Protein 8SKV (pdb70)

Secondary structure (DSSP, 8-state):
---EEEEEPPPHHHHHH-S----EEEEES-SS------EES---SS--EE---EEETTTEEEEEEE-TT-HHHHHHT--EEEEE--SS-S--EEEEE---------EEEEEPPPTTTGGGTS-EEEEEEEEEESSS--EEEEEETTEE--TTSEEE---EE---SSS--EEEEEEEEE-HHHHHHT--EEEEEE-TTSSSS-EEEEE-SS-SS----EEEE---/---EEEEEPPPHHHHHT-S---EEEEEE---S----EEEES--TT---B-------TTS-----EEE---HHHHHHT-EEEEEEE-SS-SS-EEEEEE---S----EEEEEPPPTTHHHH-SEEEEEEEEE--SSS--EEEEEETTEEPPGGGSEEPPPEE---SBS--EEEEEEEEEEHHHHHHT--EEEEEE-TTSTTSEEEEEE-SSTT--SS-EEEE----SSS---/---EEEEEPPPHHHHHSS-B--EEEEEE---SS----EE-S--SS----B----B-TTS-BEEEEEE--BHHHHHHT-EE--EE--TT-SS-EE--EE---S------EEEPPPGGGTTTTSEEEEEEEEE--SSS--EEEEEETTEEPPTTSEEE----PPP-BSB---EEEEEEEEEHHHHTTT--EEEEEE-TTSSSSEEEEEE-STTS--SEEEEEEEEE-S-----/---EEEE----HHHHHH-S-----EEEE---SSS--EEEES--SS----B---EEETTTEEEEEE--TT-----TT-----EEEE-SSSS--EE------------EEEEEPPPHHHHTTTSEEEEEEEEEEESS--EEEEEEETTEE--GGGSEEPPPEEE--SSS-EEEEEEEEEEEHHHHHHT--EEEEEEESSSSSS-EEEEE-TT-------EEEEE-/---B--SEEEEETT--EEEEEE----HHHHHS-BEEEE--TTS--EEEEETTSBB-STTTTT-EEEEETTTTEEEEEE-S--GGG-EEEEEEBS-SSSS-EEEEEEEEEPPP-S-TTS--EEEETT--EEEEEE--TT-SS--EEEEE--SSS-EEEE-SSS-B-GGGTTTEEEE---TT--EEEEEE-S--GGG-EEEEEEE-SSS----EEEEEEEEPPPPEEEEE-TT-EEEEEE---GGGTTS-EEEEE--TTS--EEEEESSS-B-STTTTSEEEPPP-SSS-EEEEEES--TT--SEEEEEE-SSSS--TTS-EEEEEEEE-SS--PPP--SEEEEETTSEEEEEEE--GGGTTS--EEEE-B-SSS-B--EEEETTS-B-STTTTSEEEE--S-SSEEEEEEES--GGG-EEEEEE-SSSS---EEEEEEEE----SSB--SSB--BTT--EEE--B--TTSSSSEEEEEE--TT--EE------SSS---EEESS--GGG-EEEEEEEEETTEEEEEEEEEE--B-/-EEEEEETTTTEEEEEEEE--SS-STT-EEEEEEEEEEESSS-SSSSSSSSS---EE---HHHHT---S-EEEE-SSSEEEEB--S---------SS--TTS--EEEEEE--SSS-EEEEEESSTTT----/-HHHHHHHHHHHHHHHHHHHHHHHHHHH-/--HHHHHHHHHHHHHHHHHHHHHHHHHH-

Solvent-accessible surface area: 79873 Å² total; per-residue (Å²): 56,142,57,50,35,44,40,100,92,2,54,16,47,55,34,34,97,40,101,74,2,78,10,35,0,21,5,46,10,44,61,70,44,70,73,13,84,8,69,14,100,40,89,90,89,51,86,39,89,103,26,122,61,59,103,27,61,84,34,9,31,20,10,37,0,45,7,49,57,7,23,72,53,17,84,91,50,45,69,10,32,2,29,4,48,44,110,92,48,102,87,95,63,86,26,96,31,58,102,79,46,122,70,103,54,15,85,9,8,17,5,72,14,22,71,60,12,80,10,49,40,24,18,0,3,0,2,2,1,2,27,12,0,20,28,58,31,30,35,24,45,0,11,58,24,79,69,62,36,96,83,92,32,29,15,41,6,50,31,94,99,16,60,70,109,79,79,82,14,36,0,7,2,0,3,3,66,10,39,12,81,37,11,52,159,38,30,33,0,6,0,0,0,0,0,51,28,21,119,56,18,1,5,4,24,23,26,15,104,136,54,52,80,71,84,97,35,89,45,62,44,89,26,103,94,153,44,50,32,52,39,106,95,7,59,14,29,57,44,32,4,28,116,61,6,57,3,36,0,33,12,56,14,26,95,106,78,42,46,18,88,35,75,16,108,54,88,119,66,35,76,57,87,80,39,120,78,72,101,34,92,56,64,35,27,33,6,36,2,47,8,41,69,5,38,77,57,20,83,92,60,36,80,12,30,0,46,1,35,44,100,79,42,109,102,81,39,94,17,95,39,63,89,66,57,110,62,30,41,5,65,30,25,23,9,62,11,17,59,22,11,52,6,99,68,134,77,0,1,0,1,2,1,1,34,9,0,18,18,44,44,24,28,7,56,0,3,58,27,73,67,41,31,100,71,89,41,21,11,45,8,48,32,97,108,6,53,79,70,44,54,61,17,44,0,2,0,0,5,4,77,18,44,3,75,37,7,75,156,23,23,10,0,1,0,0,0,0,0,52,17,7,11,52,28,6,12,18,26,39,6,1,107,72,20,48,54,36,52,99,16,116,6,21,1,19,2,20,42,8,40,8,32,7,67,80,143,67,50,29,45,26,89,76,7,66,8,47,45,10,39,38,31,17,44,9,71,4,48,0,24,6,60,10,14,75,107,72,40,50,13,77,28,85,29,91,50,81,92,28,79,91,31,101,89,32,118,80,62,82,48,86,57,79,29,30,24,4,54,6,50,15,60,34,19,8,58,70,11,70,90,48,37,67,21,39,0,26,0,42,27,86,60,47,107,102,78,61,90,20,90,19,52,75,64,57,139,63,100,138,2,62,9,7,4,11,38,13,14,91,84,5,41,75,119,76,87,69,0,1,0,2,3,4,2,21,10,0,19,25,50,42,26,23,13,61,0,5,45,43,104,65,54,35,96,81,86,40,23,14,46,10,50,30,98,116,22,59,95,83,83,75,72,24,31,0,3,1,0,3,4,54,10,53,3,75,32,8,15,143,37,23,45,0,5,0,2,0,1,0,46,26,18,94,81,20,16,6,28,12,47,2,24,38,30,10,3,115,5,57,53,0,53,4,33,2,32,2,14,83,57,39,6,22,11,74,69,142,83,42,35,41,36,98,117,17,51,24,51,68,74,39,115,34,91,70,2,38,6,30,0,12,21,56,6,43,107,78,92,103,25,48,81,28,79,27,86,58,107,109,75,49,66,57,94,67,12,108,91,70,82,57,93,71,76,14,36,21,22,25,2,37,20,71,58,14,46,13,113,39,127,107,31,46,78,16,38,0,51,4,42,58,94,69,81,106,84,99,79,81,11,131,8,59,107,94,53,112,85,80,58,13,75,8,13,10,9,73,12,22,20,44,17,45,20,101,120,125,61,0,2,0,4,3,2,1,27,7,0,18,24,42,79,32,32,17,50,0,15,55,40,109,68,89,38,95,79,86,39,33,19,46,6,47,38,94,111,4,63,58,102,84,75,59,12,38,0,6,0,0,5,4,73,15,48,6,81,68,15,78,85,38,34,44,0,1,0,20,0,0,0,78,30,18,135,155,16,56,42,103,72,70,19,36,28,162,72,30,83,110,41,111,53,76,65,65,68,61,150,106,29,2,11,2,29,124,81,16,106,21,57,73,59,71,85,18,69,1,42,0,48,3,11,70,56,28,7,10,72,67,15,22,1,4,0,0,78,39,42,122,227,71,34,14,63,2,11,2,7,37,60,22,31,36,12,88,155,8,63,86,57,8,79,28,58,39,87,50,163,105,2,12,0,27,0,55,2,28,119,8,43,92,120,14,35,17,161,1,52,0,0,0,7,23,17,96,43,64,28,19,42,78,5,43,2,91,9,56,138,40,123,53,180,118,146,120,54,73,97,40,78,27,86,38,8,55,74,10,67,4,73,4,55,26,100,98,123,7,84,158,92,131,30,4,2,60,20,67,88,60,174,180,65,62,33,2,6,14,47,95,66,133,41,30,100,114,14,83,87,23,15,132,36,27,85,90,49,147,79,59,91,79,2,9,0,32,1,51,101,0,85,118,91,5,33,21,104,4,25,6,27,3,8,139,52,116,69,42,47,84,86,76,6,44,4,80,14,95,147,36,124,30,100,47,24,46,49,42,35,97,2,9,2,50,2,120,1,59,16,19,88,142,22,23,149,54,16,8,0,1,0,76,69,48,129,60,88,97,14,80,21,7,3,4,56,113,62,97,53,18,123,59,19,85,0,16,1,21,14,44,126,73,112,190,84,1,33,12,22,1,10,2,0,26,3,105,131,100,4,42,14,63,1,5,1,0,4,34,84,51,0,82,63,77,121,13,5,12,31,50,2,8,52,4,42,7,9,87,52,26,107,7,65,93,46,88,96,66,25,136,4,40,39,43,3,19,12,38,15,76,2,11,15,29,158,192,26,63,108,23,45,5,52,6,1,42,21,62,21,112,129,40,11,138,28,24,63,1,8,22,26,118,29,118,17,66,83,144,25,103,0,38,1,6,19,25,88,73,26,36,111,8,30,1,2,2,1,5,1,65,8,52,86,198,11,50,21,54,2,3,4,38,13,96,15,141,54,56,48,40,30,28,6,47,2,80,28,61,150,44,139,43,57,2,102,38,54,57,123,25,104,0,82,82,46,97,81,38,127,2,56,0,82,2,36,32,81,14,48,89,69,86,39,19,10,2,48,20,72,80,115,18,28,109,62,61,134,70,95,89,107,102,34,15,66,7,6,0,40,19,104,140,4,70,144,77,36,66,12,76,4,3,0,0,0,44,108,39,112,116,45,22,32,3,17,21,4,58,0,27,22,87,160,174,100,64,41,21,75,36,70,33,32,5,3,100,0,12,1,95,57,67,129,52,133,62,110,69,95,48,16,75,13,8,1,30,3,108,0,23,0,1,25,63,13,25,75,100,40,44,25,59,25,47,40,25,43,56,135,1,42,0,54,3,24,49,6,2,81,82,73,81,82,38,71,15,57,10,87,124,67,125,19,68,0,28,44,28,55,43,47,126,183,135,108,67,82,42,15,3,38,25,35,83,130,42,64,62,19,94,5,43,1,90,84,63,94,62,92,100,130,9,89,0,1,44,28,38,44,9,41,38,97,123,133,32,51,69,92,0,22,83,7,2,20,91,52,8,146,134,65,25,32,81,6,96,100,63,49,130,105,87,183,182,45,122,112,175,69,23,75,41,89,3,62,94,28,39,100,134,16,17,112,36,36,32,98,24,94,99,64,159

Foldseek 3Di:
DDWDKDWDFWAPVCLAVNDKTKTKIKIKDDLDDQVKDKDKPPCDDDHKDWDWFDQDPVRIGMIMIIDMPCSVVQVVWPKIKIWIDDPVDPDIDIDIDTDDDPWDAWDKDKDFFDPVPLVVQFWTKIKIKIWFTADQDKDKFKDWQHHGDDPVFKDKDGWAWDDDDPDTITMIMMMGIDGSCSQVVWTKMKMKMADDPDPSRIDMDMDHPPDDDDDDDDDDDDVD/DDKDKEKDAAAPCCLLPHQKRKIKIKIWDADDDFPKDKDKPDDPQFPKDWDDWDFDPPGTTMIMIMGIDCSVCQVVKHKMKMWMDGPPDDDIDIDIDHDDDDWDDWDKDWDFFPPVVLVVQFKTKIKIKTWFIADQHKDKWKDWQHDTDDPVFWDKDGWAWDDDPDDTGIMIMIMGIGGSCCQVVWIKMKMKMADPPDDSRIDIDMDGNCPPDPPDPDDDDCCDDDPDPDD/DDWDKDKDWAAPCCVPVHWKGKIKIKIWAAPPDDPKDKDKDPCPQVPWDWDDFDADPPGITMTMIMRIDTNVVQVVKDKIKMWMCHPVDRDIDIDMDIDDDPWDAWDKDKAFFDPVVLVVQAKTKIKIKIWFIADQHKDKFKAWQHHTDDPVFKAWDGKDWDPDPPDTMIMIMIMGIGRSVCLVVWTKMKMKMADPPDPSRIDMDMDGPVNHDDPDDDDDDDDDPPDDDPD/DDKDKDWDAFALCLLQPNQQGKTKIKIKFDDDPPFKDKDWPDPPPFDFDKDDWDADPPGGTMTMIIGRRGSPPCPVKDQGKMWMDGPDPPDTDIYGGTDDDPWDDWDKDKDWFDVVVLVPQFKTKIKIKIKFTDPQHKDKWKDWQNHTDDPVQWDWDHKAWDDDDPDTMIMIMIMGIDGSVVLVVWTKMKMKMADDSDPSRIDMDIDGPPPPPPDDDDDDDDD/DLKDWAAEDEDAFFFKDKIKMADPLPPCLLPFKKFKFADDPVGFTHTQDIDPDDHHPVQPPFWDKAGDSVRRMIMIMGGRDDQVPFHKMWIATDDRVDDGIDIHTYGYDYDDDPVPLEAEAEAAFLAKDKDKAADDPVQDDFKKWKWFPDPPDIDTADIPVDDGDPVQPPFKDKDDDDPPGRIIMIMGGQHFQVVWHKMKMFGHPDPRGSIGIYGYGYDYADAAEAEEEAQFKDKDKAQDFCVQLPFKKWKFFQDPVRFTPTAAIQVADHDPVQFQFKAWDDADPRRMTMIMGGRDDPPPFGKMKMWGDHVGGDDGNIGIHIHGYDYSHVDPDDDAAQEAEDEQQWKDKGKDFADQVPLVKKKWKWFWDGPHSIDTDTAAMQPQDGDPVQAQFWDKACQVSRRITMIMGGNDHQVPFGKMWMFIDDPRTGIHIHTYHYDHDDYFKDWDAAAEDEAFAKDKTWIAGDQVQQQWDKFKWFQHSNGTDGDPADDDHRTTPMGIDHGDDQVPFHKMKIFTHRNRGGDMIHIYTYHYDD/DAWLAADQLFGKTKGKDWDDDPDDGVRTDIDMDMDGDADWQAAQARDDDHHRTDDDDDDDPLVRNDDADWDWDDDDHDIDIGGGDDPNPDPDDRGRHDDQQAWDKDWDWDDDPPGIDIDIGTPPVVNDDDD/DVVVVVVVVVVVVVVVVVVVVVVVVVVVD/DDPVVVVVVVVVVVVVVVVVVVVVVVVVD

GO terms:
  GO:0071751 secretory IgA immunoglobulin complex (C, IDA)
  GO:0005576 extracellular region (C, TAS)
  GO:0005576 extracellular region (C, IDA)
  GO:0034987 immunoglobulin receptor binding (F, IDA)
  GO:0071748 monomeric IgA immunoglobulin complex (C, IDA)
  GO:0071752 secretory dimeric IgA immunoglobulin complex (C, IDA)
  GO:0019731 antibacterial humoral response (P, IDA)
  GO:0060267 positive regulation of respiratory burst (P, IDA)
  GO:0003094 glomerular filtration (P, IMP)
  GO:0070062 extracellular exosome (C, HDA)
  GO:0072562 blood microparticle (C, HDA)
  GO:0005576 extracellular region (C, HDA)

InterPro domains:
  IPR003006 Immunoglobulin/major histocompatibility complex, conserved site [PS00290] (311-317)
  IPR003597 Immunoglobulin C1-set [PF07654] (8-91)
  IPR003597 Immunoglobulin C1-set [PF07654] (230-320)
  IPR003597 Immunoglobulin C1-set [SM00407] (21-95)
  IPR003597 Immunoglobulin C1-set [SM00407] (245-323)
  IPR007110 Immunoglobulin-like domain [PS50835] (6-98)
  IPR007110 Immunoglobulin-like domain [PS50835] (125-220)
  IPR007110 Immunoglobulin-like domain [PS50835] (228-330)
  IPR013151 Immunoglobulin-like beta-sandwich domain [PF00047] (136-215)
  IPR013783 Immunoglobulin-like fold [G3DSA:2.60.40.10] (3-101)
  IPR013783 Immunoglobulin-like fold [G3DSA:2.60.40.10] (122-222)
  IPR013783 Immunoglobulin-like fold [G3DSA:2.60.40.10] (223-333)
  IPR036179 Immunoglobulin-like domain superfamily [SSF48726] (5-96)
  IPR036179 Immunoglobulin-like domain superfamily [SSF48726] (124-221)
  IPR036179 Immunoglobulin-like domain superfamily [SSF48726] (227-327)
  IPR050380 Immune Recognition and Response Modulators [PTHR23411] (2-379)

Structure (mmCIF, N/CA/C/O backbone):
data_8SKV
#
_entry.id   8SKV
#
_cell.length_a   1.00
_cell.length_b   1.00
_cell.length_c   1.00
_cell.angle_alpha   90.00
_cell.angle_beta   90.00
_cell.angle_gamma   90.00
#
_symmetry.space_group_name_H-M   'P 1'
#
loop_
_entity.id
_entity.type
_entity.pdbx_description
1 polymer 'Immunoglobulin heavy constant alpha 1'
2 polymer 'Secretory component'
3 polymer 'Immunoglobulin J chain'
4 polymer 'IgA receptor'
5 branched 2-acetamido-2-deoxy-beta-D-glucopyranose-(1-4)-2-acetamido-2-deoxy-beta-D-glucopyranose
6 non-polymer 2-acetamido-2-deoxy-beta-D-glucopyranose
#
loop_
_atom_site.group_PDB
_atom_site.id
_atom_site.type_symbol
_atom_site.label_atom_id
_atom_site.label_alt_id
_atom_site.label_comp_id
_atom_site.label_asym_id
_atom_site.label_entity_id
_atom_site.label_seq_id
_atom_site.pdbx_PDB_ins_code
_atom_site.Cartn_x
_atom_site.Cartn_y
_atom_site.Cartn_z
_atom_site.occupancy
_atom_site.B_iso_or_equiv
_atom_site.auth_seq_id
_atom_site.auth_comp_id
_atom_site.auth_asym_id
_atom_site.auth_atom_id
_atom_site.pdbx_PDB_model_num
ATOM 1 N N . CYS A 1 123 ? 145.438 187.136 235.099 1.00 84.24 242 CYS A N 1
ATOM 2 C CA . CYS A 1 123 ? 144.463 187.045 234.020 1.00 85.61 242 CYS A CA 1
ATOM 3 C C . CYS A 1 123 ? 143.330 186.091 234.395 1.00 85.78 242 CYS A C 1
ATOM 4 O O . CYS A 1 123 ? 142.257 186.526 234.813 1.00 84.73 242 CYS A O 1
ATOM 10 N N . HIS A 1 124 ? 143.573 184.791 234.243 1.00 89.16 243 HIS A N 1
ATOM 11 C CA . HIS A 1 124 ? 142.611 183.761 234.586 1.00 91.23 243 HIS A CA 1
ATOM 12 C C . HIS A 1 124 ? 143.311 182.659 235.370 1.00 90.86 243 HIS A C 1
ATOM 13 O O . HIS A 1 124 ? 144.326 182.126 234.899 1.00 86.98 243 HIS A O 1
ATOM 27 N N . PRO A 1 125 ? 142.816 182.284 236.549 1.00 87.63 244 PRO A N 1
ATOM 28 C CA . PRO A 1 125 ? 143.530 181.288 237.355 1.00 85.30 244 PRO A CA 1
ATOM 29 C C . PRO A 1 125 ? 143.654 179.958 236.630 1.00 86.43 244 PRO A C 1
ATOM 30 O O . PRO A 1 125 ? 142.747 179.523 235.916 1.00 83.12 244 PRO A O 1
ATOM 41 N N . ARG A 1 126 ? 144.802 179.310 236.824 1.00 79.94 245 ARG A N 1
ATOM 42 C CA . ARG A 1 126 ? 145.049 178.010 236.213 1.00 77.64 245 ARG A CA 1
ATOM 43 C C . ARG A 1 126 ? 146.252 177.328 236.852 1.00 76.66 245 ARG A C 1
ATOM 44 O O . ARG A 1 126 ? 147.328 177.924 236.953 1.00 74.50 245 ARG A O 1
ATOM 48 N N . LEU A 1 127 ? 146.081 176.079 237.276 1.00 82.53 246 LEU A N 1
ATOM 49 C CA . LEU A 1 127 ? 147.147 175.291 237.881 1.00 83.15 246 LEU A CA 1
ATOM 50 C C . LEU A 1 127 ? 147.476 174.108 236.983 1.00 83.37 246 LEU A C 1
ATOM 51 O O . LEU A 1 127 ? 146.574 173.387 236.542 1.00 80.05 246 LEU A O 1
ATOM 67 N N . SER A 1 128 ? 148.766 173.913 236.716 1.00 82.74 247 SER A N 1
ATOM 68 C CA . SER A 1 128 ? 149.228 172.845 235.843 1.00 82.61 247 SER A CA 1
ATOM 69 C C . SER A 1 128 ? 150.371 172.085 236.502 1.00 84.13 247 SER A C 1
ATOM 70 O O . SER A 1 128 ? 151.139 172.640 237.294 1.00 82.28 247 SER A O 1
ATOM 78 N N . LEU A 1 129 ? 150.469 170.802 236.162 1.00 83.57 248 LEU A N 1
ATOM 79 C CA . LEU A 1 129 ? 151.521 169.921 236.645 1.00 82.99 248 LEU A CA 1
ATOM 80 C C . LEU A 1 129 ? 152.365 169.458 235.468 1.00 82.70 248 LEU A C 1
ATOM 81 O O . LEU A 1 129 ? 151.833 169.140 234.399 1.00 82.29 248 LEU A O 1
ATOM 97 N N . HIS A 1 130 ? 153.681 169.418 235.663 1.00 85.53 249 HIS A N 1
ATOM 98 C CA . HIS A 1 130 ? 154.613 168.998 234.625 1.00 85.36 249 HIS A CA 1
ATOM 99 C C . HIS A 1 130 ? 155.404 167.791 235.107 1.00 84.38 249 HIS A C 1
ATOM 100 O O . HIS A 1 130 ? 155.951 167.802 236.214 1.00 84.29 249 HIS A O 1
ATOM 114 N N . ARG A 1 131 ? 155.460 166.757 234.271 1.00 68.57 250 ARG A N 1
ATOM 115 C CA . ARG A 1 131 ? 156.207 165.557 234.600 1.00 67.53 250 ARG A CA 1
ATOM 116 C C . ARG A 1 131 ? 157.708 165.836 234.552 1.00 67.57 250 ARG A C 1
ATOM 117 O O . ARG A 1 131 ? 158.150 166.796 233.918 1.00 67.66 250 ARG A O 1
ATOM 138 N N . PRO A 1 132 ? 158.513 165.013 235.223 1.00 67.51 251 PRO A N 1
ATOM 139 C CA . PRO A 1 132 ? 159.966 165.210 235.165 1.00 70.48 251 PRO A CA 1
ATOM 140 C C . PRO A 1 132 ? 160.486 165.097 233.739 1.00 71.54 251 PRO A C 1
ATOM 141 O O . PRO A 1 132 ? 160.011 164.280 232.947 1.00 71.47 251 PRO A O 1
ATOM 152 N N . ALA A 1 133 ? 161.472 165.930 233.418 1.00 63.65 252 ALA A N 1
ATOM 153 C CA . ALA A 1 133 ? 162.050 165.927 232.082 1.00 61.34 252 ALA A CA 1
ATOM 154 C C . ALA A 1 133 ? 162.791 164.621 231.824 1.00 60.88 252 ALA A C 1
ATOM 155 O O . ALA A 1 133 ? 163.425 164.058 232.721 1.00 59.27 252 ALA A O 1
ATOM 162 N N . LEU A 1 134 ? 162.709 164.139 230.582 1.00 54.27 253 LEU A N 1
ATOM 163 C CA . LEU A 1 134 ? 163.305 162.849 230.248 1.00 54.15 253 LEU A CA 1
ATOM 164 C C . LEU A 1 134 ? 164.826 162.888 230.312 1.00 56.89 253 LEU A C 1
ATOM 165 O O . LEU A 1 134 ? 165.448 161.907 230.733 1.00 55.58 253 LEU A O 1
ATOM 181 N N . GLU A 1 135 ? 165.445 163.994 229.889 1.00 63.25 254 GLU A N 1
ATOM 182 C CA . GLU A 1 135 ? 166.903 164.052 229.862 1.00 63.90 254 GLU A CA 1
ATOM 183 C C . GLU A 1 135 ? 167.491 163.835 231.251 1.00 65.17 254 GLU A C 1
ATOM 184 O O . GLU A 1 135 ? 168.390 163.004 231.433 1.00 59.06 254 GLU A O 1
ATOM 188 N N . ASP A 1 136 ? 166.991 164.571 232.247 1.00 71.55 255 ASP A N 1
ATOM 189 C CA . ASP A 1 136 ? 167.464 164.380 233.613 1.00 70.19 255 ASP A CA 1
ATOM 190 C C . ASP A 1 136 ? 167.110 162.994 234.134 1.00 69.52 255 ASP A C 1
ATOM 191 O O . ASP A 1 136 ? 167.922 162.362 234.818 1.00 68.58 255 ASP A O 1
ATOM 200 N N . LEU A 1 137 ? 165.906 162.509 233.822 1.00 64.06 256 LEU A N 1
ATOM 201 C CA . LEU A 1 137 ? 165.494 161.188 234.282 1.00 63.94 256 LEU A CA 1
ATOM 202 C C . LEU A 1 137 ? 166.411 160.094 233.753 1.00 64.92 256 LEU A C 1
ATOM 203 O O . LEU A 1 137 ? 166.599 159.070 234.420 1.00 62.83 256 LEU A O 1
ATOM 219 N N . LEU A 1 138 ? 166.987 160.285 232.566 1.00 57.53 257 LEU A N 1
ATOM 220 C CA . LEU A 1 138 ? 167.794 159.245 231.933 1.00 58.01 257 LEU A CA 1
ATOM 221 C C . LEU A 1 138 ? 169.278 159.395 232.259 1.00 58.29 257 LEU A C 1
ATOM 222 O O . LEU A 1 138 ? 169.878 158.497 232.858 1.00 57.12 257 LEU A O 1
ATOM 238 N N . LEU A 1 139 ? 169.883 160.521 231.876 1.00 59.45 258 LEU A N 1
ATOM 239 C CA . LEU A 1 139 ? 171.313 160.715 232.083 1.00 62.61 258 LEU A CA 1
ATOM 240 C C . LEU A 1 139 ? 171.634 161.602 233.279 1.00 61.38 258 LEU A C 1
ATOM 241 O O . LEU A 1 139 ? 172.815 161.854 233.541 1.00 58.52 258 LEU A O 1
ATOM 257 N N . GLY A 1 140 ? 170.623 162.079 234.005 1.00 68.62 259 GLY A N 1
ATOM 258 C CA . GLY A 1 140 ? 170.830 162.897 235.178 1.00 69.10 259 GLY A CA 1
ATOM 259 C C . GLY A 1 140 ? 170.605 162.128 236.468 1.00 68.57 259 GLY A C 1
ATOM 260 O O . GLY A 1 140 ? 170.375 160.917 236.481 1.00 67.46 259 GLY A O 1
ATOM 264 N N . SER A 1 141 ? 170.678 162.862 237.576 1.00 64.85 260 SER A N 1
ATOM 265 C CA . SER A 1 141 ? 170.435 162.312 238.903 1.00 63.64 260 SER A CA 1
ATOM 266 C C . SER A 1 141 ? 169.207 162.918 239.562 1.00 64.61 260 SER A C 1
ATOM 267 O O . SER A 1 141 ? 168.321 162.181 240.011 1.00 64.32 260 SER A O 1
ATOM 271 N N . GLU A 1 142 ? 169.126 164.243 239.630 1.00 68.50 261 GLU A N 1
ATOM 272 C CA . GLU A 1 142 ? 167.980 164.923 240.212 1.00 67.96 261 GLU A CA 1
ATOM 273 C C . GLU A 1 142 ? 166.826 164.964 239.218 1.00 68.56 261 GLU A C 1
ATOM 274 O O . GLU A 1 142 ? 167.027 164.926 238.001 1.00 67.56 261 GLU A O 1
ATOM 278 N N . ALA A 1 143 ? 165.609 165.037 239.752 1.00 78.04 262 ALA A N 1
ATOM 279 C CA . ALA A 1 143 ? 164.398 165.096 238.944 1.00 79.71 262 ALA A CA 1
ATOM 280 C C . ALA A 1 143 ? 163.536 166.258 239.412 1.00 81.56 262 ALA A C 1
ATOM 281 O O . ALA A 1 143 ? 163.287 166.406 240.613 1.00 80.88 262 ALA A O 1
ATOM 288 N N . ASN A 1 144 ? 163.085 167.076 238.465 1.00 89.44 263 ASN A N 1
ATOM 289 C CA . ASN A 1 144 ? 162.206 168.198 238.762 1.00 89.76 263 ASN A CA 1
ATOM 290 C C . ASN A 1 144 ? 160.750 167.750 238.716 1.00 88.51 263 ASN A C 1
ATOM 291 O O . ASN A 1 144 ? 160.366 166.930 237.879 1.00 90.06 263 ASN A O 1
ATOM 301 N N . LEU A 1 145 ? 159.945 168.294 239.627 1.00 84.68 264 LEU A N 1
ATOM 302 C CA . LEU A 1 145 ? 158.504 168.067 239.651 1.00 87.51 264 LEU A CA 1
ATOM 303 C C . LEU A 1 145 ? 157.825 169.410 239.864 1.00 86.95 264 LEU A C 1
ATOM 304 O O . LEU A 1 145 ? 157.879 169.965 240.966 1.00 85.92 264 LEU A O 1
ATOM 320 N N . THR A 1 146 ? 157.180 169.923 238.819 1.00 87.68 265 THR A N 1
ATOM 321 C CA . THR A 1 146 ? 156.721 171.306 238.775 1.00 89.67 265 THR A CA 1
ATOM 322 C C . THR A 1 146 ? 155.206 171.373 238.899 1.00 89.18 265 THR A C 1
ATOM 323 O O . THR A 1 146 ? 154.486 170.666 238.183 1.00 87.54 265 THR A O 1
ATOM 334 N N . CYS A 1 147 ? 154.730 172.232 239.802 1.00 84.60 266 CYS A N 1
ATOM 335 C CA . CYS A 1 147 ? 153.314 172.577 239.911 1.00 84.18 266 CYS A CA 1
ATOM 336 C C . CYS A 1 147 ? 153.222 174.097 239.884 1.00 85.50 266 CYS A C 1
ATOM 337 O O . CYS A 1 147 ? 153.741 174.766 240.783 1.00 82.31 266 CYS A O 1
ATOM 344 N N . THR A 1 148 ? 152.575 174.647 238.858 1.00 84.73 267 THR A N 1
ATOM 345 C CA . THR A 1 148 ? 152.610 176.081 238.599 1.00 84.26 267 THR A CA 1
ATOM 346 C C . THR A 1 148 ? 151.204 176.662 238.530 1.00 82.19 267 THR A C 1
ATOM 347 O O . THR A 1 148 ? 150.296 176.055 237.954 1.00 75.56 267 THR A O 1
ATOM 358 N N . LEU A 1 149 ? 151.044 177.851 239.111 1.00 84.26 268 LEU A N 1
ATOM 359 C CA . LEU A 1 149 ? 149.798 178.603 239.099 1.00 83.09 268 LEU A CA 1
ATOM 360 C C . LEU A 1 149 ? 150.003 179.886 238.307 1.00 80.50 268 LEU A C 1
ATOM 361 O O . LEU A 1 149 ? 151.016 180.575 238.482 1.00 75.65 268 LEU A O 1
ATOM 377 N N . THR A 1 150 ? 149.038 180.201 237.445 1.00 79.02 269 THR A N 1
ATOM 378 C CA . THR A 1 150 ? 149.107 181.365 236.576 1.00 79.44 269 THR A CA 1
ATOM 379 C C . THR A 1 150 ? 147.770 182.092 236.604 1.00 80.37 269 THR A C 1
ATOM 380 O O . THR A 1 150 ? 146.722 181.500 236.876 1.00 78.36 269 THR A O 1
ATOM 391 N N . GLY A 1 151 ? 147.821 183.390 236.313 1.00 78.98 270 GLY A N 1
ATOM 392 C CA . GLY A 1 151 ? 146.618 184.191 236.203 1.00 77.23 270 GLY A CA 1
ATOM 393 C C . GLY A 1 151 ? 146.122 184.737 237.526 1.00 76.46 270 GLY A C 1
ATOM 394 O O . GLY A 1 151 ? 144.919 184.710 237.802 1.00 74.40 270 GLY A O 1
ATOM 398 N N . LEU A 1 152 ? 147.040 185.236 238.351 1.00 67.26 271 LEU A N 1
ATOM 399 C CA . LEU A 1 152 ? 146.697 185.842 239.632 1.00 66.88 271 LEU A CA 1
ATOM 400 C C . LEU A 1 152 ? 147.018 187.326 239.671 1.00 68.74 271 LEU A C 1
ATOM 401 O O . LEU A 1 152 ? 146.152 188.134 240.026 1.00 67.19 271 LEU A O 1
ATOM 405 N N . ARG A 1 153 ? 148.246 187.709 239.321 1.00 73.70 272 ARG A N 1
ATOM 406 C CA . ARG A 1 153 ? 148.642 189.112 239.290 1.00 71.86 272 ARG A CA 1
ATOM 407 C C . ARG A 1 153 ? 148.672 189.717 240.689 1.00 71.83 272 ARG A C 1
ATOM 408 O O . ARG A 1 153 ? 148.831 190.933 240.841 1.00 71.50 272 ARG A O 1
ATOM 412 N N . ASP A 1 154 ? 148.521 188.885 241.714 1.00 67.81 273 ASP A N 1
ATOM 413 C CA . ASP A 1 154 ? 148.545 189.341 243.100 1.00 69.60 273 ASP A CA 1
ATOM 414 C C . ASP A 1 154 ? 148.546 188.106 243.993 1.00 70.69 273 ASP A C 1
ATOM 415 O O . ASP A 1 154 ? 148.572 186.968 243.513 1.00 68.79 273 ASP A O 1
ATOM 419 N N . ALA A 1 155 ? 148.515 188.341 245.304 1.00 68.54 274 ALA A N 1
ATOM 420 C CA . ALA A 1 155 ? 148.473 187.269 246.296 1.00 65.96 274 ALA A CA 1
ATOM 421 C C . ALA A 1 155 ? 149.661 186.321 246.119 1.00 66.77 274 ALA A C 1
ATOM 422 O O . ALA A 1 155 ? 149.510 185.133 245.824 1.00 65.51 274 ALA A O 1
ATOM 429 N N . SER A 1 156 ? 150.860 186.875 246.305 1.00 71.03 275 SER A N 1
ATOM 430 C CA . SER A 1 156 ? 152.075 186.079 246.179 1.00 71.45 275 SER A CA 1
ATOM 431 C C . SER A 1 156 ? 152.186 185.016 247.265 1.00 71.02 275 SER A C 1
ATOM 432 O O . SER A 1 156 ? 152.995 184.093 247.128 1.00 71.49 275 SER A O 1
ATOM 436 N N . GLY A 1 157 ? 151.398 185.123 248.332 1.00 67.56 276 GLY A N 1
ATOM 437 C CA . GLY A 1 157 ? 151.444 184.151 249.406 1.00 68.13 276 GLY A CA 1
ATOM 438 C C . GLY A 1 157 ? 150.615 182.915 249.123 1.00 70.16 276 GLY A C 1
ATOM 439 O O . GLY A 1 157 ? 149.761 182.535 249.929 1.00 67.71 276 GLY A O 1
ATOM 443 N N . VAL A 1 158 ? 150.858 182.279 247.981 1.00 77.44 277 VAL A N 1
ATOM 444 C CA . VAL A 1 158 ? 150.141 181.067 247.597 1.00 78.53 277 VAL A CA 1
ATOM 445 C C . VAL A 1 158 ? 150.866 179.867 248.189 1.00 78.81 277 VAL A C 1
ATOM 446 O O . VAL A 1 158 ? 152.071 179.686 247.975 1.00 76.77 277 VAL A O 1
ATOM 459 N N . THR A 1 159 ? 150.132 179.045 248.936 1.00 79.92 278 THR A N 1
ATOM 460 C CA . THR A 1 159 ? 150.707 177.901 249.636 1.00 78.69 278 THR A CA 1
ATOM 461 C C . THR A 1 159 ? 150.579 176.666 248.752 1.00 78.66 278 THR A C 1
ATOM 462 O O . THR A 1 159 ? 149.488 176.105 248.609 1.00 76.99 278 THR A O 1
ATOM 473 N N . PHE A 1 160 ? 151.695 176.242 248.163 1.00 80.36 279 PHE A N 1
ATOM 474 C CA . PHE A 1 160 ? 151.738 175.032 247.345 1.00 82.39 279 PHE A CA 1
ATOM 475 C C . PHE A 1 160 ? 151.957 173.848 248.278 1.00 81.28 279 PHE A C 1
ATOM 476 O O . PHE A 1 160 ? 153.064 173.632 248.779 1.00 79.24 279 PHE A O 1
ATOM 493 N N . THR A 1 161 ? 150.899 173.077 248.512 1.00 79.82 280 THR A N 1
ATOM 494 C CA . THR A 1 161 ? 150.931 171.942 249.423 1.00 78.79 280 THR A CA 1
ATOM 495 C C . THR A 1 161 ? 150.778 170.651 248.632 1.00 78.76 280 THR A C 1
ATOM 496 O O . THR A 1 161 ? 149.833 170.506 247.849 1.00 76.13 280 THR A O 1
ATOM 507 N N . TRP A 1 162 ? 151.705 169.721 248.841 1.00 80.05 281 TRP A N 1
ATOM 508 C CA . TRP A 1 162 ? 151.695 168.424 248.179 1.00 78.65 281 TRP A CA 1
ATOM 509 C C . TRP A 1 162 ? 151.295 167.351 249.180 1.00 79.74 281 TRP A C 1
ATOM 510 O O . TRP A 1 162 ? 151.929 167.209 250.230 1.00 78.64 281 TRP A O 1
ATOM 531 N N . THR A 1 163 ? 150.244 166.601 248.853 1.00 78.25 282 THR A N 1
ATOM 532 C CA . THR A 1 163 ? 149.834 165.504 249.724 1.00 77.06 282 THR A CA 1
ATOM 533 C C . THR A 1 163 ? 150.940 164.476 249.937 1.00 76.08 282 THR A C 1
ATOM 534 O O . THR A 1 163 ? 151.103 164.021 251.083 1.00 75.86 282 THR A O 1
ATOM 545 N N . PRO A 1 164 ? 151.723 164.067 248.922 1.00 78.24 283 PRO A N 1
ATOM 546 C CA . PRO A 1 164 ? 152.830 163.129 249.185 1.00 77.00 283 PRO A CA 1
ATOM 547 C C . PRO A 1 164 ? 154.080 163.838 249.700 1.00 74.42 283 PRO A C 1
ATOM 548 O O . PRO A 1 164 ? 155.158 163.778 249.102 1.00 72.20 283 PRO A O 1
ATOM 559 N N . SER A 1 165 ? 153.936 164.526 250.833 1.00 70.55 284 SER A N 1
ATOM 560 C CA . SER A 1 165 ? 155.037 165.280 251.432 1.00 72.24 284 SER A CA 1
ATOM 561 C C . SER A 1 165 ? 155.987 164.294 252.106 1.00 72.11 284 SER A C 1
ATOM 562 O O . SER A 1 165 ? 156.018 164.137 253.330 1.00 68.51 284 SER A O 1
ATOM 570 N N . SER A 1 166 ? 156.778 163.616 251.278 1.00 74.12 285 SER A N 1
ATOM 571 C CA . SER A 1 166 ? 157.752 162.641 251.742 1.00 72.58 285 SER A CA 1
ATOM 572 C C . SER A 1 166 ? 159.082 162.880 251.045 1.00 70.32 285 SER A C 1
ATOM 573 O O . SER A 1 166 ? 159.130 163.361 249.909 1.00 70.00 285 SER A O 1
ATOM 581 N N . GLY A 1 167 ? 160.165 162.542 251.739 1.00 65.51 286 GLY A N 1
ATOM 582 C CA . GLY A 1 167 ? 161.495 162.696 251.185 1.00 65.64 286 GLY A CA 1
ATOM 583 C C . GLY A 1 167 ? 162.059 164.087 251.385 1.00 68.20 286 GLY A C 1
ATOM 584 O O . GLY A 1 167 ? 162.510 164.430 252.482 1.00 67.19 286 GLY A O 1
ATOM 588 N N . LYS A 1 168 ? 162.038 164.895 250.330 1.00 72.81 287 LYS A N 1
ATOM 589 C CA . LYS A 1 168 ? 162.561 166.251 250.379 1.00 72.52 287 LYS A CA 1
ATOM 590 C C . LYS A 1 168 ? 161.445 167.216 250.781 1.00 72.63 287 LYS A C 1
ATOM 591 O O . LYS A 1 168 ? 160.354 166.806 251.186 1.00 69.14 287 LYS A O 1
ATOM 595 N N . SER A 1 169 ? 161.712 168.514 250.669 1.00 82.51 288 SER A N 1
ATOM 596 C CA . SER A 1 169 ? 160.764 169.553 251.042 1.00 82.41 288 SER A CA 1
ATOM 597 C C . SER A 1 169 ? 160.463 170.438 249.841 1.00 83.11 288 SER A C 1
ATOM 598 O O . SER A 1 169 ? 161.334 170.701 249.007 1.00 83.45 288 SER A O 1
ATOM 606 N N . ALA A 1 170 ? 159.216 170.894 249.762 1.00 83.49 289 ALA A N 1
ATOM 607 C CA . ALA A 1 170 ? 158.804 171.763 248.669 1.00 84.50 289 ALA A CA 1
ATOM 608 C C . ALA A 1 170 ? 159.514 173.108 248.758 1.00 84.50 289 ALA A C 1
ATOM 609 O O . ALA A 1 170 ? 159.725 173.648 249.847 1.00 81.63 289 ALA A O 1
ATOM 616 N N . VAL A 1 171 ? 159.885 173.647 247.599 1.00 84.14 290 VAL A N 1
ATOM 617 C CA . VAL A 1 171 ? 160.577 174.927 247.500 1.00 84.78 290 VAL A CA 1
ATOM 618 C C . VAL A 1 171 ? 159.773 175.835 246.581 1.00 86.82 290 VAL A C 1
ATOM 619 O O . VAL A 1 171 ? 159.417 175.439 245.465 1.00 83.59 290 VAL A O 1
ATOM 632 N N . GLN A 1 172 ? 159.490 177.048 247.050 1.00 89.74 291 GLN A N 1
ATOM 633 C CA . GLN A 1 172 ? 158.744 178.024 246.274 1.00 86.98 291 GLN A CA 1
ATOM 634 C C . GLN A 1 172 ? 159.697 178.833 245.396 1.00 86.92 291 GLN A C 1
ATOM 635 O O . GLN A 1 172 ? 160.921 178.716 245.485 1.00 85.79 291 GLN A O 1
ATOM 649 N N . GLY A 1 173 ? 159.125 179.669 244.532 1.00 83.50 292 GLY A N 1
ATOM 650 C CA . GLY A 1 173 ? 159.904 180.519 243.663 1.00 82.89 292 GLY A CA 1
ATOM 651 C C . GLY A 1 173 ? 159.241 181.866 243.449 1.00 82.85 292 GLY A C 1
ATOM 652 O O . GLY A 1 173 ? 158.014 181.994 243.516 1.00 81.31 292 GLY A O 1
ATOM 656 N N . PRO A 1 174 ? 160.038 182.899 243.189 1.00 75.17 293 PRO A N 1
ATOM 657 C CA . PRO A 1 174 ? 159.475 184.243 243.010 1.00 71.74 293 PRO A CA 1
ATOM 658 C C . PRO A 1 174 ? 158.556 184.293 241.803 1.00 74.17 293 PRO A C 1
ATOM 659 O O . PRO A 1 174 ? 158.809 183.615 240.795 1.00 71.56 293 PRO A O 1
ATOM 670 N N . PRO A 1 175 ? 157.482 185.080 241.857 1.00 74.01 294 PRO A N 1
ATOM 671 C CA . PRO A 1 175 ? 156.594 185.180 240.694 1.00 69.71 294 PRO A CA 1
ATOM 672 C C . PRO A 1 175 ? 157.310 185.766 239.488 1.00 71.25 294 PRO A C 1
ATOM 673 O O . PRO A 1 175 ? 158.223 186.586 239.614 1.00 69.37 294 PRO A O 1
ATOM 684 N N . GLU A 1 176 ? 156.880 185.331 238.305 1.00 69.98 295 GLU A N 1
ATOM 685 C CA . GLU A 1 176 ? 157.442 185.799 237.047 1.00 69.12 295 GLU A CA 1
ATOM 686 C C . GLU A 1 176 ? 156.327 186.344 236.166 1.00 69.47 295 GLU A C 1
ATOM 687 O O . GLU A 1 176 ? 155.186 185.880 236.212 1.00 66.49 295 GLU A O 1
ATOM 691 N N . ARG A 1 177 ? 156.673 187.342 235.356 1.00 69.32 296 ARG A N 1
ATOM 692 C CA . ARG A 1 177 ? 155.701 187.976 234.471 1.00 66.95 296 ARG A CA 1
ATOM 693 C C . ARG A 1 177 ? 155.255 186.976 233.412 1.00 67.03 296 ARG A C 1
ATOM 694 O O . ARG A 1 177 ? 156.045 186.579 232.550 1.00 64.95 296 ARG A O 1
ATOM 698 N N . ASP A 1 178 ? 153.989 186.568 233.473 1.00 67.68 297 ASP A N 1
ATOM 699 C CA . ASP A 1 178 ? 153.410 185.627 232.526 1.00 67.30 297 ASP A CA 1
ATOM 700 C C . ASP A 1 178 ? 152.156 186.234 231.913 1.00 69.31 297 ASP A C 1
ATOM 701 O O . ASP A 1 178 ? 151.344 186.847 232.614 1.00 67.21 297 ASP A O 1
ATOM 705 N N . LEU A 1 179 ? 152.008 186.063 230.600 1.00 74.33 298 LEU A N 1
ATOM 706 C CA . LEU A 1 179 ? 150.871 186.589 229.849 1.00 73.60 298 LEU A CA 1
ATOM 707 C C . LEU A 1 179 ? 150.796 188.110 229.905 1.00 76.41 298 LEU A C 1
ATOM 708 O O . LEU A 1 179 ? 149.762 188.695 229.569 1.00 74.39 298 LEU A O 1
ATOM 712 N N . CYS A 1 180 ? 151.874 188.764 230.333 1.00 84.84 299 CYS A N 1
ATOM 713 C CA . CYS A 1 180 ? 151.965 190.216 230.467 1.00 83.68 299 CYS A CA 1
ATOM 714 C C . CYS A 1 180 ? 150.935 190.786 231.436 1.00 83.34 299 CYS A C 1
ATOM 715 O O . CYS A 1 180 ? 150.790 192.011 231.527 1.00 82.25 299 CYS A O 1
ATOM 722 N N . GLY A 1 181 ? 150.216 189.934 232.165 1.00 75.30 300 GLY A N 1
ATOM 723 C CA . GLY A 1 181 ? 149.215 190.402 233.104 1.00 74.05 300 GLY A CA 1
ATOM 724 C C . GLY A 1 181 ? 149.079 189.529 234.335 1.00 76.13 300 GLY A C 1
ATOM 725 O O . GLY A 1 181 ? 148.133 189.698 235.111 1.00 76.65 300 GLY A O 1
ATOM 729 N N . CYS A 1 182 ? 150.007 188.593 234.530 1.00 77.01 301 CYS A N 1
ATOM 730 C CA . CYS A 1 182 ? 149.927 187.656 235.640 1.00 77.48 301 CYS A CA 1
ATOM 731 C C . CYS A 1 182 ? 151.303 187.462 236.257 1.00 78.17 301 CYS A C 1
ATOM 732 O O . CYS A 1 182 ? 152.330 187.626 235.592 1.00 76.88 301 CYS A O 1
ATOM 736 N N . TYR A 1 183 ? 151.311 187.103 237.537 1.00 75.51 302 TYR A N 1
ATOM 737 C CA . TYR A 1 183 ? 152.528 186.769 238.272 1.00 73.74 302 TYR A CA 1
ATOM 738 C C . TYR A 1 183 ? 152.508 185.261 238.511 1.00 76.24 302 TYR A C 1
ATOM 739 O O . TYR A 1 183 ? 152.042 184.786 239.548 1.00 75.35 302 TYR A O 1
ATOM 743 N N . SER A 1 184 ? 153.021 184.511 237.538 1.00 75.38 303 SER A N 1
ATOM 744 C CA . SER A 1 184 ? 153.034 183.059 237.636 1.00 75.29 303 SER A CA 1
ATOM 745 C C . SER A 1 184 ? 153.969 182.615 238.752 1.00 76.54 303 SER A C 1
ATOM 746 O O . SER A 1 184 ? 155.112 183.076 238.836 1.00 74.96 303 SER A O 1
ATOM 754 N N . VAL A 1 185 ? 153.486 181.715 239.606 1.00 76.49 304 VAL A N 1
ATOM 755 C CA . VAL A 1 185 ? 154.255 181.205 240.736 1.00 78.96 304 VAL A CA 1
ATOM 756 C C . VAL A 1 185 ? 154.282 179.686 240.651 1.00 78.39 304 VAL A C 1
ATOM 757 O O . VAL A 1 185 ? 153.231 179.047 240.537 1.00 73.48 304 VAL A O 1
ATOM 770 N N . SER A 1 186 ? 155.479 179.110 240.720 1.00 84.47 305 SER A N 1
ATOM 771 C CA . SER A 1 186 ? 155.660 177.675 240.565 1.00 82.37 305 SER A CA 1
ATOM 772 C C . SER A 1 186 ? 156.361 177.103 241.789 1.00 82.33 305 SER A C 1
ATOM 773 O O . SER A 1 186 ? 157.091 177.800 242.499 1.00 81.10 305 SER A O 1
ATOM 781 N N . SER A 1 187 ? 156.125 175.814 242.024 1.00 81.81 306 SER A N 1
ATOM 782 C CA . SER A 1 187 ? 156.742 175.085 243.118 1.00 83.50 306 SER A CA 1
ATOM 783 C C . SER A 1 187 ? 157.355 173.799 242.582 1.00 83.44 306 SER A C 1
ATOM 784 O O . SER A 1 187 ? 156.807 173.155 241.679 1.00 81.11 306 SER A O 1
ATOM 792 N N . VAL A 1 188 ? 158.498 173.434 243.157 1.00 85.38 307 VAL A N 1
ATOM 793 C CA . VAL A 1 188 ? 159.283 172.286 242.726 1.00 85.15 307 VAL A CA 1
ATOM 794 C C . VAL A 1 188 ? 159.421 171.328 243.900 1.00 84.98 307 VAL A C 1
ATOM 795 O O . VAL A 1 188 ? 159.549 171.758 245.052 1.00 82.30 307 VAL A O 1
ATOM 808 N N . LEU A 1 189 ? 159.394 170.026 243.604 1.00 84.88 308 LEU A N 1
ATOM 809 C CA . LEU A 1 189 ? 159.507 168.966 244.605 1.00 86.84 308 LEU A CA 1
ATOM 810 C C . LEU A 1 189 ? 160.643 168.044 244.175 1.00 84.70 308 LEU A C 1
ATOM 811 O O . LEU A 1 189 ? 160.404 166.934 243.677 1.00 79.74 308 LEU A O 1
ATOM 827 N N . PRO A 1 190 ? 161.891 168.468 244.355 1.00 86.63 309 PRO A N 1
ATOM 828 C CA . PRO A 1 190 ? 163.019 167.673 243.861 1.00 86.44 309 PRO A CA 1
ATOM 829 C C . PRO A 1 190 ? 163.231 166.411 244.682 1.00 85.62 309 PRO A C 1
ATOM 830 O O . PRO A 1 190 ? 162.752 166.273 245.810 1.00 83.21 309 PRO A O 1
ATOM 841 N N . GLY A 1 191 ? 163.970 165.476 244.087 1.00 76.57 310 GLY A N 1
ATOM 842 C CA . GLY A 1 191 ? 164.284 164.219 244.731 1.00 74.34 310 GLY A CA 1
ATOM 843 C C . GLY A 1 191 ? 163.231 163.143 244.594 1.00 75.04 310 GLY A C 1
ATOM 844 O O . GLY A 1 191 ? 163.392 162.067 245.182 1.00 73.65 310 GLY A O 1
ATOM 848 N N . CYS A 1 192 ? 162.159 163.392 243.836 1.00 76.79 311 CYS A N 1
ATOM 849 C CA . CYS A 1 192 ? 161.070 162.435 243.677 1.00 77.05 311 CYS A CA 1
ATOM 850 C C . CYS A 1 192 ? 161.236 161.554 242.445 1.00 76.78 311 CYS A C 1
ATOM 851 O O . CYS A 1 192 ? 160.237 161.069 241.896 1.00 74.67 311 CYS A O 1
ATOM 855 N N . ALA A 1 193 ? 162.471 161.330 241.993 1.00 71.68 312 ALA A N 1
ATOM 856 C CA . ALA A 1 193 ? 162.690 160.450 240.849 1.00 72.72 312 ALA A CA 1
ATOM 857 C C . ALA A 1 193 ? 162.268 159.021 241.170 1.00 72.82 312 ALA A C 1
ATOM 858 O O . ALA A 1 193 ? 161.567 158.375 240.382 1.00 68.57 312 ALA A O 1
ATOM 865 N N . GLU A 1 194 ? 162.693 158.509 242.326 1.00 72.06 313 GLU A N 1
ATOM 866 C CA . GLU A 1 194 ? 162.341 157.141 242.700 1.00 69.01 313 GLU A CA 1
ATOM 867 C C . GLU A 1 194 ? 160.841 156.960 242.865 1.00 67.00 313 GLU A C 1
ATOM 868 O O . GLU A 1 194 ? 160.293 155.993 242.308 1.00 64.81 313 GLU A O 1
ATOM 872 N N . PRO A 1 195 ? 160.126 157.805 243.612 1.00 71.26 314 PRO A N 1
ATOM 873 C CA . PRO A 1 195 ? 158.660 157.677 243.647 1.00 73.34 314 PRO A CA 1
ATOM 874 C C . PRO A 1 195 ? 158.009 157.815 242.283 1.00 73.52 314 PRO A C 1
ATOM 875 O O . PRO A 1 195 ? 157.025 157.119 242.004 1.00 71.36 314 PRO A O 1
ATOM 886 N N . TRP A 1 196 ? 158.526 158.694 241.421 1.00 74.55 315 TRP A N 1
ATOM 887 C CA . TRP A 1 196 ? 157.947 158.848 240.090 1.00 73.92 315 TRP A CA 1
ATOM 888 C C . TRP A 1 196 ? 158.096 157.570 239.275 1.00 74.06 315 TRP A C 1
ATOM 889 O O . TRP A 1 196 ? 157.169 157.171 238.560 1.00 72.92 315 TRP A O 1
ATOM 910 N N . ASN A 1 197 ? 159.255 156.916 239.367 1.00 72.59 316 ASN A N 1
ATOM 911 C CA . ASN A 1 197 ? 159.466 155.674 238.634 1.00 73.45 316 ASN A CA 1
ATOM 912 C C . ASN A 1 197 ? 158.701 154.509 239.250 1.00 75.15 316 ASN A C 1
ATOM 913 O O . ASN A 1 197 ? 158.265 153.608 238.525 1.00 72.17 316 ASN A O 1
ATOM 924 N N . HIS A 1 198 ? 158.529 154.507 240.574 1.00 70.54 317 HIS A N 1
ATOM 925 C CA . HIS A 1 198 ? 157.838 153.403 241.232 1.00 67.42 317 HIS A CA 1
ATOM 926 C C . HIS A 1 198 ? 156.372 153.342 240.822 1.00 67.72 317 HIS A C 1
ATOM 927 O O . HIS A 1 198 ? 155.820 152.251 240.638 1.00 65.74 317 HIS A O 1
ATOM 931 N N . GLY A 1 199 ? 155.728 154.498 240.675 1.00 69.73 318 GLY A N 1
ATOM 932 C CA . GLY A 1 199 ? 154.323 154.545 240.320 1.00 68.93 318 GLY A CA 1
ATOM 933 C C . GLY A 1 199 ? 153.478 155.278 241.341 1.00 68.68 318 GLY A C 1
ATOM 934 O O . GLY A 1 199 ? 152.280 155.009 241.473 1.00 66.67 318 GLY A O 1
ATOM 938 N N . LYS A 1 200 ? 154.091 156.205 242.072 1.00 73.57 319 LYS A N 1
ATOM 939 C CA . LYS A 1 200 ? 153.367 157.003 243.051 1.00 75.13 319 LYS A CA 1
ATOM 940 C C . LYS A 1 200 ? 152.735 158.210 242.369 1.00 78.97 319 LYS A C 1
ATOM 941 O O . LYS A 1 200 ? 153.420 158.978 241.686 1.00 80.46 319 LYS A O 1
ATOM 945 N N . THR A 1 201 ? 151.429 158.376 242.557 1.00 81.53 320 THR A N 1
ATOM 946 C CA . THR A 1 201 ? 150.696 159.490 241.970 1.00 80.98 320 THR A CA 1
ATOM 947 C C . THR A 1 201 ? 150.927 160.744 242.802 1.00 81.62 320 THR A C 1
ATOM 948 O O . THR A 1 201 ? 150.869 160.697 244.035 1.00 81.36 320 THR A O 1
ATOM 959 N N . PHE A 1 202 ? 151.186 161.860 242.127 1.00 82.37 321 PHE A N 1
ATOM 960 C CA . PHE A 1 202 ? 151.486 163.129 242.779 1.00 83.23 321 PHE A CA 1
ATOM 961 C C . PHE A 1 202 ? 150.294 164.064 242.628 1.00 84.83 321 PHE A C 1
ATOM 962 O O . PHE A 1 202 ? 149.832 164.312 241.509 1.00 82.30 321 PHE A O 1
ATOM 979 N N . THR A 1 203 ? 149.811 164.590 243.750 1.00 83.54 322 THR A N 1
ATOM 980 C CA . THR A 1 203 ? 148.689 165.518 243.768 1.00 82.41 322 THR A CA 1
ATOM 981 C C . THR A 1 203 ? 149.143 166.845 244.359 1.00 82.34 322 THR A C 1
ATOM 982 O O . THR A 1 203 ? 149.692 166.883 245.465 1.00 78.69 322 THR A O 1
ATOM 993 N N . CYS A 1 204 ? 148.906 167.924 243.620 1.00 84.88 323 CYS A N 1
ATOM 994 C CA . CYS A 1 204 ? 149.268 169.274 244.031 1.00 84.56 323 CYS A CA 1
ATOM 995 C C . CYS A 1 204 ? 148.004 170.033 244.410 1.00 82.40 323 CYS A C 1
ATOM 996 O O . CYS A 1 204 ? 147.043 170.072 243.634 1.00 80.41 323 CYS A O 1
ATOM 1003 N N . THR A 1 205 ? 148.012 170.634 245.598 1.00 78.80 324 THR A N 1
ATOM 1004 C CA . THR A 1 205 ? 146.871 171.371 246.125 1.00 80.31 324 THR A CA 1
ATOM 1005 C C . THR A 1 205 ? 147.295 172.801 246.429 1.00 79.76 324 THR A C 1
ATOM 1006 O O . THR A 1 205 ? 148.350 173.024 247.033 1.00 76.29 324 THR A O 1
ATOM 1017 N N . ALA A 1 206 ? 146.474 173.763 246.013 1.00 80.89 325 ALA A N 1
ATOM 1018 C CA . ALA A 1 206 ? 146.756 175.173 246.231 1.00 81.32 325 ALA A CA 1
ATOM 1019 C C . ALA A 1 206 ? 145.446 175.909 246.471 1.00 81.45 325 ALA A C 1
ATOM 1020 O O . ALA A 1 206 ? 144.357 175.385 246.222 1.00 77.70 325 ALA A O 1
ATOM 1027 N N . ALA A 1 207 ? 145.560 177.138 246.970 1.00 80.12 326 ALA A N 1
ATOM 1028 C CA . ALA A 1 207 ? 144.401 177.968 247.263 1.00 78.98 326 ALA A CA 1
ATOM 1029 C C . ALA A 1 207 ? 144.645 179.379 246.752 1.00 79.65 326 ALA A C 1
ATOM 1030 O O . ALA A 1 207 ? 145.789 179.832 246.655 1.00 77.69 326 ALA A O 1
ATOM 1037 N N . TYR A 1 208 ? 143.557 180.068 246.425 1.00 79.35 327 TYR A N 1
ATOM 1038 C CA . TYR A 1 208 ? 143.601 181.448 245.970 1.00 77.02 327 TYR A CA 1
ATOM 1039 C C . TYR A 1 208 ? 142.546 182.264 246.700 1.00 75.62 327 TYR A C 1
ATOM 1040 O O . TYR A 1 208 ? 141.520 181.723 247.125 1.00 72.24 327 TYR A O 1
ATOM 1058 N N . PRO A 1 209 ? 142.770 183.573 246.861 1.00 73.39 328 PRO A N 1
ATOM 1059 C CA . PRO A 1 209 ? 141.796 184.404 247.583 1.00 72.04 328 PRO A CA 1
ATOM 1060 C C . PRO A 1 209 ? 140.582 184.799 246.759 1.00 70.96 328 PRO A C 1
ATOM 1061 O O . PRO A 1 209 ? 139.619 185.330 247.330 1.00 67.77 328 PRO A O 1
ATOM 1072 N N . GLU A 1 210 ? 140.592 184.563 245.446 1.00 70.82 329 GLU A N 1
ATOM 1073 C CA . GLU A 1 210 ? 139.450 184.942 244.621 1.00 70.92 329 GLU A CA 1
ATOM 1074 C C . GLU A 1 210 ? 138.190 184.204 245.054 1.00 70.57 329 GLU A C 1
ATOM 1075 O O . GLU A 1 210 ? 137.106 184.795 245.118 1.00 68.24 329 GLU A O 1
ATOM 1079 N N . SER A 1 211 ? 138.313 182.913 245.355 1.00 74.03 330 SER A N 1
ATOM 1080 C CA . SER A 1 211 ? 137.184 182.093 245.766 1.00 74.50 330 SER A CA 1
ATOM 1081 C C . SER A 1 211 ? 137.609 181.216 246.934 1.00 75.11 330 SER A C 1
ATOM 1082 O O . SER A 1 211 ? 138.793 181.111 247.265 1.00 71.34 330 SER A O 1
ATOM 1086 N N . LYS A 1 212 ? 136.621 180.581 247.560 1.00 74.18 331 LYS A N 1
ATOM 1087 C CA . LYS A 1 212 ? 136.851 179.707 248.702 1.00 72.75 331 LYS A CA 1
ATOM 1088 C C . LYS A 1 212 ? 137.074 178.255 248.302 1.00 72.20 331 LYS A C 1
ATOM 1089 O O . LYS A 1 212 ? 137.167 177.394 249.183 1.00 70.57 331 LYS A O 1
ATOM 1093 N N . THR A 1 213 ? 137.159 177.961 247.003 1.00 75.48 332 THR A N 1
ATOM 1094 C CA . THR A 1 213 ? 137.316 176.594 246.532 1.00 76.90 332 THR A CA 1
ATOM 1095 C C . THR A 1 213 ? 138.777 176.341 246.189 1.00 76.89 332 THR A C 1
ATOM 1096 O O . THR A 1 213 ? 139.277 176.912 245.208 1.00 75.38 332 THR A O 1
ATOM 1107 N N . PRO A 1 214 ? 139.498 175.514 246.943 1.00 80.46 333 PRO A N 1
ATOM 1108 C CA . PRO A 1 214 ? 140.887 175.211 246.579 1.00 81.79 333 PRO A CA 1
ATOM 1109 C C . PRO A 1 214 ? 140.965 174.392 245.299 1.00 79.73 333 PRO A C 1
ATOM 1110 O O . PRO A 1 214 ? 140.034 173.678 244.921 1.00 76.05 333 PRO A O 1
ATOM 1121 N N . LEU A 1 215 ? 142.109 174.508 244.631 1.00 81.30 334 LEU A N 1
ATOM 1122 C CA . LEU A 1 215 ? 142.372 173.813 243.378 1.00 82.74 334 LEU A CA 1
ATOM 1123 C C . LEU A 1 215 ? 143.304 172.636 243.633 1.00 82.64 334 LEU A C 1
ATOM 1124 O O . LEU A 1 215 ? 144.332 172.782 244.303 1.00 78.21 334 LEU A O 1
ATOM 1140 N N . THR A 1 216 ? 142.942 171.474 243.093 1.00 79.87 335 THR A N 1
ATOM 1141 C CA . THR A 1 216 ? 143.731 170.259 243.234 1.00 78.31 335 THR A CA 1
ATOM 1142 C C . THR A 1 216 ? 143.932 169.639 241.861 1.00 78.75 335 THR A C 1
ATOM 1143 O O . THR A 1 216 ? 142.986 169.553 241.071 1.00 76.92 335 THR A O 1
ATOM 1154 N N . ALA A 1 217 ? 145.161 169.210 241.581 1.00 80.68 336 ALA A N 1
ATOM 1155 C CA . ALA A 1 217 ? 145.503 168.579 240.316 1.00 79.75 336 ALA A CA 1
ATOM 1156 C C . ALA A 1 217 ? 146.296 167.309 240.587 1.00 79.52 336 ALA A C 1
ATOM 1157 O O . ALA A 1 217 ? 146.971 167.191 241.612 1.00 77.82 336 ALA A O 1
ATOM 1164 N N . THR A 1 218 ? 146.206 166.357 239.660 1.00 80.20 337 THR A N 1
ATOM 1165 C CA . THR A 1 218 ? 146.832 165.054 239.819 1.00 79.65 337 THR A CA 1
ATOM 1166 C C . THR A 1 218 ? 147.684 164.729 238.601 1.00 79.66 337 THR A C 1
ATOM 1167 O O . THR A 1 218 ? 147.377 165.140 237.478 1.00 78.24 337 THR A O 1
ATOM 1178 N N . LEU A 1 219 ? 148.762 163.984 238.838 1.00 83.50 338 LEU A N 1
ATOM 1179 C CA . LEU A 1 219 ? 149.641 163.528 237.772 1.00 82.82 338 LEU A CA 1
ATOM 1180 C C . LEU A 1 219 ? 150.168 162.149 238.139 1.00 83.47 338 LEU A C 1
ATOM 1181 O O . LEU A 1 219 ? 150.582 161.920 239.279 1.00 83.37 338 LEU A O 1
ATOM 1185 N N . SER A 1 220 ? 150.152 161.238 237.168 1.00 79.78 339 SER A N 1
ATOM 1186 C CA . SER A 1 220 ? 150.593 159.871 237.400 1.00 79.72 339 SER A CA 1
ATOM 1187 C C . SER A 1 220 ? 151.119 159.287 236.097 1.00 80.25 339 SER A C 1
ATOM 1188 O O . SER A 1 220 ? 150.804 159.765 235.005 1.00 78.31 339 SER A O 1
ATOM 1192 N N . LYS A 1 221 ? 151.930 158.241 236.231 1.00 80.56 340 LYS A N 1
ATOM 1193 C CA . LYS A 1 221 ? 152.515 157.587 235.071 1.00 79.23 340 LYS A CA 1
ATOM 1194 C C . LYS A 1 221 ? 151.455 156.809 234.297 1.00 77.73 340 LYS A C 1
ATOM 1195 O O . LYS A 1 221 ? 150.498 156.279 234.868 1.00 76.68 340 LYS A O 1
ATOM 1214 N N . SER A 1 222 ? 151.637 156.747 232.981 1.00 71.92 341 SER A N 1
ATOM 1215 C CA . SER A 1 222 ? 150.739 156.032 232.087 1.00 70.74 341 SER A CA 1
ATOM 1216 C C . SER A 1 222 ? 151.403 154.753 231.593 1.00 71.58 341 SER A C 1
ATOM 1217 O O . SER A 1 222 ? 152.629 154.675 231.475 1.00 71.15 341 SER A O 1
ATOM 1221 N N . GLY A 1 223 ? 150.580 153.753 231.304 1.00 62.17 342 GLY A N 1
ATOM 1222 C CA . GLY A 1 223 ? 151.048 152.453 230.866 1.00 59.15 342 GLY A CA 1
ATOM 1223 C C . GLY A 1 223 ? 151.082 152.316 229.360 1.00 60.11 342 GLY A C 1
ATOM 1224 O O . GLY A 1 223 ? 151.260 153.293 228.625 1.00 57.71 342 GLY A O 1
ATOM 1228 N N . ASN A 1 224 ? 150.911 151.081 228.896 1.00 64.78 343 ASN A N 1
ATOM 1229 C CA . ASN A 1 224 ? 150.922 150.734 227.473 1.00 66.68 343 ASN A CA 1
ATOM 1230 C C . ASN A 1 224 ? 152.075 151.436 226.755 1.00 63.64 343 ASN A C 1
ATOM 1231 O O . ASN A 1 224 ? 151.887 152.269 225.868 1.00 64.04 343 ASN A O 1
ATOM 1242 N N . THR A 1 225 ? 153.289 151.081 227.168 1.00 55.87 344 THR A N 1
ATOM 1243 C CA . THR A 1 225 ? 154.502 151.671 226.617 1.00 59.14 344 THR A CA 1
ATOM 1244 C C . THR A 1 225 ? 155.064 150.779 225.516 1.00 57.39 344 THR A C 1
ATOM 1245 O O . THR A 1 225 ? 155.214 149.568 225.705 1.00 53.89 344 THR A O 1
ATOM 1256 N N . PHE A 1 226 ? 155.376 151.386 224.372 1.00 47.60 345 PHE A N 1
ATOM 1257 C CA . PHE A 1 226 ? 155.956 150.691 223.231 1.00 42.37 345 PHE A CA 1
ATOM 1258 C C . PHE A 1 226 ? 157.325 151.275 222.917 1.00 40.44 345 PHE A C 1
ATOM 1259 O O . PHE A 1 226 ? 157.524 152.491 222.996 1.00 42.69 345 PHE A O 1
ATOM 1276 N N . ARG A 1 227 ? 158.262 150.406 222.558 1.00 35.93 346 ARG A N 1
ATOM 1277 C CA . ARG A 1 227 ? 159.605 150.838 222.219 1.00 38.02 346 ARG A CA 1
ATOM 1278 C C . ARG A 1 227 ? 159.638 151.465 220.828 1.00 25.02 346 ARG A C 1
ATOM 1279 O O . ARG A 1 227 ? 158.749 151.229 220.006 1.00 23.84 346 ARG A O 1
ATOM 1283 N N . PRO A 1 228 ? 160.653 152.275 220.539 1.00 25.44 347 PRO A N 1
ATOM 1284 C CA . PRO A 1 228 ? 160.797 152.847 219.200 1.00 28.82 347 PRO A CA 1
ATOM 1285 C C . PRO A 1 228 ? 161.575 151.936 218.261 1.00 29.99 347 PRO A C 1
ATOM 1286 O O . PRO A 1 228 ? 162.354 151.078 218.678 1.00 25.38 347 PRO A O 1
ATOM 1297 N N . GLU A 1 229 ? 161.346 152.145 216.968 1.00 27.22 348 GLU A N 1
ATOM 1298 C CA . GLU A 1 229 ? 162.127 151.512 215.915 1.00 19.66 348 GLU A CA 1
ATOM 1299 C C . GLU A 1 229 ? 163.000 152.570 215.257 1.00 21.83 348 GLU A C 1
ATOM 1300 O O . GLU A 1 229 ? 162.489 153.591 214.785 1.00 25.16 348 GLU A O 1
ATOM 1312 N N . VAL A 1 230 ? 164.309 152.330 215.237 1.00 19.91 349 VAL A N 1
ATOM 1313 C CA . VAL A 1 230 ? 165.292 153.300 214.766 1.00 21.55 349 VAL A CA 1
ATOM 1314 C C . VAL A 1 230 ? 165.891 152.793 213.463 1.00 28.25 349 VAL A C 1
ATOM 1315 O O . VAL A 1 230 ? 166.259 151.617 213.356 1.00 43.69 349 VAL A O 1
ATOM 1328 N N . HIS A 1 231 ? 165.985 153.681 212.476 1.00 13.70 350 HIS A N 1
ATOM 1329 C CA . HIS A 1 231 ? 166.554 153.365 211.173 1.00 15.21 350 HIS A CA 1
ATOM 1330 C C . HIS A 1 231 ? 167.576 154.429 210.810 1.00 16.18 350 HIS A C 1
ATOM 1331 O O . HIS A 1 231 ? 167.286 155.625 210.898 1.00 33.84 350 HIS A O 1
ATOM 1345 N N . LEU A 1 232 ? 168.762 153.996 210.395 1.00 18.63 351 LEU A N 1
ATOM 1346 C CA . LEU A 1 232 ? 169.816 154.886 209.927 1.00 19.94 351 LEU A CA 1
ATOM 1347 C C . LEU A 1 232 ? 170.018 154.656 208.436 1.00 22.58 351 LEU A C 1
ATOM 1348 O O . LEU A 1 232 ? 170.275 153.525 208.010 1.00 28.28 351 LEU A O 1
ATOM 1364 N N . LEU A 1 233 ? 169.906 155.724 207.647 1.00 15.84 352 LEU A N 1
ATOM 1365 C CA . LEU A 1 233 ? 169.863 155.596 206.200 1.00 15.20 352 LEU A CA 1
ATOM 1366 C C . LEU A 1 233 ? 171.136 156.146 205.575 1.00 12.01 352 LEU A C 1
ATOM 1367 O O . LEU A 1 233 ? 171.560 157.252 205.933 1.00 11.07 352 LEU A O 1
ATOM 1383 N N . PRO A 1 234 ? 171.771 155.424 204.654 1.00 10.18 353 PRO A N 1
ATOM 1384 C CA . PRO A 1 234 ? 173.007 155.924 204.038 1.00 10.50 353 PRO A CA 1
ATOM 1385 C C . PRO A 1 234 ? 172.735 157.131 203.160 1.00 7.71 353 PRO A C 1
ATOM 1386 O O . PRO A 1 234 ? 171.576 157.428 202.838 1.00 17.02 353 PRO A O 1
ATOM 1397 N N . PRO A 1 235 ? 173.780 157.855 202.753 1.00 0.00 354 PRO A N 1
ATOM 1398 C CA . PRO A 1 235 ? 173.563 159.067 201.969 1.00 6.57 354 PRO A CA 1
ATOM 1399 C C . PRO A 1 235 ? 173.045 158.735 200.580 1.00 13.97 354 PRO A C 1
ATOM 1400 O O . PRO A 1 235 ? 173.309 157.643 200.050 1.00 19.65 354 PRO A O 1
ATOM 1411 N N . PRO A 1 236 ? 172.310 159.649 199.950 1.00 15.26 355 PRO A N 1
ATOM 1412 C CA . PRO A 1 236 ? 171.854 159.401 198.579 1.00 12.60 355 PRO A CA 1
ATOM 1413 C C . PRO A 1 236 ? 173.026 159.304 197.615 1.00 9.41 355 PRO A C 1
ATOM 1414 O O . PRO A 1 236 ? 174.087 159.894 197.827 1.00 18.73 355 PRO A O 1
ATOM 1425 N N . SER A 1 237 ? 172.822 158.540 196.540 1.00 13.50 356 SER A N 1
ATOM 1426 C CA . SER A 1 237 ? 173.878 158.335 195.556 1.00 13.08 356 SER A CA 1
ATOM 1427 C C . SER A 1 237 ? 174.207 159.600 194.776 1.00 12.32 356 SER A C 1
ATOM 1428 O O . SER A 1 237 ? 175.301 159.695 194.210 1.00 14.26 356 SER A O 1
ATOM 1436 N N . GLU A 1 238 ? 173.296 160.569 194.730 1.00 13.60 357 GLU A N 1
ATOM 1437 C CA . GLU A 1 238 ? 173.529 161.806 193.997 1.00 13.79 357 GLU A CA 1
ATOM 1438 C C . GLU A 1 238 ? 174.317 162.830 194.801 1.00 18.63 357 GLU A C 1
ATOM 1439 O O . GLU A 1 238 ? 174.587 163.921 194.288 1.00 24.98 357 GLU A O 1
ATOM 1443 N N . GLU A 1 239 ? 174.686 162.510 196.041 1.00 13.08 358 GLU A N 1
ATOM 1444 C CA . GLU A 1 239 ? 175.441 163.429 196.883 1.00 10.06 358 GLU A CA 1
ATOM 1445 C C . GLU A 1 239 ? 176.945 163.237 196.759 1.00 17.45 358 GLU A C 1
ATOM 1446 O O . GLU A 1 239 ? 177.697 164.215 196.844 1.00 25.79 358 GLU A O 1
ATOM 1458 N N . LEU A 1 240 ? 177.400 162.000 196.561 1.00 10.34 359 LEU A N 1
ATOM 1459 C CA . LEU A 1 240 ? 178.826 161.716 196.498 1.00 19.67 359 LEU A CA 1
ATOM 1460 C C . LEU A 1 240 ? 179.497 162.320 195.271 1.00 23.16 359 LEU A C 1
ATOM 1461 O O . LEU A 1 240 ? 180.731 162.354 195.219 1.00 18.42 359 LEU A O 1
ATOM 1477 N N . ALA A 1 241 ? 178.727 162.796 194.294 1.00 23.28 360 ALA A N 1
ATOM 1478 C CA . ALA A 1 241 ? 179.294 163.336 193.065 1.00 22.63 360 ALA A CA 1
ATOM 1479 C C . ALA A 1 241 ? 179.780 164.771 193.207 1.00 21.45 360 ALA A C 1
ATOM 1480 O O . ALA A 1 241 ? 180.401 165.287 192.272 1.00 28.54 360 ALA A O 1
ATOM 1487 N N . LEU A 1 242 ? 179.519 165.426 194.338 1.00 20.28 361 LEU A N 1
ATOM 1488 C CA . LEU A 1 242 ? 179.905 166.816 194.533 1.00 21.04 361 LEU A CA 1
ATOM 1489 C C . LEU A 1 242 ? 181.158 166.979 195.384 1.00 20.21 361 LEU A C 1
ATOM 1490 O O . LEU A 1 242 ? 181.704 168.085 195.442 1.00 25.34 361 LEU A O 1
ATOM 1506 N N . ASN A 1 243 ? 181.623 165.916 196.038 1.00 15.48 362 ASN A N 1
ATOM 1507 C CA . ASN A 1 243 ? 182.813 165.978 196.887 1.00 11.79 362 ASN A CA 1
ATOM 1508 C C . ASN A 1 243 ? 182.648 167.021 197.990 1.00 14.94 362 ASN A C 1
ATOM 1509 O O . ASN A 1 243 ? 183.600 167.694 198.386 1.00 31.04 362 ASN A O 1
ATOM 1520 N N . GLU A 1 244 ? 181.427 167.147 198.492 1.00 23.96 363 GLU A N 1
ATOM 1521 C CA . GLU A 1 244 ? 181.092 167.975 199.642 1.00 12.96 363 GLU A CA 1
ATOM 1522 C C . GLU A 1 244 ? 180.560 167.061 200.742 1.00 20.94 363 GLU A C 1
ATOM 1523 O O . GLU A 1 244 ? 180.624 165.834 200.638 1.00 26.59 363 GLU A O 1
ATOM 1535 N N . LEU A 1 245 ? 180.043 167.662 201.810 1.00 13.73 364 LEU A N 1
ATOM 1536 C CA . LEU A 1 245 ? 179.492 166.869 202.900 1.00 5.92 364 LEU A CA 1
ATOM 1537 C C . LEU A 1 245 ? 178.422 165.916 202.381 1.00 11.49 364 LEU A C 1
ATOM 1538 O O . LEU A 1 245 ? 177.842 166.115 201.310 1.00 25.29 364 LEU A O 1
ATOM 1554 N N . VAL A 1 246 ? 178.167 164.865 203.156 1.00 0.00 365 VAL A N 1
ATOM 1555 C CA . VAL A 1 246 ? 177.133 163.887 202.860 1.00 0.85 365 VAL A CA 1
ATOM 1556 C C . VAL A 1 246 ? 176.212 163.793 204.069 1.00 11.23 365 VAL A C 1
ATOM 1557 O O . VAL A 1 246 ? 176.636 163.941 205.217 1.00 25.33 365 VAL A O 1
ATOM 1570 N N . THR A 1 247 ? 174.938 163.525 203.794 1.00 8.51 366 THR A N 1
ATOM 1571 C CA . THR A 1 247 ? 173.880 163.565 204.794 1.00 2.88 366 THR A CA 1
ATOM 1572 C C . THR A 1 247 ? 173.512 162.157 205.239 1.00 0.00 366 THR A C 1
ATOM 1573 O O . THR A 1 247 ? 173.335 161.261 204.410 1.00 21.91 366 THR A O 1
ATOM 1584 N N . LEU A 1 248 ? 173.392 161.969 206.552 1.00 0.00 367 LEU A N 1
ATOM 1585 C CA . LEU A 1 248 ? 172.930 160.720 207.141 1.00 14.75 367 LEU A CA 1
ATOM 1586 C C . LEU A 1 248 ? 171.694 161.009 207.979 1.00 13.49 367 LEU A C 1
ATOM 1587 O O . LEU A 1 248 ? 171.711 161.912 208.822 1.00 13.00 367 LEU A O 1
ATOM 1603 N N . THR A 1 249 ? 170.633 160.240 207.750 1.00 11.30 368 THR A N 1
ATOM 1604 C CA . THR A 1 249 ? 169.339 160.458 208.383 1.00 9.08 368 THR A CA 1
ATOM 1605 C C . THR A 1 249 ? 169.059 159.349 209.387 1.00 4.85 368 THR A C 1
ATOM 1606 O O . THR A 1 249 ? 169.260 158.168 209.088 1.00 14.90 368 THR A O 1
ATOM 1617 N N . CYS A 1 250 ? 168.597 159.734 210.573 1.00 0.00 369 CYS A N 1
ATOM 1618 C CA . CYS A 1 250 ? 168.166 158.803 211.607 1.00 8.60 369 CYS A CA 1
ATOM 1619 C C . CYS A 1 250 ? 166.693 159.050 211.898 1.00 6.30 369 CYS A C 1
ATOM 1620 O O . CYS A 1 250 ? 166.290 160.189 212.155 1.00 18.16 369 CYS A O 1
ATOM 1627 N N . LEU A 1 251 ? 165.897 157.985 211.855 1.00 12.39 370 LEU A N 1
ATOM 1628 C CA . LEU A 1 251 ? 164.450 158.057 212.017 1.00 18.52 370 LEU A CA 1
ATOM 1629 C C . LEU A 1 251 ? 164.036 157.130 213.148 1.00 18.11 370 LEU A C 1
ATOM 1630 O O . LEU A 1 251 ? 164.293 155.925 213.083 1.00 25.81 370 LEU A O 1
ATOM 1646 N N . ALA A 1 252 ? 163.385 157.681 214.168 1.00 10.04 371 ALA A N 1
ATOM 1647 C CA . ALA A 1 252 ? 162.787 156.890 215.235 1.00 8.17 371 ALA A CA 1
ATOM 1648 C C . ALA A 1 252 ? 161.275 156.953 215.084 1.00 15.68 371 ALA A C 1
ATOM 1649 O O . ALA A 1 252 ? 160.709 158.038 214.921 1.00 35.92 371 ALA A O 1
ATOM 1656 N N . ARG A 1 253 ? 160.625 155.794 215.121 1.00 8.97 372 ARG A N 1
ATOM 1657 C CA . ARG A 1 253 ? 159.222 155.701 214.745 1.00 14.47 372 ARG A CA 1
ATOM 1658 C C . ARG A 1 253 ? 158.491 154.725 215.654 1.00 17.59 372 ARG A C 1
ATOM 1659 O O . ARG A 1 253 ? 159.051 153.700 216.052 1.00 24.44 372 ARG A O 1
ATOM 1680 N N . GLY A 1 254 ? 157.240 155.052 215.983 1.00 15.48 373 GLY A N 1
ATOM 1681 C CA . GLY A 1 254 ? 156.337 154.094 216.586 1.00 16.79 373 GLY A CA 1
ATOM 1682 C C . GLY A 1 254 ? 156.277 154.081 218.097 1.00 25.20 373 GLY A C 1
ATOM 1683 O O . GLY A 1 254 ? 155.645 153.179 218.659 1.00 28.04 373 GLY A O 1
ATOM 1687 N N . PHE A 1 255 ? 156.893 155.045 218.776 1.00 20.66 374 PHE A N 1
ATOM 1688 C CA . PHE A 1 255 ? 156.963 155.023 220.232 1.00 20.27 374 PHE A CA 1
ATOM 1689 C C . PHE A 1 255 ? 155.777 155.761 220.839 1.00 23.92 374 PHE A C 1
ATOM 1690 O O . PHE A 1 255 ? 155.420 156.858 220.401 1.00 24.86 374 PHE A O 1
ATOM 1707 N N . SER A 1 256 ? 155.168 155.145 221.865 1.00 32.95 375 SER A N 1
ATOM 1708 C CA . SER A 1 256 ? 153.925 155.692 222.410 1.00 38.82 375 SER A CA 1
ATOM 1709 C C . SER A 1 256 ? 154.161 156.959 223.223 1.00 36.54 375 SER A C 1
ATOM 1710 O O . SER A 1 256 ? 153.612 158.015 222.861 1.00 38.35 375 SER A O 1
ATOM 1718 N N . PRO A 1 257 ? 154.939 156.947 224.309 1.00 41.09 376 PRO A N 1
ATOM 1719 C CA . PRO A 1 257 ? 155.217 158.211 225.002 1.00 38.74 376 PRO A CA 1
ATOM 1720 C C . PRO A 1 257 ? 155.891 159.204 224.066 1.00 37.42 376 PRO A C 1
ATOM 1721 O O . PRO A 1 257 ? 156.749 158.843 223.259 1.00 32.59 376 PRO A O 1
ATOM 1732 N N . LYS A 1 258 ? 155.499 160.471 224.187 1.00 34.31 377 LYS A N 1
ATOM 1733 C CA . LYS A 1 258 ? 155.911 161.505 223.247 1.00 27.06 377 LYS A CA 1
ATOM 1734 C C . LYS A 1 258 ? 157.254 162.133 223.595 1.00 31.59 377 LYS A C 1
ATOM 1735 O O . LYS A 1 258 ? 157.537 163.243 223.127 1.00 37.57 377 LYS A O 1
ATOM 1739 N N . ASP A 1 259 ? 158.086 161.467 224.392 1.00 37.67 378 ASP A N 1
ATOM 1740 C CA . ASP A 1 259 ? 159.388 161.989 224.778 1.00 42.63 378 ASP A CA 1
ATOM 1741 C C . ASP A 1 259 ? 160.488 161.039 224.323 1.00 44.69 378 ASP A C 1
ATOM 1742 O O . ASP A 1 259 ? 160.371 159.818 224.467 1.00 44.12 378 ASP A O 1
ATOM 1751 N N . VAL A 1 260 ? 161.548 161.613 223.757 1.00 34.05 379 VAL A N 1
ATOM 1752 C CA . VAL A 1 260 ? 162.677 160.851 223.234 1.00 31.67 379 VAL A CA 1
ATOM 1753 C C . VAL A 1 260 ? 163.828 161.819 223.000 1.00 35.24 379 VAL A C 1
ATOM 1754 O O . VAL A 1 260 ? 163.603 163.010 222.758 1.00 32.60 379 VAL A O 1
ATOM 1767 N N . LEU A 1 261 ? 165.064 161.328 223.070 1.00 38.94 380 LEU A N 1
ATOM 1768 C CA . LEU A 1 261 ? 166.229 162.163 222.802 1.00 35.71 380 LEU A CA 1
ATOM 1769 C C . LEU A 1 261 ? 167.180 161.438 221.861 1.00 32.68 380 LEU A C 1
ATOM 1770 O O . LEU A 1 261 ? 167.467 160.254 222.046 1.00 33.69 380 LEU A O 1
ATOM 1786 N N . VAL A 1 262 ? 167.674 162.156 220.855 1.00 20.89 381 VAL A N 1
ATOM 1787 C CA . VAL A 1 262 ? 168.507 161.576 219.809 1.00 30.36 381 VAL A CA 1
ATOM 1788 C C . VAL A 1 262 ? 169.860 162.274 219.804 1.00 35.06 381 VAL A C 1
ATOM 1789 O O . VAL A 1 262 ? 169.936 163.507 219.821 1.00 27.58 381 VAL A O 1
ATOM 1802 N N . ARG A 1 263 ? 170.926 161.475 219.788 1.00 34.92 382 ARG A N 1
ATOM 1803 C CA . ARG A 1 263 ? 172.293 161.979 219.744 1.00 29.92 382 ARG A CA 1
ATOM 1804 C C . ARG A 1 263 ? 173.061 161.195 218.688 1.00 27.72 382 ARG A C 1
ATOM 1805 O O . ARG A 1 263 ? 172.551 160.232 218.114 1.00 31.14 382 ARG A O 1
ATOM 1826 N N . TRP A 1 264 ? 174.300 161.611 218.425 1.00 18.82 383 TRP A N 1
ATOM 1827 C CA . TRP A 1 264 ? 175.097 161.031 217.354 1.00 14.93 383 TRP A CA 1
ATOM 1828 C C . TRP A 1 264 ? 176.524 160.780 217.817 1.00 23.05 383 TRP A C 1
ATOM 1829 O O . TRP A 1 264 ? 177.022 161.438 218.733 1.00 34.48 383 TRP A O 1
ATOM 1850 N N . LEU A 1 265 ? 177.178 159.815 217.167 1.00 17.44 384 LEU A N 1
ATOM 1851 C CA . LEU A 1 265 ? 178.592 159.535 217.378 1.00 20.42 384 LEU A CA 1
ATOM 1852 C C . LEU A 1 265 ? 179.282 159.336 216.036 1.00 27.00 384 LEU A C 1
ATOM 1853 O O . LEU A 1 265 ? 178.720 158.720 215.126 1.00 36.55 384 LEU A O 1
ATOM 1869 N N . GLN A 1 266 ? 180.502 159.857 215.920 1.00 27.90 385 GLN A N 1
ATOM 1870 C CA . GLN A 1 266 ? 181.393 159.556 214.803 1.00 27.27 385 GLN A CA 1
ATOM 1871 C C . GLN A 1 266 ? 182.487 158.639 215.329 1.00 32.89 385 GLN A C 1
ATOM 1872 O O . GLN A 1 266 ? 183.362 159.078 216.083 1.00 34.51 385 GLN A O 1
ATOM 1886 N N . GLY A 1 267 ? 182.444 157.372 214.931 1.00 32.78 386 GLY A N 1
ATOM 1887 C CA . GLY A 1 267 ? 183.372 156.403 215.472 1.00 32.10 386 GLY A CA 1
ATOM 1888 C C . GLY A 1 267 ? 183.109 156.168 216.944 1.00 34.57 386 GLY A C 1
ATOM 1889 O O . GLY A 1 267 ? 182.115 155.533 217.308 1.00 36.39 386 GLY A O 1
ATOM 1893 N N . SER A 1 268 ? 183.993 156.682 217.803 1.00 37.46 387 SER A N 1
ATOM 1894 C CA . SER A 1 268 ? 183.829 156.567 219.244 1.00 42.22 387 SER A CA 1
ATOM 1895 C C . SER A 1 268 ? 183.607 157.900 219.942 1.00 43.34 387 SER A C 1
ATOM 1896 O O . SER A 1 268 ? 183.041 157.913 221.039 1.00 44.44 387 SER A O 1
ATOM 1904 N N . GLN A 1 269 ? 184.026 159.009 219.340 1.00 40.07 388 GLN A N 1
ATOM 1905 C CA . GLN A 1 269 ? 183.917 160.319 219.966 1.00 42.01 388 GLN A CA 1
ATOM 1906 C C . GLN A 1 269 ? 182.555 160.930 219.667 1.00 38.48 388 GLN A C 1
ATOM 1907 O O . GLN A 1 269 ? 182.165 161.057 218.503 1.00 37.68 388 GLN A O 1
ATOM 1911 N N . GLU A 1 270 ? 181.840 161.309 220.721 1.00 34.11 389 GLU A N 1
ATOM 1912 C CA . GLU A 1 270 ? 180.545 161.948 220.562 1.00 30.84 389 GLU A CA 1
ATOM 1913 C C . GLU A 1 270 ? 180.693 163.279 219.828 1.00 33.25 389 GLU A C 1
ATOM 1914 O O . GLU A 1 270 ? 181.799 163.781 219.611 1.00 37.83 389 GLU A O 1
ATOM 1926 N N . LEU A 1 271 ? 179.551 163.850 219.440 1.00 27.72 390 LEU A N 1
ATOM 1927 C CA . LEU A 1 271 ? 179.532 165.133 218.760 1.00 27.24 390 LEU A CA 1
ATOM 1928 C C . LEU A 1 271 ? 178.734 166.156 219.563 1.00 22.90 390 LEU A C 1
ATOM 1929 O O . LEU A 1 271 ? 177.797 165.797 220.282 1.00 22.89 390 LEU A O 1
ATOM 1945 N N . PRO A 1 272 ? 179.081 167.438 219.467 1.00 23.68 391 PRO A N 1
ATOM 1946 C CA . PRO A 1 272 ? 178.291 168.467 220.149 1.00 26.75 391 PRO A CA 1
ATOM 1947 C C . PRO A 1 272 ? 176.930 168.654 219.495 1.00 20.63 391 PRO A C 1
ATOM 1948 O O . PRO A 1 272 ? 176.718 168.337 218.323 1.00 19.69 391 PRO A O 1
ATOM 1959 N N . ARG A 1 273 ? 175.997 169.190 220.284 1.00 18.64 392 ARG A N 1
ATOM 1960 C CA . ARG A 1 273 ? 174.625 169.369 219.828 1.00 17.94 392 ARG A CA 1
ATOM 1961 C C . ARG A 1 273 ? 174.488 170.431 218.745 1.00 20.45 392 ARG A C 1
ATOM 1962 O O . ARG A 1 273 ? 173.414 170.537 218.144 1.00 17.67 392 ARG A O 1
ATOM 1966 N N . GLU A 1 274 ? 175.531 171.218 218.486 1.00 24.22 393 GLU A N 1
ATOM 1967 C CA . GLU A 1 274 ? 175.492 172.254 217.464 1.00 22.45 393 GLU A CA 1
ATOM 1968 C C . GLU A 1 274 ? 175.980 171.755 216.111 1.00 22.32 393 GLU A C 1
ATOM 1969 O O . GLU A 1 274 ? 176.386 172.566 215.271 1.00 25.63 393 GLU A O 1
ATOM 1973 N N . LYS A 1 275 ? 175.950 170.440 215.883 1.00 24.68 394 LYS A N 1
ATOM 1974 C CA . LYS A 1 275 ? 176.396 169.850 214.630 1.00 22.15 394 LYS A CA 1
ATOM 1975 C C . LYS A 1 275 ? 175.305 169.109 213.871 1.00 24.61 394 LYS A C 1
ATOM 1976 O O . LYS A 1 275 ? 175.472 168.876 212.669 1.00 21.35 394 LYS A O 1
ATOM 1980 N N . TYR A 1 276 ? 174.205 168.736 214.523 1.00 21.25 395 TYR A N 1
ATOM 1981 C CA . TYR A 1 276 ? 173.123 168.008 213.879 1.00 14.00 395 TYR A CA 1
ATOM 1982 C C . TYR A 1 276 ? 171.787 168.649 214.227 1.00 15.14 395 TYR A C 1
ATOM 1983 O O . TYR A 1 276 ? 171.643 169.323 215.249 1.00 24.55 395 TYR A O 1
ATOM 2001 N N . LEU A 1 277 ? 170.807 168.421 213.357 1.00 14.65 396 LEU A N 1
ATOM 2002 C CA . LEU A 1 277 ? 169.467 168.973 213.493 1.00 13.86 396 LEU A CA 1
ATOM 2003 C C . LEU A 1 277 ? 168.482 167.852 213.786 1.00 11.64 396 LEU A C 1
ATOM 2004 O O . LEU A 1 277 ? 168.562 166.774 213.189 1.00 35.14 396 LEU A O 1
ATOM 2020 N N . THR A 1 278 ? 167.561 168.103 214.714 1.00 7.06 397 THR A N 1
ATOM 2021 C CA . THR A 1 278 ? 166.502 167.161 215.041 1.00 15.85 397 THR A CA 1
ATOM 2022 C C . THR A 1 278 ? 165.173 167.895 215.107 1.00 21.16 397 THR A C 1
ATOM 2023 O O . THR A 1 278 ? 165.107 169.059 215.513 1.00 24.14 397 THR A O 1
ATOM 2034 N N . TRP A 1 279 ? 164.114 167.201 214.709 1.00 23.25 398 TRP A N 1
ATOM 2035 C CA . TRP A 1 279 ? 162.766 167.747 214.708 1.00 23.35 398 TRP A CA 1
ATOM 2036 C C . TRP A 1 279 ? 162.001 167.261 215.934 1.00 25.59 398 TRP A C 1
ATOM 2037 O O . TRP A 1 279 ? 162.406 166.323 216.623 1.00 29.09 398 TRP A O 1
ATOM 2058 N N . ALA A 1 280 ? 160.878 167.919 216.205 1.00 24.42 399 ALA A N 1
ATOM 2059 C CA . ALA A 1 280 ? 160.055 167.544 217.344 1.00 16.88 399 ALA A CA 1
ATOM 2060 C C . ALA A 1 280 ? 159.321 166.238 217.066 1.00 10.80 399 ALA A C 1
ATOM 2061 O O . ALA A 1 280 ? 159.039 165.889 215.917 1.00 20.35 399 ALA A O 1
ATOM 2068 N N . SER A 1 281 ? 159.006 165.514 218.137 1.00 9.80 400 SER A N 1
ATOM 2069 C CA . SER A 1 281 ? 158.359 164.208 218.023 1.00 19.57 400 SER A CA 1
ATOM 2070 C C . SER A 1 281 ? 156.876 164.425 217.744 1.00 12.29 400 SER A C 1
ATOM 2071 O O . SER A 1 281 ? 156.064 164.595 218.654 1.00 17.10 400 SER A O 1
ATOM 2079 N N . ARG A 1 282 ? 156.522 164.418 216.461 1.00 9.56 401 ARG A N 1
ATOM 2080 C CA . ARG A 1 282 ? 155.145 164.604 216.037 1.00 13.42 401 ARG A CA 1
ATOM 2081 C C . ARG A 1 282 ? 154.359 163.304 216.206 1.00 20.35 401 ARG A C 1
ATOM 2082 O O . ARG A 1 282 ? 154.887 162.278 216.643 1.00 20.27 401 ARG A O 1
ATOM 2103 N N . GLN A 1 283 ? 153.077 163.347 215.848 1.00 20.49 402 GLN A N 1
ATOM 2104 C CA . GLN A 1 283 ? 152.187 162.195 215.924 1.00 13.28 402 GLN A CA 1
ATOM 2105 C C . GLN A 1 283 ? 151.877 161.707 214.516 1.00 14.22 402 GLN A C 1
ATOM 2106 O O . GLN A 1 283 ? 151.524 162.504 213.642 1.00 17.40 402 GLN A O 1
ATOM 2120 N N . GLU A 1 284 ? 152.002 160.386 214.304 1.00 19.39 403 GLU A N 1
ATOM 2121 C CA . GLU A 1 284 ? 151.858 159.845 212.960 1.00 22.61 403 GLU A CA 1
ATOM 2122 C C . GLU A 1 284 ? 150.411 159.446 212.679 1.00 20.50 403 GLU A C 1
ATOM 2123 O O . GLU A 1 284 ? 149.656 159.129 213.603 1.00 26.44 403 GLU A O 1
ATOM 2135 N N . PRO A 1 285 ? 150.002 159.455 211.402 1.00 10.14 404 PRO A N 1
ATOM 2136 C CA . PRO A 1 285 ? 148.612 159.119 211.024 1.00 18.80 404 PRO A CA 1
ATOM 2137 C C . PRO A 1 285 ? 148.335 157.620 210.921 1.00 23.93 404 PRO A C 1
ATOM 2138 O O . PRO A 1 285 ? 148.383 157.002 209.859 1.00 24.53 404 PRO A O 1
ATOM 2149 N N . SER A 1 286 ? 148.040 157.012 212.064 1.00 43.23 405 SER A N 1
ATOM 2150 C CA . SER A 1 286 ? 147.644 155.614 212.145 1.00 42.19 405 SER A CA 1
ATOM 2151 C C . SER A 1 286 ? 146.177 155.527 212.553 1.00 40.44 405 SER A C 1
ATOM 2152 O O . SER A 1 286 ? 145.493 156.540 212.728 1.00 41.70 405 SER A O 1
ATOM 2156 N N . GLN A 1 287 ? 145.692 154.295 212.703 1.00 48.20 406 GLN A N 1
ATOM 2157 C CA . GLN A 1 287 ? 144.303 154.064 213.081 1.00 53.03 406 GLN A CA 1
ATOM 2158 C C . GLN A 1 287 ? 144.211 153.142 214.291 1.00 54.52 406 GLN A C 1
ATOM 2159 O O . GLN A 1 287 ? 143.273 153.246 215.088 1.00 46.33 406 GLN A O 1
ATOM 2163 N N . GLY A 1 288 ? 145.177 152.238 214.438 1.00 60.84 407 GLY A N 1
ATOM 2164 C CA . GLY A 1 288 ? 145.166 151.297 215.541 1.00 55.60 407 GLY A CA 1
ATOM 2165 C C . GLY A 1 288 ? 145.377 151.955 216.889 1.00 53.16 407 GLY A C 1
ATOM 2166 O O . GLY A 1 288 ? 144.470 151.972 217.726 1.00 49.79 407 GLY A O 1
ATOM 2170 N N . THR A 1 289 ? 146.570 152.502 217.109 1.00 51.70 408 THR A N 1
ATOM 2171 C CA . THR A 1 289 ? 146.910 153.151 218.366 1.00 50.36 408 THR A CA 1
ATOM 2172 C C . THR A 1 289 ? 147.699 154.419 218.078 1.00 47.04 408 THR A C 1
ATOM 2173 O O . THR A 1 289 ? 148.196 154.628 216.969 1.00 47.45 408 THR A O 1
ATOM 2184 N N . THR A 1 290 ? 147.809 155.268 219.097 1.00 36.78 409 THR A N 1
ATOM 2185 C CA . THR A 1 290 ? 148.522 156.532 218.962 1.00 38.55 409 THR A CA 1
ATOM 2186 C C . THR A 1 290 ? 150.019 156.287 219.105 1.00 30.56 409 THR A C 1
ATOM 2187 O O . THR A 1 290 ? 150.461 155.643 220.062 1.00 33.71 409 THR A O 1
ATOM 2198 N N . THR A 1 291 ? 150.796 156.797 218.151 1.00 23.77 410 THR A N 1
ATOM 2199 C CA . THR A 1 291 ? 152.245 156.664 218.166 1.00 28.79 410 THR A CA 1
ATOM 2200 C C . THR A 1 291 ? 152.863 157.909 217.547 1.00 25.52 410 THR A C 1
ATOM 2201 O O . THR A 1 291 ? 152.184 158.703 216.892 1.00 29.23 410 THR A O 1
ATOM 2212 N N . PHE A 1 292 ? 154.167 158.071 217.763 1.00 16.55 411 PHE A N 1
ATOM 2213 C CA . PHE A 1 292 ? 154.873 159.293 217.416 1.00 11.73 411 PHE A CA 1
ATOM 2214 C C . PHE A 1 292 ? 156.150 158.964 216.653 1.00 19.48 411 PHE A C 1
ATOM 2215 O O . PHE A 1 292 ? 156.636 157.829 216.666 1.00 37.78 411 PHE A O 1
ATOM 2232 N N . ALA A 1 293 ? 156.702 159.982 215.995 1.00 7.56 412 ALA A N 1
ATOM 2233 C CA . ALA A 1 293 ? 157.899 159.818 215.185 1.00 10.00 412 ALA A CA 1
ATOM 2234 C C . ALA A 1 293 ? 158.781 161.052 215.314 1.00 11.93 412 ALA A C 1
ATOM 2235 O O . ALA A 1 293 ? 158.310 162.150 215.614 1.00 30.57 412 ALA A O 1
ATOM 2242 N N . VAL A 1 294 ? 160.077 160.855 215.069 1.00 9.05 413 VAL A N 1
ATOM 2243 C CA . VAL A 1 294 ? 161.066 161.925 215.121 1.00 11.71 413 VAL A CA 1
ATOM 2244 C C . VAL A 1 294 ? 162.193 161.580 214.158 1.00 16.85 413 VAL A C 1
ATOM 2245 O O . VAL A 1 294 ? 162.422 160.411 213.837 1.00 30.84 413 VAL A O 1
ATOM 2258 N N . THR A 1 295 ? 162.900 162.609 213.692 1.00 9.15 414 THR A N 1
ATOM 2259 C CA . THR A 1 295 ? 163.996 162.420 212.754 1.00 9.76 414 THR A CA 1
ATOM 2260 C C . THR A 1 295 ? 165.129 163.383 213.077 1.00 13.97 414 THR A C 1
ATOM 2261 O O . THR A 1 295 ? 164.956 164.359 213.809 1.00 28.37 414 THR A O 1
ATOM 2272 N N . SER A 1 296 ? 166.301 163.081 212.524 1.00 11.60 415 SER A N 1
ATOM 2273 C CA . SER A 1 296 ? 167.470 163.938 212.656 1.00 0.00 415 SER A CA 1
ATOM 2274 C C . SER A 1 296 ? 168.411 163.669 211.492 1.00 3.37 415 SER A C 1
ATOM 2275 O O . SER A 1 296 ? 168.377 162.594 210.891 1.00 26.56 415 SER A O 1
ATOM 2283 N N . ILE A 1 297 ? 169.253 164.652 211.177 1.00 15.68 416 ILE A N 1
ATOM 2284 C CA . ILE A 1 297 ? 170.223 164.533 210.094 1.00 19.73 416 ILE A CA 1
ATOM 2285 C C . ILE A 1 297 ? 171.577 165.034 210.573 1.00 16.63 416 ILE A C 1
ATOM 2286 O O . ILE A 1 297 ? 171.663 166.042 211.282 1.00 24.20 416 ILE A O 1
ATOM 2302 N N . LEU A 1 298 ? 172.634 164.323 210.185 1.00 6.29 417 LEU A N 1
ATOM 2303 C CA . LEU A 1 298 ? 174.008 164.729 210.453 1.00 0.00 417 LEU A CA 1
ATOM 2304 C C . LEU A 1 298 ? 174.769 164.753 209.137 1.00 11.79 417 LEU A C 1
ATOM 2305 O O . LEU A 1 298 ? 174.699 163.794 208.363 1.00 32.39 417 LEU A O 1
ATOM 2321 N N . ARG A 1 299 ? 175.493 165.837 208.882 1.00 7.68 418 ARG A N 1
ATOM 2322 C CA . ARG A 1 299 ? 176.283 165.979 207.666 1.00 0.00 418 ARG A CA 1
ATOM 2323 C C . ARG A 1 299 ? 177.760 165.838 208.003 1.00 9.74 418 ARG A C 1
ATOM 2324 O O . ARG A 1 299 ? 178.261 166.501 208.917 1.00 20.17 418 ARG A O 1
ATOM 2345 N N . VAL A 1 300 ? 178.451 164.977 207.259 1.00 13.06 419 VAL A N 1
ATOM 2346 C CA . VAL A 1 300 ? 179.832 164.615 207.550 1.00 10.77 419 VAL A CA 1
ATOM 2347 C C . VAL A 1 300 ? 180.683 164.835 206.307 1.00 20.77 419 VAL A C 1
ATOM 2348 O O . VAL A 1 300 ? 180.187 164.868 205.181 1.00 28.45 419 VAL A O 1
ATOM 2361 N N . ALA A 1 301 ? 181.987 164.980 206.524 1.00 18.42 420 ALA A N 1
ATOM 2362 C CA . ALA A 1 301 ? 182.901 165.215 205.415 1.00 7.58 420 ALA A CA 1
ATOM 2363 C C . ALA A 1 301 ? 182.948 164.003 204.494 1.00 13.73 420 ALA A C 1
ATOM 2364 O O . ALA A 1 301 ? 182.967 162.856 204.948 1.00 25.91 420 ALA A O 1
ATOM 2371 N N . ALA A 1 302 ? 182.969 164.266 203.185 1.00 15.60 421 ALA A N 1
ATOM 2372 C CA . ALA A 1 302 ? 183.032 163.177 202.216 1.00 19.36 421 ALA A CA 1
ATOM 2373 C C . ALA A 1 302 ? 184.282 162.333 202.420 1.00 26.22 421 ALA A C 1
ATOM 2374 O O . ALA A 1 302 ? 184.254 161.112 202.229 1.00 27.01 421 ALA A O 1
ATOM 2381 N N . GLU A 1 303 ? 185.393 162.969 202.796 1.00 30.56 422 GLU A N 1
ATOM 2382 C CA . GLU A 1 303 ? 186.624 162.222 203.028 1.00 25.83 422 GLU A CA 1
ATOM 2383 C C . GLU A 1 303 ? 186.458 161.236 204.177 1.00 25.12 422 GLU A C 1
ATOM 2384 O O . GLU A 1 303 ? 186.925 160.095 204.097 1.00 28.05 422 GLU A O 1
ATOM 2396 N N . ASP A 1 304 ? 185.793 161.658 205.255 1.00 21.82 423 ASP A N 1
ATOM 2397 C CA . ASP A 1 304 ? 185.547 160.748 206.369 1.00 24.50 423 ASP A CA 1
ATOM 2398 C C . ASP A 1 304 ? 184.664 159.584 205.940 1.00 27.80 423 ASP A C 1
ATOM 2399 O O . ASP A 1 304 ? 184.894 158.438 206.343 1.00 35.09 423 ASP A O 1
ATOM 2408 N N . TRP A 1 305 ? 183.642 159.860 205.128 1.00 24.11 424 TRP A N 1
ATOM 2409 C CA . TRP A 1 305 ? 182.760 158.796 204.660 1.00 23.47 424 TRP A CA 1
ATOM 2410 C C . TRP A 1 305 ? 183.515 157.794 203.795 1.00 25.60 424 TRP A C 1
ATOM 2411 O O . TRP A 1 305 ? 183.362 156.578 203.963 1.00 22.68 424 TRP A O 1
ATOM 2432 N N . LYS A 1 306 ? 184.344 158.284 202.871 1.00 33.18 425 LYS A N 1
ATOM 2433 C CA . LYS A 1 306 ? 185.042 157.390 201.953 1.00 36.42 425 LYS A CA 1
ATOM 2434 C C . LYS A 1 306 ? 186.180 156.645 202.638 1.00 37.33 425 LYS A C 1
ATOM 2435 O O . LYS A 1 306 ? 186.516 155.526 202.234 1.00 37.05 425 LYS A O 1
ATOM 2439 N N . LYS A 1 307 ? 186.784 157.241 203.669 1.00 36.47 426 LYS A N 1
ATOM 2440 C CA . LYS A 1 307 ? 187.926 156.610 204.322 1.00 32.70 426 LYS A CA 1
ATOM 2441 C C . LYS A 1 307 ? 187.542 155.268 204.931 1.00 33.28 426 LYS A C 1
ATOM 2442 O O . LYS A 1 307 ? 188.284 154.287 204.807 1.00 35.82 426 LYS A O 1
ATOM 2461 N N . GLY A 1 308 ? 186.388 155.205 205.590 1.00 35.84 427 GLY A N 1
ATOM 2462 C CA . GLY A 1 308 ? 185.946 153.983 206.231 1.00 37.38 427 GLY A CA 1
ATOM 2463 C C . GLY A 1 308 ? 185.485 154.198 207.657 1.00 36.14 427 GLY A C 1
ATOM 2464 O O . GLY A 1 308 ? 185.159 153.238 208.361 1.00 40.95 427 GLY A O 1
ATOM 2468 N N . ASP A 1 309 ? 185.457 155.452 208.098 1.00 29.87 428 ASP A N 1
ATOM 2469 C CA . ASP A 1 309 ? 184.989 155.756 209.442 1.00 26.54 428 ASP A CA 1
ATOM 2470 C C . ASP A 1 309 ? 183.495 155.484 209.553 1.00 28.77 428 ASP A C 1
ATOM 2471 O O . ASP A 1 309 ? 182.717 155.822 208.656 1.00 40.01 428 ASP A O 1
ATOM 2475 N N . THR A 1 310 ? 183.097 154.869 210.660 1.00 16.02 429 THR A N 1
ATOM 2476 C CA . THR A 1 310 ? 181.701 154.542 210.896 1.00 18.78 429 THR A CA 1
ATOM 2477 C C . THR A 1 310 ? 181.016 155.668 211.660 1.00 27.90 429 THR A C 1
ATOM 2478 O O . THR A 1 310 ? 181.657 156.478 212.333 1.00 25.55 429 THR A O 1
ATOM 2489 N N . PHE A 1 311 ? 179.691 155.708 211.548 1.00 31.24 430 PHE A N 1
ATOM 2490 C CA . PHE A 1 311 ? 178.878 156.699 212.234 1.00 18.99 430 PHE A CA 1
ATOM 2491 C C . PHE A 1 311 ? 177.695 155.999 212.885 1.00 17.59 430 PHE A C 1
ATOM 2492 O O . PHE A 1 311 ? 177.329 154.886 212.506 1.00 26.42 430 PHE A O 1
ATOM 2509 N N . SER A 1 312 ? 177.107 156.649 213.886 1.00 12.09 431 SER A N 1
ATOM 2510 C CA . SER A 1 312 ? 176.005 156.036 214.609 1.00 21.59 431 SER A CA 1
ATOM 2511 C C . SER A 1 312 ? 175.062 157.109 215.126 1.00 24.09 431 SER A C 1
ATOM 2512 O O . SER A 1 312 ? 175.474 158.236 215.415 1.00 27.99 431 SER A O 1
ATOM 2520 N N . CYS A 1 313 ? 173.793 156.732 215.258 1.00 18.16 432 CYS A N 1
ATOM 2521 C CA . CYS A 1 313 ? 172.775 157.571 215.881 1.00 21.21 432 CYS A CA 1
ATOM 2522 C C . CYS A 1 313 ? 172.129 156.790 217.014 1.00 30.38 432 CYS A C 1
ATOM 2523 O O . CYS A 1 313 ? 171.733 155.636 216.826 1.00 42.25 432 CYS A O 1
ATOM 2530 N N . MET A 1 314 ? 172.028 157.419 218.183 1.00 27.20 433 MET A N 1
ATOM 2531 C CA . MET A 1 314 ? 171.491 156.792 219.380 1.00 27.03 433 MET A CA 1
ATOM 2532 C C . MET A 1 314 ? 170.189 157.464 219.789 1.00 33.96 433 MET A C 1
ATOM 2533 O O . MET A 1 314 ? 170.057 158.691 219.720 1.00 33.19 433 MET A O 1
ATOM 2547 N N . VAL A 1 315 ? 169.242 156.642 220.229 1.00 41.47 434 VAL A N 1
ATOM 2548 C CA . VAL A 1 315 ? 167.914 157.072 220.643 1.00 36.65 434 VAL A CA 1
ATOM 2549 C C . VAL A 1 315 ? 167.698 156.632 222.084 1.00 34.93 434 VAL A C 1
ATOM 2550 O O . VAL A 1 315 ? 168.020 155.493 222.447 1.00 35.20 434 VAL A O 1
ATOM 2563 N N . GLY A 1 316 ? 167.166 157.541 222.899 1.00 36.00 435 GLY A N 1
ATOM 2564 C CA . GLY A 1 316 ? 166.821 157.255 224.275 1.00 34.39 435 GLY A CA 1
ATOM 2565 C C . GLY A 1 316 ? 165.356 157.527 224.544 1.00 37.90 435 GLY A C 1
ATOM 2566 O O . GLY A 1 316 ? 164.841 158.605 224.218 1.00 35.18 435 GLY A O 1
ATOM 2570 N N . HIS A 1 317 ? 164.684 156.548 225.149 1.00 42.56 436 HIS A N 1
ATOM 2571 C CA . HIS A 1 317 ? 163.244 156.584 225.349 1.00 37.76 436 HIS A CA 1
ATOM 2572 C C . HIS A 1 317 ? 162.909 155.748 226.576 1.00 40.00 436 HIS A C 1
ATOM 2573 O O . HIS A 1 317 ? 163.678 154.873 226.982 1.00 44.80 436 HIS A O 1
ATOM 2587 N N . GLU A 1 318 ? 161.745 156.029 227.167 1.00 49.33 437 GLU A N 1
ATOM 2588 C CA . GLU A 1 318 ? 161.371 155.375 228.419 1.00 45.49 437 GLU A CA 1
ATOM 2589 C C . GLU A 1 318 ? 161.200 153.869 228.246 1.00 46.36 437 GLU A C 1
ATOM 2590 O O . GLU A 1 318 ? 161.662 153.086 229.084 1.00 42.28 437 GLU A O 1
ATOM 2602 N N . ALA A 1 319 ? 160.538 153.445 227.167 1.00 47.82 438 ALA A N 1
ATOM 2603 C CA . ALA A 1 319 ? 160.099 152.060 227.047 1.00 46.75 438 ALA A CA 1
ATOM 2604 C C . ALA A 1 319 ? 161.250 151.073 226.898 1.00 40.31 438 ALA A C 1
ATOM 2605 O O . ALA A 1 319 ? 161.068 149.889 227.198 1.00 35.91 438 ALA A O 1
ATOM 2612 N N . LEU A 1 320 ? 162.415 151.514 226.440 1.00 46.58 439 LEU A N 1
ATOM 2613 C CA . LEU A 1 320 ? 163.518 150.583 226.255 1.00 50.25 439 LEU A CA 1
ATOM 2614 C C . LEU A 1 320 ? 163.959 150.016 227.604 1.00 49.99 439 LEU A C 1
ATOM 2615 O O . LEU A 1 320 ? 164.001 150.745 228.600 1.00 48.08 439 LEU A O 1
ATOM 2631 N N . PRO A 1 321 ? 164.289 148.723 227.672 1.00 54.49 440 PRO A N 1
ATOM 2632 C CA . PRO A 1 321 ? 164.762 148.171 228.952 1.00 54.64 440 PRO A CA 1
ATOM 2633 C C . PRO A 1 321 ? 166.003 148.870 229.472 1.00 52.59 440 PRO A C 1
ATOM 2634 O O . PRO A 1 321 ? 166.138 149.073 230.686 1.00 52.46 440 PRO A O 1
ATOM 2645 N N . LEU A 1 322 ? 166.915 149.247 228.580 1.00 55.45 441 LEU A N 1
ATOM 2646 C CA . LEU A 1 322 ? 168.141 149.939 228.948 1.00 56.39 441 LEU A CA 1
ATOM 2647 C C . LEU A 1 322 ? 168.078 151.434 228.665 1.00 58.00 441 LEU A C 1
ATOM 2648 O O . LEU A 1 322 ? 169.045 152.147 228.947 1.00 53.38 441 LEU A O 1
ATOM 2664 N N . ALA A 1 323 ? 166.967 151.921 228.112 1.00 56.49 442 ALA A N 1
ATOM 2665 C CA . ALA A 1 323 ? 166.728 153.346 227.891 1.00 56.00 442 ALA A CA 1
ATOM 2666 C C . ALA A 1 323 ? 167.699 153.958 226.889 1.00 54.73 442 ALA A C 1
ATOM 2667 O O . ALA A 1 323 ? 167.859 155.181 226.849 1.00 53.13 442 ALA A O 1
ATOM 2674 N N . PHE A 1 324 ? 168.353 153.140 226.065 1.00 52.83 443 PHE A N 1
ATOM 2675 C CA . PHE A 1 324 ? 169.285 153.666 225.077 1.00 50.72 443 PHE A CA 1
ATOM 2676 C C . PHE A 1 324 ? 169.598 152.589 224.051 1.00 54.33 443 PHE A C 1
ATOM 2677 O O . PHE A 1 324 ? 169.999 151.481 224.418 1.00 56.12 443 PHE A O 1
ATOM 2694 N N . THR A 1 325 ? 169.417 152.919 222.773 1.00 48.76 444 THR A N 1
ATOM 2695 C CA . THR A 1 325 ? 169.822 152.052 221.675 1.00 45.80 444 THR A CA 1
ATOM 2696 C C . THR A 1 325 ? 170.487 152.917 220.617 1.00 46.68 444 THR A C 1
ATOM 2697 O O . THR A 1 325 ? 170.510 154.142 220.724 1.00 49.65 444 THR A O 1
ATOM 2708 N N . GLN A 1 326 ? 171.041 152.283 219.587 1.00 46.12 445 GLN A N 1
ATOM 2709 C CA . GLN A 1 326 ? 171.628 153.049 218.496 1.00 44.30 445 GLN A CA 1
ATOM 2710 C C . GLN A 1 326 ? 171.758 152.172 217.259 1.00 49.44 445 GLN A C 1
ATOM 2711 O O . GLN A 1 326 ? 171.644 150.946 217.320 1.00 55.41 445 GLN A O 1
ATOM 2725 N N . LYS A 1 327 ? 171.989 152.835 216.129 1.00 35.64 446 LYS A N 1
ATOM 2726 C CA . LYS A 1 327 ? 172.238 152.182 214.853 1.00 31.37 446 LYS A CA 1
ATOM 2727 C C . LYS A 1 327 ? 173.520 152.736 214.250 1.00 36.65 446 LYS A C 1
ATOM 2728 O O . LYS A 1 327 ? 173.863 153.906 214.451 1.00 37.01 446 LYS A O 1
ATOM 2747 N N . THR A 1 328 ? 174.219 151.883 213.500 1.00 32.51 447 THR A N 1
ATOM 2748 C CA . THR A 1 328 ? 175.532 152.188 212.946 1.00 24.87 447 THR A CA 1
ATOM 2749 C C . THR A 1 328 ? 175.529 152.005 211.434 1.00 24.87 447 THR A C 1
ATOM 2750 O O . THR A 1 328 ? 174.929 151.061 210.912 1.00 28.41 447 THR A O 1
ATOM 2761 N N . ILE A 1 329 ? 176.210 152.914 210.738 1.00 17.03 448 ILE A N 1
ATOM 2762 C CA . ILE A 1 329 ? 176.333 152.888 209.286 1.00 19.66 448 ILE A CA 1
ATOM 2763 C C . ILE A 1 329 ? 177.791 153.118 208.916 1.00 23.49 448 ILE A C 1
ATOM 2764 O O . ILE A 1 329 ? 178.476 153.944 209.532 1.00 27.52 448 ILE A O 1
ATOM 2780 N N . ASP A 1 330 ? 178.264 152.379 207.916 1.00 30.12 449 ASP A N 1
ATOM 2781 C CA . ASP A 1 330 ? 179.585 152.602 207.347 1.00 28.90 449 ASP A CA 1
ATOM 2782 C C . ASP A 1 330 ? 179.564 152.156 205.893 1.00 28.92 449 ASP A C 1
ATOM 2783 O O . ASP A 1 330 ? 178.708 151.371 205.478 1.00 30.15 449 ASP A O 1
ATOM 2792 N N . ARG A 1 331 ? 180.522 152.669 205.125 1.00 32.88 450 ARG A N 1
ATOM 2793 C CA . ARG A 1 331 ? 180.590 152.371 203.704 1.00 35.22 450 ARG A CA 1
ATOM 2794 C C . ARG A 1 331 ? 180.801 150.875 203.476 1.00 38.85 450 ARG A C 1
ATOM 2795 O O . ARG A 1 331 ? 181.062 150.102 204.400 1.00 42.37 450 ARG A O 1
ATOM 2816 N N . LEU A 1 332 ? 180.687 150.477 202.207 1.00 41.71 451 LEU A N 1
ATOM 2817 C CA . LEU A 1 332 ? 180.875 149.095 201.773 1.00 48.86 451 LEU A CA 1
ATOM 2818 C C . LEU A 1 332 ? 180.190 148.114 202.716 1.00 49.04 451 LEU A C 1
ATOM 2819 O O . LEU A 1 332 ? 180.770 147.089 203.088 1.00 46.38 451 LEU A O 1
ATOM 2835 N N . ALA A 1 333 ? 178.954 148.419 203.102 1.00 49.37 452 ALA A N 1
ATOM 2836 C CA . ALA A 1 333 ? 178.139 147.537 203.926 1.00 53.08 452 ALA A CA 1
ATOM 2837 C C . ALA A 1 333 ? 176.808 147.302 203.229 1.00 51.80 452 ALA A C 1
ATOM 2838 O O . ALA A 1 333 ? 176.163 148.255 202.779 1.00 50.07 452 ALA A O 1
ATOM 2845 N N . GLY A 1 334 ? 176.402 146.034 203.138 1.00 56.22 453 GLY A N 1
ATOM 2846 C CA . GLY A 1 334 ? 175.137 145.665 202.539 1.00 57.19 453 GLY A CA 1
ATOM 2847 C C . GLY A 1 334 ? 175.330 144.799 201.304 1.00 62.21 453 GLY A C 1
ATOM 2848 O O . GLY A 1 334 ? 176.330 144.084 201.175 1.00 61.07 453 GLY A O 1
ATOM 2852 N N . LYS A 1 335 ? 174.356 144.876 200.402 1.00 73.39 454 LYS A N 1
ATOM 2853 C CA . LYS A 1 335 ? 174.370 144.035 199.214 1.00 73.64 454 LYS A CA 1
ATOM 2854 C C . LYS A 1 335 ? 175.429 144.525 198.226 1.00 72.52 454 LYS A C 1
ATOM 2855 O O . LYS A 1 335 ? 175.654 145.734 198.106 1.00 68.62 454 LYS A O 1
ATOM 2874 N N . PRO A 1 336 ? 176.093 143.620 197.503 1.00 78.80 455 PRO A N 1
ATOM 2875 C CA . PRO A 1 336 ? 177.026 144.061 196.458 1.00 80.18 455 PRO A CA 1
ATOM 2876 C C . PRO A 1 336 ? 176.298 144.787 195.337 1.00 80.66 455 PRO A C 1
ATOM 2877 O O . PRO A 1 336 ? 175.116 144.552 195.078 1.00 78.34 455 PRO A O 1
ATOM 2888 N N . THR A 1 337 ? 177.024 145.682 194.668 1.00 83.22 456 THR A N 1
ATOM 2889 C CA . THR A 1 337 ? 176.458 146.565 193.653 1.00 82.39 456 THR A CA 1
ATOM 2890 C C . THR A 1 337 ? 177.333 146.609 192.407 1.00 80.46 456 THR A C 1
ATOM 2891 O O . THR A 1 337 ? 177.641 147.685 191.886 1.00 79.54 456 THR A O 1
ATOM 2902 N N . HIS A 1 338 ? 177.748 145.449 191.905 1.00 76.69 457 HIS A N 1
ATOM 2903 C CA . HIS A 1 338 ? 178.550 145.390 190.691 1.00 78.56 457 HIS A CA 1
ATOM 2904 C C . HIS A 1 338 ? 177.691 144.965 189.505 1.00 77.45 457 HIS A C 1
ATOM 2905 O O . HIS A 1 338 ? 176.789 144.132 189.630 1.00 74.75 457 HIS A O 1
ATOM 2919 N N . VAL A 1 339 ? 177.986 145.549 188.347 1.00 66.31 458 VAL A N 1
ATOM 2920 C CA . VAL A 1 339 ? 177.193 145.350 187.146 1.00 64.91 458 VAL A CA 1
ATOM 2921 C C . VAL A 1 339 ? 177.834 144.262 186.294 1.00 63.51 458 VAL A C 1
ATOM 2922 O O . VAL A 1 339 ? 179.006 143.913 186.454 1.00 60.93 458 VAL A O 1
ATOM 2935 N N . ASN A 1 340 ? 177.044 143.717 185.368 1.00 59.15 459 ASN A N 1
ATOM 2936 C CA . ASN A 1 340 ? 177.508 142.690 184.434 1.00 58.67 459 ASN A CA 1
ATOM 2937 C C . ASN A 1 340 ? 176.990 143.076 183.052 1.00 53.72 459 ASN A C 1
ATOM 2938 O O . ASN A 1 340 ? 175.815 142.858 182.742 1.00 55.12 459 ASN A O 1
ATOM 2949 N N . VAL A 1 341 ? 177.868 143.642 182.227 1.00 36.89 460 VAL A N 1
ATOM 2950 C CA . VAL A 1 341 ? 177.504 144.171 180.918 1.00 39.75 460 VAL A CA 1
ATOM 2951 C C . VAL A 1 341 ? 177.933 143.180 179.846 1.00 38.64 460 VAL A C 1
ATOM 2952 O O . VAL A 1 341 ? 178.960 142.506 179.982 1.00 38.07 460 VAL A O 1
ATOM 2965 N N . SER A 1 342 ? 177.140 143.095 178.780 1.00 26.16 461 SER A N 1
ATOM 2966 C CA . SER A 1 342 ? 177.422 142.230 177.639 1.00 30.52 461 SER A CA 1
ATOM 2967 C C . SER A 1 342 ? 177.359 143.073 176.373 1.00 26.49 461 SER A C 1
ATOM 2968 O O . SER A 1 342 ? 176.278 143.512 175.967 1.00 28.97 461 SER A O 1
ATOM 2976 N N . VAL A 1 343 ? 178.513 143.296 175.750 1.00 30.90 462 VAL A N 1
ATOM 2977 C CA . VAL A 1 343 ? 178.607 144.029 174.494 1.00 28.54 462 VAL A CA 1
ATOM 2978 C C . VAL A 1 343 ? 178.631 143.018 173.357 1.00 29.12 462 VAL A C 1
ATOM 2979 O O . VAL A 1 343 ? 179.463 142.102 173.349 1.00 29.19 462 VAL A O 1
ATOM 2992 N N . VAL A 1 344 ? 177.725 143.181 172.398 1.00 24.67 463 VAL A N 1
ATOM 2993 C CA . VAL A 1 344 ? 177.552 142.191 171.339 1.00 27.01 463 VAL A CA 1
ATOM 2994 C C . VAL A 1 344 ? 178.361 142.556 170.102 1.00 29.76 463 VAL A C 1
ATOM 2995 O O . VAL A 1 344 ? 179.089 141.722 169.557 1.00 38.60 463 VAL A O 1
ATOM 3008 N N . MET A 1 345 ? 178.251 143.797 169.636 1.00 26.45 464 MET A N 1
ATOM 3009 C CA . MET A 1 345 ? 178.905 144.263 168.417 1.00 35.28 464 MET A CA 1
ATOM 3010 C C . MET A 1 345 ? 178.363 143.577 167.169 1.00 30.93 464 MET A C 1
ATOM 3011 O O . MET A 1 345 ? 178.935 143.732 166.084 1.00 27.58 464 MET A O 1
ATOM 3025 N N . ALA A 1 346 ? 177.270 142.830 167.291 1.00 28.38 465 ALA A N 1
ATOM 3026 C CA . ALA A 1 346 ? 176.705 142.091 166.169 1.00 38.25 465 ALA A CA 1
ATOM 3027 C C . ALA A 1 346 ? 177.732 141.122 165.592 1.00 41.19 465 ALA A C 1
ATOM 3028 O O . ALA A 1 346 ? 178.563 141.501 164.766 1.00 37.38 465 ALA A O 1
ATOM 3035 N N . CYS B 1 123 ? 146.918 195.400 227.407 1.00 93.71 242 CYS B N 1
ATOM 3036 C CA . CYS B 1 123 ? 148.362 195.283 227.575 1.00 95.24 242 CYS B CA 1
ATOM 3037 C C . CYS B 1 123 ? 149.092 196.194 226.592 1.00 96.19 242 CYS B C 1
ATOM 3038 O O . CYS B 1 123 ? 148.526 197.171 226.101 1.00 94.68 242 CYS B O 1
ATOM 3044 N N . HIS B 1 124 ? 150.349 195.871 226.308 1.00 91.03 243 HIS B N 1
ATOM 3045 C CA . HIS B 1 124 ? 151.150 196.684 225.401 1.00 87.47 243 HIS B CA 1
ATOM 3046 C C . HIS B 1 124 ? 150.642 196.521 223.973 1.00 87.05 243 HIS B C 1
ATOM 3047 O O . HIS B 1 124 ? 150.617 195.395 223.463 1.00 86.50 243 HIS B O 1
ATOM 3061 N N . PRO B 1 125 ? 150.231 197.594 223.297 1.00 83.74 244 PRO B N 1
ATOM 3062 C CA . PRO B 1 125 ? 149.803 197.454 221.901 1.00 83.59 244 PRO B CA 1
ATOM 3063 C C . PRO B 1 125 ? 150.964 197.077 220.995 1.00 81.91 244 PRO B C 1
ATOM 3064 O O . PRO B 1 125 ? 152.117 197.444 221.234 1.00 80.32 244 PRO B O 1
ATOM 3075 N N . ARG B 1 126 ? 150.642 196.332 219.939 1.00 74.78 245 ARG B N 1
ATOM 3076 C CA . ARG B 1 126 ? 151.644 195.901 218.977 1.00 75.26 245 ARG B CA 1
ATOM 3077 C C . ARG B 1 126 ? 150.983 195.699 217.622 1.00 76.39 245 ARG B C 1
ATOM 3078 O O . ARG B 1 126 ? 149.774 195.468 217.523 1.00 74.60 245 ARG B O 1
ATOM 3082 N N . LEU B 1 127 ? 151.798 195.787 216.574 1.00 75.61 246 LEU B N 1
ATOM 3083 C CA . LEU B 1 127 ? 151.348 195.597 215.205 1.00 77.56 246 LEU B CA 1
ATOM 3084 C C . LEU B 1 127 ? 152.311 194.665 214.485 1.00 77.99 246 LEU B C 1
ATOM 3085 O O . LEU B 1 127 ? 153.519 194.681 214.736 1.00 73.78 246 LEU B O 1
ATOM 3101 N N . SER B 1 128 ? 151.764 193.849 213.586 1.00 78.23 247 SER B N 1
ATOM 3102 C CA . SER B 1 128 ? 152.574 192.897 212.839 1.00 77.33 247 SER B CA 1
ATOM 3103 C C . SER B 1 128 ? 151.900 192.604 211.507 1.00 75.74 247 SER B C 1
ATOM 3104 O O . SER B 1 128 ? 150.733 192.939 211.291 1.00 71.72 247 SER B O 1
ATOM 3112 N N . LEU B 1 129 ? 152.660 191.985 210.608 1.00 77.13 248 LEU B N 1
ATOM 3113 C CA . LEU B 1 129 ? 152.176 191.597 209.292 1.00 77.41 248 LEU B CA 1
ATOM 3114 C C . LEU B 1 129 ? 152.409 190.107 209.089 1.00 76.46 248 LEU B C 1
ATOM 3115 O O . LEU B 1 129 ? 153.472 189.585 209.439 1.00 77.52 248 LEU B O 1
ATOM 3131 N N . HIS B 1 130 ? 151.414 189.425 208.527 1.00 70.03 249 HIS B N 1
ATOM 3132 C CA . HIS B 1 130 ? 151.498 187.996 208.257 1.00 66.45 249 HIS B CA 1
ATOM 3133 C C . HIS B 1 130 ? 151.600 187.774 206.755 1.00 65.83 249 HIS B C 1
ATOM 3134 O O . HIS B 1 130 ? 150.776 188.285 205.990 1.00 65.53 249 HIS B O 1
ATOM 3148 N N . ARG B 1 131 ? 152.609 187.013 206.340 1.00 55.45 250 ARG B N 1
ATOM 3149 C CA . ARG B 1 131 ? 152.794 186.733 204.928 1.00 52.16 250 ARG B CA 1
ATOM 3150 C C . ARG B 1 131 ? 151.675 185.827 204.416 1.00 51.28 250 ARG B C 1
ATOM 3151 O O . ARG B 1 131 ? 151.060 185.089 205.190 1.00 52.50 250 ARG B O 1
ATOM 3172 N N . PRO B 1 132 ? 151.385 185.868 203.116 1.00 51.50 251 PRO B N 1
ATOM 3173 C CA . PRO B 1 132 ? 150.395 184.938 202.565 1.00 50.97 251 PRO B CA 1
ATOM 3174 C C . PRO B 1 132 ? 150.837 183.495 202.750 1.00 48.20 251 PRO B C 1
ATOM 3175 O O . PRO B 1 132 ? 152.021 183.167 202.648 1.00 51.46 251 PRO B O 1
ATOM 3186 N N . ALA B 1 133 ? 149.868 182.628 203.029 1.00 39.38 252 ALA B N 1
ATOM 3187 C CA . ALA B 1 133 ? 150.170 181.213 203.186 1.00 39.44 252 ALA B CA 1
ATOM 3188 C C . ALA B 1 133 ? 150.733 180.652 201.887 1.00 39.06 252 ALA B C 1
ATOM 3189 O O . ALA B 1 133 ? 150.289 181.007 200.793 1.00 41.32 252 ALA B O 1
ATOM 3196 N N . LEU B 1 134 ? 151.725 179.766 202.013 1.00 30.12 253 LEU B N 1
ATOM 3197 C CA . LEU B 1 134 ? 152.393 179.241 200.826 1.00 28.79 253 LEU B CA 1
ATOM 3198 C C . LEU B 1 134 ? 151.429 178.453 199.949 1.00 31.96 253 LEU B C 1
ATOM 3199 O O . LEU B 1 134 ? 151.463 178.568 198.719 1.00 27.44 253 LEU B O 1
ATOM 3215 N N . GLU B 1 135 ? 150.569 177.637 200.562 1.00 27.94 254 GLU B N 1
ATOM 3216 C CA . GLU B 1 135 ? 149.648 176.820 199.780 1.00 26.85 254 GLU B CA 1
ATOM 3217 C C . GLU B 1 135 ? 148.711 177.689 198.953 1.00 41.97 254 GLU B C 1
ATOM 3218 O O . GLU B 1 135 ? 148.438 177.384 197.786 1.00 45.08 254 GLU B O 1
ATOM 3222 N N . ASP B 1 136 ? 148.207 178.776 199.540 1.00 50.35 255 ASP B N 1
ATOM 3223 C CA . ASP B 1 136 ? 147.317 179.666 198.802 1.00 47.09 255 ASP B CA 1
ATOM 3224 C C . ASP B 1 136 ? 148.025 180.285 197.603 1.00 42.45 255 ASP B C 1
ATOM 3225 O O . ASP B 1 136 ? 147.462 180.351 196.505 1.00 34.55 255 ASP B O 1
ATOM 3234 N N . LEU B 1 137 ? 149.262 180.745 197.794 1.00 38.82 256 LEU B N 1
ATOM 3235 C CA . LEU B 1 137 ? 150.000 181.351 196.691 1.00 38.98 256 LEU B CA 1
ATOM 3236 C C . LEU B 1 137 ? 150.292 180.333 195.596 1.00 36.72 256 LEU B C 1
ATOM 3237 O O . LEU B 1 137 ? 150.125 180.627 194.407 1.00 41.16 256 LEU B O 1
ATOM 3253 N N . LEU B 1 138 ? 150.731 179.130 195.975 1.00 27.61 257 LEU B N 1
ATOM 3254 C CA . LEU B 1 138 ? 151.102 178.130 194.978 1.00 33.05 257 LEU B CA 1
ATOM 3255 C C . LEU B 1 138 ? 149.876 177.546 194.288 1.00 33.61 257 LEU B C 1
ATOM 3256 O O . LEU B 1 138 ? 149.855 177.409 193.060 1.00 31.91 257 LEU B O 1
ATOM 3272 N N . LEU B 1 139 ? 148.846 177.196 195.059 1.00 36.82 258 LEU B N 1
ATOM 3273 C CA . LEU B 1 139 ? 147.664 176.543 194.511 1.00 39.74 258 LEU B CA 1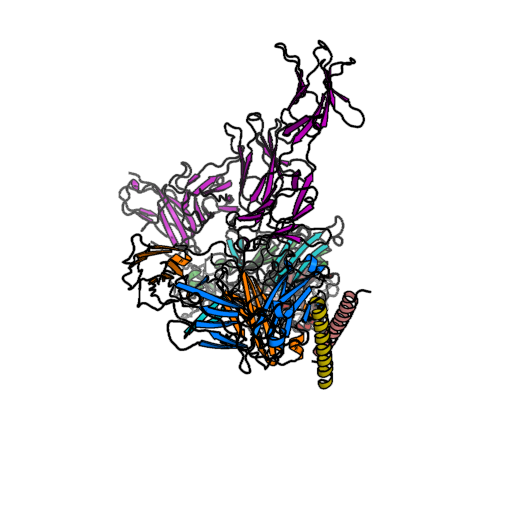
ATOM 3274 C C . LEU B 1 139 ? 146.411 177.368 194.773 1.00 42.59 258 LEU B C 1
ATOM 3275 O O . LEU B 1 139 ? 145.380 176.830 195.188 1.00 36.54 258 LEU B O 1
ATOM 3291 N N . GLY B 1 140 ? 146.492 178.671 194.536 1.00 53.89 259 GLY B N 1
ATOM 3292 C CA . GLY B 1 140 ? 145.344 179.532 194.696 1.00 56.84 259 GLY B CA 1
ATOM 3293 C C . GLY B 1 140 ? 145.465 180.759 193.823 1.00 60.58 259 GLY B C 1
ATOM 3294 O O . GLY B 1 140 ? 146.370 180.869 192.993 1.00 52.80 259 GLY B O 1
ATOM 3298 N N . SER B 1 141 ? 144.528 181.688 194.021 1.00 68.08 260 SER B N 1
ATOM 3299 C CA . SER B 1 141 ? 144.505 182.934 193.269 1.00 67.38 260 SER B CA 1
ATOM 3300 C C . SER B 1 141 ? 144.298 184.168 194.133 1.00 64.63 260 SER B C 1
ATOM 3301 O O . SER B 1 141 ? 144.395 185.283 193.608 1.00 64.92 260 SER B O 1
ATOM 3309 N N . GLU B 1 142 ? 144.020 184.014 195.426 1.00 60.56 261 GLU B N 1
ATOM 3310 C CA . GLU B 1 142 ? 143.802 185.140 196.328 1.00 61.92 261 GLU B CA 1
ATOM 3311 C C . GLU B 1 142 ? 145.078 185.372 197.129 1.00 63.71 261 GLU B C 1
ATOM 3312 O O . GLU B 1 142 ? 145.427 184.570 198.002 1.00 64.16 261 GLU B O 1
ATOM 3316 N N . ALA B 1 143 ? 145.772 186.472 196.832 1.00 60.56 262 ALA B N 1
ATOM 3317 C CA . ALA B 1 143 ? 146.999 186.840 197.536 1.00 59.74 262 ALA B CA 1
ATOM 3318 C C . ALA B 1 143 ? 146.633 187.832 198.636 1.00 60.29 262 ALA B C 1
ATOM 3319 O O . ALA B 1 143 ? 146.821 189.043 198.515 1.00 56.95 262 ALA B O 1
ATOM 3326 N N . ASN B 1 144 ? 146.102 187.294 199.730 1.00 69.06 263 ASN B N 1
ATOM 3327 C CA . ASN B 1 144 ? 145.667 188.097 200.865 1.00 69.45 263 ASN B CA 1
ATOM 3328 C C . ASN B 1 144 ? 146.848 188.330 201.796 1.00 67.39 263 ASN B C 1
ATOM 3329 O O . ASN B 1 144 ? 147.510 187.375 202.214 1.00 68.96 263 ASN B O 1
ATOM 3339 N N . LEU B 1 145 ? 147.115 189.593 202.112 1.00 64.12 264 LEU B N 1
ATOM 3340 C CA . LEU B 1 145 ? 148.113 189.955 203.111 1.00 64.91 264 LEU B CA 1
ATOM 3341 C C . LEU B 1 145 ? 147.406 190.601 204.295 1.00 68.37 264 LEU B C 1
ATOM 3342 O O . LEU B 1 145 ? 146.588 191.509 204.115 1.00 71.21 264 LEU B O 1
ATOM 3358 N N . THR B 1 146 ? 147.705 190.120 205.499 1.00 72.36 265 THR B N 1
ATOM 3359 C CA . THR B 1 146 ? 146.959 190.481 206.697 1.00 73.62 265 THR B CA 1
ATOM 3360 C C . THR B 1 146 ? 147.834 191.296 207.641 1.00 72.86 265 THR B C 1
ATOM 3361 O O . THR B 1 146 ? 148.994 190.945 207.890 1.00 71.78 265 THR B O 1
ATOM 3372 N N . CYS B 1 147 ? 147.268 192.385 208.155 1.00 77.36 266 CYS B N 1
ATOM 3373 C CA . CYS B 1 147 ? 147.905 193.232 209.155 1.00 79.06 266 CYS B CA 1
ATOM 3374 C C . CYS B 1 147 ? 147.163 193.035 210.471 1.00 79.38 266 CYS B C 1
ATOM 3375 O O . CYS B 1 147 ? 145.950 193.271 210.545 1.00 76.14 266 CYS B O 1
ATOM 3382 N N . THR B 1 148 ? 147.886 192.591 211.495 1.00 77.67 267 THR B N 1
ATOM 3383 C CA . THR B 1 148 ? 147.312 192.220 212.779 1.00 76.79 267 THR B CA 1
ATOM 3384 C C . THR B 1 148 ? 147.709 193.236 213.841 1.00 78.00 267 THR B C 1
ATOM 3385 O O . THR B 1 148 ? 148.869 193.656 213.914 1.00 74.90 267 THR B O 1
ATOM 3396 N N . LEU B 1 149 ? 146.735 193.625 214.662 1.00 80.32 268 LEU B N 1
ATOM 3397 C CA . LEU B 1 149 ? 146.930 194.595 215.730 1.00 78.60 268 LEU B CA 1
ATOM 3398 C C . LEU B 1 149 ? 146.457 193.977 217.037 1.00 79.15 268 LEU B C 1
ATOM 3399 O O . LEU B 1 149 ? 145.374 193.386 217.088 1.00 77.18 268 LEU B O 1
ATOM 3415 N N . THR B 1 150 ? 147.262 194.114 218.084 1.00 74.95 269 THR B N 1
ATOM 3416 C CA . THR B 1 150 ? 146.964 193.545 219.392 1.00 74.68 269 THR B CA 1
ATOM 3417 C C . THR B 1 150 ? 146.938 194.651 220.443 1.00 76.07 269 THR B C 1
ATOM 3418 O O . THR B 1 150 ? 147.117 195.835 220.145 1.00 75.34 269 THR B O 1
ATOM 3429 N N . GLY B 1 151 ? 146.711 194.246 221.688 1.00 74.09 270 GLY B N 1
ATOM 3430 C CA . GLY B 1 151 ? 146.681 195.180 222.801 1.00 70.36 270 GLY B CA 1
ATOM 3431 C C . GLY B 1 151 ? 145.526 196.157 222.776 1.00 70.32 270 GLY B C 1
ATOM 3432 O O . GLY B 1 151 ? 145.714 197.339 223.094 1.00 69.43 270 GLY B O 1
ATOM 3436 N N . LEU B 1 152 ? 144.334 195.698 222.407 1.00 63.13 271 LEU B N 1
ATOM 3437 C CA . LEU B 1 152 ? 143.152 196.543 222.499 1.00 62.59 271 LEU B CA 1
ATOM 3438 C C . LEU B 1 152 ? 142.797 196.776 223.962 1.00 63.23 271 LEU B C 1
ATOM 3439 O O . LEU B 1 152 ? 142.874 195.863 224.789 1.00 61.78 271 LEU B O 1
ATOM 3443 N N . ARG B 1 153 ? 142.402 198.007 224.280 1.00 60.60 272 ARG B N 1
ATOM 3444 C CA . ARG B 1 153 ? 142.157 198.385 225.668 1.00 58.70 272 ARG B CA 1
ATOM 3445 C C . ARG B 1 153 ? 140.736 198.039 226.107 1.00 60.17 272 ARG B C 1
ATOM 3446 O O . ARG B 1 153 ? 140.539 197.161 226.953 1.00 58.49 272 ARG B O 1
ATOM 3450 N N . ASP B 1 154 ? 139.739 198.718 225.539 1.00 62.25 273 ASP B N 1
ATOM 3451 C CA . ASP B 1 154 ? 138.355 198.510 225.950 1.00 61.53 273 ASP B CA 1
ATOM 3452 C C . ASP B 1 154 ? 137.426 198.297 224.761 1.00 62.33 273 ASP B C 1
ATOM 3453 O O . ASP B 1 154 ? 136.380 197.656 224.899 1.00 60.86 273 ASP B O 1
ATOM 3457 N N . ALA B 1 155 ? 137.790 198.823 223.595 1.00 62.32 274 ALA B N 1
ATOM 3458 C CA . ALA B 1 155 ? 136.910 198.795 222.433 1.00 60.97 274 ALA B CA 1
ATOM 3459 C C . ALA B 1 155 ? 137.760 198.622 221.179 1.00 61.51 274 ALA B C 1
ATOM 3460 O O . ALA B 1 155 ? 138.955 198.320 221.248 1.00 60.65 274 ALA B O 1
ATOM 3467 N N . SER B 1 156 ? 137.129 198.815 220.018 1.00 65.37 275 SER B N 1
ATOM 3468 C CA . SER B 1 156 ? 137.790 198.674 218.717 1.00 66.43 275 SER B CA 1
ATOM 3469 C C . SER B 1 156 ? 137.249 199.768 217.798 1.00 67.80 275 SER B C 1
ATOM 3470 O O . SER B 1 156 ? 136.217 199.594 217.144 1.00 65.90 275 SER B O 1
ATOM 3474 N N . GLY B 1 157 ? 137.954 200.897 217.759 1.00 73.68 276 GLY B N 1
ATOM 3475 C CA . GLY B 1 157 ? 137.636 201.974 216.842 1.00 73.73 276 GLY B CA 1
ATOM 3476 C C . GLY B 1 157 ? 138.818 202.285 215.948 1.00 73.71 276 GLY B C 1
ATOM 3477 O O . GLY B 1 157 ? 139.092 203.448 215.638 1.00 73.58 276 GLY B O 1
ATOM 3481 N N . VAL B 1 158 ? 139.526 201.238 215.529 1.00 75.29 277 VAL B N 1
ATOM 3482 C CA . VAL B 1 158 ? 140.788 201.412 214.824 1.00 76.77 277 VAL B CA 1
ATOM 3483 C C . VAL B 1 158 ? 140.533 201.692 213.346 1.00 78.63 277 VAL B C 1
ATOM 3484 O O . VAL B 1 158 ? 139.468 201.396 212.796 1.00 74.63 277 VAL B O 1
ATOM 3497 N N . THR B 1 159 ? 141.538 202.276 212.698 1.00 81.05 278 THR B N 1
ATOM 3498 C CA . THR B 1 159 ? 141.509 202.569 211.272 1.00 80.57 278 THR B CA 1
ATOM 3499 C C . THR B 1 159 ? 142.795 202.053 210.647 1.00 77.97 278 THR B C 1
ATOM 3500 O O . THR B 1 159 ? 143.888 202.353 211.137 1.00 75.90 278 THR B O 1
ATOM 3511 N N . PHE B 1 160 ? 142.663 201.286 209.567 1.00 80.69 279 PHE B N 1
ATOM 3512 C CA . PHE B 1 160 ? 143.790 200.669 208.885 1.00 82.48 279 PHE B CA 1
ATOM 3513 C C . PHE B 1 160 ? 143.940 201.255 207.487 1.00 82.62 279 PHE B C 1
ATOM 3514 O O . PHE B 1 160 ? 142.953 201.621 206.842 1.00 81.14 279 PHE B O 1
ATOM 3531 N N . THR B 1 161 ? 145.184 201.341 207.020 1.00 84.75 280 THR B N 1
ATOM 3532 C CA . THR B 1 161 ? 145.441 201.811 205.667 1.00 84.47 280 THR B CA 1
ATOM 3533 C C . THR B 1 161 ? 146.744 201.210 205.162 1.00 83.85 280 THR B C 1
ATOM 3534 O O . THR B 1 161 ? 147.573 200.726 205.937 1.00 84.16 280 THR B O 1
ATOM 3545 N N . TRP B 1 162 ? 146.909 201.244 203.841 1.00 80.29 281 TRP B N 1
ATOM 3546 C CA . TRP B 1 162 ? 148.080 200.702 203.171 1.00 79.90 281 TRP B CA 1
ATOM 3547 C C . TRP B 1 162 ? 148.647 201.745 202.217 1.00 81.37 281 TRP B C 1
ATOM 3548 O O . TRP B 1 162 ? 147.947 202.663 201.782 1.00 79.98 281 TRP B O 1
ATOM 3569 N N . THR B 1 163 ? 149.932 201.595 201.897 1.00 79.37 282 THR B N 1
ATOM 3570 C CA . THR B 1 163 ? 150.572 202.535 200.978 1.00 76.70 282 THR B CA 1
ATOM 3571 C C . THR B 1 163 ? 149.896 202.552 199.614 1.00 76.50 282 THR B C 1
ATOM 3572 O O . THR B 1 163 ? 149.630 203.651 199.097 1.00 76.76 282 THR B O 1
ATOM 3583 N N . PRO B 1 164 ? 149.594 201.420 198.980 1.00 75.70 283 PRO B N 1
ATOM 3584 C CA . PRO B 1 164 ? 148.802 201.448 197.749 1.00 74.28 283 PRO B CA 1
ATOM 3585 C C . PRO B 1 164 ? 147.308 201.379 198.037 1.00 73.64 283 PRO B C 1
ATOM 3586 O O . PRO B 1 164 ? 146.867 200.925 199.095 1.00 73.35 283 PRO B O 1
ATOM 3597 N N . SER B 1 165 ? 146.528 201.847 197.061 1.00 67.06 284 SER B N 1
ATOM 3598 C CA . SER B 1 165 ? 145.077 201.841 197.185 1.00 67.80 284 SER B CA 1
ATOM 3599 C C . SER B 1 165 ? 144.356 201.439 195.906 1.00 67.56 284 SER B C 1
ATOM 3600 O O . SER B 1 165 ? 143.122 201.480 195.882 1.00 65.27 284 SER B O 1
ATOM 3608 N N . SER B 1 166 ? 145.071 201.053 194.852 1.00 68.03 285 SER B N 1
ATOM 3609 C CA . SER B 1 166 ? 144.439 200.653 193.597 1.00 69.79 285 SER B CA 1
ATOM 3610 C C . SER B 1 166 ? 143.777 199.296 193.794 1.00 69.85 285 SER B C 1
ATOM 3611 O O . SER B 1 166 ? 144.442 198.257 193.785 1.00 69.53 285 SER B O 1
ATOM 3619 N N . GLY B 1 167 ? 142.461 199.299 193.974 1.00 66.74 286 GLY B N 1
ATOM 3620 C CA . GLY B 1 167 ? 141.737 198.066 194.227 1.00 63.95 286 GLY B CA 1
ATOM 3621 C C . GLY B 1 167 ? 142.088 197.425 195.551 1.00 64.45 286 GLY B C 1
ATOM 3622 O O . GLY B 1 167 ? 142.148 196.192 195.643 1.00 64.18 286 GLY B O 1
ATOM 3626 N N . LYS B 1 168 ? 142.323 198.235 196.585 1.00 61.40 287 LYS B N 1
ATOM 3627 C CA . LYS B 1 168 ? 142.668 197.729 197.914 1.00 61.59 287 LYS B CA 1
ATOM 3628 C C . LYS B 1 168 ? 141.384 197.588 198.725 1.00 58.17 287 LYS B C 1
ATOM 3629 O O . LYS B 1 168 ? 141.024 198.435 199.544 1.00 55.44 287 LYS B O 1
ATOM 3633 N N . SER B 1 169 ? 140.681 196.480 198.485 1.00 58.33 288 SER B N 1
ATOM 3634 C CA . SER B 1 169 ? 139.415 196.197 199.160 1.00 57.95 288 SER B CA 1
ATOM 3635 C C . SER B 1 169 ? 139.699 195.755 200.597 1.00 58.76 288 SER B C 1
ATOM 3636 O O . SER B 1 169 ? 139.482 194.609 200.995 1.00 59.83 288 SER B O 1
ATOM 3644 N N . ALA B 1 170 ? 140.200 196.704 201.383 1.00 59.14 289 ALA B N 1
ATOM 3645 C CA . ALA B 1 170 ? 140.530 196.429 202.775 1.00 59.85 289 ALA B CA 1
ATOM 3646 C C . ALA B 1 170 ? 139.273 196.056 203.551 1.00 61.52 289 ALA B C 1
ATOM 3647 O O . ALA B 1 170 ? 138.233 196.709 203.422 1.00 63.48 289 ALA B O 1
ATOM 3654 N N . VAL B 1 171 ? 139.373 195.004 204.359 1.00 65.21 290 VAL B N 1
ATOM 3655 C CA . VAL B 1 171 ? 138.268 194.517 205.177 1.00 68.46 290 VAL B CA 1
ATOM 3656 C C . VAL B 1 171 ? 138.767 194.368 206.607 1.00 67.76 290 VAL B C 1
ATOM 3657 O O . VAL B 1 171 ? 139.838 193.795 206.838 1.00 66.73 290 VAL B O 1
ATOM 3670 N N . GLN B 1 172 ? 137.991 194.880 207.562 1.00 70.08 291 GLN B N 1
ATOM 3671 C CA . GLN B 1 172 ? 138.368 194.822 208.971 1.00 69.16 291 GLN B CA 1
ATOM 3672 C C . GLN B 1 172 ? 137.783 193.588 209.656 1.00 72.06 291 GLN B C 1
ATOM 3673 O O . GLN B 1 172 ? 138.524 192.757 210.190 1.00 70.32 291 GLN B O 1
ATOM 3687 N N . GLY B 1 173 ? 136.459 193.458 209.645 1.00 70.21 292 GLY B N 1
ATOM 3688 C CA . GLY B 1 173 ? 135.799 192.321 210.239 1.00 67.89 292 GLY B CA 1
ATOM 3689 C C . GLY B 1 173 ? 135.555 192.499 211.724 1.00 68.44 292 GLY B C 1
ATOM 3690 O O . GLY B 1 173 ? 136.021 193.460 212.345 1.00 66.78 292 GLY B O 1
ATOM 3694 N N . PRO B 1 174 ? 134.817 191.570 212.323 1.00 68.58 293 PRO B N 1
ATOM 3695 C CA . PRO B 1 174 ? 134.491 191.677 213.749 1.00 67.48 293 PRO B CA 1
ATOM 3696 C C . PRO B 1 174 ? 135.702 191.380 214.615 1.00 66.44 293 PRO B C 1
ATOM 3697 O O . PRO B 1 174 ? 136.661 190.741 214.156 1.00 62.20 293 PRO B O 1
ATOM 3708 N N . PRO B 1 175 ? 135.701 191.828 215.879 1.00 71.96 294 PRO B N 1
ATOM 3709 C CA . PRO B 1 175 ? 136.840 191.534 216.762 1.00 72.80 294 PRO B CA 1
ATOM 3710 C C . PRO B 1 175 ? 136.907 190.070 217.169 1.00 71.40 294 PRO B C 1
ATOM 3711 O O . PRO B 1 175 ? 136.065 189.262 216.765 1.00 68.59 294 PRO B O 1
ATOM 3722 N N . GLU B 1 176 ? 137.910 189.725 217.973 1.00 72.18 295 GLU B N 1
ATOM 3723 C CA . GLU B 1 176 ? 138.103 188.362 218.452 1.00 70.36 295 GLU B CA 1
ATOM 3724 C C . GLU B 1 176 ? 138.562 188.431 219.905 1.00 71.66 295 GLU B C 1
ATOM 3725 O O . GLU B 1 176 ? 138.493 189.482 220.550 1.00 69.18 295 GLU B O 1
ATOM 3729 N N . ARG B 1 177 ? 139.034 187.300 220.423 1.00 65.22 296 ARG B N 1
ATOM 3730 C CA . ARG B 1 177 ? 139.505 187.190 221.797 1.00 62.23 296 ARG B CA 1
ATOM 3731 C C . ARG B 1 177 ? 140.992 186.872 221.792 1.00 61.28 296 ARG B C 1
ATOM 3732 O O . ARG B 1 177 ? 141.438 185.983 221.059 1.00 61.83 296 ARG B O 1
ATOM 3736 N N . ASP B 1 178 ? 141.752 187.596 222.607 1.00 63.98 297 ASP B N 1
ATOM 3737 C CA . ASP B 1 178 ? 143.193 187.429 222.719 1.00 65.35 297 ASP B CA 1
ATOM 3738 C C . ASP B 1 178 ? 143.533 186.711 224.023 1.00 65.56 297 ASP B C 1
ATOM 3739 O O . ASP B 1 178 ? 142.669 186.445 224.863 1.00 64.91 297 ASP B O 1
ATOM 3743 N N . LEU B 1 179 ? 144.816 186.397 224.184 1.00 66.51 298 LEU B N 1
ATOM 3744 C CA . LEU B 1 179 ? 145.277 185.715 225.384 1.00 69.34 298 LEU B CA 1
ATOM 3745 C C . LEU B 1 179 ? 145.172 186.633 226.597 1.00 69.89 298 LEU B C 1
ATOM 3746 O O . LEU B 1 179 ? 145.332 187.852 226.498 1.00 66.23 298 LEU B O 1
ATOM 3750 N N . CYS B 1 180 ? 144.866 186.029 227.749 1.00 79.20 299 CYS B N 1
ATOM 3751 C CA . CYS B 1 180 ? 144.777 186.732 229.027 1.00 77.10 299 CYS B CA 1
ATOM 3752 C C . CYS B 1 180 ? 143.536 187.619 229.084 1.00 77.00 299 CYS B C 1
ATOM 3753 O O . CYS B 1 180 ? 143.233 188.203 230.129 1.00 75.74 299 CYS B O 1
ATOM 3760 N N . GLY B 1 181 ? 142.800 187.709 227.979 1.00 74.13 300 GLY B N 1
ATOM 3761 C CA . GLY B 1 181 ? 141.640 188.574 227.909 1.00 74.68 300 GLY B CA 1
ATOM 3762 C C . GLY B 1 181 ? 141.965 189.887 227.228 1.00 73.47 300 GLY B C 1
ATOM 3763 O O . GLY B 1 181 ? 142.532 190.791 227.849 1.00 70.73 300 GLY B O 1
ATOM 3767 N N . CYS B 1 182 ? 141.612 190.004 225.952 1.00 70.68 301 CYS B N 1
ATOM 3768 C CA . CYS B 1 182 ? 141.899 191.212 225.191 1.00 71.26 301 CYS B CA 1
ATOM 3769 C C . CYS B 1 182 ? 141.293 191.066 223.805 1.00 71.51 301 CYS B C 1
ATOM 3770 O O . CYS B 1 182 ? 140.983 189.959 223.357 1.00 68.94 301 CYS B O 1
ATOM 3774 N N . TYR B 1 183 ? 141.130 192.201 223.134 1.00 75.88 302 TYR B N 1
ATOM 3775 C CA . TYR B 1 183 ? 140.589 192.250 221.785 1.00 74.82 302 TYR B CA 1
ATOM 3776 C C . TYR B 1 183 ? 141.703 192.532 220.784 1.00 76.68 302 TYR B C 1
ATOM 3777 O O . TYR B 1 183 ? 142.695 193.193 221.099 1.00 74.06 302 TYR B O 1
ATOM 3781 N N . SER B 1 184 ? 141.529 192.013 219.570 1.00 77.59 303 SER B N 1
ATOM 3782 C CA . SER B 1 184 ? 142.507 192.225 218.505 1.00 76.64 303 SER B CA 1
ATOM 3783 C C . SER B 1 184 ? 141.778 192.100 217.175 1.00 75.46 303 SER B C 1
ATOM 3784 O O . SER B 1 184 ? 141.270 191.023 216.849 1.00 73.62 303 SER B O 1
ATOM 3792 N N . VAL B 1 185 ? 141.730 193.192 216.417 1.00 71.50 304 VAL B N 1
ATOM 3793 C CA . VAL B 1 185 ? 141.046 193.237 215.130 1.00 72.36 304 VAL B CA 1
ATOM 3794 C C . VAL B 1 185 ? 142.098 193.426 214.047 1.00 73.66 304 VAL B C 1
ATOM 3795 O O . VAL B 1 185 ? 142.886 194.379 214.095 1.00 71.99 304 VAL B O 1
ATOM 3808 N N . SER B 1 186 ? 142.108 192.522 213.074 1.00 74.26 305 SER B N 1
ATOM 3809 C CA . SER B 1 186 ? 143.058 192.545 211.973 1.00 73.13 305 SER B CA 1
ATOM 3810 C C . SER B 1 186 ? 142.352 192.935 210.681 1.00 73.65 305 SER B C 1
ATOM 3811 O O . SER B 1 186 ? 141.121 192.966 210.598 1.00 69.30 305 SER B O 1
ATOM 3819 N N . SER B 1 187 ? 143.154 193.235 209.662 1.00 76.75 306 SER B N 1
ATOM 3820 C CA . SER B 1 187 ? 142.645 193.614 208.353 1.00 76.48 306 SER B CA 1
ATOM 3821 C C . SER B 1 187 ? 143.358 192.802 207.281 1.00 73.86 306 SER B C 1
ATOM 3822 O O . SER B 1 187 ? 144.461 192.295 207.492 1.00 71.65 306 SER B O 1
ATOM 3830 N N . VAL B 1 188 ? 142.711 192.682 206.121 1.00 70.51 307 VAL B N 1
ATOM 3831 C CA . VAL B 1 188 ? 143.232 191.891 205.016 1.00 70.61 307 VAL B CA 1
ATOM 3832 C C . VAL B 1 188 ? 143.250 192.743 203.753 1.00 70.56 307 VAL B C 1
ATOM 3833 O O . VAL B 1 188 ? 142.491 193.704 203.605 1.00 73.08 307 VAL B O 1
ATOM 3846 N N . LEU B 1 189 ? 144.138 192.369 202.835 1.00 68.19 308 LEU B N 1
ATOM 3847 C CA . LEU B 1 189 ? 144.275 193.036 201.548 1.00 69.32 308 LEU B CA 1
ATOM 3848 C C . LEU B 1 189 ? 144.465 191.981 200.462 1.00 69.76 308 LEU B C 1
ATOM 3849 O O . LEU B 1 189 ? 145.545 191.380 200.369 1.00 71.19 308 LEU B O 1
ATOM 3865 N N . PRO B 1 190 ? 143.432 191.695 199.649 1.00 68.87 309 PRO B N 1
ATOM 3866 C CA . PRO B 1 190 ? 143.597 190.719 198.561 1.00 68.30 309 PRO B CA 1
ATOM 3867 C C . PRO B 1 190 ? 144.047 191.355 197.254 1.00 65.85 309 PRO B C 1
ATOM 3868 O O . PRO B 1 190 ? 144.229 192.574 197.174 1.00 64.87 309 PRO B O 1
ATOM 3879 N N . GLY B 1 191 ? 144.225 190.531 196.223 1.00 61.21 310 GLY B N 1
ATOM 3880 C CA . GLY B 1 191 ? 144.521 191.020 194.890 1.00 61.67 310 GLY B CA 1
ATOM 3881 C C . GLY B 1 191 ? 145.839 191.757 194.771 1.00 61.83 310 GLY B C 1
ATOM 3882 O O . GLY B 1 191 ? 145.896 192.840 194.179 1.00 58.19 310 GLY B O 1
ATOM 3886 N N . CYS B 1 192 ? 146.908 191.185 195.328 1.00 64.57 311 CYS B N 1
ATOM 3887 C CA . CYS B 1 192 ? 148.228 191.804 195.300 1.00 64.14 311 CYS B CA 1
ATOM 3888 C C . CYS B 1 192 ? 149.291 190.828 194.808 1.00 62.22 311 CYS B C 1
ATOM 3889 O O . CYS B 1 192 ? 150.484 191.023 195.059 1.00 59.94 311 CYS B O 1
ATOM 3893 N N . ALA B 1 193 ? 148.877 189.773 194.103 1.00 59.87 312 ALA B N 1
ATOM 3894 C CA . ALA B 1 193 ? 149.831 188.761 193.660 1.00 59.27 312 ALA B CA 1
ATOM 3895 C C . ALA B 1 193 ? 150.854 189.338 192.689 1.00 61.64 312 ALA B C 1
ATOM 3896 O O . ALA B 1 193 ? 152.052 189.050 192.797 1.00 60.28 312 ALA B O 1
ATOM 3903 N N . GLU B 1 194 ? 150.402 190.141 191.725 1.00 64.85 313 GLU B N 1
ATOM 3904 C CA . GLU B 1 194 ? 151.321 190.665 190.716 1.00 62.96 313 GLU B CA 1
ATOM 3905 C C . GLU B 1 194 ? 152.414 191.531 191.324 1.00 63.69 313 GLU B C 1
ATOM 3906 O O . GLU B 1 194 ? 153.600 191.271 191.054 1.00 60.75 313 GLU B O 1
ATOM 3910 N N . PRO B 1 195 ? 152.112 192.556 192.125 1.00 68.17 314 PRO B N 1
ATOM 3911 C CA . PRO B 1 195 ? 153.196 193.293 192.793 1.00 67.05 314 PRO B CA 1
ATOM 3912 C C . PRO B 1 195 ? 154.030 192.421 193.712 1.00 68.23 314 PRO B C 1
ATOM 3913 O O . PRO B 1 195 ? 155.245 192.630 193.820 1.00 64.44 314 PRO B O 1
ATOM 3924 N N . TRP B 1 196 ? 153.411 191.444 194.379 1.00 66.57 315 TRP B N 1
ATOM 3925 C CA . TRP B 1 196 ? 154.158 190.574 195.281 1.00 65.17 315 TRP B CA 1
ATOM 3926 C C . TRP B 1 196 ? 155.237 189.806 194.531 1.00 62.97 315 TRP B C 1
ATOM 3927 O O . TRP B 1 196 ? 156.371 189.683 195.010 1.00 60.31 315 TRP B O 1
ATOM 3948 N N . ASN B 1 197 ? 154.903 189.279 193.352 1.00 68.72 316 ASN B N 1
ATOM 3949 C CA . ASN B 1 197 ? 155.889 188.562 192.552 1.00 69.42 316 ASN B CA 1
ATOM 3950 C C . ASN B 1 197 ? 156.859 189.511 191.859 1.00 68.22 316 ASN B C 1
ATOM 3951 O O . ASN B 1 197 ? 158.021 189.150 191.640 1.00 67.18 316 ASN B O 1
ATOM 3962 N N . HIS B 1 198 ? 156.406 190.716 191.507 1.00 69.19 317 HIS B N 1
ATOM 3963 C CA . HIS B 1 198 ? 157.271 191.667 190.818 1.00 70.34 317 HIS B CA 1
ATOM 3964 C C . HIS B 1 198 ? 158.317 192.277 191.742 1.00 71.11 317 HIS B C 1
ATOM 3965 O O . HIS B 1 198 ? 159.347 192.756 191.256 1.00 70.72 317 HIS B O 1
ATOM 3969 N N . GLY B 1 199 ? 158.080 192.272 193.053 1.00 61.84 318 GLY B N 1
ATOM 3970 C CA . GLY B 1 199 ? 159.043 192.805 193.997 1.00 61.62 318 GLY B CA 1
ATOM 3971 C C . GLY B 1 199 ? 158.596 194.082 194.679 1.00 62.39 318 GLY B C 1
ATOM 3972 O O . GLY B 1 199 ? 159.418 194.960 194.961 1.00 60.87 318 GLY B O 1
ATOM 3976 N N . LYS B 1 200 ? 157.298 194.202 194.947 1.00 63.26 319 LYS B N 1
ATOM 3977 C CA . LYS B 1 200 ? 156.774 195.360 195.652 1.00 62.46 319 LYS B CA 1
ATOM 3978 C C . LYS B 1 200 ? 156.949 195.191 197.161 1.00 62.52 319 LYS B C 1
ATOM 3979 O O . LYS B 1 200 ? 157.238 194.103 197.667 1.00 64.71 319 LYS B O 1
ATOM 3983 N N . THR B 1 201 ? 156.773 196.294 197.882 1.00 62.82 320 THR B N 1
ATOM 3984 C CA . THR B 1 201 ? 156.839 196.317 199.337 1.00 65.45 320 THR B CA 1
ATOM 3985 C C . THR B 1 201 ? 155.503 196.801 199.880 1.00 64.00 320 THR B C 1
ATOM 3986 O O . THR B 1 201 ? 154.930 197.766 199.365 1.00 63.78 320 THR B O 1
ATOM 3997 N N . PHE B 1 202 ? 155.004 196.129 200.916 1.00 65.67 321 PHE B N 1
ATOM 3998 C CA . PHE B 1 202 ? 153.684 196.416 201.460 1.00 68.72 321 PHE B CA 1
ATOM 3999 C C . PHE B 1 202 ? 153.812 196.961 202.873 1.00 70.09 321 PHE B C 1
ATOM 4000 O O . PHE B 1 202 ? 154.524 196.386 203.704 1.00 66.24 321 PHE B O 1
ATOM 4017 N N . THR B 1 203 ? 153.117 198.067 203.140 1.00 78.28 322 THR B N 1
ATOM 4018 C CA . THR B 1 203 ? 153.118 198.714 204.446 1.00 77.83 322 THR B CA 1
ATOM 4019 C C . THR B 1 203 ? 151.684 198.869 204.926 1.00 76.66 322 THR B C 1
ATOM 4020 O O . THR B 1 203 ? 150.820 199.322 204.170 1.00 75.32 322 THR B O 1
ATOM 4031 N N . CYS B 1 204 ? 151.436 198.492 206.179 1.00 80.69 323 CYS B N 1
ATOM 4032 C CA . CYS B 1 204 ? 150.143 198.683 206.823 1.00 81.20 323 CYS B CA 1
ATOM 4033 C C . CYS B 1 204 ? 150.324 199.597 208.025 1.00 81.34 323 CYS B C 1
ATOM 4034 O O . CYS B 1 204 ? 151.170 199.336 208.887 1.00 78.65 323 CYS B O 1
ATOM 4041 N N . THR B 1 205 ? 149.535 200.668 208.076 1.00 82.44 324 THR B N 1
ATOM 4042 C CA . THR B 1 205 ? 149.565 201.607 209.190 1.00 81.71 324 THR B CA 1
ATOM 4043 C C . THR B 1 205 ? 148.184 201.672 209.821 1.00 80.81 324 THR B C 1
ATOM 4044 O O . THR B 1 205 ? 147.173 201.771 209.115 1.00 77.98 324 THR B O 1
ATOM 4055 N N . ALA B 1 206 ? 148.150 201.627 211.150 1.00 78.31 325 ALA B N 1
ATOM 4056 C CA . ALA B 1 206 ? 146.912 201.570 211.909 1.00 78.99 325 ALA B CA 1
ATOM 4057 C C . ALA B 1 206 ? 146.890 202.678 212.950 1.00 79.15 325 ALA B C 1
ATOM 4058 O O . ALA B 1 206 ? 147.934 203.113 213.444 1.00 77.71 325 ALA B O 1
ATOM 4065 N N . ALA B 1 207 ? 145.681 203.129 213.279 1.00 77.05 326 ALA B N 1
ATOM 4066 C CA . ALA B 1 207 ? 145.478 204.180 214.272 1.00 75.73 326 ALA B CA 1
ATOM 4067 C C . ALA B 1 207 ? 144.290 203.793 215.141 1.00 75.41 326 ALA B C 1
ATOM 4068 O O . ALA B 1 207 ? 143.168 203.670 214.641 1.00 70.13 326 ALA B O 1
ATOM 4075 N N . TYR B 1 208 ? 144.538 203.606 216.450 1.00 76.60 327 TYR B N 1
ATOM 4076 C CA . TYR B 1 208 ? 143.461 203.289 217.377 1.00 76.86 327 TYR B CA 1
ATOM 4077 C C . TYR B 1 208 ? 143.098 204.521 218.201 1.00 77.09 327 TYR B C 1
ATOM 4078 O O . TYR B 1 208 ? 143.940 205.397 218.422 1.00 74.71 327 TYR B O 1
ATOM 4096 N N . PRO B 1 209 ? 141.848 204.620 218.664 1.00 78.61 328 PRO B N 1
ATOM 4097 C CA . PRO B 1 209 ? 141.418 205.863 219.325 1.00 75.21 328 PRO B CA 1
ATOM 4098 C C . PRO B 1 209 ? 142.270 206.246 220.521 1.00 73.70 328 PRO B C 1
ATOM 4099 O O . PRO B 1 209 ? 142.521 207.439 220.732 1.00 75.87 328 PRO B O 1
ATOM 4110 N N . GLU B 1 210 ? 142.726 205.276 221.310 1.00 67.75 329 GLU B N 1
ATOM 4111 C CA . GLU B 1 210 ? 143.557 205.556 222.481 1.00 70.31 329 GLU B CA 1
ATOM 4112 C C . GLU B 1 210 ? 145.038 205.546 222.096 1.00 72.25 329 GLU B C 1
ATOM 4113 O O . GLU B 1 210 ? 145.851 204.792 222.629 1.00 72.13 329 GLU B O 1
ATOM 4117 N N . SER B 1 211 ? 145.380 206.418 221.149 1.00 69.81 330 SER B N 1
ATOM 4118 C CA . SER B 1 211 ? 146.738 206.501 220.631 1.00 69.42 330 SER B CA 1
ATOM 4119 C C . SER B 1 211 ? 147.074 207.946 220.299 1.00 68.95 330 SER B C 1
ATOM 4120 O O . SER B 1 211 ? 146.191 208.775 220.063 1.00 67.91 330 SER B O 1
ATOM 4124 N N . LYS B 1 212 ? 148.376 208.237 220.285 1.00 62.81 331 LYS B N 1
ATOM 4125 C CA . LYS B 1 212 ? 148.887 209.535 219.874 1.00 61.82 331 LYS B CA 1
ATOM 4126 C C . LYS B 1 212 ? 149.769 209.468 218.636 1.00 59.78 331 LYS B C 1
ATOM 4127 O O . LYS B 1 212 ? 150.049 210.516 218.043 1.00 58.36 331 LYS B O 1
ATOM 4131 N N . THR B 1 213 ? 150.213 208.279 218.232 1.00 64.23 332 THR B N 1
ATOM 4132 C CA . THR B 1 213 ? 151.026 208.106 217.036 1.00 66.27 332 THR B CA 1
ATOM 4133 C C . THR B 1 213 ? 150.662 206.780 216.374 1.00 67.61 332 THR B C 1
ATOM 4134 O O . THR B 1 213 ? 150.783 205.724 217.009 1.00 64.98 332 THR B O 1
ATOM 41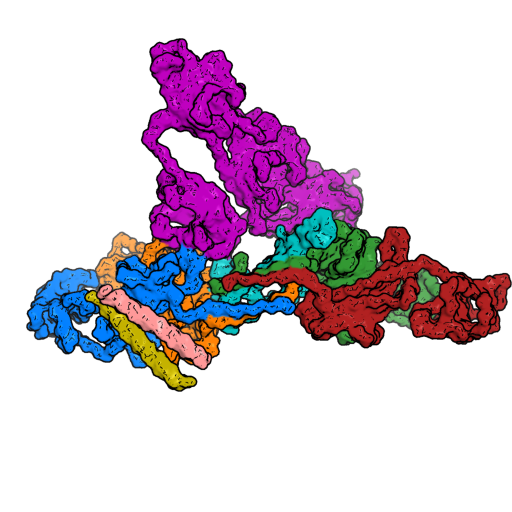45 N N . PRO B 1 214 ? 150.212 206.780 215.118 1.00 75.07 333 PRO B N 1
ATOM 4146 C CA . PRO B 1 214 ? 149.800 205.517 214.492 1.00 75.86 333 PRO B CA 1
ATOM 4147 C C . PRO B 1 214 ? 150.943 204.515 214.422 1.00 75.72 333 PRO B C 1
ATOM 4148 O O . PRO B 1 214 ? 152.106 204.875 214.230 1.00 71.14 333 PRO B O 1
ATOM 4159 N N . LEU B 1 215 ? 150.593 203.241 214.583 1.00 78.47 334 LEU B N 1
ATOM 4160 C CA . LEU B 1 215 ? 151.552 202.159 214.431 1.00 77.57 334 LEU B CA 1
ATOM 4161 C C . LEU B 1 215 ? 151.728 201.818 212.953 1.00 76.37 334 LEU B C 1
ATOM 4162 O O . LEU B 1 215 ? 150.840 202.038 212.127 1.00 75.80 334 LEU B O 1
ATOM 4178 N N . THR B 1 216 ? 152.892 201.261 212.626 1.00 72.96 335 THR B N 1
ATOM 4179 C CA . THR B 1 216 ? 153.213 200.928 211.246 1.00 75.24 335 THR B CA 1
ATOM 4180 C C . THR B 1 216 ? 153.916 199.579 211.197 1.00 76.26 335 THR B C 1
ATOM 4181 O O . THR B 1 216 ? 154.542 199.145 212.168 1.00 73.35 335 THR B O 1
ATOM 4192 N N . ALA B 1 217 ? 153.799 198.921 210.047 1.00 78.57 336 ALA B N 1
ATOM 4193 C CA . ALA B 1 217 ? 154.520 197.684 209.787 1.00 77.50 336 ALA B CA 1
ATOM 4194 C C . ALA B 1 217 ? 154.787 197.598 208.292 1.00 75.01 336 ALA B C 1
ATOM 4195 O O . ALA B 1 217 ? 153.978 198.067 207.489 1.00 73.88 336 ALA B O 1
ATOM 4202 N N . THR B 1 218 ? 155.924 197.008 207.929 1.00 74.43 337 THR B N 1
ATOM 4203 C CA . THR B 1 218 ? 156.343 196.908 206.538 1.00 75.84 337 THR B CA 1
ATOM 4204 C C . THR B 1 218 ? 156.897 195.518 206.264 1.00 75.29 337 THR B C 1
ATOM 4205 O O . THR B 1 218 ? 157.426 194.855 207.161 1.00 75.08 337 THR B O 1
ATOM 4216 N N . LEU B 1 219 ? 156.772 195.082 205.012 1.00 67.03 338 LEU B N 1
ATOM 4217 C CA . LEU B 1 219 ? 157.277 193.773 204.621 1.00 64.59 338 LEU B CA 1
ATOM 4218 C C . LEU B 1 219 ? 157.525 193.753 203.120 1.00 66.83 338 LEU B C 1
ATOM 4219 O O . LEU B 1 219 ? 157.026 194.601 202.373 1.00 68.86 338 LEU B O 1
ATOM 4223 N N . SER B 1 220 ? 158.311 192.767 202.694 1.00 62.10 339 SER B N 1
ATOM 4224 C CA . SER B 1 220 ? 158.628 192.568 201.286 1.00 59.73 339 SER B CA 1
ATOM 4225 C C . SER B 1 220 ? 159.065 191.122 201.098 1.00 58.18 339 SER B C 1
ATOM 4226 O O . SER B 1 220 ? 159.397 190.423 202.058 1.00 57.89 339 SER B O 1
ATOM 4230 N N . LYS B 1 221 ? 159.061 190.681 199.842 1.00 60.49 340 LYS B N 1
ATOM 4231 C CA . LYS B 1 221 ? 159.440 189.308 199.536 1.00 61.65 340 LYS B CA 1
ATOM 4232 C C . LYS B 1 221 ? 160.882 189.048 199.954 1.00 58.71 340 LYS B C 1
ATOM 4233 O O . LYS B 1 221 ? 161.757 189.904 199.800 1.00 57.35 340 LYS B O 1
ATOM 4252 N N . SER B 1 222 ? 161.126 187.853 200.486 1.00 49.55 341 SER B N 1
ATOM 4253 C CA . SER B 1 222 ? 162.446 187.512 200.997 1.00 48.20 341 SER B CA 1
ATOM 4254 C C . SER B 1 222 ? 163.455 187.396 199.861 1.00 47.47 341 SER B C 1
ATOM 4255 O O . SER B 1 222 ? 163.125 186.958 198.755 1.00 43.11 341 SER B O 1
ATOM 4259 N N . GLY B 1 223 ? 164.696 187.795 200.143 1.00 50.06 342 GLY B N 1
ATOM 4260 C CA . GLY B 1 223 ? 165.781 187.709 199.194 1.00 47.80 342 GLY B CA 1
ATOM 4261 C C . GLY B 1 223 ? 166.771 186.612 199.563 1.00 49.07 342 GLY B C 1
ATOM 4262 O O . GLY B 1 223 ? 166.697 185.990 200.621 1.00 48.54 342 GLY B O 1
ATOM 4266 N N . ASN B 1 224 ? 167.715 186.386 198.652 1.00 39.01 343 ASN B N 1
ATOM 4267 C CA . ASN B 1 224 ? 168.762 185.383 198.831 1.00 35.02 343 ASN B CA 1
ATOM 4268 C C . ASN B 1 224 ? 168.150 184.014 199.129 1.00 27.61 343 ASN B C 1
ATOM 4269 O O . ASN B 1 224 ? 168.346 183.427 200.194 1.00 25.09 343 ASN B O 1
ATOM 4280 N N . THR B 1 225 ? 167.396 183.513 198.156 1.00 19.32 344 THR B N 1
ATOM 4281 C CA . THR B 1 225 ? 166.686 182.250 198.282 1.00 16.92 344 THR B CA 1
ATOM 4282 C C . THR B 1 225 ? 167.476 181.134 197.612 1.00 14.34 344 THR B C 1
ATOM 4283 O O . THR B 1 225 ? 168.070 181.332 196.548 1.00 17.71 344 THR B O 1
ATOM 4294 N N . PHE B 1 226 ? 167.479 179.961 198.242 1.00 11.89 345 PHE B N 1
ATOM 4295 C CA . PHE B 1 226 ? 168.195 178.795 197.747 1.00 7.84 345 PHE B CA 1
ATOM 4296 C C . PHE B 1 226 ? 167.219 177.676 197.417 1.00 14.21 345 PHE B C 1
ATOM 4297 O O . PHE B 1 226 ? 166.366 177.318 198.235 1.00 21.73 345 PHE B O 1
ATOM 4314 N N . ARG B 1 227 ? 167.359 17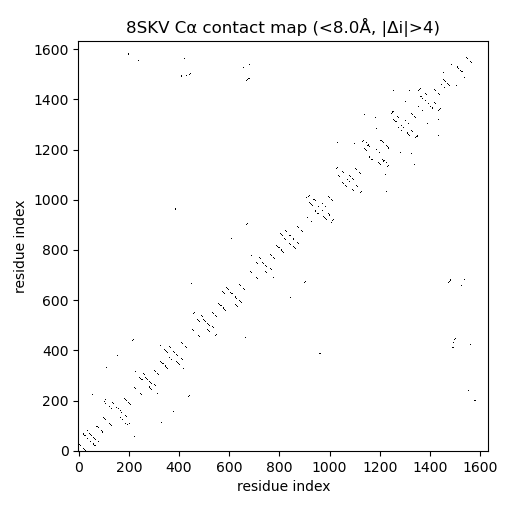7.129 196.217 1.00 20.02 346 ARG B N 1
ATOM 4315 C CA . ARG B 1 227 ? 166.507 176.033 195.785 1.00 5.44 346 ARG B CA 1
ATOM 4316 C C . ARG B 1 227 ? 166.770 174.792 196.638 1.00 11.13 346 ARG B C 1
ATOM 4317 O O . ARG B 1 227 ? 167.926 174.465 196.921 1.00 14.51 346 ARG B O 1
ATOM 4338 N N . PRO B 1 228 ? 165.725 174.083 197.065 1.00 4.64 347 PRO B N 1
ATOM 4339 C CA . PRO B 1 228 ? 165.936 172.902 197.907 1.00 4.67 347 PRO B CA 1
ATOM 4340 C C . PRO B 1 228 ? 166.537 171.742 197.132 1.00 11.32 347 PRO B C 1
ATOM 4341 O O . PRO B 1 228 ? 166.372 171.619 195.917 1.00 23.17 347 PRO B O 1
ATOM 4352 N N . GLU B 1 229 ? 167.240 170.883 197.862 1.00 3.12 348 GLU B N 1
ATOM 4353 C CA . GLU B 1 229 ? 167.734 169.617 197.338 1.00 0.18 348 GLU B CA 1
ATOM 4354 C C . GLU B 1 229 ? 166.855 168.508 197.899 1.00 17.32 348 GLU B C 1
ATOM 4355 O O . GLU B 1 229 ? 166.736 168.367 199.120 1.00 22.72 348 GLU B O 1
ATOM 4367 N N . VAL B 1 230 ? 166.230 167.739 197.012 1.00 19.01 349 VAL B N 1
ATOM 4368 C CA . VAL B 1 230 ? 165.252 166.724 197.384 1.00 3.02 349 VAL B CA 1
ATOM 4369 C C . VAL B 1 230 ? 165.893 165.355 197.228 1.00 8.33 349 VAL B C 1
ATOM 4370 O O . VAL B 1 230 ? 166.500 165.062 196.192 1.00 23.95 349 VAL B O 1
ATOM 4383 N N . HIS B 1 231 ? 165.762 164.521 198.255 1.00 10.17 350 HIS B N 1
ATOM 4384 C CA . HIS B 1 231 ? 166.271 163.159 198.220 1.00 0.00 350 HIS B CA 1
ATOM 4385 C C . HIS B 1 231 ? 165.184 162.214 198.703 1.00 2.22 350 HIS B C 1
ATOM 4386 O O . HIS B 1 231 ? 164.611 162.417 199.778 1.00 21.77 350 HIS B O 1
ATOM 4400 N N . LEU B 1 232 ? 164.900 161.186 197.909 1.00 8.04 351 LEU B N 1
ATOM 4401 C CA . LEU B 1 232 ? 163.945 160.144 198.268 1.00 12.19 351 LEU B CA 1
ATOM 4402 C C . LEU B 1 232 ? 164.740 158.887 198.594 1.00 10.03 351 LEU B C 1
ATOM 4403 O O . LEU B 1 232 ? 165.358 158.289 197.708 1.00 9.77 351 LEU B O 1
ATOM 4419 N N . LEU B 1 233 ? 164.721 158.492 199.857 1.00 15.28 352 LEU B N 1
ATOM 4420 C CA . LEU B 1 233 ? 165.543 157.386 200.327 1.00 10.42 352 LEU B CA 1
ATOM 4421 C C . LEU B 1 233 ? 164.741 156.094 200.317 1.00 8.82 352 LEU B C 1
ATOM 4422 O O . LEU B 1 233 ? 163.663 156.045 200.924 1.00 12.93 352 LEU B O 1
ATOM 4438 N N . PRO B 1 234 ? 165.207 155.036 199.657 1.00 6.65 353 PRO B N 1
ATOM 4439 C CA . PRO B 1 234 ? 164.434 153.789 199.617 1.00 5.37 353 PRO B CA 1
ATOM 4440 C C . PRO B 1 234 ? 164.282 153.195 201.005 1.00 14.69 353 PRO B C 1
ATOM 4441 O O . PRO B 1 234 ? 165.019 153.564 201.930 1.00 22.26 353 PRO B O 1
ATOM 4452 N N . PRO B 1 235 ? 163.340 152.272 201.191 1.00 10.51 354 PRO B N 1
ATOM 4453 C CA . PRO B 1 235 ? 163.085 151.756 202.531 1.00 16.01 354 PRO B CA 1
ATOM 4454 C C . PRO B 1 235 ? 164.322 151.083 203.095 1.00 27.75 354 PRO B C 1
ATOM 4455 O O . PRO B 1 235 ? 165.129 150.505 202.345 1.00 28.54 354 PRO B O 1
ATOM 4466 N N . PRO B 1 236 ? 164.509 151.132 204.413 1.00 22.95 355 PRO B N 1
ATOM 4467 C CA . PRO B 1 236 ? 165.644 150.418 205.010 1.00 20.89 355 PRO B CA 1
ATOM 4468 C C . PRO B 1 236 ? 165.551 148.926 204.732 1.00 28.31 355 PRO B C 1
ATOM 4469 O O . PRO B 1 236 ? 164.463 148.349 204.692 1.00 37.97 355 PRO B O 1
ATOM 4480 N N . SER B 1 237 ? 166.712 148.301 204.539 1.00 28.77 356 SER B N 1
ATOM 4481 C CA . SER B 1 237 ? 166.741 146.907 204.120 1.00 37.42 356 SER B CA 1
ATOM 4482 C C . SER B 1 237 ? 166.108 145.973 205.143 1.00 43.72 356 SER B C 1
ATOM 4483 O O . SER B 1 237 ? 165.642 144.892 204.768 1.00 46.94 356 SER B O 1
ATOM 4491 N N . GLU B 1 238 ? 166.082 146.357 206.421 1.00 43.83 357 GLU B N 1
ATOM 4492 C CA . GLU B 1 238 ? 165.459 145.514 207.436 1.00 43.26 357 GLU B CA 1
ATOM 4493 C C . GLU B 1 238 ? 163.939 145.554 207.368 1.00 40.45 357 GLU B C 1
ATOM 4494 O O . GLU B 1 238 ? 163.287 144.593 207.789 1.00 42.80 357 GLU B O 1
ATOM 4506 N N . GLU B 1 239 ? 163.360 146.639 206.850 1.00 32.84 358 GLU B N 1
ATOM 4507 C CA . GLU B 1 239 ? 161.910 146.752 206.757 1.00 33.77 358 GLU B CA 1
ATOM 4508 C C . GLU B 1 239 ? 161.323 145.895 205.645 1.00 33.26 358 GLU B C 1
ATOM 4509 O O . GLU B 1 239 ? 160.136 145.556 205.706 1.00 31.44 358 GLU B O 1
ATOM 4521 N N . LEU B 1 240 ? 162.117 145.540 204.640 1.00 31.39 359 LEU B N 1
ATOM 4522 C CA . LEU B 1 240 ? 161.634 144.768 203.505 1.00 36.23 359 LEU B CA 1
ATOM 4523 C C . LEU B 1 240 ? 161.666 143.266 203.753 1.00 41.46 359 LEU B C 1
ATOM 4524 O O . LEU B 1 240 ? 161.288 142.499 202.862 1.00 38.55 359 LEU B O 1
ATOM 4540 N N . ALA B 1 241 ? 162.106 142.830 204.931 1.00 53.58 360 ALA B N 1
ATOM 4541 C CA . ALA B 1 241 ? 162.120 141.414 205.273 1.00 57.36 360 ALA B CA 1
ATOM 4542 C C . ALA B 1 241 ? 160.971 141.007 206.182 1.00 58.04 360 ALA B C 1
ATOM 4543 O O . ALA B 1 241 ? 160.496 139.871 206.088 1.00 57.32 360 ALA B O 1
ATOM 4550 N N . LEU B 1 242 ? 160.514 141.901 207.063 1.00 55.56 361 LEU B N 1
ATOM 4551 C CA . LEU B 1 242 ? 159.321 141.617 207.850 1.00 54.84 361 LEU B CA 1
ATOM 4552 C C . LEU B 1 242 ? 158.063 141.660 206.994 1.00 57.08 361 LEU B C 1
ATOM 4553 O O . LEU B 1 242 ? 157.046 141.071 207.376 1.00 59.09 361 LEU B O 1
ATOM 4569 N N . ASN B 1 243 ? 158.113 142.345 205.851 1.00 51.94 362 ASN B N 1
ATOM 4570 C CA . ASN B 1 243 ? 157.073 142.260 204.827 1.00 50.61 362 ASN B CA 1
ATOM 4571 C C . ASN B 1 243 ? 155.689 142.578 205.387 1.00 49.86 362 ASN B C 1
ATOM 4572 O O . ASN B 1 243 ? 154.715 141.871 205.121 1.00 51.85 362 ASN B O 1
ATOM 4583 N N . GLU B 1 244 ? 155.597 143.648 206.175 1.00 47.83 363 GLU B N 1
ATOM 4584 C CA . GLU B 1 244 ? 154.308 144.154 206.637 1.00 51.86 363 GLU B CA 1
ATOM 4585 C C . GLU B 1 244 ? 154.029 145.546 206.091 1.00 47.26 363 GLU B C 1
ATOM 4586 O O . GLU B 1 244 ? 153.012 145.749 205.419 1.00 40.67 363 GLU B O 1
ATOM 4598 N N . LEU B 1 245 ? 154.911 146.508 206.346 1.00 36.00 364 LEU B N 1
ATOM 4599 C CA . LEU B 1 245 ? 154.794 147.852 205.801 1.00 29.03 364 LEU B CA 1
ATOM 4600 C C . LEU B 1 245 ? 156.200 148.397 205.606 1.00 31.91 364 LEU B C 1
ATOM 4601 O O . LEU B 1 245 ? 157.136 147.982 206.294 1.00 44.09 364 LEU B O 1
ATOM 4617 N N . VAL B 1 246 ? 156.345 149.328 204.667 1.00 10.50 365 VAL B N 1
ATOM 4618 C CA . VAL B 1 246 ? 157.644 149.913 204.361 1.00 14.49 365 VAL B CA 1
ATOM 4619 C C . VAL B 1 246 ? 157.513 151.428 204.368 1.00 20.44 365 VAL B C 1
ATOM 4620 O O . VAL B 1 246 ? 156.447 151.981 204.079 1.00 26.80 365 VAL B O 1
ATOM 4633 N N . THR B 1 247 ? 158.616 152.100 204.694 1.00 21.74 366 THR B N 1
ATOM 4634 C CA . THR B 1 247 ? 158.643 153.545 204.876 1.00 7.71 366 THR B CA 1
ATOM 4635 C C . THR B 1 247 ? 159.498 154.186 203.794 1.00 13.65 366 THR B C 1
ATOM 4636 O O . THR B 1 247 ? 160.655 153.802 203.602 1.00 21.97 366 THR B O 1
ATOM 4647 N N . LEU B 1 248 ? 158.925 155.161 203.097 1.00 11.62 367 LEU B N 1
ATOM 4648 C CA . LEU B 1 248 ? 159.649 155.993 202.146 1.00 4.11 367 LEU B CA 1
ATOM 4649 C C . LEU B 1 248 ? 159.864 157.364 202.765 1.00 1.85 367 LEU B C 1
ATOM 4650 O O . LEU B 1 248 ? 158.918 157.971 203.279 1.00 19.91 367 LEU B O 1
ATOM 4666 N N . THR B 1 249 ? 161.104 157.844 202.710 1.00 10.95 368 THR B N 1
ATOM 4667 C CA . THR B 1 249 ? 161.516 159.089 203.345 1.00 16.02 368 THR B CA 1
ATOM 4668 C C . THR B 1 249 ? 161.846 160.115 202.270 1.00 0.00 368 THR B C 1
ATOM 4669 O O . THR B 1 249 ? 162.620 159.828 201.351 1.00 0.00 368 THR B O 1
ATOM 4680 N N . CYS B 1 250 ? 161.261 161.301 202.385 1.00 0.00 369 CYS B N 1
ATOM 4681 C CA . CYS B 1 250 ? 161.533 162.412 201.485 1.00 0.00 369 CYS B CA 1
ATOM 4682 C C . CYS B 1 250 ? 162.154 163.538 202.299 1.00 8.05 369 CYS B C 1
ATOM 4683 O O . CYS B 1 250 ? 161.505 164.088 203.194 1.00 20.29 369 CYS B O 1
ATOM 4690 N N . LEU B 1 251 ? 163.403 163.875 201.987 1.00 5.97 370 LEU B N 1
ATOM 4691 C CA . LEU B 1 251 ? 164.167 164.866 202.733 1.00 7.63 370 LEU B CA 1
ATOM 4692 C C . LEU B 1 251 ? 164.490 166.026 201.806 1.00 5.27 370 LEU B C 1
ATOM 4693 O O . LEU B 1 251 ? 165.172 165.841 200.793 1.00 16.78 370 LEU B O 1
ATOM 4709 N N . ALA B 1 252 ? 163.997 167.214 202.146 1.00 2.58 371 ALA B N 1
ATOM 4710 C CA . ALA B 1 252 ? 164.307 168.434 201.416 1.00 0.00 371 ALA B CA 1
ATOM 4711 C C . ALA B 1 252 ? 165.253 169.265 202.268 1.00 15.32 371 ALA B C 1
ATOM 4712 O O . ALA B 1 252 ? 164.999 169.475 203.460 1.00 31.56 371 ALA B O 1
ATOM 4719 N N . ARG B 1 253 ? 166.341 169.729 201.660 1.00 21.10 372 ARG B N 1
ATOM 4720 C CA . ARG B 1 253 ? 167.477 170.244 202.406 1.00 5.19 372 ARG B CA 1
ATOM 4721 C C . ARG B 1 253 ? 168.064 171.465 201.717 1.00 1.10 372 ARG B C 1
ATOM 4722 O O . ARG B 1 253 ? 168.242 171.474 200.497 1.00 4.66 372 ARG B O 1
ATOM 4743 N N . GLY B 1 254 ? 168.364 172.494 202.505 1.00 3.15 373 GLY B N 1
ATOM 4744 C CA . GLY B 1 254 ? 169.190 173.590 202.038 1.00 0.00 373 GLY B CA 1
ATOM 4745 C C . GLY B 1 254 ? 168.484 174.693 201.279 1.00 5.00 373 GLY B C 1
ATOM 4746 O O . GLY B 1 254 ? 168.917 175.054 200.181 1.00 26.08 373 GLY B O 1
ATOM 4750 N N . PHE B 1 255 ? 167.408 175.246 201.837 1.00 3.41 374 PHE B N 1
ATOM 4751 C CA . PHE B 1 255 ? 166.703 176.370 201.236 1.00 0.00 374 PHE B CA 1
ATOM 4752 C C . PHE B 1 255 ? 166.558 177.487 202.261 1.00 0.00 374 PHE B C 1
ATOM 4753 O O . PHE B 1 255 ? 166.410 177.234 203.459 1.00 13.00 374 PHE B O 1
ATOM 4770 N N . SER B 1 256 ? 166.615 178.729 201.784 1.00 3.06 375 SER B N 1
ATOM 4771 C CA . SER B 1 256 ? 166.706 179.863 202.696 1.00 15.57 375 SER B CA 1
ATOM 4772 C C . SER B 1 256 ? 165.370 180.189 203.364 1.00 19.31 375 SER B C 1
ATOM 4773 O O . SER B 1 256 ? 165.293 180.159 204.599 1.00 35.41 375 SER B O 1
ATOM 4781 N N . PRO B 1 257 ? 164.304 180.507 202.629 1.00 5.19 376 PRO B N 1
ATOM 4782 C CA . PRO B 1 257 ? 163.027 180.779 203.297 1.00 3.02 376 PRO B CA 1
ATOM 4783 C C . PRO B 1 257 ? 162.441 179.515 203.908 1.00 9.48 376 PRO B C 1
ATOM 4784 O O . PRO B 1 257 ? 162.695 178.395 203.463 1.00 21.86 376 PRO B O 1
ATOM 4795 N N . LYS B 1 258 ? 161.642 179.716 204.957 1.00 13.41 377 LYS B N 1
ATOM 4796 C CA . LYS B 1 258 ? 161.156 178.596 205.757 1.00 14.27 377 LYS B CA 1
ATOM 4797 C C . LYS B 1 258 ? 160.019 177.833 205.087 1.00 17.69 377 LYS B C 1
ATOM 4798 O O . LYS B 1 258 ? 159.913 176.615 205.266 1.00 23.68 377 LYS B O 1
ATOM 4802 N N . ASP B 1 259 ? 159.168 178.512 204.323 1.00 11.28 378 ASP B N 1
ATOM 4803 C CA . ASP B 1 259 ? 157.938 177.893 203.843 1.00 12.92 378 ASP B CA 1
ATOM 4804 C C . ASP B 1 259 ? 158.229 176.844 202.775 1.00 17.73 378 ASP B C 1
ATOM 4805 O O . ASP B 1 259 ? 159.084 177.037 201.908 1.00 27.78 378 ASP B O 1
ATOM 4814 N N . VAL B 1 260 ? 157.500 175.729 202.841 1.00 12.41 379 VAL B N 1
ATOM 4815 C CA . VAL B 1 260 ? 157.703 174.605 201.932 1.00 8.05 379 VAL B CA 1
ATOM 4816 C C . VAL B 1 260 ? 156.474 173.709 202.009 1.00 14.17 379 VAL B C 1
ATOM 4817 O O . VAL B 1 260 ? 155.735 173.731 202.994 1.00 14.47 379 VAL B O 1
ATOM 4830 N N . LEU B 1 261 ? 156.254 172.911 200.961 1.00 18.66 380 LEU B N 1
ATOM 4831 C CA . LEU B 1 261 ? 155.169 171.935 200.933 1.00 12.16 380 LEU B CA 1
ATOM 4832 C C . LEU B 1 261 ? 155.699 170.577 200.496 1.00 5.57 380 LEU B C 1
ATOM 4833 O O . LEU B 1 261 ? 156.632 170.491 199.697 1.00 23.24 380 LEU B O 1
ATOM 4849 N N . VAL B 1 262 ? 155.077 169.515 201.007 1.00 0.00 381 VAL B N 1
ATOM 4850 C CA . VAL B 1 262 ? 155.428 168.143 200.653 1.00 9.45 381 VAL B CA 1
ATOM 4851 C C . VAL B 1 262 ? 154.146 167.366 200.378 1.00 19.60 381 VAL B C 1
ATOM 4852 O O . VAL B 1 262 ? 153.223 167.372 201.199 1.00 19.66 381 VAL B O 1
ATOM 4865 N N . ARG B 1 263 ? 154.091 166.703 199.222 1.00 8.92 382 ARG B N 1
ATOM 4866 C CA . ARG B 1 263 ? 152.972 165.848 198.850 1.00 10.51 382 ARG B CA 1
ATOM 4867 C C . ARG B 1 263 ? 153.520 164.557 198.258 1.00 13.79 382 ARG B C 1
ATOM 4868 O O . ARG B 1 263 ? 154.712 164.439 197.967 1.00 19.00 382 ARG B O 1
ATOM 4889 N N . TRP B 1 264 ? 152.631 163.586 198.057 1.00 15.73 383 TRP B N 1
ATOM 4890 C CA . TRP B 1 264 ? 153.016 162.264 197.590 1.00 8.40 383 TRP B CA 1
ATOM 4891 C C . TRP B 1 264 ? 152.110 161.814 196.455 1.00 13.39 383 TRP B C 1
ATOM 4892 O O . TRP B 1 264 ? 150.966 162.260 196.335 1.00 23.28 383 TRP B O 1
ATOM 4913 N N . LEU B 1 265 ? 152.641 160.923 195.618 1.00 12.64 384 LEU B N 1
ATOM 4914 C CA . LEU B 1 265 ? 151.874 160.264 194.572 1.00 5.28 384 LEU B CA 1
ATOM 4915 C C . LEU B 1 265 ? 152.216 158.782 194.543 1.00 13.98 384 LEU B C 1
ATOM 4916 O O . LEU B 1 265 ? 153.389 158.406 194.633 1.00 24.60 384 LEU B O 1
ATOM 4932 N N . GLN B 1 266 ? 151.186 157.950 194.413 1.00 12.56 385 GLN B N 1
ATOM 4933 C CA . GLN B 1 266 ? 151.332 156.544 194.061 1.00 12.64 385 GLN B CA 1
ATOM 4934 C C . GLN B 1 266 ? 150.854 156.380 192.628 1.00 4.82 385 GLN B C 1
ATOM 4935 O O . GLN B 1 266 ? 149.678 156.620 192.333 1.00 11.57 385 GLN B O 1
ATOM 4949 N N . GLY B 1 267 ? 151.756 155.971 191.744 1.00 3.57 386 GLY B N 1
ATOM 4950 C CA . GLY B 1 267 ? 151.452 156.011 190.331 1.00 10.73 386 GLY B CA 1
ATOM 4951 C C . GLY B 1 267 ? 151.351 157.447 189.862 1.00 13.60 386 GLY B C 1
ATOM 4952 O O . GLY B 1 267 ? 152.369 158.131 189.725 1.00 19.14 386 GLY B O 1
ATOM 4956 N N . SER B 1 268 ? 150.127 157.917 189.615 1.00 18.49 387 SER B N 1
ATOM 4957 C CA . SER B 1 268 ? 149.900 159.290 189.190 1.00 20.25 387 SER B CA 1
ATOM 4958 C C . SER B 1 268 ? 148.863 160.029 190.027 1.00 19.43 387 SER B C 1
ATOM 4959 O O . SER B 1 268 ? 148.664 161.229 189.807 1.00 24.51 387 SER B O 1
ATOM 4967 N N . GLN B 1 269 ? 148.209 159.365 190.976 1.00 10.64 388 GLN B N 1
ATOM 4968 C CA . GLN B 1 269 ? 147.152 159.967 191.778 1.00 11.99 388 GLN B CA 1
ATOM 4969 C C . GLN B 1 269 ? 147.674 160.262 193.177 1.00 10.33 388 GLN B C 1
ATOM 4970 O O . GLN B 1 269 ? 148.252 159.385 193.826 1.00 22.75 388 GLN B O 1
ATOM 4974 N N . GLU B 1 270 ? 147.463 161.492 193.637 1.00 10.99 389 GLU B N 1
ATOM 4975 C CA . GLU B 1 270 ? 147.957 161.899 194.944 1.00 12.13 389 GLU B CA 1
ATOM 4976 C C . GLU B 1 270 ? 147.197 161.185 196.054 1.00 14.91 389 GLU B C 1
ATOM 4977 O O . GLU B 1 270 ? 145.995 160.930 195.943 1.00 20.30 389 GLU B O 1
ATOM 4989 N N . LEU B 1 271 ? 147.910 160.860 197.131 1.00 20.71 390 LEU B N 1
ATOM 4990 C CA . LEU B 1 271 ? 147.289 160.289 198.314 1.00 23.86 390 LEU B CA 1
ATOM 4991 C C . LEU B 1 271 ? 146.659 161.390 199.168 1.00 17.32 390 LEU B C 1
ATOM 4992 O O . LEU B 1 271 ? 147.081 162.548 199.107 1.00 19.45 390 LEU B O 1
ATOM 5008 N N . PRO B 1 272 ? 145.646 161.061 199.970 1.00 4.53 391 PRO B N 1
ATOM 5009 C CA . PRO B 1 272 ? 145.081 162.068 200.875 1.00 11.80 391 PRO B CA 1
ATOM 5010 C C . PRO B 1 272 ? 146.110 162.534 201.894 1.00 19.70 391 PRO B C 1
ATOM 5011 O O . PRO B 1 272 ? 146.960 161.765 202.349 1.00 25.20 391 PRO B O 1
ATOM 5022 N N . ARG B 1 273 ? 146.017 163.813 202.262 1.00 14.39 392 ARG B N 1
ATOM 5023 C CA . ARG B 1 273 ? 146.991 164.408 203.167 1.00 17.11 392 ARG B CA 1
ATOM 5024 C C . ARG B 1 273 ? 146.961 163.793 204.559 1.00 5.42 392 ARG B C 1
ATOM 5025 O O . ARG B 1 273 ? 147.902 164.009 205.330 1.00 5.58 392 ARG B O 1
ATOM 5029 N N . GLU B 1 274 ? 145.915 163.044 204.902 1.00 14.15 393 GLU B N 1
ATOM 5030 C CA . GLU B 1 274 ? 145.815 162.378 206.193 1.00 22.95 393 GLU B CA 1
ATOM 5031 C C . GLU B 1 274 ? 146.478 161.007 206.192 1.00 22.15 393 GLU B C 1
ATOM 5032 O O . GLU B 1 274 ? 146.164 160.175 207.052 1.00 22.20 393 GLU B O 1
ATOM 5036 N N . LYS B 1 275 ? 147.387 160.753 205.248 1.00 14.51 394 LYS B N 1
ATOM 5037 C CA . LYS B 1 275 ? 148.033 159.457 205.118 1.00 16.12 394 LYS B CA 1
ATOM 5038 C C . LYS B 1 275 ? 149.489 159.447 205.555 1.00 18.53 394 LYS B C 1
ATOM 5039 O O . LYS B 1 275 ? 150.018 158.369 205.843 1.00 22.98 394 LYS B O 1
ATOM 5043 N N . TYR B 1 276 ? 150.148 160.603 205.613 1.00 19.89 395 TYR B N 1
ATOM 5044 C CA . TYR B 1 276 ? 151.566 160.682 205.933 1.00 14.96 395 TYR B CA 1
ATOM 5045 C C . TYR B 1 276 ? 151.802 161.787 206.956 1.00 13.73 395 TYR B C 1
ATOM 5046 O O . TYR B 1 276 ? 150.882 162.503 207.362 1.00 12.21 395 TYR B O 1
ATOM 5064 N N . LEU B 1 277 ? 153.061 161.920 207.370 1.00 19.01 396 LEU B N 1
ATOM 5065 C CA . LEU B 1 277 ? 153.459 162.801 208.459 1.00 15.03 396 LEU B CA 1
ATOM 5066 C C . LEU B 1 277 ? 154.575 163.710 207.970 1.00 11.14 396 LEU B C 1
ATOM 5067 O O . LEU B 1 277 ? 155.644 163.229 207.583 1.00 10.50 396 LEU B O 1
ATOM 5083 N N . THR B 1 278 ? 154.329 165.017 207.986 1.00 13.39 397 THR B N 1
ATOM 5084 C CA . THR B 1 278 ? 155.310 166.011 207.578 1.00 14.37 397 THR B CA 1
ATOM 5085 C C . THR B 1 278 ? 155.691 166.863 208.779 1.00 22.70 397 THR B C 1
ATOM 5086 O O . THR B 1 278 ? 154.842 167.203 209.607 1.00 18.71 397 THR B O 1
ATOM 5097 N N . TRP B 1 279 ? 156.973 167.198 208.868 1.00 22.70 398 TRP B N 1
ATOM 5098 C CA . TRP B 1 279 ? 157.499 167.978 209.975 1.00 11.89 398 TRP B CA 1
ATOM 5099 C C . TRP B 1 279 ? 157.600 169.452 209.592 1.00 13.47 398 TRP B C 1
ATOM 5100 O O . TRP B 1 279 ? 157.527 169.826 208.420 1.00 16.79 398 TRP B O 1
ATOM 5121 N N . ALA B 1 280 ? 157.774 170.295 210.605 1.00 13.50 399 ALA B N 1
ATOM 5122 C CA . ALA B 1 280 ? 157.934 171.722 210.382 1.00 6.73 399 ALA B CA 1
ATOM 5123 C C . ALA B 1 280 ? 159.309 172.021 209.799 1.00 20.07 399 ALA B C 1
ATOM 5124 O O . ALA B 1 280 ? 160.269 171.270 209.994 1.00 31.98 399 ALA B O 1
ATOM 5131 N N . SER B 1 281 ? 159.396 173.132 209.073 1.00 17.37 400 SER B N 1
ATOM 5132 C CA . SER B 1 281 ? 160.668 173.582 208.526 1.00 12.06 400 SER B CA 1
ATOM 5133 C C . SER B 1 281 ? 161.521 174.169 209.643 1.00 14.22 400 SER B C 1
ATOM 5134 O O . SER B 1 281 ? 161.046 174.992 210.430 1.00 29.63 400 SER B O 1
ATOM 5142 N N . ARG B 1 282 ? 162.780 173.741 209.714 1.00 3.53 401 ARG B N 1
ATOM 5143 C CA . ARG B 1 282 ? 163.683 174.170 210.771 1.00 12.71 401 ARG B CA 1
ATOM 5144 C C . ARG B 1 282 ? 165.025 174.552 210.167 1.00 19.97 401 ARG B C 1
ATOM 5145 O O . ARG B 1 282 ? 165.344 174.191 209.033 1.00 26.19 401 ARG B O 1
ATOM 5166 N N . GLN B 1 283 ? 165.811 175.294 210.944 1.00 15.85 402 GLN B N 1
ATOM 5167 C CA . GLN B 1 283 ? 167.131 175.741 210.521 1.00 8.00 402 GLN B CA 1
ATOM 5168 C C . GLN B 1 283 ? 168.177 174.731 210.976 1.00 14.50 402 GLN B C 1
ATOM 5169 O O . GLN B 1 283 ? 168.120 174.236 212.107 1.00 25.29 402 GLN B O 1
ATOM 5183 N N . GLU B 1 284 ? 169.125 174.435 210.103 1.00 12.49 403 GLU B N 1
ATOM 5184 C CA . GLU B 1 284 ? 170.141 173.419 210.333 1.00 15.77 403 GLU B CA 1
ATOM 5185 C C . GLU B 1 284 ? 171.480 174.062 210.654 1.00 23.24 403 GLU B C 1
ATOM 5186 O O . GLU B 1 284 ? 171.663 175.272 210.498 1.00 36.88 403 GLU B O 1
ATOM 5198 N N . PRO B 1 285 ? 172.453 173.273 211.114 1.00 18.85 404 PRO B N 1
ATOM 5199 C CA . PRO B 1 285 ? 173.768 173.839 211.434 1.00 16.45 404 PRO B CA 1
ATOM 5200 C C . PRO B 1 285 ? 174.385 174.542 210.235 1.00 20.90 404 PRO B C 1
ATOM 5201 O O . PRO B 1 285 ? 174.097 174.222 209.081 1.00 28.11 404 PRO B O 1
ATOM 5212 N N . SER B 1 286 ? 175.244 175.515 210.525 1.00 26.74 405 SER B N 1
ATOM 5213 C CA . SER B 1 286 ? 175.802 176.399 209.510 1.00 30.21 405 SER B CA 1
ATOM 5214 C C . SER B 1 286 ? 177.165 175.885 209.062 1.00 20.69 405 SER B C 1
ATOM 5215 O O . SER B 1 286 ? 178.086 175.763 209.876 1.00 15.76 405 SER B O 1
ATOM 5223 N N . GLN B 1 287 ? 177.282 175.586 207.769 1.00 23.60 406 GLN B N 1
ATOM 5224 C CA . GLN B 1 287 ? 178.566 175.322 207.134 1.00 25.72 406 GLN B CA 1
ATOM 5225 C C . GLN B 1 287 ? 178.768 176.345 206.025 1.00 23.11 406 GLN B C 1
ATOM 5226 O O . GLN B 1 287 ? 179.179 176.001 204.913 1.00 8.16 406 GLN B O 1
ATOM 5240 N N . GLY B 1 288 ? 178.478 177.607 206.330 1.00 29.57 407 GLY B N 1
ATOM 5241 C CA . GLY B 1 288 ? 178.407 178.649 205.327 1.00 19.79 407 GLY B CA 1
ATOM 5242 C C . GLY B 1 288 ? 177.277 179.610 205.630 1.00 25.98 407 GLY B C 1
ATOM 5243 O O . GLY B 1 288 ? 177.259 180.235 206.694 1.00 25.33 407 GLY B O 1
ATOM 5247 N N . THR B 1 289 ? 176.327 179.739 204.708 1.00 20.32 408 THR B N 1
ATOM 5248 C CA . THR B 1 289 ? 175.178 180.606 204.908 1.00 24.27 408 THR B CA 1
ATOM 5249 C C . THR B 1 289 ? 174.062 179.838 205.615 1.00 29.49 408 THR B C 1
ATOM 5250 O O . THR B 1 289 ? 174.171 178.640 205.889 1.00 26.74 408 THR B O 1
ATOM 5261 N N . THR B 1 290 ? 172.969 180.536 205.918 1.00 24.26 409 THR B N 1
ATOM 5262 C CA . THR B 1 290 ? 171.855 179.950 206.652 1.00 18.92 409 THR B CA 1
ATOM 5263 C C . THR B 1 290 ? 170.913 179.224 205.700 1.00 18.84 409 THR B C 1
ATOM 5264 O O . THR B 1 290 ? 170.681 179.669 204.573 1.00 24.44 409 THR B O 1
ATOM 5275 N N . THR B 1 291 ? 170.368 178.103 206.168 1.00 14.29 410 THR B N 1
ATOM 5276 C CA . THR B 1 291 ? 169.488 177.271 205.362 1.00 15.03 410 THR B CA 1
ATOM 5277 C C . THR B 1 291 ? 168.506 176.566 206.288 1.00 18.37 410 THR B C 1
ATOM 5278 O O . THR B 1 291 ? 168.574 176.700 207.513 1.00 24.35 410 THR B O 1
ATOM 5289 N N . PHE B 1 292 ? 167.585 175.806 205.695 1.00 5.91 411 PHE B N 1
ATOM 5290 C CA . PHE B 1 292 ? 166.545 175.106 206.437 1.00 2.99 411 PHE B CA 1
ATOM 5291 C C . PHE B 1 292 ? 166.461 173.662 205.950 1.00 2.53 411 PHE B C 1
ATOM 5292 O O . PHE B 1 292 ? 167.268 173.212 205.133 1.00 13.92 411 PHE B O 1
ATOM 5309 N N . ALA B 1 293 ? 165.478 172.926 206.462 1.00 3.71 412 ALA B N 1
ATOM 5310 C CA . ALA B 1 293 ? 165.332 171.518 206.125 1.00 4.18 412 ALA B CA 1
ATOM 5311 C C . ALA B 1 293 ? 163.960 171.032 206.569 1.00 12.42 412 ALA B C 1
ATOM 5312 O O . ALA B 1 293 ? 163.363 171.581 207.497 1.00 19.43 412 ALA B O 1
ATOM 5319 N N . VAL B 1 294 ? 163.471 169.988 205.897 1.00 15.41 413 VAL B N 1
ATOM 5320 C CA . VAL B 1 294 ? 162.198 169.369 206.249 1.00 14.21 413 VAL B CA 1
ATOM 5321 C C . VAL B 1 294 ? 162.226 167.914 205.804 1.00 5.91 413 VAL B C 1
ATOM 5322 O O . VAL B 1 294 ? 162.921 167.548 204.852 1.00 15.68 413 VAL B O 1
ATOM 5335 N N . THR B 1 295 ? 161.473 167.077 206.515 1.00 8.31 414 THR B N 1
ATOM 5336 C CA . THR B 1 295 ? 161.390 165.655 206.219 1.00 20.67 414 THR B CA 1
ATOM 5337 C C . THR B 1 295 ? 159.935 165.203 206.224 1.00 22.17 414 THR B C 1
ATOM 5338 O O . THR B 1 295 ? 159.089 165.781 206.909 1.00 27.58 414 THR B O 1
ATOM 5349 N N . SER B 1 296 ? 159.657 164.159 205.446 1.00 11.32 415 SER B N 1
ATOM 5350 C CA . SER B 1 296 ? 158.341 163.540 205.404 1.00 4.06 415 SER B CA 1
ATOM 5351 C C . SER B 1 296 ? 158.506 162.039 205.223 1.00 0.00 415 SER B C 1
ATOM 5352 O O . SER B 1 296 ? 159.513 161.575 204.687 1.00 13.55 415 SER B O 1
ATOM 5360 N N . ILE B 1 297 ? 157.507 161.282 205.673 1.00 0.00 416 ILE B N 1
ATOM 5361 C CA . ILE B 1 297 ? 157.544 159.826 205.621 1.00 7.65 416 ILE B CA 1
ATOM 5362 C C . ILE B 1 297 ? 156.187 159.293 205.183 1.00 15.82 416 ILE B C 1
ATOM 5363 O O . ILE B 1 297 ? 155.143 159.844 205.549 1.00 17.20 416 ILE B O 1
ATOM 5379 N N . LEU B 1 298 ? 156.206 158.216 204.399 1.00 19.93 417 LEU B N 1
ATOM 5380 C CA . LEU B 1 298 ? 154.997 157.513 203.992 1.00 7.48 417 LEU B CA 1
ATOM 5381 C C . LEU B 1 298 ? 155.157 156.031 204.284 1.00 5.24 417 LEU B C 1
ATOM 5382 O O . LEU B 1 298 ? 156.202 155.446 203.996 1.00 6.57 417 LEU B O 1
ATOM 5398 N N . ARG B 1 299 ? 154.113 155.422 204.840 1.00 15.63 418 ARG B N 1
ATOM 5399 C CA . ARG B 1 299 ? 154.094 153.994 205.134 1.00 17.81 418 ARG B CA 1
ATOM 5400 C C . ARG B 1 299 ? 153.126 153.313 204.177 1.00 22.95 418 ARG B C 1
ATOM 5401 O O . ARG B 1 299 ? 151.943 153.666 204.130 1.00 23.17 418 ARG B O 1
ATOM 5422 N N . VAL B 1 300 ? 153.628 152.335 203.422 1.00 19.21 419 VAL B N 1
ATOM 5423 C CA . VAL B 1 300 ? 152.858 151.690 202.369 1.00 16.54 419 VAL B CA 1
ATOM 5424 C C . VAL B 1 300 ? 153.007 150.178 202.474 1.00 24.09 419 VAL B C 1
ATOM 5425 O O . VAL B 1 300 ? 153.968 149.658 203.044 1.00 30.99 419 VAL B O 1
ATOM 5438 N N . ALA B 1 301 ? 152.034 149.472 201.901 1.00 23.57 420 ALA B N 1
ATOM 5439 C CA . ALA B 1 301 ? 152.013 148.018 201.971 1.00 26.35 420 ALA B CA 1
ATOM 5440 C C . ALA B 1 301 ? 153.206 147.422 201.234 1.00 20.37 420 ALA B C 1
ATOM 5441 O O . ALA B 1 301 ? 153.596 147.893 200.162 1.00 25.22 420 ALA B O 1
ATOM 5448 N N . ALA B 1 302 ? 153.785 146.369 201.816 1.00 22.84 421 ALA B N 1
ATOM 5449 C CA . ALA B 1 302 ? 154.944 145.730 201.205 1.00 26.58 421 ALA B CA 1
ATOM 5450 C C . ALA B 1 302 ? 154.601 145.104 199.860 1.00 33.18 421 ALA B C 1
ATOM 5451 O O . ALA B 1 302 ? 155.431 145.116 198.942 1.00 32.95 421 ALA B O 1
ATOM 5458 N N . GLU B 1 303 ? 153.397 144.544 199.726 1.00 36.54 422 GLU B N 1
ATOM 5459 C CA . GLU B 1 303 ? 153.011 143.917 198.466 1.00 35.61 422 GLU B CA 1
ATOM 5460 C C . GLU B 1 303 ? 153.040 144.922 197.324 1.00 30.46 422 GLU B C 1
ATOM 5461 O O . GLU B 1 303 ? 153.480 144.600 196.215 1.00 35.18 422 GLU B O 1
ATOM 5465 N N . ASP B 1 304 ? 152.575 146.148 197.574 1.00 25.06 423 ASP B N 1
ATOM 5466 C CA . ASP B 1 304 ? 152.612 147.174 196.538 1.00 25.41 423 ASP B CA 1
ATOM 5467 C C . ASP B 1 304 ? 154.043 147.463 196.105 1.00 29.98 423 ASP B C 1
ATOM 5468 O O . ASP B 1 304 ? 154.317 147.631 194.911 1.00 35.98 423 ASP B O 1
ATOM 5477 N N . TRP B 1 305 ? 154.968 147.532 197.063 1.00 21.82 424 TRP B N 1
ATOM 5478 C CA . TRP B 1 305 ? 156.365 147.783 196.726 1.00 21.02 424 TRP B CA 1
ATOM 5479 C C . TRP B 1 305 ? 156.943 146.642 195.899 1.00 29.39 424 TRP B C 1
ATOM 5480 O O . TRP B 1 305 ? 157.557 146.870 194.851 1.00 29.75 424 TRP B O 1
ATOM 5501 N N . LYS B 1 306 ? 156.747 145.403 196.350 1.00 30.83 425 LYS B N 1
ATOM 5502 C CA . LYS B 1 306 ? 157.335 144.255 195.671 1.00 34.04 425 LYS B CA 1
ATOM 5503 C C . LYS B 1 306 ? 156.626 143.902 194.370 1.00 32.37 425 LYS B C 1
ATOM 5504 O O . LYS B 1 306 ? 157.148 143.085 193.605 1.00 30.64 425 LYS B O 1
ATOM 5523 N N . LYS B 1 307 ? 155.457 144.486 194.103 1.00 33.22 426 LYS B N 1
ATOM 5524 C CA . LYS B 1 307 ? 154.779 144.240 192.835 1.00 30.50 426 LYS B CA 1
ATOM 5525 C C . LYS B 1 307 ? 155.412 145.038 191.701 1.00 30.77 426 LYS B C 1
ATOM 5526 O O . LYS B 1 307 ? 155.463 144.564 190.562 1.00 30.98 426 LYS B O 1
ATOM 5545 N N . GLY B 1 308 ? 155.898 146.243 191.993 1.00 32.52 427 GLY B N 1
ATOM 5546 C CA . GLY B 1 308 ? 156.536 147.067 190.984 1.00 28.84 427 GLY B CA 1
ATOM 5547 C C . GLY B 1 308 ? 155.913 148.439 190.823 1.00 28.64 427 GLY B C 1
ATOM 5548 O O . GLY B 1 308 ? 156.025 149.052 189.757 1.00 26.02 427 GLY B O 1
ATOM 5552 N N . ASP B 1 309 ? 155.252 148.933 191.865 1.00 26.14 428 ASP B N 1
ATOM 5553 C CA . ASP B 1 309 ? 154.684 150.272 191.831 1.00 19.40 428 ASP B CA 1
ATOM 5554 C C . ASP B 1 309 ? 155.764 151.314 192.100 1.00 20.08 428 ASP B C 1
ATOM 5555 O O . ASP B 1 309 ? 156.776 151.038 192.751 1.00 23.33 428 ASP B O 1
ATOM 5559 N N . THR B 1 310 ? 155.540 152.522 191.588 1.00 11.27 429 THR B N 1
ATOM 5560 C CA . THR B 1 310 ? 156.471 153.630 191.740 1.00 10.17 429 THR B CA 1
ATOM 5561 C C . THR B 1 310 ? 155.816 154.741 192.546 1.00 16.46 429 THR B C 1
ATOM 5562 O O . THR B 1 310 ? 154.665 155.106 192.292 1.00 12.56 429 THR B O 1
ATOM 5573 N N . PHE B 1 311 ? 156.558 155.279 193.512 1.00 24.69 430 PHE B N 1
ATOM 5574 C CA . PHE B 1 311 ? 156.081 156.360 194.362 1.00 8.20 430 PHE B CA 1
ATOM 5575 C C . PHE B 1 311 ? 156.913 157.609 194.120 1.00 3.90 430 PHE B C 1
ATOM 5576 O O . PHE B 1 311 ? 158.134 157.533 193.957 1.00 12.15 430 PHE B O 1
ATOM 5593 N N . SER B 1 312 ? 156.248 158.759 194.118 1.00 0.00 431 SER B N 1
ATOM 5594 C CA . SER B 1 312 ? 156.894 160.038 193.872 1.00 0.00 431 SER B CA 1
ATOM 5595 C C . SER B 1 312 ? 156.635 160.981 195.036 1.00 0.00 431 SER B C 1
ATOM 5596 O O . SER B 1 312 ? 155.543 160.991 195.609 1.00 17.64 431 SER B O 1
ATOM 5604 N N . CYS B 1 313 ? 157.648 161.769 195.379 1.00 9.95 432 CYS B N 1
ATOM 5605 C CA . CYS B 1 313 ? 157.533 162.822 196.378 1.00 0.00 432 CYS B CA 1
ATOM 5606 C C . CYS B 1 313 ? 157.658 164.168 195.684 1.00 5.35 432 CYS B C 1
ATOM 5607 O O . CYS B 1 313 ? 158.603 164.388 194.919 1.00 26.94 432 CYS B O 1
ATOM 5614 N N . MET B 1 314 ? 156.708 165.060 195.954 1.00 6.07 433 MET B N 1
ATOM 5615 C CA . MET B 1 314 ? 156.657 166.389 195.359 1.00 8.97 433 MET B CA 1
ATOM 5616 C C . MET B 1 314 ? 156.941 167.424 196.436 1.00 6.38 433 MET B C 1
ATOM 5617 O O . MET B 1 314 ? 156.267 167.446 197.470 1.00 16.57 433 MET B O 1
ATOM 5631 N N . VAL B 1 315 ? 157.924 168.283 196.187 1.00 7.94 434 VAL B N 1
ATOM 5632 C CA . VAL B 1 315 ? 158.273 169.375 197.086 1.00 1.80 434 VAL B CA 1
ATOM 5633 C C . VAL B 1 315 ? 157.956 170.687 196.386 1.00 5.51 434 VAL B C 1
ATOM 5634 O O . VAL B 1 315 ? 158.341 170.894 195.227 1.00 14.38 434 VAL B O 1
ATOM 5647 N N . GLY B 1 316 ? 157.253 171.569 197.093 1.00 12.76 435 GLY B N 1
ATOM 5648 C CA . GLY B 1 316 ? 156.851 172.857 196.564 1.00 5.86 435 GLY B CA 1
ATOM 5649 C C . GLY B 1 316 ? 157.490 174.008 197.310 1.00 4.67 435 GLY B C 1
ATOM 5650 O O . GLY B 1 316 ? 157.261 174.186 198.512 1.00 17.01 435 GLY B O 1
ATOM 5654 N N . HIS B 1 317 ? 158.294 174.796 196.599 1.00 15.56 436 HIS B N 1
ATOM 5655 C CA . HIS B 1 317 ? 159.059 175.879 197.194 1.00 11.89 436 HIS B CA 1
ATOM 5656 C C . HIS B 1 317 ? 159.172 177.009 196.182 1.00 17.78 436 HIS B C 1
ATOM 5657 O O . HIS B 1 317 ? 159.181 176.775 194.971 1.00 17.44 436 HIS B O 1
ATOM 5671 N N . GLU B 1 318 ? 159.263 178.241 196.689 1.00 19.33 437 GLU B N 1
ATOM 5672 C CA . GLU B 1 318 ? 159.270 179.407 195.807 1.00 20.11 437 GLU B CA 1
ATOM 5673 C C . GLU B 1 318 ? 160.560 179.503 195.003 1.00 22.57 437 GLU B C 1
ATOM 5674 O O . GLU B 1 318 ? 160.576 180.126 193.935 1.00 23.28 437 GLU B O 1
ATOM 5686 N N . ALA B 1 319 ? 161.644 178.907 195.497 1.00 18.98 438 ALA B N 1
ATOM 5687 C CA . ALA B 1 319 ? 162.928 178.993 194.813 1.00 12.48 438 ALA B CA 1
ATOM 5688 C C . ALA B 1 319 ? 162.987 178.104 193.579 1.00 16.76 438 ALA B C 1
ATOM 5689 O O . ALA B 1 319 ? 163.707 178.424 192.628 1.00 21.51 438 ALA B O 1
ATOM 5696 N N . LEU B 1 320 ? 162.243 176.997 193.568 1.00 12.58 439 LEU B N 1
ATOM 5697 C CA . LEU B 1 320 ? 162.299 176.074 192.448 1.00 10.64 439 LEU B CA 1
ATOM 5698 C C . LEU B 1 320 ? 161.790 176.761 191.182 1.00 13.52 439 LEU B C 1
ATOM 5699 O O . LEU B 1 320 ? 161.030 177.729 191.253 1.00 20.14 439 LEU B O 1
ATOM 5715 N N . PRO B 1 321 ? 162.215 176.286 190.001 1.00 15.60 440 PRO B N 1
ATOM 5716 C CA . PRO B 1 321 ? 161.872 176.995 188.758 1.00 14.92 440 PRO B CA 1
ATOM 5717 C C . PRO B 1 321 ? 160.376 177.155 188.545 1.00 13.92 440 PRO B C 1
ATOM 5718 O O . PRO B 1 321 ? 159.881 178.278 188.406 1.00 19.70 440 PRO B O 1
ATOM 5729 N N . LEU B 1 322 ? 159.646 176.040 188.521 1.00 14.97 441 LEU B N 1
ATOM 5730 C CA . LEU B 1 322 ? 158.202 176.046 188.324 1.00 14.27 441 LEU B CA 1
ATOM 5731 C C . LEU B 1 322 ? 157.442 175.873 189.634 1.00 19.93 441 LEU B C 1
ATOM 5732 O O . LEU B 1 322 ? 156.298 175.406 189.633 1.00 23.37 441 LEU B O 1
ATOM 5748 N N . ALA B 1 323 ? 158.065 176.232 190.755 1.00 20.13 442 ALA B N 1
ATOM 5749 C CA . ALA B 1 323 ? 157.491 176.192 192.095 1.00 15.20 442 ALA B CA 1
ATOM 5750 C C . ALA B 1 323 ? 157.289 174.775 192.613 1.00 15.76 442 ALA B C 1
ATOM 5751 O O . ALA B 1 323 ? 156.851 174.611 193.756 1.00 21.17 442 ALA B O 1
ATOM 5758 N N . PHE B 1 324 ? 157.595 173.748 191.825 1.00 16.50 443 PHE B N 1
ATOM 5759 C CA . PHE B 1 324 ? 157.409 172.372 192.259 1.00 17.34 443 PHE B CA 1
ATOM 5760 C C . PHE B 1 324 ? 158.504 171.507 191.656 1.00 18.65 443 PHE B C 1
ATOM 5761 O O . PHE B 1 324 ? 159.023 171.800 190.576 1.00 23.84 443 PHE B O 1
ATOM 5778 N N . THR B 1 325 ? 158.850 170.438 192.368 1.00 4.32 444 THR B N 1
ATOM 5779 C CA . THR B 1 325 ? 159.757 169.433 191.837 1.00 1.60 444 THR B CA 1
ATOM 5780 C C . THR B 1 325 ? 159.346 168.085 192.402 1.00 0.29 444 THR B C 1
ATOM 5781 O O . THR B 1 325 ? 158.666 168.010 193.425 1.00 9.30 444 THR B O 1
ATOM 5792 N N . GLN B 1 326 ? 159.747 167.016 191.719 1.00 9.01 445 GLN B N 1
ATOM 5793 C CA . GLN B 1 326 ? 159.369 165.676 192.139 1.00 13.61 445 GLN B CA 1
ATOM 5794 C C . GLN B 1 326 ? 160.538 164.719 191.972 1.00 18.05 445 GLN B C 1
ATOM 5795 O O . GLN B 1 326 ? 161.358 164.862 191.062 1.00 30.81 445 GLN B O 1
ATOM 5809 N N . LYS B 1 327 ? 160.596 163.737 192.866 1.00 3.96 446 LYS B N 1
ATOM 5810 C CA . LYS B 1 327 ? 161.569 162.657 192.795 1.00 0.00 446 LYS B CA 1
ATOM 5811 C C . LYS B 1 327 ? 160.826 161.335 192.890 1.00 5.36 446 LYS B C 1
ATOM 5812 O O . LYS B 1 327 ? 159.997 161.152 193.786 1.00 20.93 446 LYS B O 1
ATOM 5816 N N . THR B 1 328 ? 161.129 160.417 191.977 1.00 13.69 447 THR B N 1
ATOM 5817 C CA . THR B 1 328 ? 160.437 159.141 191.877 1.00 10.30 447 THR B CA 1
ATOM 5818 C C . THR B 1 328 ? 161.352 158.007 192.316 1.00 4.44 447 THR B C 1
ATOM 5819 O O . THR B 1 328 ? 162.578 158.100 192.209 1.00 10.68 447 THR B O 1
ATOM 5830 N N . ILE B 1 329 ? 160.745 156.933 192.816 1.00 3.11 448 ILE B N 1
ATOM 5831 C CA . ILE B 1 329 ? 161.496 155.764 193.252 1.00 15.51 448 ILE B CA 1
ATOM 5832 C C . ILE B 1 329 ? 160.622 154.529 193.093 1.00 19.76 448 ILE B C 1
ATOM 5833 O O . ILE B 1 329 ? 159.398 154.583 193.250 1.00 24.17 448 ILE B O 1
ATOM 5849 N N . ASP B 1 330 ? 161.268 153.409 192.781 1.00 18.69 449 ASP B N 1
ATOM 5850 C CA . ASP B 1 330 ? 160.606 152.120 192.642 1.00 13.41 449 ASP B CA 1
ATOM 5851 C C . ASP B 1 330 ? 161.531 151.052 193.213 1.00 16.56 449 ASP B C 1
ATOM 5852 O O . ASP B 1 330 ? 162.529 151.359 193.871 1.00 18.83 449 ASP B O 1
ATOM 5861 N N . ARG B 1 331 ? 161.202 149.785 192.957 1.00 14.61 450 ARG B N 1
ATOM 5862 C CA . ARG B 1 331 ? 161.942 148.693 193.582 1.00 19.69 450 ARG B CA 1
ATOM 5863 C C . ARG B 1 331 ? 163.365 148.586 193.048 1.00 23.18 450 ARG B C 1
ATOM 5864 O O . ARG B 1 331 ? 164.258 148.127 193.768 1.00 26.69 450 ARG B O 1
ATOM 5885 N N . LEU B 1 332 ? 163.597 148.992 191.801 1.00 24.21 451 LEU B N 1
ATOM 5886 C CA . LEU B 1 332 ? 164.897 148.814 191.165 1.00 23.03 451 LEU B CA 1
ATOM 5887 C C . LEU B 1 332 ? 165.748 150.075 191.153 1.00 29.52 451 LEU B C 1
ATOM 5888 O O . LEU B 1 332 ? 166.978 149.975 191.179 1.00 30.07 451 LEU B O 1
ATOM 5904 N N . ALA B 1 333 ? 165.134 151.254 191.118 1.00 32.74 452 ALA B N 1
ATOM 5905 C CA . ALA B 1 333 ? 165.902 152.488 191.103 1.00 27.81 452 ALA B CA 1
ATOM 5906 C C . ALA B 1 333 ? 166.592 152.708 192.447 1.00 30.62 452 ALA B C 1
ATOM 5907 O O . ALA B 1 333 ? 166.183 152.179 193.485 1.00 29.51 452 ALA B O 1
ATOM 5914 N N . GLY B 1 334 ? 167.660 153.504 192.413 1.00 39.71 453 GLY B N 1
ATOM 5915 C CA . GLY B 1 334 ? 168.408 153.869 193.594 1.00 38.71 453 GLY B CA 1
ATOM 5916 C C . GLY B 1 334 ? 169.648 153.035 193.847 1.00 42.96 453 GLY B C 1
ATOM 5917 O O . GLY B 1 334 ? 170.482 153.429 194.671 1.00 42.77 453 GLY B O 1
ATOM 5921 N N . LYS B 1 335 ? 169.795 151.899 193.167 1.00 52.68 454 LYS B N 1
ATOM 5922 C CA . LYS B 1 335 ? 170.978 151.065 193.338 1.00 52.59 454 LYS B CA 1
ATOM 5923 C C . LYS B 1 335 ? 171.023 149.991 192.256 1.00 56.62 454 LYS B C 1
ATOM 5924 O O . LYS B 1 335 ? 169.984 149.403 191.930 1.00 53.12 454 LYS B O 1
ATOM 5928 N N . PRO B 1 336 ? 172.196 149.703 191.668 1.00 69.88 455 PRO B N 1
ATOM 5929 C CA . PRO B 1 336 ? 172.255 148.648 190.646 1.00 68.41 455 PRO B CA 1
ATOM 5930 C C . PRO B 1 336 ? 171.882 147.277 191.192 1.00 69.06 455 PRO B C 1
ATOM 5931 O O . PRO B 1 336 ? 170.926 146.655 190.720 1.00 67.84 455 PRO B O 1
ATOM 5942 N N . THR B 1 337 ? 172.611 146.814 192.206 1.00 71.51 456 THR B N 1
ATOM 5943 C CA . THR B 1 337 ? 172.368 145.518 192.838 1.00 71.82 456 THR B CA 1
ATOM 5944 C C . THR B 1 337 ? 172.160 144.421 191.786 1.00 73.12 456 THR B C 1
ATOM 5945 O O . THR B 1 337 ? 171.078 143.855 191.633 1.00 74.03 456 THR B O 1
ATOM 5956 N N . HIS B 1 338 ? 173.241 144.145 191.053 1.00 73.69 457 HIS B N 1
ATOM 5957 C CA . HIS B 1 338 ? 173.269 143.068 190.057 1.00 69.21 457 HIS B CA 1
ATOM 5958 C C . HIS B 1 338 ? 172.336 143.361 188.879 1.00 67.97 457 HIS B C 1
ATOM 5959 O O . HIS B 1 338 ? 171.465 142.560 188.540 1.00 69.69 457 HIS B O 1
ATOM 5973 N N . VAL B 1 339 ? 172.523 144.525 188.253 1.00 59.49 458 VAL B N 1
ATOM 5974 C CA . VAL B 1 339 ? 171.790 144.805 187.020 1.00 60.03 458 VAL B CA 1
ATOM 5975 C C . VAL B 1 339 ? 172.364 143.970 185.879 1.00 59.47 458 VAL B C 1
ATOM 5976 O O . VAL B 1 339 ? 173.473 143.427 185.955 1.00 60.12 458 VAL B O 1
ATOM 5989 N N . ASN B 1 340 ? 171.586 143.867 184.803 1.00 50.73 459 ASN B N 1
ATOM 5990 C CA . ASN B 1 340 ? 171.995 143.174 183.582 1.00 49.72 459 ASN B CA 1
ATOM 5991 C C . ASN B 1 340 ? 171.762 144.137 182.422 1.00 42.56 459 ASN B C 1
ATOM 5992 O O . ASN B 1 340 ? 170.615 144.404 182.053 1.00 39.54 459 ASN B O 1
ATOM 6002 N N . VAL B 1 341 ? 172.846 144.654 181.850 1.00 25.96 460 VAL B N 1
ATOM 6003 C CA . VAL B 1 341 ? 172.784 145.647 180.784 1.00 28.93 460 VAL B CA 1
ATOM 6004 C C . VAL B 1 341 ? 173.333 145.028 179.507 1.00 33.46 460 VAL B C 1
ATOM 6005 O O . VAL B 1 341 ? 174.337 144.306 179.537 1.00 35.00 460 VAL B O 1
ATOM 6018 N N . SER B 1 342 ? 172.669 145.307 178.387 1.00 25.25 461 SER B N 1
ATOM 6019 C CA . SER B 1 342 ? 173.066 144.798 177.082 1.00 19.47 461 SER B CA 1
ATOM 6020 C C . SER B 1 342 ? 173.240 145.958 176.115 1.00 17.81 461 SER B C 1
ATOM 6021 O O . SER B 1 342 ? 172.345 146.798 175.978 1.00 30.57 461 SER B O 1
ATOM 6029 N N . VAL B 1 343 ? 174.389 145.998 175.446 1.00 20.85 462 VAL B N 1
ATOM 6030 C CA . VAL B 1 343 ? 174.689 146.988 174.417 1.00 19.72 462 VAL B CA 1
ATOM 6031 C C . VAL B 1 343 ? 175.070 146.237 173.150 1.00 19.68 462 VAL B C 1
ATOM 6032 O O . VAL B 1 343 ? 175.917 145.337 173.192 1.00 27.69 462 VAL B O 1
ATOM 6045 N N . VAL B 1 344 ? 174.451 146.598 172.031 1.00 6.37 463 VAL B N 1
ATOM 6046 C CA . VAL B 1 344 ? 174.636 145.872 170.777 1.00 11.72 463 VAL B CA 1
ATOM 6047 C C . VAL B 1 344 ? 175.677 146.539 169.884 1.00 21.81 463 VAL B C 1
ATOM 6048 O O . VAL B 1 344 ? 176.650 145.903 169.480 1.00 26.90 463 VAL B O 1
ATOM 6061 N N . MET B 1 345 ? 175.502 147.820 169.564 1.00 20.52 464 MET B N 1
ATOM 6062 C CA . MET B 1 345 ? 176.429 148.522 168.680 1.00 24.18 464 MET B CA 1
ATOM 6063 C C . MET B 1 345 ? 176.542 147.787 167.340 1.00 20.46 464 MET B C 1
ATOM 6064 O O . MET B 1 345 ? 177.579 147.235 166.975 1.00 20.60 464 MET B O 1
ATOM 6078 N N . ALA B 1 346 ? 175.421 147.792 166.618 1.00 17.95 465 ALA B N 1
ATOM 6079 C CA . ALA B 1 346 ? 175.210 146.884 165.495 1.00 20.54 465 ALA B CA 1
ATOM 6080 C C . ALA B 1 346 ? 176.297 146.982 164.432 1.00 22.26 465 ALA B C 1
ATOM 6081 O O . ALA B 1 346 ? 177.049 146.025 164.222 1.00 29.43 465 ALA B O 1
ATOM 6088 N N . GLU B 1 347 ? 176.394 148.126 163.759 1.00 20.79 466 GLU B N 1
ATOM 6089 C CA . GLU B 1 347 ? 177.378 148.347 162.707 1.00 18.07 466 GLU B CA 1
ATOM 6090 C C . GLU B 1 347 ? 178.341 149.428 163.170 1.00 32.29 466 GLU B C 1
ATOM 6091 O O . GLU B 1 347 ? 177.923 150.395 163.813 1.00 53.00 466 GLU B O 1
ATOM 6103 N N . VAL B 1 348 ? 179.625 149.257 162.863 1.00 24.42 467 VAL B N 1
ATOM 6104 C CA . VAL B 1 348 ? 180.643 150.182 163.349 1.00 19.02 467 VAL B CA 1
ATOM 6105 C C . VAL B 1 348 ? 181.561 150.627 162.216 1.00 27.87 467 VAL B C 1
ATOM 6106 O O . VAL B 1 348 ? 182.335 151.578 162.373 1.00 36.15 467 VAL B O 1
ATOM 6119 N N . ASP B 1 349 ? 181.486 149.948 161.068 1.00 20.43 468 ASP B N 1
ATOM 6120 C CA . ASP B 1 349 ? 182.203 150.348 159.854 1.00 14.63 468 ASP B CA 1
ATOM 6121 C C . ASP B 1 349 ? 181.169 150.384 158.733 1.00 12.86 468 ASP B C 1
ATOM 6122 O O . ASP B 1 349 ? 180.987 149.406 158.006 1.00 26.97 468 ASP B O 1
ATOM 6131 N N . GLY B 1 350 ? 180.496 151.524 158.595 1.00 10.01 469 GLY B N 1
ATOM 6132 C CA . GLY B 1 350 ? 179.338 151.604 157.728 1.00 15.42 469 GLY B CA 1
ATOM 6133 C C . GLY B 1 350 ? 179.132 152.924 157.016 1.00 13.56 469 GLY B C 1
ATOM 6134 O O . GLY B 1 350 ? 177.991 153.290 156.721 1.00 20.70 469 GLY B O 1
ATOM 6138 N N . THR B 1 351 ? 180.207 153.658 156.736 1.00 18.43 470 THR B N 1
ATOM 6139 C CA . THR B 1 351 ? 180.110 154.929 156.020 1.00 24.84 470 THR B CA 1
ATOM 6140 C C . THR B 1 351 ? 179.189 155.897 156.769 1.00 7.43 470 THR B C 1
ATOM 6141 O O . THR B 1 351 ? 178.103 156.260 156.316 1.00 0.00 470 THR B O 1
ATOM 6152 N N . CYS B 1 352 ? 179.656 156.292 157.951 1.00 19.94 471 CYS B N 1
ATOM 6153 C CA . CYS B 1 352 ? 178.892 157.185 158.812 1.00 22.58 471 CYS B CA 1
ATOM 6154 C C . CYS B 1 352 ? 178.783 158.571 158.191 1.00 12.63 471 CYS B C 1
ATOM 6155 O O . CYS B 1 352 ? 179.664 159.416 158.375 1.00 14.01 471 CYS B O 1
ATOM 6162 N N . TYR B 1 353 ? 177.701 158.809 157.455 1.00 16.66 472 TYR B N 1
ATOM 6163 C CA . TYR B 1 353 ? 177.433 160.117 156.869 1.00 14.22 472 TYR B CA 1
ATOM 6164 C C . TYR B 1 353 ? 175.931 160.366 156.797 1.00 17.35 472 TYR B C 1
ATOM 6165 O O . TYR B 1 353 ? 175.484 161.511 156.750 1.00 17.36 472 TYR B O 1
ATOM 6183 N N . CYS C 1 123 ? 150.657 157.840 108.224 1.00 72.53 242 CYS C N 1
ATOM 6184 C CA . CYS C 1 123 ? 150.350 156.429 108.426 1.00 73.56 242 CYS C CA 1
ATOM 6185 C C . CYS C 1 123 ? 149.006 156.276 109.131 1.00 71.25 242 CYS C C 1
ATOM 6186 O O . CYS C 1 123 ? 148.109 155.598 108.631 1.00 68.11 242 CYS C O 1
ATOM 6192 N N . HIS C 1 124 ? 148.866 156.918 110.292 1.00 73.49 243 HIS C N 1
ATOM 6193 C CA . HIS C 1 124 ? 147.628 156.864 111.058 1.00 73.25 243 HIS C CA 1
ATOM 6194 C C . HIS C 1 124 ? 147.540 158.059 112.003 1.00 71.40 243 HIS C C 1
ATOM 6195 O O . HIS C 1 124 ? 148.552 158.451 112.596 1.00 70.66 243 HIS C O 1
ATOM 6209 N N . PRO C 1 125 ? 146.363 158.662 112.172 1.00 65.51 244 PRO C N 1
ATOM 6210 C CA . PRO C 1 125 ? 146.236 159.757 113.140 1.00 64.63 244 PRO C CA 1
ATOM 6211 C C . PRO C 1 125 ? 146.497 159.292 114.563 1.00 64.63 244 PRO C C 1
ATOM 6212 O O . PRO C 1 125 ? 146.229 158.145 114.929 1.00 67.67 244 PRO C O 1
ATOM 6223 N N . ARG C 1 126 ? 147.026 160.209 115.370 1.00 61.53 245 ARG C N 1
ATOM 6224 C CA . ARG C 1 126 ? 147.246 159.968 116.789 1.00 61.11 245 ARG C CA 1
ATOM 6225 C C . ARG C 1 126 ? 147.650 161.281 117.441 1.00 61.52 245 ARG C C 1
ATOM 6226 O O . ARG C 1 126 ? 148.319 162.100 116.813 1.00 59.73 245 ARG C O 1
ATOM 6230 N N . LEU C 1 127 ? 147.246 161.471 118.699 1.00 59.45 246 LEU C N 1
ATOM 6231 C CA . LEU C 1 127 ? 147.518 162.695 119.442 1.00 56.87 246 LEU C CA 1
ATOM 6232 C C . LEU C 1 127 ? 148.128 162.351 120.793 1.00 60.01 246 LEU C C 1
ATOM 6233 O O . LEU C 1 127 ? 147.831 161.300 121.367 1.00 60.32 246 LEU C O 1
ATOM 6249 N N . SER C 1 128 ? 148.980 163.243 121.298 1.00 59.28 247 SER C N 1
ATOM 6250 C CA . SER C 1 128 ? 149.635 163.018 122.577 1.00 56.41 247 SER C CA 1
ATOM 6251 C C . SER C 1 128 ? 150.012 164.351 123.210 1.00 55.60 247 SER C C 1
ATOM 6252 O O . SER C 1 128 ? 150.298 165.332 122.516 1.00 54.94 247 SER C O 1
ATOM 6260 N N . LEU C 1 129 ? 150.008 164.367 124.543 1.00 53.81 248 LEU C N 1
ATOM 6261 C CA . LEU C 1 129 ? 150.404 165.517 125.344 1.00 52.55 248 LEU C CA 1
ATOM 6262 C C . LEU C 1 129 ? 151.603 165.123 126.195 1.00 55.01 248 LEU C C 1
ATOM 6263 O O . LEU C 1 129 ? 151.569 164.090 126.873 1.00 53.79 248 LEU C O 1
ATOM 6279 N N . HIS C 1 130 ? 152.653 165.940 126.168 1.00 50.61 249 HIS C N 1
ATOM 6280 C CA . HIS C 1 130 ? 153.890 165.644 126.880 1.00 47.08 249 HIS C CA 1
ATOM 6281 C C . HIS C 1 130 ? 154.073 166.622 128.033 1.00 42.95 249 HIS C C 1
ATOM 6282 O O . HIS C 1 130 ? 154.033 167.840 127.833 1.00 47.42 249 HIS C O 1
ATOM 6296 N N . ARG C 1 131 ? 154.281 166.083 129.232 1.00 26.89 250 ARG C N 1
ATOM 6297 C CA . ARG C 1 131 ? 154.495 166.918 130.400 1.00 28.16 250 ARG C CA 1
ATOM 6298 C C . ARG C 1 131 ? 155.836 167.645 130.292 1.00 28.50 250 ARG C C 1
ATOM 6299 O O . ARG C 1 131 ? 156.748 167.182 129.603 1.00 31.63 250 ARG C O 1
ATOM 6320 N N . PRO C 1 132 ? 155.980 168.789 130.959 1.00 25.30 251 PRO C N 1
ATOM 6321 C CA . PRO C 1 132 ? 157.242 169.529 130.873 1.00 25.37 251 PRO C CA 1
ATOM 6322 C C . PRO C 1 132 ? 158.394 168.759 131.499 1.00 30.94 251 PRO C C 1
ATOM 6323 O O . PRO C 1 132 ? 158.221 167.991 132.448 1.00 27.39 251 PRO C O 1
ATOM 6334 N N . ALA C 1 133 ? 159.585 168.980 130.952 1.00 21.91 252 ALA C N 1
ATOM 6335 C CA . ALA C 1 133 ? 160.778 168.322 131.460 1.00 19.51 252 ALA C CA 1
ATOM 6336 C C . ALA C 1 133 ? 161.086 168.788 132.878 1.00 20.41 252 ALA C C 1
ATOM 6337 O O . ALA C 1 133 ? 160.766 169.912 133.272 1.00 23.95 252 ALA C O 1
ATOM 6344 N N . LEU C 1 134 ? 161.720 167.902 133.650 1.00 22.09 253 LEU C N 1
ATOM 6345 C CA . LEU C 1 134 ? 162.008 168.209 135.046 1.00 8.37 253 LEU C CA 1
ATOM 6346 C C . LEU C 1 134 ? 163.142 169.216 135.186 1.00 17.34 253 LEU C C 1
ATOM 6347 O O . LEU C 1 134 ? 163.168 169.984 136.155 1.00 20.87 253 LEU C O 1
ATOM 6363 N N . GLU C 1 135 ? 164.083 169.232 134.240 1.00 18.33 254 GLU C N 1
ATOM 6364 C CA . GLU C 1 135 ? 165.199 170.167 134.333 1.00 15.78 254 GLU C CA 1
ATOM 6365 C C . GLU C 1 135 ? 164.711 171.608 134.297 1.00 18.89 254 GLU C C 1
ATOM 6366 O O . GLU C 1 135 ? 165.184 172.452 135.066 1.00 19.35 254 GLU C O 1
ATOM 6370 N N . ASP C 1 136 ? 163.766 171.910 133.407 1.00 20.22 255 ASP C N 1
ATOM 6371 C CA . ASP C 1 136 ? 163.214 173.257 133.336 1.00 17.79 255 ASP C CA 1
ATOM 6372 C C . ASP C 1 136 ? 162.232 173.531 134.467 1.00 16.86 255 ASP C C 1
ATOM 6373 O O . ASP C 1 136 ? 162.109 174.678 134.909 1.00 24.11 255 ASP C O 1
ATOM 6377 N N . LEU C 1 137 ? 161.527 172.503 134.943 1.00 16.64 256 LEU C N 1
ATOM 6378 C CA . LEU C 1 137 ? 160.523 172.713 135.979 1.00 10.43 256 LEU C CA 1
ATOM 6379 C C . LEU C 1 137 ? 161.165 173.006 137.330 1.00 12.68 256 LEU C C 1
ATOM 6380 O O . LEU C 1 137 ? 160.735 173.922 138.040 1.00 19.60 256 LEU C O 1
ATOM 6396 N N . LEU C 1 138 ? 162.194 172.244 137.705 1.00 19.34 257 LEU C N 1
ATOM 6397 C CA . LEU C 1 138 ? 162.799 172.409 139.024 1.00 16.30 257 LEU C CA 1
ATOM 6398 C C . LEU C 1 138 ? 163.829 173.533 139.025 1.00 24.46 257 LEU C C 1
ATOM 6399 O O . LEU C 1 138 ? 163.701 174.507 139.775 1.00 20.79 257 LEU C O 1
ATOM 6415 N N . LEU C 1 139 ? 164.862 173.415 138.190 1.00 24.60 258 LEU C N 1
ATOM 6416 C CA . LEU C 1 139 ? 165.887 174.451 138.073 1.00 16.71 258 LEU C CA 1
ATOM 6417 C C . LEU C 1 139 ? 165.378 175.581 137.176 1.00 20.31 258 LEU C C 1
ATOM 6418 O O . LEU C 1 139 ? 165.928 175.887 136.119 1.00 25.45 258 LEU C O 1
ATOM 6434 N N . GLY C 1 140 ? 164.303 176.200 137.628 1.00 25.41 259 GLY C N 1
ATOM 6435 C CA . GLY C 1 140 ? 163.619 177.216 136.860 1.00 23.52 259 GLY C CA 1
ATOM 6436 C C . GLY C 1 140 ? 162.132 177.150 137.143 1.00 28.93 259 GLY C C 1
ATOM 6437 O O . GLY C 1 140 ? 161.690 176.501 138.086 1.00 32.58 259 GLY C O 1
ATOM 6441 N N . SER C 1 141 ? 161.365 177.844 136.301 1.00 22.88 260 SER C N 1
ATOM 6442 C CA . SER C 1 141 ? 159.916 177.847 136.448 1.00 25.00 260 SER C CA 1
ATOM 6443 C C . SER C 1 141 ? 159.184 177.775 135.113 1.00 25.44 260 SER C C 1
ATOM 6444 O O . SER C 1 141 ? 157.987 178.080 135.070 1.00 33.91 260 SER C O 1
ATOM 6448 N N . GLU C 1 142 ? 159.850 177.381 134.030 1.00 20.42 261 GLU C N 1
ATOM 6449 C CA . GLU C 1 142 ? 159.235 177.359 132.703 1.00 19.70 261 GLU C CA 1
ATOM 6450 C C . GLU C 1 142 ? 158.600 175.992 132.482 1.00 26.63 261 GLU C C 1
ATOM 6451 O O . GLU C 1 142 ? 159.281 175.027 132.132 1.00 35.06 261 GLU C O 1
ATOM 6455 N N . ALA C 1 143 ? 157.287 175.909 132.688 1.00 26.47 262 ALA C N 1
ATOM 6456 C CA . ALA C 1 143 ? 156.538 174.675 132.452 1.00 30.27 262 ALA C CA 1
ATOM 6457 C C . ALA C 1 143 ? 155.860 174.732 131.082 1.00 31.38 262 ALA C C 1
ATOM 6458 O O . ALA C 1 143 ? 154.636 174.773 130.955 1.00 30.62 262 ALA C O 1
ATOM 6465 N N . ASN C 1 144 ? 156.690 174.738 130.043 1.00 24.92 263 ASN C N 1
ATOM 6466 C CA . ASN C 1 144 ? 156.174 174.671 128.683 1.00 23.98 263 ASN C CA 1
ATOM 6467 C C . ASN C 1 144 ? 155.530 173.315 128.430 1.00 36.56 263 ASN C C 1
ATOM 6468 O O . ASN C 1 144 ? 156.013 172.284 128.905 1.00 46.60 263 ASN C O 1
ATOM 6478 N N . LEU C 1 145 ? 154.438 173.315 127.671 1.00 39.97 264 LEU C N 1
ATOM 6479 C CA . LEU C 1 145 ? 153.731 172.091 127.328 1.00 35.01 264 LEU C CA 1
ATOM 6480 C C . LEU C 1 145 ? 153.806 171.857 125.828 1.00 37.24 264 LEU C C 1
ATOM 6481 O O . LEU C 1 145 ? 153.873 172.803 125.041 1.00 35.56 264 LEU C O 1
ATOM 6497 N N . THR C 1 146 ? 153.791 170.583 125.438 1.00 47.46 265 THR C N 1
ATOM 6498 C CA . THR C 1 146 ? 153.882 170.188 124.039 1.00 49.96 265 THR C CA 1
ATOM 6499 C C . THR C 1 146 ? 152.744 169.236 123.705 1.00 45.00 265 THR C C 1
ATOM 6500 O O . THR C 1 146 ? 152.456 168.309 124.469 1.00 42.01 265 THR C O 1
ATOM 6511 N N . CYS C 1 147 ? 152.098 169.477 122.567 1.00 50.88 266 CYS C N 1
ATOM 6512 C CA . CYS C 1 147 ? 151.042 168.616 122.051 1.00 54.45 266 CYS C CA 1
ATOM 6513 C C . CYS C 1 147 ? 151.389 168.234 120.621 1.00 53.43 266 CYS C C 1
ATOM 6514 O O . CYS C 1 147 ? 151.617 169.111 119.782 1.00 53.48 266 CYS C O 1
ATOM 6521 N N . THR C 1 148 ? 151.428 166.932 120.345 1.00 55.48 267 THR C N 1
ATOM 6522 C CA . THR C 1 148 ? 151.893 166.431 119.061 1.00 56.08 267 THR C CA 1
ATOM 6523 C C . THR C 1 148 ? 150.857 165.504 118.443 1.00 54.94 267 THR C C 1
ATOM 6524 O O . THR C 1 148 ? 150.218 164.708 119.134 1.00 52.59 267 THR C O 1
ATOM 6535 N N . LEU C 1 149 ? 150.703 165.613 117.124 1.00 58.38 268 LEU C N 1
ATOM 6536 C CA . LEU C 1 149 ? 149.851 164.714 116.364 1.00 59.27 268 LEU C CA 1
ATOM 6537 C C . LEU C 1 149 ? 150.644 164.126 115.207 1.00 58.58 268 LEU C C 1
ATOM 6538 O O . LEU C 1 149 ? 151.421 164.817 114.540 1.00 57.71 268 LEU C O 1
ATOM 6554 N N . THR C 1 150 ? 150.432 162.834 114.978 1.00 56.95 269 THR C N 1
ATOM 6555 C CA . THR C 1 150 ? 151.119 162.085 113.937 1.00 59.47 269 THR C CA 1
ATOM 6556 C C . THR C 1 150 ? 150.095 161.476 112.992 1.00 62.13 269 THR C C 1
ATOM 6557 O O . THR C 1 150 ? 149.052 160.982 113.431 1.00 60.58 269 THR C O 1
ATOM 6568 N N . GLY C 1 151 ? 150.402 161.511 111.697 1.00 61.41 270 GLY C N 1
ATOM 6569 C CA . GLY C 1 151 ? 149.528 160.935 110.693 1.00 60.40 270 GLY C CA 1
ATOM 6570 C C . GLY C 1 151 ? 148.907 161.957 109.765 1.00 60.04 270 GLY C C 1
ATOM 6571 O O . GLY C 1 151 ? 147.778 161.773 109.300 1.00 56.86 270 GLY C O 1
ATOM 6575 N N . LEU C 1 152 ? 149.628 163.040 109.488 1.00 61.33 271 LEU C N 1
ATOM 6576 C CA . LEU C 1 152 ? 149.142 164.034 108.542 1.00 61.85 271 LEU C CA 1
ATOM 6577 C C . LEU C 1 152 ? 148.938 163.396 107.174 1.00 59.31 271 LEU C C 1
ATOM 6578 O O . LEU C 1 152 ? 149.792 162.655 106.682 1.00 58.21 271 LEU C O 1
ATOM 6582 N N . ARG C 1 153 ? 147.794 163.692 106.555 1.00 53.47 272 ARG C N 1
ATOM 6583 C CA . ARG C 1 153 ? 147.439 163.033 105.303 1.00 56.23 272 ARG C CA 1
ATOM 6584 C C . ARG C 1 153 ? 148.254 163.583 104.139 1.00 57.18 272 ARG C C 1
ATOM 6585 O O . ARG C 1 153 ? 149.101 162.884 103.572 1.00 53.40 272 ARG C O 1
ATOM 6589 N N . ASP C 1 154 ? 148.017 164.837 103.774 1.00 59.08 273 ASP C N 1
ATOM 6590 C CA . ASP C 1 154 ? 148.667 165.436 102.613 1.00 57.55 273 ASP C CA 1
ATOM 6591 C C . ASP C 1 154 ? 149.383 166.739 102.927 1.00 56.39 273 ASP C C 1
ATOM 6592 O O . ASP C 1 154 ? 150.439 167.004 102.349 1.00 56.60 273 ASP C O 1
ATOM 6596 N N . ALA C 1 155 ? 148.842 167.556 103.827 1.00 55.84 274 ALA C N 1
ATOM 6597 C CA . ALA C 1 155 ? 149.401 168.872 104.111 1.00 57.39 274 ALA C CA 1
ATOM 6598 C C . ALA C 1 155 ? 149.368 169.101 105.618 1.00 55.34 274 ALA C C 1
ATOM 6599 O O . ALA C 1 155 ? 149.103 168.185 106.403 1.00 53.72 274 ALA C O 1
ATOM 6606 N N . SER C 1 156 ? 149.643 170.340 106.021 1.00 58.30 275 SER C N 1
ATOM 6607 C CA . SER C 1 156 ? 149.695 170.738 107.423 1.00 61.21 275 SER C CA 1
ATOM 6608 C C . SER C 1 156 ? 148.498 171.606 107.800 1.00 61.07 275 SER C C 1
ATOM 6609 O O . SER C 1 156 ? 148.600 172.503 108.639 1.00 60.47 275 SER C O 1
ATOM 6613 N N . GLY C 1 157 ? 147.349 171.349 107.181 1.00 54.19 276 GLY C N 1
ATOM 6614 C CA . GLY C 1 157 ? 146.141 172.084 107.502 1.00 53.72 276 GLY C CA 1
ATOM 6615 C C . GLY C 1 157 ? 145.508 171.604 108.791 1.00 56.99 276 GLY C C 1
ATOM 6616 O O . GLY C 1 157 ? 144.432 171.000 108.775 1.00 55.56 276 GLY C O 1
ATOM 6620 N N . VAL C 1 158 ? 146.168 171.875 109.918 1.00 59.02 277 VAL C N 1
ATOM 6621 C CA . VAL C 1 158 ? 145.739 171.390 111.221 1.00 59.78 277 VAL C CA 1
ATOM 6622 C C . VAL C 1 158 ? 145.654 172.565 112.186 1.00 59.33 277 VAL C C 1
ATOM 6623 O O . VAL C 1 158 ? 146.281 173.608 111.992 1.00 58.26 277 VAL C O 1
ATOM 6636 N N . THR C 1 159 ? 144.861 172.380 113.240 1.00 57.36 278 THR C N 1
ATOM 6637 C CA . THR C 1 159 ? 144.671 173.392 114.268 1.00 58.34 278 THR C CA 1
ATOM 6638 C C . THR C 1 159 ? 144.738 172.748 115.644 1.00 58.36 278 THR C C 1
ATOM 6639 O O . THR C 1 159 ? 144.449 171.560 115.808 1.00 58.24 278 THR C O 1
ATOM 6650 N N . PHE C 1 160 ? 145.119 173.551 116.635 1.00 57.50 279 PHE C N 1
ATOM 6651 C CA . PHE C 1 160 ? 145.222 173.117 118.020 1.00 59.40 279 PHE C CA 1
ATOM 6652 C C . PHE C 1 160 ? 144.425 174.058 118.911 1.00 58.97 279 PHE C C 1
ATOM 6653 O O . PHE C 1 160 ? 144.186 175.217 118.558 1.00 57.24 279 PHE C O 1
ATOM 6670 N N . THR C 1 161 ? 144.017 173.554 120.074 1.00 54.26 280 THR C N 1
ATOM 6671 C CA . THR C 1 161 ? 143.263 174.359 121.027 1.00 55.90 280 THR C CA 1
ATOM 6672 C C . THR C 1 161 ? 143.481 173.828 122.436 1.00 56.51 280 THR C C 1
ATOM 6673 O O . THR C 1 161 ? 143.202 172.657 122.708 1.00 55.06 280 THR C O 1
ATOM 6684 N N . TRP C 1 162 ? 143.973 174.691 123.320 1.00 50.45 281 TRP C N 1
ATOM 6685 C CA . TRP C 1 162 ? 144.057 174.415 124.746 1.00 51.70 281 TRP C CA 1
ATOM 6686 C C . TRP C 1 162 ? 142.951 175.176 125.466 1.00 53.68 281 TRP C C 1
ATOM 6687 O O . TRP C 1 162 ? 142.473 176.209 124.991 1.00 53.46 281 TRP C O 1
ATOM 6708 N N . THR C 1 163 ? 142.542 174.655 126.622 1.00 53.77 282 THR C N 1
ATOM 6709 C CA . THR C 1 163 ? 141.462 175.302 127.359 1.00 55.76 282 THR C CA 1
ATOM 6710 C C . THR C 1 163 ? 141.971 176.504 128.160 1.00 54.43 282 THR C C 1
ATOM 6711 O O . THR C 1 163 ? 141.359 177.577 128.083 1.00 52.86 282 THR C O 1
ATOM 6722 N N . PRO C 1 164 ? 143.069 176.397 128.935 1.00 55.34 283 PRO C N 1
ATOM 6723 C CA . PRO C 1 164 ? 143.623 177.658 129.484 1.00 59.47 283 PRO C CA 1
ATOM 6724 C C . PRO C 1 164 ? 144.291 178.516 128.411 1.00 59.15 283 PRO C C 1
ATOM 6725 O O . PRO C 1 164 ? 145.506 178.516 128.211 1.00 52.28 283 PRO C O 1
ATOM 6736 N N . SER C 1 165 ? 143.476 179.277 127.681 1.00 67.20 284 SER C N 1
ATOM 6737 C CA . SER C 1 165 ? 143.997 180.121 126.613 1.00 66.38 284 SER C CA 1
ATOM 6738 C C . SER C 1 165 ? 144.549 181.427 127.173 1.00 66.30 284 SER C C 1
ATOM 6739 O O . SER C 1 165 ? 144.168 182.513 126.723 1.00 67.57 284 SER C O 1
ATOM 6747 N N . SER C 1 166 ? 145.448 181.332 128.154 1.00 61.32 285 SER C N 1
ATOM 6748 C CA . SER C 1 166 ? 146.080 182.525 128.707 1.00 60.18 285 SER C CA 1
ATOM 6749 C C . SER C 1 166 ? 147.251 182.971 127.840 1.00 61.13 285 SER C C 1
ATOM 6750 O O . SER C 1 166 ? 147.248 184.077 127.290 1.00 61.68 285 SER C O 1
ATOM 6758 N N . GLY C 1 167 ? 148.262 182.116 127.706 1.00 57.58 286 GLY C N 1
ATOM 6759 C CA . GLY C 1 167 ? 149.363 182.379 126.802 1.00 55.88 286 GLY C CA 1
ATOM 6760 C C . GLY C 1 167 ? 149.002 181.999 125.383 1.00 58.93 286 GLY C C 1
ATOM 6761 O O . GLY C 1 167 ? 149.504 181.005 124.850 1.00 56.69 286 GLY C O 1
ATOM 6765 N N . LYS C 1 168 ? 148.129 182.792 124.757 1.00 58.02 287 LYS C N 1
ATOM 6766 C CA . LYS C 1 168 ? 147.620 182.447 123.436 1.00 55.63 287 LYS C CA 1
ATOM 6767 C C . LYS C 1 168 ? 148.730 182.320 122.403 1.00 55.01 287 LYS C C 1
ATOM 6768 O O . LYS C 1 168 ? 148.530 181.668 121.373 1.00 49.65 287 LYS C O 1
ATOM 6772 N N . SER C 1 169 ? 149.893 182.923 122.652 1.00 54.49 288 SER C N 1
ATOM 6773 C CA . SER C 1 169 ? 151.011 182.866 121.712 1.00 57.33 288 SER C CA 1
ATOM 6774 C C . SER C 1 169 ? 151.671 181.486 121.755 1.00 56.13 288 SER C C 1
ATOM 6775 O O . SER C 1 169 ? 152.817 181.314 122.168 1.00 54.50 288 SER C O 1
ATOM 6783 N N . ALA C 1 170 ? 150.909 180.486 121.317 1.00 53.29 289 ALA C N 1
ATOM 6784 C CA . ALA C 1 170 ? 151.409 179.119 121.200 1.00 51.96 289 ALA C CA 1
ATOM 6785 C C . ALA C 1 170 ? 152.032 178.967 119.820 1.00 53.25 289 ALA C C 1
ATOM 6786 O O . ALA C 1 170 ? 151.328 178.848 118.815 1.00 50.21 289 ALA C O 1
ATOM 6793 N N . VAL C 1 171 ? 153.364 178.972 119.767 1.00 57.74 290 VAL C N 1
ATOM 6794 C CA . VAL C 1 171 ? 154.060 178.911 118.490 1.00 58.65 290 VAL C CA 1
ATOM 6795 C C . VAL C 1 171 ? 153.891 177.528 117.879 1.00 58.06 290 VAL C C 1
ATOM 6796 O O . VAL C 1 171 ? 153.972 176.504 118.572 1.00 55.17 290 VAL C O 1
ATOM 6809 N N . GLN C 1 172 ? 153.649 177.492 116.572 1.00 60.88 291 GLN C N 1
ATOM 6810 C CA . GLN C 1 172 ? 153.519 176.252 115.818 1.00 59.75 291 GLN C CA 1
ATOM 6811 C C . GLN C 1 172 ? 154.731 176.116 114.906 1.00 61.65 291 GLN C C 1
ATOM 6812 O O . GLN C 1 172 ? 155.015 177.015 114.108 1.00 63.12 291 GLN C O 1
ATOM 6826 N N . GLY C 1 173 ? 155.440 174.995 115.028 1.00 62.04 292 GLY C N 1
ATOM 6827 C CA . GLY C 1 173 ? 156.653 174.789 114.275 1.00 60.53 292 GLY C CA 1
ATOM 6828 C C . GLY C 1 173 ? 156.384 174.256 112.886 1.00 64.27 292 GLY C C 1
ATOM 6829 O O . GLY C 1 173 ? 155.243 173.973 112.493 1.00 64.83 292 GLY C O 1
ATOM 6833 N N . PRO C 1 174 ? 157.460 174.111 112.110 1.00 67.33 293 PRO C N 1
ATOM 6834 C CA . PRO C 1 174 ? 157.310 173.595 110.752 1.00 65.59 293 PRO C CA 1
ATOM 6835 C C . PRO C 1 174 ? 156.834 172.156 110.770 1.00 64.47 293 PRO C C 1
ATOM 6836 O O . PRO C 1 174 ? 157.096 171.412 111.732 1.00 64.44 293 PRO C O 1
ATOM 6847 N N . PRO C 1 175 ? 156.127 171.711 109.727 1.00 66.24 294 PRO C N 1
ATOM 6848 C CA . PRO C 1 175 ? 155.640 170.325 109.707 1.00 67.34 294 PRO C CA 1
ATOM 6849 C C . PRO C 1 175 ? 156.750 169.328 109.418 1.00 65.67 294 PRO C C 1
ATOM 6850 O O . PRO C 1 175 ? 156.936 168.906 108.272 1.00 62.92 294 PRO C O 1
ATOM 6861 N N . GLU C 1 176 ? 157.497 168.948 110.452 1.00 63.67 295 GLU C N 1
ATOM 6862 C CA . GLU C 1 176 ? 158.591 168.004 110.274 1.00 61.27 295 GLU C CA 1
ATOM 6863 C C . GLU C 1 176 ? 158.064 166.670 109.761 1.00 62.78 295 GLU C C 1
ATOM 6864 O O . GLU C 1 176 ? 156.972 166.229 110.130 1.00 60.69 295 GLU C O 1
ATOM 6868 N N . ARG C 1 177 ? 158.852 166.026 108.904 1.00 65.96 296 ARG C N 1
ATOM 6869 C CA . ARG C 1 177 ? 158.467 164.749 108.324 1.00 66.51 296 ARG C CA 1
ATOM 6870 C C . ARG C 1 177 ? 158.670 163.628 109.341 1.00 68.39 296 ARG C C 1
ATOM 6871 O O . ARG C 1 177 ? 158.976 163.860 110.514 1.00 68.63 296 ARG C O 1
ATOM 6875 N N . ASP C 1 178 ? 158.496 162.391 108.884 1.00 67.99 297 ASP C N 1
ATOM 6876 C CA . ASP C 1 178 ? 158.653 161.216 109.731 1.00 66.67 297 ASP C CA 1
ATOM 6877 C C . ASP C 1 178 ? 159.425 160.162 108.945 1.00 66.21 297 ASP C C 1
ATOM 6878 O O . ASP C 1 178 ? 159.966 160.432 107.868 1.00 63.19 297 ASP C O 1
ATOM 6882 N N . LEU C 1 179 ? 159.473 158.949 109.489 1.00 69.15 298 LEU C N 1
ATOM 6883 C CA . LEU C 1 179 ? 160.257 157.884 108.879 1.00 69.77 298 LEU C CA 1
ATOM 6884 C C . LEU C 1 179 ? 159.610 157.416 107.582 1.00 69.11 298 LEU C C 1
ATOM 6885 O O . LEU C 1 179 ? 158.444 157.010 107.567 1.00 68.38 298 LEU C O 1
ATOM 6889 N N . CYS C 1 180 ? 160.376 157.476 106.495 1.00 67.10 299 CYS C N 1
ATOM 6890 C CA . CYS C 1 180 ? 159.962 156.991 105.179 1.00 69.29 299 CYS C CA 1
ATOM 6891 C C . CYS C 1 180 ? 158.532 157.421 104.846 1.00 71.25 299 CYS C C 1
ATOM 6892 O O . CYS C 1 180 ? 157.613 156.608 104.723 1.00 71.74 299 CYS C O 1
ATOM 6899 N N . GLY C 1 181 ? 158.359 158.732 104.699 1.00 62.83 300 GLY C N 1
ATOM 6900 C CA . GLY C 1 181 ? 157.110 159.277 104.203 1.00 60.50 300 GLY C CA 1
ATOM 6901 C C . GLY C 1 181 ? 155.993 159.340 105.224 1.00 63.15 300 GLY C C 1
ATOM 6902 O O . GLY C 1 181 ? 154.958 158.687 105.061 1.00 60.46 300 GLY C O 1
ATOM 6906 N N . CYS C 1 182 ? 156.190 160.122 106.283 1.00 65.24 301 CYS C N 1
ATOM 6907 C CA . CYS C 1 182 ? 155.137 160.377 107.254 1.00 65.91 301 CYS C CA 1
ATOM 6908 C C . CYS C 1 182 ? 155.317 161.784 107.802 1.00 65.77 301 CYS C C 1
ATOM 6909 O O . CYS C 1 182 ? 156.428 162.319 107.840 1.00 61.46 301 CYS C O 1
ATOM 6913 N N . TYR C 1 183 ? 154.207 162.380 108.229 1.00 68.32 302 TYR C N 1
ATOM 6914 C CA . TYR C 1 183 ? 154.180 163.763 108.683 1.00 65.27 302 TYR C CA 1
ATOM 6915 C C . TYR C 1 183 ? 153.715 163.832 110.130 1.00 65.43 302 TYR C C 1
ATOM 6916 O O . TYR C 1 183 ? 152.860 163.050 110.558 1.00 64.90 302 TYR C O 1
ATOM 6920 N N . SER C 1 184 ? 154.287 164.773 110.878 1.00 61.26 303 SER C N 1
ATOM 6921 C CA . SER C 1 184 ? 153.913 165.016 112.263 1.00 59.94 303 SER C CA 1
ATOM 6922 C C . SER C 1 184 ? 153.924 166.515 112.519 1.00 61.01 303 SER C C 1
ATOM 6923 O O . SER C 1 184 ? 154.702 167.256 111.913 1.00 59.24 303 SER C O 1
ATOM 6931 N N . VAL C 1 185 ? 153.051 166.958 113.422 1.00 57.95 304 VAL C N 1
ATOM 6932 C CA . VAL C 1 185 ? 152.934 168.368 113.774 1.00 58.13 304 VAL C CA 1
ATOM 6933 C C . VAL C 1 185 ? 152.901 168.488 115.290 1.00 57.71 304 VAL C C 1
ATOM 6934 O O . VAL C 1 185 ? 152.062 167.865 115.948 1.00 56.54 304 VAL C O 1
ATOM 6947 N N . SER C 1 186 ? 153.799 169.302 115.840 1.00 53.20 305 SER C N 1
ATOM 6948 C CA . SER C 1 186 ? 153.878 169.537 117.273 1.00 50.86 305 SER C CA 1
ATOM 6949 C C . SER C 1 186 ? 153.748 171.026 117.560 1.00 51.46 305 SER C C 1
ATOM 6950 O O . SER C 1 186 ? 154.222 171.869 116.793 1.00 50.78 305 SER C O 1
ATOM 6958 N N . SER C 1 187 ? 153.097 171.341 118.678 1.00 49.53 306 SER C N 1
ATOM 6959 C CA . SER C 1 187 ? 152.841 172.717 119.074 1.00 51.77 306 SER C CA 1
ATOM 6960 C C . SER C 1 187 ? 153.171 172.888 120.550 1.00 50.99 306 SER C C 1
ATOM 6961 O O . SER C 1 187 ? 153.086 171.938 121.335 1.00 49.09 306 SER C O 1
ATOM 6969 N N . VAL C 1 188 ? 153.539 174.115 120.920 1.00 47.06 307 VAL C N 1
ATOM 6970 C CA . VAL C 1 188 ? 154.064 174.425 122.244 1.00 43.78 307 VAL C CA 1
ATOM 6971 C C . VAL C 1 188 ? 153.221 175.529 122.870 1.00 46.83 307 VAL C C 1
ATOM 6972 O O . VAL C 1 188 ? 152.929 176.539 122.220 1.00 46.61 307 VAL C O 1
ATOM 6985 N N . LEU C 1 189 ? 152.839 175.333 124.126 1.00 43.79 308 LEU C N 1
ATOM 6986 C CA . LEU C 1 189 ? 152.108 176.331 124.908 1.00 37.97 308 LEU C CA 1
ATOM 6987 C C . LEU C 1 189 ? 152.947 176.707 126.123 1.00 40.13 308 LEU C C 1
ATOM 6988 O O . LEU C 1 189 ? 153.155 175.856 127.010 1.00 42.81 308 LEU C O 1
ATOM 7004 N N . PRO C 1 190 ? 153.455 177.932 126.222 1.00 34.75 309 PRO C N 1
ATOM 7005 C CA . PRO C 1 190 ? 154.306 178.295 127.358 1.00 35.51 309 PRO C CA 1
ATOM 7006 C C . PRO C 1 190 ? 153.490 178.583 128.612 1.00 35.73 309 PRO C C 1
ATOM 7007 O O . PRO C 1 190 ? 152.269 178.733 128.580 1.00 39.84 309 PRO C O 1
ATOM 7018 N N . GLY C 1 191 ? 154.202 178.658 129.736 1.00 27.93 310 GLY C N 1
ATOM 7019 C CA . GLY C 1 191 ? 153.580 178.945 131.014 1.00 28.61 310 GLY C CA 1
ATOM 7020 C C . GLY C 1 191 ? 154.499 178.686 132.191 1.00 27.78 310 GLY C C 1
ATOM 7021 O O . GLY C 1 191 ? 155.417 177.866 132.098 1.00 26.06 310 GLY C O 1
ATOM 7025 N N . CYS C 1 192 ? 154.265 179.378 133.304 1.00 27.00 311 CYS C N 1
ATOM 7026 C CA . CYS C 1 192 ? 155.076 179.186 134.494 1.00 25.15 311 CYS C CA 1
ATOM 7027 C C . CYS C 1 192 ? 154.601 177.959 135.272 1.00 28.07 311 CYS C C 1
ATOM 7028 O O . CYS C 1 192 ? 153.524 177.408 135.030 1.00 32.54 311 CYS C O 1
ATOM 7035 N N . ALA C 1 193 ? 155.430 177.533 136.225 1.00 24.41 312 ALA C N 1
ATOM 7036 C CA . ALA C 1 193 ? 155.202 176.288 136.944 1.00 23.38 312 ALA C CA 1
ATOM 7037 C C . ALA C 1 193 ? 154.190 176.415 138.074 1.00 30.88 312 ALA C C 1
ATOM 7038 O O . ALA C 1 193 ? 153.787 175.390 138.634 1.00 34.25 312 ALA C O 1
ATOM 7045 N N . GLU C 1 194 ? 153.774 177.628 138.432 1.00 35.04 313 GLU C N 1
ATOM 7046 C CA . GLU C 1 194 ? 152.821 177.778 139.530 1.00 35.28 313 GLU C CA 1
ATOM 7047 C C . GLU C 1 194 ? 151.479 177.130 139.224 1.00 34.27 313 GLU C C 1
ATOM 7048 O O . GLU C 1 194 ? 151.030 176.286 140.019 1.00 32.81 313 GLU C O 1
ATOM 7052 N N . PRO C 1 195 ? 150.790 177.463 138.128 1.00 37.05 314 PRO C N 1
ATOM 7053 C CA . PRO C 1 195 ? 149.514 176.782 137.849 1.00 30.82 314 PRO C CA 1
ATOM 7054 C C . PRO C 1 195 ? 149.657 175.280 137.685 1.00 31.08 314 PRO C C 1
ATOM 7055 O O . PRO C 1 195 ? 148.772 174.530 138.112 1.00 32.48 314 PRO C O 1
ATOM 7066 N N . TRP C 1 196 ? 150.751 174.816 137.076 1.00 30.29 315 TRP C N 1
ATOM 7067 C CA . TRP C 1 196 ? 150.943 173.378 136.915 1.00 27.79 315 TRP C CA 1
ATOM 7068 C C . TRP C 1 196 ? 151.091 172.690 138.265 1.00 30.27 315 TRP C C 1
ATOM 7069 O O . TRP C 1 196 ? 150.491 171.635 138.499 1.00 35.62 315 TRP C O 1
ATOM 7090 N N . ASN C 1 197 ? 151.884 173.272 139.168 1.00 25.80 316 ASN C N 1
ATOM 7091 C CA . ASN C 1 197 ? 152.028 172.692 140.498 1.00 31.79 316 ASN C CA 1
ATOM 7092 C C . ASN C 1 197 ? 150.727 172.772 141.283 1.00 38.58 316 ASN C C 1
ATOM 7093 O O . ASN C 1 197 ? 150.469 171.921 142.141 1.00 35.97 316 ASN C O 1
ATOM 7104 N N . HIS C 1 198 ? 149.898 173.783 141.008 1.00 46.89 317 HIS C N 1
ATOM 7105 C CA . HIS C 1 198 ? 148.618 173.900 141.697 1.00 45.19 317 HIS C CA 1
ATOM 7106 C C . HIS C 1 198 ? 147.651 172.787 141.314 1.00 42.65 317 HIS C C 1
ATOM 7107 O O . HIS C 1 198 ? 146.661 172.576 142.022 1.00 44.66 317 HIS C O 1
ATOM 7111 N N . GLY C 1 199 ? 147.912 172.075 140.220 1.00 35.97 318 GLY C N 1
ATOM 7112 C CA . GLY C 1 199 ? 147.072 170.963 139.822 1.00 34.40 318 GLY C CA 1
ATOM 7113 C C . GLY C 1 199 ? 145.963 171.349 138.866 1.00 37.57 318 GLY C C 1
ATOM 7114 O O . GLY C 1 199 ? 144.795 171.024 139.099 1.00 40.48 318 GLY C O 1
ATOM 7118 N N . LYS C 1 200 ? 146.312 172.041 137.786 1.00 38.04 319 LYS C N 1
ATOM 7119 C CA . LYS C 1 200 ? 145.346 172.425 136.769 1.00 37.49 319 LYS C CA 1
ATOM 7120 C C . LYS C 1 200 ? 145.158 171.268 135.787 1.00 39.17 319 LYS C C 1
ATOM 7121 O O . LYS C 1 200 ? 145.622 170.149 136.015 1.00 37.88 319 LYS C O 1
ATOM 7125 N N . THR C 1 201 ? 144.467 171.529 134.678 1.00 40.85 320 THR C N 1
ATOM 7126 C CA . THR C 1 201 ? 144.216 170.518 133.661 1.00 37.49 320 THR C CA 1
ATOM 7127 C C . THR C 1 201 ? 144.255 171.170 132.286 1.00 41.47 320 THR C C 1
ATOM 7128 O O . THR C 1 201 ? 143.793 172.301 132.115 1.00 48.30 320 THR C O 1
ATOM 7139 N N . PHE C 1 202 ? 144.809 170.449 131.313 1.00 37.32 321 PHE C N 1
ATOM 7140 C CA . PHE C 1 202 ? 144.977 170.942 129.953 1.00 42.31 321 PHE C CA 1
ATOM 7141 C C . PHE C 1 202 ? 144.407 169.922 128.977 1.00 48.53 321 PHE C C 1
ATOM 7142 O O . PHE C 1 202 ? 144.567 168.713 129.168 1.00 44.96 321 PHE C O 1
ATOM 7159 N N . THR C 1 203 ? 143.746 170.412 127.929 1.00 50.68 322 THR C N 1
ATOM 7160 C CA . THR C 1 203 ? 142.867 169.602 127.085 1.00 48.96 322 THR C CA 1
ATOM 7161 C C . THR C 1 203 ? 143.133 169.851 125.603 1.00 50.20 322 THR C C 1
ATOM 7162 O O . THR C 1 203 ? 142.217 170.124 124.824 1.00 52.91 322 THR C O 1
ATOM 7173 N N . CYS C 1 204 ? 144.399 169.781 125.193 1.00 49.72 323 CYS C N 1
ATOM 7174 C CA . CYS C 1 204 ? 144.742 169.945 123.784 1.00 46.76 323 CYS C CA 1
ATOM 7175 C C . CYS C 1 204 ? 143.836 169.095 122.899 1.00 54.98 323 CYS C C 1
ATOM 7176 O O . CYS C 1 204 ? 143.558 167.932 123.201 1.00 56.45 323 CYS C O 1
ATOM 7183 N N . THR C 1 205 ? 143.374 169.692 121.800 1.00 65.14 324 THR C N 1
ATOM 7184 C CA . THR C 1 205 ? 142.506 169.019 120.840 1.00 60.80 324 THR C CA 1
ATOM 7185 C C . THR C 1 205 ? 142.947 169.382 119.430 1.00 61.52 324 THR C C 1
ATOM 7186 O O . THR C 1 205 ? 143.154 170.560 119.128 1.00 61.10 324 THR C O 1
ATOM 7197 N N . ALA C 1 206 ? 143.081 168.374 118.572 1.00 59.95 325 ALA C N 1
ATOM 7198 C CA . ALA C 1 206 ? 143.528 168.558 117.200 1.00 59.59 325 ALA C CA 1
ATOM 7199 C C . ALA C 1 206 ? 142.355 168.458 116.232 1.00 62.16 325 ALA C C 1
ATOM 7200 O O . ALA C 1 206 ? 141.323 167.850 116.527 1.00 61.06 325 ALA C O 1
ATOM 7207 N N . ALA C 1 207 ? 142.531 169.064 115.059 1.00 61.92 326 ALA C N 1
ATOM 7208 C CA . ALA C 1 207 ? 141.493 169.158 114.034 1.00 62.20 326 ALA C CA 1
ATOM 7209 C C . ALA C 1 207 ? 142.060 168.799 112.665 1.00 61.17 326 ALA C C 1
ATOM 7210 O O . ALA C 1 207 ? 141.882 169.521 111.681 1.00 61.17 326 ALA C O 1
ATOM 7217 N N . TYR C 1 208 ? 142.761 167.673 112.589 1.00 60.55 327 TYR C N 1
ATOM 7218 C CA . TYR C 1 208 ? 143.372 167.269 111.331 1.00 61.22 327 TYR C CA 1
ATOM 7219 C C . TYR C 1 208 ? 1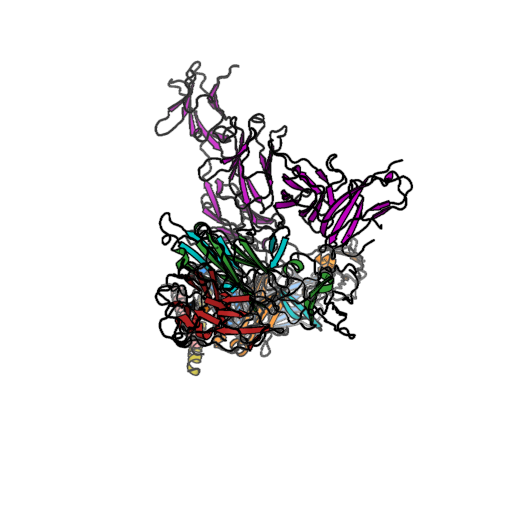42.297 167.117 110.256 1.00 61.76 327 TYR C C 1
ATOM 7220 O O . TYR C 1 208 ? 141.167 166.718 110.560 1.00 57.49 327 TYR C O 1
ATOM 7238 N N . PRO C 1 209 ? 142.609 167.425 108.992 1.00 62.79 328 PRO C N 1
ATOM 7239 C CA . PRO C 1 209 ? 141.571 167.421 107.952 1.00 60.89 328 PRO C CA 1
ATOM 7240 C C . PRO C 1 209 ? 141.194 166.039 107.444 1.00 59.99 328 PRO C C 1
ATOM 7241 O O . PRO C 1 209 ? 140.231 165.929 106.672 1.00 57.72 328 PRO C O 1
ATOM 7252 N N . GLU C 1 210 ? 141.911 164.987 107.842 1.00 61.68 329 GLU C N 1
ATOM 7253 C CA . GLU C 1 210 ? 141.573 163.641 107.398 1.00 60.85 329 GLU C CA 1
ATOM 7254 C C . GLU C 1 210 ? 140.249 163.150 107.966 1.00 63.64 329 GLU C C 1
ATOM 7255 O O . GLU C 1 210 ? 139.729 162.136 107.488 1.00 63.06 329 GLU C O 1
ATOM 7259 N N . SER C 1 211 ? 139.697 163.835 108.965 1.00 58.60 330 SER C N 1
ATOM 7260 C CA . SER C 1 211 ? 138.424 163.449 109.553 1.00 56.10 330 SER C CA 1
ATOM 7261 C C . SER C 1 211 ? 137.688 164.704 109.995 1.00 58.46 330 SER C C 1
ATOM 7262 O O . SER C 1 211 ? 138.285 165.768 110.176 1.00 56.11 330 SER C O 1
ATOM 7266 N N . LYS C 1 212 ? 136.374 164.567 110.161 1.00 56.64 331 LYS C N 1
ATOM 7267 C CA . LYS C 1 212 ? 135.518 165.670 110.573 1.00 55.43 331 LYS C CA 1
ATOM 7268 C C . LYS C 1 212 ? 135.245 165.683 112.071 1.00 55.88 331 LYS C C 1
ATOM 7269 O O . LYS C 1 212 ? 134.463 166.519 112.535 1.00 53.46 331 LYS C O 1
ATOM 7273 N N . THR C 1 213 ? 135.864 164.785 112.835 1.00 60.44 332 THR C N 1
ATOM 7274 C CA . THR C 1 213 ? 135.635 164.683 114.271 1.00 60.53 332 THR C CA 1
ATOM 7275 C C . THR C 1 213 ? 136.946 164.911 115.013 1.00 60.66 332 THR C C 1
ATOM 7276 O O . THR C 1 213 ? 137.860 164.075 114.908 1.00 61.61 332 THR C O 1
ATOM 7287 N N . PRO C 1 214 ? 137.099 166.003 115.761 1.00 66.40 333 PRO C N 1
ATOM 7288 C CA . PRO C 1 214 ? 138.335 166.197 116.527 1.00 65.28 333 PRO C CA 1
ATOM 7289 C C . PRO C 1 214 ? 138.480 165.172 117.640 1.00 65.33 333 PRO C C 1
ATOM 7290 O O . PRO C 1 214 ? 137.497 164.637 118.161 1.00 63.46 333 PRO C O 1
ATOM 7301 N N . LEU C 1 215 ? 139.732 164.901 118.002 1.00 62.55 334 LEU C N 1
ATOM 7302 C CA . LEU C 1 215 ? 140.067 164.034 119.123 1.00 61.75 334 LEU C CA 1
ATOM 7303 C C . LEU C 1 215 ? 140.836 164.842 120.158 1.00 61.38 334 LEU C C 1
ATOM 7304 O O . LEU C 1 215 ? 141.634 165.717 119.807 1.00 62.87 334 LEU C O 1
ATOM 7320 N N . THR C 1 216 ? 140.597 164.544 121.433 1.00 61.03 335 THR C N 1
ATOM 7321 C CA . THR C 1 216 ? 141.118 165.340 122.533 1.00 63.24 335 THR C CA 1
ATOM 7322 C C . THR C 1 216 ? 142.073 164.518 123.386 1.00 61.25 335 THR C C 1
ATOM 7323 O O . THR C 1 216 ? 141.986 163.288 123.444 1.00 58.73 335 THR C O 1
ATOM 7334 N N . ALA C 1 217 ? 142.992 165.221 124.047 1.00 56.91 336 ALA C N 1
ATOM 7335 C CA . ALA C 1 217 ? 143.928 164.621 124.986 1.00 55.68 336 ALA C CA 1
ATOM 7336 C C . ALA C 1 217 ? 144.001 165.501 126.223 1.00 54.43 336 ALA C C 1
ATOM 7337 O O . ALA C 1 217 ? 143.993 166.730 126.118 1.00 53.99 336 ALA C O 1
ATOM 7344 N N . THR C 1 218 ? 144.071 164.870 127.394 1.00 49.73 337 THR C N 1
ATOM 7345 C CA . THR C 1 218 ? 144.067 165.581 128.665 1.00 46.83 337 THR C CA 1
ATOM 7346 C C . THR C 1 218 ? 145.274 165.161 129.488 1.00 49.65 337 THR C C 1
ATOM 7347 O O . THR C 1 218 ? 145.543 163.965 129.637 1.00 47.51 337 THR C O 1
ATOM 7358 N N . LEU C 1 219 ? 145.996 166.147 130.020 1.00 46.73 338 LEU C N 1
ATOM 7359 C CA . LEU C 1 219 ? 147.145 165.914 130.883 1.00 43.94 338 LEU C CA 1
ATOM 7360 C C . LEU C 1 219 ? 147.023 166.777 132.129 1.00 41.82 338 LEU C C 1
ATOM 7361 O O . LEU C 1 219 ? 146.627 167.944 132.049 1.00 42.77 338 LEU C O 1
ATOM 7365 N N . SER C 1 220 ? 147.365 166.199 133.278 1.00 36.76 339 SER C N 1
ATOM 7366 C CA . SER C 1 220 ? 147.312 166.894 134.555 1.00 37.30 339 SER C CA 1
ATOM 7367 C C . SER C 1 220 ? 148.434 166.368 135.440 1.00 41.36 339 SER C C 1
ATOM 7368 O O . SER C 1 220 ? 149.053 165.341 135.147 1.00 41.15 339 SER C O 1
ATOM 7372 N N . LYS C 1 221 ? 148.699 167.082 136.532 1.00 38.66 340 LYS C N 1
ATOM 7373 C CA . LYS C 1 221 ? 149.783 166.696 137.424 1.00 33.52 340 LYS C CA 1
ATOM 7374 C C . LYS C 1 221 ? 149.579 165.274 137.930 1.00 38.90 340 LYS C C 1
ATOM 7375 O O . LYS C 1 221 ? 148.478 164.891 138.334 1.00 40.37 340 LYS C O 1
ATOM 7394 N N . SER C 1 222 ? 150.653 164.491 137.906 1.00 44.34 341 SER C N 1
ATOM 7395 C CA . SER C 1 222 ? 150.578 163.100 138.325 1.00 46.90 341 SER C CA 1
ATOM 7396 C C . SER C 1 222 ? 150.344 162.999 139.827 1.00 52.67 341 SER C C 1
ATOM 7397 O O . SER C 1 222 ? 150.866 163.797 140.610 1.00 53.32 341 SER C O 1
ATOM 7401 N N . GLY C 1 223 ? 149.549 162.006 140.226 1.00 42.40 342 GLY C N 1
ATOM 7402 C CA . GLY C 1 223 ? 149.278 161.726 141.615 1.00 33.20 342 GLY C CA 1
ATOM 7403 C C . GLY C 1 223 ? 149.915 160.420 142.066 1.00 36.15 342 GLY C C 1
ATOM 7404 O O . GLY C 1 223 ? 150.555 159.702 141.303 1.00 29.87 342 GLY C O 1
ATOM 7408 N N . ASN C 1 224 ? 149.716 160.124 143.350 1.00 38.60 343 ASN C N 1
ATOM 7409 C CA . ASN C 1 224 ? 150.264 158.920 143.973 1.00 39.19 343 ASN C CA 1
ATOM 7410 C C . ASN C 1 224 ? 151.779 158.853 143.769 1.00 29.42 343 ASN C C 1
ATOM 7411 O O . ASN C 1 224 ? 152.312 157.946 143.127 1.00 28.75 343 ASN C O 1
ATOM 7422 N N . THR C 1 225 ? 152.466 159.842 144.331 1.00 17.81 344 THR C N 1
ATOM 7423 C CA . THR C 1 225 ? 153.902 159.981 144.159 1.00 17.52 344 THR C CA 1
ATOM 7424 C C . THR C 1 225 ? 154.658 159.328 145.314 1.00 19.29 344 THR C C 1
ATOM 7425 O O . THR C 1 225 ? 154.085 158.928 146.328 1.00 25.16 344 THR C O 1
ATOM 7436 N N . PHE C 1 226 ? 155.974 159.224 145.140 1.00 10.06 345 PHE C N 1
ATOM 7437 C CA . PHE C 1 226 ? 156.866 158.724 146.175 1.00 14.10 345 PHE C CA 1
ATOM 7438 C C . PHE C 1 226 ? 158.196 159.450 146.048 1.00 22.07 345 PHE C C 1
ATOM 7439 O O . PHE C 1 226 ? 158.503 160.038 145.008 1.00 23.23 345 PHE C O 1
ATOM 7456 N N . ARG C 1 227 ? 158.990 159.401 147.119 1.00 8.42 346 ARG C N 1
ATOM 7457 C CA . ARG C 1 227 ? 160.270 160.089 147.120 1.00 7.23 346 ARG C CA 1
ATOM 7458 C C . ARG C 1 227 ? 161.418 159.096 146.955 1.00 12.64 346 ARG C C 1
ATOM 7459 O O . ARG C 1 227 ? 161.353 157.974 147.465 1.00 13.32 346 ARG C O 1
ATOM 7480 N N . PRO C 1 228 ? 162.482 159.476 146.250 1.00 3.10 347 PRO C N 1
ATOM 7481 C CA . PRO C 1 228 ? 163.604 158.553 146.058 1.00 4.02 347 PRO C CA 1
ATOM 7482 C C . PRO C 1 228 ? 164.409 158.358 147.333 1.00 12.94 347 PRO C C 1
ATOM 7483 O O . PRO C 1 228 ? 164.350 159.152 148.274 1.00 27.99 347 PRO C O 1
ATOM 7494 N N . GLU C 1 229 ? 165.177 157.271 147.347 1.00 12.73 348 GLU C N 1
ATOM 7495 C CA . GLU C 1 229 ? 166.080 156.937 148.447 1.00 14.49 348 GLU C CA 1
ATOM 7496 C C . GLU C 1 229 ? 167.498 156.912 147.887 1.00 20.25 348 GLU C C 1
ATOM 7497 O O . GLU C 1 229 ? 167.927 155.910 147.306 1.00 27.33 348 GLU C O 1
ATOM 7509 N N . VAL C 1 230 ? 168.225 158.011 148.070 1.00 14.38 349 VAL C N 1
ATOM 7510 C CA . VAL C 1 230 ? 169.533 158.188 147.449 1.00 8.85 349 VAL C CA 1
ATOM 7511 C C . VAL C 1 230 ? 170.595 157.468 148.267 1.00 13.77 349 VAL C C 1
ATOM 7512 O O . VAL C 1 230 ? 170.597 157.522 149.502 1.00 23.08 349 VAL C O 1
ATOM 7525 N N . HIS C 1 231 ? 171.507 156.791 147.572 1.00 13.63 350 HIS C N 1
ATOM 7526 C CA . HIS C 1 231 ? 172.644 156.122 148.187 1.00 3.98 350 HIS C CA 1
ATOM 7527 C C . HIS C 1 231 ? 173.910 156.484 147.424 1.00 10.56 350 HIS C C 1
ATOM 7528 O O . HIS C 1 231 ? 173.918 156.500 146.191 1.00 24.06 350 HIS C O 1
ATOM 7542 N N . LEU C 1 232 ? 174.976 156.773 148.166 1.00 12.73 351 LEU C N 1
ATOM 7543 C CA . LEU C 1 232 ? 176.277 157.105 147.601 1.00 5.95 351 LEU C CA 1
ATOM 7544 C C . LEU C 1 232 ? 177.287 156.094 148.121 1.00 17.47 351 LEU C C 1
ATOM 7545 O O . LEU C 1 232 ? 177.491 155.986 149.334 1.00 21.63 351 LEU C O 1
ATOM 7561 N N . LEU C 1 233 ? 177.922 155.353 147.203 1.00 13.10 352 LEU C N 1
ATOM 7562 C CA . LEU C 1 233 ? 178.746 154.220 147.594 1.00 10.24 352 LEU C CA 1
ATOM 7563 C C . LEU C 1 233 ? 180.231 154.557 147.492 1.00 17.88 352 LEU C C 1
ATOM 7564 O O . LEU C 1 233 ? 180.632 155.314 146.603 1.00 14.09 352 LEU C O 1
ATOM 7580 N N . PRO C 1 234 ? 181.065 154.015 148.378 1.00 22.30 353 PRO C N 1
ATOM 7581 C CA . PRO C 1 234 ? 182.500 154.309 148.326 1.00 15.53 353 PRO C CA 1
ATOM 7582 C C . PRO C 1 234 ? 183.197 153.465 147.275 1.00 19.29 353 PRO C C 1
ATOM 7583 O O . PRO C 1 234 ? 182.663 152.432 146.843 1.00 20.18 353 PRO C O 1
ATOM 7594 N N . PRO C 1 235 ? 184.393 153.863 146.842 1.00 13.77 354 PRO C N 1
ATOM 7595 C CA . PRO C 1 235 ? 185.087 153.090 145.819 1.00 16.02 354 PRO C CA 1
ATOM 7596 C C . PRO C 1 235 ? 185.363 151.680 146.300 1.00 23.29 354 PRO C C 1
ATOM 7597 O O . PRO C 1 235 ? 185.574 151.446 147.505 1.00 23.46 354 PRO C O 1
ATOM 7608 N N . PRO C 1 236 ? 185.368 150.704 145.394 1.00 16.87 355 PRO C N 1
ATOM 7609 C CA . PRO C 1 236 ? 185.707 149.334 145.793 1.00 18.54 355 PRO C CA 1
ATOM 7610 C C . PRO C 1 236 ? 187.178 149.202 146.159 1.00 24.56 355 PRO C C 1
ATOM 7611 O O . PRO C 1 236 ? 188.033 149.977 145.726 1.00 28.42 355 PRO C O 1
ATOM 7622 N N . SER C 1 237 ? 187.464 148.188 146.978 1.00 29.98 356 SER C N 1
ATOM 7623 C CA . SER C 1 237 ? 188.824 147.992 147.470 1.00 24.34 356 SER C CA 1
ATOM 7624 C C . SER C 1 237 ? 189.790 147.671 146.336 1.00 28.03 356 SER C C 1
ATOM 7625 O O . SER C 1 237 ? 190.880 148.249 146.261 1.00 33.05 356 SER C O 1
ATOM 7633 N N . GLU C 1 238 ? 189.410 146.755 145.442 1.00 21.10 357 GLU C N 1
ATOM 7634 C CA . GLU C 1 238 ? 190.319 146.327 144.384 1.00 22.18 357 GLU C CA 1
ATOM 7635 C C . GLU C 1 238 ? 190.748 147.481 143.489 1.00 26.51 357 GLU C C 1
ATOM 7636 O O . GLU C 1 238 ? 191.806 147.400 142.856 1.00 34.32 357 GLU C O 1
ATOM 7648 N N . GLU C 1 239 ? 189.955 148.549 143.418 1.00 25.95 358 GLU C N 1
ATOM 7649 C CA . GLU C 1 239 ? 190.298 149.703 142.598 1.00 24.90 358 GLU C CA 1
ATOM 7650 C C . GLU C 1 239 ? 191.228 150.679 143.305 1.00 29.66 358 GLU C C 1
ATOM 7651 O O . GLU C 1 239 ? 191.746 151.594 142.655 1.00 31.54 358 GLU C O 1
ATOM 7663 N N . LEU C 1 240 ? 191.451 150.512 144.609 1.00 30.63 359 LEU C N 1
ATOM 7664 C CA . LEU C 1 240 ? 192.283 151.436 145.368 1.00 28.96 359 LEU C CA 1
ATOM 7665 C C . LEU C 1 240 ? 193.747 151.025 145.409 1.00 31.46 359 LEU C C 1
ATOM 7666 O O . LEU C 1 240 ? 194.612 151.890 145.586 1.00 32.86 359 LEU C O 1
ATOM 7682 N N . ALA C 1 241 ? 194.047 149.735 145.251 1.00 37.82 360 ALA C N 1
ATOM 7683 C CA . ALA C 1 241 ? 195.434 149.288 145.267 1.00 40.17 360 ALA C CA 1
ATOM 7684 C C . ALA C 1 241 ? 196.185 149.685 144.004 1.00 45.24 360 ALA C C 1
ATOM 7685 O O . ALA C 1 241 ? 197.413 149.809 144.044 1.00 43.15 360 ALA C O 1
ATOM 7692 N N . LEU C 1 242 ? 195.482 149.884 142.888 1.00 45.24 361 LEU C N 1
ATOM 7693 C CA . LEU C 1 242 ? 196.139 150.259 141.642 1.00 42.63 361 LEU C CA 1
ATOM 7694 C C . LEU C 1 242 ? 196.467 151.745 141.575 1.00 40.98 361 LEU C C 1
ATOM 7695 O O . LEU C 1 242 ? 197.265 152.150 140.724 1.00 37.26 361 LEU C O 1
ATOM 7711 N N . ASN C 1 243 ? 195.873 152.559 142.447 1.00 42.82 362 ASN C N 1
ATOM 7712 C CA . ASN C 1 243 ? 196.233 153.972 142.573 1.00 38.41 362 ASN C CA 1
ATOM 7713 C C . ASN C 1 243 ? 196.153 154.696 141.231 1.00 37.22 362 ASN C C 1
ATOM 7714 O O . ASN C 1 243 ? 197.039 155.472 140.867 1.00 42.29 362 ASN C O 1
ATOM 7725 N N . GLU C 1 244 ? 195.077 154.445 140.485 1.00 36.79 363 GLU C N 1
ATOM 7726 C CA . GLU C 1 244 ? 194.869 155.078 139.187 1.00 40.41 363 GLU C CA 1
ATOM 7727 C C . GLU C 1 244 ? 193.659 156.005 139.184 1.00 40.83 363 GLU C C 1
ATOM 7728 O O . GLU C 1 244 ? 193.798 157.201 138.917 1.00 35.09 363 GLU C O 1
ATOM 7740 N N . LEU C 1 245 ? 192.478 155.487 139.509 1.00 29.86 364 LEU C N 1
ATOM 7741 C CA . LEU C 1 245 ? 191.239 156.250 139.494 1.00 23.74 364 LEU C CA 1
ATOM 7742 C C . LEU C 1 245 ? 190.226 155.493 140.337 1.00 26.27 364 LEU C C 1
ATOM 7743 O O . LEU C 1 245 ? 190.245 154.261 140.384 1.00 38.70 364 LEU C O 1
ATOM 7759 N N . VAL C 1 246 ? 189.342 156.236 140.997 1.00 12.74 365 VAL C N 1
ATOM 7760 C CA . VAL C 1 246 ? 188.334 155.650 141.870 1.00 18.70 365 VAL C CA 1
ATOM 7761 C C . VAL C 1 246 ? 186.956 155.959 141.306 1.00 20.45 365 VAL C C 1
ATOM 7762 O O . VAL C 1 246 ? 186.737 156.998 140.673 1.00 12.94 365 VAL C O 1
ATOM 7775 N N . THR C 1 247 ? 186.021 155.042 141.550 1.00 19.03 366 THR C N 1
ATOM 7776 C CA . THR C 1 247 ? 184.668 155.110 141.013 1.00 11.49 366 THR C CA 1
ATOM 7777 C C . THR C 1 247 ? 183.688 155.341 142.156 1.00 15.21 366 THR C C 1
ATOM 7778 O O . THR C 1 247 ? 183.605 154.524 143.079 1.00 17.68 366 THR C O 1
ATOM 7789 N N . LEU C 1 248 ? 182.946 156.443 142.088 1.00 7.05 367 LEU C N 1
ATOM 7790 C CA . LEU C 1 248 ? 181.888 156.748 143.041 1.00 16.54 367 LEU C CA 1
ATOM 7791 C C . LEU C 1 248 ? 180.540 156.539 142.365 1.00 15.91 367 LEU C C 1
ATOM 7792 O O . LEU C 1 248 ? 180.302 157.067 141.273 1.00 21.31 367 LEU C O 1
ATOM 7808 N N . THR C 1 249 ? 179.664 155.778 143.017 1.00 15.09 368 THR C N 1
ATOM 7809 C CA . THR C 1 249 ? 178.380 155.376 142.456 1.00 11.72 368 THR C CA 1
ATOM 7810 C C . THR C 1 249 ? 177.241 156.029 143.228 1.00 15.11 368 THR C C 1
ATOM 7811 O O . THR C 1 249 ? 177.215 155.984 144.461 1.00 20.56 368 THR C O 1
ATOM 7822 N N . CYS C 1 250 ? 176.304 156.631 142.501 1.00 11.43 369 CYS C N 1
ATOM 7823 C CA . CYS C 1 250 ? 175.104 157.223 143.073 1.00 9.33 369 CYS C CA 1
ATOM 7824 C C . CYS C 1 250 ? 173.888 156.477 142.545 1.00 20.76 369 CYS C C 1
ATOM 7825 O O . CYS C 1 250 ? 173.715 156.350 141.329 1.00 30.79 369 CYS C O 1
ATOM 7832 N N . LEU C 1 251 ? 173.049 155.989 143.458 1.00 19.44 370 LEU C N 1
ATOM 7833 C CA . LEU C 1 251 ? 171.881 155.184 143.116 1.00 15.45 370 LEU C CA 1
ATOM 7834 C C . LEU C 1 251 ? 170.646 155.792 143.761 1.00 17.48 370 LEU C C 1
ATOM 7835 O O . LEU C 1 251 ? 170.566 155.874 144.990 1.00 19.42 370 LEU C O 1
ATOM 7851 N N . ALA C 1 252 ? 169.683 156.203 142.939 1.00 10.66 371 ALA C N 1
ATOM 7852 C CA . ALA C 1 252 ? 168.396 156.688 143.414 1.00 2.81 371 ALA C CA 1
ATOM 7853 C C . ALA C 1 252 ? 167.333 155.642 143.111 1.00 15.62 371 ALA C C 1
ATOM 7854 O O . ALA C 1 252 ? 167.336 155.036 142.035 1.00 21.24 371 ALA C O 1
ATOM 7861 N N . ARG C 1 253 ? 166.423 155.435 144.061 1.00 19.53 372 ARG C N 1
ATOM 7862 C CA . ARG C 1 253 ? 165.590 154.244 144.062 1.00 19.04 372 ARG C CA 1
ATOM 7863 C C . ARG C 1 253 ? 164.209 154.552 144.623 1.00 24.29 372 ARG C C 1
ATOM 7864 O O . ARG C 1 253 ? 164.049 155.431 145.473 1.00 35.97 372 ARG C O 1
ATOM 7885 N N . GLY C 1 254 ? 163.215 153.807 144.141 1.00 15.01 373 GLY C N 1
ATOM 7886 C CA . GLY C 1 254 ? 161.921 153.754 144.795 1.00 15.31 373 GLY C CA 1
ATOM 7887 C C . GLY C 1 254 ? 161.007 154.942 144.600 1.00 19.67 373 GLY C C 1
ATOM 7888 O O . GLY C 1 254 ? 160.225 155.259 145.502 1.00 26.59 373 GLY C O 1
ATOM 7892 N N . PHE C 1 255 ? 161.070 155.609 143.452 1.00 15.16 374 PHE C N 1
ATOM 7893 C CA . PHE C 1 255 ? 160.214 156.751 143.160 1.00 14.17 374 PHE C CA 1
ATOM 7894 C C . PHE C 1 255 ? 159.258 156.393 142.030 1.00 11.96 374 PHE C C 1
ATOM 7895 O O . PHE C 1 255 ? 159.653 155.749 141.054 1.00 30.31 374 PHE C O 1
ATOM 7912 N N . SER C 1 256 ? 157.996 156.808 142.161 1.00 6.43 375 SER C N 1
ATOM 7913 C CA . SER C 1 256 ? 156.974 156.358 141.221 1.00 17.29 375 SER C CA 1
ATOM 7914 C C . SER C 1 256 ? 157.054 157.083 139.879 1.00 24.38 375 SER C C 1
ATOM 7915 O O . SER C 1 256 ? 157.142 156.415 138.842 1.00 36.76 375 SER C O 1
ATOM 7923 N N . PRO C 1 257 ? 157.024 158.414 139.825 1.00 9.71 376 PRO C N 1
ATOM 7924 C CA . PRO C 1 257 ? 157.198 159.084 138.531 1.00 2.26 376 PRO C CA 1
ATOM 7925 C C . PRO C 1 257 ? 158.597 158.852 137.981 1.00 6.72 376 PRO C C 1
ATOM 7926 O O . PRO C 1 257 ? 159.561 158.650 138.720 1.00 23.21 376 PRO C O 1
ATOM 7937 N N . LYS C 1 258 ? 158.699 158.882 136.656 1.00 7.32 377 LYS C N 1
ATOM 7938 C CA . LYS C 1 258 ? 159.922 158.492 135.968 1.00 10.35 377 LYS C CA 1
ATOM 7939 C C . LYS C 1 258 ? 160.899 159.642 135.752 1.00 14.98 377 LYS C C 1
ATOM 7940 O O . LYS C 1 258 ? 161.934 159.436 135.111 1.00 21.39 377 LYS C O 1
ATOM 7944 N N . ASP C 1 259 ? 160.609 160.836 136.263 1.00 16.50 378 ASP C N 1
ATOM 7945 C CA . ASP C 1 259 ? 161.462 162.002 136.063 1.00 9.54 378 ASP C CA 1
ATOM 7946 C C . ASP C 1 259 ? 162.348 162.213 137.283 1.00 12.85 378 ASP C C 1
ATOM 7947 O O . ASP C 1 259 ? 161.866 162.168 138.419 1.00 13.97 378 ASP C O 1
ATOM 7956 N N . VAL C 1 260 ? 163.638 162.451 137.046 1.00 5.05 379 VAL C N 1
ATOM 7957 C CA . VAL C 1 260 ? 164.599 162.642 138.127 1.00 7.44 379 VAL C CA 1
ATOM 7958 C C . VAL C 1 260 ? 165.815 163.361 137.565 1.00 17.48 379 VAL C C 1
ATOM 7959 O O . VAL C 1 260 ? 166.103 163.280 136.368 1.00 20.97 379 VAL C O 1
ATOM 7972 N N . LEU C 1 261 ? 166.530 164.072 138.437 1.00 19.00 380 LEU C N 1
ATOM 7973 C CA . LEU C 1 261 ? 167.760 164.771 138.086 1.00 1.13 380 LEU C CA 1
ATOM 7974 C C . LEU C 1 261 ? 168.893 164.283 138.975 1.00 4.80 380 LEU C C 1
ATOM 7975 O O . LEU C 1 261 ? 168.699 164.088 140.176 1.00 27.84 380 LEU C O 1
ATOM 7991 N N . VAL C 1 262 ? 170.078 164.115 138.389 1.00 5.94 381 VAL C N 1
ATOM 7992 C CA . VAL C 1 262 ? 171.275 163.709 139.118 1.00 6.93 381 VAL C CA 1
ATOM 7993 C C . VAL C 1 262 ? 172.399 164.680 138.783 1.00 6.98 381 VAL C C 1
ATOM 7994 O O . VAL C 1 262 ? 172.668 164.939 137.605 1.00 21.40 381 VAL C O 1
ATOM 8007 N N . ARG C 1 263 ? 173.051 165.214 139.816 1.00 2.27 382 ARG C N 1
ATOM 8008 C CA . ARG C 1 263 ? 174.185 166.112 139.649 1.00 8.03 382 ARG C CA 1
ATOM 8009 C C . ARG C 1 263 ? 175.281 165.714 140.628 1.00 18.29 382 ARG C C 1
ATOM 8010 O O . ARG C 1 263 ? 175.018 165.114 141.673 1.00 28.33 382 ARG C O 1
ATOM 8031 N N . TRP C 1 264 ? 176.519 166.059 140.281 1.00 5.16 383 TRP C N 1
ATOM 8032 C CA . TRP C 1 264 ? 177.679 165.766 141.109 1.00 4.24 383 TRP C CA 1
ATOM 8033 C C . TRP C 1 264 ? 178.383 167.058 141.497 1.00 16.92 383 TRP C C 1
ATOM 8034 O O . TRP C 1 264 ? 178.328 168.056 140.772 1.00 28.87 383 TRP C O 1
ATOM 8055 N N . LEU C 1 265 ? 179.047 167.031 142.653 1.00 19.95 384 LEU C N 1
ATOM 8056 C CA . LEU C 1 265 ? 179.809 168.171 143.141 1.00 19.07 384 LEU C CA 1
ATOM 8057 C C . LEU C 1 265 ? 181.117 167.689 143.747 1.00 18.72 384 LEU C C 1
ATOM 8058 O O . LEU C 1 265 ? 181.144 166.691 144.474 1.00 21.85 384 LEU C O 1
ATOM 8074 N N . GLN C 1 266 ? 182.193 168.414 143.454 1.00 20.85 385 GLN C N 1
ATOM 8075 C CA . GLN C 1 266 ? 183.494 168.200 144.074 1.00 24.43 385 GLN C CA 1
ATOM 8076 C C . GLN C 1 266 ? 183.718 169.327 145.074 1.00 23.75 385 GLN C C 1
ATOM 8077 O O . GLN C 1 266 ? 183.595 170.505 144.722 1.00 17.39 385 GLN C O 1
ATOM 8091 N N . GLY C 1 267 ? 184.046 168.969 146.311 1.00 29.90 386 GLY C N 1
ATOM 8092 C CA . GLY C 1 267 ? 184.142 169.968 147.354 1.00 23.59 386 GLY C CA 1
ATOM 8093 C C . GLY C 1 267 ? 182.811 170.666 147.534 1.00 29.71 386 GLY C C 1
ATOM 8094 O O . GLY C 1 267 ? 181.866 170.085 148.076 1.00 28.89 386 GLY C O 1
ATOM 8098 N N . SER C 1 268 ? 182.727 171.918 147.084 1.00 29.11 387 SER C N 1
ATOM 8099 C CA . SER C 1 268 ? 181.468 172.651 147.055 1.00 25.67 387 SER C CA 1
ATOM 8100 C C . SER C 1 268 ? 181.169 173.222 145.675 1.00 20.62 387 SER C C 1
ATOM 8101 O O . SER C 1 268 ? 180.277 174.069 145.549 1.00 24.43 387 SER C O 1
ATOM 8109 N N . GLN C 1 269 ? 181.883 172.783 144.642 1.00 11.27 388 GLN C N 1
ATOM 8110 C CA . GLN C 1 269 ? 181.715 173.285 143.286 1.00 18.83 388 GLN C CA 1
ATOM 8111 C C . GLN C 1 269 ? 181.140 172.190 142.398 1.00 22.18 388 GLN C C 1
ATOM 8112 O O . GLN C 1 269 ? 181.505 171.018 142.526 1.00 28.19 388 GLN C O 1
ATOM 8116 N N . GLU C 1 270 ? 180.240 172.580 141.498 1.00 18.24 389 GLU C N 1
ATOM 8117 C CA . GLU C 1 270 ? 179.566 171.625 140.631 1.00 22.47 389 GLU C CA 1
ATOM 8118 C C . GLU C 1 270 ? 180.475 171.229 139.473 1.00 21.92 389 GLU C C 1
ATOM 8119 O O . GLU C 1 270 ? 181.020 172.091 138.776 1.00 28.94 389 GLU C O 1
ATOM 8131 N N . LEU C 1 271 ? 180.632 169.924 139.268 1.00 15.92 390 LEU C N 1
ATOM 8132 C CA . LEU C 1 271 ? 181.421 169.439 138.150 1.00 16.64 390 LEU C CA 1
ATOM 8133 C C . LEU C 1 271 ? 180.646 169.606 136.842 1.00 17.18 390 LEU C C 1
ATOM 8134 O O . LEU C 1 271 ? 179.418 169.494 136.822 1.00 15.31 390 LEU C O 1
ATOM 8150 N N . PRO C 1 272 ? 181.339 169.873 135.734 1.00 17.98 391 PRO C N 1
ATOM 8151 C CA . PRO C 1 272 ? 180.639 169.996 134.450 1.00 20.52 391 PRO C CA 1
ATOM 8152 C C . PRO C 1 272 ? 180.010 168.676 134.028 1.00 17.77 391 PRO C C 1
ATOM 8153 O O . PRO C 1 272 ? 180.453 167.595 134.420 1.00 25.58 391 PRO C O 1
ATOM 8164 N N . ARG C 1 273 ? 178.964 168.779 133.205 1.00 15.64 392 ARG C N 1
ATOM 8165 C CA . ARG C 1 273 ? 178.128 167.631 132.878 1.00 20.98 392 ARG C CA 1
ATOM 8166 C C . ARG C 1 273 ? 178.861 166.551 132.093 1.00 13.07 392 ARG C C 1
ATOM 8167 O O . ARG C 1 273 ? 178.334 165.440 131.973 1.00 17.19 392 ARG C O 1
ATOM 8171 N N . GLU C 1 274 ? 180.043 166.838 131.559 1.00 11.35 393 GLU C N 1
ATOM 8172 C CA . GLU C 1 274 ? 180.762 165.899 130.710 1.00 16.45 393 GLU C CA 1
ATOM 8173 C C . GLU C 1 274 ? 181.731 165.014 131.485 1.00 24.20 393 GLU C C 1
ATOM 8174 O O . GLU C 1 274 ? 182.477 164.249 130.866 1.00 26.67 393 GLU C O 1
ATOM 8178 N N . LYS C 1 275 ? 181.740 165.096 132.816 1.00 15.01 394 LYS C N 1
ATOM 8179 C CA . LYS C 1 275 ? 182.709 164.375 133.629 1.00 14.31 394 LYS C CA 1
ATOM 8180 C C . LYS C 1 275 ? 182.152 163.110 134.271 1.00 19.72 394 LYS C C 1
ATOM 8181 O O . LYS C 1 275 ? 182.939 162.293 134.760 1.00 27.80 394 LYS C O 1
ATOM 8185 N N . TYR C 1 276 ? 180.833 162.922 134.285 1.00 16.47 395 TYR C N 1
ATOM 8186 C CA . TYR C 1 276 ? 180.218 161.758 134.904 1.00 11.19 395 TYR C CA 1
ATOM 8187 C C . TYR C 1 276 ? 179.250 161.108 133.926 1.00 13.52 395 TYR C C 1
ATOM 8188 O O . TYR C 1 276 ? 178.849 161.708 132.927 1.00 12.00 395 TYR C O 1
ATOM 8206 N N . LEU C 1 277 ? 178.876 159.864 134.226 1.00 14.62 396 LEU C N 1
ATOM 8207 C CA . LEU C 1 277 ? 178.011 159.075 133.355 1.00 14.56 396 LEU C CA 1
ATOM 8208 C C . LEU C 1 277 ? 176.707 158.786 134.082 1.00 14.84 396 LEU C C 1
ATOM 8209 O O . LEU C 1 277 ? 176.720 158.226 135.180 1.00 13.18 396 LEU C O 1
ATOM 8225 N N . THR C 1 278 ? 175.585 159.151 133.463 1.00 15.52 397 THR C N 1
ATOM 8226 C CA . THR C 1 278 ? 174.261 158.955 134.042 1.00 12.32 397 THR C CA 1
ATOM 8227 C C . THR C 1 278 ? 173.411 158.110 133.104 1.00 15.22 397 THR C C 1
ATOM 8228 O O . THR C 1 278 ? 173.358 158.374 131.899 1.00 27.54 397 THR C O 1
ATOM 8239 N N . TRP C 1 279 ? 172.747 157.099 133.661 1.00 3.17 398 TRP C N 1
ATOM 8240 C CA . TRP C 1 279 ? 171.866 156.227 132.901 1.00 3.41 398 TRP C CA 1
ATOM 8241 C C . TRP C 1 279 ? 170.440 156.784 132.936 1.00 11.44 398 TRP C C 1
ATOM 8242 O O . TRP C 1 279 ? 170.200 157.907 133.385 1.00 17.33 398 TRP C O 1
ATOM 8263 N N . ALA C 1 280 ? 169.476 156.002 132.458 1.00 13.55 399 ALA C N 1
ATOM 8264 C CA . ALA C 1 280 ? 168.074 156.390 132.428 1.00 4.75 399 ALA C CA 1
ATOM 8265 C C . ALA C 1 280 ? 167.283 155.593 133.459 1.00 17.27 399 ALA C C 1
ATOM 8266 O O . ALA C 1 280 ? 167.797 154.679 134.108 1.00 18.82 399 ALA C O 1
ATOM 8273 N N . SER C 1 281 ? 166.008 155.953 133.600 1.00 15.43 400 SER C N 1
ATOM 8274 C CA . SER C 1 281 ? 165.144 155.378 134.624 1.00 6.59 400 SER C CA 1
ATOM 8275 C C . SER C 1 281 ? 164.421 154.157 134.068 1.00 4.30 400 SER C C 1
ATOM 8276 O O . SER C 1 281 ? 163.670 154.262 133.094 1.00 10.37 400 SER C O 1
ATOM 8284 N N . ARG C 1 282 ? 164.645 153.005 134.695 1.00 11.46 401 ARG C N 1
ATOM 8285 C CA . ARG C 1 282 ? 163.984 151.758 134.341 1.00 11.29 401 ARG C CA 1
ATOM 8286 C C . ARG C 1 282 ? 163.194 151.264 135.544 1.00 14.51 401 ARG C C 1
ATOM 8287 O O . ARG C 1 282 ? 163.758 151.090 136.629 1.00 17.37 401 ARG C O 1
ATOM 8308 N N . GLN C 1 283 ? 161.899 151.031 135.352 1.00 10.41 402 GLN C N 1
ATOM 8309 C CA . GLN C 1 283 ? 161.066 150.572 136.454 1.00 7.18 402 GLN C CA 1
ATOM 8310 C C . GLN C 1 283 ? 161.485 149.171 136.880 1.00 15.19 402 GLN C C 1
ATOM 8311 O O . GLN C 1 283 ? 161.733 148.297 136.047 1.00 21.16 402 GLN C O 1
ATOM 8325 N N . GLU C 1 284 ? 161.560 148.964 138.189 1.00 7.39 403 GLU C N 1
ATOM 8326 C CA . GLU C 1 284 ? 162.138 147.751 138.745 1.00 11.15 403 GLU C CA 1
ATOM 8327 C C . GLU C 1 284 ? 161.081 146.668 138.907 1.00 19.25 403 GLU C C 1
ATOM 8328 O O . GLU C 1 284 ? 159.879 146.943 138.849 1.00 21.50 403 GLU C O 1
ATOM 8340 N N . PRO C 1 285 ? 161.501 145.420 139.117 1.00 21.08 404 PRO C N 1
ATOM 8341 C CA . PRO C 1 285 ? 160.528 144.326 139.229 1.00 25.86 404 PRO C CA 1
ATOM 8342 C C . PRO C 1 285 ? 159.508 144.593 140.324 1.00 26.13 404 PRO C C 1
ATOM 8343 O O . PRO C 1 285 ? 159.818 145.178 141.364 1.00 28.58 404 PRO C O 1
ATOM 8354 N N . SER C 1 286 ? 158.279 144.147 140.078 1.00 36.80 405 SER C N 1
ATOM 8355 C CA . SER C 1 286 ? 157.122 144.562 140.867 1.00 43.88 405 SER C CA 1
ATOM 8356 C C . SER C 1 286 ? 157.209 143.982 142.271 1.00 39.34 405 SER C C 1
ATOM 8357 O O . SER C 1 286 ? 156.941 142.798 142.490 1.00 37.85 405 SER C O 1
ATOM 8361 N N . GLN C 1 287 ? 157.591 144.821 143.230 1.00 40.19 406 GLN C N 1
ATOM 8362 C CA . GLN C 1 287 ? 157.432 144.509 144.648 1.00 44.40 406 GLN C CA 1
ATOM 8363 C C . GLN C 1 287 ? 156.174 145.203 145.170 1.00 47.94 406 GLN C C 1
ATOM 8364 O O . GLN C 1 287 ? 156.215 146.114 145.998 1.00 43.20 406 GLN C O 1
ATOM 8368 N N . GLY C 1 288 ? 155.035 144.743 144.656 1.00 47.35 407 GLY C N 1
ATOM 8369 C CA . GLY C 1 288 ? 153.749 145.307 145.017 1.00 47.00 407 GLY C CA 1
ATOM 8370 C C . GLY C 1 288 ? 153.271 146.413 144.097 1.00 46.14 407 GLY C C 1
ATOM 8371 O O . GLY C 1 288 ? 152.319 146.216 143.336 1.00 44.59 407 GLY C O 1
ATOM 8375 N N . THR C 1 289 ? 153.915 147.575 144.147 1.00 37.57 408 THR C N 1
ATOM 8376 C CA . THR C 1 289 ? 153.504 148.741 143.377 1.00 32.48 408 THR C CA 1
ATOM 8377 C C . THR C 1 289 ? 154.559 149.074 142.325 1.00 29.25 408 THR C C 1
ATOM 8378 O O . THR C 1 289 ? 155.561 148.371 142.164 1.00 27.28 408 THR C O 1
ATOM 8389 N N . THR C 1 290 ? 154.321 150.166 141.602 1.00 20.01 409 THR C N 1
ATOM 8390 C CA . THR C 1 290 ? 155.210 150.598 140.530 1.00 17.78 409 THR C CA 1
ATOM 8391 C C . THR C 1 290 ? 156.223 151.592 141.086 1.00 18.71 409 THR C C 1
ATOM 8392 O O . THR C 1 290 ? 155.847 152.587 141.714 1.00 24.13 409 THR C O 1
ATOM 8403 N N . THR C 1 291 ? 157.505 151.314 140.862 1.00 8.27 410 THR C N 1
ATOM 8404 C CA . THR C 1 291 ? 158.586 152.181 141.305 1.00 2.62 410 THR C CA 1
ATOM 8405 C C . THR C 1 291 ? 159.686 152.154 140.254 1.00 5.41 410 THR C C 1
ATOM 8406 O O . THR C 1 291 ? 159.655 151.354 139.317 1.00 18.52 410 THR C O 1
ATOM 8417 N N . PHE C 1 292 ? 160.665 153.045 140.413 1.00 9.01 411 PHE C N 1
ATOM 8418 C CA . PHE C 1 292 ? 161.700 153.214 139.400 1.00 10.62 411 PHE C CA 1
ATOM 8419 C C . PHE C 1 292 ? 163.092 153.202 140.023 1.00 13.96 411 PHE C C 1
ATOM 8420 O O . PHE C 1 292 ? 163.237 152.949 141.223 1.00 15.47 411 PHE C O 1
ATOM 8437 N N . ALA C 1 293 ? 164.120 153.457 139.216 1.00 4.66 412 ALA C N 1
ATOM 8438 C CA . ALA C 1 293 ? 165.489 153.519 139.708 1.00 6.62 412 ALA C CA 1
ATOM 8439 C C . ALA C 1 293 ? 166.359 154.209 138.666 1.00 6.53 412 ALA C C 1
ATOM 8440 O O . ALA C 1 293 ? 166.043 154.214 137.476 1.00 10.46 412 ALA C O 1
ATOM 8447 N N . VAL C 1 294 ? 167.464 154.791 139.133 1.00 7.80 413 VAL C N 1
ATOM 8448 C CA . VAL C 1 294 ? 168.452 155.402 138.249 1.00 8.08 413 VAL C CA 1
ATOM 8449 C C . VAL C 1 294 ? 169.814 155.339 138.925 1.00 12.11 413 VAL C C 1
ATOM 8450 O O . VAL C 1 294 ? 169.919 155.314 140.155 1.00 17.32 413 VAL C O 1
ATOM 8463 N N . THR C 1 295 ? 170.864 155.312 138.105 1.00 0.00 414 THR C N 1
ATOM 8464 C CA . THR C 1 295 ? 172.237 155.251 138.582 1.00 6.39 414 THR C CA 1
ATOM 8465 C C . THR C 1 295 ? 173.095 156.264 137.839 1.00 12.99 414 THR C C 1
ATOM 8466 O O . THR C 1 295 ? 172.761 156.711 136.740 1.00 21.44 414 THR C O 1
ATOM 8477 N N . SER C 1 296 ? 174.209 156.627 138.468 1.00 10.85 415 SER C N 1
ATOM 8478 C CA . SER C 1 296 ? 175.245 157.404 137.806 1.00 10.62 415 SER C CA 1
ATOM 8479 C C . SER C 1 296 ? 176.577 157.103 138.476 1.00 4.97 415 SER C C 1
ATOM 8480 O O . SER C 1 296 ? 176.623 156.660 139.626 1.00 9.87 415 SER C O 1
ATOM 8488 N N . ILE C 1 297 ? 177.661 157.327 137.739 1.00 5.12 416 ILE C N 1
ATOM 8489 C CA . ILE C 1 297 ? 179.005 157.082 138.242 1.00 7.62 416 ILE C CA 1
ATOM 8490 C C . ILE C 1 297 ? 179.896 158.273 137.928 1.00 18.78 416 ILE C C 1
ATOM 8491 O O . ILE C 1 297 ? 179.693 158.995 136.944 1.00 30.75 416 ILE C O 1
ATOM 8507 N N . LEU C 1 298 ? 180.900 158.461 138.782 1.00 7.66 417 LEU C N 1
ATOM 8508 C CA . LEU C 1 298 ? 181.902 159.504 138.629 1.00 0.44 417 LEU C CA 1
ATOM 8509 C C . LEU C 1 298 ? 183.276 158.894 138.853 1.00 16.97 417 LEU C C 1
ATOM 8510 O O . LEU C 1 298 ? 183.440 158.014 139.702 1.00 15.85 417 LEU C O 1
ATOM 8526 N N . ARG C 1 299 ? 184.258 159.360 138.088 1.00 28.30 418 ARG C N 1
ATOM 8527 C CA . ARG C 1 299 ? 185.632 158.890 138.191 1.00 21.97 418 ARG C CA 1
ATOM 8528 C C . ARG C 1 299 ? 186.506 160.017 138.720 1.00 28.56 418 ARG C C 1
ATOM 8529 O O . ARG C 1 299 ? 186.497 161.125 138.173 1.00 28.54 418 ARG C O 1
ATOM 8550 N N . VAL C 1 300 ? 187.260 159.729 139.777 1.00 23.03 419 VAL C N 1
ATOM 8551 C CA . VAL C 1 300 ? 188.034 160.734 140.494 1.00 17.71 419 VAL C CA 1
ATOM 8552 C C . VAL C 1 300 ? 189.478 160.263 140.590 1.00 24.97 419 VAL C C 1
ATOM 8553 O O . VAL C 1 300 ? 189.746 159.058 140.622 1.00 30.66 419 VAL C O 1
ATOM 8566 N N . ALA C 1 301 ? 190.410 161.213 140.626 1.00 20.24 420 ALA C N 1
ATOM 8567 C CA . ALA C 1 301 ? 191.816 160.868 140.779 1.00 23.22 420 ALA C CA 1
ATOM 8568 C C . ALA C 1 301 ? 192.052 160.206 142.131 1.00 25.09 420 ALA C C 1
ATOM 8569 O O . ALA C 1 301 ? 191.582 160.692 143.164 1.00 25.18 420 ALA C O 1
ATOM 8576 N N . ALA C 1 302 ? 192.790 159.093 142.124 1.00 26.00 421 ALA C N 1
ATOM 8577 C CA . ALA C 1 302 ? 193.038 158.369 143.366 1.00 21.17 421 ALA C CA 1
ATOM 8578 C C . ALA C 1 302 ? 193.803 159.222 144.367 1.00 26.70 421 ALA C C 1
ATOM 8579 O O . ALA C 1 302 ? 193.553 159.134 145.574 1.00 27.54 421 ALA C O 1
ATOM 8586 N N . GLU C 1 303 ? 194.737 160.047 143.891 1.00 30.78 422 GLU C N 1
ATOM 8587 C CA . GLU C 1 303 ? 195.464 160.948 144.776 1.00 30.21 422 GLU C CA 1
ATOM 8588 C C . GLU C 1 303 ? 194.573 162.031 145.366 1.00 31.20 422 GLU C C 1
ATOM 8589 O O . GLU C 1 303 ? 194.991 162.703 146.315 1.00 32.70 422 GLU C O 1
ATOM 8593 N N . ASP C 1 304 ? 193.367 162.218 144.829 1.00 26.97 423 ASP C N 1
ATOM 8594 C CA . ASP C 1 304 ? 192.409 163.166 145.381 1.00 30.21 423 ASP C CA 1
ATOM 8595 C C . ASP C 1 304 ? 191.504 162.519 146.422 1.00 32.54 423 ASP C C 1
ATOM 8596 O O . ASP C 1 304 ? 191.192 163.139 147.443 1.00 33.73 423 ASP C O 1
ATOM 8605 N N . TRP C 1 305 ? 191.072 161.280 146.180 1.00 27.34 424 TRP C N 1
ATOM 8606 C CA . TRP C 1 305 ? 190.303 160.559 147.187 1.00 19.99 424 TRP C CA 1
ATOM 8607 C C . TRP C 1 305 ? 191.137 160.316 148.436 1.00 25.08 424 TRP C C 1
ATOM 8608 O O . TRP C 1 305 ? 190.658 160.515 149.558 1.00 36.78 424 TRP C O 1
ATOM 8629 N N . LYS C 1 306 ? 192.394 159.900 148.262 1.00 23.13 425 LYS C N 1
ATOM 8630 C CA . LYS C 1 306 ? 193.246 159.608 149.409 1.00 27.89 425 LYS C CA 1
ATOM 8631 C C . LYS C 1 306 ? 193.591 160.868 150.191 1.00 28.69 425 LYS C C 1
ATOM 8632 O O . LYS C 1 306 ? 193.802 160.802 151.407 1.00 25.42 425 LYS C O 1
ATOM 8651 N N . LYS C 1 307 ? 193.657 162.016 149.515 1.00 37.52 426 LYS C N 1
ATOM 8652 C CA . LYS C 1 307 ? 194.020 163.256 150.194 1.00 31.36 426 LYS C CA 1
ATOM 8653 C C . LYS C 1 307 ? 193.006 163.606 151.276 1.00 33.05 426 LYS C C 1
ATOM 8654 O O . LYS C 1 307 ? 193.383 164.025 152.377 1.00 37.83 426 LYS C O 1
ATOM 8673 N N . GLY C 1 308 ? 191.718 163.441 150.984 1.00 37.12 427 GLY C N 1
ATOM 8674 C CA . GLY C 1 308 ? 190.677 163.727 151.953 1.00 33.27 427 GLY C CA 1
ATOM 8675 C C . GLY C 1 308 ? 189.645 164.725 151.469 1.00 36.24 427 GLY C C 1
ATOM 8676 O O . GLY C 1 308 ? 189.002 165.398 152.280 1.00 34.58 427 GLY C O 1
ATOM 8680 N N . ASP C 1 309 ? 189.479 164.836 150.155 1.00 30.71 428 ASP C N 1
ATOM 8681 C CA . ASP C 1 309 ? 188.450 165.699 149.597 1.00 28.62 428 ASP C CA 1
ATOM 8682 C C . ASP C 1 309 ? 187.089 165.010 149.668 1.00 26.87 428 ASP C C 1
ATOM 8683 O O . ASP C 1 309 ? 186.989 163.789 149.812 1.00 21.16 428 ASP C O 1
ATOM 8687 N N . THR C 1 310 ? 186.033 165.813 149.563 1.00 14.89 429 THR C N 1
ATOM 8688 C CA . THR C 1 310 ? 184.663 165.338 149.690 1.00 17.07 429 THR C CA 1
ATOM 8689 C C . THR C 1 310 ? 183.925 165.488 148.366 1.00 23.15 429 THR C C 1
ATOM 8690 O O . THR C 1 310 ? 184.112 166.474 147.647 1.00 23.69 429 THR C O 1
ATOM 8701 N N . PHE C 1 311 ? 183.080 164.505 148.056 1.00 23.52 430 PHE C N 1
ATOM 8702 C CA . PHE C 1 311 ? 182.291 164.486 146.833 1.00 16.09 430 PHE C CA 1
ATOM 8703 C C . PHE C 1 311 ? 180.830 164.251 147.182 1.00 16.57 430 PHE C C 1
ATOM 8704 O O . PHE C 1 311 ? 180.518 163.420 148.038 1.00 21.87 430 PHE C O 1
ATOM 8721 N N . SER C 1 312 ? 179.936 164.974 146.511 1.00 9.24 431 SER C N 1
ATOM 8722 C CA . SER C 1 312 ? 178.517 164.935 146.832 1.00 9.50 431 SER C CA 1
ATOM 8723 C C . SER C 1 312 ? 177.697 164.599 145.597 1.00 16.66 431 SER C C 1
ATOM 8724 O O . SER C 1 312 ? 177.999 165.061 144.493 1.00 19.00 431 SER C O 1
ATOM 8732 N N . CYS C 1 313 ? 176.661 163.789 145.792 1.00 12.04 432 CYS C N 1
ATOM 8733 C CA . CYS C 1 313 ? 175.674 163.497 144.761 1.00 0.00 432 CYS C CA 1
ATOM 8734 C C . CYS C 1 313 ? 174.343 164.112 145.165 1.00 16.17 432 CYS C C 1
ATOM 8735 O O . CYS C 1 313 ? 173.853 163.862 146.271 1.00 32.55 432 CYS C O 1
ATOM 8742 N N . MET C 1 314 ? 173.762 164.908 144.271 1.00 4.66 433 MET C N 1
ATOM 8743 C CA . MET C 1 314 ? 172.502 165.592 144.515 1.00 5.81 433 MET C CA 1
ATOM 8744 C C . MET C 1 314 ? 171.449 165.041 143.566 1.00 9.14 433 MET C C 1
ATOM 8745 O O . MET C 1 314 ? 171.711 164.882 142.370 1.00 21.36 433 MET C O 1
ATOM 8759 N N . VAL C 1 315 ? 170.265 164.746 144.098 1.00 9.67 434 VAL C N 1
ATOM 8760 C CA . VAL C 1 315 ? 169.171 164.169 143.329 1.00 0.00 434 VAL C CA 1
ATOM 8761 C C . VAL C 1 315 ? 167.947 165.057 143.493 1.00 11.10 434 VAL C C 1
ATOM 8762 O O . VAL C 1 315 ? 167.619 165.475 144.610 1.00 19.29 434 VAL C O 1
ATOM 8775 N N . GLY C 1 316 ? 167.273 165.332 142.380 1.00 12.42 435 GLY C N 1
ATOM 8776 C CA . GLY C 1 316 ? 166.102 166.187 142.374 1.00 0.00 435 GLY C CA 1
ATOM 8777 C C . GLY C 1 316 ? 164.874 165.503 141.807 1.00 6.20 435 GLY C C 1
ATOM 8778 O O . GLY C 1 316 ? 164.905 164.981 140.688 1.00 16.85 435 GLY C O 1
ATOM 8782 N N . HIS C 1 317 ? 163.786 165.506 142.576 1.00 15.21 436 HIS C N 1
ATOM 8783 C CA . HIS C 1 317 ? 162.551 164.838 142.196 1.00 5.95 436 HIS C CA 1
ATOM 8784 C C . HIS C 1 317 ? 161.374 165.762 142.475 1.00 16.79 436 HIS C C 1
ATOM 8785 O O . HIS C 1 317 ? 161.453 166.671 143.303 1.00 28.81 436 HIS C O 1
ATOM 8799 N N . GLU C 1 318 ? 160.271 165.519 141.763 1.00 19.85 437 GLU C N 1
ATOM 8800 C CA . GLU C 1 318 ? 159.059 166.302 141.973 1.00 10.74 437 GLU C CA 1
ATOM 8801 C C . GLU C 1 318 ? 158.385 165.991 143.304 1.00 15.26 437 GLU C C 1
ATOM 8802 O O . GLU C 1 318 ? 157.644 166.835 143.817 1.00 26.48 437 GLU C O 1
ATOM 8814 N N . ALA C 1 319 ? 158.623 164.810 143.871 1.00 18.45 438 ALA C N 1
ATOM 8815 C CA . ALA C 1 319 ? 157.915 164.351 145.057 1.00 9.96 438 ALA C CA 1
ATOM 8816 C C . ALA C 1 319 ? 158.682 164.596 146.349 1.00 11.08 438 ALA C C 1
ATOM 8817 O O . ALA C 1 319 ? 158.216 164.184 147.416 1.00 15.17 438 ALA C O 1
ATOM 8824 N N . LEU C 1 320 ? 159.843 165.249 146.286 1.00 12.84 439 LEU C N 1
ATOM 8825 C CA . LEU C 1 320 ? 160.567 165.465 147.529 1.00 8.22 439 LEU C CA 1
ATOM 8826 C C . LEU C 1 320 ? 160.060 166.721 148.234 1.00 7.78 439 LEU C C 1
ATOM 8827 O O . LEU C 1 320 ? 159.623 167.672 147.579 1.00 7.72 439 LEU C O 1
ATOM 8843 N N . PRO C 1 321 ? 160.096 166.756 149.572 1.00 20.94 440 PRO C N 1
ATOM 8844 C CA . PRO C 1 321 ? 159.552 167.932 150.275 1.00 16.83 440 PRO C CA 1
ATOM 8845 C C . PRO C 1 321 ? 160.200 169.239 149.859 1.00 17.70 440 PRO C C 1
ATOM 8846 O O . PRO C 1 321 ? 159.508 170.257 149.734 1.00 23.95 440 PRO C O 1
ATOM 8857 N N . LEU C 1 322 ? 161.513 169.240 149.641 1.00 2.30 441 LEU C N 1
ATOM 8858 C CA . LEU C 1 322 ? 162.235 170.421 149.187 1.00 3.71 441 LEU C CA 1
ATOM 8859 C C . LEU C 1 322 ? 162.672 170.304 147.733 1.00 22.15 441 LEU C C 1
ATOM 8860 O O . LEU C 1 322 ? 163.326 171.216 147.216 1.00 23.58 441 LEU C O 1
ATOM 8876 N N . ALA C 1 323 ? 162.326 169.205 147.065 1.00 22.96 442 ALA C N 1
ATOM 8877 C CA . ALA C 1 323 ? 162.618 168.927 145.663 1.00 4.40 442 ALA C CA 1
ATOM 8878 C C . ALA C 1 323 ? 164.067 168.525 145.428 1.00 11.70 442 ALA C C 1
ATOM 8879 O O . ALA C 1 323 ? 164.419 168.193 144.291 1.00 25.75 442 ALA C O 1
ATOM 8886 N N . PHE C 1 324 ? 164.917 168.534 146.453 1.00 7.64 443 PHE C N 1
ATOM 8887 C CA . PHE C 1 324 ? 166.316 168.167 146.297 1.00 10.31 443 PHE C CA 1
ATOM 8888 C C . PHE C 1 324 ? 166.787 167.425 147.537 1.00 3.99 443 PHE C C 1
ATOM 8889 O O . PHE C 1 324 ? 166.287 167.652 148.641 1.00 8.95 443 PHE C O 1
ATOM 8906 N N . THR C 1 325 ? 167.757 166.534 147.344 1.00 0.00 444 THR C N 1
ATOM 8907 C CA . THR C 1 325 ? 168.391 165.843 148.460 1.00 5.55 444 THR C CA 1
ATOM 8908 C C . THR C 1 325 ? 169.800 165.446 148.050 1.00 7.52 444 THR C C 1
ATOM 8909 O O . THR C 1 325 ? 169.995 164.881 146.971 1.00 20.63 444 THR C O 1
ATOM 8920 N N . GLN C 1 326 ? 170.775 165.737 148.907 1.00 3.86 445 GLN C N 1
ATOM 8921 C CA . GLN C 1 326 ? 172.176 165.491 148.605 1.00 6.43 445 GLN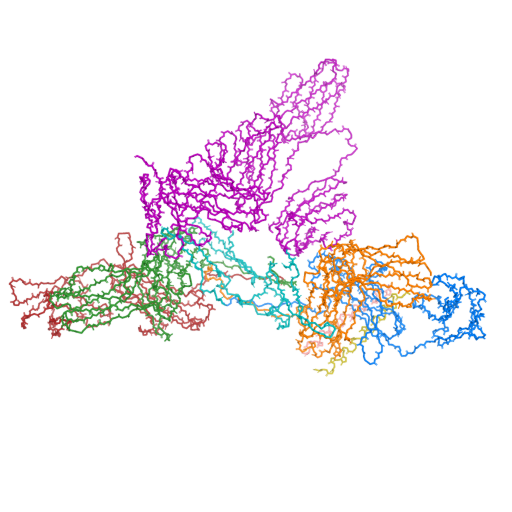 C CA 1
ATOM 8922 C C . GLN C 1 326 ? 172.775 164.511 149.605 1.00 19.18 445 GLN C C 1
ATOM 8923 O O . GLN C 1 326 ? 172.288 164.367 150.730 1.00 30.46 445 GLN C O 1
ATOM 8937 N N . LYS C 1 327 ? 173.838 163.836 149.174 1.00 11.15 446 LYS C N 1
ATOM 8938 C CA . LYS C 1 327 ? 174.592 162.923 150.022 1.00 13.89 446 LYS C CA 1
ATOM 8939 C C . LYS C 1 327 ? 176.073 163.113 149.738 1.00 10.68 446 LYS C C 1
ATOM 8940 O O . LYS C 1 327 ? 176.501 163.006 148.585 1.00 12.22 446 LYS C O 1
ATOM 8944 N N . THR C 1 328 ? 176.847 163.392 150.784 1.00 14.75 447 THR C N 1
ATOM 8945 C CA . THR C 1 328 ? 178.261 163.722 150.664 1.00 16.36 447 THR C CA 1
ATOM 8946 C C . THR C 1 328 ? 179.105 162.643 151.328 1.00 18.96 447 THR C C 1
ATOM 8947 O O . THR C 1 328 ? 178.772 162.164 152.416 1.00 19.17 447 THR C O 1
ATOM 8958 N N . ILE C 1 329 ? 180.202 162.268 150.670 1.00 14.69 448 ILE C N 1
ATOM 8959 C CA . ILE C 1 329 ? 181.073 161.200 151.143 1.00 13.99 448 ILE C CA 1
ATOM 8960 C C . ILE C 1 329 ? 182.526 161.605 150.935 1.00 20.83 448 ILE C C 1
ATOM 8961 O O . ILE C 1 329 ? 182.858 162.355 150.012 1.00 15.66 448 ILE C O 1
ATOM 8977 N N . ASP C 1 330 ? 183.391 161.101 151.809 1.00 25.37 449 ASP C N 1
ATOM 8978 C CA . ASP C 1 330 ? 184.833 161.256 151.670 1.00 14.72 449 ASP C CA 1
ATOM 8979 C C . ASP C 1 330 ? 185.501 160.065 152.351 1.00 17.26 449 ASP C C 1
ATOM 8980 O O . ASP C 1 330 ? 184.832 159.121 152.781 1.00 24.89 449 ASP C O 1
ATOM 8989 N N . ARG C 1 331 ? 186.830 160.108 152.455 1.00 16.27 450 ARG C N 1
ATOM 8990 C CA . ARG C 1 331 ? 187.549 158.951 152.976 1.00 14.10 450 ARG C CA 1
ATOM 8991 C C . ARG C 1 331 ? 187.300 158.754 154.465 1.00 21.88 450 ARG C C 1
ATOM 8992 O O . ARG C 1 331 ? 187.324 157.616 154.948 1.00 26.77 450 ARG C O 1
ATOM 9013 N N . LEU C 1 332 ? 187.067 159.837 155.209 1.00 22.79 451 LEU C N 1
ATOM 9014 C CA . LEU C 1 332 ? 186.777 159.698 156.632 1.00 24.46 451 LEU C CA 1
ATOM 9015 C C . LEU C 1 332 ? 185.425 159.034 156.853 1.00 25.04 451 LEU C C 1
ATOM 9016 O O . LEU C 1 332 ? 185.262 158.236 157.783 1.00 18.47 451 LEU C O 1
ATOM 9032 N N . ALA C 1 333 ? 184.444 159.349 156.007 1.00 29.45 452 ALA C N 1
ATOM 9033 C CA . ALA C 1 333 ? 183.116 158.760 156.079 1.00 18.12 452 ALA C CA 1
ATOM 9034 C C . ALA C 1 333 ? 183.005 157.469 155.278 1.00 11.71 452 ALA C C 1
ATOM 9035 O O . ALA C 1 333 ? 181.905 157.115 154.843 1.00 10.32 452 ALA C O 1
ATOM 9042 N N . GLY C 1 334 ? 184.113 156.777 155.057 1.00 17.96 453 GLY C N 1
ATOM 9043 C CA . GLY C 1 334 ? 184.136 155.505 154.370 1.00 11.87 453 GLY C CA 1
ATOM 9044 C C . GLY C 1 334 ? 184.294 154.348 155.332 1.00 16.49 453 GLY C C 1
ATOM 9045 O O . GLY C 1 334 ? 183.915 154.429 156.506 1.00 23.02 453 GLY C O 1
ATOM 9049 N N . LYS C 1 335 ? 184.867 153.255 154.835 1.00 24.32 454 LYS C N 1
ATOM 9050 C CA . LYS C 1 335 ? 185.106 152.083 155.665 1.00 23.70 454 LYS C CA 1
ATOM 9051 C C . LYS C 1 335 ? 186.445 152.228 156.375 1.00 25.77 454 LYS C C 1
ATOM 9052 O O . LYS C 1 335 ? 187.483 152.283 155.703 1.00 29.74 454 LYS C O 1
ATOM 9071 N N . PRO C 1 336 ? 186.480 152.293 157.704 1.00 17.67 455 PRO C N 1
ATOM 9072 C CA . PRO C 1 336 ? 187.762 152.415 158.400 1.00 17.00 455 PRO C CA 1
ATOM 9073 C C . PRO C 1 336 ? 188.443 151.069 158.582 1.00 29.02 455 PRO C C 1
ATOM 9074 O O . PRO C 1 336 ? 187.800 150.019 158.647 1.00 40.08 455 PRO C O 1
ATOM 9085 N N . THR C 1 337 ? 189.770 151.117 158.672 1.00 28.53 456 THR C N 1
ATOM 9086 C CA . THR C 1 337 ? 190.575 149.923 158.883 1.00 29.70 456 THR C CA 1
ATOM 9087 C C . THR C 1 337 ? 190.869 149.659 160.355 1.00 35.75 456 THR C C 1
ATOM 9088 O O . THR C 1 337 ? 191.593 148.708 160.664 1.00 40.23 456 THR C O 1
ATOM 9099 N N . HIS C 1 338 ? 190.335 150.473 161.263 1.00 36.06 457 HIS C N 1
ATOM 9100 C CA . HIS C 1 338 ? 190.511 150.247 162.693 1.00 35.66 457 HIS C CA 1
ATOM 9101 C C . HIS C 1 338 ? 189.494 151.089 163.446 1.00 34.86 457 HIS C C 1
ATOM 9102 O O . HIS C 1 338 ? 189.401 152.298 163.216 1.00 30.75 457 HIS C O 1
ATOM 9116 N N . VAL C 1 339 ? 188.740 150.452 164.339 1.00 29.76 458 VAL C N 1
ATOM 9117 C CA . VAL C 1 339 ? 187.708 151.115 165.126 1.00 27.90 458 VAL C CA 1
ATOM 9118 C C . VAL C 1 339 ? 187.953 150.820 166.599 1.00 35.68 458 VAL C C 1
ATOM 9119 O O . VAL C 1 339 ? 188.151 149.661 166.980 1.00 35.56 458 VAL C O 1
ATOM 9132 N N . ASN C 1 340 ? 187.942 151.866 167.420 1.00 33.37 459 ASN C N 1
ATOM 9133 C CA . ASN C 1 340 ? 188.031 151.744 168.868 1.00 28.29 459 ASN C CA 1
ATOM 9134 C C . ASN C 1 340 ? 186.677 152.079 169.476 1.00 26.63 459 ASN C C 1
ATOM 9135 O O . ASN C 1 340 ? 186.130 153.158 169.223 1.00 31.24 459 ASN C O 1
ATOM 9146 N N . VAL C 1 341 ? 186.143 151.160 170.275 1.00 22.27 460 VAL C N 1
ATOM 9147 C CA . VAL C 1 341 ? 184.847 151.326 170.921 1.00 24.46 460 VAL C CA 1
ATOM 9148 C C . VAL C 1 341 ? 185.077 151.379 172.424 1.00 29.77 460 VAL C C 1
ATOM 9149 O O . VAL C 1 341 ? 185.652 150.448 173.001 1.00 32.11 460 VAL C O 1
ATOM 9162 N N . SER C 1 342 ? 184.631 152.463 173.053 1.00 27.93 461 SER C N 1
ATOM 9163 C CA . SER C 1 342 ? 184.754 152.653 174.492 1.00 24.44 461 SER C CA 1
ATOM 9164 C C . SER C 1 342 ? 183.377 152.923 175.078 1.00 20.95 461 SER C C 1
ATOM 9165 O O . SER C 1 342 ? 182.687 153.854 174.649 1.00 25.23 461 SER C O 1
ATOM 9173 N N . VAL C 1 343 ? 182.985 152.116 176.060 1.00 15.99 462 VAL C N 1
ATOM 9174 C CA . VAL C 1 343 ? 181.680 152.214 176.704 1.00 21.43 462 VAL C CA 1
ATOM 9175 C C . VAL C 1 343 ? 181.885 152.746 178.115 1.00 23.73 462 VAL C C 1
ATOM 9176 O O . VAL C 1 343 ? 182.667 152.183 178.890 1.00 24.62 462 VAL C O 1
ATOM 9189 N N . VAL C 1 344 ? 181.181 153.826 178.446 1.00 22.64 463 VAL C N 1
ATOM 9190 C CA . VAL C 1 344 ? 181.282 154.480 179.745 1.00 19.52 463 VAL C CA 1
ATOM 9191 C C . VAL C 1 344 ? 179.942 154.343 180.452 1.00 30.41 463 VAL C C 1
ATOM 9192 O O . VAL C 1 344 ? 178.893 154.619 179.859 1.00 29.13 463 VAL C O 1
ATOM 9205 N N . MET C 1 345 ? 179.978 153.914 181.710 1.00 32.63 464 MET C N 1
ATOM 9206 C CA . MET C 1 345 ? 178.778 153.716 182.516 1.00 21.34 464 MET C CA 1
ATOM 9207 C C . MET C 1 345 ? 178.658 154.860 183.513 1.00 25.56 464 MET C C 1
ATOM 9208 O O . MET C 1 345 ? 179.517 155.018 184.387 1.00 27.53 464 MET C O 1
ATOM 9222 N N . ALA C 1 346 ? 177.593 155.647 183.381 1.00 23.52 465 ALA C N 1
ATOM 9223 C CA . ALA C 1 346 ? 177.346 156.815 184.224 1.00 25.83 465 ALA C CA 1
ATOM 9224 C C . ALA C 1 346 ? 176.184 156.488 185.157 1.00 31.20 465 ALA C C 1
ATOM 9225 O O . ALA C 1 346 ? 175.016 156.630 184.782 1.00 39.35 465 ALA C O 1
ATOM 9232 N N . GLU C 1 347 ? 176.508 156.052 186.374 1.00 39.15 466 GLU C N 1
ATOM 9233 C CA . GLU C 1 347 ? 175.492 155.645 187.336 1.00 34.23 466 GLU C CA 1
ATOM 9234 C C . GLU C 1 347 ? 174.893 156.811 188.111 1.00 33.30 466 GLU C C 1
ATOM 9235 O O . GLU C 1 347 ? 173.845 156.636 188.741 1.00 33.35 466 GLU C O 1
ATOM 9247 N N . VAL C 1 348 ? 175.519 157.988 188.085 1.00 33.02 467 VAL C N 1
ATOM 9248 C CA . VAL C 1 348 ? 175.004 159.117 188.855 1.00 39.75 467 VAL C CA 1
ATOM 9249 C C . VAL C 1 348 ? 173.735 159.658 188.210 1.00 38.91 467 VAL C C 1
ATOM 9250 O O . VAL C 1 348 ? 172.659 159.661 188.819 1.00 35.21 467 VAL C O 1
ATOM 9263 N N . ASP C 1 349 ? 173.843 160.125 186.970 1.00 30.02 468 ASP C N 1
ATOM 9264 C CA . ASP C 1 349 ? 172.681 160.603 186.237 1.00 29.35 468 ASP C CA 1
ATOM 9265 C C . ASP C 1 349 ? 172.998 160.575 184.751 1.00 26.72 468 ASP C C 1
ATOM 9266 O O . ASP C 1 349 ? 174.162 160.528 184.346 1.00 27.82 468 ASP C O 1
ATOM 9275 N N . GLY C 1 350 ? 171.941 160.598 183.945 1.00 21.32 469 GLY C N 1
ATOM 9276 C CA . GLY C 1 350 ? 172.091 160.714 182.510 1.00 21.38 469 GLY C CA 1
ATOM 9277 C C . GLY C 1 350 ? 171.713 162.096 182.025 1.00 17.48 469 GLY C C 1
ATOM 9278 O O . GLY C 1 350 ? 170.529 162.434 181.965 1.00 16.98 469 GLY C O 1
ATOM 9282 N N . THR C 1 351 ? 172.712 162.908 181.680 1.00 16.31 470 THR C N 1
ATOM 9283 C CA . THR C 1 351 ? 172.470 164.250 181.176 1.00 16.90 470 THR C CA 1
ATOM 9284 C C . THR C 1 351 ? 173.358 164.634 180.003 1.00 16.32 470 THR C C 1
ATOM 9285 O O . THR C 1 351 ? 173.069 165.637 179.343 1.00 22.47 470 THR C O 1
ATOM 9296 N N . CYS C 1 352 ? 174.419 163.882 179.722 1.00 20.47 471 CYS C N 1
ATOM 9297 C CA . CYS C 1 352 ? 175.268 164.120 178.559 1.00 25.34 471 CYS C CA 1
ATOM 9298 C C . CYS C 1 352 ? 175.753 165.572 178.516 1.00 21.08 471 CYS C C 1
ATOM 9299 O O . CYS C 1 352 ? 175.399 166.360 177.641 1.00 23.29 471 CYS C O 1
ATOM 9306 N N . TYR C 1 353 ? 176.568 165.904 179.511 1.00 17.73 472 TYR C N 1
ATOM 9307 C CA . TYR C 1 353 ? 177.181 167.225 179.593 1.00 16.81 472 TYR C CA 1
ATOM 9308 C C . TYR C 1 353 ? 177.811 167.630 178.264 1.00 25.30 472 TYR C C 1
ATOM 9309 O O . TYR C 1 353 ? 178.127 166.783 177.430 1.00 19.69 472 TYR C O 1
ATOM 9327 N N . CYS D 1 123 ? 157.654 152.982 101.565 1.00 76.29 242 CYS D N 1
ATOM 9328 C CA . CYS D 1 123 ? 158.777 153.590 102.268 1.00 77.77 242 CYS D CA 1
ATOM 9329 C C . CYS D 1 123 ? 160.025 153.600 101.390 1.00 77.36 242 CYS D C 1
ATOM 9330 O O . CYS D 1 123 ? 160.038 153.014 100.308 1.00 74.52 242 CYS D O 1
ATOM 9336 N N . HIS D 1 124 ? 161.069 154.271 101.861 1.00 77.81 243 HIS D N 1
ATOM 9337 C CA . HIS D 1 124 ? 162.294 154.404 101.084 1.00 78.12 243 HIS D CA 1
ATOM 9338 C C . HIS D 1 124 ? 163.055 153.083 101.089 1.00 78.46 243 HIS D C 1
ATOM 9339 O O . HIS D 1 124 ? 163.381 152.575 102.168 1.00 78.81 243 HIS D O 1
ATOM 9353 N N . PRO D 1 125 ? 163.353 152.493 99.930 1.00 72.34 244 PRO D N 1
ATOM 9354 C CA . PRO D 1 125 ? 164.124 151.243 99.927 1.00 69.38 244 PRO D CA 1
ATOM 9355 C C . PRO D 1 125 ? 165.501 151.438 100.545 1.00 70.64 244 PRO D C 1
ATOM 9356 O O . PRO D 1 125 ? 166.127 152.490 100.399 1.00 67.52 244 PRO D O 1
ATOM 9367 N N . ARG D 1 126 ? 165.970 150.406 101.242 1.00 74.83 245 ARG D N 1
ATOM 9368 C CA . ARG D 1 126 ? 167.281 150.446 101.874 1.00 76.79 245 ARG D CA 1
ATOM 9369 C C . ARG D 1 126 ? 167.715 149.023 102.189 1.00 76.10 245 ARG D C 1
ATOM 9370 O O . ARG D 1 126 ? 166.908 148.092 102.175 1.00 73.20 245 ARG D O 1
ATOM 9374 N N . LEU D 1 127 ? 169.005 148.869 102.476 1.00 79.00 246 LEU D N 1
ATOM 9375 C CA . LEU D 1 127 ? 169.584 147.580 102.829 1.00 78.90 246 LEU D CA 1
ATOM 9376 C C . LEU D 1 127 ? 170.307 147.701 104.161 1.00 79.81 246 LEU D C 1
ATOM 9377 O O . LEU D 1 127 ? 170.963 148.712 104.429 1.00 77.40 246 LEU D O 1
ATOM 9393 N N . SER D 1 128 ? 170.185 146.670 104.995 1.00 82.49 247 SER D N 1
ATOM 9394 C CA . SER D 1 128 ? 170.828 146.644 106.299 1.00 83.45 247 SER D CA 1
ATOM 9395 C C . SER D 1 128 ? 171.493 145.294 106.520 1.00 81.48 247 SER D C 1
ATOM 9396 O O . SER D 1 128 ? 171.071 144.273 105.966 1.00 81.71 247 SER D O 1
ATOM 9404 N N . LEU D 1 129 ? 172.546 145.304 107.333 1.00 79.78 248 LEU D N 1
ATOM 9405 C CA . LEU D 1 129 ? 173.288 144.102 107.684 1.00 80.99 248 LEU D CA 1
ATOM 9406 C C . LEU D 1 129 ? 173.452 144.057 109.195 1.00 81.62 248 LEU D C 1
ATOM 9407 O O . LEU D 1 129 ? 173.915 145.028 109.801 1.00 79.77 248 LEU D O 1
ATOM 9423 N N . HIS D 1 130 ? 173.074 142.935 109.796 1.00 82.12 249 HIS D N 1
ATOM 9424 C CA . HIS D 1 130 ? 173.105 142.753 111.238 1.00 80.39 249 HIS D CA 1
ATOM 9425 C C . HIS D 1 130 ? 174.259 141.833 111.623 1.00 80.19 249 HIS D C 1
ATOM 9426 O O . HIS D 1 130 ? 175.013 141.344 110.777 1.00 78.78 249 HIS D O 1
ATOM 9440 N N . ARG D 1 131 ? 174.389 141.601 112.925 1.00 78.47 250 ARG D N 1
ATOM 9441 C CA . ARG D 1 131 ? 175.414 140.743 113.491 1.00 77.00 250 ARG D CA 1
ATOM 9442 C C . ARG D 1 131 ? 174.762 139.734 114.422 1.00 77.84 250 ARG D C 1
ATOM 9443 O O . ARG D 1 131 ? 173.689 140.000 114.974 1.00 75.26 250 ARG D O 1
ATOM 9464 N N . PRO D 1 132 ? 175.380 138.571 114.617 1.00 77.45 251 PRO D N 1
ATOM 9465 C CA . PRO D 1 132 ? 174.772 137.566 115.494 1.00 76.27 251 PRO D CA 1
ATOM 9466 C C . PRO D 1 132 ? 174.635 138.089 116.915 1.00 72.27 251 PRO D C 1
ATOM 9467 O O . PRO D 1 132 ? 175.468 138.855 117.403 1.00 69.51 251 PRO D O 1
ATOM 9478 N N . ALA D 1 133 ? 173.561 137.669 117.578 1.00 63.92 252 ALA D N 1
ATOM 9479 C CA . ALA D 1 133 ? 173.343 138.073 118.958 1.00 63.33 252 ALA D CA 1
ATOM 9480 C C . ALA D 1 133 ? 174.469 137.553 119.840 1.00 62.54 252 ALA D C 1
ATOM 9481 O O . ALA D 1 133 ? 174.945 136.427 119.670 1.00 66.09 252 ALA D O 1
ATOM 9488 N N . LEU D 1 134 ? 174.898 138.385 120.791 1.00 48.18 253 LEU D N 1
ATOM 9489 C CA . LEU D 1 134 ? 175.954 137.965 121.706 1.00 49.20 253 LEU D CA 1
ATOM 9490 C C . LEU D 1 134 ? 175.534 136.726 122.484 1.00 51.78 253 LEU D C 1
ATOM 9491 O O . LEU D 1 134 ? 176.336 135.805 122.684 1.00 51.17 253 LEU D O 1
ATOM 9507 N N . GLU D 1 135 ? 174.277 136.685 122.929 1.00 58.34 254 GLU D N 1
ATOM 9508 C CA . GLU D 1 135 ? 173.774 135.496 123.606 1.00 59.82 254 GLU D CA 1
ATOM 9509 C C . GLU D 1 135 ? 173.834 134.284 122.687 1.00 61.32 254 GLU D C 1
ATOM 9510 O O . GLU D 1 135 ? 174.239 133.196 123.110 1.00 61.34 254 GLU D O 1
ATOM 9514 N N . ASP D 1 136 ? 173.441 134.451 121.423 1.00 65.55 255 ASP D N 1
ATOM 9515 C CA . ASP D 1 136 ? 173.566 133.356 120.467 1.00 67.92 255 ASP D CA 1
ATOM 9516 C C . ASP D 1 136 ? 175.026 132.978 120.255 1.00 67.14 255 ASP D C 1
ATOM 9517 O O . ASP D 1 136 ? 175.361 131.791 120.169 1.00 64.35 255 ASP D O 1
ATOM 9526 N N . LEU D 1 137 ? 175.908 133.975 120.169 1.00 64.15 256 LEU D N 1
ATOM 9527 C CA . LEU D 1 137 ? 177.316 133.703 119.898 1.00 61.96 256 LEU D CA 1
ATOM 9528 C C . LEU D 1 137 ? 177.948 132.879 121.013 1.00 60.83 256 LEU D C 1
ATOM 9529 O O . LEU D 1 137 ? 178.675 131.914 120.749 1.00 59.95 256 LEU D O 1
ATOM 9545 N N . LEU D 1 138 ? 177.683 133.242 122.269 1.00 56.46 257 LEU D N 1
ATOM 9546 C CA . LEU D 1 138 ? 178.356 132.623 123.404 1.00 56.02 257 LEU D CA 1
ATOM 9547 C C . LEU D 1 138 ? 177.563 131.497 124.055 1.00 55.72 257 LEU D C 1
ATOM 9548 O O . LEU D 1 138 ? 178.100 130.820 124.938 1.00 53.17 257 LEU D O 1
ATOM 9564 N N . LEU D 1 139 ? 176.310 131.276 123.653 1.00 60.31 258 LEU D N 1
ATOM 9565 C CA . LEU D 1 139 ? 175.483 130.258 124.284 1.00 62.45 258 LEU D CA 1
ATOM 9566 C C . LEU D 1 139 ? 174.645 129.450 123.303 1.00 63.95 258 LEU D C 1
ATOM 9567 O O . LEU D 1 139 ? 173.926 128.547 123.742 1.00 62.52 258 LEU D O 1
ATOM 9583 N N . GLY D 1 140 ? 174.707 129.735 122.008 1.00 66.92 259 GLY D N 1
ATOM 9584 C CA . GLY D 1 140 ? 173.863 129.062 121.042 1.00 68.17 259 GLY D CA 1
ATOM 9585 C C . GLY D 1 140 ? 174.664 128.521 119.878 1.00 70.72 259 GLY D C 1
ATOM 9586 O O . GLY D 1 140 ? 175.669 129.097 119.462 1.00 68.74 259 GLY D O 1
ATOM 9590 N N . SER D 1 141 ? 174.195 127.390 119.352 1.00 67.52 260 SER D N 1
ATOM 9591 C CA . SER D 1 141 ? 174.810 126.735 118.207 1.00 65.03 260 SER D CA 1
ATOM 9592 C C . SER D 1 141 ? 174.072 127.023 116.906 1.00 66.24 260 SER D C 1
ATOM 9593 O O . SER D 1 141 ? 174.343 126.369 115.894 1.00 65.84 260 SER D O 1
ATOM 9597 N N . GLU D 1 142 ? 173.141 127.974 116.912 1.00 68.71 261 GLU D N 1
ATOM 9598 C CA . GLU D 1 142 ? 172.386 128.368 115.730 1.00 71.88 261 GLU D CA 1
ATOM 9599 C C . GLU D 1 142 ? 172.587 129.849 115.431 1.00 70.16 261 GLU D C 1
ATOM 9600 O O . GLU D 1 142 ? 171.665 130.549 115.009 1.00 70.56 261 GLU D O 1
ATOM 9604 N N . ALA D 1 143 ? 173.804 130.342 115.651 1.00 68.01 262 ALA D N 1
ATOM 9605 C CA . ALA D 1 143 ? 174.125 131.743 115.403 1.00 71.48 262 ALA D CA 1
ATOM 9606 C C . ALA D 1 143 ? 174.219 131.964 113.899 1.00 72.44 262 ALA D C 1
ATOM 9607 O O . ALA D 1 143 ? 175.142 131.466 113.247 1.00 70.85 262 ALA D O 1
ATOM 9614 N N . ASN D 1 144 ? 173.265 132.712 113.347 1.00 79.46 263 ASN D N 1
ATOM 9615 C CA . ASN D 1 144 ? 173.181 132.945 111.913 1.00 78.95 263 ASN D CA 1
ATOM 9616 C C . ASN D 1 144 ? 173.100 134.441 111.651 1.00 80.37 263 ASN D C 1
ATOM 9617 O O . ASN D 1 144 ? 172.299 135.141 112.278 1.00 79.05 263 ASN D O 1
ATOM 9628 N N . LEU D 1 145 ? 173.927 134.925 110.727 1.00 83.54 264 LEU D N 1
ATOM 9629 C CA . LEU D 1 145 ? 173.919 136.335 110.379 1.00 84.06 264 LEU D CA 1
ATOM 9630 C C . LEU D 1 145 ? 172.661 136.675 109.581 1.00 85.77 264 LEU D C 1
ATOM 9631 O O . LEU D 1 145 ? 171.877 135.802 109.199 1.00 83.56 264 LEU D O 1
ATOM 9647 N N . THR D 1 146 ? 172.470 137.970 109.332 1.00 85.46 265 THR D N 1
ATOM 9648 C CA . THR D 1 146 ? 171.285 138.450 108.632 1.00 82.99 265 THR D CA 1
ATOM 9649 C C . THR D 1 146 ? 171.658 139.593 107.701 1.00 81.62 265 THR D C 1
ATOM 9650 O O . THR D 1 146 ? 172.425 140.484 108.078 1.00 79.74 265 THR D O 1
ATOM 9661 N N . CYS D 1 147 ? 171.111 139.557 106.487 1.00 84.65 266 CYS D N 1
ATOM 9662 C CA . CYS D 1 147 ? 171.252 140.629 105.506 1.00 85.40 266 CYS D CA 1
ATOM 9663 C C . CYS D 1 147 ? 169.858 140.930 104.974 1.00 84.83 266 CYS D C 1
ATOM 9664 O O . CYS D 1 147 ? 169.316 140.156 104.179 1.00 81.45 266 CYS D O 1
ATOM 9671 N N . THR D 1 148 ? 169.279 142.047 105.406 1.00 80.06 267 THR D N 1
ATOM 9672 C CA . THR D 1 148 ? 167.878 142.344 105.153 1.00 78.49 267 THR D CA 1
ATOM 9673 C C . THR D 1 148 ? 167.735 143.518 104.194 1.00 78.64 267 THR D C 1
ATOM 9674 O O . THR D 1 148 ? 168.602 144.393 104.113 1.00 73.04 267 THR D O 1
ATOM 9685 N N . LEU D 1 149 ? 166.622 143.520 103.463 1.00 78.66 268 LEU D N 1
ATOM 9686 C CA . LEU D 1 149 ? 166.263 144.596 102.543 1.00 76.36 268 LEU D CA 1
ATOM 9687 C C . LEU D 1 149 ? 164.995 145.249 103.082 1.00 74.34 268 LEU D C 1
ATOM 9688 O O . LEU D 1 149 ? 163.897 144.702 102.940 1.00 69.92 268 LEU D O 1
ATOM 9704 N N . THR D 1 150 ? 165.147 146.416 103.703 1.00 73.04 269 THR D N 1
ATOM 9705 C CA . THR D 1 150 ? 164.020 147.118 104.302 1.00 71.47 269 THR D CA 1
ATOM 9706 C C . THR D 1 150 ? 163.326 147.960 103.239 1.00 71.69 269 THR D C 1
ATOM 9707 O O . THR D 1 150 ? 163.956 148.817 102.609 1.00 70.59 269 THR D O 1
ATOM 9718 N N . GLY D 1 151 ? 162.035 147.713 103.038 1.00 63.53 270 GLY D N 1
ATOM 9719 C CA . GLY D 1 151 ? 161.270 148.447 102.051 1.00 62.47 270 GLY D CA 1
ATOM 9720 C C . GLY D 1 151 ? 161.255 147.748 100.708 1.00 62.44 270 GLY D C 1
ATOM 9721 O O . GLY D 1 151 ? 162.295 147.629 100.053 1.00 61.02 270 GLY D O 1
ATOM 9725 N N . LEU D 1 152 ? 160.083 147.278 100.289 1.00 58.11 271 LEU D N 1
ATOM 9726 C CA . LEU D 1 152 ? 159.935 146.588 99.014 1.00 56.98 271 LEU D CA 1
ATOM 9727 C C . LEU D 1 152 ? 158.687 147.100 98.315 1.00 59.01 271 LEU D C 1
ATOM 9728 O O . LEU D 1 152 ? 157.620 147.192 98.930 1.00 56.82 271 LEU D O 1
ATOM 9732 N N . ARG D 1 153 ? 158.825 147.430 97.034 1.00 63.41 272 ARG D N 1
ATOM 9733 C CA . ARG D 1 153 ? 157.722 147.896 96.203 1.00 63.64 272 ARG D CA 1
ATOM 9734 C C . ARG D 1 153 ? 157.758 147.210 94.846 1.00 63.78 272 ARG D C 1
ATOM 9735 O O . ARG D 1 153 ? 157.471 147.818 93.811 1.00 62.05 272 ARG D O 1
ATOM 9739 N N . ASP D 1 154 ? 158.112 145.928 94.834 1.00 65.29 273 ASP D N 1
ATOM 9740 C CA . ASP D 1 154 ? 158.213 145.160 93.601 1.00 63.07 273 ASP D CA 1
ATOM 9741 C C . ASP D 1 154 ? 157.864 143.708 93.910 1.00 64.16 273 ASP D C 1
ATOM 9742 O O . ASP D 1 154 ? 157.398 143.383 95.006 1.00 62.95 273 ASP D O 1
ATOM 9746 N N . ALA D 1 155 ? 158.095 142.832 92.937 1.00 65.75 274 ALA D N 1
ATOM 9747 C CA . ALA D 1 155 ? 157.790 141.418 93.076 1.00 65.60 274 ALA D CA 1
ATOM 9748 C C . ALA D 1 155 ? 158.987 140.695 93.693 1.00 67.70 274 ALA D C 1
ATOM 9749 O O . ALA D 1 155 ? 159.932 141.316 94.186 1.00 64.47 274 ALA D O 1
ATOM 9756 N N . SER D 1 156 ? 158.957 139.361 93.669 1.00 69.05 275 SER D N 1
ATOM 9757 C CA . SER D 1 156 ? 160.027 138.547 94.247 1.00 66.94 275 SER D CA 1
ATOM 9758 C C . SER D 1 156 ? 161.241 138.578 93.318 1.00 69.32 275 SER D C 1
ATOM 9759 O O . SER D 1 156 ? 161.602 137.598 92.662 1.00 68.58 275 SER D O 1
ATOM 9763 N N . GLY D 1 157 ? 161.877 139.745 93.275 1.00 71.69 276 GLY D N 1
ATOM 9764 C CA . GLY D 1 157 ? 163.081 139.934 92.491 1.00 69.91 276 GLY D CA 1
ATOM 9765 C C . GLY D 1 157 ? 164.305 140.074 93.372 1.00 72.18 276 GLY D C 1
ATOM 9766 O O . GLY D 1 157 ? 165.180 140.905 93.111 1.00 71.39 276 GLY D O 1
ATOM 9770 N N . VAL D 1 158 ? 164.373 139.259 94.421 1.00 76.10 277 VAL D N 1
ATOM 9771 C CA . VAL D 1 158 ? 165.437 139.334 95.416 1.00 75.13 277 VAL D CA 1
ATOM 9772 C C . VAL D 1 158 ? 166.512 138.316 95.069 1.00 74.01 277 VAL D C 1
ATOM 9773 O O . VAL D 1 158 ? 166.217 137.142 94.811 1.00 71.54 277 VAL D O 1
ATOM 9786 N N . THR D 1 159 ? 167.764 138.770 95.056 1.00 71.79 278 THR D N 1
ATOM 9787 C CA . THR D 1 159 ? 168.915 137.900 94.813 1.00 74.29 278 THR D CA 1
ATOM 9788 C C . THR D 1 159 ? 169.992 138.288 95.821 1.00 73.52 278 THR D C 1
ATOM 9789 O O . THR D 1 159 ? 170.594 139.361 95.711 1.00 72.93 278 THR D O 1
ATOM 9800 N N . PHE D 1 160 ? 170.225 137.415 96.799 1.00 78.66 279 PHE D N 1
ATOM 9801 C CA . PHE D 1 160 ? 171.223 137.624 97.840 1.00 79.73 279 PHE D CA 1
ATOM 9802 C C . PHE D 1 160 ? 172.335 136.600 97.663 1.00 80.44 279 PHE D C 1
ATOM 9803 O O . PHE D 1 160 ? 172.062 135.419 97.420 1.00 78.88 279 PHE D O 1
ATOM 9820 N N . THR D 1 161 ? 173.581 137.051 97.782 1.00 81.06 280 THR D N 1
ATOM 9821 C CA . THR D 1 161 ? 174.742 136.179 97.690 1.00 81.48 280 THR D CA 1
ATOM 9822 C C . THR D 1 161 ? 175.727 136.542 98.791 1.00 80.53 280 THR D C 1
ATOM 9823 O O . THR D 1 161 ? 175.911 137.724 99.111 1.00 78.24 280 THR D O 1
ATOM 9834 N N . TRP D 1 162 ? 176.344 135.518 99.373 1.00 85.24 281 TRP D N 1
ATOM 9835 C CA . TRP D 1 162 ? 177.330 135.668 100.430 1.00 85.19 281 TRP D CA 1
ATOM 9836 C C . TRP D 1 162 ? 178.635 135.022 99.984 1.00 85.80 281 TRP D C 1
ATOM 9837 O O . TRP D 1 162 ? 178.642 133.882 99.508 1.00 84.60 281 TRP D O 1
ATOM 9858 N N . THR D 1 163 ? 179.736 135.756 100.136 1.00 85.78 282 THR D N 1
ATOM 9859 C CA . THR D 1 163 ? 181.009 135.288 99.591 1.00 85.53 282 THR D CA 1
ATOM 9860 C C . THR D 1 163 ? 181.434 133.931 100.139 1.00 84.09 282 THR D C 1
ATOM 9861 O O . THR D 1 163 ? 181.911 133.102 99.344 1.00 82.21 282 THR D O 1
ATOM 9872 N N . PRO D 1 164 ? 181.309 133.634 101.434 1.00 80.76 283 PRO D N 1
ATOM 9873 C CA . PRO D 1 164 ? 181.771 132.330 101.926 1.00 80.85 283 PRO D CA 1
ATOM 9874 C C . PRO D 1 164 ? 181.059 131.186 101.218 1.00 81.69 283 PRO D C 1
ATOM 9875 O O . PRO D 1 164 ? 179.860 131.251 100.940 1.00 80.68 283 PRO D O 1
ATOM 9886 N N . SER D 1 165 ? 181.816 130.130 100.930 1.00 75.02 284 SER D N 1
ATOM 9887 C CA . SER D 1 165 ? 181.324 128.961 100.205 1.00 73.77 284 SER D CA 1
ATOM 9888 C C . SER D 1 165 ? 181.718 127.683 100.935 1.00 74.92 284 SER D C 1
ATOM 9889 O O . SER D 1 165 ? 182.223 126.726 100.346 1.00 72.13 284 SER D O 1
ATOM 9897 N N . SER D 1 166 ? 181.488 127.660 102.250 1.00 73.01 285 SER D N 1
ATOM 9898 C CA . SER D 1 166 ? 181.822 126.477 103.036 1.00 69.90 285 SER D CA 1
ATOM 9899 C C . SER D 1 166 ? 181.011 125.269 102.584 1.00 70.38 285 SER D C 1
ATOM 9900 O O . SER D 1 166 ? 181.535 124.152 102.512 1.00 70.23 285 SER D O 1
ATOM 9908 N N . GLY D 1 167 ? 179.733 125.475 102.276 1.00 65.00 286 GLY D N 1
ATOM 9909 C CA . GLY D 1 167 ? 178.860 124.392 101.868 1.00 63.69 286 GLY D CA 1
ATOM 9910 C C . GLY D 1 167 ? 177.630 124.276 102.744 1.00 66.63 286 GLY D C 1
ATOM 9911 O O . GLY D 1 167 ? 177.011 123.210 102.821 1.00 64.87 286 GLY D O 1
ATOM 9915 N N . LYS D 1 168 ? 177.266 125.368 103.410 1.00 71.53 287 LYS D N 1
ATOM 9916 C CA . LYS D 1 168 ? 176.080 125.406 104.249 1.00 69.66 287 LYS D CA 1
ATOM 9917 C C . LYS D 1 168 ? 174.880 125.843 103.410 1.00 68.26 287 LYS D C 1
ATOM 9918 O O . LYS D 1 168 ? 174.953 125.936 102.181 1.00 66.25 287 LYS D O 1
ATOM 9922 N N . SER D 1 169 ? 173.759 126.118 104.069 1.00 76.96 288 SER D N 1
ATOM 9923 C CA . SER D 1 169 ? 172.535 126.550 103.409 1.00 77.45 288 SER D CA 1
ATOM 9924 C C . SER D 1 169 ? 172.330 128.038 103.650 1.00 78.18 288 SER D C 1
ATOM 9925 O O . SER D 1 169 ? 172.382 128.499 104.796 1.00 77.61 288 SER D O 1
ATOM 9933 N N . ALA D 1 170 ? 172.095 128.783 102.572 1.00 76.58 289 ALA D N 1
ATOM 9934 C CA . ALA D 1 170 ? 171.858 130.221 102.626 1.00 78.30 289 ALA D CA 1
ATOM 9935 C C . ALA D 1 170 ? 170.439 130.556 102.179 1.00 76.27 289 ALA D C 1
ATOM 9936 O O . ALA D 1 170 ? 170.209 131.518 101.444 1.00 74.43 289 ALA D O 1
ATOM 9943 N N . VAL D 1 171 ? 169.469 129.756 102.625 1.00 76.10 290 VAL D N 1
ATOM 9944 C CA . VAL D 1 171 ? 168.088 129.948 102.206 1.00 78.86 290 VAL D CA 1
ATOM 9945 C C . VAL D 1 171 ? 167.558 131.269 102.752 1.00 80.41 290 VAL D C 1
ATOM 9946 O O . VAL D 1 171 ? 167.983 131.752 103.810 1.00 76.21 290 VAL D O 1
ATOM 9959 N N . GLN D 1 172 ? 166.617 131.859 102.020 1.00 81.44 291 GLN D N 1
ATOM 9960 C CA . GLN D 1 172 ? 166.018 133.117 102.437 1.00 79.20 291 GLN D CA 1
ATOM 9961 C C . GLN D 1 172 ? 165.201 132.929 103.711 1.00 76.92 291 GLN D C 1
ATOM 9962 O O . GLN D 1 172 ? 164.574 131.889 103.928 1.00 74.83 291 GLN D O 1
ATOM 9976 N N . GLY D 1 173 ? 165.216 133.955 104.557 1.00 74.26 292 GLY D N 1
ATOM 9977 C CA . GLY D 1 173 ? 164.447 133.946 105.777 1.00 73.59 292 GLY D CA 1
ATOM 9978 C C . GLY D 1 173 ? 162.967 134.108 105.499 1.00 74.55 292 GLY D C 1
ATOM 9979 O O . GLY D 1 173 ? 162.490 133.820 104.397 1.00 73.66 292 GLY D O 1
ATOM 9983 N N . PRO D 1 174 ? 162.209 134.566 106.491 1.00 72.91 293 PRO D N 1
ATOM 9984 C CA . PRO D 1 174 ? 160.770 134.769 106.295 1.00 72.11 293 PRO D CA 1
ATOM 9985 C C . PRO D 1 174 ? 160.492 136.084 105.588 1.00 73.59 293 PRO D C 1
ATOM 9986 O O . PRO D 1 174 ? 160.700 137.160 106.170 1.00 71.62 293 PRO D O 1
ATOM 9997 N N . PRO D 1 175 ? 160.024 136.052 104.337 1.00 75.85 294 PRO D N 1
ATOM 9998 C CA . PRO D 1 175 ? 159.683 137.307 103.651 1.00 72.65 294 PRO D CA 1
ATOM 9999 C C . PRO D 1 175 ? 158.280 137.758 104.032 1.00 70.65 294 PRO D C 1
ATOM 10000 O O . PRO D 1 175 ? 157.296 137.081 103.729 1.00 66.86 294 PRO D O 1
ATOM 10011 N N . GLU D 1 176 ? 158.190 138.903 104.696 1.00 67.28 295 GLU D N 1
ATOM 10012 C CA . GLU D 1 176 ? 156.909 139.428 105.152 1.00 66.98 295 GLU D CA 1
ATOM 10013 C C . GLU D 1 176 ? 156.977 140.951 105.104 1.00 67.77 295 GLU D C 1
ATOM 10014 O O . GLU D 1 176 ? 157.897 141.525 104.510 1.00 65.43 295 GLU D O 1
ATOM 10018 N N . ARG D 1 177 ? 156.006 141.606 105.729 1.00 66.97 296 ARG D N 1
ATOM 10019 C CA . ARG D 1 177 ? 155.898 143.056 105.729 1.00 67.57 296 ARG D CA 1
ATOM 10020 C C . ARG D 1 177 ? 156.442 143.628 107.032 1.00 69.46 296 ARG D C 1
ATOM 10021 O O . ARG D 1 177 ? 156.786 142.901 107.968 1.00 69.67 296 ARG D O 1
ATOM 10025 N N . ASP D 1 178 ? 156.517 144.958 107.076 1.00 64.94 297 ASP D N 1
ATOM 10026 C CA . ASP D 1 178 ? 157.010 145.664 108.251 1.00 61.83 297 ASP D CA 1
ATOM 10027 C C . ASP D 1 178 ? 156.017 146.735 108.681 1.00 61.92 297 ASP D C 1
ATOM 10028 O O . ASP D 1 178 ? 154.901 146.802 108.156 1.00 57.09 297 ASP D O 1
ATOM 10032 N N . LEU D 1 179 ? 156.412 147.573 109.635 1.00 70.89 298 LEU D N 1
ATOM 10033 C CA . LEU D 1 179 ? 155.520 148.607 110.138 1.00 72.10 298 LEU D CA 1
ATOM 10034 C C . LEU D 1 179 ? 155.261 149.665 109.072 1.00 72.75 298 LEU D C 1
ATOM 10035 O O . LEU D 1 179 ? 156.161 150.051 108.320 1.00 70.30 298 LEU D O 1
ATOM 10039 N N . CYS D 1 180 ? 154.015 150.135 109.015 1.00 70.37 299 CYS D N 1
ATOM 10040 C CA . CYS D 1 180 ? 153.606 151.218 108.121 1.00 70.38 299 CYS D CA 1
ATOM 10041 C C . CYS D 1 180 ? 153.877 150.864 106.655 1.00 70.80 299 CYS D C 1
ATOM 10042 O O . CYS D 1 180 ? 154.659 151.514 105.959 1.00 69.15 299 CYS D O 1
ATOM 10049 N N . GLY D 1 181 ? 153.211 149.805 106.199 1.00 64.26 300 GLY D N 1
ATOM 10050 C CA . GLY D 1 181 ? 153.137 149.504 104.782 1.00 63.34 300 GLY D CA 1
ATOM 10051 C C . GLY D 1 181 ? 154.467 149.283 104.091 1.00 63.66 300 GLY D C 1
ATOM 10052 O O . GLY D 1 181 ? 154.721 149.871 103.036 1.00 63.46 300 GLY D O 1
ATOM 10056 N N . CYS D 1 182 ? 155.326 148.446 104.667 1.00 67.84 301 CYS D N 1
ATOM 10057 C CA . CYS D 1 182 ? 156.625 148.145 104.086 1.00 68.40 301 CYS D CA 1
ATOM 10058 C C . CYS D 1 182 ? 156.786 146.639 103.932 1.00 68.76 301 CYS D C 1
ATOM 10059 O O . CYS D 1 182 ? 156.262 145.851 104.723 1.00 72.18 301 CYS D O 1
ATOM 10063 N N . TYR D 1 183 ? 157.521 146.250 102.892 1.00 64.37 302 TYR D N 1
ATOM 10064 C CA . TYR D 1 183 ? 157.840 144.857 102.619 1.00 66.43 302 TYR D CA 1
ATOM 10065 C C . TYR D 1 183 ? 159.341 144.644 102.749 1.00 68.25 302 TYR D C 1
ATOM 10066 O O . TYR D 1 183 ? 160.142 145.499 102.357 1.00 68.82 302 TYR D O 1
ATOM 10070 N N . SER D 1 184 ? 159.719 143.496 103.307 1.00 74.71 303 SER D N 1
ATOM 10071 C CA . SER D 1 184 ? 161.121 143.194 103.553 1.00 74.90 303 SER D CA 1
ATOM 10072 C C . SER D 1 184 ? 161.359 141.701 103.387 1.00 72.60 303 SER D C 1
ATOM 10073 O O . SER D 1 184 ? 160.504 140.884 103.741 1.00 71.26 303 SER D O 1
ATOM 10081 N N . VAL D 1 185 ? 162.526 141.357 102.847 1.00 75.93 304 VAL D N 1
ATOM 10082 C CA . VAL D 1 185 ? 162.956 139.974 102.676 1.00 77.67 304 VAL D CA 1
ATOM 10083 C C . VAL D 1 185 ? 164.285 139.804 103.397 1.00 78.71 304 VAL D C 1
ATOM 10084 O O . VAL D 1 185 ? 165.216 140.591 103.185 1.00 76.54 304 VAL D O 1
ATOM 10097 N N . SER D 1 186 ? 164.373 138.780 104.241 1.00 83.09 305 SER D N 1
ATOM 10098 C CA . SER D 1 186 ? 165.551 138.529 105.055 1.00 81.24 305 SER D CA 1
ATOM 10099 C C . SER D 1 186 ? 166.203 137.215 104.645 1.00 79.94 305 SER D C 1
ATOM 10100 O O . SER D 1 186 ? 165.546 136.297 104.148 1.00 78.15 305 SER D O 1
ATOM 10108 N N . SER D 1 187 ? 167.516 137.142 104.859 1.00 85.34 306 SER D N 1
ATOM 10109 C CA . SER D 1 187 ? 168.302 135.949 104.580 1.00 84.06 306 SER D CA 1
ATOM 10110 C C . SER D 1 187 ? 169.126 135.600 105.810 1.00 85.21 306 SER D C 1
ATOM 10111 O O . SER D 1 187 ? 169.599 136.491 106.521 1.00 84.78 306 SER D O 1
ATOM 10119 N N . VAL D 1 188 ? 169.296 134.303 106.057 1.00 83.29 307 VAL D N 1
ATOM 10120 C CA . VAL D 1 188 ? 170.015 133.801 107.218 1.00 82.38 307 VAL D CA 1
ATOM 10121 C C . VAL D 1 188 ? 170.917 132.653 106.776 1.00 83.53 307 VAL D C 1
ATOM 10122 O O . VAL D 1 188 ? 170.984 132.302 105.595 1.00 81.18 307 VAL D O 1
ATOM 10135 N N . LEU D 1 189 ? 171.618 132.068 107.745 1.00 83.33 308 LEU D N 1
ATOM 10136 C CA . LEU D 1 189 ? 172.489 130.912 107.533 1.00 81.14 308 LEU D CA 1
ATOM 10137 C C . LEU D 1 189 ? 172.169 129.865 108.594 1.00 77.85 308 LEU D C 1
ATOM 10138 O O . LEU D 1 189 ? 172.977 129.596 109.491 1.00 76.82 308 LEU D O 1
ATOM 10154 N N . PRO D 1 190 ? 170.984 129.250 108.521 1.00 79.84 309 PRO D N 1
ATOM 10155 C CA . PRO D 1 190 ? 170.596 128.293 109.571 1.00 79.65 309 PRO D CA 1
ATOM 10156 C C . PRO D 1 190 ? 171.534 127.107 109.690 1.00 81.00 309 PRO D C 1
ATOM 10157 O O . PRO D 1 190 ? 171.703 126.571 110.793 1.00 79.32 309 PRO D O 1
ATOM 10168 N N . GLY D 1 191 ? 172.151 126.677 108.590 1.00 77.99 310 GLY D N 1
ATOM 10169 C CA . GLY D 1 191 ? 173.018 125.514 108.621 1.00 77.27 310 GLY D CA 1
ATOM 10170 C C . GLY D 1 191 ? 174.387 125.751 109.218 1.00 77.57 310 GLY D C 1
ATOM 10171 O O . GLY D 1 191 ? 175.152 124.793 109.371 1.00 76.48 310 GLY D O 1
ATOM 10175 N N . CYS D 1 192 ? 174.714 126.995 109.557 1.00 71.27 311 CYS D N 1
ATOM 10176 C CA . CYS D 1 192 ? 175.997 127.343 110.149 1.00 69.56 311 CYS D CA 1
ATOM 10177 C C . CYS D 1 192 ? 175.773 128.039 111.484 1.00 69.74 311 CYS D C 1
ATOM 10178 O O . CYS D 1 192 ? 174.863 128.862 111.622 1.00 68.48 311 CYS D O 1
ATOM 10182 N N . ALA D 1 193 ? 176.611 127.701 112.467 1.00 69.04 312 ALA D N 1
ATOM 10183 C CA . ALA D 1 193 ? 176.551 128.295 113.797 1.00 67.84 312 ALA D CA 1
ATOM 10184 C C . ALA D 1 193 ? 177.404 129.552 113.912 1.00 67.33 312 ALA D C 1
ATOM 10185 O O . ALA D 1 193 ? 177.830 129.912 115.018 1.00 65.86 312 ALA D O 1
ATOM 10192 N N . GLU D 1 194 ? 177.664 130.229 112.797 1.00 68.49 313 GLU D N 1
ATOM 10193 C CA . GLU D 1 194 ? 178.512 131.412 112.779 1.00 71.41 313 GLU D CA 1
ATOM 10194 C C . GLU D 1 194 ? 179.908 131.080 113.296 1.00 70.16 313 GLU D C 1
ATOM 10195 O O . GLU D 1 194 ? 180.339 131.638 114.313 1.00 65.73 313 GLU D O 1
ATOM 10199 N N . PRO D 1 195 ? 180.647 130.180 112.632 1.00 77.56 314 PRO D N 1
ATOM 10200 C CA . PRO D 1 195 ? 182.043 129.918 113.038 1.00 77.27 314 PRO D CA 1
ATOM 10201 C C . PRO D 1 195 ? 183.023 130.842 112.321 1.00 78.72 314 PRO D C 1
ATOM 10202 O O . PRO D 1 195 ? 183.819 130.434 111.464 1.00 76.46 314 PRO D O 1
ATOM 10213 N N . TRP D 1 196 ? 182.970 132.125 112.672 1.00 83.01 315 TRP D N 1
ATOM 10214 C CA . TRP D 1 196 ? 183.781 133.160 112.043 1.00 83.59 315 TRP D CA 1
ATOM 10215 C C . TRP D 1 196 ? 184.731 133.794 113.052 1.00 81.75 315 TRP D C 1
ATOM 10216 O O . TRP D 1 196 ? 184.916 135.013 113.082 1.00 80.74 315 TRP D O 1
ATOM 10237 N N . ASN D 1 197 ? 185.346 132.964 113.897 1.00 81.82 316 ASN D N 1
ATOM 10238 C CA . ASN D 1 197 ? 186.333 133.475 114.844 1.00 82.71 316 ASN D CA 1
ATOM 10239 C C . ASN D 1 197 ? 187.546 134.043 114.119 1.00 82.31 316 ASN D C 1
ATOM 10240 O O . ASN D 1 197 ? 188.101 135.068 114.533 1.00 79.59 316 ASN D O 1
ATOM 10251 N N . HIS D 1 198 ? 187.972 133.393 113.033 1.00 72.67 317 HIS D N 1
ATOM 10252 C CA . HIS D 1 198 ? 189.145 133.851 112.298 1.00 74.84 317 HIS D CA 1
ATOM 10253 C C . HIS D 1 198 ? 188.952 135.240 111.705 1.00 74.14 317 HIS D C 1
ATOM 10254 O O . HIS D 1 198 ? 189.941 135.890 111.349 1.00 68.22 317 HIS D O 1
ATOM 10258 N N . GLY D 1 199 ? 187.711 135.707 111.589 1.00 75.23 318 GLY D N 1
ATOM 10259 C CA . GLY D 1 199 ? 187.449 137.048 111.105 1.00 73.28 318 GLY D CA 1
ATOM 10260 C C . GLY D 1 199 ? 187.059 137.103 109.643 1.00 72.01 318 GLY D C 1
ATOM 10261 O O . GLY D 1 199 ? 187.567 137.940 108.891 1.00 69.15 318 GLY D O 1
ATOM 10265 N N . LYS D 1 200 ? 186.159 136.217 109.226 1.00 74.77 319 LYS D N 1
ATOM 10266 C CA . LYS D 1 200 ? 185.659 136.255 107.860 1.00 74.96 319 LYS D CA 1
ATOM 10267 C C . LYS D 1 200 ? 184.894 137.550 107.618 1.00 78.07 319 LYS D C 1
ATOM 10268 O O . LYS D 1 200 ? 184.074 137.969 108.439 1.00 76.80 319 LYS D O 1
ATOM 10272 N N . THR D 1 201 ? 185.169 138.188 106.478 1.00 85.26 320 THR D N 1
ATOM 10273 C CA . THR D 1 201 ? 184.524 139.462 106.176 1.00 83.24 320 THR D CA 1
ATOM 10274 C C . THR D 1 201 ? 183.014 139.299 106.057 1.00 83.00 320 THR D C 1
ATOM 10275 O O . THR D 1 201 ? 182.250 140.121 106.577 1.00 80.37 320 THR D O 1
ATOM 10286 N N . PHE D 1 202 ? 182.567 138.244 105.381 1.00 88.70 321 PHE D N 1
ATOM 10287 C CA . PHE D 1 202 ? 181.147 137.938 105.233 1.00 90.24 321 PHE D CA 1
ATOM 10288 C C . PHE D 1 202 ? 180.384 139.135 104.661 1.00 90.96 321 PHE D C 1
ATOM 10289 O O . PHE D 1 202 ? 179.451 139.669 105.264 1.00 87.53 321 PHE D O 1
ATOM 10306 N N . THR D 1 203 ? 180.806 139.554 103.470 1.00 90.89 322 THR D N 1
ATOM 10307 C CA . THR D 1 203 ? 180.152 140.654 102.777 1.00 90.45 322 THR D CA 1
ATOM 10308 C C . THR D 1 203 ? 178.914 140.155 102.039 1.00 89.63 322 THR D C 1
ATOM 10309 O O . THR D 1 203 ? 178.912 139.064 101.464 1.00 88.28 322 THR D O 1
ATOM 10320 N N . CYS D 1 204 ? 177.860 140.966 102.061 1.00 83.75 323 CYS D N 1
ATOM 10321 C CA . CYS D 1 204 ? 176.576 140.619 101.466 1.00 81.45 323 CYS D CA 1
ATOM 10322 C C . CYS D 1 204 ? 176.392 141.386 100.164 1.00 82.02 323 CYS D C 1
ATOM 10323 O O . CYS D 1 204 ? 176.610 142.601 100.123 1.00 79.59 323 CYS D O 1
ATOM 10330 N N . THR D 1 205 ? 175.994 140.682 99.103 1.00 81.28 324 THR D N 1
ATOM 10331 C CA . THR D 1 205 ? 175.731 141.302 97.810 1.00 82.26 324 THR D CA 1
ATOM 10332 C C . THR D 1 205 ? 174.282 141.043 97.423 1.00 79.98 324 THR D C 1
ATOM 10333 O O . THR D 1 205 ? 173.845 139.889 97.377 1.00 76.15 324 THR D O 1
ATOM 10344 N N . ALA D 1 206 ? 173.544 142.113 97.135 1.00 77.76 325 ALA D N 1
ATOM 10345 C CA . ALA D 1 206 ? 172.122 142.007 96.848 1.00 76.74 325 ALA D CA 1
ATOM 10346 C C . ALA D 1 206 ? 171.812 142.697 95.528 1.00 77.42 325 ALA D C 1
ATOM 10347 O O . ALA D 1 206 ? 172.409 143.719 95.179 1.00 76.84 325 ALA D O 1
ATOM 10354 N N . ALA D 1 207 ? 170.862 142.118 94.796 1.00 72.52 326 ALA D N 1
ATOM 10355 C CA . ALA D 1 207 ? 170.422 142.659 93.518 1.00 69.09 326 ALA D CA 1
ATOM 10356 C C . ALA D 1 207 ? 168.902 142.729 93.496 1.00 70.48 326 ALA D C 1
ATOM 10357 O O . ALA D 1 207 ? 168.217 141.880 94.072 1.00 68.98 326 ALA D O 1
ATOM 10364 N N . TYR D 1 208 ? 168.383 143.748 92.824 1.00 76.60 327 TYR D N 1
ATOM 10365 C CA . TYR D 1 208 ? 166.956 144.006 92.721 1.00 75.83 327 TYR D CA 1
ATOM 10366 C C . TYR D 1 208 ? 166.601 144.334 91.280 1.00 74.44 327 TYR D C 1
ATOM 10367 O O . TYR D 1 208 ? 167.485 144.617 90.464 1.00 73.27 327 TYR D O 1
ATOM 10385 N N . PRO D 1 209 ? 165.306 144.306 90.930 1.00 79.89 328 PRO D N 1
ATOM 10386 C CA . PRO D 1 209 ? 164.912 144.618 89.548 1.00 78.84 328 PRO D CA 1
ATOM 10387 C C . PRO D 1 209 ? 164.946 146.105 89.226 1.00 78.02 328 PRO D C 1
ATOM 10388 O O . PRO D 1 209 ? 164.488 146.517 88.155 1.00 78.54 328 PRO D O 1
ATOM 10399 N N . GLU D 1 210 ? 165.482 146.919 90.130 1.00 69.37 329 GLU D N 1
ATOM 10400 C CA . GLU D 1 210 ? 165.545 148.359 89.920 1.00 68.98 329 GLU D CA 1
ATOM 10401 C C . GLU D 1 210 ? 166.700 148.680 88.972 1.00 70.45 329 GLU D C 1
ATOM 10402 O O . GLU D 1 210 ? 167.275 147.795 88.332 1.00 70.74 329 GLU D O 1
ATOM 10406 N N . SER D 1 211 ? 167.045 149.964 88.865 1.00 67.75 330 SER D N 1
ATOM 10407 C CA . SER D 1 211 ? 168.105 150.409 87.968 1.00 67.90 330 SER D CA 1
ATOM 10408 C C . SER D 1 211 ? 169.374 149.591 88.173 1.00 67.81 330 SER D C 1
ATOM 10409 O O . SER D 1 211 ? 169.555 148.966 89.223 1.00 65.76 330 SER D O 1
ATOM 10413 N N . LYS D 1 212 ? 170.261 149.592 87.178 1.00 65.69 331 LYS D N 1
ATOM 10414 C CA . LYS D 1 212 ? 171.449 148.749 87.218 1.00 64.91 331 LYS D CA 1
ATOM 10415 C C . LYS D 1 212 ? 172.491 149.314 88.176 1.00 66.63 331 LYS D C 1
ATOM 10416 O O . LYS D 1 212 ? 173.578 149.721 87.753 1.00 63.04 331 LYS D O 1
ATOM 10420 N N . THR D 1 213 ? 172.166 149.340 89.466 1.00 76.52 332 THR D N 1
ATOM 10421 C CA . THR D 1 213 ? 173.090 149.791 90.508 1.00 79.46 332 THR D CA 1
ATOM 10422 C C . THR D 1 213 ? 173.003 148.825 91.680 1.00 79.41 332 THR D C 1
ATOM 10423 O O . THR D 1 213 ? 172.354 149.106 92.695 1.00 78.69 332 THR D O 1
ATOM 10434 N N . PRO D 1 214 ? 173.644 147.662 91.572 1.00 76.60 333 PRO D N 1
ATOM 10435 C CA . PRO D 1 214 ? 173.580 146.686 92.666 1.00 75.90 333 PRO D CA 1
ATOM 10436 C C . PRO D 1 214 ? 174.116 147.270 93.966 1.00 75.04 333 PRO D C 1
ATOM 10437 O O . PRO D 1 214 ? 175.075 148.044 93.973 1.00 70.24 333 PRO D O 1
ATOM 10448 N N . LEU D 1 215 ? 173.481 146.889 95.071 1.00 79.62 334 LEU D N 1
ATOM 10449 C CA . LEU D 1 215 ? 173.855 147.350 96.401 1.00 80.49 334 LEU D CA 1
ATOM 10450 C C . LEU D 1 215 ? 174.389 146.184 97.219 1.00 79.19 334 LEU D C 1
ATOM 10451 O O . LEU D 1 215 ? 173.853 145.073 97.151 1.00 78.83 334 LEU D O 1
ATOM 10467 N N . THR D 1 216 ? 175.442 146.443 97.984 1.00 79.91 335 THR D N 1
ATOM 10468 C CA . THR D 1 216 ? 176.024 145.491 98.917 1.00 80.49 335 THR D CA 1
ATOM 10469 C C . THR D 1 216 ? 175.884 146.038 100.335 1.00 81.52 335 THR D C 1
ATOM 10470 O O . THR D 1 216 ? 175.266 147.081 100.564 1.00 78.59 335 THR D O 1
ATOM 10481 N N . ALA D 1 217 ? 176.466 145.321 101.293 1.00 83.97 336 ALA D N 1
ATOM 10482 C CA . ALA D 1 217 ? 176.452 145.730 102.689 1.00 82.04 336 ALA D CA 1
ATOM 10483 C C . ALA D 1 217 ? 177.870 145.708 103.239 1.00 81.46 336 ALA D C 1
ATOM 10484 O O . ALA D 1 217 ? 178.729 144.962 102.762 1.00 80.49 336 ALA D O 1
ATOM 10491 N N . THR D 1 218 ? 178.105 146.538 104.252 1.00 83.33 337 THR D N 1
ATOM 10492 C CA . THR D 1 218 ? 179.415 146.649 104.879 1.00 84.52 337 THR D CA 1
ATOM 10493 C C . THR D 1 218 ? 179.487 145.689 106.060 1.00 86.21 337 THR D C 1
ATOM 10494 O O . THR D 1 218 ? 178.771 145.862 107.052 1.00 82.72 337 THR D O 1
ATOM 10505 N N . LEU D 1 219 ? 180.351 144.681 105.952 1.00 85.07 338 LEU D N 1
ATOM 10506 C CA . LEU D 1 219 ? 180.520 143.685 107.001 1.00 84.63 338 LEU D CA 1
ATOM 10507 C C . LEU D 1 219 ? 182.003 143.461 107.243 1.00 84.07 338 LEU D C 1
ATOM 10508 O O . LEU D 1 219 ? 182.753 143.178 106.304 1.00 81.67 338 LEU D O 1
ATOM 10512 N N . SER D 1 220 ? 182.419 143.589 108.501 1.00 77.17 339 SER D N 1
ATOM 10513 C CA . SER D 1 220 ? 183.803 143.351 108.884 1.00 77.05 339 SER D CA 1
ATOM 10514 C C . SER D 1 220 ? 183.849 143.083 110.380 1.00 77.98 339 SER D C 1
ATOM 10515 O O . SER D 1 220 ? 182.910 143.400 111.115 1.00 74.94 339 SER D O 1
ATOM 10519 N N . LYS D 1 221 ? 184.958 142.494 110.822 1.00 82.36 340 LYS D N 1
ATOM 10520 C CA . LYS D 1 221 ? 185.174 142.179 112.234 1.00 81.36 340 LYS D CA 1
ATOM 10521 C C . LYS D 1 221 ? 186.185 143.181 112.783 1.00 77.79 340 LYS D C 1
ATOM 10522 O O . LYS D 1 221 ? 187.397 142.994 112.676 1.00 77.53 340 LYS D O 1
ATOM 10541 N N . SER D 1 222 ? 185.673 144.256 113.376 1.00 60.21 341 SER D N 1
ATOM 10542 C CA . SER D 1 222 ? 186.539 145.275 113.953 1.00 60.07 341 SER D CA 1
ATOM 10543 C C . SER D 1 222 ? 187.232 144.742 115.200 1.00 61.45 341 SER D C 1
ATOM 10544 O O . SER D 1 222 ? 186.630 144.035 116.013 1.00 64.13 341 SER D O 1
ATOM 10548 N N . GLY D 1 223 ? 188.508 145.091 115.350 1.00 53.99 342 GLY D N 1
ATOM 10549 C CA . GLY D 1 223 ? 189.283 144.652 116.493 1.00 54.06 342 GLY D CA 1
ATOM 10550 C C . GLY D 1 223 ? 189.089 145.541 117.704 1.00 56.74 342 GLY D C 1
ATOM 10551 O O . GLY D 1 223 ? 187.954 145.871 118.060 1.00 52.81 342 GLY D O 1
ATOM 10555 N N . ASN D 1 224 ? 190.188 145.936 118.345 1.00 60.85 343 ASN D N 1
ATOM 10556 C CA . ASN D 1 224 ? 190.144 146.814 119.512 1.00 59.68 343 ASN D CA 1
ATOM 10557 C C . ASN D 1 224 ? 189.261 146.212 120.608 1.00 55.78 343 ASN D C 1
ATOM 10558 O O . ASN D 1 224 ? 188.219 146.753 120.981 1.00 53.99 343 ASN D O 1
ATOM 10569 N N . THR D 1 225 ? 189.699 145.064 121.116 1.00 48.94 344 THR D N 1
ATOM 10570 C CA . THR D 1 225 ? 188.963 144.318 122.128 1.00 47.39 344 THR D CA 1
ATOM 10571 C C . THR D 1 225 ? 189.567 144.596 123.500 1.00 42.06 344 THR D C 1
ATOM 10572 O O . THR D 1 225 ? 190.722 144.240 123.758 1.00 41.87 344 THR D O 1
ATOM 10583 N N . PHE D 1 226 ? 188.785 145.226 124.372 1.00 34.00 345 PHE D N 1
ATOM 10584 C CA . PHE D 1 226 ? 189.173 145.486 125.751 1.00 34.44 345 PHE D CA 1
ATOM 10585 C C . PHE D 1 226 ? 188.301 144.659 126.684 1.00 34.98 345 PHE D C 1
ATOM 10586 O O . PHE D 1 226 ? 187.089 144.545 126.476 1.00 37.57 345 PHE D O 1
ATOM 10603 N N . ARG D 1 227 ? 188.919 144.085 127.709 1.00 29.62 346 ARG D N 1
ATOM 10604 C CA . ARG D 1 227 ? 188.175 143.222 128.615 1.00 25.58 346 ARG D CA 1
ATOM 10605 C C . ARG D 1 227 ? 187.439 144.057 129.665 1.00 26.84 346 ARG D C 1
ATOM 10606 O O . ARG D 1 227 ? 187.977 145.053 130.155 1.00 31.04 346 ARG D O 1
ATOM 10610 N N . PRO D 1 228 ? 186.212 143.679 130.023 1.00 25.60 347 PRO D N 1
ATOM 10611 C CA . PRO D 1 228 ? 185.517 144.372 131.111 1.00 23.74 347 PRO D CA 1
ATOM 10612 C C . PRO D 1 228 ? 186.190 144.161 132.457 1.00 24.85 347 PRO D C 1
ATOM 10613 O O . PRO D 1 228 ? 186.817 143.131 132.716 1.00 34.09 347 PRO D O 1
ATOM 10624 N N . GLU D 1 229 ? 186.044 145.161 133.320 1.00 18.02 348 GLU D N 1
ATOM 10625 C CA . GLU D 1 229 ? 186.378 145.055 134.733 1.00 12.66 348 GLU D CA 1
ATOM 10626 C C . GLU D 1 229 ? 185.080 145.100 135.525 1.00 18.07 348 GLU D C 1
ATOM 10627 O O . GLU D 1 229 ? 184.278 146.024 135.353 1.00 35.26 348 GLU D O 1
ATOM 10639 N N . VAL D 1 230 ? 184.870 144.103 136.380 1.00 3.50 349 VAL D N 1
ATOM 10640 C CA . VAL D 1 230 ? 183.600 143.902 137.066 1.00 15.29 349 VAL D CA 1
ATOM 10641 C C . VAL D 1 230 ? 183.794 144.160 138.552 1.00 21.78 349 VAL D C 1
ATOM 10642 O O . VAL D 1 230 ? 184.732 143.637 139.165 1.00 32.65 349 VAL D O 1
ATOM 10655 N N . HIS D 1 231 ? 182.910 144.972 139.125 1.00 13.29 350 HIS D N 1
ATOM 10656 C CA . HIS D 1 231 ? 182.911 145.273 140.549 1.00 4.71 350 HIS D CA 1
ATOM 10657 C C . HIS D 1 231 ? 181.552 144.918 141.126 1.00 4.34 350 HIS D C 1
ATOM 10658 O O . HIS D 1 231 ? 180.519 145.339 140.595 1.00 25.55 350 HIS D O 1
ATOM 10672 N N . LEU D 1 232 ? 181.555 144.150 142.209 1.00 6.95 351 LEU D N 1
ATOM 10673 C CA . LEU D 1 232 ? 180.347 143.798 142.943 1.00 8.70 351 LEU D CA 1
ATOM 10674 C C . LEU D 1 232 ? 180.388 144.519 144.283 1.00 20.48 351 LEU D C 1
ATOM 10675 O O . LEU D 1 232 ? 181.329 144.332 145.060 1.00 24.02 351 LEU D O 1
ATOM 10691 N N . LEU D 1 233 ? 179.366 145.341 144.552 1.00 16.36 352 LEU D N 1
ATOM 10692 C CA . LEU D 1 233 ? 179.376 146.204 145.721 1.00 14.88 352 LEU D CA 1
ATOM 10693 C C . LEU D 1 233 ? 178.405 145.696 146.781 1.00 4.81 352 LEU D C 1
ATOM 10694 O O . LEU D 1 233 ? 177.333 145.186 146.441 1.00 10.18 352 LEU D O 1
ATOM 10710 N N . PRO D 1 234 ? 178.741 145.820 148.063 1.00 11.97 353 PRO D N 1
ATOM 10711 C CA . PRO D 1 234 ? 177.837 145.353 149.115 1.00 13.44 353 PRO D CA 1
ATOM 10712 C C . PRO D 1 234 ? 176.733 146.361 149.375 1.00 20.65 353 PRO D C 1
ATOM 10713 O O . PRO D 1 234 ? 176.791 147.499 148.885 1.00 22.06 353 PRO D O 1
ATOM 10724 N N . PRO D 1 235 ? 175.706 145.985 150.141 1.00 11.25 354 PRO D N 1
ATOM 10725 C CA . PRO D 1 235 ? 174.591 146.902 150.361 1.00 6.86 354 PRO D CA 1
ATOM 10726 C C . PRO D 1 235 ? 175.016 148.086 151.208 1.00 6.60 354 PRO D C 1
ATOM 10727 O O . PRO D 1 235 ? 175.953 147.984 152.017 1.00 16.86 354 PRO D O 1
ATOM 10738 N N . PRO D 1 236 ? 174.355 149.235 151.061 1.00 2.29 355 PRO D N 1
ATOM 10739 C CA . PRO D 1 236 ? 174.590 150.333 152.004 1.00 6.53 355 PRO D CA 1
ATOM 10740 C C . PRO D 1 236 ? 174.167 149.939 153.411 1.00 17.26 355 PRO D C 1
ATOM 10741 O O . PRO D 1 236 ? 173.255 149.135 153.607 1.00 29.93 355 PRO D O 1
ATOM 10752 N N . SER D 1 237 ? 174.849 150.519 154.401 1.00 22.16 356 SER D N 1
ATOM 10753 C CA . SER D 1 237 ? 174.594 150.139 155.787 1.00 8.74 356 SER D CA 1
ATOM 10754 C C . SER D 1 237 ? 173.222 150.598 156.260 1.00 13.34 356 SER D C 1
ATOM 10755 O O . SER D 1 237 ? 172.627 149.959 157.135 1.00 18.96 356 SER D O 1
ATOM 10763 N N . GLU D 1 238 ? 172.703 151.695 155.705 1.00 14.30 357 GLU D N 1
ATOM 10764 C CA . GLU D 1 238 ? 171.376 152.156 156.096 1.00 9.73 357 GLU D CA 1
ATOM 10765 C C . GLU D 1 238 ? 170.319 151.110 155.769 1.00 14.34 357 GLU D C 1
ATOM 10766 O O . GLU D 1 238 ? 169.400 150.875 156.561 1.00 20.73 357 GLU D O 1
ATOM 10778 N N . GLU D 1 239 ? 170.429 150.474 154.601 1.00 22.53 358 GLU D N 1
ATOM 10779 C CA . GLU D 1 239 ? 169.491 149.417 154.244 1.00 12.58 358 GLU D CA 1
ATOM 10780 C C . GLU D 1 239 ? 169.609 148.224 155.182 1.00 10.23 358 GLU D C 1
ATOM 10781 O O . GLU D 1 239 ? 168.628 147.503 155.391 1.00 10.87 358 GLU D O 1
ATOM 10793 N N . LEU D 1 240 ? 170.795 147.998 155.751 1.00 9.17 359 LEU D N 1
ATOM 10794 C CA . LEU D 1 240 ? 170.986 146.876 156.660 1.00 21.50 359 LEU D CA 1
ATOM 10795 C C . LEU D 1 240 ? 170.412 147.144 158.044 1.00 24.16 359 LEU D C 1
ATOM 10796 O O . LEU D 1 240 ? 170.250 146.202 158.826 1.00 23.81 359 LEU D O 1
ATOM 10812 N N . ALA D 1 241 ? 170.102 148.401 158.364 1.00 13.73 360 ALA D N 1
ATOM 10813 C CA . ALA D 1 241 ? 169.584 148.747 159.680 1.00 10.00 360 ALA D CA 1
ATOM 10814 C C . ALA D 1 241 ? 168.076 148.569 159.796 1.00 17.87 360 ALA D C 1
ATOM 10815 O O . ALA D 1 241 ? 167.541 148.698 160.902 1.00 21.72 360 ALA D O 1
ATOM 10822 N N . LEU D 1 242 ? 167.381 148.279 158.693 1.00 22.88 361 LEU D N 1
ATOM 10823 C CA . LEU D 1 242 ? 165.933 148.124 158.707 1.00 22.30 361 LEU D CA 1
ATOM 10824 C C . LEU D 1 242 ? 165.470 146.688 158.510 1.00 20.53 361 LEU D C 1
ATOM 10825 O O . LEU D 1 242 ? 164.303 146.393 158.785 1.00 15.20 361 LEU D O 1
ATOM 10841 N N . ASN D 1 243 ? 166.345 145.797 158.046 1.00 22.58 362 ASN D N 1
ATOM 10842 C CA . ASN D 1 243 ? 166.049 144.366 157.956 1.00 22.73 362 ASN D CA 1
ATOM 10843 C C . ASN D 1 243 ? 164.813 144.097 157.096 1.00 32.32 362 ASN D C 1
ATOM 10844 O O . ASN D 1 243 ? 163.925 143.326 157.467 1.00 38.52 362 ASN D O 1
ATOM 10855 N N . GLU D 1 244 ? 164.755 144.742 155.930 1.00 30.51 363 GLU D N 1
ATOM 10856 C CA . GLU D 1 244 ? 163.702 144.484 154.956 1.00 21.70 363 GLU D CA 1
ATOM 10857 C C . GLU D 1 244 ? 164.246 143.882 153.666 1.00 17.29 363 GLU D C 1
ATOM 10858 O O . GLU D 1 244 ? 163.857 142.776 153.284 1.00 25.99 363 GLU D O 1
ATOM 10870 N N . LEU D 1 245 ? 165.164 144.576 152.998 1.00 20.06 364 LEU D N 1
ATOM 10871 C CA . LEU D 1 245 ? 165.703 144.139 151.718 1.00 22.75 364 LEU D CA 1
ATOM 10872 C C . LEU D 1 245 ? 167.012 144.877 151.482 1.00 26.70 364 LEU D C 1
ATOM 10873 O O . LEU D 1 245 ? 167.166 146.030 151.891 1.00 28.29 364 LEU D O 1
ATOM 10889 N N . VAL D 1 246 ? 167.949 144.206 150.815 1.00 6.31 365 VAL D N 1
ATOM 10890 C CA . VAL D 1 246 ? 169.275 144.760 150.573 1.00 10.02 365 VAL D CA 1
ATOM 10891 C C . VAL D 1 246 ? 169.563 144.736 149.079 1.00 15.75 365 VAL D C 1
ATOM 10892 O O . VAL D 1 246 ? 169.207 143.788 148.372 1.00 25.02 365 VAL D O 1
ATOM 10905 N N . THR D 1 247 ? 170.225 145.791 148.604 1.00 12.50 366 THR D N 1
ATOM 10906 C CA . THR D 1 247 ? 170.525 145.983 147.190 1.00 9.32 366 THR D CA 1
ATOM 10907 C C . THR D 1 247 ? 171.993 145.668 146.933 1.00 2.70 366 THR D C 1
ATOM 10908 O O . THR D 1 247 ? 172.876 146.262 147.559 1.00 27.18 366 THR D O 1
ATOM 10919 N N . LEU D 1 248 ? 172.249 144.748 146.007 1.00 0.00 367 LEU D N 1
ATOM 10920 C CA . LEU D 1 248 ? 173.592 144.438 145.536 1.00 0.83 367 LEU D CA 1
ATOM 10921 C C . LEU D 1 248 ? 173.755 144.988 144.128 1.00 10.62 367 LEU D C 1
ATOM 10922 O O . LEU D 1 248 ? 172.895 144.763 143.270 1.00 24.06 367 LEU D O 1
ATOM 10938 N N . THR D 1 249 ? 174.854 145.699 143.892 1.00 12.75 368 THR D N 1
ATOM 10939 C CA . THR D 1 249 ? 175.105 146.380 142.629 1.00 10.39 368 THR D CA 1
ATOM 10940 C C . THR D 1 249 ? 176.275 145.727 141.906 1.00 7.44 368 THR D C 1
ATOM 10941 O O . THR D 1 249 ? 177.300 145.419 142.521 1.00 17.50 368 THR D O 1
ATOM 10952 N N . CYS D 1 250 ? 176.112 145.513 140.605 1.00 7.94 369 CYS D N 1
ATOM 10953 C CA . CYS D 1 250 ? 177.173 145.037 139.730 1.00 2.36 369 CYS D CA 1
ATOM 10954 C C . CYS D 1 250 ? 177.479 146.122 138.711 1.00 12.22 369 CYS D C 1
ATOM 10955 O O . CYS D 1 250 ? 176.560 146.682 138.106 1.00 32.70 369 CYS D O 1
ATOM 10962 N N . LEU D 1 251 ? 178.763 146.424 138.530 1.00 11.37 370 LEU D N 1
ATOM 10963 C CA . LEU D 1 251 ? 179.203 147.447 137.590 1.00 9.09 370 LEU D CA 1
ATOM 10964 C C . LEU D 1 251 ? 180.286 146.856 136.703 1.00 6.42 370 LEU D C 1
ATOM 10965 O O . LEU D 1 251 ? 181.335 146.440 137.202 1.00 25.02 370 LEU D O 1
ATOM 10981 N N . ALA D 1 252 ? 180.040 146.824 135.397 1.00 1.95 371 ALA D N 1
ATOM 10982 C CA . ALA D 1 252 ? 181.037 146.402 134.424 1.00 9.57 371 ALA D CA 1
ATOM 10983 C C . ALA D 1 252 ? 181.507 147.631 133.661 1.00 16.10 371 ALA D C 1
ATOM 10984 O O . ALA D 1 252 ? 180.686 148.410 133.165 1.00 33.10 371 ALA D O 1
ATOM 10991 N N . ARG D 1 253 ? 182.823 147.808 133.576 1.00 6.92 372 ARG D N 1
ATOM 10992 C CA . ARG D 1 253 ? 183.396 149.055 133.097 1.00 13.92 372 ARG D CA 1
ATOM 10993 C C . ARG D 1 253 ? 184.617 148.778 132.233 1.00 19.44 372 ARG D C 1
ATOM 10994 O O . ARG D 1 253 ? 185.400 147.870 132.527 1.00 26.90 372 ARG D O 1
ATOM 11015 N N . GLY D 1 254 ? 184.773 149.560 131.169 1.00 17.11 373 GLY D N 1
ATOM 11016 C CA . GLY D 1 254 ? 186.022 149.570 130.431 1.00 19.10 373 GLY D CA 1
ATOM 11017 C C . GLY D 1 254 ? 186.153 148.526 129.343 1.00 22.96 373 GLY D C 1
ATOM 11018 O O . GLY D 1 254 ? 187.194 147.865 129.251 1.00 34.76 373 GLY D O 1
ATOM 11022 N N . PHE D 1 255 ? 185.128 148.358 128.511 1.00 19.54 374 PHE D N 1
ATOM 11023 C CA . PHE D 1 255 ? 185.186 147.460 127.367 1.00 20.26 374 PHE D CA 1
ATOM 11024 C C . PHE D 1 255 ? 184.802 148.223 126.108 1.00 22.46 374 PHE D C 1
ATOM 11025 O O . PHE D 1 255 ? 183.850 149.008 126.113 1.00 31.87 374 PHE D O 1
ATOM 11042 N N . SER D 1 256 ? 185.551 147.992 125.030 1.00 26.43 375 SER D N 1
ATOM 11043 C CA . SER D 1 256 ? 185.348 148.729 123.789 1.00 34.18 375 SER D CA 1
ATOM 11044 C C . SER D 1 256 ? 184.150 148.191 123.012 1.00 34.82 375 SER D C 1
ATOM 11045 O O . SER D 1 256 ? 183.351 148.981 122.494 1.00 37.82 375 SER D O 1
ATOM 11053 N N . PRO D 1 257 ? 183.983 146.872 122.895 1.00 33.94 376 PRO D N 1
ATOM 11054 C CA . PRO D 1 257 ? 182.800 146.346 122.195 1.00 36.27 376 PRO D CA 1
ATOM 11055 C C . PRO D 1 257 ? 181.551 146.527 123.047 1.00 34.93 376 PRO D C 1
ATOM 11056 O O . PRO D 1 257 ? 181.380 145.860 124.070 1.00 28.61 376 PRO D O 1
ATOM 11067 N N . LYS D 1 258 ? 180.673 147.432 122.614 1.00 30.55 377 LYS D N 1
ATOM 11068 C CA . LYS D 1 258 ? 179.483 147.795 123.382 1.00 29.49 377 LYS D CA 1
ATOM 11069 C C . LYS D 1 258 ? 178.408 146.714 123.255 1.00 31.64 377 LYS D C 1
ATOM 11070 O O . LYS D 1 258 ? 177.300 146.939 122.769 1.00 29.07 377 LYS D O 1
ATOM 11074 N N . ASP D 1 259 ? 178.759 145.516 123.715 1.00 30.44 378 ASP D N 1
ATOM 11075 C CA . ASP D 1 259 ? 177.845 144.379 123.679 1.00 31.67 378 ASP D CA 1
ATOM 11076 C C . ASP D 1 259 ? 178.225 143.429 124.802 1.00 32.45 378 ASP D C 1
ATOM 11077 O O . ASP D 1 259 ? 179.245 142.741 124.711 1.00 42.83 378 ASP D O 1
ATOM 11086 N N . VAL D 1 260 ? 177.405 143.386 125.851 1.00 15.32 379 VAL D N 1
ATOM 11087 C CA . VAL D 1 260 ? 177.708 142.603 127.042 1.00 21.66 379 VAL D CA 1
ATOM 11088 C C . VAL D 1 260 ? 176.393 142.123 127.628 1.00 21.63 379 VAL D C 1
ATOM 11089 O O . VAL D 1 260 ? 175.351 142.757 127.443 1.00 30.87 379 VAL D O 1
ATOM 11102 N N . LEU D 1 261 ? 176.437 140.995 128.334 1.00 15.79 380 LEU D N 1
ATOM 11103 C CA . LEU D 1 261 ? 175.269 140.491 129.045 1.00 23.34 380 LEU D CA 1
ATOM 11104 C C . LEU D 1 261 ? 175.624 140.234 130.502 1.00 25.70 380 LEU D C 1
ATOM 11105 O O . LEU D 1 261 ? 176.727 139.777 130.812 1.00 32.23 380 LEU D O 1
ATOM 11121 N N . VAL D 1 262 ? 174.686 140.539 131.396 1.00 18.76 381 VAL D N 1
ATOM 11122 C CA . VAL D 1 262 ? 174.881 140.403 132.834 1.00 19.74 381 VAL D CA 1
ATOM 11123 C C . VAL D 1 262 ? 173.887 139.378 133.357 1.00 22.52 381 VAL D C 1
ATOM 11124 O O . VAL D 1 262 ? 172.702 139.422 133.008 1.00 27.22 381 VAL D O 1
ATOM 11137 N N . ARG D 1 263 ? 174.372 138.456 134.185 1.00 20.00 382 ARG D N 1
ATOM 11138 C CA . ARG D 1 263 ? 173.533 137.462 134.833 1.00 17.60 382 ARG D CA 1
ATOM 11139 C C . ARG D 1 263 ? 173.874 137.419 136.315 1.00 19.81 382 ARG D C 1
ATOM 11140 O O . ARG D 1 263 ? 174.971 137.798 136.731 1.00 36.23 382 ARG D O 1
ATOM 11161 N N . TRP D 1 264 ? 172.918 136.955 137.113 1.00 8.99 383 TRP D N 1
ATOM 11162 C CA . TRP D 1 264 ? 173.071 136.885 138.556 1.00 8.17 383 TRP D CA 1
ATOM 11163 C C . TRP D 1 264 ? 172.899 135.448 139.023 1.00 18.57 383 TRP D C 1
ATOM 11164 O O . TRP D 1 264 ? 172.109 134.687 138.458 1.00 33.99 383 TRP D O 1
ATOM 11185 N N . LEU D 1 265 ? 173.648 135.081 140.060 1.00 16.08 384 LEU D N 1
ATOM 11186 C CA . LEU D 1 265 ? 173.548 133.765 140.672 1.00 21.28 384 LEU D CA 1
ATOM 11187 C C . LEU D 1 265 ? 173.471 133.914 142.183 1.00 25.59 384 LEU D C 1
ATOM 11188 O O . LEU D 1 265 ? 174.109 134.799 142.760 1.00 40.26 384 LEU D O 1
ATOM 11204 N N . GLN D 1 266 ? 172.694 133.043 142.818 1.00 18.98 385 GLN D N 1
ATOM 11205 C CA . GLN D 1 266 ? 172.645 132.929 144.273 1.00 20.50 385 GLN D CA 1
ATOM 11206 C C . GLN D 1 266 ? 173.287 131.595 144.631 1.00 28.91 385 GLN D C 1
ATOM 11207 O O . GLN D 1 266 ? 172.679 130.536 144.453 1.00 38.62 385 GLN D O 1
ATOM 11221 N N . GLY D 1 267 ? 174.517 131.645 145.134 1.00 26.24 386 GLY D N 1
ATOM 11222 C CA . GLY D 1 267 ? 175.267 130.426 145.351 1.00 26.82 386 GLY D CA 1
ATOM 11223 C C . GLY D 1 267 ? 175.634 129.796 144.025 1.00 31.95 386 GLY D C 1
ATOM 11224 O O . GLY D 1 267 ? 176.508 130.298 143.312 1.00 29.65 386 GLY D O 1
ATOM 11228 N N . SER D 1 268 ? 174.971 128.689 143.685 1.00 36.50 387 SER D N 1
ATOM 11229 C CA . SER D 1 268 ? 175.130 128.058 142.383 1.00 32.96 387 SER D CA 1
ATOM 11230 C C . SER D 1 268 ? 173.896 128.170 141.502 1.00 33.86 387 SER D C 1
ATOM 11231 O O . SER D 1 268 ? 174.023 128.071 140.278 1.00 34.61 387 SER D O 1
ATOM 11239 N N . GLN D 1 269 ? 172.718 128.372 142.086 1.00 33.54 388 GLN D N 1
ATOM 11240 C CA . GLN D 1 269 ? 171.491 128.471 141.310 1.00 34.93 388 GLN D CA 1
ATOM 11241 C C . GLN D 1 269 ? 171.407 129.821 140.608 1.00 31.08 388 GLN D C 1
ATOM 11242 O O . GLN D 1 269 ? 171.706 130.864 141.196 1.00 32.63 388 GLN D O 1
ATOM 11246 N N . GLU D 1 270 ? 170.998 129.792 139.344 1.00 25.64 389 GLU D N 1
ATOM 11247 C CA . GLU D 1 270 ? 170.804 131.012 138.580 1.00 22.51 389 GLU D CA 1
ATOM 11248 C C . GLU D 1 270 ? 169.486 131.678 138.967 1.00 28.28 389 GLU D C 1
ATOM 11249 O O . GLU D 1 270 ? 168.611 131.070 139.589 1.00 29.42 389 GLU D O 1
ATOM 11261 N N . LEU D 1 271 ? 169.353 132.949 138.589 1.00 24.48 390 LEU D N 1
ATOM 11262 C CA . LEU D 1 271 ? 168.164 133.729 138.893 1.00 24.20 390 LEU D CA 1
ATOM 11263 C C . LEU D 1 271 ? 167.451 134.114 137.607 1.00 20.73 390 LEU D C 1
ATOM 11264 O O . LEU D 1 271 ? 168.110 134.560 136.658 1.00 20.59 390 LEU D O 1
ATOM 11280 N N . PRO D 1 272 ? 166.128 133.966 137.525 1.00 14.84 391 PRO D N 1
ATOM 11281 C CA . PRO D 1 272 ? 165.424 134.371 136.304 1.00 17.26 391 PRO D CA 1
ATOM 11282 C C . PRO D 1 272 ? 165.565 135.864 136.053 1.00 18.20 391 PRO D C 1
ATOM 11283 O O . PRO D 1 272 ? 165.721 136.662 136.979 1.00 13.53 391 PRO D O 1
ATOM 11294 N N . ARG D 1 273 ? 165.494 136.238 134.774 1.00 17.77 392 ARG D N 1
ATOM 11295 C CA . ARG D 1 273 ? 165.744 137.614 134.366 1.00 16.06 392 ARG D CA 1
ATOM 11296 C C . ARG D 1 273 ? 164.705 138.591 134.897 1.00 20.15 392 ARG D C 1
ATOM 11297 O O . ARG D 1 273 ? 164.912 139.804 134.789 1.00 28.20 392 ARG D O 1
ATOM 11301 N N . GLU D 1 274 ? 163.600 138.105 135.453 1.00 13.40 393 GLU D N 1
ATOM 11302 C CA . GLU D 1 274 ? 162.571 138.967 136.016 1.00 12.40 393 GLU D CA 1
ATOM 11303 C C . GLU D 1 274 ? 162.842 139.341 137.468 1.00 17.31 393 GLU D C 1
ATOM 11304 O O . GLU D 1 274 ? 162.055 140.092 138.053 1.00 24.41 393 GLU D O 1
ATOM 11308 N N . LYS D 1 275 ? 163.925 138.841 138.060 1.00 19.60 394 LYS D N 1
ATOM 11309 C CA . LYS D 1 275 ? 164.253 139.107 139.453 1.00 18.95 394 LYS D CA 1
ATOM 11310 C C . LYS D 1 275 ? 165.288 140.213 139.630 1.00 24.39 394 LYS D C 1
ATOM 11311 O O . LYS D 1 275 ? 165.692 140.483 140.765 1.00 20.84 394 LYS D O 1
ATOM 11315 N N . TYR D 1 276 ? 165.725 140.858 138.550 1.00 23.03 395 TYR D N 1
ATOM 11316 C CA . TYR D 1 276 ? 166.730 141.906 138.652 1.00 17.62 395 TYR D CA 1
ATOM 11317 C C . TYR D 1 276 ? 166.570 142.880 137.494 1.00 18.46 395 TYR D C 1
ATOM 11318 O O . TYR D 1 276 ? 165.918 142.584 136.491 1.00 19.94 395 TYR D O 1
ATOM 11336 N N . LEU D 1 277 ? 167.182 144.052 137.650 1.00 20.24 396 LEU D N 1
ATOM 11337 C CA . LEU D 1 277 ? 167.135 145.117 136.660 1.00 26.28 396 LEU D CA 1
ATOM 11338 C C . LEU D 1 277 ? 168.525 145.340 136.080 1.00 20.55 396 LEU D C 1
ATOM 11339 O O . LEU D 1 277 ? 169.526 145.247 136.796 1.00 25.39 396 LEU D O 1
ATOM 11355 N N . THR D 1 278 ? 168.583 145.628 134.781 1.00 19.22 397 THR D N 1
ATOM 11356 C CA . THR D 1 278 ? 169.839 145.919 134.103 1.00 15.96 397 THR D CA 1
ATOM 11357 C C . THR D 1 278 ? 169.634 147.094 133.161 1.00 13.47 397 THR D C 1
ATOM 11358 O O . THR D 1 278 ? 168.653 147.129 132.413 1.00 17.17 397 THR D O 1
ATOM 11369 N N . TRP D 1 279 ? 170.559 148.046 133.199 1.00 9.03 398 TRP D N 1
ATOM 11370 C CA . TRP D 1 279 ? 170.498 149.224 132.350 1.00 10.77 398 TRP D CA 1
ATOM 11371 C C . TRP D 1 279 ? 171.232 148.971 131.036 1.00 18.56 398 TRP D C 1
ATOM 11372 O O . TRP D 1 279 ? 171.983 148.006 130.886 1.00 26.69 398 TRP D O 1
ATOM 11393 N N . ALA D 1 280 ? 171.008 149.861 130.074 1.00 12.67 399 ALA D N 1
ATOM 11394 C CA . ALA D 1 280 ? 171.667 149.746 128.785 1.00 0.58 399 ALA D CA 1
ATOM 11395 C C . ALA D 1 280 ? 173.149 150.093 128.915 1.00 4.02 399 ALA D C 1
ATOM 11396 O O . ALA D 1 280 ? 173.596 150.688 129.899 1.00 19.19 399 ALA D O 1
ATOM 11403 N N . SER D 1 281 ? 173.916 149.712 127.898 1.00 7.64 400 SER D N 1
ATOM 11404 C CA . SER D 1 281 ? 175.358 149.922 127.886 1.00 12.49 400 SER D CA 1
ATOM 11405 C C . SER D 1 281 ? 175.661 151.287 127.283 1.00 7.24 400 SER D C 1
ATOM 11406 O O . SER D 1 281 ? 175.303 151.554 126.131 1.00 14.93 400 SER D O 1
ATOM 11414 N N . ARG D 1 282 ? 176.320 152.145 128.055 1.00 10.40 401 ARG D N 1
ATOM 11415 C CA . ARG D 1 282 ? 176.619 153.506 127.633 1.00 7.44 401 ARG D CA 1
ATOM 11416 C C . ARG D 1 282 ? 178.118 153.673 127.432 1.00 9.42 401 ARG D C 1
ATOM 11417 O O . ARG D 1 282 ? 178.917 152.815 127.805 1.00 22.59 401 ARG D O 1
ATOM 11438 N N . GLN D 1 283 ? 178.496 154.796 126.827 1.00 8.78 402 GLN D N 1
ATOM 11439 C CA . GLN D 1 283 ? 179.894 155.113 126.554 1.00 8.66 402 GLN D CA 1
ATOM 11440 C C . GLN D 1 283 ? 180.378 156.087 127.621 1.00 13.66 402 GLN D C 1
ATOM 11441 O O . GLN D 1 283 ? 179.919 157.231 127.679 1.00 15.60 402 GLN D O 1
ATOM 11455 N N . GLU D 1 284 ? 181.309 155.635 128.459 1.00 20.42 403 GLU D N 1
ATOM 11456 C CA . GLU D 1 284 ? 181.768 156.486 129.543 1.00 18.46 403 GLU D CA 1
ATOM 11457 C C . GLU D 1 284 ? 182.864 157.433 129.057 1.00 21.39 403 GLU D C 1
ATOM 11458 O O . GLU D 1 284 ? 183.648 157.082 128.172 1.00 27.38 403 GLU D O 1
ATOM 11470 N N . PRO D 1 285 ? 182.941 158.639 129.619 1.00 21.65 404 PRO D N 1
ATOM 11471 C CA . PRO D 1 285 ? 183.995 159.569 129.202 1.00 28.45 404 PRO D CA 1
ATOM 11472 C C . PRO D 1 285 ? 185.374 159.014 129.522 1.00 33.46 404 PRO D C 1
ATOM 11473 O O . PRO D 1 285 ? 185.579 158.339 130.533 1.00 27.47 404 PRO D O 1
ATOM 11484 N N . SER D 1 286 ? 186.328 159.310 128.644 1.00 49.40 405 SER D N 1
ATOM 11485 C CA . SER D 1 286 ? 187.684 158.800 128.786 1.00 50.15 405 SER D CA 1
ATOM 11486 C C . SER D 1 286 ? 188.637 159.761 128.089 1.00 50.54 405 SER D C 1
ATOM 11487 O O . SER D 1 286 ? 188.218 160.702 127.409 1.00 50.48 405 SER D O 1
ATOM 11491 N N . GLN D 1 287 ? 189.933 159.514 128.266 1.00 67.56 406 GLN D N 1
ATOM 11492 C CA . GLN D 1 287 ? 190.988 160.321 127.658 1.00 69.65 406 GLN D CA 1
ATOM 11493 C C . GLN D 1 287 ? 191.506 159.574 126.433 1.00 67.55 406 GLN D C 1
ATOM 11494 O O . GLN D 1 287 ? 192.412 158.743 126.535 1.00 67.67 406 GLN D O 1
ATOM 11498 N N . GLY D 1 288 ? 190.925 159.872 125.274 1.00 61.05 407 GLY D N 1
ATOM 11499 C CA . GLY D 1 288 ? 191.351 159.261 124.031 1.00 64.18 407 GLY D CA 1
ATOM 11500 C C . GLY D 1 288 ? 190.659 157.947 123.733 1.00 68.31 407 GLY D C 1
ATOM 11501 O O . GLY D 1 288 ? 189.793 157.881 122.856 1.00 68.59 407 GLY D O 1
ATOM 11505 N N . THR D 1 289 ? 191.031 156.893 124.454 1.00 61.84 408 THR D N 1
ATOM 11506 C CA . THR D 1 289 ? 190.448 155.581 124.210 1.00 57.49 408 THR D CA 1
ATOM 11507 C C . THR D 1 289 ? 188.978 155.567 124.610 1.00 54.70 408 THR D C 1
ATOM 11508 O O . THR D 1 289 ? 188.585 156.163 125.617 1.00 52.18 408 THR D O 1
ATOM 11519 N N . THR D 1 290 ? 188.165 154.882 123.812 1.00 34.97 409 THR D N 1
ATOM 11520 C CA . THR D 1 290 ? 186.739 154.763 124.080 1.00 34.50 409 THR D CA 1
ATOM 11521 C C . THR D 1 290 ? 186.471 153.534 124.938 1.00 39.07 409 THR D C 1
ATOM 11522 O O . THR D 1 290 ? 187.104 152.489 124.762 1.00 40.61 409 THR D O 1
ATOM 11533 N N . THR D 1 291 ? 185.529 153.668 125.868 1.00 30.06 410 THR D N 1
ATOM 11534 C CA . THR D 1 291 ? 185.188 152.578 126.769 1.00 23.19 410 THR D CA 1
ATOM 11535 C C . THR D 1 291 ? 183.714 152.669 127.133 1.00 19.17 410 THR D C 1
ATOM 11536 O O . THR D 1 291 ? 183.132 153.756 127.170 1.00 31.38 410 THR D O 1
ATOM 11547 N N . PHE D 1 292 ? 183.123 151.512 127.421 1.00 17.31 411 PHE D N 1
ATOM 11548 C CA . PHE D 1 292 ? 181.703 151.406 127.712 1.00 17.90 411 PHE D CA 1
ATOM 11549 C C . PHE D 1 292 ? 181.491 150.856 129.116 1.00 17.98 411 PHE D C 1
ATOM 11550 O O . PHE D 1 292 ? 182.343 150.150 129.665 1.00 29.75 411 PHE D O 1
ATOM 11567 N N . ALA D 1 293 ? 180.340 151.195 129.691 1.00 13.69 412 ALA D N 1
ATOM 11568 C CA . ALA D 1 293 ? 180.001 150.819 131.053 1.00 6.61 412 ALA D CA 1
ATOM 11569 C C . ALA D 1 293 ? 178.538 150.404 131.118 1.00 7.68 412 ALA D C 1
ATOM 11570 O O . ALA D 1 293 ? 177.714 150.812 130.293 1.00 28.56 412 ALA D O 1
ATOM 11577 N N . VAL D 1 294 ? 178.231 149.582 132.122 1.00 0.00 413 VAL D N 1
ATOM 11578 C CA . VAL D 1 294 ? 176.873 149.101 132.349 1.00 0.00 413 VAL D CA 1
ATOM 11579 C C . VAL D 1 294 ? 176.748 148.722 133.817 1.00 11.60 413 VAL D C 1
ATOM 11580 O O . VAL D 1 294 ? 177.738 148.378 134.471 1.00 25.23 413 VAL D O 1
ATOM 11593 N N . THR D 1 295 ? 175.523 148.788 134.338 1.00 9.88 414 THR D N 1
ATOM 11594 C CA . THR D 1 295 ? 175.244 148.506 135.739 1.00 4.15 414 THR D CA 1
ATOM 11595 C C . THR D 1 295 ? 174.044 147.575 135.856 1.00 4.68 414 THR D C 1
ATOM 11596 O O . THR D 1 295 ? 173.308 147.340 134.895 1.00 15.17 414 THR D O 1
ATOM 11607 N N . SER D 1 296 ? 173.863 147.040 137.059 1.00 5.01 415 SER D N 1
ATOM 11608 C CA . SER D 1 296 ? 172.712 146.208 137.374 1.00 3.45 415 SER D CA 1
ATOM 11609 C C . SER D 1 296 ? 172.560 146.150 138.886 1.00 8.48 415 SER D C 1
ATOM 11610 O O . SER D 1 296 ? 173.532 146.330 139.620 1.00 26.37 415 SER D O 1
ATOM 11618 N N . ILE D 1 297 ? 171.335 145.898 139.347 1.00 12.24 416 ILE D N 1
ATOM 11619 C CA . ILE D 1 297 ? 171.056 145.798 140.773 1.00 8.67 416 ILE D CA 1
ATOM 11620 C C . ILE D 1 297 ? 170.137 144.614 141.031 1.00 0.00 416 ILE D C 1
ATOM 11621 O O . ILE D 1 297 ? 169.333 144.226 140.180 1.00 9.85 416 ILE D O 1
ATOM 11637 N N . LEU D 1 298 ? 170.262 144.047 142.229 1.00 1.16 417 LEU D N 1
ATOM 11638 C CA . LEU D 1 298 ? 169.436 142.928 142.662 1.00 4.96 417 LEU D CA 1
ATOM 11639 C C . LEU D 1 298 ? 169.076 143.130 144.125 1.00 16.85 417 LEU D C 1
ATOM 11640 O O . LEU D 1 298 ? 169.963 143.342 144.956 1.00 29.52 417 LEU D O 1
ATOM 11656 N N . ARG D 1 299 ? 167.787 143.062 144.441 1.00 15.17 418 ARG D N 1
ATOM 11657 C CA . ARG D 1 299 ? 167.315 143.195 145.813 1.00 1.95 418 ARG D CA 1
ATOM 11658 C C . ARG D 1 299 ? 167.014 141.815 146.379 1.00 16.41 418 ARG D C 1
ATOM 11659 O O . ARG D 1 299 ? 166.271 141.039 145.769 1.00 28.33 418 ARG D O 1
ATOM 11680 N N . VAL D 1 300 ? 167.588 141.516 147.544 1.00 13.64 419 VAL D N 1
ATOM 11681 C CA . VAL D 1 300 ? 167.434 140.214 148.178 1.00 10.39 419 VAL D CA 1
ATOM 11682 C C . VAL D 1 300 ? 167.000 140.407 149.625 1.00 14.25 419 VAL D C 1
ATOM 11683 O O . VAL D 1 300 ? 167.207 141.461 150.229 1.00 22.29 419 VAL D O 1
ATOM 11696 N N . ALA D 1 301 ? 166.392 139.360 150.178 1.00 21.59 420 ALA D N 1
ATOM 11697 C CA . ALA D 1 301 ? 165.877 139.421 151.539 1.00 23.39 420 ALA D CA 1
ATOM 11698 C C . ALA D 1 301 ? 167.013 139.604 152.537 1.00 22.20 420 ALA D C 1
ATOM 11699 O O . ALA D 1 301 ? 168.041 138.925 152.469 1.00 21.80 420 ALA D O 1
ATOM 11706 N N . ALA D 1 302 ? 166.815 140.530 153.479 1.00 22.47 421 ALA D N 1
ATOM 11707 C CA . ALA D 1 302 ? 167.849 140.805 154.470 1.00 22.75 421 ALA D CA 1
ATOM 11708 C C . ALA D 1 302 ? 168.185 139.566 155.287 1.00 32.81 421 ALA D C 1
ATOM 11709 O O . ALA D 1 302 ? 169.345 139.372 155.669 1.00 37.73 421 ALA D O 1
ATOM 11716 N N . GLU D 1 303 ? 167.192 138.720 155.570 1.00 37.04 422 GLU D N 1
ATOM 11717 C CA . GLU D 1 303 ? 167.454 137.515 156.349 1.00 38.86 422 GLU D CA 1
ATOM 11718 C C . GLU D 1 303 ? 168.423 136.589 155.625 1.00 35.45 422 GLU D C 1
ATOM 11719 O O . GLU D 1 303 ? 169.342 136.037 156.239 1.00 36.57 422 GLU D O 1
ATOM 11723 N N . ASP D 1 304 ? 168.235 136.407 154.315 1.00 28.84 423 ASP D N 1
ATOM 11724 C CA . ASP D 1 304 ? 169.133 135.541 153.558 1.00 32.18 423 ASP D CA 1
ATOM 11725 C C . ASP D 1 304 ? 170.540 136.124 153.492 1.00 33.97 423 ASP D C 1
ATOM 11726 O O . ASP D 1 304 ? 171.527 135.392 153.627 1.00 41.39 423 ASP D O 1
ATOM 11735 N N . TRP D 1 305 ? 170.653 137.437 153.282 1.00 26.63 424 TRP D N 1
ATOM 11736 C CA . TRP D 1 305 ? 171.969 138.066 153.257 1.00 23.94 424 TRP D CA 1
ATOM 11737 C C . TRP D 1 305 ? 172.679 137.903 154.595 1.00 25.44 424 TRP D C 1
ATOM 11738 O O . TRP D 1 305 ? 173.871 137.579 154.639 1.00 27.17 424 TRP D O 1
ATOM 11759 N N . LYS D 1 306 ? 171.961 138.118 155.699 1.00 28.99 425 LYS D N 1
ATOM 11760 C CA . LYS D 1 306 ? 172.563 137.941 157.015 1.00 36.78 425 LYS D CA 1
ATOM 11761 C C . LYS D 1 306 ? 172.904 136.481 157.282 1.00 41.77 425 LYS D C 1
ATOM 11762 O O . LYS D 1 306 ? 173.836 136.193 158.042 1.00 39.88 425 LYS D O 1
ATOM 11766 N N . LYS D 1 307 ? 172.167 135.549 156.674 1.00 50.28 426 LYS D N 1
ATOM 11767 C CA . LYS D 1 307 ? 172.471 134.134 156.858 1.00 47.48 426 LYS D CA 1
ATOM 11768 C C . LYS D 1 307 ? 173.858 133.799 156.326 1.00 49.93 426 LYS D C 1
ATOM 11769 O O . LYS D 1 307 ? 174.606 133.041 156.956 1.00 52.89 426 LYS D O 1
ATOM 11773 N N . GLY D 1 308 ? 174.217 134.349 155.169 1.00 41.75 427 GLY D N 1
ATOM 11774 C CA . GLY D 1 308 ? 175.546 134.164 154.620 1.00 39.57 427 GLY D CA 1
ATOM 11775 C C . GLY D 1 308 ? 175.557 133.524 153.248 1.00 43.74 427 GLY D C 1
ATOM 11776 O O . GLY D 1 308 ? 176.576 132.970 152.826 1.00 44.24 427 GLY D O 1
ATOM 11780 N N . ASP D 1 309 ? 174.433 133.590 152.539 1.00 33.59 428 ASP D N 1
ATOM 11781 C CA . ASP D 1 309 ? 174.379 133.061 151.185 1.00 29.18 428 ASP D CA 1
ATOM 11782 C C . ASP D 1 309 ? 175.200 133.937 150.245 1.00 28.65 428 ASP D C 1
ATOM 11783 O O . ASP D 1 309 ? 175.164 135.167 150.324 1.00 33.02 428 ASP D O 1
ATOM 11787 N N . THR D 1 310 ? 175.941 133.293 149.349 1.00 20.08 429 THR D N 1
ATOM 11788 C CA . THR D 1 310 ? 176.849 133.987 148.446 1.00 20.95 429 THR D CA 1
ATOM 11789 C C . THR D 1 310 ? 176.106 134.408 147.184 1.00 26.58 429 THR D C 1
ATOM 11790 O O . THR D 1 310 ? 175.298 133.642 146.650 1.00 29.60 429 THR D O 1
ATOM 11801 N N . PHE D 1 311 ? 176.384 135.621 146.709 1.00 24.97 430 PHE D N 1
ATOM 11802 C CA . PHE D 1 311 ? 175.749 136.161 145.514 1.00 16.88 430 PHE D CA 1
ATOM 11803 C C . PHE D 1 311 ? 176.821 136.549 144.506 1.00 17.24 430 PHE D C 1
ATOM 11804 O O . PHE D 1 311 ? 177.800 137.214 144.861 1.00 30.28 430 PHE D O 1
ATOM 11821 N N . SER D 1 312 ? 176.627 136.145 143.252 1.00 10.58 431 SER D N 1
ATOM 11822 C CA . SER D 1 312 ? 177.635 136.314 142.217 1.00 17.41 431 SER D CA 1
ATOM 11823 C C . SER D 1 312 ? 177.051 137.029 141.009 1.00 11.87 431 SER D C 1
ATOM 11824 O O . SER D 1 312 ? 175.885 136.834 140.656 1.00 17.85 431 SER D O 1
ATOM 11832 N N . CYS D 1 313 ? 177.884 137.848 140.377 1.00 18.51 432 CYS D N 1
ATOM 11833 C CA . CYS D 1 313 ? 177.547 138.550 139.147 1.00 16.38 432 CYS D CA 1
ATOM 11834 C C . CYS D 1 313 ? 178.455 138.049 138.034 1.00 19.18 432 CYS D C 1
ATOM 11835 O O . CYS D 1 313 ? 179.678 137.991 138.206 1.00 32.86 432 CYS D O 1
ATOM 11842 N N . MET D 1 314 ? 177.861 137.692 136.898 1.00 15.92 433 MET D N 1
ATOM 11843 C CA . MET D 1 314 ? 178.584 137.116 135.773 1.00 22.32 433 MET D CA 1
ATOM 11844 C C . MET D 1 314 ? 178.407 138.011 134.556 1.00 26.31 433 MET D C 1
ATOM 11845 O O . MET D 1 314 ? 177.277 138.350 134.189 1.00 32.75 433 MET D O 1
ATOM 11859 N N . VAL D 1 315 ? 179.521 138.385 133.935 1.00 22.55 434 VAL D N 1
ATOM 11860 C CA . VAL D 1 315 ? 179.529 139.268 132.774 1.00 17.71 434 VAL D CA 1
ATOM 11861 C C . VAL D 1 315 ? 180.046 138.474 131.585 1.00 26.54 434 VAL D C 1
ATOM 11862 O O . VAL D 1 315 ? 181.147 137.911 131.638 1.00 31.47 434 VAL D O 1
ATOM 11875 N N . GLY D 1 316 ? 179.252 138.428 130.518 1.00 36.93 435 GLY D N 1
ATOM 11876 C CA . GLY D 1 316 ? 179.636 137.782 129.277 1.00 33.28 435 GLY D CA 1
ATOM 11877 C C . GLY D 1 316 ? 179.905 138.826 128.205 1.00 30.03 435 GLY D C 1
ATOM 11878 O O . GLY D 1 316 ? 179.094 139.732 127.987 1.00 38.75 435 GLY D O 1
ATOM 11882 N N . HIS D 1 317 ? 181.047 138.671 127.538 1.00 30.60 436 HIS D N 1
ATOM 11883 C CA . HIS D 1 317 ? 181.539 139.654 126.585 1.00 31.69 436 HIS D CA 1
ATOM 11884 C C . HIS D 1 317 ? 182.385 138.941 125.539 1.00 38.29 436 HIS D C 1
ATOM 11885 O O . HIS D 1 317 ? 182.886 137.837 125.766 1.00 44.72 436 HIS D O 1
ATOM 11899 N N . GLU D 1 318 ? 182.537 139.586 124.380 1.00 42.83 437 GLU D N 1
ATOM 11900 C CA . GLU D 1 318 ? 183.265 138.962 123.277 1.00 45.11 437 GLU D CA 1
ATOM 11901 C C . GLU D 1 318 ? 184.758 138.875 123.568 1.00 42.86 437 GLU D C 1
ATOM 11902 O O . GLU D 1 318 ? 185.382 137.833 123.333 1.00 42.03 437 GLU D O 1
ATOM 11914 N N . ALA D 1 319 ? 185.348 139.956 124.079 1.00 41.81 438 ALA D N 1
ATOM 11915 C CA . ALA D 1 319 ? 186.796 140.041 124.227 1.00 43.88 438 ALA D CA 1
ATOM 11916 C C . ALA D 1 319 ? 187.361 139.043 125.228 1.00 44.27 438 ALA D C 1
ATOM 11917 O O . ALA D 1 319 ? 188.577 138.830 125.239 1.00 42.18 438 ALA D O 1
ATOM 11924 N N . LEU D 1 320 ? 186.526 138.433 126.063 1.00 42.11 439 LEU D N 1
ATOM 11925 C CA . LEU D 1 320 ? 187.032 137.514 127.068 1.00 44.33 439 LEU D CA 1
ATOM 11926 C C . LEU D 1 320 ? 187.530 136.222 126.418 1.00 48.80 439 LEU D C 1
ATOM 11927 O O . LEU D 1 320 ? 187.009 135.796 125.384 1.00 45.19 439 LEU D O 1
ATOM 11943 N N . PRO D 1 321 ? 188.548 135.577 127.007 1.00 59.22 440 PRO D N 1
ATOM 11944 C CA . PRO D 1 321 ? 188.987 134.272 126.492 1.00 57.56 440 PRO D CA 1
ATOM 11945 C C . PRO D 1 321 ? 187.944 133.187 126.708 1.00 56.31 440 PRO D C 1
ATOM 11946 O O . P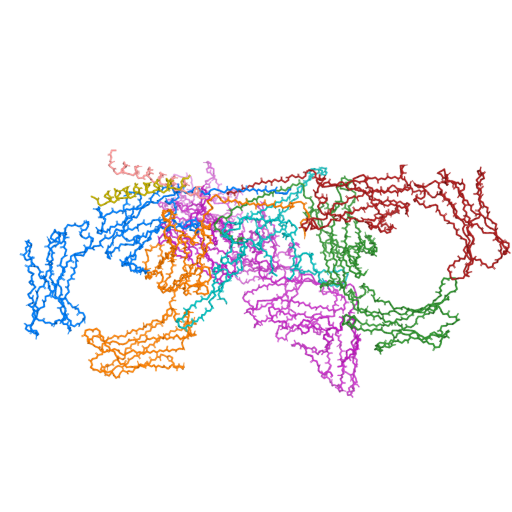RO D 1 321 ? 187.581 132.467 125.773 1.00 56.71 440 PRO D O 1
ATOM 11957 N N . LEU D 1 322 ? 187.458 133.063 127.942 1.00 54.21 441 LEU D N 1
ATOM 11958 C CA . LEU D 1 322 ? 186.393 132.125 128.273 1.00 56.61 441 LEU D CA 1
ATOM 11959 C C . LEU D 1 322 ? 185.007 132.718 128.064 1.00 55.49 441 LEU D C 1
ATOM 11960 O O . LEU D 1 322 ? 184.011 132.012 128.253 1.00 54.27 441 LEU D O 1
ATOM 11976 N N . ALA D 1 323 ? 184.922 133.991 127.684 1.00 49.34 442 ALA D N 1
ATOM 11977 C CA . ALA D 1 323 ? 183.679 134.697 127.398 1.00 50.18 442 ALA D CA 1
ATOM 11978 C C . ALA D 1 323 ? 182.822 134.937 128.635 1.00 49.01 442 ALA D C 1
ATOM 11979 O O . ALA D 1 323 ? 181.659 135.334 128.498 1.00 53.08 442 ALA D O 1
ATOM 11986 N N . PHE D 1 324 ? 183.352 134.717 129.837 1.00 37.56 443 PHE D N 1
ATOM 11987 C CA . PHE D 1 324 ? 182.574 134.930 131.052 1.00 40.26 443 PHE D CA 1
ATOM 11988 C C . PHE D 1 324 ? 183.502 135.233 132.218 1.00 39.70 443 PHE D C 1
ATOM 11989 O O . PHE D 1 324 ? 184.474 134.507 132.447 1.00 45.16 443 PHE D O 1
ATOM 12006 N N . THR D 1 325 ? 183.195 136.304 132.947 1.00 26.11 444 THR D N 1
ATOM 12007 C CA . THR D 1 325 ? 183.916 136.681 134.156 1.00 25.71 444 THR D CA 1
ATOM 12008 C C . THR D 1 325 ? 182.939 136.703 135.322 1.00 30.83 444 THR D C 1
ATOM 12009 O O . THR D 1 325 ? 181.888 137.347 135.242 1.00 39.38 444 THR D O 1
ATOM 12020 N N . GLN D 1 326 ? 183.289 136.010 136.401 1.00 24.29 445 GLN D N 1
ATOM 12021 C CA . GLN D 1 326 ? 182.425 135.865 137.563 1.00 27.87 445 GLN D CA 1
ATOM 12022 C C . GLN D 1 326 ? 183.029 136.581 138.763 1.00 28.35 445 GLN D C 1
ATOM 12023 O O . GLN D 1 326 ? 184.237 136.504 139.001 1.00 33.45 445 GLN D O 1
ATOM 12037 N N . LYS D 1 327 ? 182.178 137.275 139.516 1.00 23.17 446 LYS D N 1
ATOM 12038 C CA . LYS D 1 327 ? 182.564 137.924 140.760 1.00 18.14 446 LYS D CA 1
ATOM 12039 C C . LYS D 1 327 ? 181.601 137.490 141.853 1.00 19.35 446 LYS D C 1
ATOM 12040 O O . LYS D 1 327 ? 180.437 137.191 141.585 1.00 24.75 446 LYS D O 1
ATOM 12059 N N . THR D 1 328 ? 182.094 137.470 143.089 1.00 17.65 447 THR D N 1
ATOM 12060 C CA . THR D 1 328 ? 181.349 136.946 144.226 1.00 25.73 447 THR D CA 1
ATOM 12061 C C . THR D 1 328 ? 181.371 137.948 145.371 1.00 26.10 447 THR D C 1
ATOM 12062 O O . THR D 1 328 ? 182.341 138.695 145.533 1.00 21.06 447 THR D O 1
ATOM 12073 N N . ILE D 1 329 ? 180.297 137.964 146.161 1.00 20.54 448 ILE D N 1
ATOM 12074 C CA . ILE D 1 329 ? 180.253 138.756 147.384 1.00 16.87 448 ILE D CA 1
ATOM 12075 C C . ILE D 1 329 ? 179.300 138.091 148.365 1.00 22.81 448 ILE D C 1
ATOM 12076 O O . ILE D 1 329 ? 178.352 137.401 147.975 1.00 28.12 448 ILE D O 1
ATOM 12092 N N . ASP D 1 330 ? 179.564 138.308 149.648 1.00 29.05 449 ASP D N 1
ATOM 12093 C CA . ASP D 1 330 ? 178.746 137.797 150.741 1.00 26.57 449 ASP D CA 1
ATOM 12094 C C . ASP D 1 330 ? 179.118 138.591 151.988 1.00 30.85 449 ASP D C 1
ATOM 12095 O O . ASP D 1 330 ? 180.015 139.438 151.960 1.00 29.88 449 ASP D O 1
ATOM 12104 N N . ARG D 1 331 ? 178.421 138.312 153.085 1.00 39.41 450 ARG D N 1
ATOM 12105 C CA . ARG D 1 331 ? 178.733 138.975 154.339 1.00 33.46 450 ARG D CA 1
ATOM 12106 C C . ARG D 1 331 ? 180.155 138.623 154.776 1.00 39.60 450 ARG D C 1
ATOM 12107 O O . ARG D 1 331 ? 180.800 137.723 154.234 1.00 38.61 450 ARG D O 1
ATOM 12111 N N . LEU D 1 332 ? 180.641 139.357 155.777 1.00 43.45 451 LEU D N 1
ATOM 12112 C CA . LEU D 1 332 ? 181.995 139.179 156.310 1.00 46.78 451 LEU D CA 1
ATOM 12113 C C . LEU D 1 332 ? 183.027 139.007 155.196 1.00 48.11 451 LEU D C 1
ATOM 12114 O O . LEU D 1 332 ? 183.978 138.233 155.322 1.00 46.29 451 LEU D O 1
ATOM 12130 N N . ALA D 1 333 ? 182.850 139.739 154.093 1.00 52.72 452 ALA D N 1
ATOM 12131 C CA . ALA D 1 333 ? 183.875 139.774 153.057 1.00 50.54 452 ALA D CA 1
ATOM 12132 C C . ALA D 1 333 ? 185.067 140.625 153.468 1.00 51.50 452 ALA D C 1
ATOM 12133 O O . ALA D 1 333 ? 186.176 140.398 152.972 1.00 48.42 452 ALA D O 1
ATOM 12140 N N . GLY D 1 334 ? 184.863 141.599 154.354 1.00 59.35 453 GLY D N 1
ATOM 12141 C CA . GLY D 1 334 ? 185.946 142.427 154.845 1.00 58.90 453 GLY D CA 1
ATOM 12142 C C . GLY D 1 334 ? 186.507 141.928 156.161 1.00 57.88 453 GLY D C 1
ATOM 12143 O O . GLY D 1 334 ? 185.969 142.229 157.230 1.00 55.05 453 GLY D O 1
ATOM 12147 N N . LYS D 1 335 ? 187.587 141.159 156.090 1.00 54.24 454 LYS D N 1
ATOM 12148 C CA . LYS D 1 335 ? 188.211 140.568 157.267 1.00 53.74 454 LYS D CA 1
ATOM 12149 C C . LYS D 1 335 ? 189.083 141.561 158.032 1.00 52.97 454 LYS D C 1
ATOM 12150 O O . LYS D 1 335 ? 188.978 141.649 159.262 1.00 52.75 454 LYS D O 1
ATOM 12154 N N . PRO D 1 336 ? 189.954 142.320 157.356 1.00 53.86 455 PRO D N 1
ATOM 12155 C CA . PRO D 1 336 ? 190.996 143.070 158.078 1.00 52.32 455 PRO D CA 1
ATOM 12156 C C . PRO D 1 336 ? 190.483 144.104 159.073 1.00 52.63 455 PRO D C 1
ATOM 12157 O O . PRO D 1 336 ? 191.301 144.672 159.806 1.00 53.79 455 PRO D O 1
ATOM 12168 N N . THR D 1 337 ? 189.184 144.382 159.138 1.00 47.37 456 THR D N 1
ATOM 12169 C CA . THR D 1 337 ? 188.691 145.331 160.128 1.00 48.03 456 THR D CA 1
ATOM 12170 C C . THR D 1 337 ? 189.005 144.830 161.536 1.00 52.03 456 THR D C 1
ATOM 12171 O O . THR D 1 337 ? 188.932 143.632 161.825 1.00 51.09 456 THR D O 1
ATOM 12182 N N . HIS D 1 338 ? 189.356 145.764 162.417 1.00 46.78 457 HIS D N 1
ATOM 12183 C CA . HIS D 1 338 ? 189.972 145.453 163.706 1.00 43.59 457 HIS D CA 1
ATOM 12184 C C . HIS D 1 338 ? 189.271 146.186 164.845 1.00 45.85 457 HIS D C 1
ATOM 12185 O O . HIS D 1 338 ? 189.903 146.848 165.670 1.00 54.26 457 HIS D O 1
ATOM 12199 N N . VAL D 1 339 ? 187.940 146.088 164.897 1.00 38.36 458 VAL D N 1
ATOM 12200 C CA . VAL D 1 339 ? 187.194 146.708 165.985 1.00 39.35 458 VAL D CA 1
ATOM 12201 C C . VAL D 1 339 ? 187.765 146.269 167.327 1.00 39.18 458 VAL D C 1
ATOM 12202 O O . VAL D 1 339 ? 188.113 145.097 167.526 1.00 42.60 458 VAL D O 1
ATOM 12215 N N . ASN D 1 340 ? 187.864 147.217 168.259 1.00 37.80 459 ASN D N 1
ATOM 12216 C CA . ASN D 1 340 ? 188.374 146.966 169.601 1.00 37.24 459 ASN D CA 1
ATOM 12217 C C . ASN D 1 340 ? 187.388 147.512 170.624 1.00 41.59 459 ASN D C 1
ATOM 12218 O O . ASN D 1 340 ? 186.817 148.589 170.432 1.00 44.77 459 ASN D O 1
ATOM 12229 N N . VAL D 1 341 ? 187.195 146.769 171.712 1.00 36.26 460 VAL D N 1
ATOM 12230 C CA . VAL D 1 341 ? 186.175 147.070 172.711 1.00 35.98 460 VAL D CA 1
ATOM 12231 C C . VAL D 1 341 ? 186.833 147.160 174.080 1.00 40.94 460 VAL D C 1
ATOM 12232 O O . VAL D 1 341 ? 187.708 146.351 174.409 1.00 39.25 460 VAL D O 1
ATOM 12245 N N . SER D 1 342 ? 186.410 148.143 174.874 1.00 39.58 461 SER D N 1
ATOM 12246 C CA . SER D 1 342 ? 186.869 148.289 176.247 1.00 32.82 461 SER D CA 1
ATOM 12247 C C . SER D 1 342 ? 185.841 149.103 177.021 1.00 30.23 461 SER D C 1
ATOM 12248 O O . SER D 1 342 ? 185.309 150.088 176.505 1.00 34.21 461 SER D O 1
ATOM 12256 N N . VAL D 1 343 ? 185.570 148.687 178.255 1.00 29.41 462 VAL D N 1
ATOM 12257 C CA . VAL D 1 343 ? 184.587 149.347 179.104 1.00 28.15 462 VAL D CA 1
ATOM 12258 C C . VAL D 1 343 ? 185.292 149.910 180.332 1.00 29.58 462 VAL D C 1
ATOM 12259 O O . VAL D 1 343 ? 186.335 149.415 180.769 1.00 33.74 462 VAL D O 1
ATOM 12272 N N . VAL D 1 344 ? 184.701 150.962 180.895 1.00 27.53 463 VAL D N 1
ATOM 12273 C CA . VAL D 1 344 ? 185.246 151.642 182.063 1.00 35.77 463 VAL D CA 1
ATOM 12274 C C . VAL D 1 344 ? 184.169 151.719 183.135 1.00 36.48 463 VAL D C 1
ATOM 12275 O O . VAL D 1 344 ? 182.985 151.909 182.839 1.00 38.14 463 VAL D O 1
ATOM 12288 N N . MET D 1 345 ? 184.595 151.579 184.388 1.00 38.75 464 MET D N 1
ATOM 12289 C CA . MET D 1 345 ? 183.700 151.571 185.547 1.00 43.31 464 MET D CA 1
ATOM 12290 C C . MET D 1 345 ? 182.393 150.842 185.250 1.00 42.85 464 MET D C 1
ATOM 12291 O O . MET D 1 345 ? 182.378 149.625 185.066 1.00 38.00 464 MET D O 1
ATOM 12305 N N . SER E 2 2 ? 185.310 172.595 178.506 1.00 20.55 2 SER E N 1
ATOM 12306 C CA . SER E 2 2 ? 186.042 173.062 177.334 1.00 21.76 2 SER E CA 1
ATOM 12307 C C . SER E 2 2 ? 185.764 174.535 177.019 1.00 29.48 2 SER E C 1
ATOM 12308 O O . SER E 2 2 ? 186.686 175.265 176.662 1.00 48.75 2 SER E O 1
ATOM 12315 N N . PRO E 2 3 ? 184.509 174.979 177.137 1.00 17.61 3 PRO E N 1
ATOM 12316 C CA . PRO E 2 3 ? 184.213 176.402 176.929 1.00 27.12 3 PRO E CA 1
ATOM 12317 C C . PRO E 2 3 ? 184.636 177.303 178.078 1.00 33.70 3 PRO E C 1
ATOM 12318 O O . PRO E 2 3 ? 184.447 178.520 177.986 1.00 36.24 3 PRO E O 1
ATOM 12329 N N . ILE E 2 4 ? 185.199 176.750 179.150 1.00 29.34 4 ILE E N 1
ATOM 12330 C CA . ILE E 2 4 ? 185.577 177.557 180.302 1.00 23.55 4 ILE E CA 1
ATOM 12331 C C . ILE E 2 4 ? 186.967 178.148 180.080 1.00 22.03 4 ILE E C 1
ATOM 12332 O O . ILE E 2 4 ? 187.779 177.631 179.311 1.00 31.05 4 ILE E O 1
ATOM 12348 N N . PHE E 2 5 ? 187.239 179.253 180.770 1.00 17.21 5 PHE E N 1
ATOM 12349 C CA . PHE E 2 5 ? 188.493 179.977 180.632 1.00 15.26 5 PHE E CA 1
ATOM 12350 C C . PHE E 2 5 ? 188.951 180.409 182.021 1.00 25.28 5 PHE E C 1
ATOM 12351 O O . PHE E 2 5 ? 188.244 180.222 183.015 1.00 39.15 5 PHE E O 1
ATOM 12368 N N . GLY E 2 6 ? 190.150 180.984 182.092 1.00 21.61 6 GLY E N 1
ATOM 12369 C CA . GLY E 2 6 ? 190.705 181.451 183.340 1.00 17.52 6 GLY E CA 1
ATOM 12370 C C . GLY E 2 6 ? 192.185 181.751 183.218 1.00 20.94 6 GLY E C 1
ATOM 12371 O O . GLY E 2 6 ? 192.770 181.664 182.134 1.00 30.73 6 GLY E O 1
ATOM 12375 N N . PRO E 2 7 ? 192.823 182.119 184.330 1.00 22.79 7 PRO E N 1
ATOM 12376 C CA . PRO E 2 7 ? 194.277 182.323 184.312 1.00 15.65 7 PRO E CA 1
ATOM 12377 C C . PRO E 2 7 ? 195.004 180.999 184.500 1.00 23.04 7 PRO E C 1
ATOM 12378 O O . PRO E 2 7 ? 194.778 180.287 185.479 1.00 37.30 7 PRO E O 1
ATOM 12389 N N . GLU E 2 8 ? 195.881 180.671 183.550 1.00 20.12 8 GLU E N 1
ATOM 12390 C CA . GLU E 2 8 ? 196.557 179.379 183.590 1.00 16.23 8 GLU E CA 1
ATOM 12391 C C . GLU E 2 8 ? 197.434 179.249 184.828 1.00 17.93 8 GLU E C 1
ATOM 12392 O O . GLU E 2 8 ? 197.472 178.186 185.458 1.00 20.25 8 GLU E O 1
ATOM 12404 N N . GLU E 2 9 ? 198.150 180.311 185.189 1.00 25.77 9 GLU E N 1
ATOM 12405 C CA . GLU E 2 9 ? 199.061 180.296 186.324 1.00 27.65 9 GLU E CA 1
ATOM 12406 C C . GLU E 2 9 ? 198.825 181.525 187.188 1.00 27.60 9 GLU E C 1
ATOM 12407 O O . GLU E 2 9 ? 198.548 182.613 186.675 1.00 22.13 9 GLU E O 1
ATOM 12419 N N . VAL E 2 10 ? 198.937 181.342 188.502 1.00 30.71 10 VAL E N 1
ATOM 12420 C CA . VAL E 2 10 ? 198.725 182.406 189.476 1.00 25.93 10 VAL E CA 1
ATOM 12421 C C . VAL E 2 10 ? 199.923 182.445 190.414 1.00 32.05 10 VAL E C 1
ATOM 12422 O O . VAL E 2 10 ? 200.355 181.403 190.918 1.00 30.80 10 VAL E O 1
ATOM 12435 N N . ASN E 2 11 ? 200.454 183.643 190.647 1.00 38.21 11 ASN E N 1
ATOM 12436 C CA . ASN E 2 11 ? 201.605 183.849 191.514 1.00 33.41 11 ASN E CA 1
ATOM 12437 C C . ASN E 2 11 ? 201.251 184.833 192.619 1.00 31.93 11 ASN E C 1
ATOM 12438 O O . ASN E 2 11 ? 200.585 185.845 192.375 1.00 32.20 11 ASN E O 1
ATOM 12449 N N . SER E 2 12 ? 201.698 184.529 193.833 1.00 35.14 12 SER E N 1
ATOM 12450 C CA . SER E 2 12 ? 201.465 185.395 194.980 1.00 39.41 12 SER E CA 1
ATOM 12451 C C . SER E 2 12 ? 202.456 185.018 196.071 1.00 41.29 12 SER E C 1
ATOM 12452 O O . SER E 2 12 ? 203.121 183.982 196.001 1.00 42.63 12 SER E O 1
ATOM 12460 N N . VAL E 2 13 ? 202.547 185.876 197.085 1.00 40.81 13 VAL E N 1
ATOM 12461 C CA . VAL E 2 13 ? 203.384 185.626 198.249 1.00 40.31 13 VAL E CA 1
ATOM 12462 C C . VAL E 2 13 ? 202.495 185.628 199.489 1.00 43.18 13 VAL E C 1
ATOM 12463 O O . VAL E 2 13 ? 201.337 186.043 199.455 1.00 42.71 13 VAL E O 1
ATOM 12476 N N . GLU E 2 14 ? 203.063 185.156 200.595 1.00 37.41 14 GLU E N 1
ATOM 12477 C CA . GLU E 2 14 ? 202.265 184.872 201.780 1.00 31.18 14 GLU E CA 1
ATOM 12478 C C . GLU E 2 14 ? 201.660 186.146 202.354 1.00 28.64 14 GLU E C 1
ATOM 12479 O O . GLU E 2 14 ? 202.287 187.208 202.360 1.00 36.92 14 GLU E O 1
ATOM 12491 N N . GLY E 2 15 ? 200.426 186.029 202.845 1.00 28.21 15 GLY E N 1
ATOM 12492 C CA . GLY E 2 15 ? 199.759 187.107 203.538 1.00 27.89 15 GLY E CA 1
ATOM 12493 C C . GLY E 2 15 ? 198.876 187.986 202.680 1.00 28.58 15 GLY E C 1
ATOM 12494 O O . GLY E 2 15 ? 198.130 188.805 203.232 1.00 29.34 15 GLY E O 1
ATOM 12498 N N . ASN E 2 16 ? 198.926 187.849 201.359 1.00 29.03 16 ASN E N 1
ATOM 12499 C CA . ASN E 2 16 ? 198.136 188.676 200.459 1.00 30.77 16 ASN E CA 1
ATOM 12500 C C . ASN E 2 16 ? 196.937 187.897 199.937 1.00 30.08 16 ASN E C 1
ATOM 12501 O O . ASN E 2 16 ? 196.936 186.663 199.909 1.00 25.91 16 ASN E O 1
ATOM 12512 N N . SER E 2 17 ? 195.912 188.637 199.526 1.00 24.52 17 SER E N 1
ATOM 12513 C CA . SER E 2 17 ? 194.726 188.035 198.942 1.00 20.07 17 SER E CA 1
ATOM 12514 C C . SER E 2 17 ? 194.921 187.820 197.445 1.00 19.95 17 SER E C 1
ATOM 12515 O O . SER E 2 17 ? 195.738 188.477 196.795 1.00 19.43 17 SER E O 1
ATOM 12523 N N . VAL E 2 18 ? 194.152 186.880 196.900 1.00 20.81 18 VAL E N 1
ATOM 12524 C CA . VAL E 2 18 ? 194.165 186.581 195.476 1.00 19.18 18 VAL E CA 1
ATOM 12525 C C . VAL E 2 18 ? 192.729 186.550 194.975 1.00 13.58 18 VAL E C 1
ATOM 12526 O O . VAL E 2 18 ? 191.794 186.257 195.727 1.00 33.50 18 VAL E O 1
ATOM 12539 N N . SER E 2 19 ? 192.559 186.864 193.693 1.00 5.93 19 SER E N 1
ATOM 12540 C CA . SER E 2 19 ? 191.253 186.869 193.047 1.00 14.16 19 SER E CA 1
ATOM 12541 C C . SER E 2 19 ? 191.369 186.151 191.712 1.00 22.47 19 SER E C 1
ATOM 12542 O O . SER E 2 19 ? 192.290 186.425 190.936 1.00 24.43 19 SER E O 1
ATOM 12550 N N . ILE E 2 20 ? 190.441 185.234 191.446 1.00 19.14 20 ILE E N 1
ATOM 12551 C CA . ILE E 2 20 ? 190.472 184.403 190.247 1.00 16.33 20 ILE E CA 1
ATOM 12552 C C . ILE E 2 20 ? 189.113 184.490 189.569 1.00 19.36 20 ILE E C 1
ATOM 12553 O O . ILE E 2 20 ? 188.096 184.132 190.170 1.00 38.13 20 ILE E O 1
ATOM 12569 N N . THR E 2 21 ? 189.095 184.948 188.321 1.00 18.03 21 THR E N 1
ATOM 12570 C CA . THR E 2 21 ? 187.869 185.098 187.545 1.00 21.83 21 THR E CA 1
ATOM 12571 C C . THR E 2 21 ? 187.805 184.008 186.486 1.00 24.74 21 THR E C 1
ATOM 12572 O O . THR E 2 21 ? 188.772 183.805 185.745 1.00 43.47 21 THR E O 1
ATOM 12583 N N . CYS E 2 22 ? 186.668 183.313 186.408 1.00 14.55 22 CYS E N 1
ATOM 12584 C CA . CYS E 2 22 ? 186.473 182.243 185.440 1.00 14.83 22 CYS E CA 1
ATOM 12585 C C . CYS E 2 22 ? 185.216 182.504 184.622 1.00 18.42 22 CYS E C 1
ATOM 12586 O O . CYS E 2 22 ? 184.208 182.978 185.153 1.00 38.39 22 CYS E O 1
ATOM 12593 N N . TYR E 2 23 ? 185.282 182.174 183.331 1.00 26.96 23 TYR E N 1
ATOM 12594 C CA . TYR E 2 23 ? 184.271 182.535 182.347 1.00 23.35 23 TYR E CA 1
ATOM 12595 C C . TYR E 2 23 ? 183.526 181.303 181.848 1.00 24.30 23 TYR E C 1
ATOM 12596 O O . TYR E 2 23 ? 184.101 180.220 181.721 1.00 37.85 23 TYR E O 1
ATOM 12614 N N . TYR E 2 24 ? 182.245 181.481 181.557 1.00 25.38 24 TYR E N 1
ATOM 12615 C CA . TYR E 2 24 ? 181.408 180.450 180.963 1.00 28.51 24 TYR E CA 1
ATOM 12616 C C . TYR E 2 24 ? 180.458 181.107 179.975 1.00 32.83 24 TYR E C 1
ATOM 12617 O O . TYR E 2 24 ? 180.206 182.314 180.059 1.00 36.65 24 TYR E O 1
ATOM 12635 N N . PRO E 2 25 ? 179.923 180.347 179.022 1.00 23.57 25 PRO E N 1
ATOM 12636 C CA . PRO E 2 25 ? 178.905 180.903 178.115 1.00 15.05 25 PRO E CA 1
ATOM 12637 C C . PRO E 2 25 ? 177.669 181.332 178.886 1.00 24.26 25 PRO E C 1
ATOM 12638 O O . PRO E 2 25 ? 177.239 180.628 179.812 1.00 34.88 25 PRO E O 1
ATOM 12649 N N . PRO E 2 26 ? 177.028 182.455 178.512 1.00 10.63 26 PRO E N 1
ATOM 12650 C CA . PRO E 2 26 ? 175.943 182.987 179.353 1.00 10.75 26 PRO E CA 1
ATOM 12651 C C . PRO E 2 26 ? 174.607 182.277 179.179 1.00 25.32 26 PRO E C 1
ATOM 12652 O O . PRO E 2 26 ? 173.567 182.823 179.558 1.00 32.31 26 PRO E O 1
ATOM 12663 N N . THR E 2 27 ? 174.614 181.081 178.595 1.00 27.70 27 THR E N 1
ATOM 12664 C CA . THR E 2 27 ? 173.384 180.310 178.448 1.00 12.65 27 THR E CA 1
ATOM 12665 C C . THR E 2 27 ? 172.658 180.199 179.786 1.00 18.89 27 THR E C 1
ATOM 12666 O O . THR E 2 27 ? 173.279 180.207 180.852 1.00 29.71 27 THR E O 1
ATOM 12677 N N . SER E 2 28 ? 171.327 180.093 179.724 1.00 20.64 28 SER E N 1
ATOM 12678 C CA . SER E 2 28 ? 170.521 180.117 180.942 1.00 18.18 28 SER E CA 1
ATOM 12679 C C . SER E 2 28 ? 170.876 178.965 181.872 1.00 17.18 28 SER E C 1
ATOM 12680 O O . SER E 2 28 ? 170.941 179.143 183.094 1.00 31.94 28 SER E O 1
ATOM 12688 N N . VAL E 2 29 ? 171.092 177.771 181.319 1.00 19.42 29 VAL E N 1
ATOM 12689 C CA . VAL E 2 29 ? 171.511 176.644 182.148 1.00 3.66 29 VAL E CA 1
ATOM 12690 C C . VAL E 2 29 ? 172.807 176.980 182.869 1.00 21.36 29 VAL E C 1
ATOM 12691 O O . VAL E 2 29 ? 172.973 176.678 184.056 1.00 31.98 29 VAL E O 1
ATOM 12704 N N . ASN E 2 30 ? 173.748 177.607 182.160 1.00 29.11 30 ASN E N 1
ATOM 12705 C CA . ASN E 2 30 ? 175.008 178.002 182.779 1.00 21.25 30 ASN E CA 1
ATOM 12706 C C . ASN E 2 30 ? 174.786 179.061 183.850 1.00 21.70 30 ASN E C 1
ATOM 12707 O O . ASN E 2 30 ? 175.428 179.029 184.906 1.00 22.43 30 ASN E O 1
ATOM 12718 N N . ARG E 2 31 ? 173.887 180.011 183.595 1.00 12.57 31 ARG E N 1
ATOM 12719 C CA . ARG E 2 31 ? 173.622 181.053 184.578 1.00 5.73 31 ARG E CA 1
ATOM 12720 C C . ARG E 2 31 ? 173.031 180.470 185.855 1.00 21.70 31 ARG E C 1
ATOM 12721 O O . ARG E 2 31 ? 173.362 180.915 186.960 1.00 24.93 31 ARG E O 1
ATOM 12742 N N . HIS E 2 32 ? 172.158 179.471 185.727 1.00 40.33 32 HIS E N 1
ATOM 12743 C CA . HIS E 2 32 ? 171.397 178.949 186.854 1.00 17.48 32 HIS E CA 1
ATOM 12744 C C . HIS E 2 32 ? 171.951 177.651 187.427 1.00 17.68 32 HIS E C 1
ATOM 12745 O O . HIS E 2 32 ? 171.383 177.133 188.392 1.00 27.82 32 HIS E O 1
ATOM 12759 N N . THR E 2 33 ? 173.033 177.115 186.876 1.00 25.26 33 THR E N 1
ATOM 12760 C CA . THR E 2 33 ? 173.605 175.879 187.388 1.00 23.23 33 THR E CA 1
ATOM 12761 C C . THR E 2 33 ? 174.574 176.201 188.525 1.00 31.32 33 THR E C 1
ATOM 12762 O O . THR E 2 33 ? 174.624 177.326 189.026 1.00 40.26 33 THR E O 1
ATOM 12773 N N . ARG E 2 34 ? 175.357 175.211 188.943 1.00 34.22 34 ARG E N 1
ATOM 12774 C CA . ARG E 2 34 ? 176.214 175.322 190.116 1.00 23.69 34 ARG E CA 1
ATOM 12775 C C . ARG E 2 34 ? 177.654 175.572 189.692 1.00 33.48 34 ARG E C 1
ATOM 12776 O O . ARG E 2 34 ? 178.182 174.868 188.826 1.00 50.04 34 ARG E O 1
ATOM 12797 N N . LYS E 2 35 ? 178.285 176.564 190.314 1.00 31.60 35 LYS E N 1
ATOM 12798 C CA . LYS E 2 35 ? 179.687 176.890 190.092 1.00 16.52 35 LYS E CA 1
ATOM 12799 C C . LYS E 2 35 ? 180.488 176.474 191.317 1.00 16.83 35 LYS E C 1
ATOM 12800 O O . LYS E 2 35 ? 180.071 176.737 192.449 1.00 33.81 35 LYS E O 1
ATOM 12819 N N . TYR E 2 36 ? 181.630 175.828 191.093 1.00 8.84 36 TYR E N 1
ATOM 12820 C CA . TYR E 2 36 ? 182.452 175.314 192.176 1.00 8.64 36 TYR E CA 1
ATOM 12821 C C . TYR E 2 36 ? 183.916 175.655 191.938 1.00 28.04 36 TYR E C 1
ATOM 12822 O O . TYR E 2 36 ? 184.345 175.899 190.809 1.00 43.52 36 TYR E O 1
ATOM 12840 N N . TRP E 2 37 ? 184.679 175.674 193.030 1.00 37.24 37 TRP E N 1
ATOM 12841 C CA . TRP E 2 37 ? 186.129 175.811 192.989 1.00 23.52 37 TRP E CA 1
ATOM 12842 C C . TRP E 2 37 ? 186.713 174.709 193.857 1.00 14.89 37 TRP E C 1
ATOM 12843 O O . TRP E 2 37 ? 186.458 174.666 195.068 1.00 35.51 37 TRP E O 1
ATOM 12864 N N . CYS E 2 38 ? 187.479 173.817 193.231 1.00 0.00 38 CYS E N 1
ATOM 12865 C CA . CYS E 2 38 ? 187.980 172.603 193.855 1.00 12.93 38 CYS E CA 1
ATOM 12866 C C . CYS E 2 38 ? 189.470 172.459 193.578 1.00 4.50 38 CYS E C 1
ATOM 12867 O O . CYS E 2 38 ? 190.037 173.140 192.721 1.00 19.12 38 CYS E O 1
ATOM 12874 N N . ARG E 2 39 ? 190.102 171.553 194.319 1.00 5.72 39 ARG E N 1
ATOM 12875 C CA . ARG E 2 39 ? 191.535 171.310 194.231 1.00 15.24 39 ARG E CA 1
ATOM 12876 C C . ARG E 2 39 ? 191.773 169.831 193.978 1.00 17.44 39 ARG E C 1
ATOM 12877 O O . ARG E 2 39 ? 191.281 168.985 194.731 1.00 27.26 39 ARG E O 1
ATOM 12898 N N . GLN E 2 40 ? 192.530 169.521 192.931 1.00 22.16 40 GLN E N 1
ATOM 12899 C CA . GLN E 2 40 ? 192.808 168.137 192.582 1.00 24.50 40 GLN E CA 1
ATOM 12900 C C . GLN E 2 40 ? 194.085 167.661 193.269 1.00 26.47 40 GLN E C 1
ATOM 12901 O O . GLN E 2 40 ? 194.829 168.436 193.871 1.00 26.39 40 GLN E O 1
ATOM 12915 N N . GLY E 2 41 ? 194.329 166.357 193.173 1.00 33.17 41 GLY E N 1
ATOM 12916 C CA . GLY E 2 41 ? 195.493 165.755 193.793 1.00 37.05 41 GLY E CA 1
ATOM 12917 C C . GLY E 2 41 ? 195.921 164.478 193.102 1.00 46.70 41 GLY E C 1
ATOM 12918 O O . GLY E 2 41 ? 195.442 164.167 192.008 1.00 47.18 41 GLY E O 1
ATOM 12922 N N . ALA E 2 42 ? 196.825 163.726 193.731 1.00 54.35 42 ALA E N 1
ATOM 12923 C CA . ALA E 2 42 ? 197.323 162.489 193.145 1.00 52.10 42 ALA E CA 1
ATOM 1292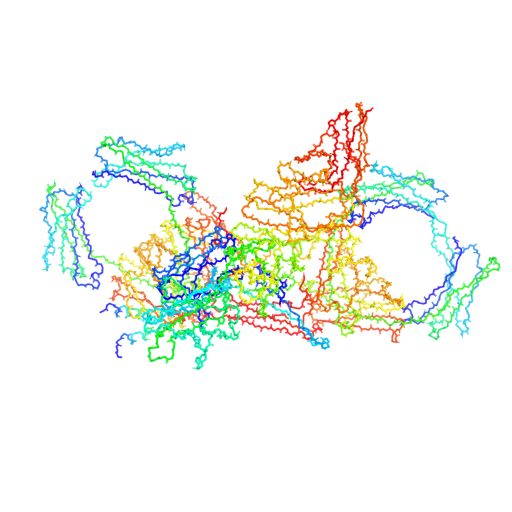4 C C . ALA E 2 42 ? 196.276 161.384 193.106 1.00 53.69 42 ALA E C 1
ATOM 12925 O O . ALA E 2 42 ? 196.482 160.386 192.407 1.00 50.92 42 ALA E O 1
ATOM 12932 N N . ARG E 2 43 ? 195.167 161.531 193.833 1.00 51.79 43 ARG E N 1
ATOM 12933 C CA . ARG E 2 43 ? 194.123 160.515 193.839 1.00 53.00 43 ARG E CA 1
ATOM 12934 C C . ARG E 2 43 ? 193.218 160.587 192.617 1.00 53.23 43 ARG E C 1
ATOM 12935 O O . ARG E 2 43 ? 192.481 159.630 192.357 1.00 52.74 43 ARG E O 1
ATOM 12956 N N . GLY E 2 44 ? 193.252 161.687 191.865 1.00 49.03 44 GLY E N 1
ATOM 12957 C CA . GLY E 2 44 ? 192.448 161.833 190.673 1.00 49.93 44 GLY E CA 1
ATOM 12958 C C . GLY E 2 44 ? 191.094 162.476 190.882 1.00 47.15 44 GLY E C 1
ATOM 12959 O O . GLY E 2 44 ? 190.394 162.736 189.895 1.00 46.07 44 GLY E O 1
ATOM 12963 N N . GLY E 2 45 ? 190.701 162.743 192.124 1.00 31.66 45 GLY E N 1
ATOM 12964 C CA . GLY E 2 45 ? 189.406 163.327 192.429 1.00 27.96 45 GLY E CA 1
ATOM 12965 C C . GLY E 2 45 ? 189.561 164.737 192.977 1.00 26.28 45 GLY E C 1
ATOM 12966 O O . GLY E 2 45 ? 190.313 164.965 193.925 1.00 32.37 45 GLY E O 1
ATOM 12970 N N . CYS E 2 46 ? 188.838 165.671 192.365 1.00 16.80 46 CYS E N 1
ATOM 12971 C CA . CYS E 2 46 ? 188.849 167.058 192.811 1.00 16.96 46 CYS E CA 1
ATOM 12972 C C . CYS E 2 46 ? 188.003 167.190 194.072 1.00 21.94 46 CYS E C 1
ATOM 12973 O O . CYS E 2 46 ? 186.801 166.904 194.052 1.00 22.05 46 CYS E O 1
ATOM 12980 N N . ILE E 2 47 ? 188.628 167.622 195.162 1.00 15.17 47 ILE E N 1
ATOM 12981 C CA . ILE E 2 47 ? 187.947 167.797 196.439 1.00 12.12 47 ILE E CA 1
ATOM 12982 C C . ILE E 2 47 ? 187.426 169.228 196.492 1.00 9.27 47 ILE E C 1
ATOM 12983 O O . ILE E 2 47 ? 188.203 170.176 196.622 1.00 24.19 47 ILE E O 1
ATOM 12999 N N . THR E 2 48 ? 186.109 169.386 196.398 1.00 7.95 48 THR E N 1
ATOM 13000 C CA . THR E 2 48 ? 185.519 170.717 196.359 1.00 14.90 48 THR E CA 1
ATOM 13001 C C . THR E 2 48 ? 185.904 171.502 197.603 1.00 24.14 48 THR E C 1
ATOM 13002 O O . THR E 2 48 ? 185.738 171.022 198.727 1.00 29.18 48 THR E O 1
ATOM 13013 N N . LEU E 2 49 ? 186.417 172.715 197.395 1.00 26.60 49 LEU E N 1
ATOM 13014 C CA . LEU E 2 49 ? 186.776 173.605 198.491 1.00 13.87 49 LEU E CA 1
ATOM 13015 C C . LEU E 2 49 ? 185.781 174.734 198.693 1.00 14.27 49 LEU E C 1
ATOM 13016 O O . LEU E 2 49 ? 185.698 175.273 199.800 1.00 27.25 49 LEU E O 1
ATOM 13032 N N . ILE E 2 50 ? 185.024 175.116 197.664 1.00 15.02 50 ILE E N 1
ATOM 13033 C CA . ILE E 2 50 ? 183.928 176.062 197.849 1.00 23.20 50 ILE E CA 1
ATOM 13034 C C . ILE E 2 50 ? 182.963 175.917 196.682 1.00 29.41 50 ILE E C 1
ATOM 13035 O O . ILE E 2 50 ? 183.335 175.459 195.601 1.00 45.53 50 ILE E O 1
ATOM 13051 N N . SER E 2 51 ? 181.709 176.307 196.905 1.00 26.23 51 SER E N 1
ATOM 13052 C CA . SER E 2 51 ? 180.661 176.169 195.905 1.00 24.53 51 SER E CA 1
ATOM 13053 C C . SER E 2 51 ? 179.731 177.371 195.992 1.00 22.06 51 SER E C 1
ATOM 13054 O O . SER E 2 51 ? 179.763 178.142 196.953 1.00 23.73 51 SER E O 1
ATOM 13062 N N . SER E 2 52 ? 178.895 177.520 194.967 1.00 13.55 52 SER E N 1
ATOM 13063 C CA . SER E 2 52 ? 177.993 178.657 194.857 1.00 12.52 52 SER E CA 1
ATOM 13064 C C . SER E 2 52 ? 176.653 178.433 195.544 1.00 27.38 52 SER E C 1
ATOM 13065 O O . SER E 2 52 ? 175.846 179.366 195.610 1.00 31.89 52 SER E O 1
ATOM 13073 N N . GLU E 2 53 ? 176.395 177.232 196.055 1.00 28.35 53 GLU E N 1
ATOM 13074 C CA . GLU E 2 53 ? 175.114 176.904 196.663 1.00 10.57 53 GLU E CA 1
ATOM 13075 C C . GLU E 2 53 ? 175.099 177.101 198.174 1.00 20.38 53 GLU E C 1
ATOM 13076 O O . GLU E 2 53 ? 174.096 176.773 198.814 1.00 27.77 53 GLU E O 1
ATOM 13088 N N . GLY E 2 54 ? 176.177 177.620 198.757 1.00 20.94 54 GLY E N 1
ATOM 13089 C CA . GLY E 2 54 ? 176.237 177.877 200.179 1.00 10.15 54 GLY E CA 1
ATOM 13090 C C . GLY E 2 54 ? 177.244 177.051 200.950 1.00 16.46 54 GLY E C 1
ATOM 13091 O O . GLY E 2 54 ? 177.255 177.122 202.184 1.00 35.72 54 GLY E O 1
ATOM 13095 N N . TYR E 2 55 ? 178.086 176.276 200.276 1.00 1.76 55 TYR E N 1
ATOM 13096 C CA . TYR E 2 55 ? 179.083 175.445 200.934 1.00 9.51 55 TYR E CA 1
ATOM 13097 C C . TYR E 2 55 ? 180.415 176.181 200.986 1.00 19.61 55 TYR E C 1
ATOM 13098 O O . TYR E 2 55 ? 180.842 176.774 199.991 1.00 29.23 55 TYR E O 1
ATOM 13116 N N . VAL E 2 56 ? 181.061 176.148 202.150 1.00 25.07 56 VAL E N 1
ATOM 13117 C CA . VAL E 2 56 ? 182.388 176.718 202.347 1.00 10.82 56 VAL E CA 1
ATOM 13118 C C . VAL E 2 56 ? 183.177 175.750 203.215 1.00 6.10 56 VAL E C 1
ATOM 13119 O O . VAL E 2 56 ? 182.815 175.518 204.374 1.00 29.72 56 VAL E O 1
ATOM 13132 N N . SER E 2 57 ? 184.250 175.194 202.664 1.00 0.00 57 SER E N 1
ATOM 13133 C CA . SER E 2 57 ? 185.019 174.190 203.381 1.00 1.03 57 SER E CA 1
ATOM 13134 C C . SER E 2 57 ? 185.539 174.751 204.702 1.00 18.57 57 SER E C 1
ATOM 13135 O O . SER E 2 57 ? 185.583 175.964 204.922 1.00 29.06 57 SER E O 1
ATOM 13143 N N . SER E 2 58 ? 185.931 173.840 205.595 1.00 21.99 58 SER E N 1
ATOM 13144 C CA . SER E 2 58 ? 186.487 174.259 206.878 1.00 16.44 58 SER E CA 1
ATOM 13145 C C . SER E 2 58 ? 187.796 175.013 206.688 1.00 16.07 58 SER E C 1
ATOM 13146 O O . SER E 2 58 ? 188.050 176.015 207.367 1.00 16.47 58 SER E O 1
ATOM 13154 N N . LYS E 2 59 ? 188.641 174.544 205.768 1.00 21.42 59 LYS E N 1
ATOM 13155 C CA . LYS E 2 59 ? 189.920 175.203 205.531 1.00 20.16 59 LYS E CA 1
ATOM 13156 C C . LYS E 2 59 ? 189.735 176.612 204.985 1.00 16.13 59 LYS E C 1
ATOM 13157 O O . LYS E 2 59 ? 190.580 177.482 205.221 1.00 18.85 59 LYS E O 1
ATOM 13176 N N . TYR E 2 60 ? 188.644 176.857 204.259 1.00 9.06 60 TYR E N 1
ATOM 13177 C CA . TYR E 2 60 ? 188.416 178.122 203.577 1.00 16.67 60 TYR E CA 1
ATOM 13178 C C . TYR E 2 60 ? 187.399 179.003 204.296 1.00 13.27 60 TYR E C 1
ATOM 13179 O O . TYR E 2 60 ? 186.910 179.976 203.712 1.00 21.60 60 TYR E O 1
ATOM 13197 N N . ALA E 2 61 ? 187.075 178.691 205.547 1.00 8.95 61 ALA E N 1
ATOM 13198 C CA . ALA E 2 61 ? 186.091 179.468 206.288 1.00 16.17 61 ALA E CA 1
ATOM 13199 C C . ALA E 2 61 ? 186.691 180.799 206.722 1.00 17.61 61 ALA E C 1
ATOM 13200 O O . ALA E 2 61 ? 187.806 180.846 207.251 1.00 19.42 61 ALA E O 1
ATOM 13207 N N . GLY E 2 62 ? 185.947 181.881 206.497 1.00 13.76 62 GLY E N 1
ATOM 13208 C CA . GLY E 2 62 ? 186.377 183.216 206.842 1.00 18.06 62 GLY E CA 1
ATOM 13209 C C . GLY E 2 62 ? 187.239 183.892 205.793 1.00 21.12 62 GLY E C 1
ATOM 13210 O O . GLY E 2 62 ? 187.199 185.120 205.670 1.00 17.55 62 GLY E O 1
ATOM 13214 N N . ARG E 2 63 ? 188.014 183.119 205.033 1.00 23.54 63 ARG E N 1
ATOM 13215 C CA . ARG E 2 63 ? 188.926 183.675 204.039 1.00 11.61 63 ARG E CA 1
ATOM 13216 C C . ARG E 2 63 ? 188.275 183.781 202.663 1.00 22.32 63 ARG E C 1
ATOM 13217 O O . ARG E 2 63 ? 188.166 184.875 202.102 1.00 26.10 63 ARG E O 1
ATOM 13238 N N . ALA E 2 64 ? 187.836 182.653 202.115 1.00 14.80 64 ALA E N 1
ATOM 13239 C CA . ALA E 2 64 ? 187.444 182.580 200.717 1.00 1.69 64 ALA E CA 1
ATOM 13240 C C . ALA E 2 64 ? 185.953 182.830 200.535 1.00 9.09 64 ALA E C 1
ATOM 13241 O O . ALA E 2 64 ? 185.149 182.606 201.443 1.00 19.77 64 ALA E O 1
ATOM 13248 N N . ASN E 2 65 ? 185.590 183.302 199.343 1.00 15.69 65 ASN E N 1
ATOM 13249 C CA . ASN E 2 65 ? 184.183 183.376 198.968 1.00 19.34 65 ASN E CA 1
ATOM 13250 C C . ASN E 2 65 ? 184.068 183.428 197.450 1.00 17.72 65 ASN E C 1
ATOM 13251 O O . ASN E 2 65 ? 185.006 183.810 196.745 1.00 27.71 65 ASN E O 1
ATOM 13261 N N . LEU E 2 66 ? 182.893 183.035 196.962 1.00 23.57 66 LEU E N 1
ATOM 13262 C CA . LEU E 2 66 ? 182.622 182.872 195.539 1.00 18.94 66 LEU E CA 1
ATOM 13263 C C . LEU E 2 66 ? 181.411 183.709 195.158 1.00 17.72 66 LEU E C 1
ATOM 13264 O O . LEU E 2 66 ? 180.365 183.621 195.809 1.00 29.10 66 LEU E O 1
ATOM 13280 N N . THR E 2 67 ? 181.548 184.515 194.105 1.00 18.22 67 THR E N 1
ATOM 13281 C CA . THR E 2 67 ? 180.470 185.384 193.645 1.00 22.03 67 THR E CA 1
ATOM 13282 C C . THR E 2 67 ? 180.238 185.166 192.158 1.00 25.83 67 THR E C 1
ATOM 13283 O O . THR E 2 67 ? 181.181 185.225 191.367 1.00 45.23 67 THR E O 1
ATOM 13294 N N . ASN E 2 68 ? 178.983 184.948 191.778 1.00 17.32 68 ASN E N 1
ATOM 13295 C CA . ASN E 2 68 ? 178.607 184.667 190.399 1.00 21.08 68 ASN E CA 1
ATOM 13296 C C . ASN E 2 68 ? 177.915 185.885 189.805 1.00 24.44 68 ASN E C 1
ATOM 13297 O O . ASN E 2 68 ? 177.042 186.477 190.448 1.00 22.55 68 ASN E O 1
ATOM 13308 N N . PHE E 2 69 ? 178.302 186.261 188.582 1.00 28.28 69 PHE E N 1
ATOM 13309 C CA . PHE E 2 69 ? 177.741 187.416 187.882 1.00 21.11 69 PHE E CA 1
ATOM 13310 C C . PHE E 2 69 ? 177.079 186.910 186.607 1.00 26.33 69 PHE E C 1
ATOM 13311 O O . PHE E 2 69 ? 177.697 186.922 185.532 1.00 31.91 69 PHE E O 1
ATOM 13328 N N . PRO E 2 70 ? 175.823 186.461 186.676 1.00 26.44 70 PRO E N 1
ATOM 13329 C CA . PRO E 2 70 ? 175.207 185.839 185.493 1.00 19.49 70 PRO E CA 1
ATOM 13330 C C . PRO E 2 70 ? 175.211 186.721 184.258 1.00 26.03 70 PRO E C 1
ATOM 13331 O O . PRO E 2 70 ? 175.363 186.204 183.145 1.00 34.10 70 PRO E O 1
ATOM 13342 N N . GLU E 2 71 ? 175.045 188.035 184.411 1.00 24.10 71 GLU E N 1
ATOM 13343 C CA . GLU E 2 71 ? 175.060 188.908 183.242 1.00 25.76 71 GLU E CA 1
ATOM 13344 C C . GLU E 2 71 ? 176.423 188.885 182.563 1.00 26.58 71 GLU E C 1
ATOM 13345 O O . GLU E 2 71 ? 176.513 188.822 181.332 1.00 32.49 71 GLU E O 1
ATOM 13357 N N . ASN E 2 72 ? 177.497 188.934 183.353 1.00 26.99 72 ASN E N 1
ATOM 13358 C CA . ASN E 2 72 ? 178.839 188.877 182.786 1.00 23.89 72 ASN E CA 1
ATOM 13359 C C . ASN E 2 72 ? 179.089 187.551 182.085 1.00 29.09 72 ASN E C 1
ATOM 13360 O O . ASN E 2 72 ? 179.659 187.514 180.989 1.00 36.44 72 ASN E O 1
ATOM 13370 N N . GLY E 2 73 ? 178.669 186.453 182.702 1.00 25.76 73 GLY E N 1
ATOM 13371 C CA . GLY E 2 73 ? 179.145 185.143 182.327 1.00 25.82 73 GLY E CA 1
ATOM 13372 C C . GLY E 2 73 ? 180.348 184.679 183.112 1.00 20.89 73 GLY E C 1
ATOM 13373 O O . GLY E 2 73 ? 181.005 183.718 182.697 1.00 31.64 73 GLY E O 1
ATOM 13377 N N . THR E 2 74 ? 180.657 185.330 184.231 1.00 24.56 74 THR E N 1
ATOM 13378 C CA . THR E 2 74 ? 181.844 185.039 185.015 1.00 28.81 74 THR E CA 1
ATOM 13379 C C . THR E 2 74 ? 181.474 184.733 186.459 1.00 28.67 74 THR E C 1
ATOM 13380 O O . THR E 2 74 ? 180.365 185.013 186.923 1.00 34.73 74 THR E O 1
ATOM 13391 N N . PHE E 2 75 ? 182.423 184.126 187.160 1.00 19.22 75 PHE E N 1
ATOM 13392 C CA . PHE E 2 75 ? 182.348 184.029 188.606 1.00 15.34 75 PHE E CA 1
ATOM 13393 C C . PHE E 2 75 ? 183.748 184.163 189.184 1.00 24.22 75 PHE E C 1
ATOM 13394 O O . PHE E 2 75 ? 184.730 183.714 188.586 1.00 38.91 75 PHE E O 1
ATOM 13411 N N . VAL E 2 76 ? 183.820 184.804 190.347 1.00 24.19 76 VAL E N 1
ATOM 13412 C CA . VAL E 2 76 ? 185.068 185.230 190.962 1.00 19.40 76 VAL E CA 1
ATOM 13413 C C . VAL E 2 76 ? 185.235 184.502 192.286 1.00 16.36 76 VAL E C 1
ATOM 13414 O O . VAL E 2 76 ? 184.298 184.439 193.091 1.00 27.85 76 VAL E O 1
ATOM 13427 N N . VAL E 2 77 ? 186.426 183.955 192.502 1.00 7.58 77 VAL E N 1
ATOM 13428 C CA . VAL E 2 77 ? 186.821 183.342 193.762 1.00 10.18 77 VAL E CA 1
ATOM 13429 C C . VAL E 2 77 ? 187.842 184.262 194.411 1.00 23.37 77 VAL E C 1
ATOM 13430 O O . VAL E 2 77 ? 188.888 184.552 193.818 1.00 34.12 77 VAL E O 1
ATOM 13443 N N . ASN E 2 78 ? 187.541 184.731 195.620 1.00 20.25 78 ASN E N 1
ATOM 13444 C CA . ASN E 2 78 ? 188.460 185.548 196.399 1.00 9.79 78 ASN E CA 1
ATOM 13445 C C . ASN E 2 78 ? 188.999 184.696 197.536 1.00 8.31 78 ASN E C 1
ATOM 13446 O O . ASN E 2 78 ? 188.224 184.037 198.236 1.00 30.48 78 ASN E O 1
ATOM 13457 N N . ILE E 2 79 ? 190.319 184.704 197.709 1.00 0.00 79 ILE E N 1
ATOM 13458 C CA . ILE E 2 79 ? 190.980 183.999 198.798 1.00 5.92 79 ILE E CA 1
ATOM 13459 C C . ILE E 2 79 ? 191.867 184.994 199.529 1.00 20.92 79 ILE E C 1
ATOM 13460 O O . ILE E 2 79 ? 192.311 185.994 198.955 1.00 29.66 79 ILE E O 1
ATOM 13476 N N . ALA E 2 80 ? 192.122 184.723 200.807 1.00 19.22 80 ALA E N 1
ATOM 13477 C CA . ALA E 2 80 ? 192.924 185.611 201.632 1.00 12.47 80 ALA E CA 1
ATOM 13478 C C . ALA E 2 80 ? 193.804 184.790 202.561 1.00 18.45 80 ALA E C 1
ATOM 13479 O O . ALA E 2 80 ? 193.517 183.629 202.861 1.00 29.42 80 ALA E O 1
ATOM 13486 N N . GLN E 2 81 ? 194.892 185.414 203.012 1.00 12.57 81 GLN E N 1
ATOM 13487 C CA . GLN E 2 81 ? 195.834 184.794 203.941 1.00 15.81 81 GLN E CA 1
ATOM 13488 C C . GLN E 2 81 ? 196.395 183.494 203.362 1.00 17.00 81 GLN E C 1
ATOM 13489 O O . GLN E 2 81 ? 196.237 182.409 203.923 1.00 18.11 81 GLN E O 1
ATOM 13503 N N . LEU E 2 82 ? 197.067 183.624 202.223 1.00 21.71 82 LEU E N 1
ATOM 13504 C CA . LEU E 2 82 ? 197.680 182.466 201.597 1.00 20.17 82 LEU E CA 1
ATOM 13505 C C . LEU E 2 82 ? 198.874 181.993 202.423 1.00 22.71 82 LEU E C 1
ATOM 13506 O O . LEU E 2 82 ? 199.228 182.574 203.451 1.00 30.99 82 LEU E O 1
ATOM 13522 N N . SER E 2 83 ? 199.497 180.915 201.960 1.00 28.55 83 SER E N 1
ATOM 13523 C CA . SER E 2 83 ? 200.639 180.332 202.650 1.00 31.86 83 SER E CA 1
ATOM 13524 C C . SER E 2 83 ? 201.290 179.318 201.721 1.00 31.70 83 SER E C 1
ATOM 13525 O O . SER E 2 83 ? 200.800 179.049 200.621 1.00 40.50 83 SER E O 1
ATOM 13533 N N . GLN E 2 84 ? 202.407 178.749 202.175 1.00 35.79 84 GLN E N 1
ATOM 13534 C CA . GLN E 2 84 ? 203.120 177.774 201.360 1.00 38.37 84 GLN E CA 1
ATOM 13535 C C . GLN E 2 84 ? 202.282 176.533 201.091 1.00 36.22 84 GLN E C 1
ATOM 13536 O O . GLN E 2 84 ? 202.580 175.789 200.151 1.00 36.71 84 GLN E O 1
ATOM 13550 N N . ASP E 2 85 ? 201.244 176.293 201.892 1.00 39.11 85 ASP E N 1
ATOM 13551 C CA . ASP E 2 85 ? 200.376 175.140 201.695 1.00 44.23 85 ASP E CA 1
ATOM 13552 C C . ASP E 2 85 ? 199.308 175.378 200.637 1.00 42.72 85 ASP E C 1
ATOM 13553 O O . ASP E 2 85 ? 198.618 174.427 200.255 1.00 43.74 85 ASP E O 1
ATOM 13562 N N . ASP E 2 86 ? 199.157 176.612 200.153 1.00 36.99 86 ASP E N 1
ATOM 13563 C CA . ASP E 2 86 ? 198.171 176.939 199.132 1.00 24.39 86 ASP E CA 1
ATOM 13564 C C . ASP E 2 86 ? 198.748 176.864 197.725 1.00 30.94 86 ASP E C 1
ATOM 13565 O O . ASP E 2 86 ? 198.288 177.582 196.827 1.00 33.86 86 ASP E O 1
ATOM 13574 N N . SER E 2 87 ? 199.748 176.014 197.511 1.00 29.38 87 SER E N 1
ATOM 13575 C CA . SER E 2 87 ? 200.389 175.846 196.215 1.00 31.28 87 SER E CA 1
ATOM 13576 C C . SER E 2 87 ? 199.998 174.494 195.640 1.00 35.60 87 SER E C 1
ATOM 13577 O O . SER E 2 87 ? 200.180 173.461 196.294 1.00 38.47 87 SER E O 1
ATOM 13585 N N . GLY E 2 88 ? 199.463 174.502 194.424 1.00 28.19 88 GLY E N 1
ATOM 13586 C CA . GLY E 2 88 ? 199.045 173.257 193.799 1.00 23.88 88 GLY E CA 1
ATOM 13587 C C . GLY E 2 88 ? 198.235 173.504 192.546 1.00 28.34 88 GLY E C 1
ATOM 13588 O O . GLY E 2 88 ? 198.393 174.531 191.873 1.00 36.71 88 GLY E O 1
ATOM 13592 N N . ARG E 2 89 ? 197.368 172.543 192.240 1.00 18.98 89 ARG E N 1
ATOM 13593 C CA . ARG E 2 89 ? 196.551 172.553 191.035 1.00 21.08 89 ARG E CA 1
ATOM 13594 C C . ARG E 2 89 ? 195.089 172.672 191.443 1.00 20.79 89 ARG E C 1
ATOM 13595 O O . ARG E 2 89 ? 194.602 171.874 192.250 1.00 30.43 89 ARG E O 1
ATOM 13616 N N . TYR E 2 90 ? 194.397 173.662 190.889 1.00 18.92 90 TYR E N 1
ATOM 13617 C CA . TYR E 2 90 ? 192.999 173.928 191.185 1.00 20.86 90 TYR E CA 1
ATOM 13618 C C . TYR E 2 90 ? 192.184 173.861 189.900 1.00 20.52 90 TYR E C 1
ATOM 13619 O O . TYR E 2 90 ? 192.727 173.785 188.797 1.00 28.24 90 TYR E O 1
ATOM 13637 N N . LYS E 2 91 ? 190.862 173.911 190.048 1.00 16.62 91 LYS E N 1
ATOM 13638 C CA . LYS E 2 91 ? 189.963 173.851 188.906 1.00 8.90 91 LYS E CA 1
ATOM 13639 C C . LYS E 2 91 ? 188.757 174.748 189.129 1.00 10.95 91 LYS E C 1
ATOM 13640 O O . LYS E 2 91 ? 188.195 174.786 190.226 1.00 33.38 91 LYS E O 1
ATOM 13659 N N . CYS E 2 92 ? 188.366 175.467 188.082 1.00 9.88 92 CYS E N 1
ATOM 13660 C CA . CYS E 2 92 ? 187.045 176.075 188.013 1.00 10.82 92 CYS E CA 1
ATOM 13661 C C . CYS E 2 92 ? 186.064 174.991 187.573 1.00 20.01 92 CYS E C 1
ATOM 13662 O O . CYS E 2 92 ? 186.400 173.804 187.547 1.00 31.92 92 CYS E O 1
ATOM 13669 N N . GLY E 2 93 ? 184.844 175.362 187.230 1.00 16.51 93 GLY E N 1
ATOM 13670 C CA . GLY E 2 93 ? 183.945 174.409 186.609 1.00 22.57 93 GLY E CA 1
ATOM 13671 C C . GLY E 2 93 ? 182.491 174.740 186.864 1.00 14.41 93 GLY E C 1
ATOM 13672 O O . GLY E 2 93 ? 182.149 175.726 187.510 1.00 30.49 93 GLY E O 1
ATOM 13676 N N . LEU E 2 94 ? 181.637 173.873 186.323 1.00 18.25 94 LEU E N 1
ATOM 13677 C CA . LEU E 2 94 ? 180.192 173.996 186.413 1.00 25.27 94 LEU E CA 1
ATOM 13678 C C . LEU E 2 94 ? 179.592 172.608 186.573 1.00 31.44 94 LEU E C 1
ATOM 13679 O O . LEU E 2 94 ? 180.195 171.608 186.178 1.00 38.54 94 LEU E O 1
ATOM 13695 N N . GLY E 2 95 ? 178.398 172.555 187.150 1.00 17.13 95 GLY E N 1
ATOM 13696 C CA . GLY E 2 95 ? 177.701 171.282 187.270 1.00 15.09 95 GLY E CA 1
ATOM 13697 C C . GLY E 2 95 ? 178.439 170.313 188.173 1.00 15.86 95 GLY E C 1
ATOM 13698 O O . GLY E 2 95 ? 178.855 170.657 189.284 1.00 30.82 95 GLY E O 1
ATOM 13702 N N . ILE E 2 96 ? 178.603 169.081 187.697 1.00 12.40 96 ILE E N 1
ATOM 13703 C CA . ILE E 2 96 ? 179.172 167.997 188.490 1.00 13.74 96 ILE E CA 1
ATOM 13704 C C . ILE E 2 96 ? 180.685 167.992 188.330 1.00 20.09 96 ILE E C 1
ATOM 13705 O O . ILE E 2 96 ? 181.231 168.396 187.298 1.00 24.78 96 ILE E O 1
ATOM 13721 N N . ASN E 2 97 ? 181.372 167.526 189.377 1.00 15.94 97 ASN E N 1
ATOM 13722 C CA . ASN E 2 97 ? 182.831 167.496 189.366 1.00 17.03 97 ASN E CA 1
ATOM 13723 C C . ASN E 2 97 ? 183.365 166.445 188.401 1.00 27.52 97 ASN E C 1
ATOM 13724 O O . ASN E 2 97 ? 184.288 166.718 187.625 1.00 22.19 97 ASN E O 1
ATOM 13735 N N . SER E 2 98 ? 182.801 165.235 188.435 1.00 27.72 98 SER E N 1
ATOM 13736 C CA . SER E 2 98 ? 183.344 164.133 187.648 1.00 21.07 98 SER E CA 1
ATOM 13737 C C . SER E 2 98 ? 183.337 164.420 186.153 1.00 20.98 98 SER E C 1
ATOM 13738 O O . SER E 2 98 ? 184.150 163.843 185.424 1.00 22.70 98 SER E O 1
ATOM 13746 N N . ARG E 2 99 ? 182.445 165.285 185.679 1.00 17.02 99 ARG E N 1
ATOM 13747 C CA . ARG E 2 99 ? 182.411 165.629 184.267 1.00 12.03 99 ARG E CA 1
ATOM 13748 C C . ARG E 2 99 ? 183.571 166.569 183.941 1.00 23.28 99 ARG E C 1
ATOM 13749 O O . ARG E 2 99 ? 184.329 166.992 184.817 1.00 36.71 99 ARG E O 1
ATOM 13770 N N . GLY E 2 100 ? 183.716 166.902 182.662 1.00 15.26 100 GLY E N 1
ATOM 13771 C CA . GLY E 2 100 ? 184.857 167.651 182.180 1.00 15.17 100 GLY E CA 1
ATOM 13772 C C . GLY E 2 100 ? 184.626 169.121 181.907 1.00 13.46 100 GLY E C 1
ATOM 13773 O O . GLY E 2 100 ? 185.460 169.744 181.239 1.00 28.90 100 GLY E O 1
ATOM 13777 N N . LEU E 2 101 ? 183.530 169.703 182.393 1.00 7.28 101 LEU E N 1
ATOM 13778 C CA . LEU E 2 101 ? 183.232 171.115 182.151 1.00 14.45 101 LEU E CA 1
ATOM 13779 C C . LEU E 2 101 ? 183.945 171.945 183.215 1.00 22.86 101 LEU E C 1
ATOM 13780 O O . LEU E 2 101 ? 183.367 172.359 184.221 1.00 38.02 101 LEU E O 1
ATOM 13796 N N . SER E 2 102 ? 185.231 172.191 182.983 1.00 14.54 102 SER E N 1
ATOM 13797 C CA . SER E 2 102 ? 186.069 172.866 183.968 1.00 5.79 102 SER E CA 1
ATOM 13798 C C . SER E 2 102 ? 187.250 173.524 183.260 1.00 20.91 102 SER E C 1
ATOM 13799 O O . SER E 2 102 ? 187.280 173.635 182.030 1.00 28.75 102 SER E O 1
ATOM 13807 N N . PHE E 2 103 ? 188.223 173.971 184.053 1.00 20.64 103 PHE E N 1
ATOM 13808 C CA . PHE E 2 103 ? 189.436 174.608 183.560 1.00 5.94 103 PHE E CA 1
ATOM 13809 C C . PHE E 2 103 ? 190.486 174.526 184.659 1.00 15.54 103 PHE E C 1
ATOM 13810 O O . PHE E 2 103 ? 190.182 174.773 185.827 1.00 26.51 103 PHE E O 1
ATOM 13827 N N . ASP E 2 104 ? 191.715 174.184 184.281 1.00 19.57 104 ASP E N 1
ATOM 13828 C CA . ASP E 2 104 ? 192.790 173.940 185.234 1.00 12.46 104 ASP E CA 1
ATOM 13829 C C . ASP E 2 104 ? 193.575 175.220 185.488 1.00 23.80 104 ASP E C 1
ATOM 13830 O O . ASP E 2 104 ? 193.914 175.944 184.546 1.00 35.76 104 ASP E O 1
ATOM 13839 N N . VAL E 2 105 ? 193.864 175.489 186.761 1.00 17.59 105 VAL E N 1
ATOM 13840 C CA . VAL E 2 105 ? 194.658 176.635 187.183 1.00 16.26 105 VAL E CA 1
ATOM 13841 C C . VAL E 2 105 ? 195.770 176.122 188.086 1.00 18.69 105 VAL E C 1
ATOM 13842 O O . VAL E 2 105 ? 195.649 175.061 188.704 1.00 19.78 105 VAL E O 1
ATOM 13855 N N . SER E 2 106 ? 196.862 176.878 188.159 1.00 24.06 106 SER E N 1
ATOM 13856 C CA . SER E 2 106 ? 198.014 176.516 188.974 1.00 21.29 106 SER E CA 1
ATOM 13857 C C . SER E 2 106 ? 198.354 177.669 189.905 1.00 28.16 106 SER E C 1
ATOM 13858 O O . SER E 2 106 ? 198.527 178.805 189.453 1.00 35.59 106 SER E O 1
ATOM 13866 N N . LEU E 2 107 ? 198.453 177.375 191.199 1.00 23.59 107 LEU E N 1
ATOM 13867 C CA . LEU E 2 107 ? 198.749 178.374 192.217 1.00 21.33 107 LEU E CA 1
ATOM 13868 C C . LEU E 2 107 ? 200.118 178.089 192.816 1.00 30.87 107 LEU E C 1
ATOM 13869 O O . LEU E 2 107 ? 200.396 176.958 193.224 1.00 30.31 107 LEU E O 1
ATOM 13885 N N . GLU E 2 108 ? 200.973 179.109 192.854 1.00 37.93 108 GLU E N 1
ATOM 13886 C CA . GLU E 2 108 ? 202.297 179.001 193.452 1.00 32.52 108 GLU E CA 1
ATOM 13887 C C . GLU E 2 108 ? 202.481 180.126 194.456 1.00 37.36 108 GLU E C 1
ATOM 13888 O O . GLU E 2 108 ? 202.314 181.301 194.115 1.00 37.03 108 GLU E O 1
ATOM 13900 N N . VAL E 2 109 ? 202.827 179.764 195.689 1.00 39.65 109 VAL E N 1
ATOM 13901 C CA . VAL E 2 109 ? 203.033 180.713 196.775 1.00 32.93 109 VAL E CA 1
ATOM 13902 C C . VAL E 2 109 ? 204.498 180.653 197.182 1.00 38.49 109 VAL E C 1
ATOM 13903 O O . VAL E 2 109 ? 205.022 179.572 197.474 1.00 40.96 109 VAL E O 1
ATOM 13916 N N . SER E 2 110 ? 205.152 181.810 197.204 1.00 40.61 110 SER E N 1
ATOM 13917 C CA . SER E 2 110 ? 206.570 181.911 197.511 1.00 43.79 110 SER E CA 1
ATOM 13918 C C . SER E 2 110 ? 206.775 182.678 198.811 1.00 48.09 110 SER E C 1
ATOM 13919 O O . SER E 2 110 ? 205.989 183.561 199.163 1.00 47.96 110 SER E O 1
ATOM 13927 N N . GLN E 2 111 ? 207.843 182.325 199.523 1.00 49.19 111 GLN E N 1
ATOM 13928 C CA . GLN E 2 111 ? 208.144 182.973 200.791 1.00 46.71 111 GLN E CA 1
ATOM 13929 C C . GLN E 2 111 ? 208.373 184.465 200.587 1.00 44.29 111 GLN E C 1
ATOM 13930 O O . GLN E 2 111 ? 209.023 184.887 199.626 1.00 44.42 111 GLN E O 1
ATOM 13944 N N . GLY E 2 112 ? 207.833 185.266 201.501 1.00 47.97 112 GLY E N 1
ATOM 13945 C CA . GLY E 2 112 ? 207.942 186.702 201.412 1.00 52.96 112 GLY E CA 1
ATOM 13946 C C . GLY E 2 112 ? 209.256 187.215 201.965 1.00 54.41 112 GLY E C 1
ATOM 13947 O O . GLY E 2 112 ? 209.947 186.528 202.724 1.00 55.00 112 GLY E O 1
ATOM 13951 N N . PRO E 2 113 ? 209.627 188.436 201.595 1.00 62.84 113 PRO E N 1
ATOM 13952 C CA . PRO E 2 113 ? 210.861 189.029 202.116 1.00 63.56 113 PRO E CA 1
ATOM 13953 C C . PRO E 2 113 ? 210.665 189.575 203.525 1.00 63.56 113 PRO E C 1
ATOM 13954 O O . PRO E 2 113 ? 209.553 189.663 204.046 1.00 59.49 113 PRO E O 1
ATOM 13965 N N . GLY E 2 114 ? 211.786 189.946 204.139 1.00 66.57 114 GLY E N 1
ATOM 13966 C CA . GLY E 2 114 ? 211.776 190.466 205.491 1.00 66.98 114 GLY E CA 1
ATOM 13967 C C . GLY E 2 114 ? 213.069 190.174 206.222 1.00 69.97 114 GLY E C 1
ATOM 13968 O O . GLY E 2 114 ? 213.622 189.077 206.099 1.00 69.09 114 GLY E O 1
ATOM 13972 N N . LEU E 2 115 ? 213.565 191.153 206.979 1.00 72.84 115 LEU E N 1
ATOM 13973 C CA . LEU E 2 115 ? 214.815 191.094 207.731 1.00 70.81 115 LEU E CA 1
ATOM 13974 C C . LEU E 2 115 ? 216.037 191.195 206.826 1.00 70.97 115 LEU E C 1
ATOM 13975 O O . LEU E 2 115 ? 217.160 191.296 207.334 1.00 70.69 115 LEU E O 1
ATOM 13991 N N . LEU E 2 116 ? 215.860 191.197 205.507 1.00 71.35 116 LEU E N 1
ATOM 13992 C CA . LEU E 2 116 ? 216.979 191.290 204.570 1.00 73.29 116 LEU E CA 1
ATOM 13993 C C . LEU E 2 116 ? 217.258 192.740 204.187 1.00 73.76 116 LEU E C 1
ATOM 13994 O O . LEU E 2 116 ? 217.325 193.095 203.011 1.00 72.24 116 LEU E O 1
ATOM 14010 N N . ASN E 2 117 ? 217.423 193.595 205.198 1.00 72.62 117 ASN E N 1
ATOM 14011 C CA . ASN E 2 117 ? 217.716 195.000 204.946 1.00 73.63 117 ASN E CA 1
ATOM 14012 C C . ASN E 2 117 ? 219.119 195.206 204.394 1.00 73.52 117 ASN E C 1
ATOM 14013 O O . ASN E 2 117 ? 219.382 196.245 203.777 1.00 72.42 117 ASN E O 1
ATOM 14024 N N . ASP E 2 118 ? 220.023 194.246 204.599 1.00 76.71 118 ASP E N 1
ATOM 14025 C CA . ASP E 2 118 ? 221.379 194.379 204.080 1.00 77.62 118 ASP E CA 1
ATOM 14026 C C . ASP E 2 118 ? 221.413 194.426 202.559 1.00 78.35 118 ASP E C 1
ATOM 14027 O O . ASP E 2 118 ? 222.374 194.954 201.990 1.00 77.76 118 ASP E O 1
ATOM 14036 N N . THR E 2 119 ? 220.394 193.889 201.892 1.00 78.43 119 THR E N 1
ATOM 14037 C CA . THR E 2 119 ? 220.311 193.880 200.437 1.00 80.00 119 THR E CA 1
ATOM 14038 C C . THR E 2 119 ? 219.050 194.613 200.005 1.00 79.15 119 THR E C 1
ATOM 14039 O O . THR E 2 119 ? 217.962 194.347 200.527 1.00 75.49 119 THR E O 1
ATOM 14050 N N . LYS E 2 120 ? 219.200 195.530 199.053 1.00 82.27 120 LYS E N 1
ATOM 14051 C CA . LYS E 2 120 ? 218.076 196.296 198.539 1.00 84.49 120 LYS E CA 1
ATOM 14052 C C . LYS E 2 120 ? 217.382 195.520 197.420 1.00 83.04 120 LYS E C 1
ATOM 14053 O O . LYS E 2 120 ? 217.784 194.413 197.051 1.00 80.78 120 LYS E O 1
ATOM 14072 N N . VAL E 2 121 ? 216.320 196.108 196.873 1.00 81.87 121 VAL E N 1
ATOM 14073 C CA . VAL E 2 121 ? 215.551 195.495 195.798 1.00 83.02 121 VAL E CA 1
ATOM 14074 C C . VAL E 2 121 ? 215.194 196.559 194.771 1.00 82.52 121 VAL E C 1
ATOM 14075 O O . VAL E 2 121 ? 214.881 197.704 195.114 1.00 79.77 121 VAL E O 1
ATOM 14088 N N . TYR E 2 122 ? 215.244 196.170 193.499 1.00 79.84 122 TYR E N 1
ATOM 14089 C CA . TYR E 2 122 ? 214.880 197.049 192.393 1.00 76.99 122 TYR E CA 1
ATOM 14090 C C . TYR E 2 122 ? 214.026 196.261 191.413 1.00 76.09 122 TYR E C 1
ATOM 14091 O O . TYR E 2 122 ? 214.474 195.241 190.882 1.00 74.54 122 TYR E O 1
ATOM 14109 N N . THR E 2 123 ? 212.804 196.732 191.177 1.00 68.83 123 THR E N 1
ATOM 14110 C CA . THR E 2 123 ? 211.879 196.104 190.242 1.00 69.74 123 THR E CA 1
ATOM 14111 C C . THR E 2 123 ? 211.541 197.102 189.146 1.00 70.17 123 THR E C 1
ATOM 14112 O O . THR E 2 123 ? 211.085 198.214 189.435 1.00 70.28 123 THR E O 1
ATOM 14123 N N . VAL E 2 124 ? 211.764 196.706 187.892 1.00 63.77 124 VAL E N 1
ATOM 14124 C CA . VAL E 2 124 ? 211.452 197.538 186.738 1.00 63.21 124 VAL E CA 1
ATOM 14125 C C . VAL E 2 124 ? 210.806 196.669 185.668 1.00 62.68 124 VAL E C 1
ATOM 14126 O O . VAL E 2 124 ? 210.950 195.445 185.656 1.00 60.74 124 VAL E O 1
ATOM 14139 N N . ASP E 2 125 ? 210.085 197.324 184.763 1.00 59.70 125 ASP E N 1
ATOM 14140 C CA . ASP E 2 125 ? 209.439 196.615 183.670 1.00 58.58 125 ASP E CA 1
ATOM 14141 C C . ASP E 2 125 ? 210.460 196.242 182.602 1.00 56.01 125 ASP E C 1
ATOM 14142 O O . ASP E 2 125 ? 211.494 196.896 182.441 1.00 56.73 125 ASP E O 1
ATOM 14151 N N . LEU E 2 126 ? 210.159 195.176 181.866 1.00 53.48 126 LEU E N 1
ATOM 14152 C CA . LEU E 2 126 ? 211.039 194.739 180.791 1.00 49.43 126 LEU E CA 1
ATOM 14153 C C . LEU E 2 126 ? 211.226 195.861 179.778 1.00 50.33 126 LEU E C 1
ATOM 14154 O O . LEU E 2 126 ? 210.259 196.498 179.351 1.00 50.66 126 LEU E O 1
ATOM 14170 N N . GLY E 2 127 ? 212.478 196.101 179.395 1.00 50.52 127 GLY E N 1
ATOM 14171 C CA . GLY E 2 127 ? 212.773 197.122 178.410 1.00 45.83 127 GLY E CA 1
ATOM 14172 C C . GLY E 2 127 ? 212.516 198.540 178.861 1.00 49.34 127 GLY E C 1
ATOM 14173 O O . GLY E 2 127 ? 212.176 199.387 178.031 1.00 50.28 127 GLY E O 1
ATOM 14177 N N . ARG E 2 128 ? 212.668 198.830 180.150 1.00 52.32 128 ARG E N 1
ATOM 14178 C CA . ARG E 2 128 ? 212.507 200.177 180.677 1.00 54.14 128 ARG E CA 1
ATOM 14179 C C . ARG E 2 128 ? 213.727 200.559 181.507 1.00 53.63 128 ARG E C 1
ATOM 14180 O O . ARG E 2 128 ? 214.409 199.707 182.081 1.00 51.45 128 ARG E O 1
ATOM 14201 N N . THR E 2 129 ? 213.988 201.862 181.563 1.00 61.09 129 THR E N 1
ATOM 14202 C CA . THR E 2 129 ? 215.195 202.377 182.193 1.00 63.66 129 THR E CA 1
ATOM 14203 C C . THR E 2 129 ? 215.150 202.198 183.706 1.00 64.27 129 THR E C 1
ATOM 14204 O O . THR E 2 129 ? 214.088 202.294 184.328 1.00 65.63 129 THR E O 1
ATOM 14215 N N . VAL E 2 130 ? 216.317 201.936 184.293 1.00 62.92 130 VAL E N 1
ATOM 14216 C CA . VAL E 2 130 ? 216.480 201.839 185.737 1.00 62.93 130 VAL E CA 1
ATOM 14217 C C . VAL E 2 130 ? 217.722 202.621 186.137 1.00 65.31 130 VAL E C 1
ATOM 14218 O O . VAL E 2 130 ? 218.646 202.812 185.338 1.00 64.17 130 VAL E O 1
ATOM 14231 N N . THR E 2 131 ? 217.739 203.079 187.388 1.00 67.98 131 THR E N 1
ATOM 14232 C CA . THR E 2 131 ? 218.852 203.841 187.935 1.00 69.96 131 THR E CA 1
ATOM 14233 C C . THR E 2 131 ? 219.192 203.318 189.322 1.00 68.95 131 THR E C 1
ATOM 14234 O O . THR E 2 131 ? 218.299 203.016 190.118 1.00 69.15 131 THR E O 1
ATOM 14245 N N . ILE E 2 132 ? 220.489 203.211 189.604 1.00 68.67 132 ILE E N 1
ATOM 14246 C CA . ILE E 2 132 ? 220.985 202.695 190.875 1.00 71.58 132 ILE E CA 1
ATOM 14247 C C . ILE E 2 132 ? 221.973 203.705 191.438 1.00 72.96 132 ILE E C 1
ATOM 14248 O O . ILE E 2 132 ? 222.974 204.024 190.787 1.00 72.72 132 ILE E O 1
ATOM 14264 N N . ASN E 2 133 ? 221.706 204.195 192.646 1.00 72.41 133 ASN E N 1
ATOM 14265 C CA . ASN E 2 133 ? 222.582 205.146 193.321 1.00 72.15 133 ASN E CA 1
ATOM 14266 C C . ASN E 2 133 ? 223.412 204.400 194.357 1.00 71.66 133 ASN E C 1
ATOM 14267 O O . ASN E 2 133 ? 222.856 203.736 195.239 1.00 72.17 133 ASN E O 1
ATOM 14278 N N . CYS E 2 134 ? 224.733 204.506 194.252 1.00 72.32 134 CYS E N 1
ATOM 14279 C CA . CYS E 2 134 ? 225.641 203.823 195.176 1.00 72.40 134 CYS E CA 1
ATOM 14280 C C . CYS E 2 134 ? 226.489 204.847 195.918 1.00 73.86 134 CYS E C 1
ATOM 14281 O O . CYS E 2 134 ? 227.423 205.417 195.324 1.00 72.10 134 CYS E O 1
ATOM 14288 N N . PRO E 2 135 ? 226.218 205.131 197.191 1.00 78.24 135 PRO E N 1
ATOM 14289 C CA . PRO E 2 135 ? 227.042 206.103 197.917 1.00 78.71 135 PRO E CA 1
ATOM 14290 C C . PRO E 2 135 ? 228.463 205.608 198.131 1.00 78.93 135 PRO E C 1
ATOM 14291 O O . PRO E 2 135 ? 228.726 204.407 198.232 1.00 79.02 135 PRO E O 1
ATOM 14302 N N . PHE E 2 136 ? 229.388 206.564 198.200 1.00 80.84 136 PHE E N 1
ATOM 14303 C CA . PHE E 2 136 ? 230.783 206.289 198.508 1.00 80.72 136 PHE E CA 1
ATOM 14304 C C . PHE E 2 136 ? 231.254 207.240 199.599 1.00 81.24 136 PHE E C 1
ATOM 14305 O O . PHE E 2 136 ? 230.804 208.386 199.684 1.00 81.38 136 PHE E O 1
ATOM 14322 N N . LYS E 2 137 ? 232.167 206.751 200.433 1.00 88.15 137 LYS E N 1
ATOM 14323 C CA . LYS E 2 137 ? 232.648 207.533 201.563 1.00 88.15 137 LYS E CA 1
ATOM 14324 C C . LYS E 2 137 ? 233.441 208.747 201.092 1.00 88.12 137 LYS E C 1
ATOM 14325 O O . LYS E 2 137 ? 234.083 208.732 200.038 1.00 84.54 137 LYS E O 1
ATOM 14344 N N . THR E 2 138 ? 233.390 209.812 201.896 1.00 86.59 138 THR E N 1
ATOM 14345 C CA . THR E 2 138 ? 234.091 211.045 201.557 1.00 87.44 138 THR E CA 1
ATOM 14346 C C . THR E 2 138 ? 235.605 210.880 201.575 1.00 86.02 138 THR E C 1
ATOM 14347 O O . THR E 2 138 ? 236.308 211.681 200.949 1.00 84.09 138 THR E O 1
ATOM 14358 N N . GLU E 2 139 ? 236.124 209.867 202.274 1.00 84.21 139 GLU E N 1
ATOM 14359 C CA . GLU E 2 139 ? 237.568 209.657 202.297 1.00 82.56 139 GLU E CA 1
ATOM 14360 C C . GLU E 2 139 ? 238.117 209.404 200.900 1.00 82.96 139 GLU E C 1
ATOM 14361 O O . GLU E 2 139 ? 239.279 209.722 200.623 1.00 82.43 139 GLU E O 1
ATOM 14373 N N . ASN E 2 140 ? 237.305 208.836 200.011 1.00 83.45 140 ASN E N 1
ATOM 14374 C CA . ASN E 2 140 ? 237.699 208.575 198.631 1.00 85.28 140 ASN E CA 1
ATOM 14375 C C . ASN E 2 140 ? 237.192 209.723 197.765 1.00 84.77 140 ASN E C 1
ATOM 14376 O O . ASN E 2 140 ? 235.986 209.844 197.528 1.00 82.58 140 ASN E O 1
ATOM 14387 N N . ALA E 2 141 ? 238.114 210.562 197.295 1.00 80.30 141 ALA E N 1
ATOM 14388 C CA . ALA E 2 141 ? 237.758 211.705 196.459 1.00 78.52 141 ALA E CA 1
ATOM 14389 C C . ALA E 2 141 ? 237.836 211.353 194.976 1.00 76.03 141 ALA E C 1
ATOM 14390 O O . ALA E 2 141 ? 236.840 211.456 194.253 1.00 73.16 141 ALA E O 1
ATOM 14397 N N . GLN E 2 142 ? 239.012 210.935 194.514 1.00 80.80 142 GLN E N 1
ATOM 14398 C CA . GLN E 2 142 ? 239.231 210.525 193.129 1.00 82.73 142 GLN E CA 1
ATOM 14399 C C . GLN E 2 142 ? 239.641 209.056 193.151 1.00 82.55 142 GLN E C 1
ATOM 14400 O O . GLN E 2 142 ? 240.831 208.731 193.171 1.00 79.62 142 GLN E O 1
ATOM 14414 N N . LYS E 2 143 ? 238.649 208.170 193.149 1.00 85.53 143 LYS E N 1
ATOM 14415 C CA . LYS E 2 143 ? 238.880 206.735 193.157 1.00 85.17 143 LYS E CA 1
ATOM 14416 C C . LYS E 2 143 ? 237.963 206.071 192.143 1.00 84.59 143 LYS E C 1
ATOM 14417 O O . LYS E 2 143 ? 236.840 206.525 191.904 1.00 83.18 143 LYS E O 1
ATOM 14436 N N . ARG E 2 144 ? 238.454 204.989 191.545 1.00 79.43 144 ARG E N 1
ATOM 14437 C CA . ARG E 2 144 ? 237.690 204.284 190.527 1.00 78.95 144 ARG E CA 1
ATOM 14438 C C . ARG E 2 144 ? 236.367 203.798 191.106 1.00 78.34 144 ARG E C 1
ATOM 14439 O O . ARG E 2 144 ? 236.329 203.213 192.193 1.00 76.27 144 ARG E O 1
ATOM 14460 N N . LYS E 2 145 ? 235.284 204.042 190.375 1.00 77.81 145 LYS E N 1
ATOM 14461 C CA . LYS E 2 145 ? 233.965 203.530 190.721 1.00 78.82 145 LYS E CA 1
ATOM 14462 C C . LYS E 2 145 ? 233.643 202.380 189.776 1.00 78.00 145 LYS E C 1
ATOM 14463 O O . LYS E 2 145 ? 233.650 202.557 188.553 1.00 76.26 145 LYS E O 1
ATOM 14482 N N . SER E 2 146 ? 233.364 201.208 190.340 1.00 77.25 146 SER E N 1
ATOM 14483 C CA . SER E 2 146 ? 233.172 199.998 189.558 1.00 77.91 146 SER E CA 1
ATOM 14484 C C . SER E 2 146 ? 231.892 199.300 189.989 1.00 78.08 146 SER E C 1
ATOM 14485 O O . SER E 2 146 ? 231.487 199.372 191.152 1.00 76.18 146 SER E O 1
ATOM 14493 N N . LEU E 2 147 ? 231.256 198.626 189.035 1.00 77.77 147 LEU E N 1
ATOM 14494 C CA . LEU E 2 147 ? 230.074 197.818 189.298 1.00 76.12 147 LEU E CA 1
ATOM 14495 C C . LEU E 2 147 ? 230.371 196.387 188.877 1.00 78.22 147 LEU E C 1
ATOM 14496 O O . LEU E 2 147 ? 230.859 196.155 187.766 1.00 75.28 147 LEU E O 1
ATOM 14512 N N . TYR E 2 148 ? 230.087 195.433 189.762 1.00 80.73 148 TYR E N 1
ATOM 14513 C CA . TYR E 2 148 ? 230.337 194.021 189.510 1.00 80.55 148 TYR E CA 1
ATOM 14514 C C . TYR E 2 148 ? 229.016 193.270 189.522 1.00 79.90 148 TYR E C 1
ATOM 14515 O O . TYR E 2 148 ? 228.181 193.485 190.410 1.00 77.17 148 TYR E O 1
ATOM 14533 N N . LYS E 2 149 ? 228.833 192.395 188.538 1.00 80.23 149 LYS E N 1
ATOM 14534 C CA . LYS E 2 149 ? 227.654 191.546 188.436 1.00 80.29 149 LYS E CA 1
ATOM 14535 C C . LYS E 2 149 ? 228.032 190.146 188.902 1.00 80.17 149 LYS E C 1
ATOM 14536 O O . LYS E 2 149 ? 228.920 189.513 188.322 1.00 77.38 149 LYS E O 1
ATOM 14555 N N . GLN E 2 150 ? 227.362 189.668 189.948 1.00 86.10 150 GLN E N 1
ATOM 14556 C CA . GLN E 2 150 ? 227.641 188.346 190.507 1.00 87.67 150 GLN E CA 1
ATOM 14557 C C . GLN E 2 150 ? 227.036 187.302 189.578 1.00 86.18 150 GLN E C 1
ATOM 14558 O O . GLN E 2 150 ? 225.880 186.901 189.722 1.00 84.81 150 GLN E O 1
ATOM 14572 N N . ILE E 2 151 ? 227.833 186.855 188.611 1.00 79.66 151 ILE E N 1
ATOM 14573 C CA . ILE E 2 151 ? 227.411 185.875 187.619 1.00 81.19 151 ILE E CA 1
ATOM 14574 C C . ILE E 2 151 ? 228.273 184.633 187.788 1.00 82.19 151 ILE E C 1
ATOM 14575 O O . ILE E 2 151 ? 229.506 184.723 187.797 1.00 81.23 151 ILE E O 1
ATOM 14591 N N . GLY E 2 152 ? 227.624 183.479 187.926 1.00 76.54 152 GLY E N 1
ATOM 14592 C CA . GLY E 2 152 ? 228.360 182.239 188.054 1.00 75.00 152 GLY E CA 1
ATOM 14593 C C . GLY E 2 152 ? 229.131 182.163 189.361 1.00 75.67 152 GLY E C 1
ATOM 14594 O O . GLY E 2 152 ? 228.797 182.810 190.359 1.00 73.20 152 GLY E O 1
ATOM 14598 N N . LEU E 2 153 ? 230.189 181.351 189.348 1.00 82.34 153 LEU E N 1
ATOM 14599 C CA . LEU E 2 153 ? 230.975 181.138 190.560 1.00 83.42 153 LEU E CA 1
ATOM 14600 C C . LEU E 2 153 ? 231.743 182.394 190.955 1.00 83.35 153 LEU E C 1
ATOM 14601 O O . LEU E 2 153 ? 231.817 182.733 192.142 1.00 81.30 153 LEU E O 1
ATOM 14617 N N . TYR E 2 154 ? 232.318 183.096 189.980 1.00 89.79 154 TYR E N 1
ATOM 14618 C CA . TYR E 2 154 ? 233.171 184.242 190.241 1.00 90.52 154 TYR E CA 1
ATOM 14619 C C . TYR E 2 154 ? 232.525 185.510 189.697 1.00 91.78 154 TYR E C 1
ATOM 14620 O O . TYR E 2 154 ? 232.007 185.500 188.571 1.00 90.58 154 TYR E O 1
ATOM 14638 N N . PRO E 2 155 ? 232.530 186.612 190.447 1.00 88.48 155 PRO E N 1
ATOM 14639 C CA . PRO E 2 155 ? 231.972 187.859 189.915 1.00 85.96 155 PRO E CA 1
ATOM 14640 C C . PRO E 2 155 ? 232.851 188.442 188.821 1.00 85.81 155 PRO E C 1
ATOM 14641 O O . PRO E 2 155 ? 234.057 188.192 188.756 1.00 83.33 155 PRO E O 1
ATOM 14652 N N . VAL E 2 156 ? 232.224 189.233 187.951 1.00 84.24 156 VAL E N 1
ATOM 14653 C CA . VAL E 2 156 ? 232.927 189.890 186.855 1.00 82.52 156 VAL E CA 1
ATOM 14654 C C . VAL E 2 156 ? 232.664 191.388 186.922 1.00 81.18 156 VAL E C 1
ATOM 14655 O O . VAL E 2 156 ? 231.943 191.865 187.806 1.00 79.45 156 VAL E O 1
ATOM 14668 N N . LEU E 2 157 ? 233.246 192.136 185.990 1.00 79.84 157 LEU E N 1
ATOM 14669 C CA . LEU E 2 157 ? 233.106 193.584 185.929 1.00 79.47 157 LEU E CA 1
ATOM 14670 C C . LEU E 2 157 ? 232.219 193.963 184.752 1.00 79.07 157 LEU E C 1
ATOM 14671 O O . LEU E 2 157 ? 232.338 193.390 183.664 1.00 77.07 157 LEU E O 1
ATOM 14687 N N . VAL E 2 158 ? 231.328 194.931 184.971 1.00 78.00 158 VAL E N 1
ATOM 14688 C CA . VAL E 2 158 ? 230.392 195.347 183.932 1.00 79.59 158 VAL E CA 1
ATOM 14689 C C . VAL E 2 158 ? 230.646 196.793 183.522 1.00 77.71 158 VAL E C 1
ATOM 14690 O O . VAL E 2 158 ? 230.405 197.168 182.369 1.00 74.83 158 VAL E O 1
ATOM 14703 N N . ILE E 2 159 ? 231.134 197.616 184.449 1.00 75.27 159 ILE E N 1
ATOM 14704 C CA . ILE E 2 159 ? 231.424 199.009 184.128 1.00 75.22 159 ILE E CA 1
ATOM 14705 C C . ILE E 2 159 ? 232.364 199.611 185.165 1.00 77.40 159 ILE E C 1
ATOM 14706 O O . ILE E 2 159 ? 232.236 199.357 186.370 1.00 77.38 159 ILE E O 1
ATOM 14722 N N . ASP E 2 160 ? 233.320 200.407 184.694 1.00 81.25 160 ASP E N 1
ATOM 14723 C CA . ASP E 2 160 ? 234.223 201.173 185.534 1.00 79.36 160 ASP E CA 1
ATOM 14724 C C . ASP E 2 160 ? 233.936 202.662 185.348 1.00 79.04 160 ASP E C 1
ATOM 14725 O O . ASP E 2 160 ? 233.021 203.056 184.618 1.00 79.14 160 ASP E O 1
ATOM 14734 N N . SER E 2 161 ? 234.726 203.504 186.009 1.00 78.02 161 SER E N 1
ATOM 14735 C CA . SER E 2 161 ? 234.614 204.949 185.865 1.00 78.40 161 SER E CA 1
ATOM 14736 C C . SER E 2 161 ? 235.543 205.508 184.794 1.00 76.22 161 SER E C 1
ATOM 14737 O O . SER E 2 161 ? 235.562 206.726 184.587 1.00 75.34 161 SER E O 1
ATOM 14745 N N . SER E 2 162 ? 236.308 204.654 184.112 1.00 70.60 162 SER E N 1
ATOM 14746 C CA . SER E 2 162 ? 237.252 205.095 183.094 1.00 70.18 162 SER E CA 1
ATOM 14747 C C . SER E 2 162 ? 236.765 204.845 181.672 1.00 71.44 162 SER E C 1
ATOM 14748 O O . SER E 2 162 ? 237.417 205.299 180.726 1.00 71.15 162 SER E O 1
ATOM 14756 N N . GLY E 2 163 ? 235.649 204.142 181.497 1.00 72.58 163 GLY E N 1
ATOM 14757 C CA . GLY E 2 163 ? 235.093 203.888 180.184 1.00 72.08 163 GLY E CA 1
ATOM 14758 C C . GLY E 2 163 ? 235.169 202.454 179.703 1.00 73.63 163 GLY E C 1
ATOM 14759 O O . GLY E 2 163 ? 234.980 202.215 178.505 1.00 72.04 163 GLY E O 1
ATOM 14763 N N . TYR E 2 164 ? 235.441 201.495 180.586 1.00 82.77 164 TYR E N 1
ATOM 14764 C CA . TYR E 2 164 ? 235.499 200.084 180.213 1.00 81.53 164 TYR E CA 1
ATOM 14765 C C . TYR E 2 164 ? 234.135 199.457 180.480 1.00 79.68 164 TYR E C 1
ATOM 14766 O O . TYR E 2 164 ? 233.721 199.325 181.636 1.00 79.31 164 TYR E O 1
ATOM 14784 N N . VAL E 2 165 ? 233.442 199.066 179.413 1.00 72.86 165 VAL E N 1
ATOM 14785 C CA . VAL E 2 165 ? 232.085 198.539 179.492 1.00 75.28 165 VAL E CA 1
ATOM 14786 C C . VAL E 2 165 ? 232.090 197.108 178.974 1.00 74.43 165 VAL E C 1
ATOM 14787 O O . VAL E 2 165 ? 232.651 196.830 177.907 1.00 71.72 165 VAL E O 1
ATOM 14800 N N . ASN E 2 166 ? 231.466 196.208 179.726 1.00 73.63 166 ASN E N 1
ATOM 14801 C CA . ASN E 2 166 ? 231.421 194.809 179.330 1.00 73.55 166 ASN E CA 1
ATOM 14802 C C . ASN E 2 166 ? 230.678 194.665 178.003 1.00 73.87 166 ASN E C 1
ATOM 14803 O O . ASN E 2 166 ? 229.742 195.426 177.732 1.00 73.00 166 ASN E O 1
ATOM 14814 N N . PRO E 2 167 ? 231.066 193.708 177.152 1.00 73.59 167 PRO E N 1
ATOM 14815 C CA . PRO E 2 167 ? 230.361 193.563 175.865 1.00 74.09 167 PRO E CA 1
ATOM 14816 C C . PRO E 2 167 ? 228.864 193.348 176.013 1.00 72.70 167 PRO E C 1
ATOM 14817 O O . PRO E 2 167 ? 228.086 193.871 175.205 1.00 70.27 167 PRO E O 1
ATOM 14828 N N . ASN E 2 168 ? 228.435 192.594 177.027 1.00 74.95 168 ASN E N 1
ATOM 14829 C CA . ASN E 2 168 ? 227.017 192.304 177.202 1.00 74.95 168 ASN E CA 1
ATOM 14830 C C . ASN E 2 168 ? 226.193 193.541 177.531 1.00 73.84 168 ASN E C 1
ATOM 14831 O O . ASN E 2 168 ? 224.961 193.479 177.448 1.00 74.63 168 ASN E O 1
ATOM 14841 N N . TYR E 2 169 ? 226.830 194.653 177.900 1.00 68.89 169 TYR E N 1
ATOM 14842 C CA . TYR E 2 169 ? 226.124 195.863 178.305 1.00 70.21 169 TYR E CA 1
ATOM 14843 C C . TYR E 2 169 ? 226.495 197.069 177.452 1.00 68.97 169 TYR E C 1
ATOM 14844 O O . TYR E 2 169 ? 226.107 198.194 177.787 1.00 64.81 169 TYR E O 1
ATOM 14862 N N . THR E 2 170 ? 227.229 196.869 176.360 1.00 66.83 170 THR E N 1
ATOM 14863 C CA . THR E 2 170 ? 227.730 197.989 175.576 1.00 66.59 170 THR E CA 1
ATOM 14864 C C . THR E 2 170 ? 226.588 198.781 174.950 1.00 66.48 170 THR E C 1
ATOM 14865 O O . THR E 2 170 ? 225.637 198.212 174.406 1.00 64.78 170 THR E O 1
ATOM 14876 N N . GLY E 2 171 ? 226.690 200.108 175.030 1.00 62.09 171 GLY E N 1
ATOM 14877 C CA . GLY E 2 171 ? 225.804 201.000 174.316 1.00 59.77 171 GLY E CA 1
ATOM 14878 C C . GLY E 2 171 ? 224.549 201.417 175.054 1.00 62.56 171 GLY E C 1
ATOM 14879 O O . GLY E 2 171 ? 223.806 202.262 174.539 1.00 61.18 171 GLY E O 1
ATOM 14883 N N . ARG E 2 172 ? 224.282 200.861 176.238 1.00 66.22 172 ARG E N 1
ATOM 14884 C CA . ARG E 2 172 ? 223.066 201.202 176.964 1.00 64.04 172 ARG E CA 1
ATOM 14885 C C . ARG E 2 172 ? 223.260 201.362 178.465 1.00 62.21 172 ARG E C 1
ATOM 14886 O O . ARG E 2 172 ? 222.270 201.586 179.170 1.00 62.37 172 ARG E O 1
ATOM 14907 N N . ILE E 2 173 ? 224.483 201.263 178.978 1.00 66.14 173 ILE E N 1
ATOM 14908 C CA . ILE E 2 173 ? 224.765 201.431 180.399 1.00 69.38 173 ILE E CA 1
ATOM 14909 C C . ILE E 2 173 ? 225.706 202.615 180.561 1.00 70.91 173 ILE E C 1
ATOM 14910 O O . ILE E 2 173 ? 226.725 202.706 179.867 1.00 71.89 173 ILE E O 1
ATOM 14926 N N . ARG E 2 174 ? 225.363 203.525 181.471 1.00 71.09 174 ARG E N 1
ATOM 14927 C CA . ARG E 2 174 ? 226.169 204.715 181.698 1.00 71.79 174 ARG E CA 1
ATOM 14928 C C . ARG E 2 174 ? 226.365 204.923 183.191 1.00 70.86 174 ARG E C 1
ATOM 14929 O O . ARG E 2 174 ? 225.563 204.478 184.015 1.00 69.79 174 ARG E O 1
ATOM 14950 N N . LEU E 2 175 ? 227.454 205.610 183.528 1.00 73.89 175 LEU E N 1
ATOM 14951 C CA . LEU E 2 175 ? 227.773 205.983 184.899 1.00 74.14 175 LEU E CA 1
ATOM 14952 C C . LEU E 2 175 ? 227.824 207.500 184.992 1.00 72.81 175 LEU E C 1
ATOM 14953 O O . LEU E 2 175 ? 228.408 208.158 184.124 1.00 71.48 175 LEU E O 1
ATOM 14969 N N . ASP E 2 176 ? 227.211 208.052 186.037 1.00 71.49 176 ASP E N 1
ATOM 14970 C CA . ASP E 2 176 ? 227.131 209.493 186.227 1.00 72.63 176 ASP E CA 1
ATOM 14971 C C . ASP E 2 176 ? 227.616 209.856 187.621 1.00 73.67 176 ASP E C 1
ATOM 14972 O O . ASP E 2 176 ? 227.274 209.184 188.602 1.00 72.73 176 ASP E O 1
ATOM 14981 N N . ILE E 2 177 ? 228.418 210.910 187.700 1.00 76.84 177 ILE E N 1
ATOM 14982 C CA . ILE E 2 177 ? 228.825 211.513 188.967 1.00 78.06 177 ILE E CA 1
ATOM 14983 C C . ILE E 2 177 ? 228.519 213.001 188.833 1.00 76.34 177 ILE E C 1
ATOM 14984 O O . ILE E 2 177 ? 229.336 213.790 188.349 1.00 73.81 177 ILE E O 1
ATOM 15000 N N . GLN E 2 178 ? 227.324 213.395 189.262 1.00 76.22 178 GLN E N 1
ATOM 15001 C CA . GLN E 2 178 ? 226.867 214.761 189.054 1.00 75.52 178 GLN E CA 1
ATOM 15002 C C . GLN E 2 178 ? 227.636 215.734 189.939 1.00 77.43 178 GLN E C 1
ATOM 15003 O O . GLN E 2 178 ? 228.173 215.369 190.989 1.00 74.83 178 GLN E O 1
ATOM 15017 N N . GLY E 2 179 ? 227.687 216.988 189.498 1.00 75.15 179 GLY E N 1
ATOM 15018 C CA . GLY E 2 179 ? 228.368 218.029 190.242 1.00 73.88 179 GLY E CA 1
ATOM 15019 C C . GLY E 2 179 ? 227.506 218.619 191.338 1.00 73.06 179 GLY E C 1
ATOM 15020 O O . GLY E 2 179 ? 226.779 217.895 192.024 1.00 70.17 179 GLY E O 1
ATOM 15024 N N . THR E 2 180 ? 227.577 219.939 191.510 1.00 73.64 180 THR E N 1
ATOM 15025 C CA . THR E 2 180 ? 226.822 220.634 192.553 1.00 73.91 180 THR E CA 1
ATOM 15026 C C . THR E 2 180 ? 227.147 220.063 193.931 1.00 73.72 180 THR E C 1
ATOM 15027 O O . THR E 2 180 ? 226.281 219.958 194.802 1.00 73.36 180 THR E O 1
ATOM 15038 N N . GLY E 2 181 ? 228.407 219.691 194.130 1.00 70.53 181 GLY E N 1
ATOM 15039 C CA . GLY E 2 181 ? 228.827 219.137 195.407 1.00 71.42 181 GLY E CA 1
ATOM 15040 C C . GLY E 2 181 ? 228.131 217.841 195.762 1.00 73.66 181 GLY E C 1
ATOM 15041 O O . GLY E 2 181 ? 227.788 217.623 196.931 1.00 70.41 181 GLY E O 1
ATOM 15045 N N . GLN E 2 182 ? 227.917 216.972 194.778 1.00 78.72 182 GLN E N 1
ATOM 15046 C CA . GLN E 2 182 ? 227.278 215.683 195.007 1.00 80.29 182 GLN E CA 1
ATOM 15047 C C . GLN E 2 182 ? 228.346 214.616 195.204 1.00 79.13 182 GLN E C 1
ATOM 15048 O O . GLN E 2 182 ? 229.226 214.444 194.354 1.00 75.33 182 GLN E O 1
ATOM 15062 N N . LEU E 2 183 ? 228.264 213.901 196.326 1.00 81.09 183 LEU E N 1
ATOM 15063 C CA . LEU E 2 183 ? 229.231 212.870 196.679 1.00 80.39 183 LEU E CA 1
ATOM 15064 C C . LEU E 2 183 ? 228.649 211.467 196.523 1.00 80.27 183 LEU E C 1
ATOM 15065 O O . LEU E 2 183 ? 229.035 210.544 197.244 1.00 78.83 183 LEU E O 1
ATOM 15081 N N . LEU E 2 184 ? 227.716 211.299 195.588 1.00 78.75 184 LEU E N 1
ATOM 15082 C CA . LEU E 2 184 ? 227.132 210.004 195.271 1.00 77.59 184 LEU E CA 1
ATOM 15083 C C . LEU E 2 184 ? 227.162 209.801 193.765 1.00 77.36 184 LEU E C 1
ATOM 15084 O O . LEU E 2 184 ? 226.892 210.733 193.002 1.00 78.79 184 LEU E O 1
ATOM 15100 N N . PHE E 2 185 ? 227.490 208.585 193.340 1.00 74.29 185 PHE E N 1
ATOM 15101 C CA . PHE E 2 185 ? 227.491 208.231 191.930 1.00 75.78 185 PHE E CA 1
ATOM 15102 C C . PHE E 2 185 ? 226.328 207.295 191.629 1.00 75.57 185 PHE E C 1
ATOM 15103 O O . PHE E 2 185 ? 225.786 206.628 192.518 1.00 73.53 185 PHE E O 1
ATOM 15120 N N . SER E 2 186 ? 225.928 207.280 190.359 1.00 73.05 186 SER E N 1
ATOM 15121 C CA . SER E 2 186 ? 224.775 206.511 189.921 1.00 71.54 186 SER E CA 1
ATOM 15122 C C . SER E 2 186 ? 225.109 205.790 188.625 1.00 70.95 186 SER E C 1
ATOM 15123 O O . SER E 2 186 ? 226.005 206.187 187.877 1.00 69.59 186 SER E O 1
ATOM 15131 N N . VAL E 2 187 ? 224.375 204.710 188.376 1.00 71.75 187 VAL E N 1
ATOM 15132 C CA . VAL E 2 187 ? 224.472 203.940 187.144 1.00 72.46 187 VAL E CA 1
ATOM 15133 C C . VAL E 2 187 ? 223.079 203.856 186.539 1.00 71.50 187 VAL E C 1
ATOM 15134 O O . VAL E 2 187 ? 222.124 203.465 187.220 1.00 70.30 187 VAL E O 1
ATOM 15147 N N . VAL E 2 188 ? 222.966 204.221 185.265 1.00 69.54 188 VAL E N 1
ATOM 15148 C CA . VAL E 2 188 ? 221.695 204.237 184.552 1.00 69.32 188 VAL E CA 1
ATOM 15149 C C . VAL E 2 188 ? 221.760 203.207 183.435 1.00 68.75 188 VAL E C 1
ATOM 15150 O O . VAL E 2 188 ? 222.677 203.239 182.604 1.00 67.92 188 VAL E O 1
ATOM 15163 N N . ILE E 2 189 ? 220.788 202.297 183.417 1.00 64.78 189 ILE E N 1
ATOM 15164 C CA . ILE E 2 189 ? 220.691 201.255 182.403 1.00 66.15 189 ILE E CA 1
ATOM 15165 C C . ILE E 2 189 ? 219.393 201.463 181.637 1.00 62.99 189 ILE E C 1
ATOM 15166 O O . ILE E 2 189 ? 218.323 201.583 182.243 1.00 66.42 189 ILE E O 1
ATOM 15182 N N . ASN E 2 190 ? 219.489 201.505 180.313 1.00 60.70 190 ASN E N 1
ATOM 15183 C CA . ASN E 2 190 ? 218.336 201.689 179.446 1.00 63.77 190 ASN E CA 1
ATOM 15184 C C . ASN E 2 190 ? 218.057 200.408 178.672 1.00 66.89 190 ASN E C 1
ATOM 15185 O O . ASN E 2 190 ? 218.956 199.595 178.438 1.00 68.92 190 ASN E O 1
ATOM 15196 N N . GLN E 2 191 ? 216.799 200.236 178.278 1.00 58.93 191 GLN E N 1
ATOM 15197 C CA . GLN E 2 191 ? 216.367 199.074 177.509 1.00 57.78 191 GLN E CA 1
ATOM 15198 C C . GLN E 2 191 ? 216.763 197.782 178.225 1.00 57.73 191 GLN E C 1
ATOM 15199 O O . GLN E 2 191 ? 217.549 196.972 177.731 1.00 54.70 191 GLN E O 1
ATOM 15213 N N . LEU E 2 192 ? 216.191 197.605 179.413 1.00 58.29 192 LEU E N 1
ATOM 15214 C CA . LEU E 2 192 ? 216.509 196.447 180.235 1.00 55.82 192 LEU E CA 1
ATOM 15215 C C . LEU E 2 192 ? 216.130 195.160 179.513 1.00 58.31 192 LEU E C 1
ATOM 15216 O O . LEU E 2 192 ? 215.190 195.121 178.715 1.00 59.00 192 LEU E O 1
ATOM 15232 N N . ARG E 2 193 ? 216.877 194.099 179.802 1.00 57.46 193 ARG E N 1
ATOM 15233 C CA . ARG E 2 193 ? 216.667 192.791 179.203 1.00 56.59 193 ARG E CA 1
ATOM 15234 C C . ARG E 2 193 ? 216.424 191.759 180.296 1.00 54.06 193 ARG E C 1
ATOM 15235 O O . ARG E 2 193 ? 216.580 192.030 181.489 1.00 55.90 193 ARG E O 1
ATOM 15256 N N . LEU E 2 194 ? 216.033 190.556 179.870 1.00 57.33 194 LEU E N 1
ATOM 15257 C CA . LEU E 2 194 ? 215.726 189.499 180.827 1.00 59.62 194 LEU E CA 1
ATOM 15258 C C . LEU E 2 194 ? 216.974 189.020 181.558 1.00 61.67 194 LEU E C 1
ATOM 15259 O O . LEU E 2 194 ? 216.888 188.607 182.720 1.00 60.44 194 LEU E O 1
ATOM 15275 N N . SER E 2 195 ? 218.134 189.062 180.901 1.00 61.10 195 SER E N 1
ATOM 15276 C CA . SER E 2 195 ? 219.373 188.600 181.513 1.00 59.10 195 SER E CA 1
ATOM 15277 C C . SER E 2 195 ? 220.025 189.645 182.409 1.00 58.88 195 SER E C 1
ATOM 15278 O O . SER E 2 195 ? 220.921 189.295 183.185 1.00 57.01 195 SER E O 1
ATOM 15286 N N . ASP E 2 196 ? 219.604 190.908 182.329 1.00 63.14 196 ASP E N 1
ATOM 15287 C CA . ASP E 2 196 ? 220.218 191.958 183.133 1.00 62.61 196 ASP E CA 1
ATOM 15288 C C . ASP E 2 196 ? 219.836 191.879 184.605 1.00 62.06 196 ASP E C 1
ATOM 15289 O O . ASP E 2 196 ? 220.423 192.603 185.415 1.00 64.16 196 ASP E O 1
ATOM 15298 N N . ALA E 2 197 ? 218.879 191.031 184.970 1.00 60.84 197 ALA E N 1
ATOM 15299 C CA . ALA E 2 197 ? 218.469 190.905 186.360 1.00 61.80 197 ALA E CA 1
ATOM 15300 C C . ALA E 2 197 ? 219.453 190.037 187.131 1.00 61.86 197 ALA E C 1
ATOM 15301 O O . ALA E 2 197 ? 219.974 189.048 186.608 1.00 60.84 197 ALA E O 1
ATOM 15308 N N . GLY E 2 198 ? 219.704 190.411 188.377 1.00 65.64 198 GLY E N 1
ATOM 15309 C CA . GLY E 2 198 ? 220.610 189.643 189.217 1.00 65.35 198 GLY E CA 1
ATOM 15310 C C . GLY E 2 198 ? 221.127 190.486 190.373 1.00 66.43 198 GLY E C 1
ATOM 15311 O O . GLY E 2 198 ? 220.501 191.470 190.771 1.00 63.17 198 GLY E O 1
ATOM 15315 N N . GLN E 2 199 ? 222.279 190.072 190.891 1.00 80.90 199 GLN E N 1
ATOM 15316 C CA . GLN E 2 199 ? 222.896 190.703 192.049 1.00 81.86 199 GLN E CA 1
ATOM 15317 C C . GLN E 2 199 ? 224.056 191.581 191.597 1.00 82.17 199 GLN E C 1
ATOM 15318 O O . GLN E 2 199 ? 224.985 191.101 190.940 1.00 80.45 199 GLN E O 1
ATOM 15332 N N . TYR E 2 200 ? 223.998 192.862 191.954 1.00 78.92 200 TYR E N 1
ATOM 15333 C CA . TYR E 2 200 ? 225.048 193.820 191.651 1.00 78.81 200 TYR E CA 1
ATOM 15334 C C . TYR E 2 200 ? 225.753 194.222 192.939 1.00 77.61 200 TYR E C 1
ATOM 15335 O O . TYR E 2 200 ? 225.196 194.116 194.035 1.00 75.53 200 TYR E O 1
ATOM 15353 N N . LEU E 2 201 ? 226.992 194.686 192.799 1.00 79.03 201 LEU E N 1
ATOM 15354 C CA . LEU E 2 201 ? 227.707 195.255 193.935 1.00 78.98 201 LEU E CA 1
ATOM 15355 C C . LEU E 2 201 ? 228.618 196.369 193.444 1.00 79.30 201 LEU E C 1
ATOM 15356 O O . LEU E 2 201 ? 229.333 196.202 192.452 1.00 78.46 201 LEU E O 1
ATOM 15372 N N . CYS E 2 202 ? 228.582 197.502 194.137 1.00 76.35 202 CYS E N 1
ATOM 15373 C CA . CYS E 2 202 ? 229.416 198.642 193.795 1.00 77.29 202 CYS E CA 1
ATOM 15374 C C . CYS E 2 202 ? 230.712 198.611 194.592 1.00 77.74 202 CYS E C 1
ATOM 15375 O O . CYS E 2 202 ? 230.785 198.031 195.679 1.00 76.78 202 CYS E O 1
ATOM 15382 N N . GLN E 2 203 ? 231.744 199.240 194.034 1.00 79.22 203 GLN E N 1
ATOM 15383 C CA . GLN E 2 203 ? 233.028 199.370 194.704 1.00 78.19 203 GLN E CA 1
ATOM 15384 C C . GLN E 2 203 ? 233.617 200.736 194.387 1.00 76.92 203 GLN E C 1
ATOM 15385 O O . GLN E 2 203 ? 233.539 201.206 193.247 1.00 75.92 203 GLN E O 1
ATOM 15399 N N . ALA E 2 204 ? 234.202 201.366 195.400 1.00 77.25 204 ALA E N 1
ATOM 15400 C CA . ALA E 2 204 ? 234.837 202.675 195.272 1.00 76.66 204 ALA E CA 1
ATOM 15401 C C . ALA E 2 204 ? 236.337 202.480 195.483 1.00 76.27 204 ALA E C 1
ATOM 15402 O O . ALA E 2 204 ? 236.845 202.606 196.598 1.00 73.85 204 ALA E O 1
ATOM 15409 N N . GLY E 2 205 ? 237.041 202.165 194.399 1.00 77.08 205 GLY E N 1
ATOM 15410 C CA . GLY E 2 205 ? 238.474 201.971 194.457 1.00 77.52 205 GLY E CA 1
ATOM 15411 C C . GLY E 2 205 ? 238.854 200.632 195.061 1.00 78.45 205 GLY E C 1
ATOM 15412 O O . GLY E 2 205 ? 238.024 199.862 195.546 1.00 77.57 205 GLY E O 1
ATOM 15416 N N . ASP E 2 206 ? 240.157 200.359 195.026 1.00 80.08 206 ASP E N 1
ATOM 15417 C CA . ASP E 2 206 ? 240.722 199.138 195.581 1.00 79.26 206 ASP E CA 1
ATOM 15418 C C . ASP E 2 206 ? 241.306 199.346 196.972 1.00 79.04 206 ASP E C 1
ATOM 15419 O O . ASP E 2 206 ? 241.973 198.448 197.495 1.00 78.92 206 ASP E O 1
ATOM 15428 N N . ASP E 2 207 ? 241.073 200.507 197.580 1.00 80.80 207 ASP E N 1
ATOM 15429 C CA . ASP E 2 207 ? 241.620 200.790 198.896 1.00 81.31 207 ASP E CA 1
ATOM 15430 C C . ASP E 2 207 ? 240.914 199.948 199.958 1.00 80.60 207 ASP E C 1
ATOM 15431 O O . ASP E 2 207 ? 239.872 199.331 199.718 1.00 79.18 207 ASP E O 1
ATOM 15440 N N . SER E 2 208 ? 241.503 199.930 201.155 1.00 76.81 208 SER E N 1
ATOM 15441 C CA . SER E 2 208 ? 240.939 199.168 202.261 1.00 76.22 208 SER E CA 1
ATOM 15442 C C . SER E 2 208 ? 239.563 199.668 202.679 1.00 76.84 208 SER E C 1
ATOM 15443 O O . SER E 2 208 ? 238.838 198.931 203.357 1.00 76.00 208 SER E O 1
ATOM 15451 N N . ASN E 2 209 ? 239.188 200.892 202.301 1.00 79.87 209 ASN E N 1
ATOM 15452 C CA . ASN E 2 209 ? 237.854 201.390 202.616 1.00 80.21 209 ASN E CA 1
ATOM 15453 C C . ASN E 2 209 ? 236.785 200.460 202.054 1.00 80.12 209 ASN E C 1
ATOM 15454 O O . ASN E 2 209 ? 236.002 199.864 202.801 1.00 79.15 209 ASN E O 1
ATOM 15465 N N . SER E 2 210 ? 236.746 200.319 200.731 1.00 80.90 210 SER E N 1
ATOM 15466 C CA . SER E 2 210 ? 235.850 199.382 200.058 1.00 82.45 210 SER E CA 1
ATOM 15467 C C . SER E 2 210 ? 234.401 199.605 200.491 1.00 82.51 210 SER E C 1
ATOM 15468 O O . SER E 2 210 ? 233.751 198.735 201.074 1.00 80.71 210 SER E O 1
ATOM 15476 N N . ASN E 2 211 ? 233.898 200.802 200.191 1.00 81.46 211 ASN E N 1
ATOM 15477 C CA . ASN E 2 211 ? 232.531 201.156 200.550 1.00 81.29 211 ASN E CA 1
ATOM 15478 C C . ASN E 2 211 ? 231.542 200.495 199.599 1.00 82.06 211 ASN E C 1
ATOM 15479 O O . ASN E 2 211 ? 230.918 201.169 198.773 1.00 81.67 211 ASN E O 1
ATOM 15490 N N . LYS E 2 212 ? 231.394 199.180 199.710 1.00 78.99 212 LYS E N 1
ATOM 15491 C CA . LYS E 2 212 ? 230.513 198.420 198.838 1.00 79.37 212 LYS E CA 1
ATOM 15492 C C . LYS E 2 212 ? 229.083 198.430 199.370 1.00 79.14 212 LYS E C 1
ATOM 15493 O O . LYS E 2 212 ? 228.826 198.745 200.534 1.00 77.53 212 LYS E O 1
ATOM 15512 N N . LYS E 2 213 ? 228.146 198.079 198.489 1.00 78.85 213 LYS E N 1
ATOM 15513 C CA . LYS E 2 213 ? 226.742 197.954 198.875 1.00 79.24 213 LYS E CA 1
ATOM 15514 C C . LYS E 2 213 ? 226.066 197.020 197.880 1.00 78.43 213 LYS E C 1
ATOM 15515 O O . LYS E 2 213 ? 225.842 197.404 196.728 1.00 78.31 213 LYS E O 1
ATOM 15534 N N . ASN E 2 214 ? 225.743 195.808 198.323 1.00 76.46 214 ASN E N 1
ATOM 15535 C CA . ASN E 2 214 ? 225.090 194.843 197.449 1.00 78.77 214 ASN E CA 1
ATOM 15536 C C . ASN E 2 214 ? 223.654 195.264 197.164 1.00 79.74 214 ASN E C 1
ATOM 15537 O O . ASN E 2 214 ? 222.949 195.769 198.043 1.00 76.84 214 ASN E O 1
ATOM 15548 N N . ALA E 2 215 ? 223.222 195.052 195.922 1.00 80.11 215 ALA E N 1
ATOM 15549 C CA . ALA E 2 215 ? 221.877 195.396 195.490 1.00 79.74 215 ALA E CA 1
ATOM 15550 C C . ALA E 2 215 ? 221.332 194.274 194.617 1.00 79.07 215 ALA E C 1
ATOM 15551 O O . ALA E 2 215 ? 222.085 193.489 194.036 1.00 74.10 215 ALA E O 1
ATOM 15558 N N . ASP E 2 216 ? 220.006 194.209 194.534 1.00 78.45 216 ASP E N 1
ATOM 15559 C CA . ASP E 2 216 ? 219.313 193.208 193.739 1.00 77.71 216 ASP E CA 1
ATOM 15560 C C . ASP E 2 216 ? 218.442 193.894 192.697 1.00 75.42 216 ASP E C 1
ATOM 15561 O O . ASP E 2 216 ? 217.875 194.962 192.945 1.00 72.50 216 ASP E O 1
ATOM 15570 N N . LEU E 2 217 ? 218.343 193.274 191.522 1.00 70.08 217 LEU E N 1
ATOM 15571 C CA . LEU E 2 217 ? 217.537 193.806 190.431 1.00 69.83 217 LEU E CA 1
ATOM 15572 C C . LEU E 2 217 ? 216.758 192.670 189.791 1.00 70.52 217 LEU E C 1
ATOM 15573 O O . LEU E 2 217 ? 217.319 191.603 189.523 1.00 71.84 217 LEU E O 1
ATOM 15589 N N . GLN E 2 218 ? 215.469 192.901 189.551 1.00 68.85 218 GLN E N 1
ATOM 15590 C CA . GLN E 2 218 ? 214.612 191.946 188.863 1.00 69.36 218 GLN E CA 1
ATOM 15591 C C . GLN E 2 218 ? 213.781 192.692 187.830 1.00 70.54 218 GLN E C 1
ATOM 15592 O O . GLN E 2 218 ? 213.202 193.739 188.135 1.00 68.05 218 GLN E O 1
ATOM 15606 N N . VAL E 2 219 ? 213.724 192.153 186.615 1.00 63.78 219 VAL E N 1
ATOM 15607 C CA . VAL E 2 219 ? 212.926 192.723 185.536 1.00 63.94 219 VAL E CA 1
ATOM 15608 C C . VAL E 2 219 ? 211.619 191.949 185.455 1.00 61.60 219 VAL E C 1
ATOM 15609 O O . VAL E 2 219 ? 211.618 190.712 185.455 1.00 60.75 219 VAL E O 1
ATOM 15622 N N . LEU E 2 220 ? 210.506 192.675 185.386 1.00 59.06 220 LEU E N 1
ATOM 15623 C CA . LEU E 2 220 ? 209.183 192.075 185.474 1.00 60.38 220 LEU E CA 1
ATOM 15624 C C . LEU E 2 220 ? 208.645 191.762 184.085 1.00 61.49 220 LEU E C 1
ATOM 15625 O O . LEU E 2 220 ? 208.773 192.576 183.164 1.00 64.55 220 LEU E O 1
ATOM 15641 N N . LYS E 2 221 ? 208.050 190.579 183.937 1.00 51.02 221 LYS E N 1
ATOM 15642 C CA . LYS E 2 221 ? 207.331 190.249 182.720 1.00 50.99 221 LYS E CA 1
ATOM 15643 C C . LYS E 2 221 ? 205.901 190.786 182.797 1.00 50.27 221 LYS E C 1
ATOM 15644 O O . LYS E 2 221 ? 205.361 190.971 183.891 1.00 50.15 221 LYS E O 1
ATOM 15663 N N . PRO E 2 222 ? 205.262 191.044 181.654 1.00 40.22 222 PRO E N 1
ATOM 15664 C CA . PRO E 2 222 ? 203.887 191.565 181.685 1.00 40.34 222 PRO E CA 1
ATOM 15665 C C . PRO E 2 222 ? 202.875 190.437 181.828 1.00 38.57 222 PRO E C 1
ATOM 15666 O O . PRO E 2 222 ? 202.911 189.454 181.084 1.00 36.67 222 PRO E O 1
ATOM 15677 N N . GLU E 2 223 ? 201.970 190.586 182.787 1.00 37.76 223 GLU E N 1
ATOM 15678 C CA . GLU E 2 223 ? 200.935 189.582 182.996 1.00 38.23 223 GLU E CA 1
ATOM 15679 C C . GLU E 2 223 ? 199.887 189.687 181.892 1.00 36.96 223 GLU E C 1
ATOM 15680 O O . GLU E 2 223 ? 199.361 190.780 181.649 1.00 38.64 223 GLU E O 1
ATOM 15692 N N . PRO E 2 224 ? 199.557 188.595 181.202 1.00 27.45 224 PRO E N 1
ATOM 15693 C CA . PRO E 2 224 ? 198.576 188.689 180.116 1.00 25.67 224 PRO E CA 1
ATOM 15694 C C . PRO E 2 224 ? 197.209 189.120 180.622 1.00 22.27 224 PRO E C 1
ATOM 15695 O O . PRO E 2 224 ? 196.793 188.777 181.731 1.00 39.90 224 PRO E O 1
ATOM 15706 N N . GLU E 2 225 ? 196.505 189.881 179.789 1.00 23.36 225 GLU E N 1
ATOM 15707 C CA . GLU E 2 225 ? 195.121 190.238 180.064 1.00 19.83 225 GLU E CA 1
ATOM 15708 C C . GLU E 2 225 ? 194.203 189.252 179.353 1.00 30.36 225 GLU E C 1
ATOM 15709 O O . GLU E 2 225 ? 194.389 188.973 178.167 1.00 49.86 225 GLU E O 1
ATOM 15721 N N . LEU E 2 226 ? 193.228 188.716 180.082 1.00 29.50 226 LEU E N 1
ATOM 15722 C CA . LEU E 2 226 ? 192.351 187.689 179.535 1.00 23.80 226 LEU E CA 1
ATOM 15723 C C . LEU E 2 226 ? 191.262 188.310 178.671 1.00 29.10 226 LEU E C 1
ATOM 15724 O O . LEU E 2 226 ? 190.681 189.341 179.021 1.00 26.73 226 LEU E O 1
ATOM 15740 N N . VAL E 2 227 ? 190.987 187.671 177.535 1.00 35.37 227 VAL E N 1
ATOM 15741 C CA . VAL E 2 227 ? 189.935 188.090 176.619 1.00 25.79 227 VAL E CA 1
ATOM 15742 C C . VAL E 2 227 ? 189.146 186.856 176.208 1.00 29.94 227 VAL E C 1
ATOM 15743 O O . VAL E 2 227 ? 189.728 185.849 175.789 1.00 45.31 227 VAL E O 1
ATOM 15756 N N . TYR E 2 228 ? 187.825 186.937 176.334 1.00 31.21 228 TYR E N 1
ATOM 15757 C CA . TYR E 2 228 ? 186.911 185.832 176.068 1.00 28.56 228 TYR E CA 1
ATOM 15758 C C . TYR E 2 228 ? 185.940 186.291 174.988 1.00 31.42 228 TYR E C 1
ATOM 15759 O O . TYR E 2 228 ? 185.082 187.142 175.247 1.00 29.17 228 TYR E O 1
ATOM 15777 N N . GLU E 2 229 ? 186.070 185.740 173.781 1.00 16.54 229 GLU E N 1
ATOM 15778 C CA . GLU E 2 229 ? 185.286 186.185 172.641 1.00 15.95 229 GLU E CA 1
ATOM 15779 C C . GLU E 2 229 ? 184.616 184.989 171.980 1.00 17.16 229 GLU E C 1
ATOM 15780 O O . GLU E 2 229 ? 185.004 183.837 172.187 1.00 17.71 229 GLU E O 1
ATOM 15792 N N . ASP E 2 230 ? 183.598 185.284 171.179 1.00 11.96 230 ASP E N 1
ATOM 15793 C CA . ASP E 2 230 ? 182.797 184.266 170.518 1.00 2.85 230 ASP E CA 1
ATOM 15794 C C . ASP E 2 230 ? 183.308 184.006 169.105 1.00 9.15 230 ASP E C 1
ATOM 15795 O O . ASP E 2 230 ? 184.047 184.805 168.525 1.00 18.63 230 ASP E O 1
ATOM 15804 N N . LEU E 2 231 ? 182.898 182.869 168.552 1.00 19.43 231 LEU E N 1
ATOM 15805 C CA . LEU E 2 231 ? 183.219 182.554 167.168 1.00 12.71 231 LEU E CA 1
ATOM 15806 C C . LEU E 2 231 ? 182.547 183.553 166.236 1.00 9.49 231 LEU E C 1
ATOM 15807 O O . LEU E 2 231 ? 181.512 184.139 166.561 1.00 15.68 231 LEU E O 1
ATOM 15823 N N . ARG E 2 232 ? 183.157 183.748 165.067 1.00 10.88 232 ARG E N 1
ATOM 15824 C CA . ARG E 2 232 ? 182.699 184.716 164.075 1.00 15.89 232 ARG E CA 1
ATOM 15825 C C . ARG E 2 232 ? 182.220 186.005 164.733 1.00 14.39 232 ARG E C 1
ATOM 15826 O O . ARG E 2 232 ? 181.199 186.573 164.335 1.00 20.49 232 ARG E O 1
ATOM 15847 N N . GLY E 2 233 ? 182.961 186.471 165.736 1.00 13.91 233 GLY E N 1
ATOM 15848 C CA . GLY E 2 233 ? 182.692 187.744 166.374 1.00 7.45 233 GLY E CA 1
ATOM 15849 C C . GLY E 2 233 ? 183.787 188.745 166.073 1.00 8.55 233 GLY E C 1
ATOM 15850 O O . GLY E 2 233 ? 184.235 188.848 164.929 1.00 16.77 233 GLY E O 1
ATOM 15854 N N . SER E 2 234 ? 184.230 189.490 167.083 1.00 0.55 234 SER E N 1
ATOM 15855 C CA . SER E 2 234 ? 185.325 190.427 166.899 1.00 0.00 234 SER E CA 1
ATOM 15856 C C . SER E 2 234 ? 185.982 190.702 168.243 1.00 16.64 234 SER E C 1
ATOM 15857 O O . SER E 2 234 ? 185.383 190.507 169.303 1.00 23.81 234 SER E O 1
ATOM 15865 N N . VAL E 2 235 ? 187.231 191.159 168.181 1.00 20.49 235 VAL E N 1
ATOM 15866 C CA . VAL E 2 235 ? 188.022 191.469 169.364 1.00 13.52 235 VAL E CA 1
ATOM 15867 C C . VAL E 2 235 ? 188.754 192.783 169.141 1.00 5.24 235 VAL E C 1
ATOM 15868 O O . VAL E 2 235 ? 189.068 193.161 168.007 1.00 16.60 235 VAL E O 1
ATOM 15881 N N . THR E 2 236 ? 189.034 193.473 170.246 1.00 11.00 236 THR E N 1
ATOM 15882 C CA . THR E 2 236 ? 189.736 194.749 170.237 1.00 14.80 236 THR E CA 1
ATOM 15883 C C . THR E 2 236 ? 190.869 194.700 171.250 1.00 18.85 236 THR E C 1
ATOM 15884 O O . THR E 2 236 ? 190.653 194.333 172.409 1.00 26.64 236 THR E O 1
ATOM 15895 N N . PHE E 2 237 ? 192.068 195.067 170.810 1.00 14.32 237 PHE E N 1
ATOM 15896 C CA . PHE E 2 237 ? 193.247 195.137 171.660 1.00 17.98 237 PHE E CA 1
ATOM 15897 C C . PHE E 2 237 ? 193.630 196.598 171.839 1.00 21.39 237 PHE E C 1
ATOM 15898 O O . PHE E 2 237 ? 193.804 197.316 170.852 1.00 25.83 237 PHE E O 1
ATOM 15915 N N . HIS E 2 238 ? 193.755 197.036 173.091 1.00 22.40 238 HIS E N 1
ATOM 15916 C CA . HIS E 2 238 ? 194.153 198.406 173.413 1.00 26.63 238 HIS E CA 1
ATOM 15917 C C . HIS E 2 238 ? 195.616 198.387 173.845 1.00 32.02 238 HIS E C 1
ATOM 15918 O O . HIS E 2 238 ? 195.934 197.999 174.972 1.00 30.59 238 HIS E O 1
ATOM 15932 N N . CYS E 2 239 ? 196.509 198.815 172.953 1.00 33.79 239 CYS E N 1
ATOM 15933 C CA . CYS E 2 239 ? 197.935 198.889 173.254 1.00 25.92 239 CYS E CA 1
ATOM 15934 C C . CYS E 2 239 ? 198.228 200.305 173.736 1.00 24.67 239 CYS E C 1
ATOM 15935 O O . CYS E 2 239 ? 198.170 201.259 172.954 1.00 31.06 239 CYS E O 1
ATOM 15942 N N . ALA E 2 240 ? 198.542 200.442 175.023 1.00 29.52 240 ALA E N 1
ATOM 15943 C CA . ALA E 2 240 ? 198.589 201.733 175.703 1.00 29.45 240 ALA E CA 1
ATOM 15944 C C . ALA E 2 240 ? 199.939 201.943 176.375 1.00 33.11 240 ALA E C 1
ATOM 15945 O O . ALA E 2 240 ? 200.030 202.310 177.548 1.00 28.46 240 ALA E O 1
ATOM 15952 N N . LEU E 2 241 ? 201.015 201.704 175.631 1.00 41.71 241 LEU E N 1
ATOM 15953 C CA . LEU E 2 241 ? 202.348 201.957 176.150 1.00 34.92 241 LEU E CA 1
ATOM 15954 C C . LEU E 2 241 ? 202.549 203.454 176.376 1.00 33.22 241 LEU E C 1
ATOM 15955 O O . LEU E 2 241 ? 201.902 204.299 175.752 1.00 34.57 241 LEU E O 1
ATOM 15971 N N . GLY E 2 242 ? 203.461 203.777 177.289 1.00 43.50 242 GLY E N 1
ATOM 15972 C CA . GLY E 2 242 ? 203.627 205.133 177.754 1.00 46.83 242 GLY E CA 1
ATOM 15973 C C . GLY E 2 242 ? 204.120 206.082 176.680 1.00 46.39 242 GLY E C 1
ATOM 15974 O O . GLY E 2 242 ? 204.505 205.670 175.582 1.00 44.25 242 GLY E O 1
ATOM 15978 N N . PRO E 2 243 ? 204.111 207.385 176.981 1.00 53.39 243 PRO E N 1
ATOM 15979 C CA . PRO E 2 243 ? 204.570 208.377 175.994 1.00 55.30 243 PRO E CA 1
ATOM 15980 C C . PRO E 2 243 ? 206.043 208.261 175.637 1.00 51.05 243 PRO E C 1
ATOM 15981 O O . PRO E 2 243 ? 206.447 208.793 174.594 1.00 49.12 243 PRO E O 1
ATOM 15992 N N . GLU E 2 244 ? 206.856 207.593 176.458 1.00 47.70 244 GLU E N 1
ATOM 15993 C CA . GLU E 2 244 ? 208.288 207.521 176.191 1.00 48.51 244 GLU E CA 1
ATOM 15994 C C . GLU E 2 244 ? 208.597 206.877 174.846 1.00 51.18 244 GLU E C 1
ATOM 15995 O O . GLU E 2 244 ? 209.679 207.111 174.296 1.00 51.27 244 GLU E O 1
ATOM 16007 N N . VAL E 2 245 ? 207.680 206.077 174.305 1.00 45.79 245 VAL E N 1
ATOM 16008 C CA . VAL E 2 245 ? 207.890 205.403 173.028 1.00 45.65 245 VAL E CA 1
ATOM 16009 C C . VAL E 2 245 ? 206.798 205.830 172.056 1.00 42.08 245 VAL E C 1
ATOM 16010 O O . VAL E 2 245 ? 206.378 205.050 171.194 1.00 41.43 245 VAL E O 1
ATOM 16023 N N . ALA E 2 246 ? 206.330 207.072 172.189 1.00 37.89 246 ALA E N 1
ATOM 16024 C CA . ALA E 2 246 ? 205.252 207.573 171.345 1.00 42.37 246 ALA E CA 1
ATOM 16025 C C . ALA E 2 246 ? 205.679 207.800 169.901 1.00 44.54 246 ALA E C 1
ATOM 16026 O O . ALA E 2 246 ? 204.814 208.051 169.055 1.00 42.47 246 ALA E O 1
ATOM 16033 N N . ASN E 2 247 ? 206.972 207.724 169.597 1.00 44.16 247 ASN E N 1
ATOM 16034 C CA . ASN E 2 247 ? 207.484 207.952 168.250 1.00 44.25 247 ASN E CA 1
ATOM 16035 C C . ASN E 2 247 ? 208.360 206.791 167.806 1.00 42.17 247 ASN E C 1
ATOM 16036 O O . ASN E 2 247 ? 209.444 206.982 167.247 1.00 46.47 247 ASN E O 1
ATOM 16047 N N . VAL E 2 248 ? 207.901 205.567 168.049 1.00 29.51 248 VAL E N 1
ATOM 16048 C CA . VAL E 2 248 ? 208.600 204.364 167.624 1.00 28.62 248 VAL E CA 1
ATOM 16049 C C . VAL E 2 248 ? 207.606 203.470 166.899 1.00 30.93 248 VAL E C 1
ATOM 16050 O O . VAL E 2 248 ? 206.394 203.552 167.119 1.00 35.80 248 VAL E O 1
ATOM 16063 N N . ALA E 2 249 ? 208.125 202.614 166.023 1.00 29.93 249 ALA E N 1
ATOM 16064 C CA . ALA E 2 249 ? 207.262 201.724 165.261 1.00 28.55 249 ALA E CA 1
ATOM 16065 C C . ALA E 2 249 ? 206.635 200.691 166.186 1.00 30.87 249 ALA E C 1
ATOM 16066 O O . ALA E 2 249 ? 207.336 200.002 166.933 1.00 32.04 249 ALA E O 1
ATOM 16073 N N . LYS E 2 250 ? 205.313 200.581 166.129 1.00 32.18 250 LYS E N 1
ATOM 16074 C CA . LYS E 2 250 ? 204.562 199.654 166.959 1.00 24.54 250 LYS E CA 1
ATOM 16075 C C . LYS E 2 250 ? 204.258 198.388 166.171 1.00 24.37 250 LYS E C 1
ATOM 16076 O O . LYS E 2 250 ? 204.111 198.418 164.947 1.00 34.04 250 LYS E O 1
ATOM 16095 N N . PHE E 2 251 ? 204.174 197.270 166.885 1.00 18.69 251 PHE E N 1
ATOM 16096 C CA . PHE E 2 251 ? 203.912 195.984 166.259 1.00 15.14 251 PHE E CA 1
ATOM 16097 C C . PHE E 2 251 ? 203.032 195.140 167.167 1.00 23.25 251 PHE E C 1
ATOM 16098 O O . PHE E 2 251 ? 203.075 195.266 168.394 1.00 36.24 251 PHE E O 1
ATOM 16115 N N . LEU E 2 252 ? 202.235 194.274 166.541 1.00 18.85 252 LEU E N 1
ATOM 16116 C CA . LEU E 2 252 ? 201.423 193.282 167.235 1.00 7.61 252 LEU E CA 1
ATOM 16117 C C . LEU E 2 252 ? 201.740 191.920 166.637 1.00 7.05 252 LEU E C 1
ATOM 16118 O O . LEU E 2 252 ? 201.602 191.728 165.422 1.00 21.60 252 LEU E O 1
ATOM 16134 N N . CYS E 2 253 ? 202.160 190.984 167.492 1.00 9.62 253 CYS E N 1
ATOM 16135 C CA . CYS E 2 253 ? 202.553 189.644 167.084 1.00 11.42 253 CYS E CA 1
ATOM 16136 C C . CYS E 2 253 ? 201.855 188.605 167.945 1.00 16.99 253 CYS E C 1
ATOM 16137 O O . CYS E 2 253 ? 201.290 188.915 168.995 1.00 35.47 253 CYS E O 1
ATOM 16144 N N . ARG E 2 254 ? 201.913 187.356 167.489 1.00 21.59 254 ARG E N 1
ATOM 16145 C CA . ARG E 2 254 ? 201.372 186.216 168.217 1.00 16.61 254 ARG E CA 1
ATOM 16146 C C . ARG E 2 254 ? 202.500 185.237 168.502 1.00 28.96 254 ARG E C 1
ATOM 16147 O O . ARG E 2 254 ? 203.094 184.682 167.571 1.00 38.46 254 ARG E O 1
ATOM 16168 N N . GLN E 2 255 ? 202.783 185.013 169.782 1.00 31.18 255 GLN E N 1
ATOM 16169 C CA . GLN E 2 255 ? 203.791 184.031 170.157 1.00 29.05 255 GLN E CA 1
ATOM 16170 C C . GLN E 2 255 ? 203.357 182.638 169.723 1.00 29.43 255 GLN E C 1
ATOM 16171 O O . GLN E 2 255 ? 202.177 182.286 169.800 1.00 34.59 255 GLN E O 1
ATOM 16185 N N . SER E 2 256 ? 204.322 181.842 169.264 1.00 39.65 256 SER E N 1
ATOM 16186 C CA . SER E 2 256 ? 204.038 180.494 168.786 1.00 43.76 256 SER E CA 1
ATOM 16187 C C . SER E 2 256 ? 204.916 179.473 169.497 1.00 45.96 256 SER E C 1
ATOM 16188 O O . SER E 2 256 ? 205.639 179.814 170.439 1.00 41.70 256 SER E O 1
ATOM 16196 N N . SER E 2 257 ? 204.860 178.217 169.051 1.00 59.58 257 SER E N 1
ATOM 16197 C CA . SER E 2 257 ? 205.618 177.153 169.700 1.00 62.21 257 SER E CA 1
ATOM 16198 C C . SER E 2 257 ? 207.121 177.392 169.650 1.00 58.74 257 SER E C 1
ATOM 16199 O O . SER E 2 257 ? 207.844 176.895 170.520 1.00 56.24 257 SER E O 1
ATOM 16207 N N . GLY E 2 258 ? 207.606 178.140 168.665 1.00 56.23 258 GLY E N 1
ATOM 16208 C CA . GLY E 2 258 ? 209.024 178.362 168.483 1.00 58.83 258 GLY E CA 1
ATOM 16209 C C . GLY E 2 258 ? 209.607 179.498 169.292 1.00 59.90 258 GLY E C 1
ATOM 16210 O O . GLY E 2 258 ? 210.739 179.912 169.020 1.00 57.16 258 GLY E O 1
ATOM 16214 N N . GLU E 2 259 ? 208.878 180.017 170.279 1.00 60.10 259 GLU E N 1
ATOM 16215 C CA . GLU E 2 259 ? 209.360 181.133 171.090 1.00 62.49 259 GLU E CA 1
ATOM 16216 C C . GLU E 2 259 ? 209.759 182.305 170.198 1.00 65.10 259 GLU E C 1
ATOM 16217 O O . GLU E 2 259 ? 210.764 182.983 170.429 1.00 57.54 259 GLU E O 1
ATOM 16221 N N . ASN E 2 260 ? 208.961 182.539 169.159 1.00 69.91 260 ASN E N 1
ATOM 16222 C CA . ASN E 2 260 ? 209.272 183.555 168.161 1.00 63.60 260 ASN E CA 1
ATOM 16223 C C . ASN E 2 260 ? 207.972 184.153 167.647 1.00 56.75 260 ASN E C 1
ATOM 16224 O O . ASN E 2 260 ? 207.155 183.436 167.063 1.00 54.12 260 ASN E O 1
ATOM 16235 N N . CYS E 2 261 ? 207.784 185.456 167.855 1.00 37.08 261 CYS E N 1
ATOM 16236 C CA . CYS E 2 261 ? 206.633 186.140 167.280 1.00 37.74 261 CYS E CA 1
ATOM 16237 C C . CYS E 2 261 ? 206.547 185.932 165.781 1.00 39.49 261 CYS E C 1
ATOM 16238 O O . CYS E 2 261 ? 207.535 186.078 165.057 1.00 44.30 261 CYS E O 1
ATOM 16245 N N . ASP E 2 262 ? 205.340 185.615 165.322 1.00 24.81 262 ASP E N 1
ATOM 16246 C CA . ASP E 2 262 ? 204.973 185.733 163.918 1.00 29.96 262 ASP E CA 1
ATOM 16247 C C . ASP E 2 262 ? 204.159 187.014 163.793 1.00 22.27 262 ASP E C 1
ATOM 16248 O O . ASP E 2 262 ? 202.974 187.037 164.137 1.00 23.22 262 ASP E O 1
ATOM 16257 N N . VAL E 2 263 ? 204.799 188.074 163.303 1.00 25.09 263 VAL E N 1
ATOM 16258 C CA . VAL E 2 263 ? 204.171 189.390 163.291 1.00 16.48 263 VAL E CA 1
ATOM 16259 C C . VAL E 2 263 ? 202.794 189.285 162.657 1.00 14.09 263 VAL E C 1
ATOM 16260 O O . VAL E 2 263 ? 202.631 188.699 161.580 1.00 22.22 263 VAL E O 1
ATOM 16273 N N . VAL E 2 264 ? 201.793 189.844 163.333 1.00 24.32 264 VAL E N 1
ATOM 16274 C CA . VAL E 2 264 ? 200.464 189.952 162.746 1.00 20.16 264 VAL E CA 1
ATOM 16275 C C . VAL E 2 264 ? 200.311 191.286 162.031 1.00 9.93 264 VAL E C 1
ATOM 16276 O O . VAL E 2 264 ? 199.750 191.356 160.932 1.00 15.26 264 VAL E O 1
ATOM 16289 N N . VAL E 2 265 ? 200.818 192.360 162.630 1.00 10.29 265 VAL E N 1
ATOM 16290 C CA . VAL E 2 265 ? 200.680 193.688 162.037 1.00 12.75 265 VAL E CA 1
ATOM 16291 C C . VAL E 2 265 ? 201.822 194.572 162.520 1.00 19.21 265 VAL E C 1
ATOM 16292 O O . VAL E 2 265 ? 202.305 194.429 163.646 1.00 32.33 265 VAL E O 1
ATOM 16305 N N . ASN E 2 266 ? 202.251 195.486 161.655 1.00 20.30 266 ASN E N 1
ATOM 16306 C CA . ASN E 2 266 ? 203.253 196.499 161.962 1.00 17.62 266 ASN E CA 1
ATOM 16307 C C . ASN E 2 266 ? 202.705 197.876 161.605 1.00 19.64 266 ASN E C 1
ATOM 16308 O O . ASN E 2 266 ? 201.623 198.010 161.029 1.00 26.96 266 ASN E O 1
ATOM 16319 N N . THR E 2 267 ? 203.468 198.909 161.956 1.00 18.83 267 THR E N 1
ATOM 16320 C CA . THR E 2 267 ? 203.148 200.275 161.571 1.00 19.06 267 THR E CA 1
ATOM 16321 C C . THR E 2 267 ? 203.960 200.753 160.374 1.00 29.37 267 THR E C 1
ATOM 16322 O O . THR E 2 267 ? 203.709 201.855 159.874 1.00 30.68 267 THR E O 1
ATOM 16333 N N . LEU E 2 268 ? 204.918 199.954 159.902 1.00 34.54 268 LEU E N 1
ATOM 16334 C CA . LEU E 2 268 ? 205.705 200.275 158.719 1.00 28.60 268 LEU E CA 1
ATOM 16335 C C . LEU E 2 268 ? 205.054 199.788 157.433 1.00 26.40 268 LEU E C 1
ATOM 16336 O O . LEU E 2 268 ? 205.731 199.702 156.401 1.00 28.69 268 LEU E O 1
ATOM 16352 N N . GLY E 2 269 ? 203.763 199.466 157.469 1.00 27.03 269 GLY E N 1
ATOM 16353 C CA . GLY E 2 269 ? 203.070 198.975 156.296 1.00 34.62 269 GLY E CA 1
ATOM 16354 C C . GLY E 2 269 ? 203.282 197.496 156.048 1.00 32.59 269 GLY E C 1
ATOM 16355 O O . GLY E 2 269 ? 203.791 197.106 154.993 1.00 30.45 269 GLY E O 1
ATOM 16359 N N . LYS E 2 270 ? 202.899 196.664 157.013 1.00 21.32 270 LYS E N 1
ATOM 16360 C CA . LYS E 2 270 ? 202.955 195.218 156.866 1.00 17.95 270 LYS E CA 1
ATOM 16361 C C . LYS E 2 270 ? 201.641 194.615 157.341 1.00 16.47 270 LYS E C 1
ATOM 16362 O O . LYS E 2 270 ? 200.866 195.247 158.062 1.00 18.25 270 LYS E O 1
ATOM 16381 N N . ARG E 2 271 ? 201.397 193.377 156.917 1.00 17.69 271 ARG E N 1
ATOM 16382 C CA . ARG E 2 271 ? 200.198 192.655 157.310 1.00 18.90 271 ARG E CA 1
ATOM 16383 C C . ARG E 2 271 ? 200.338 191.206 156.874 1.00 19.56 271 ARG E C 1
ATOM 16384 O O . ARG E 2 271 ? 200.928 190.924 155.828 1.00 25.36 271 ARG E O 1
ATOM 16405 N N . ALA E 2 272 ? 199.799 190.296 157.679 1.00 9.31 272 ALA E N 1
ATOM 16406 C CA . ALA E 2 272 ? 199.793 188.896 157.301 1.00 15.97 272 ALA E CA 1
ATOM 16407 C C . ALA E 2 272 ? 198.764 188.656 156.195 1.00 22.28 272 ALA E C 1
ATOM 16408 O O . ALA E 2 272 ? 197.806 189.420 156.054 1.00 24.84 272 ALA E O 1
ATOM 16415 N N . PRO E 2 273 ? 198.939 187.601 155.389 1.00 19.12 273 PRO E N 1
ATOM 16416 C CA . PRO E 2 273 ? 197.936 187.306 154.354 1.00 9.84 273 PRO E CA 1
ATOM 16417 C C . PRO E 2 273 ? 196.674 186.652 154.888 1.00 14.52 273 PRO E C 1
ATOM 16418 O O . PRO E 2 273 ? 195.655 186.657 154.186 1.00 21.84 273 PRO E O 1
ATOM 16429 N N . ALA E 2 274 ? 196.708 186.084 156.095 1.00 22.13 274 ALA E N 1
ATOM 16430 C CA . ALA E 2 274 ? 195.521 185.451 156.657 1.00 14.92 274 ALA E CA 1
ATOM 16431 C C . ALA E 2 274 ? 194.506 186.473 157.150 1.00 17.90 274 ALA E C 1
ATOM 16432 O O . ALA E 2 274 ? 193.304 186.188 157.161 1.00 28.58 274 ALA E O 1
ATOM 16439 N N . PHE E 2 275 ? 194.963 187.660 157.552 1.00 10.85 275 PHE E N 1
ATOM 16440 C CA . PHE E 2 275 ? 194.098 188.705 158.082 1.00 5.93 275 PHE E CA 1
ATOM 16441 C C . PHE E 2 275 ? 193.715 189.730 157.022 1.00 9.81 275 PHE E C 1
ATOM 16442 O O . PHE E 2 275 ? 193.548 190.913 157.332 1.00 24.44 275 PHE E O 1
ATOM 16459 N N . GLU E 2 276 ? 193.579 189.299 155.772 1.00 9.85 276 GLU E N 1
ATOM 16460 C CA . GLU E 2 276 ? 193.163 190.192 154.700 1.00 12.90 276 GLU E CA 1
ATOM 16461 C C . GLU E 2 276 ? 191.665 190.445 154.810 1.00 14.97 276 GLU E C 1
ATOM 16462 O O . GLU E 2 276 ? 190.866 189.503 154.788 1.00 20.55 276 GLU E O 1
ATOM 16474 N N . GLY E 2 277 ? 191.284 191.714 154.933 1.00 13.46 277 GLY E N 1
ATOM 16475 C CA . GLY E 2 277 ? 189.891 192.092 154.983 1.00 7.94 277 GLY E CA 1
ATOM 16476 C C . GLY E 2 277 ? 189.261 192.084 156.358 1.00 13.32 277 GLY E C 1
ATOM 16477 O O . GLY E 2 277 ? 188.108 192.514 156.490 1.00 19.27 277 GLY E O 1
ATOM 16481 N N . ARG E 2 278 ? 189.968 191.619 157.386 1.00 15.01 278 ARG E N 1
ATOM 16482 C CA . ARG E 2 278 ? 189.394 191.499 158.723 1.00 4.94 278 ARG E CA 1
ATOM 16483 C C . ARG E 2 278 ? 190.389 191.946 159.787 1.00 0.00 278 ARG E C 1
ATOM 16484 O O . ARG E 2 278 ? 190.564 191.281 160.812 1.00 6.86 278 ARG E O 1
ATOM 16505 N N . ILE E 2 279 ? 191.056 193.078 159.564 1.00 14.10 279 ILE E N 1
ATOM 16506 C CA . ILE E 2 279 ? 191.974 193.632 160.552 1.00 10.22 279 ILE E CA 1
ATOM 16507 C C . ILE E 2 279 ? 192.009 195.144 160.397 1.00 9.32 279 ILE E C 1
ATOM 16508 O O . ILE E 2 279 ? 191.878 195.679 159.294 1.00 21.51 279 ILE E O 1
ATOM 16524 N N . LEU E 2 280 ? 192.195 195.831 161.521 1.00 0.43 280 LEU E N 1
ATOM 16525 C CA . LEU E 2 280 ? 192.225 197.287 161.549 1.00 11.26 280 LEU E CA 1
ATOM 16526 C C . LEU E 2 280 ? 193.236 197.741 162.590 1.00 19.80 280 LEU E C 1
ATOM 16527 O O . LEU E 2 280 ? 193.267 197.193 163.694 1.00 20.26 280 LEU E O 1
ATOM 16543 N N . LEU E 2 281 ? 194.045 198.742 162.240 1.00 22.80 281 LEU E N 1
ATOM 16544 C CA . LEU E 2 281 ? 195.000 199.354 163.161 1.00 16.65 281 LEU E CA 1
ATOM 16545 C C . LEU E 2 281 ? 194.776 200.860 163.143 1.00 19.95 281 LEU E C 1
ATOM 16546 O O . LEU E 2 281 ? 195.080 201.524 162.148 1.00 30.90 281 LEU E O 1
ATOM 16562 N N . ASN E 2 282 ? 194.252 201.395 164.241 1.00 16.15 282 ASN E N 1
ATOM 16563 C CA . ASN E 2 282 ? 193.874 202.795 164.312 1.00 14.10 282 ASN E CA 1
ATOM 16564 C C . ASN E 2 282 ? 195.075 203.675 164.647 1.00 16.63 282 ASN E C 1
ATOM 16565 O O . ASN E 2 282 ? 196.085 203.195 165.166 1.00 19.65 282 ASN E O 1
ATOM 16576 N N . PRO E 2 283 ? 194.993 204.971 164.353 1.00 26.23 283 PRO E N 1
ATOM 16577 C CA . PRO E 2 283 ? 196.046 205.893 164.790 1.00 29.49 283 PRO E CA 1
ATOM 16578 C C . PRO E 2 283 ? 196.019 206.085 166.298 1.00 37.50 283 PRO E C 1
ATOM 16579 O O . PRO E 2 283 ? 194.997 205.894 166.961 1.00 40.17 283 PRO E O 1
ATOM 16590 N N . GLN E 2 284 ? 197.169 206.472 166.841 1.00 42.74 284 GLN E N 1
ATOM 16591 C CA . GLN E 2 284 ? 197.314 206.618 168.280 1.00 43.41 284 GLN E CA 1
ATOM 16592 C C . GLN E 2 284 ? 196.999 208.045 168.717 1.00 42.76 284 GLN E C 1
ATOM 16593 O O . GLN E 2 284 ? 197.084 208.997 167.938 1.00 42.52 284 GLN E O 1
ATOM 16607 N N . ASP E 2 285 ? 196.630 208.178 169.988 1.00 53.49 285 ASP E N 1
ATOM 16608 C CA . ASP E 2 285 ? 196.225 209.454 170.557 1.00 54.69 285 ASP E CA 1
ATOM 16609 C C . ASP E 2 285 ? 197.443 210.174 171.134 1.00 57.46 285 ASP E C 1
ATOM 16610 O O . ASP E 2 285 ? 198.590 209.773 170.923 1.00 58.62 285 ASP E O 1
ATOM 16619 N N . LYS E 2 286 ? 197.199 211.259 171.872 1.00 66.74 286 LYS E N 1
ATOM 16620 C CA . LYS E 2 286 ? 198.298 212.016 172.464 1.00 68.10 286 LYS E CA 1
ATOM 16621 C C . LYS E 2 286 ? 199.060 211.181 173.485 1.00 66.01 286 LYS E C 1
ATOM 16622 O O . LYS E 2 286 ? 200.294 211.237 173.543 1.00 66.87 286 LYS E O 1
ATOM 16641 N N . ASP E 2 287 ? 198.344 210.402 174.299 1.00 57.96 287 ASP E N 1
ATOM 16642 C CA . ASP E 2 287 ? 199.009 209.595 175.316 1.00 57.19 287 ASP E CA 1
ATOM 16643 C C . ASP E 2 287 ? 199.977 208.611 174.673 1.00 54.37 287 ASP E C 1
ATOM 16644 O O . ASP E 2 287 ? 201.066 208.363 175.203 1.00 52.79 287 ASP E O 1
ATOM 16653 N N . GLY E 2 288 ? 199.602 208.047 173.527 1.00 48.40 288 GLY E N 1
ATOM 16654 C CA . GLY E 2 288 ? 200.447 207.097 172.832 1.00 48.15 288 GLY E CA 1
ATOM 16655 C C . GLY E 2 288 ? 199.847 205.708 172.798 1.00 47.68 288 GLY E C 1
ATOM 16656 O O . GLY E 2 288 ? 200.574 204.710 172.771 1.00 45.21 288 GLY E O 1
ATOM 16660 N N . SER E 2 289 ? 198.520 205.632 172.800 1.00 37.32 289 SER E N 1
ATOM 16661 C CA . SER E 2 289 ? 197.799 204.369 172.781 1.00 34.76 289 SER E CA 1
ATOM 16662 C C . SER E 2 289 ? 197.045 204.222 171.468 1.00 39.19 289 SER E C 1
ATOM 16663 O O . SER E 2 289 ? 196.448 205.183 170.973 1.00 43.12 289 SER E O 1
ATOM 16671 N N . PHE E 2 290 ? 197.078 203.016 170.908 1.00 35.46 290 PHE E N 1
ATOM 16672 C CA . PHE E 2 290 ? 196.331 202.685 169.705 1.00 24.35 290 PHE E CA 1
ATOM 16673 C C . PHE E 2 290 ? 195.498 201.436 169.962 1.00 27.38 290 PHE E C 1
ATOM 16674 O O . PHE E 2 290 ? 195.602 200.792 171.012 1.00 14.78 290 PHE E O 1
ATOM 16691 N N . SER E 2 291 ? 194.646 201.108 168.994 1.00 21.84 291 SER E N 1
ATOM 16692 C CA . SER E 2 291 ? 193.751 199.966 169.094 1.00 14.15 291 SER E CA 1
ATOM 16693 C C . SER E 2 291 ? 193.869 199.110 167.843 1.00 18.63 291 SER E C 1
ATOM 16694 O O . SER E 2 291 ? 194.205 199.600 166.763 1.00 24.00 291 SER E O 1
ATOM 16702 N N . VAL E 2 292 ? 193.590 197.820 168.006 1.00 25.15 292 VAL E N 1
ATOM 16703 C CA . VAL E 2 292 ? 193.658 196.850 166.920 1.00 17.62 292 VAL E CA 1
ATOM 16704 C C . VAL E 2 292 ? 192.372 196.036 166.936 1.00 12.78 292 VAL E C 1
ATOM 16705 O O . VAL E 2 292 ? 192.035 195.425 167.954 1.00 24.79 292 VAL E O 1
ATOM 16718 N N . VAL E 2 293 ? 191.666 196.017 165.810 1.00 14.66 293 VAL E N 1
ATOM 16719 C CA . VAL E 2 293 ? 190.372 195.353 165.688 1.00 8.46 293 VAL E CA 1
ATOM 16720 C C . VAL E 2 293 ? 190.538 194.141 164.784 1.00 6.01 293 VAL E C 1
ATOM 16721 O O . VAL E 2 293 ? 191.115 194.250 163.696 1.00 28.54 293 VAL E O 1
ATOM 16734 N N . ILE E 2 294 ? 190.043 192.989 165.231 1.00 0.00 294 ILE E N 1
ATOM 16735 C CA . ILE E 2 294 ? 190.083 191.761 164.441 1.00 4.66 294 ILE E CA 1
ATOM 16736 C C . ILE E 2 294 ? 188.683 191.165 164.430 1.00 15.98 294 ILE E C 1
ATOM 16737 O O . ILE E 2 294 ? 188.153 190.811 165.487 1.00 27.89 294 ILE E O 1
ATOM 16753 N N . THR E 2 295 ? 188.096 191.032 163.244 1.00 11.18 295 THR E N 1
ATOM 16754 C CA . THR E 2 295 ? 186.742 190.519 163.092 1.00 0.81 295 THR E CA 1
ATOM 16755 C C . THR E 2 295 ? 186.768 189.133 162.459 1.00 3.87 295 THR E C 1
ATOM 16756 O O . THR E 2 295 ? 187.791 188.670 161.951 1.00 11.94 295 THR E O 1
ATOM 16767 N N . GLY E 2 296 ? 185.616 188.468 162.501 1.00 10.22 296 GLY E N 1
ATOM 16768 C CA . GLY E 2 296 ? 185.488 187.139 161.939 1.00 9.46 296 GLY E CA 1
ATOM 16769 C C . GLY E 2 296 ? 186.387 186.127 162.616 1.00 5.82 296 GLY E C 1
ATOM 16770 O O . GLY E 2 296 ? 187.070 185.348 161.945 1.00 14.97 296 GLY E O 1
ATOM 16774 N N . LEU E 2 297 ? 186.396 186.128 163.947 1.00 2.76 297 LEU E N 1
ATOM 16775 C CA . LEU E 2 297 ? 187.311 185.270 164.686 1.00 7.68 297 LEU E CA 1
ATOM 16776 C C . LEU E 2 297 ? 187.088 183.808 164.325 1.00 7.79 297 LEU E C 1
ATOM 16777 O O . LEU E 2 297 ? 185.953 183.360 164.148 1.00 13.48 297 LEU E O 1
ATOM 16793 N N . ARG E 2 298 ? 188.184 183.065 164.219 1.00 15.02 298 ARG E N 1
ATOM 16794 C CA . ARG E 2 298 ? 188.172 181.660 163.838 1.00 13.15 298 ARG E CA 1
ATOM 16795 C C . ARG E 2 298 ? 188.698 180.806 164.987 1.00 16.76 298 ARG E C 1
ATOM 16796 O O . ARG E 2 298 ? 189.070 181.307 166.049 1.00 18.31 298 ARG E O 1
ATOM 16817 N N . LYS E 2 299 ? 188.725 179.493 164.754 1.00 20.49 299 LYS E N 1
ATOM 16818 C CA . LYS E 2 299 ? 189.223 178.558 165.753 1.00 15.64 299 LYS E CA 1
ATOM 16819 C C . LYS E 2 299 ? 190.715 178.719 166.010 1.00 15.83 299 LYS E C 1
ATOM 16820 O O . LYS E 2 299 ? 191.197 178.291 167.064 1.00 20.85 299 LYS E O 1
ATOM 16839 N N . GLU E 2 300 ? 191.454 179.324 165.081 1.00 10.80 300 GLU E N 1
ATOM 16840 C CA . GLU E 2 300 ? 192.905 179.422 165.168 1.00 13.89 300 GLU E CA 1
ATOM 16841 C C . GLU E 2 300 ? 193.382 180.782 165.662 1.00 14.55 300 GLU E C 1
ATOM 16842 O O . GLU E 2 300 ? 194.586 181.052 165.629 1.00 8.61 300 GLU E O 1
ATOM 16854 N N . ASP E 2 301 ? 192.472 181.644 166.118 1.00 16.20 301 ASP E N 1
ATOM 16855 C CA . ASP E 2 301 ? 192.831 182.952 166.650 1.00 16.34 301 ASP E CA 1
ATOM 16856 C C . ASP E 2 301 ? 193.004 182.936 168.164 1.00 24.28 301 ASP E C 1
ATOM 16857 O O . ASP E 2 301 ? 192.779 183.960 168.821 1.00 31.03 301 ASP E O 1
ATOM 16866 N N . ALA E 2 302 ? 193.397 181.801 168.734 1.00 19.29 302 ALA E N 1
ATOM 16867 C CA . ALA E 2 302 ? 193.508 181.633 170.177 1.00 15.10 302 ALA E CA 1
ATOM 16868 C C . ALA E 2 302 ? 194.972 181.449 170.550 1.00 17.91 302 ALA E C 1
ATOM 16869 O O . ALA E 2 302 ? 195.611 180.487 170.112 1.00 20.63 302 ALA E O 1
ATOM 16876 N N . GLY E 2 303 ? 195.493 182.360 171.357 1.00 20.40 303 GLY E N 1
ATOM 16877 C CA . GLY E 2 303 ? 196.861 182.260 171.821 1.00 22.15 303 GLY E CA 1
ATOM 16878 C C . GLY E 2 303 ? 197.355 183.592 172.341 1.00 25.05 303 GLY E C 1
ATOM 16879 O O . GLY E 2 303 ? 196.643 184.596 172.337 1.00 24.81 303 GLY E O 1
ATOM 16883 N N . ARG E 2 304 ? 198.608 183.576 172.788 1.00 24.92 304 ARG E N 1
ATOM 16884 C CA . ARG E 2 304 ? 199.218 184.770 173.358 1.00 25.41 304 ARG E CA 1
ATOM 16885 C C . ARG E 2 304 ? 199.494 185.801 172.272 1.00 22.71 304 ARG E C 1
ATOM 16886 O O . ARG E 2 304 ? 199.996 185.467 171.195 1.00 31.68 304 ARG E O 1
ATOM 16907 N N . TYR E 2 305 ? 199.167 187.056 172.562 1.00 26.47 305 TYR E N 1
ATOM 16908 C CA . TYR E 2 305 ? 199.462 188.183 171.692 1.00 23.86 305 TYR E CA 1
ATOM 16909 C C . TYR E 2 305 ? 200.324 189.178 172.452 1.00 25.56 305 TYR E C 1
ATOM 16910 O O . TYR E 2 305 ? 200.143 189.371 173.657 1.00 42.03 305 TYR E O 1
ATOM 16928 N N . LEU E 2 306 ? 201.258 189.812 171.747 1.00 25.48 306 LEU E N 1
ATOM 16929 C CA . LEU E 2 306 ? 202.133 190.815 172.337 1.00 16.15 306 LEU E CA 1
ATOM 16930 C C . LEU E 2 306 ? 202.171 192.040 171.441 1.00 13.85 306 LEU E C 1
ATOM 16931 O O . LEU E 2 306 ? 202.395 191.922 170.234 1.00 29.10 306 LEU E O 1
ATOM 16947 N N . CYS E 2 307 ? 201.957 193.211 172.034 1.00 15.77 307 CYS E N 1
ATOM 16948 C CA . CYS E 2 307 ? 202.124 194.482 171.344 1.00 17.79 307 CYS E CA 1
ATOM 16949 C C . CYS E 2 307 ? 203.314 195.219 171.939 1.00 21.36 307 CYS E C 1
ATOM 16950 O O . CYS E 2 307 ? 203.438 195.333 173.162 1.00 27.85 307 CYS E O 1
ATOM 16957 N N . GLY E 2 308 ? 204.194 195.707 171.068 1.00 27.78 308 GLY E N 1
ATOM 16958 C CA . GLY E 2 308 ? 205.414 196.347 171.512 1.00 22.30 308 GLY E CA 1
ATOM 16959 C C . GLY E 2 308 ? 205.809 197.485 170.596 1.00 23.93 308 GLY E C 1
ATOM 16960 O O . GLY E 2 308 ? 205.175 197.735 169.570 1.00 29.10 308 GLY E O 1
ATOM 16964 N N . ALA E 2 309 ? 206.878 198.178 170.985 1.00 28.50 309 ALA E N 1
ATOM 16965 C CA . ALA E 2 309 ? 207.398 199.322 170.242 1.00 32.09 309 ALA E CA 1
ATOM 16966 C C . ALA E 2 309 ? 208.892 199.122 170.031 1.00 28.62 309 ALA E C 1
ATOM 16967 O O . ALA E 2 309 ? 209.669 199.179 170.989 1.00 38.29 309 ALA E O 1
ATOM 16974 N N . HIS E 2 310 ? 209.291 198.890 168.782 1.00 30.33 310 HIS E N 1
ATOM 16975 C CA . HIS E 2 310 ? 210.694 198.731 168.431 1.00 32.99 310 HIS E CA 1
ATOM 16976 C C . HIS E 2 310 ? 210.953 199.419 167.099 1.00 31.89 310 HIS E C 1
ATOM 16977 O O . HIS E 2 310 ? 210.032 199.686 166.325 1.00 37.73 310 HIS E O 1
ATOM 16991 N N . SER E 2 311 ? 212.231 199.706 166.839 1.00 32.13 311 SER E N 1
ATOM 16992 C CA . SER E 2 311 ? 212.594 200.450 165.636 1.00 35.95 311 SER E CA 1
ATOM 16993 C C . SER E 2 311 ? 212.337 199.638 164.372 1.00 31.39 311 SER E C 1
ATOM 16994 O O . SER E 2 311 ? 211.788 200.160 163.395 1.00 30.54 311 SER E O 1
ATOM 17002 N N . ASP E 2 312 ? 212.729 198.366 164.366 1.00 29.58 312 ASP E N 1
ATOM 17003 C CA . ASP E 2 312 ? 212.614 197.522 163.185 1.00 36.14 312 ASP E CA 1
ATOM 17004 C C . ASP E 2 312 ? 211.226 196.919 163.011 1.00 37.90 312 ASP E C 1
ATOM 17005 O O . ASP E 2 312 ? 210.977 196.263 161.994 1.00 32.83 312 ASP E O 1
ATOM 17014 N N . GLY E 2 313 ? 210.323 197.118 163.967 1.00 35.18 313 GLY E N 1
ATOM 17015 C CA . GLY E 2 313 ? 208.971 196.614 163.835 1.00 27.40 313 GLY E CA 1
ATOM 17016 C C . GLY E 2 313 ? 208.802 195.144 164.133 1.00 27.98 313 GLY E C 1
ATOM 17017 O O . GLY E 2 313 ? 207.840 194.537 163.654 1.00 28.25 313 GLY E O 1
ATOM 17021 N N . GLN E 2 314 ? 209.709 194.547 164.906 1.00 34.82 314 GLN E N 1
ATOM 17022 C CA . GLN E 2 314 ? 209.596 193.143 165.285 1.00 35.14 314 GLN E CA 1
ATOM 17023 C C . GLN E 2 314 ? 209.882 192.979 166.772 1.00 36.26 314 GLN E C 1
ATOM 17024 O O . GLN E 2 314 ? 210.085 193.971 167.479 1.00 37.82 314 GLN E O 1
ATOM 17038 N N . LEU E 2 315 ? 209.900 191.740 167.261 1.00 33.83 315 LEU E N 1
ATOM 17039 C CA . LEU E 2 315 ? 210.119 191.458 168.676 1.00 33.74 315 LEU E CA 1
ATOM 17040 C C . LEU E 2 315 ? 211.613 191.270 168.908 1.00 38.13 315 LEU E C 1
ATOM 17041 O O . LEU E 2 315 ? 212.191 190.260 168.494 1.00 41.83 315 LEU E O 1
ATOM 17057 N N . GLN E 2 316 ? 212.235 192.242 169.570 1.00 37.37 316 GLN E N 1
ATOM 17058 C CA . GLN E 2 316 ? 213.638 192.157 169.942 1.00 33.96 316 GLN E CA 1
ATOM 17059 C C . GLN E 2 316 ? 213.800 192.675 171.362 1.00 33.98 316 GLN E C 1
ATOM 17060 O O . GLN E 2 316 ? 213.014 193.503 171.829 1.00 35.58 316 GLN E O 1
ATOM 17074 N N . GLU E 2 317 ? 214.829 192.179 172.045 1.00 44.99 317 GLU E N 1
ATOM 17075 C CA . GLU E 2 317 ? 215.046 192.563 173.433 1.00 45.13 317 GLU E CA 1
ATOM 17076 C C . GLU E 2 317 ? 215.295 194.063 173.534 1.00 44.77 317 GLU E C 1
ATOM 17077 O O . GLU E 2 317 ? 215.939 194.664 172.670 1.00 46.85 317 GLU E O 1
ATOM 17089 N N . GLY E 2 318 ? 214.777 194.666 174.599 1.00 43.07 318 GLY E N 1
ATOM 17090 C CA . GLY E 2 318 ? 214.911 196.090 174.817 1.00 47.78 318 GLY E CA 1
ATOM 17091 C C . GLY E 2 318 ? 213.727 196.929 174.395 1.00 43.56 318 GLY E C 1
ATOM 17092 O O . GLY E 2 318 ? 213.867 198.153 174.293 1.00 42.80 318 GLY E O 1
ATOM 17096 N N . SER E 2 319 ? 212.572 196.318 174.141 1.00 35.19 319 SER E N 1
ATOM 17097 C CA . SER E 2 319 ? 211.366 197.037 173.777 1.00 34.19 319 SER E CA 1
ATOM 17098 C C . SER E 2 319 ? 210.244 196.674 174.741 1.00 37.24 319 SER E C 1
ATOM 17099 O O . SER E 2 319 ? 209.988 195.480 174.958 1.00 40.95 319 SER E O 1
ATOM 17107 N N . PRO E 2 320 ? 209.559 197.648 175.341 1.00 29.07 320 PRO E N 1
ATOM 17108 C CA . PRO E 2 320 ? 208.453 197.310 176.244 1.00 28.42 320 PRO E CA 1
ATOM 17109 C C . PRO E 2 320 ? 207.345 196.580 175.502 1.00 30.91 320 PRO E C 1
ATOM 17110 O O . PRO E 2 320 ? 207.050 196.879 174.344 1.00 38.29 320 PRO E O 1
ATOM 17121 N N . ILE E 2 321 ? 206.727 195.616 176.183 1.00 28.38 321 ILE E N 1
ATOM 17122 C CA . ILE E 2 321 ? 205.704 194.774 175.578 1.00 22.60 321 ILE E CA 1
ATOM 17123 C C . ILE E 2 321 ? 204.501 194.675 176.505 1.00 26.12 321 ILE E C 1
ATOM 17124 O O . ILE E 2 321 ? 204.612 194.828 177.725 1.00 29.19 321 ILE E O 1
ATOM 17140 N N . GLN E 2 322 ? 203.343 194.412 175.904 1.00 30.07 322 GLN E N 1
ATOM 17141 C CA . GLN E 2 322 ? 202.091 194.191 176.614 1.00 22.29 322 GLN E CA 1
ATOM 17142 C C . GLN E 2 322 ? 201.454 192.919 176.075 1.00 21.11 322 GLN E C 1
ATOM 17143 O O . GLN E 2 322 ? 201.470 192.682 174.864 1.00 33.03 322 GLN E O 1
ATOM 17157 N N . ALA E 2 323 ? 200.884 192.111 176.967 1.00 15.00 323 ALA E N 1
ATOM 17158 C CA . ALA E 2 323 ? 200.479 190.750 176.637 1.00 21.17 323 ALA E CA 1
ATOM 17159 C C . ALA E 2 323 ? 198.985 190.541 176.843 1.00 29.12 323 ALA E C 1
ATOM 17160 O O . ALA E 2 323 ? 198.407 190.999 177.836 1.00 39.02 323 ALA E O 1
ATOM 17167 N N . TRP E 2 324 ? 198.373 189.826 175.899 1.00 30.18 324 TRP E N 1
ATOM 17168 C CA . TRP E 2 324 ? 196.983 189.401 175.985 1.00 17.26 324 TRP E CA 1
ATOM 17169 C C . TRP E 2 324 ? 196.899 187.900 175.761 1.00 16.51 324 TRP E C 1
ATOM 17170 O O . TRP E 2 324 ? 197.728 187.314 175.062 1.00 26.78 324 TRP E O 1
ATOM 17191 N N . GLN E 2 325 ? 195.884 187.288 176.358 1.00 21.46 325 GLN E N 1
ATOM 17192 C CA . GLN E 2 325 ? 195.514 185.908 176.083 1.00 20.44 325 GLN E CA 1
ATOM 17193 C C . GLN E 2 325 ? 194.089 185.902 175.553 1.00 27.76 325 GLN E C 1
ATOM 17194 O O . GLN E 2 325 ? 193.232 186.630 176.059 1.00 40.11 325 GLN E O 1
ATOM 17208 N N . LEU E 2 326 ? 193.844 185.099 174.522 1.00 32.91 326 LEU E N 1
ATOM 17209 C CA . LEU E 2 326 ? 192.577 185.101 173.806 1.00 30.33 326 LEU E CA 1
ATOM 17210 C C . LEU E 2 326 ? 191.950 183.715 173.846 1.00 29.15 326 LEU E C 1
ATOM 17211 O O . LEU E 2 326 ? 192.644 182.704 173.706 1.00 34.78 326 LEU E O 1
ATOM 17227 N N . PHE E 2 327 ? 190.634 183.675 174.048 1.00 17.66 327 PHE E N 1
ATOM 17228 C CA . PHE E 2 327 ? 189.871 182.436 174.017 1.00 18.27 327 PHE E CA 1
ATOM 17229 C C . PHE E 2 327 ? 188.690 182.616 173.077 1.00 25.15 327 PHE E C 1
ATOM 17230 O O . PHE E 2 327 ? 187.984 183.627 173.152 1.00 21.71 327 PHE E O 1
ATOM 17247 N N . VAL E 2 328 ? 188.494 181.649 172.182 1.00 25.33 328 VAL E N 1
ATOM 17248 C CA . VAL E 2 328 ? 187.377 181.641 171.244 1.00 16.73 328 VAL E CA 1
ATOM 17249 C C . VAL E 2 328 ? 186.403 180.565 171.707 1.00 23.81 328 VAL E C 1
ATOM 17250 O O . VAL E 2 328 ? 186.769 179.388 171.813 1.00 29.48 328 VAL E O 1
ATOM 17263 N N . ASN E 2 329 ? 185.161 180.973 171.975 1.00 17.99 329 ASN E N 1
ATOM 17264 C CA . ASN E 2 329 ? 184.231 180.123 172.713 1.00 17.80 329 ASN E CA 1
ATOM 17265 C C . ASN E 2 329 ? 183.849 178.876 171.920 1.00 21.05 329 ASN E C 1
ATOM 17266 O O . ASN E 2 329 ? 183.919 177.756 172.439 1.00 26.78 329 ASN E O 1
ATOM 17277 N N . GLU E 2 330 ? 183.419 179.058 170.671 1.00 15.13 330 GLU E N 1
ATOM 17278 C CA . GLU E 2 330 ? 182.968 177.988 169.780 1.00 16.26 330 GLU E CA 1
ATOM 17279 C C . GLU E 2 330 ? 181.593 177.446 170.159 1.00 13.48 330 GLU E C 1
ATOM 17280 O O . GLU E 2 330 ? 181.001 176.676 169.396 1.00 17.60 330 GLU E O 1
ATOM 17292 N N . GLU E 2 331 ? 181.073 177.833 171.320 1.00 14.64 331 GLU E N 1
ATOM 17293 C CA . GLU E 2 331 ? 179.667 177.610 171.658 1.00 12.62 331 GLU E CA 1
ATOM 17294 C C . GLU E 2 331 ? 178.883 178.907 171.473 1.00 19.09 331 GLU E C 1
ATOM 17295 O O . GLU E 2 331 ? 178.199 179.396 172.370 1.00 16.57 331 GLU E O 1
ATOM 17299 N N . SER E 2 332 ? 178.991 179.458 170.271 1.00 18.17 332 SER E N 1
ATOM 17300 C CA . SER E 2 332 ? 178.560 180.821 170.011 1.00 11.01 332 SER E CA 1
ATOM 17301 C C . SER E 2 332 ? 177.103 180.867 169.571 1.00 9.37 332 SER E C 1
ATOM 17302 O O . SER E 2 332 ? 176.589 179.938 168.945 1.00 19.45 332 SER E O 1
ATOM 17310 N N . THR E 2 333 ? 176.441 181.972 169.912 1.00 3.26 333 THR E N 1
ATOM 17311 C CA . THR E 2 333 ? 175.066 182.228 169.512 1.00 9.48 333 THR E CA 1
ATOM 17312 C C . THR E 2 333 ? 174.973 183.226 168.367 1.00 12.70 333 THR E C 1
ATOM 17313 O O . THR E 2 333 ? 173.881 183.728 168.082 1.00 12.94 333 THR E O 1
ATOM 17324 N N . ILE E 2 334 ? 176.085 183.529 167.714 1.00 19.02 334 ILE E N 1
ATOM 17325 C CA . ILE E 2 334 ? 176.082 184.487 166.606 1.00 16.77 334 ILE E CA 1
ATOM 17326 C C . ILE E 2 334 ? 175.534 183.792 165.362 1.00 14.42 334 ILE E C 1
ATOM 17327 O O . ILE E 2 334 ? 176.054 182.733 164.977 1.00 11.60 334 ILE E O 1
ATOM 17343 N N . PRO E 2 335 ? 174.497 184.334 164.720 1.00 12.56 335 PRO E N 1
ATOM 17344 C CA . PRO E 2 335 ? 173.916 183.647 163.560 1.00 18.07 335 PRO E CA 1
ATOM 17345 C C . PRO E 2 335 ? 174.924 183.491 162.431 1.00 21.00 335 PRO E C 1
ATOM 17346 O O . PRO E 2 335 ? 175.741 184.376 162.173 1.00 23.64 335 PRO E O 1
ATOM 17357 N N . ARG E 2 336 ? 174.853 182.349 161.753 1.00 14.39 336 ARG E N 1
ATOM 17358 C CA . ARG E 2 336 ? 175.702 182.100 160.599 1.00 17.86 336 ARG E CA 1
ATOM 17359 C C . ARG E 2 336 ? 175.137 182.810 159.376 1.00 21.12 336 ARG E C 1
ATOM 17360 O O . ARG E 2 336 ? 173.928 182.791 159.131 1.00 21.41 336 ARG E O 1
ATOM 17364 N N . SER E 2 337 ? 176.019 183.437 158.611 1.00 31.02 337 SER E N 1
ATOM 17365 C CA . SER E 2 337 ? 175.655 184.231 157.450 1.00 34.56 337 SER E CA 1
ATOM 17366 C C . SER E 2 337 ? 176.585 183.897 156.295 1.00 32.55 337 SER E C 1
ATOM 17367 O O . SER E 2 337 ? 177.664 183.330 156.500 1.00 34.47 337 SER E O 1
ATOM 17375 N N . PRO E 2 338 ? 176.195 184.229 155.063 1.00 29.23 338 PRO E N 1
ATOM 17376 C CA . PRO E 2 338 ? 177.060 183.931 153.910 1.00 30.38 338 PRO E CA 1
ATOM 17377 C C . PRO E 2 338 ? 178.277 184.844 153.898 1.00 31.60 338 PRO E C 1
ATOM 17378 O O . PRO E 2 338 ? 178.151 186.067 153.807 1.00 35.61 338 PRO E O 1
ATOM 17389 N N . THR E 2 339 ? 179.462 184.238 153.993 1.00 24.80 339 THR E N 1
ATOM 17390 C CA . THR E 2 339 ? 180.693 185.020 153.998 1.00 22.97 339 THR E CA 1
ATOM 17391 C C . THR E 2 339 ? 181.051 185.520 152.605 1.00 20.14 339 THR E C 1
ATOM 17392 O O . THR E 2 339 ? 181.657 186.588 152.471 1.00 27.55 339 THR E O 1
ATOM 17403 N N . VAL E 2 340 ? 180.688 184.771 151.567 1.00 17.22 340 VAL E N 1
ATOM 17404 C CA . VAL E 2 340 ? 180.982 185.128 150.184 1.00 15.06 340 VAL E CA 1
ATOM 17405 C C . VAL E 2 340 ? 179.662 185.321 149.454 1.00 17.14 340 VAL E C 1
ATOM 17406 O O . VAL E 2 340 ? 178.790 184.445 149.495 1.00 30.13 340 VAL E O 1
ATOM 17419 N N . VAL E 2 341 ? 179.518 186.463 148.789 1.00 10.79 341 VAL E N 1
ATOM 17420 C CA . VAL E 2 341 ? 178.309 186.807 148.051 1.00 8.50 341 VAL E CA 1
ATOM 17421 C C . VAL E 2 341 ? 178.720 187.160 146.629 1.00 14.81 341 VAL E C 1
ATOM 17422 O O . VAL E 2 341 ? 179.531 188.069 146.423 1.00 25.84 341 VAL E O 1
ATOM 17435 N N . LYS E 2 342 ? 178.162 186.448 145.654 1.00 10.79 342 LYS E N 1
ATOM 17436 C CA . LYS E 2 342 ? 178.507 186.625 144.250 1.00 8.63 342 LYS E CA 1
ATOM 17437 C C . LYS E 2 342 ? 177.387 187.365 143.534 1.00 7.93 342 LYS E C 1
ATOM 17438 O O . LYS E 2 342 ? 176.223 186.959 143.606 1.00 16.48 342 LYS E O 1
ATOM 17457 N N . GLY E 2 343 ? 177.745 188.445 142.847 1.00 5.26 343 GLY E N 1
ATOM 17458 C CA . GLY E 2 343 ? 176.801 189.177 142.028 1.00 7.98 343 GLY E CA 1
ATOM 17459 C C . GLY E 2 343 ? 177.273 189.257 140.593 1.00 12.65 343 GLY E C 1
ATOM 17460 O O . GLY E 2 343 ? 178.473 189.144 140.327 1.00 28.46 343 GLY E O 1
ATOM 17464 N N . VAL E 2 344 ? 176.351 189.448 139.661 1.00 14.35 344 VAL E N 1
ATOM 17465 C CA . VAL E 2 344 ? 176.680 189.508 138.243 1.00 14.28 344 VAL E CA 1
ATOM 17466 C C . VAL E 2 344 ? 176.773 190.966 137.825 1.00 10.97 344 VAL E C 1
ATOM 17467 O O . VAL E 2 344 ? 175.956 191.804 138.223 1.00 10.46 344 VAL E O 1
ATOM 17480 N N . ALA E 2 345 ? 177.784 191.272 137.018 1.00 4.92 345 ALA E N 1
ATOM 17481 C CA . ALA E 2 345 ? 177.991 192.639 136.560 1.00 9.28 345 ALA E CA 1
ATOM 17482 C C . ALA E 2 345 ? 176.708 193.192 135.957 1.00 9.82 345 ALA E C 1
ATOM 17483 O O . ALA E 2 345 ? 176.182 192.644 134.984 1.00 16.07 345 ALA E O 1
ATOM 17490 N N . GLY E 2 346 ? 176.206 194.279 136.540 1.00 9.07 346 GLY E N 1
ATOM 17491 C CA . GLY E 2 346 ? 174.970 194.894 136.112 1.00 5.53 346 GLY E CA 1
ATOM 17492 C C . GLY E 2 346 ? 173.758 194.515 136.936 1.00 7.85 346 GLY E C 1
ATOM 17493 O O . GLY E 2 346 ? 172.716 195.169 136.808 1.00 16.11 346 GLY E O 1
ATOM 17497 N N . GLY E 2 347 ? 173.860 193.487 137.775 1.00 10.45 347 GLY E N 1
ATOM 17498 C CA . GLY E 2 347 ? 172.732 193.035 138.565 1.00 11.46 347 GLY E CA 1
ATOM 17499 C C . GLY E 2 347 ? 172.550 193.811 139.852 1.00 11.89 347 GLY E C 1
ATOM 17500 O O . GLY E 2 347 ? 172.595 195.044 139.852 1.00 10.69 347 GLY E O 1
ATOM 17504 N N . SER E 2 348 ? 172.339 193.098 140.956 1.00 16.65 348 SER E N 1
ATOM 17505 C CA . SER E 2 348 ? 172.126 193.726 142.253 1.00 11.87 348 SER E CA 1
ATOM 17506 C C . SER E 2 348 ? 172.459 192.714 143.338 1.00 16.21 348 SER E C 1
ATOM 17507 O O . SER E 2 348 ? 172.655 191.527 143.069 1.00 15.19 348 SER E O 1
ATOM 17515 N N . VAL E 2 349 ? 172.525 193.201 144.574 1.00 12.58 349 VAL E N 1
ATOM 17516 C CA . VAL E 2 349 ? 172.838 192.353 145.717 1.00 11.99 349 VAL E CA 1
ATOM 17517 C C . VAL E 2 349 ? 172.099 192.882 146.937 1.00 18.34 349 VAL E C 1
ATOM 17518 O O . VAL E 2 349 ? 171.991 194.097 147.141 1.00 31.78 349 VAL E O 1
ATOM 17531 N N . ALA E 2 350 ? 171.582 191.957 147.745 1.00 15.64 350 ALA E N 1
ATOM 17532 C CA . ALA E 2 350 ? 170.953 192.270 149.019 1.00 4.86 350 ALA E CA 1
ATOM 17533 C C . ALA E 2 350 ? 171.676 191.497 150.109 1.00 8.43 350 ALA E C 1
ATOM 17534 O O . ALA E 2 350 ? 171.823 190.275 150.013 1.00 9.29 350 ALA E O 1
ATOM 17541 N N . VAL E 2 351 ? 172.119 192.207 151.143 1.00 16.11 351 VAL E N 1
ATOM 17542 C CA . VAL E 2 351 ? 172.953 191.645 152.198 1.00 7.97 351 VAL E CA 1
ATOM 17543 C C . VAL E 2 351 ? 172.197 191.751 153.513 1.00 16.68 351 VAL E C 1
ATOM 17544 O O . VAL E 2 351 ? 171.703 192.829 153.861 1.00 33.39 351 VAL E O 1
ATOM 17557 N N . LEU E 2 352 ? 172.114 190.641 154.243 1.00 16.35 352 LEU E N 1
ATOM 17558 C CA . LEU E 2 352 ? 171.480 190.607 155.556 1.00 12.48 352 LEU E CA 1
ATOM 17559 C C . LEU E 2 352 ? 172.558 190.712 156.627 1.00 19.26 352 LEU E C 1
ATOM 17560 O O . LEU E 2 352 ? 173.420 189.833 156.732 1.00 30.16 352 LEU E O 1
ATOM 17576 N N . CYS E 2 353 ? 172.503 191.781 157.420 1.00 15.93 353 CYS E N 1
ATOM 17577 C CA . CYS E 2 353 ? 173.484 192.061 158.455 1.00 18.74 353 CYS E CA 1
ATOM 17578 C C . CYS E 2 353 ? 172.843 191.857 159.818 1.00 6.87 353 CYS E C 1
ATOM 17579 O O . CYS E 2 353 ? 171.865 192.553 160.134 1.00 15.59 353 CYS E O 1
ATOM 17587 N N . PRO E 2 354 ? 173.315 190.920 160.637 1.00 3.32 354 PRO E N 1
ATOM 17588 C CA . PRO E 2 354 ? 172.719 190.724 161.961 1.00 14.14 354 PRO E CA 1
ATOM 17589 C C . PRO E 2 354 ? 173.260 191.700 162.997 1.00 22.14 354 PRO E C 1
ATOM 17590 O O . PRO E 2 354 ? 174.334 192.284 162.851 1.00 26.84 354 PRO E O 1
ATOM 17601 N N . TYR E 2 355 ? 172.477 191.865 164.061 1.00 19.98 355 TYR E N 1
ATOM 17602 C CA . TYR E 2 355 ? 172.900 192.611 165.237 1.00 21.59 355 TYR E CA 1
ATOM 17603 C C . TYR E 2 355 ? 172.152 192.050 166.439 1.00 20.85 355 TYR E C 1
ATOM 17604 O O . TYR E 2 355 ? 171.350 191.121 166.316 1.00 31.09 355 TYR E O 1
ATOM 17622 N N . ASN E 2 356 ? 172.419 192.618 167.611 1.00 23.60 356 ASN E N 1
ATOM 17623 C CA . ASN E 2 356 ? 171.809 192.126 168.839 1.00 39.97 356 ASN E CA 1
ATOM 17624 C C . ASN E 2 356 ? 170.344 192.538 168.902 1.00 44.93 356 ASN E C 1
ATOM 17625 O O . ASN E 2 356 ? 170.007 193.708 168.701 1.00 39.43 356 ASN E O 1
ATOM 17636 N N . ARG E 2 357 ? 169.472 191.570 169.191 1.00 51.49 357 ARG E N 1
ATOM 17637 C CA . ARG E 2 357 ? 168.043 191.847 169.245 1.00 47.92 357 ARG E CA 1
ATOM 17638 C C . ARG E 2 357 ? 167.683 192.818 170.361 1.00 55.80 357 ARG E C 1
ATOM 17639 O O . ARG E 2 357 ? 166.625 193.454 170.297 1.00 58.10 357 ARG E O 1
ATOM 17660 N N . LYS E 2 358 ? 168.535 192.951 171.376 1.00 55.68 358 LYS E N 1
ATOM 17661 C CA . LYS E 2 358 ? 168.235 193.781 172.535 1.00 51.18 358 LYS E CA 1
ATOM 17662 C C . LYS E 2 358 ? 168.588 195.248 172.325 1.00 50.52 358 LYS E C 1
ATOM 17663 O O . LYS E 2 358 ? 168.384 196.051 173.241 1.00 49.24 358 LYS E O 1
ATOM 17682 N N . GLU E 2 359 ? 169.111 195.615 171.158 1.00 44.71 359 GLU E N 1
ATOM 17683 C CA . GLU E 2 359 ? 169.469 196.993 170.835 1.00 47.16 359 GLU E CA 1
ATOM 17684 C C . GLU E 2 359 ? 168.837 197.401 169.511 1.00 44.86 359 GLU E C 1
ATOM 17685 O O . GLU E 2 359 ? 169.484 197.964 168.626 1.00 46.40 359 GLU E O 1
ATOM 17697 N N . SER E 2 360 ? 167.543 197.116 169.362 1.00 52.16 360 SER E N 1
ATOM 17698 C CA . SER E 2 360 ? 166.850 197.387 168.110 1.00 52.47 360 SER E CA 1
ATOM 17699 C C . SER E 2 360 ? 166.707 198.875 167.817 1.00 53.56 360 SER E C 1
ATOM 17700 O O . SER E 2 360 ? 166.339 199.230 166.692 1.00 50.29 360 SER E O 1
ATOM 17708 N N . LYS E 2 361 ? 166.983 199.747 168.788 1.00 50.10 361 LYS E N 1
ATOM 17709 C CA . LYS E 2 361 ? 166.869 201.190 168.609 1.00 48.62 361 LYS E CA 1
ATOM 17710 C C . LYS E 2 361 ? 168.223 201.852 168.372 1.00 46.07 361 LYS E C 1
ATOM 17711 O O . LYS E 2 361 ? 168.401 203.033 168.689 1.00 43.92 361 LYS E O 1
ATOM 17715 N N . SER E 2 362 ? 169.180 201.114 167.818 1.00 36.59 362 SER E N 1
ATOM 17716 C CA . SER E 2 362 ? 170.519 201.628 167.579 1.00 32.75 362 SER E CA 1
ATOM 17717 C C . SER E 2 362 ? 170.571 202.345 166.231 1.00 30.99 362 SER E C 1
ATOM 17718 O O . SER E 2 362 ? 169.547 202.603 165.594 1.00 37.15 362 SER E O 1
ATOM 17726 N N . ILE E 2 363 ? 171.781 202.679 165.788 1.00 18.71 363 ILE E N 1
ATOM 17727 C CA . ILE E 2 363 ? 172.033 203.203 164.452 1.00 18.47 363 ILE E CA 1
ATOM 17728 C C . ILE E 2 363 ? 172.950 202.217 163.743 1.00 30.64 363 ILE E C 1
ATOM 17729 O O . ILE E 2 363 ? 173.925 201.739 164.332 1.00 30.68 363 ILE E O 1
ATOM 17745 N N . LYS E 2 364 ? 172.634 201.913 162.488 1.00 14.50 364 LYS E N 1
ATOM 17746 C CA . LYS E 2 364 ? 173.326 200.894 161.714 1.00 2.40 364 LYS E CA 1
ATOM 17747 C C . LYS E 2 364 ? 174.185 201.547 160.640 1.00 13.59 364 LYS E C 1
ATOM 17748 O O . LYS E 2 364 ? 173.811 202.580 160.077 1.00 20.53 364 LYS E O 1
ATOM 17767 N N . TYR E 2 365 ? 175.339 200.940 160.358 1.00 7.56 365 TYR E N 1
ATOM 17768 C CA . TYR E 2 365 ? 176.319 201.495 159.435 1.00 15.19 365 TYR E CA 1
ATOM 17769 C C . TYR E 2 365 ? 176.826 200.417 158.487 1.00 18.88 365 TYR E C 1
ATOM 17770 O O . TYR E 2 365 ? 176.978 199.255 158.880 1.00 16.99 365 TYR E O 1
ATOM 17788 N N . TRP E 2 366 ? 177.125 200.822 157.251 1.00 14.64 366 TRP E N 1
ATOM 17789 C CA . TRP E 2 366 ? 177.752 199.961 156.254 1.00 6.26 366 TRP E CA 1
ATOM 17790 C C . TRP E 2 366 ? 179.058 200.609 155.811 1.00 13.53 366 TRP E C 1
ATOM 17791 O O . TRP E 2 366 ? 179.078 201.798 155.477 1.00 11.98 366 TRP E O 1
ATOM 17812 N N . CYS E 2 367 ? 180.143 199.833 155.807 1.00 16.15 367 CYS E N 1
ATOM 17813 C CA . CYS E 2 367 ? 181.477 200.350 155.532 1.00 10.48 367 CYS E CA 1
ATOM 17814 C C . CYS E 2 367 ? 182.187 199.455 154.525 1.00 16.27 367 CYS E C 1
ATOM 17815 O O . CYS E 2 367 ? 181.849 198.283 154.362 1.00 20.17 367 CYS E O 1
ATOM 17823 N N . LEU E 2 368 ? 183.202 200.017 153.868 1.00 12.97 368 LEU E N 1
ATOM 17824 C CA . LEU E 2 368 ? 184.006 199.302 152.881 1.00 15.19 368 LEU E CA 1
ATOM 17825 C C . LEU E 2 368 ? 185.457 199.284 153.341 1.00 11.84 368 LEU E C 1
ATOM 17826 O O . LEU E 2 368 ? 186.084 200.341 153.465 1.00 12.12 368 LEU E O 1
ATOM 17842 N N . TRP E 2 369 ? 185.991 198.087 153.587 1.00 9.54 369 TRP E N 1
ATOM 17843 C CA . TRP E 2 369 ? 187.361 197.955 154.066 1.00 5.72 369 TRP E CA 1
ATOM 17844 C C . TRP E 2 369 ? 188.349 198.350 152.976 1.00 9.93 369 TRP E C 1
ATOM 17845 O O . TRP E 2 369 ? 188.224 197.921 151.825 1.00 22.54 369 TRP E O 1
ATOM 17866 N N . GLU E 2 370 ? 189.337 199.163 153.342 1.00 17.28 370 GLU E N 1
ATOM 17867 C CA . GLU E 2 370 ? 190.374 199.620 152.424 1.00 12.84 370 GLU E CA 1
ATOM 17868 C C . GLU E 2 370 ? 191.731 199.202 152.966 1.00 18.37 370 GLU E C 1
ATOM 17869 O O . GLU E 2 370 ? 192.108 199.595 154.074 1.00 29.06 370 GLU E O 1
ATOM 17881 N N . GLY E 2 371 ? 192.462 198.411 152.187 1.00 23.21 371 GLY E N 1
ATOM 17882 C CA . GLY E 2 371 ? 193.825 198.077 152.541 1.00 27.60 371 GLY E CA 1
ATOM 17883 C C . GLY E 2 371 ? 194.772 199.165 152.082 1.00 32.82 371 GLY E C 1
ATOM 17884 O O . GLY E 2 371 ? 194.493 200.352 152.274 1.00 29.56 371 GLY E O 1
ATOM 17888 N N . ALA E 2 372 ? 195.896 198.781 151.479 1.00 41.22 372 ALA E N 1
ATOM 17889 C CA . ALA E 2 372 ? 196.875 199.724 150.944 1.00 44.33 372 ALA E CA 1
ATOM 17890 C C . ALA E 2 372 ? 197.308 200.758 151.980 1.00 44.72 372 ALA E C 1
ATOM 17891 O O . ALA E 2 372 ? 197.877 201.795 151.629 1.00 50.56 372 ALA E O 1
ATOM 17898 N N . GLN E 2 373 ? 197.052 200.480 153.252 1.00 38.26 373 GLN E N 1
ATOM 17899 C CA . GLN E 2 373 ? 197.381 201.364 154.360 1.00 46.01 373 GLN E CA 1
ATOM 17900 C C . GLN E 2 373 ? 197.611 200.474 155.577 1.00 42.44 373 GLN E C 1
ATOM 17901 O O . GLN E 2 373 ? 197.787 199.259 155.442 1.00 43.17 373 GLN E O 1
ATOM 17915 N N . ASN E 2 374 ? 197.618 201.070 156.768 1.00 24.26 374 ASN E N 1
ATOM 17916 C CA . ASN E 2 374 ? 197.555 200.263 157.979 1.00 24.28 374 ASN E CA 1
ATOM 17917 C C . ASN E 2 374 ? 196.206 199.573 158.125 1.00 29.48 374 ASN E C 1
ATOM 17918 O O . ASN E 2 374 ? 196.103 198.586 158.861 1.00 27.70 374 ASN E O 1
ATOM 17929 N N . GLY E 2 375 ? 195.182 200.063 157.431 1.00 23.55 375 GLY E N 1
ATOM 17930 C CA . GLY E 2 375 ? 193.835 199.545 157.555 1.00 14.24 375 GLY E CA 1
ATOM 17931 C C . GLY E 2 375 ? 192.851 200.672 157.783 1.00 18.69 375 GLY E C 1
ATOM 17932 O O . GLY E 2 375 ? 193.135 201.594 158.554 1.00 26.11 375 GLY E O 1
ATOM 17936 N N . ARG E 2 376 ? 191.695 200.623 157.127 1.00 4.13 376 ARG E N 1
ATOM 17937 C CA . ARG E 2 376 ? 190.705 201.680 157.272 1.00 13.28 376 ARG E CA 1
ATOM 17938 C C . ARG E 2 376 ? 189.331 201.114 156.946 1.00 16.86 376 ARG E C 1
ATOM 17939 O O . ARG E 2 376 ? 189.199 199.981 156.477 1.00 23.08 376 ARG E O 1
ATOM 17960 N N . CYS E 2 377 ? 188.302 201.921 157.209 1.00 9.87 377 CYS E N 1
ATOM 17961 C CA . CYS E 2 377 ? 186.925 201.489 157.006 1.00 9.72 377 CYS E CA 1
ATOM 17962 C C . CYS E 2 377 ? 185.988 202.690 156.927 1.00 13.43 377 CYS E C 1
ATOM 17963 O O . CYS E 2 377 ? 185.232 202.949 157.872 1.00 14.41 377 CYS E O 1
ATOM 17971 N N . PRO E 2 378 ? 186.002 203.446 155.832 1.00 14.22 378 PRO E N 1
ATOM 17972 C CA . PRO E 2 378 ? 185.103 204.600 155.721 1.00 9.94 378 PRO E CA 1
ATOM 17973 C C . PRO E 2 378 ? 183.648 204.181 155.566 1.00 20.06 378 PRO E C 1
ATOM 17974 O O . PRO E 2 378 ? 183.327 203.045 155.212 1.00 25.12 378 PRO E O 1
ATOM 17985 N N . LEU E 2 379 ? 182.760 205.135 155.835 1.00 17.41 379 LEU E N 1
ATOM 17986 C CA . LEU E 2 379 ? 181.324 204.894 155.822 1.00 11.54 379 LEU E CA 1
ATOM 17987 C C . LEU E 2 379 ? 180.743 205.103 154.429 1.00 27.79 379 LEU E C 1
ATOM 17988 O O . LEU E 2 379 ? 181.232 205.920 153.645 1.00 29.83 379 LEU E O 1
ATOM 18004 N N . LEU E 2 380 ? 179.683 204.350 154.133 1.00 34.32 380 LEU E N 1
ATOM 18005 C CA . LEU E 2 380 ? 178.921 204.499 152.898 1.00 13.62 380 LEU E CA 1
ATOM 18006 C C . LEU E 2 380 ? 177.478 204.896 153.157 1.00 10.97 380 LEU E C 1
ATOM 18007 O O . LEU E 2 380 ? 176.980 205.843 152.536 1.00 7.88 380 LEU E O 1
ATOM 18023 N N . VAL E 2 381 ? 176.787 204.197 154.058 1.00 6.67 381 VAL E N 1
ATOM 18024 C CA . VAL E 2 381 ? 175.395 204.487 154.374 1.00 14.48 381 VAL E CA 1
ATOM 18025 C C . VAL E 2 381 ? 175.149 204.220 155.853 1.00 18.31 381 VAL E C 1
ATOM 18026 O O . VAL E 2 381 ? 175.752 203.326 156.459 1.00 27.03 381 VAL E O 1
ATOM 18039 N N . ASP E 2 382 ? 174.253 205.018 156.430 1.00 7.57 382 ASP E N 1
ATOM 18040 C CA . ASP E 2 382 ? 173.851 204.911 157.823 1.00 11.92 382 ASP E CA 1
ATOM 18041 C C . ASP E 2 382 ? 172.330 204.909 157.901 1.00 19.20 382 ASP E C 1
ATOM 18042 O O . ASP E 2 382 ? 171.635 205.235 156.935 1.00 25.12 382 ASP E O 1
ATOM 18051 N N . SER E 2 383 ? 171.812 204.547 159.073 1.00 15.51 383 SER E N 1
ATOM 18052 C CA . SER E 2 383 ? 170.383 204.354 159.274 1.00 19.14 383 SER E CA 1
ATOM 18053 C C . SER E 2 383 ? 169.657 205.637 159.658 1.00 25.90 383 SER E C 1
ATOM 18054 O O . SER E 2 383 ? 168.580 205.567 160.261 1.00 20.00 383 SER E O 1
ATOM 18062 N N . GLU E 2 384 ? 170.218 206.802 159.330 1.00 29.69 384 GLU E N 1
ATOM 18063 C CA . GLU E 2 384 ? 169.612 208.073 159.704 1.00 27.50 384 GLU E CA 1
ATOM 18064 C C . GLU E 2 384 ? 169.347 209.007 158.533 1.00 27.54 384 GLU E C 1
ATOM 18065 O O . GLU E 2 384 ? 168.629 209.995 158.717 1.00 27.97 384 GLU E O 1
ATOM 18077 N N . GLY E 2 385 ? 169.892 208.737 157.348 1.00 26.72 385 GLY E N 1
ATOM 18078 C CA . GLY E 2 385 ? 169.587 209.549 156.186 1.00 33.23 385 GLY E CA 1
ATOM 18079 C C . GLY E 2 385 ? 170.790 210.176 155.513 1.00 31.22 385 GLY E C 1
ATOM 18080 O O . GLY E 2 385 ? 170.660 211.213 154.854 1.00 30.68 385 GLY E O 1
ATOM 18084 N N . TRP E 2 386 ? 171.963 209.569 155.665 1.00 25.78 386 TRP E N 1
ATOM 18085 C CA . TRP E 2 386 ? 173.180 210.040 155.017 1.00 23.22 386 TRP E CA 1
ATOM 18086 C C . TRP E 2 386 ? 173.743 208.937 154.134 1.00 25.34 386 TRP E C 1
ATOM 18087 O O . TRP E 2 386 ? 173.875 207.790 154.573 1.00 29.69 386 TRP E O 1
ATOM 18108 N N . VAL E 2 387 ? 174.066 209.287 152.892 1.00 21.54 387 VAL E N 1
ATOM 18109 C CA . VAL E 2 387 ? 174.698 208.373 151.951 1.00 15.95 387 VAL E CA 1
ATOM 18110 C C . VAL E 2 387 ? 175.802 209.124 151.221 1.00 21.42 387 VAL E C 1
ATOM 18111 O O . VAL E 2 387 ? 175.736 210.344 151.042 1.00 26.99 387 VAL E O 1
ATOM 18124 N N . LYS E 2 388 ? 176.821 208.384 150.794 1.00 15.32 388 LYS E N 1
ATOM 18125 C CA . LYS E 2 388 ? 177.946 208.993 150.101 1.00 15.44 388 LYS E CA 1
ATOM 18126 C C . LYS E 2 388 ? 177.478 209.683 148.822 1.00 18.15 388 LYS E C 1
ATOM 18127 O O . LYS E 2 388 ? 176.402 209.402 148.288 1.00 27.89 388 LYS E O 1
ATOM 18146 N N . ALA E 2 389 ? 178.308 210.605 148.331 1.00 23.33 389 ALA E N 1
ATOM 18147 C CA . ALA E 2 389 ? 177.965 211.326 147.109 1.00 29.67 389 ALA E CA 1
ATOM 18148 C C . ALA E 2 389 ? 178.125 210.449 145.874 1.00 31.55 389 ALA E C 1
ATOM 18149 O O . ALA E 2 389 ? 177.397 210.628 144.891 1.00 32.67 389 ALA E O 1
ATOM 18156 N N . GLN E 2 390 ? 179.064 209.505 145.902 1.00 24.14 390 GLN E N 1
ATOM 18157 C CA . GLN E 2 390 ? 179.301 208.617 144.773 1.00 24.96 390 GLN E CA 1
ATOM 18158 C C . GLN E 2 390 ? 178.434 207.366 144.806 1.00 29.91 390 GLN E C 1
ATOM 18159 O O . GLN E 2 390 ? 178.443 206.601 143.835 1.00 31.46 390 GLN E O 1
ATOM 18173 N N . TYR E 2 391 ? 177.691 207.138 145.889 1.00 20.46 391 TYR E N 1
ATOM 18174 C CA . TYR E 2 391 ? 176.808 205.986 146.015 1.00 11.08 391 TYR E CA 1
ATOM 18175 C C . TYR E 2 391 ? 175.335 206.367 145.954 1.00 8.64 391 TYR E C 1
ATOM 18176 O O . TYR E 2 391 ? 174.479 205.540 146.278 1.00 20.30 391 TYR E O 1
ATOM 18194 N N . GLU E 2 392 ? 175.017 207.594 145.549 1.00 18.30 392 GLU E N 1
ATOM 18195 C CA . GLU E 2 392 ? 173.630 208.029 145.473 1.00 15.81 392 GLU E CA 1
ATOM 18196 C C . GLU E 2 392 ? 172.941 207.364 144.290 1.00 18.24 392 GLU E C 1
ATOM 18197 O O . GLU E 2 392 ? 173.462 207.372 143.170 1.00 20.66 392 GLU E O 1
ATOM 18209 N N . GLY E 2 393 ? 171.763 206.797 144.540 1.00 23.08 393 GLY E N 1
ATOM 18210 C CA . GLY E 2 393 ? 170.991 206.119 143.522 1.00 20.87 393 GLY E CA 1
ATOM 18211 C C . GLY E 2 393 ? 171.231 204.630 143.410 1.00 15.98 393 GLY E C 1
ATOM 18212 O O . GLY E 2 393 ? 170.543 203.973 142.621 1.00 19.31 393 GLY E O 1
ATOM 18216 N N . ARG E 2 394 ? 172.186 204.072 144.164 1.00 5.82 394 ARG E N 1
ATOM 18217 C CA . ARG E 2 394 ? 172.476 202.648 144.052 1.00 3.49 394 ARG E CA 1
ATOM 18218 C C . ARG E 2 394 ? 172.757 201.979 145.396 1.00 6.72 394 ARG E C 1
ATOM 18219 O O . ARG E 2 394 ? 173.374 200.908 145.420 1.00 8.64 394 ARG E O 1
ATOM 18240 N N . LEU E 2 395 ? 172.327 202.563 146.511 1.00 11.07 395 LEU E N 1
ATOM 18241 C CA . LEU E 2 395 ? 172.584 201.970 147.817 1.00 3.92 395 LEU E CA 1
ATOM 18242 C C . LEU E 2 395 ? 171.471 202.367 148.774 1.00 6.05 395 LEU E C 1
ATOM 18243 O O . LEU E 2 395 ? 171.006 203.507 148.752 1.00 12.62 395 LEU E O 1
ATOM 18259 N N . SER E 2 396 ? 171.045 201.419 149.606 1.00 11.92 396 SER E N 1
ATOM 18260 C CA . SER E 2 396 ? 169.998 201.711 150.576 1.00 3.37 396 SER E CA 1
ATOM 18261 C C . SER E 2 396 ? 170.102 200.753 151.754 1.00 0.00 396 SER E C 1
ATOM 18262 O O . SER E 2 396 ? 170.559 199.617 151.609 1.00 7.62 396 SER E O 1
ATOM 18270 N N . LEU E 2 397 ? 169.667 201.231 152.919 1.00 4.22 397 LEU E N 1
ATOM 18271 C CA . LEU E 2 397 ? 169.626 200.451 154.149 1.00 7.74 397 LEU E CA 1
ATOM 18272 C C . LEU E 2 397 ? 168.186 200.374 154.636 1.00 16.86 397 LEU E C 1
ATOM 18273 O O . LEU E 2 397 ? 167.493 201.395 154.689 1.00 28.28 397 LEU E O 1
ATOM 18289 N N . LEU E 2 398 ? 167.739 199.171 154.994 1.00 11.26 398 LEU E N 1
ATOM 18290 C CA . LEU E 2 398 ? 166.369 198.938 155.431 1.00 11.29 398 LEU E CA 1
ATOM 18291 C C . LEU E 2 398 ? 166.380 198.109 156.706 1.00 9.21 398 LEU E C 1
ATOM 18292 O O . LEU E 2 398 ? 167.049 197.074 156.768 1.00 21.49 398 LEU E O 1
ATOM 18308 N N . GLU E 2 399 ? 165.648 198.559 157.720 1.00 7.22 399 GLU E N 1
ATOM 18309 C CA . GLU E 2 399 ? 165.445 197.756 158.928 1.00 12.70 399 GLU E CA 1
ATOM 18310 C C . GLU E 2 399 ? 164.163 196.937 158.822 1.00 23.44 399 GLU E C 1
ATOM 18311 O O . GLU E 2 399 ? 163.306 196.975 159.704 1.00 31.91 399 GLU E O 1
ATOM 18323 N N . GLU E 2 400 ? 164.024 196.180 157.738 1.00 11.06 400 GLU E N 1
ATOM 18324 C CA . GLU E 2 400 ? 162.742 195.559 157.435 1.00 13.24 400 GLU E CA 1
ATOM 18325 C C . GLU E 2 400 ? 162.568 194.242 158.183 1.00 25.99 400 GLU E C 1
ATOM 18326 O O . GLU E 2 400 ? 161.521 194.028 158.808 1.00 33.01 400 GLU E O 1
ATOM 18338 N N . PRO E 2 401 ? 163.546 193.332 158.145 1.00 18.91 401 PRO E N 1
ATOM 18339 C CA . PRO E 2 401 ? 163.394 192.094 158.934 1.00 22.12 401 PRO E CA 1
ATOM 18340 C C . PRO E 2 401 ? 163.140 192.372 160.407 1.00 27.68 401 PRO E C 1
ATOM 18341 O O . PRO E 2 401 ? 162.137 191.904 160.961 1.00 29.06 401 PRO E O 1
ATOM 18352 N N . GLY E 2 402 ? 164.024 193.123 161.059 1.00 27.63 402 GLY E N 1
ATOM 18353 C CA . GLY E 2 402 ? 163.720 193.717 162.345 1.00 33.47 402 GLY E CA 1
ATOM 18354 C C . GLY E 2 402 ? 163.777 192.795 163.542 1.00 33.68 402 GLY E C 1
ATOM 18355 O O . GLY E 2 402 ? 163.325 193.191 164.622 1.00 33.69 402 GLY E O 1
ATOM 18359 N N . ASN E 2 403 ? 164.311 191.587 163.399 1.00 46.28 403 ASN E N 1
ATOM 18360 C CA . ASN E 2 403 ? 164.454 190.652 164.509 1.00 46.61 403 ASN E CA 1
ATOM 18361 C C . ASN E 2 403 ? 165.928 190.376 164.782 1.00 46.32 403 ASN E C 1
ATOM 18362 O O . ASN E 2 403 ? 166.340 189.237 165.014 1.00 49.29 403 ASN E O 1
ATOM 18372 N N . GLY E 2 404 ? 166.738 191.430 164.767 1.00 31.08 404 GLY E N 1
ATOM 18373 C CA . GLY E 2 404 ? 168.174 191.284 164.875 1.00 30.53 404 GLY E CA 1
ATOM 18374 C C . GLY E 2 404 ? 168.795 191.078 163.512 1.00 31.89 404 GLY E C 1
ATOM 18375 O O . GLY E 2 404 ? 169.653 190.210 163.330 1.00 31.75 404 GLY E O 1
ATOM 18379 N N . THR E 2 405 ? 168.354 191.874 162.541 1.00 26.12 405 THR E N 1
ATOM 18380 C CA . THR E 2 405 ? 168.828 191.767 161.170 1.00 14.89 405 THR E CA 1
ATOM 18381 C C . THR E 2 405 ? 168.311 192.964 160.387 1.00 16.53 405 THR E C 1
ATOM 18382 O O . THR E 2 405 ? 167.172 193.390 160.587 1.00 21.86 405 THR E O 1
ATOM 18393 N N . PHE E 2 406 ? 169.153 193.503 159.507 1.00 10.52 406 PHE E N 1
ATOM 18394 C CA . PHE E 2 406 ? 168.729 194.554 158.591 1.00 9.64 406 PHE E CA 1
ATOM 18395 C C . PHE E 2 406 ? 169.367 194.324 157.229 1.00 0.89 406 PHE E C 1
ATOM 18396 O O . PHE E 2 406 ? 170.452 193.754 157.125 1.00 13.30 406 PHE E O 1
ATOM 18413 N N . THR E 2 407 ? 168.684 194.773 156.181 1.00 0.00 407 THR E N 1
ATOM 18414 C CA . THR E 2 407 ? 169.130 194.540 154.816 1.00 0.00 407 THR E CA 1
ATOM 18415 C C . THR E 2 407 ? 169.820 195.774 154.249 1.00 10.36 407 THR E C 1
ATOM 18416 O O . THR E 2 407 ? 169.507 196.910 154.609 1.00 23.79 407 THR E O 1
ATOM 18427 N N . VAL E 2 408 ? 170.776 195.527 153.360 1.00 8.06 408 VAL E N 1
ATOM 18428 C CA . VAL E 2 408 ? 171.424 196.568 152.572 1.00 0.00 408 VAL E CA 1
ATOM 18429 C C . VAL E 2 408 ? 171.337 196.159 151.111 1.00 10.02 408 VAL E C 1
ATOM 18430 O O . VAL E 2 408 ? 171.723 195.042 150.752 1.00 14.87 408 VAL E O 1
ATOM 18443 N N . ILE E 2 409 ? 170.836 197.060 150.272 1.00 17.89 409 ILE E N 1
ATOM 18444 C CA . ILE E 2 409 ? 170.615 196.790 148.856 1.00 10.28 409 ILE E CA 1
ATOM 18445 C C . ILE E 2 409 ? 171.566 197.660 148.051 1.00 6.93 409 ILE E C 1
ATOM 18446 O O . ILE E 2 409 ? 171.573 198.888 148.204 1.00 24.80 409 ILE E O 1
ATOM 18462 N N . LEU E 2 410 ? 172.368 197.021 147.198 1.00 2.91 410 LEU E N 1
ATOM 18463 C CA . LEU E 2 410 ? 173.328 197.708 146.341 1.00 0.55 410 LEU E CA 1
ATOM 18464 C C . LEU E 2 410 ? 173.189 197.149 144.934 1.00 12.16 410 LEU E C 1
ATOM 18465 O O . LEU E 2 410 ? 173.406 195.953 144.719 1.00 21.77 410 LEU E O 1
ATOM 18481 N N . ASN E 2 411 ? 172.822 198.001 143.981 1.00 9.83 411 ASN E N 1
ATOM 18482 C CA . ASN E 2 411 ? 172.596 197.577 142.605 1.00 8.87 411 ASN E CA 1
ATOM 18483 C C . ASN E 2 411 ? 173.561 198.307 141.670 1.00 9.45 411 ASN E C 1
ATOM 18484 O O . ASN E 2 411 ? 174.466 199.020 142.108 1.00 29.78 411 ASN E O 1
ATOM 18495 N N . GLN E 2 412 ? 173.360 198.115 140.366 1.00 11.79 412 GLN E N 1
ATOM 18496 C CA . GLN E 2 412 ? 174.249 198.666 139.344 1.00 5.82 412 GLN E CA 1
ATOM 18497 C C . GLN E 2 412 ? 175.688 198.216 139.585 1.00 5.05 412 GLN E C 1
ATOM 18498 O O . GLN E 2 412 ? 176.638 198.992 139.461 1.00 18.64 412 GLN E O 1
ATOM 18512 N N . LEU E 2 413 ? 175.844 196.939 139.924 1.00 1.87 413 LEU E N 1
ATOM 18513 C CA . LEU E 2 413 ? 177.153 196.416 140.284 1.00 5.48 413 LEU E CA 1
ATOM 18514 C C . LEU E 2 413 ? 178.146 196.600 139.143 1.00 7.88 413 LEU E C 1
ATOM 18515 O O . LEU E 2 413 ? 177.774 196.745 137.976 1.00 15.64 413 LEU E O 1
ATOM 18531 N N . THR E 2 414 ? 179.428 196.596 139.501 1.00 12.14 414 THR E N 1
ATOM 18532 C CA . THR E 2 414 ? 180.523 196.724 138.552 1.00 11.69 414 THR E CA 1
ATOM 18533 C C . THR E 2 414 ? 181.682 195.876 139.055 1.00 12.91 414 THR E C 1
ATOM 18534 O O . THR E 2 414 ? 181.667 195.378 140.182 1.00 22.97 414 THR E O 1
ATOM 18545 N N . SER E 2 415 ? 182.700 195.707 138.209 1.00 4.28 415 SER E N 1
ATOM 18546 C CA . SER E 2 415 ? 183.849 194.900 138.601 1.00 3.63 415 SER E CA 1
ATOM 18547 C C . SER E 2 415 ? 184.644 195.538 139.731 1.00 12.30 415 SER E C 1
ATOM 18548 O O . SER E 2 415 ? 185.434 194.846 140.383 1.00 16.37 415 SER E O 1
ATOM 18556 N N . ARG E 2 416 ? 184.457 196.835 139.977 1.00 12.35 416 ARG E N 1
ATOM 18557 C CA . ARG E 2 416 ? 185.151 197.519 141.059 1.00 6.55 416 ARG E CA 1
ATOM 18558 C C . ARG E 2 416 ? 184.498 197.303 142.417 1.00 13.61 416 ARG E C 1
ATOM 18559 O O . ARG E 2 416 ? 185.123 197.602 143.439 1.00 15.02 416 ARG E O 1
ATOM 18580 N N . ASP E 2 417 ? 183.265 196.795 142.455 1.00 20.35 417 ASP E N 1
ATOM 18581 C CA . ASP E 2 417 ? 182.547 196.631 143.712 1.00 5.06 417 ASP E CA 1
ATOM 18582 C C . ASP E 2 417 ? 182.983 195.400 144.490 1.00 2.74 417 ASP E C 1
ATOM 18583 O O . ASP E 2 417 ? 182.534 195.219 145.626 1.00 7.44 417 ASP E O 1
ATOM 18592 N N . ALA E 2 418 ? 183.835 194.556 143.919 1.00 2.99 418 ALA E N 1
ATOM 18593 C CA . ALA E 2 418 ? 184.349 193.416 144.661 1.00 5.93 418 ALA E CA 1
ATOM 18594 C C . ALA E 2 418 ? 185.237 193.894 145.801 1.00 9.92 418 ALA E C 1
ATOM 18595 O O . ALA E 2 418 ? 186.020 194.835 145.645 1.00 21.01 418 ALA E O 1
ATOM 18602 N N . GLY E 2 419 ? 185.114 193.247 146.952 1.00 4.20 419 GLY E N 1
ATOM 18603 C CA . GLY E 2 419 ? 185.894 193.655 148.105 1.00 9.08 419 GLY E CA 1
ATOM 18604 C C . GLY E 2 419 ? 185.273 193.128 149.387 1.00 11.21 419 GLY E C 1
ATOM 18605 O O . GLY E 2 419 ? 184.484 192.187 149.369 1.00 11.65 419 GLY E O 1
ATOM 18609 N N . PHE E 2 420 ? 185.662 193.757 150.494 1.00 0.00 420 PHE E N 1
ATOM 18610 C CA . PHE E 2 420 ? 185.200 193.386 151.824 1.00 0.10 420 PHE E CA 1
ATOM 18611 C C . PHE E 2 420 ? 184.390 194.529 152.418 1.00 16.27 420 PHE E C 1
ATOM 18612 O O . PHE E 2 420 ? 184.827 195.686 152.394 1.00 21.86 420 PHE E O 1
ATOM 18629 N N . TYR E 2 421 ? 183.214 194.203 152.953 1.00 14.18 421 TYR E N 1
ATOM 18630 C CA . TYR E 2 421 ? 182.320 195.188 153.540 1.00 6.55 421 TYR E CA 1
ATOM 18631 C C . TYR E 2 421 ? 182.002 194.800 154.976 1.00 14.67 421 TYR E C 1
ATOM 18632 O O . TYR E 2 421 ? 181.866 193.618 155.301 1.00 7.85 421 TYR E O 1
ATOM 18650 N N . TRP E 2 422 ? 181.861 195.816 155.825 1.00 13.46 422 TRP E N 1
ATOM 18651 C CA . TRP E 2 422 ? 181.685 195.657 157.262 1.00 16.39 422 TRP E CA 1
ATOM 18652 C C . TRP E 2 422 ? 180.344 196.239 157.689 1.00 11.04 422 TRP E C 1
ATOM 18653 O O . TRP E 2 422 ? 179.935 197.296 157.201 1.00 16.10 422 TRP E O 1
ATOM 18674 N N . CYS E 2 423 ? 179.663 195.551 158.603 1.00 2.38 423 CYS E N 1
ATOM 18675 C CA . CYS E 2 423 ? 178.402 196.026 159.165 1.00 5.02 423 CYS E CA 1
ATOM 18676 C C . CYS E 2 423 ? 178.615 196.409 160.623 1.00 20.51 423 CYS E C 1
ATOM 18677 O O . CYS E 2 423 ? 179.228 195.651 161.382 1.00 19.92 423 CYS E O 1
ATOM 18685 N N . LEU E 2 424 ? 178.114 197.581 161.016 1.00 19.27 424 LEU E N 1
ATOM 18686 C CA . LEU E 2 424 ? 178.349 198.105 162.355 1.00 9.37 424 LEU E CA 1
ATOM 18687 C C . LEU E 2 424 ? 177.051 198.623 162.961 1.00 24.20 424 LEU E C 1
ATOM 18688 O O . LEU E 2 424 ? 176.072 198.886 162.260 1.00 27.60 424 LEU E O 1
ATOM 18704 N N . THR E 2 425 ? 177.063 198.765 164.287 1.00 27.26 425 THR E N 1
ATOM 18705 C CA . THR E 2 425 ? 175.937 199.302 165.039 1.00 13.22 425 THR E CA 1
ATOM 18706 C C . THR E 2 425 ? 176.474 200.103 166.220 1.00 17.32 425 THR E C 1
ATOM 18707 O O . THR E 2 425 ? 177.687 200.211 166.424 1.00 24.08 425 THR E O 1
ATOM 18718 N N . ASN E 2 426 ? 175.558 200.673 167.003 1.00 33.12 426 ASN E N 1
ATOM 18719 C CA . ASN E 2 426 ? 175.900 201.548 168.120 1.00 34.56 426 ASN E CA 1
ATOM 18720 C C . ASN E 2 426 ? 175.866 200.849 169.473 1.00 33.23 426 ASN E C 1
ATOM 18721 O O . ASN E 2 426 ? 176.166 201.486 170.486 1.00 34.09 426 ASN E O 1
ATOM 18732 N N . GLY E 2 427 ? 175.511 199.571 169.523 1.00 41.13 427 GLY E N 1
ATOM 18733 C CA . GLY E 2 427 ? 175.311 198.907 170.794 1.00 39.07 427 GLY E CA 1
ATOM 18734 C C . GLY E 2 427 ? 176.609 198.610 171.521 1.00 39.08 427 GLY E C 1
ATOM 18735 O O . GLY E 2 427 ? 177.713 198.731 170.989 1.00 37.29 427 GLY E O 1
ATOM 18739 N N . ASP E 2 428 ? 176.457 198.212 172.787 1.00 48.29 428 ASP E N 1
ATOM 18740 C CA . ASP E 2 428 ? 177.619 197.850 173.593 1.00 45.98 428 ASP E CA 1
ATOM 18741 C C . ASP E 2 428 ? 178.175 196.493 173.178 1.00 43.26 428 ASP E C 1
ATOM 18742 O O . ASP E 2 428 ? 179.396 196.313 173.104 1.00 45.59 428 ASP E O 1
ATOM 18751 N N . THR E 2 429 ? 177.300 195.527 172.905 1.00 33.84 429 THR E N 1
ATOM 18752 C CA . THR E 2 429 ? 177.719 194.236 172.372 1.00 32.96 429 THR E CA 1
ATOM 18753 C C . THR E 2 429 ? 177.884 194.389 170.867 1.00 31.26 429 THR E C 1
ATOM 18754 O O . THR E 2 429 ? 176.895 194.429 170.127 1.00 34.42 429 THR E O 1
ATOM 18765 N N . LEU E 2 430 ? 179.130 194.474 170.411 1.00 25.13 430 LEU E N 1
ATOM 18766 C CA . LEU E 2 430 ? 179.449 194.904 169.053 1.00 24.12 430 LEU E CA 1
ATOM 18767 C C . LEU E 2 430 ? 180.120 193.769 168.287 1.00 16.26 430 LEU E C 1
ATOM 18768 O O . LEU E 2 430 ? 181.348 193.656 168.268 1.00 9.61 430 LEU E O 1
ATOM 18784 N N . TRP E 2 431 ? 179.308 192.924 167.657 1.00 24.88 431 TRP E N 1
ATOM 18785 C CA . TRP E 2 431 ? 179.805 192.060 166.599 1.00 16.67 431 TRP E CA 1
ATOM 18786 C C . TRP E 2 431 ? 180.054 192.903 165.360 1.00 20.08 431 TRP E C 1
ATOM 18787 O O . TRP E 2 431 ? 179.262 193.790 165.030 1.00 34.88 431 TRP E O 1
ATOM 18808 N N . ARG E 2 432 ? 181.156 192.632 164.673 1.00 5.99 432 ARG E N 1
ATOM 18809 C CA . ARG E 2 432 ? 181.417 193.214 163.365 1.00 6.10 432 ARG E CA 1
ATOM 18810 C C . ARG E 2 432 ? 181.405 192.086 162.347 1.00 12.33 432 ARG E C 1
ATOM 18811 O O . ARG E 2 432 ? 182.192 191.139 162.456 1.00 29.33 432 ARG E O 1
ATOM 18832 N N . THR E 2 433 ? 180.510 192.183 161.370 1.00 7.04 433 THR E N 1
ATOM 18833 C CA . THR E 2 433 ? 180.329 191.148 160.365 1.00 9.30 433 THR E CA 1
ATOM 18834 C C . THR E 2 433 ? 180.910 191.635 159.048 1.00 16.30 433 THR E C 1
ATOM 18835 O O . THR E 2 433 ? 180.636 192.763 158.619 1.00 21.96 433 THR E O 1
ATOM 18846 N N . THR E 2 434 ? 181.717 190.782 158.422 1.00 11.46 434 THR E N 1
ATOM 18847 C CA . THR E 2 434 ? 182.410 191.091 157.181 1.00 9.82 434 THR E CA 1
ATOM 18848 C C . THR E 2 434 ? 181.898 190.168 156.086 1.00 18.76 434 THR E C 1
ATOM 18849 O O . THR E 2 434 ? 181.788 188.955 156.292 1.00 17.08 434 THR E O 1
ATOM 18860 N N . VAL E 2 435 ? 181.582 190.746 154.931 1.00 24.16 435 VAL E N 1
ATOM 18861 C CA . VAL E 2 435 ? 181.105 189.997 153.775 1.00 17.57 435 VAL E CA 1
ATOM 18862 C C . VAL E 2 435 ? 181.980 190.342 152.580 1.00 10.14 435 VAL E C 1
ATOM 18863 O O . VAL E 2 435 ? 182.277 191.516 152.334 1.00 20.23 435 VAL E O 1
ATOM 18876 N N . GLU E 2 436 ? 182.398 189.316 151.843 1.00 10.26 436 GLU E N 1
ATOM 18877 C CA . GLU E 2 436 ? 183.188 189.489 150.632 1.00 13.31 436 GLU E CA 1
ATOM 18878 C C . GLU E 2 436 ? 182.262 189.442 149.425 1.00 13.81 436 GLU E C 1
ATOM 18879 O O . GLU E 2 436 ? 181.616 188.420 149.173 1.00 25.12 436 GLU E O 1
ATOM 18891 N N . ILE E 2 437 ? 182.207 190.541 148.682 1.00 4.17 437 ILE E N 1
ATOM 18892 C CA . ILE E 2 437 ? 181.415 190.628 147.462 1.00 3.98 437 ILE E CA 1
ATOM 18893 C C . ILE E 2 437 ? 182.341 190.377 146.282 1.00 18.70 437 ILE E C 1
ATOM 18894 O O . ILE E 2 437 ? 183.423 190.973 146.192 1.00 32.45 437 ILE E O 1
ATOM 18910 N N . LYS E 2 438 ? 181.925 189.485 145.391 1.00 11.66 438 LYS E N 1
ATOM 18911 C CA . LYS E 2 438 ? 182.622 189.195 144.149 1.00 11.73 438 LYS E CA 1
ATOM 18912 C C . LYS E 2 438 ? 181.756 189.620 142.972 1.00 14.07 438 LYS E C 1
ATOM 18913 O O . LYS E 2 438 ? 180.574 189.940 143.120 1.00 19.02 438 LYS E O 1
ATOM 18932 N N . ILE E 2 439 ? 182.360 189.627 141.787 1.00 8.36 439 ILE E N 1
ATOM 18933 C CA . ILE E 2 439 ? 181.669 189.990 140.557 1.00 7.31 439 ILE E CA 1
ATOM 18934 C C . ILE E 2 439 ? 181.961 188.924 139.512 1.00 16.04 439 ILE E C 1
ATOM 18935 O O . ILE E 2 439 ? 183.118 188.537 139.319 1.00 24.91 439 ILE E O 1
ATOM 18951 N N . ILE E 2 440 ? 180.911 188.451 138.841 1.00 13.64 440 ILE E N 1
ATOM 18952 C CA . ILE E 2 440 ? 181.027 187.461 137.780 1.00 14.16 440 ILE E CA 1
ATOM 18953 C C . ILE E 2 440 ? 180.253 187.967 136.569 1.00 25.90 440 ILE E C 1
ATOM 18954 O O . ILE E 2 440 ? 179.486 188.926 136.648 1.00 30.15 440 ILE E O 1
ATOM 18970 N N . GLU E 2 441 ? 180.472 187.308 135.435 1.00 26.57 441 GLU E N 1
ATOM 18971 C CA . GLU E 2 441 ? 179.843 187.700 134.182 1.00 23.21 441 GLU E CA 1
ATOM 18972 C C . GLU E 2 441 ? 178.454 187.086 134.070 1.00 25.15 441 GLU E C 1
ATOM 18973 O O . GLU E 2 441 ? 178.228 185.946 134.486 1.00 28.75 441 GLU E O 1
ATOM 18985 N N . GLY E 2 442 ? 177.528 187.850 133.503 1.00 29.26 442 GLY E N 1
ATOM 18986 C CA . GLY E 2 442 ? 176.165 187.386 133.361 1.00 31.87 442 GLY E CA 1
ATOM 18987 C C . GLY E 2 442 ? 175.250 188.536 132.990 1.00 31.66 442 GLY E C 1
ATOM 18988 O O . GLY E 2 442 ? 175.705 189.633 132.658 1.00 33.23 442 GLY E O 1
ATOM 18992 N N . GLU E 2 443 ? 173.948 188.261 133.058 1.00 28.60 443 GLU E N 1
ATOM 18993 C CA . GLU E 2 443 ? 172.936 189.241 132.706 1.00 30.35 443 GLU E CA 1
ATOM 18994 C C . GLU E 2 443 ? 171.951 189.425 133.855 1.00 26.69 443 GLU E C 1
ATOM 18995 O O . GLU E 2 443 ? 171.667 188.476 134.592 1.00 26.93 443 GLU E O 1
ATOM 19007 N N . PRO E 2 444 ? 171.413 190.631 134.034 1.00 16.06 444 PRO E N 1
ATOM 19008 C CA . PRO E 2 444 ? 170.419 190.839 135.092 1.00 19.43 444 PRO E CA 1
ATOM 19009 C C . PRO E 2 444 ? 169.129 190.089 134.804 1.00 23.94 444 PRO E C 1
ATOM 19010 O O . PRO E 2 444 ? 168.761 189.854 133.651 1.00 31.17 444 PRO E O 1
ATOM 19021 N N . ASN E 2 445 ? 168.435 189.715 135.879 1.00 22.09 445 ASN E N 1
ATOM 19022 C CA . ASN E 2 445 ? 167.156 189.028 135.736 1.00 17.20 445 ASN E CA 1
ATOM 19023 C C . ASN E 2 445 ? 166.055 190.008 135.347 1.00 15.21 445 ASN E C 1
ATOM 19024 O O . ASN E 2 445 ? 165.429 189.869 134.292 1.00 23.24 445 ASN E O 1
ATOM 19035 N N . LEU E 2 446 ? 165.803 191.006 136.190 1.00 9.67 446 LEU E N 1
ATOM 19036 C CA . LEU E 2 446 ? 164.876 192.065 135.824 1.00 12.78 446 LEU E CA 1
ATOM 19037 C C . LEU E 2 446 ? 165.476 192.912 134.709 1.00 19.93 446 LEU E C 1
ATOM 19038 O O . LEU E 2 446 ? 166.668 193.230 134.724 1.00 29.39 446 LEU E O 1
ATOM 19054 N N . LYS E 2 447 ? 164.645 193.277 133.737 1.00 20.06 447 LYS E N 1
ATOM 19055 C CA . LYS E 2 447 ? 165.081 194.046 132.577 1.00 22.42 447 LYS E CA 1
ATOM 19056 C C . LYS E 2 447 ? 164.277 195.334 132.508 1.00 33.02 447 LYS E C 1
ATOM 19057 O O . LYS E 2 447 ? 163.045 195.297 132.419 1.00 34.25 447 LYS E O 1
ATOM 19076 N N . VAL E 2 448 ? 164.971 196.463 132.544 1.00 27.93 448 VAL E N 1
ATOM 19077 C CA . VAL E 2 448 ? 164.342 197.776 132.432 1.00 22.13 448 VAL E CA 1
ATOM 19078 C C . VAL E 2 448 ? 165.055 198.529 131.319 1.00 23.91 448 VAL E C 1
ATOM 19079 O O . VAL E 2 448 ? 166.217 198.233 130.993 1.00 26.30 448 VAL E O 1
ATOM 19092 N N . PRO E 2 449 ? 164.393 199.513 130.711 1.00 31.01 449 PRO E N 1
ATOM 19093 C CA . PRO E 2 449 ? 165.042 200.263 129.627 1.00 33.19 449 PRO E CA 1
ATOM 19094 C C . PRO E 2 449 ? 166.210 201.096 130.127 1.00 37.65 449 PRO E C 1
ATOM 19095 O O . PRO E 2 449 ? 166.469 201.153 131.333 1.00 38.91 449 PRO E O 1
ATOM 19106 N N . GLY E 2 450 ? 166.923 201.744 129.211 1.00 50.04 450 GLY E N 1
ATOM 19107 C CA . GLY E 2 450 ? 168.002 202.631 129.595 1.00 51.97 450 GLY E CA 1
ATOM 19108 C C . GLY E 2 450 ? 167.474 203.909 130.210 1.00 48.54 450 GLY E C 1
ATOM 19109 O O . GLY E 2 450 ? 166.361 203.929 130.743 1.00 42.79 450 GLY E O 1
ATOM 19113 N N . ASN E 2 451 ? 168.256 204.983 130.147 1.00 47.86 451 ASN E N 1
ATOM 19114 C CA . ASN E 2 451 ? 167.797 206.257 130.678 1.00 50.63 451 ASN E CA 1
ATOM 19115 C C . ASN E 2 451 ? 166.553 206.715 129.929 1.00 48.74 451 ASN E C 1
ATOM 19116 O O . ASN E 2 451 ? 166.502 206.671 128.696 1.00 50.07 451 ASN E O 1
ATOM 19126 N N . VAL E 2 452 ? 165.549 207.157 130.680 1.00 38.19 452 VAL E N 1
ATOM 19127 C CA . VAL E 2 452 ? 164.251 207.535 130.137 1.00 39.47 452 VAL E CA 1
ATOM 19128 C C . VAL E 2 452 ? 164.122 209.049 130.200 1.00 44.10 452 VAL E C 1
ATOM 19129 O O . VAL E 2 452 ? 164.455 209.664 131.220 1.00 49.04 452 VAL E O 1
ATOM 19142 N N . THR E 2 453 ? 163.646 209.644 129.114 1.00 50.24 453 THR E N 1
ATOM 19143 C CA . THR E 2 453 ? 163.364 211.070 129.056 1.00 49.47 453 THR E CA 1
ATOM 19144 C C . THR E 2 453 ? 161.866 211.311 129.191 1.00 50.21 453 THR E C 1
ATOM 19145 O O . THR E 2 453 ? 161.042 210.454 128.863 1.00 52.40 453 THR E O 1
ATOM 19156 N N . ALA E 2 454 ? 161.521 212.497 129.685 1.00 59.77 454 ALA E N 1
ATOM 19157 C CA . ALA E 2 454 ? 160.136 212.880 129.906 1.00 61.91 454 ALA E CA 1
ATOM 19158 C C . ALA E 2 454 ? 159.898 214.279 129.362 1.00 66.18 454 ALA E C 1
ATOM 19159 O O . ALA E 2 454 ? 160.766 215.151 129.465 1.00 63.81 454 ALA E O 1
ATOM 19166 N N . VAL E 2 455 ? 158.718 214.487 128.786 1.00 76.51 455 VAL E N 1
ATOM 19167 C CA . VAL E 2 455 ? 158.290 215.793 128.299 1.00 76.97 455 VAL E CA 1
ATOM 19168 C C . VAL E 2 455 ? 157.387 216.415 129.353 1.00 75.67 455 VAL E C 1
ATOM 19169 O O . VAL E 2 455 ? 156.464 215.761 129.855 1.00 71.61 455 VAL E O 1
ATOM 19182 N N . LEU E 2 456 ? 157.653 217.674 129.692 1.00 76.21 456 LEU E N 1
ATOM 19183 C CA . LEU E 2 456 ? 156.909 218.332 130.757 1.00 74.39 456 LEU E CA 1
ATOM 19184 C C . LEU E 2 456 ? 155.415 218.310 130.458 1.00 74.15 456 LEU E C 1
ATOM 19185 O O . LEU E 2 456 ? 154.987 218.600 129.337 1.00 72.02 456 LEU E O 1
ATOM 19201 N N . GLY E 2 457 ? 154.624 217.964 131.468 1.00 71.11 457 GLY E N 1
ATOM 19202 C CA . GLY E 2 457 ? 153.180 217.907 131.317 1.00 73.51 457 GLY E CA 1
ATOM 19203 C C . GLY E 2 457 ? 152.690 216.824 130.380 1.00 73.21 457 GLY E C 1
ATOM 19204 O O . GLY E 2 457 ? 151.745 217.055 129.614 1.00 69.74 457 GLY E O 1
ATOM 19208 N N . GLU E 2 458 ? 153.307 215.644 130.419 1.00 74.63 458 GLU E N 1
ATOM 19209 C CA . GLU E 2 458 ? 152.899 214.525 129.583 1.00 71.90 458 GLU E CA 1
ATOM 19210 C C . GLU E 2 458 ? 152.912 213.243 130.402 1.00 69.37 458 GLU E C 1
ATOM 19211 O O . GLU E 2 458 ? 153.745 213.064 131.293 1.00 69.46 458 GLU E O 1
ATOM 19223 N N . THR E 2 459 ? 151.979 212.349 130.087 1.00 60.28 459 THR E N 1
ATOM 19224 C CA . THR E 2 459 ? 151.945 211.045 130.732 1.00 58.53 459 THR E CA 1
ATOM 19225 C C . THR E 2 459 ? 153.129 210.202 130.277 1.00 56.71 459 THR E C 1
ATOM 19226 O O . THR E 2 459 ? 153.579 210.302 129.132 1.00 57.88 459 THR E O 1
ATOM 19237 N N . LEU E 2 460 ? 153.638 209.368 131.182 1.00 54.35 460 LEU E N 1
ATOM 19238 C CA . LEU E 2 460 ? 154.745 208.476 130.875 1.00 54.98 460 LEU E CA 1
ATOM 19239 C C . LEU E 2 460 ? 154.492 207.101 131.472 1.00 50.25 460 LEU E C 1
ATOM 19240 O O . LEU E 2 460 ? 153.831 206.963 132.505 1.00 42.91 460 LEU E O 1
ATOM 19256 N N . LYS E 2 461 ? 155.033 206.084 130.804 1.00 42.36 461 LYS E N 1
ATOM 19257 C CA . LYS E 2 461 ? 154.932 204.703 131.250 1.00 41.56 461 LYS E CA 1
ATOM 19258 C C . LYS E 2 461 ? 156.293 204.041 131.109 1.00 41.12 461 LYS E C 1
ATOM 19259 O O . LYS E 2 461 ? 157.020 204.302 130.147 1.00 41.10 461 LYS E O 1
ATOM 19278 N N . VAL E 2 462 ? 156.632 203.187 132.070 1.00 35.83 462 VAL E N 1
ATOM 19279 C CA . VAL E 2 462 ? 157.910 202.478 132.056 1.00 32.13 462 VAL E CA 1
ATOM 19280 C C . VAL E 2 462 ? 157.666 201.008 132.383 1.00 30.95 462 VAL E C 1
ATOM 19281 O O . VAL E 2 462 ? 157.013 200.705 133.392 1.00 32.00 462 VAL E O 1
ATOM 19294 N N . PRO E 2 463 ? 158.157 200.068 131.580 1.00 32.90 463 PRO E N 1
ATOM 19295 C CA . PRO E 2 463 ? 157.962 198.649 131.878 1.00 28.40 463 PRO E CA 1
ATOM 19296 C C . PRO E 2 463 ? 159.110 198.067 132.697 1.00 23.89 463 PRO E C 1
ATOM 19297 O O . PRO E 2 463 ? 160.161 198.684 132.875 1.00 29.57 463 PRO E O 1
ATOM 19308 N N . CYS E 2 464 ? 158.884 196.848 133.191 1.00 17.68 464 CYS E N 1
ATOM 19309 C CA . CYS E 2 464 ? 159.913 196.131 133.942 1.00 21.53 464 CYS E CA 1
ATOM 19310 C C . CYS E 2 464 ? 159.616 194.638 133.805 1.00 24.76 464 CYS E C 1
ATOM 19311 O O . CYS E 2 464 ? 158.747 194.114 134.506 1.00 35.22 464 CYS E O 1
ATOM 19318 N N . HIS E 2 465 ? 160.340 193.973 132.910 1.00 29.55 465 HIS E N 1
ATOM 19319 C CA . HIS E 2 465 ? 160.131 192.553 132.662 1.00 28.94 465 HIS E CA 1
ATOM 19320 C C . HIS E 2 465 ? 160.817 191.718 133.735 1.00 21.05 465 HIS E C 1
ATOM 19321 O O . HIS E 2 465 ? 161.910 192.054 134.197 1.00 28.29 465 HIS E O 1
ATOM 19335 N N . PHE E 2 466 ? 160.172 190.624 134.130 1.00 13.79 466 PHE E N 1
ATOM 19336 C CA . PHE E 2 466 ? 160.736 189.707 135.109 1.00 21.23 466 PHE E CA 1
ATOM 19337 C C . PHE E 2 466 ? 160.571 188.276 134.622 1.00 29.38 466 PHE E C 1
ATOM 19338 O O . PHE E 2 466 ? 159.642 187.978 133.862 1.00 34.52 466 PHE E O 1
ATOM 19355 N N . PRO E 2 467 ? 161.458 187.367 135.044 1.00 25.44 467 PRO E N 1
ATOM 19356 C CA . PRO E 2 467 ? 161.418 185.992 134.526 1.00 18.69 467 PRO E CA 1
ATOM 19357 C C . PRO E 2 467 ? 160.291 185.149 135.103 1.00 24.05 467 PRO E C 1
ATOM 19358 O O . PRO E 2 467 ? 159.438 185.645 135.844 1.00 33.35 467 PRO E O 1
ATOM 19369 N N . CYS E 2 468 ? 160.294 183.858 134.762 1.00 22.63 468 CYS E N 1
ATOM 19370 C CA . CYS E 2 468 ? 159.206 182.965 135.139 1.00 25.22 468 CYS E CA 1
ATOM 19371 C C . CYS E 2 468 ? 159.264 182.560 136.608 1.00 22.72 468 CYS E C 1
ATOM 19372 O O . CYS E 2 468 ? 158.257 182.088 137.145 1.00 20.58 468 CYS E O 1
ATOM 19379 N N . LYS E 2 469 ? 160.411 182.729 137.267 1.00 18.25 469 LYS E N 1
ATOM 19380 C CA . LYS E 2 469 ? 160.550 182.362 138.672 1.00 19.00 469 LYS E CA 1
ATOM 19381 C C . LYS E 2 469 ? 160.207 183.499 139.626 1.00 23.44 469 LYS E C 1
ATOM 19382 O O . LYS E 2 469 ? 160.168 183.274 140.840 1.00 24.35 469 LYS E O 1
ATOM 19401 N N . PHE E 2 470 ? 159.960 184.703 139.114 1.00 24.71 470 PHE E N 1
ATOM 19402 C CA . PHE E 2 470 ? 159.513 185.838 139.919 1.00 16.03 470 PHE E CA 1
ATOM 19403 C C . PHE E 2 470 ? 158.011 186.052 139.795 1.00 19.85 470 PHE E C 1
ATOM 19404 O O . PHE E 2 470 ? 157.532 187.189 139.795 1.00 25.61 470 PHE E O 1
ATOM 19421 N N . SER E 2 471 ? 157.245 184.967 139.674 1.00 26.34 471 SER E N 1
ATOM 19422 C CA . SER E 2 471 ? 155.793 185.050 139.607 1.00 22.45 471 SER E CA 1
ATOM 19423 C C . SER E 2 471 ? 155.117 184.813 140.950 1.00 15.96 471 SER E C 1
ATOM 19424 O O . SER E 2 471 ? 153.942 185.162 141.103 1.00 23.79 471 SER E O 1
ATOM 19432 N N . SER E 2 472 ? 155.826 184.235 141.920 1.00 10.37 472 SER E N 1
ATOM 19433 C CA . SER E 2 472 ? 155.298 184.013 143.259 1.00 20.78 472 SER E CA 1
ATOM 19434 C C . SER E 2 472 ? 155.797 185.053 144.256 1.00 29.42 472 SER E C 1
ATOM 19435 O O . SER E 2 472 ? 155.663 184.856 145.469 1.00 24.84 472 SER E O 1
ATOM 19443 N N . TYR E 2 473 ? 156.372 186.150 143.771 1.00 26.59 473 TYR E N 1
ATOM 19444 C CA . TYR E 2 473 ? 156.914 187.215 144.596 1.00 15.00 473 TYR E CA 1
ATOM 19445 C C . TYR E 2 473 ? 155.970 188.415 144.567 1.00 21.00 473 TYR E C 1
ATOM 19446 O O . TYR E 2 473 ? 154.890 188.370 143.967 1.00 30.20 473 TYR E O 1
ATOM 19464 N N . GLU E 2 474 ? 156.382 189.495 145.224 1.00 12.33 474 GLU E N 1
ATOM 19465 C CA . GLU E 2 474 ? 155.710 190.784 145.139 1.00 15.65 474 GLU E CA 1
ATOM 19466 C C . GLU E 2 474 ? 156.592 191.739 144.350 1.00 14.60 474 GLU E C 1
ATOM 19467 O O . GLU E 2 474 ? 157.749 191.959 144.717 1.00 22.54 474 GLU E O 1
ATOM 19479 N N . LYS E 2 475 ? 156.046 192.309 143.282 1.00 15.21 475 LYS E N 1
ATOM 19480 C CA . LYS E 2 475 ? 156.765 193.266 142.452 1.00 20.98 475 LYS E CA 1
ATOM 19481 C C . LYS E 2 475 ? 156.398 194.674 142.896 1.00 21.70 475 LYS E C 1
ATOM 19482 O O . LYS E 2 475 ? 155.226 194.955 143.165 1.00 25.43 475 LYS E O 1
ATOM 19501 N N . TYR E 2 476 ? 157.394 195.555 142.974 1.00 13.74 476 TYR E N 1
ATOM 19502 C CA . TYR E 2 476 ? 157.149 196.919 143.415 1.00 15.36 476 TYR E CA 1
ATOM 19503 C C . TYR E 2 476 ? 158.033 197.894 142.654 1.00 21.12 476 TYR E C 1
ATOM 19504 O O . TYR E 2 476 ? 159.107 197.541 142.157 1.00 30.71 476 TYR E O 1
ATOM 19522 N N . TRP E 2 477 ? 157.548 199.130 142.570 1.00 17.75 477 TRP E N 1
ATOM 19523 C CA . TRP E 2 477 ? 158.316 200.277 142.112 1.00 28.40 477 TRP E CA 1
ATOM 19524 C C . TRP E 2 477 ? 158.426 201.252 143.274 1.00 36.64 477 TRP E C 1
ATOM 19525 O O . TRP E 2 477 ? 157.423 201.545 143.932 1.00 38.35 477 TRP E O 1
ATOM 19546 N N . CYS E 2 478 ? 159.635 201.744 143.532 1.00 32.71 478 CYS E N 1
ATOM 19547 C CA . CYS E 2 478 ? 159.862 202.704 144.604 1.00 22.58 478 CYS E CA 1
ATOM 19548 C C . CYS E 2 478 ? 160.722 203.849 144.086 1.00 25.95 478 CYS E C 1
ATOM 19549 O O . CYS E 2 478 ? 161.446 203.709 143.100 1.00 33.12 478 CYS E O 1
ATOM 19556 N N . LYS E 2 479 ? 160.613 205.000 144.745 1.00 29.47 479 LYS E N 1
ATOM 19557 C CA . LYS E 2 479 ? 161.392 206.180 144.389 1.00 35.63 479 LYS E CA 1
ATOM 19558 C C . LYS E 2 479 ? 162.528 206.358 145.385 1.00 35.98 479 LYS E C 1
ATOM 19559 O O . LYS E 2 479 ? 162.293 206.429 146.595 1.00 46.09 479 LYS E O 1
ATOM 19578 N N . TRP E 2 480 ? 163.750 206.455 144.872 1.00 26.07 480 TRP E N 1
ATOM 19579 C CA . TRP E 2 480 ? 164.919 206.480 145.737 1.00 27.07 480 TRP E CA 1
ATOM 19580 C C . TRP E 2 480 ? 165.094 207.844 146.394 1.00 38.09 480 TRP E C 1
ATOM 19581 O O . TRP E 2 480 ? 164.919 208.888 145.761 1.00 38.99 480 TRP E O 1
ATOM 19602 N N . ASN E 2 481 ? 165.451 207.821 147.677 1.00 49.71 481 ASN E N 1
ATOM 19603 C CA . ASN E 2 481 ? 165.684 209.030 148.452 1.00 47.99 481 ASN E CA 1
ATOM 19604 C C . ASN E 2 481 ? 166.745 208.733 149.501 1.00 47.62 481 ASN E C 1
ATOM 19605 O O . ASN E 2 481 ? 166.977 207.578 149.867 1.00 50.96 481 ASN E O 1
ATOM 19615 N N . ASN E 2 482 ? 167.390 209.797 149.988 1.00 45.77 482 ASN E N 1
ATOM 19616 C CA . ASN E 2 482 ? 168.448 209.627 150.980 1.00 46.57 482 ASN E CA 1
ATOM 19617 C C . ASN E 2 482 ? 167.954 208.870 152.206 1.00 46.99 482 ASN E C 1
ATOM 19618 O O . ASN E 2 482 ? 168.727 208.143 152.839 1.00 43.58 482 ASN E O 1
ATOM 19629 N N . THR E 2 483 ? 166.680 209.024 152.554 1.00 51.50 483 THR E N 1
ATOM 19630 C CA . THR E 2 483 ? 166.101 208.365 153.716 1.00 49.05 483 THR E CA 1
ATOM 19631 C C . THR E 2 483 ? 165.519 206.994 153.394 1.00 55.02 483 THR E C 1
ATOM 19632 O O . THR E 2 483 ? 164.932 206.364 154.280 1.00 53.10 483 THR E O 1
ATOM 19643 N N . GLY E 2 484 ? 165.663 206.522 152.157 1.00 56.90 484 GLY E N 1
ATOM 19644 C CA . GLY E 2 484 ? 165.112 205.241 151.757 1.00 53.47 484 GLY E CA 1
ATOM 19645 C C . GLY E 2 484 ? 163.949 205.400 150.802 1.00 54.03 484 GLY E C 1
ATOM 19646 O O . GLY E 2 484 ? 163.266 206.428 150.825 1.00 53.83 484 GLY E O 1
ATOM 19650 N N . CYS E 2 485 ? 163.707 204.400 149.959 1.00 44.83 485 CYS E N 1
ATOM 19651 C CA . CYS E 2 485 ? 162.640 204.470 148.973 1.00 45.30 485 CYS E CA 1
ATOM 19652 C C . CYS E 2 485 ? 161.387 203.787 149.507 1.00 44.96 485 CYS E C 1
ATOM 19653 O O . CYS E 2 485 ? 161.457 202.878 150.338 1.00 43.05 485 CYS E O 1
ATOM 19660 N N . GLN E 2 486 ? 160.235 204.241 149.018 1.00 39.58 486 GLN E N 1
ATOM 19661 C CA . GLN E 2 486 ? 158.936 203.766 149.472 1.00 44.23 486 GLN E CA 1
ATOM 19662 C C . GLN E 2 486 ? 158.087 203.372 148.272 1.00 49.54 486 GLN E C 1
ATOM 19663 O O . GLN E 2 486 ? 158.098 204.053 147.242 1.00 48.04 486 GLN E O 1
ATOM 19677 N N . ALA E 2 487 ? 157.349 202.274 148.413 1.00 43.81 487 ALA E N 1
ATOM 19678 C CA . ALA E 2 487 ? 156.555 201.749 147.312 1.00 37.26 487 ALA E CA 1
ATOM 19679 C C . ALA E 2 487 ? 155.475 202.742 146.895 1.00 36.80 487 ALA E C 1
ATOM 19680 O O . ALA E 2 487 ? 154.900 203.455 147.722 1.00 36.83 487 ALA E O 1
ATOM 19687 N N . LEU E 2 488 ? 155.193 202.782 145.552 1.00 32.96 488 LEU E N 1
ATOM 19688 C CA . LEU E 2 488 ? 154.210 203.692 144.986 1.00 34.26 488 LEU E CA 1
ATOM 19689 C C . LEU E 2 488 ? 152.874 202.991 144.764 1.00 33.72 488 LEU E C 1
ATOM 19690 O O . LEU E 2 488 ? 152.830 201.777 144.544 1.00 36.35 488 LEU E O 1
ATOM 19706 N N . PRO E 2 489 ? 151.762 203.732 144.826 1.00 37.29 489 PRO E N 1
ATOM 19707 C CA . PRO E 2 489 ? 150.481 203.248 144.270 1.00 38.87 489 PRO E CA 1
ATOM 19708 C C . PRO E 2 489 ? 150.319 203.658 142.805 1.00 42.50 489 PRO E C 1
ATOM 19709 O O . PRO E 2 489 ? 149.572 204.569 142.444 1.00 41.49 489 PRO E O 1
ATOM 19720 N N . SER E 2 490 ? 151.058 202.978 141.932 1.00 46.80 490 SER E N 1
ATOM 19721 C CA . SER E 2 490 ? 151.106 203.329 140.512 1.00 40.56 490 SER E CA 1
ATOM 19722 C C . SER E 2 490 ? 149.725 203.331 139.860 1.00 39.57 490 SER E C 1
ATOM 19723 O O . SER E 2 490 ? 148.704 203.160 140.526 1.00 41.79 490 SER E O 1
ATOM 19731 N N . CYS E 2 502 ? 149.730 198.128 138.712 1.00 47.65 502 CYS E N 1
ATOM 19732 C CA . CYS E 2 502 ? 149.642 197.369 137.472 1.00 47.89 502 CYS E CA 1
ATOM 19733 C C . CYS E 2 502 ? 150.412 196.058 137.584 1.00 44.45 502 CYS E C 1
ATOM 19734 O O . CYS E 2 502 ? 151.383 195.958 138.330 1.00 45.30 502 CYS E O 1
ATOM 19741 N N . ASP E 2 503 ? 149.964 195.052 136.840 1.00 40.29 503 ASP E N 1
ATOM 19742 C CA . ASP E 2 503 ? 150.624 193.755 136.816 1.00 42.14 503 ASP E CA 1
ATOM 19743 C C . ASP E 2 503 ? 150.016 192.939 135.684 1.00 47.56 503 ASP E C 1
ATOM 19744 O O . ASP E 2 503 ? 149.044 193.352 135.047 1.00 46.30 503 ASP E O 1
ATOM 19753 N N . GLU E 2 504 ? 150.603 191.773 135.440 1.00 45.63 504 GLU E N 1
ATOM 19754 C CA . GLU E 2 504 ? 150.272 190.983 134.262 1.00 40.58 504 GLU E CA 1
ATOM 19755 C C . GLU E 2 504 ? 150.682 189.536 134.528 1.00 42.21 504 GLU E C 1
ATOM 19756 O O . GLU E 2 504 ? 150.879 189.138 135.682 1.00 40.84 504 GLU E O 1
ATOM 19768 N N . ASN E 2 505 ? 150.806 188.756 133.462 1.00 49.98 505 ASN E N 1
ATOM 19769 C CA . ASN E 2 505 ? 151.437 187.447 133.529 1.00 46.49 505 ASN E CA 1
ATOM 19770 C C . ASN E 2 505 ? 152.929 187.684 133.751 1.00 56.47 505 ASN E C 1
ATOM 19771 O O . ASN E 2 505 ? 153.364 188.793 134.072 1.00 61.46 505 ASN E O 1
ATOM 19782 N N . SER E 2 506 ? 153.746 186.647 133.580 1.00 50.05 506 SER E N 1
ATOM 19783 C CA . SER E 2 506 ? 155.133 186.740 134.019 1.00 41.02 506 SER E CA 1
ATOM 19784 C C . SER E 2 506 ? 155.897 187.745 133.169 1.00 36.28 506 SER E C 1
ATOM 19785 O O . SER E 2 506 ? 156.806 187.378 132.418 1.00 37.80 506 SER E O 1
ATOM 19793 N N . ARG E 2 507 ? 155.523 189.019 133.288 1.00 39.71 507 ARG E N 1
ATOM 19794 C CA . ARG E 2 507 ? 156.183 190.118 132.599 1.00 39.81 507 ARG E CA 1
ATOM 19795 C C . ARG E 2 507 ? 155.451 191.412 132.932 1.00 37.85 507 ARG E C 1
ATOM 19796 O O . ARG E 2 507 ? 154.315 191.398 133.413 1.00 39.14 507 ARG E O 1
ATOM 19800 N N . LEU E 2 508 ? 156.125 192.533 132.670 1.00 35.70 508 LEU E N 1
ATOM 19801 C CA . LEU E 2 508 ? 155.494 193.847 132.534 1.00 31.86 508 LEU E CA 1
ATOM 19802 C C . LEU E 2 508 ? 154.732 194.258 133.800 1.00 31.71 508 LEU E C 1
ATOM 19803 O O . LEU E 2 508 ? 153.503 194.347 133.829 1.00 29.26 508 LEU E O 1
ATOM 19819 N N . VAL E 2 509 ? 155.501 194.499 134.858 1.00 28.90 509 VAL E N 1
ATOM 19820 C CA . VAL E 2 509 ? 155.034 195.316 135.976 1.00 19.63 509 VAL E CA 1
ATOM 19821 C C . VAL E 2 509 ? 155.474 196.747 135.694 1.00 23.79 509 VAL E C 1
ATOM 19822 O O . VAL E 2 509 ? 156.673 197.036 135.636 1.00 33.56 509 VAL E O 1
ATOM 19835 N N . SER E 2 510 ? 154.508 197.643 135.509 1.00 29.31 510 SER E N 1
ATOM 19836 C CA . SER E 2 510 ? 154.756 198.934 134.884 1.00 35.48 510 SER E CA 1
ATOM 19837 C C . SER E 2 510 ? 154.501 200.084 135.849 1.00 33.31 510 SER E C 1
ATOM 19838 O O . SER E 2 510 ? 153.653 199.998 136.741 1.00 38.57 510 SER E O 1
ATOM 19846 N N . LEU E 2 511 ? 155.248 201.166 135.644 1.00 32.16 511 LEU E N 1
ATOM 19847 C CA . LEU E 2 511 ? 155.095 202.410 136.386 1.00 31.05 511 LEU E CA 1
ATOM 19848 C C . LEU E 2 511 ? 154.438 203.439 135.479 1.00 33.36 511 LEU E C 1
ATOM 19849 O O . LEU E 2 511 ? 154.823 203.576 134.314 1.00 38.10 511 LEU E O 1
ATOM 19865 N N . THR E 2 512 ? 153.455 204.159 136.014 1.00 39.40 512 THR E N 1
ATOM 19866 C CA . THR E 2 512 ? 152.726 205.180 135.273 1.00 42.85 512 THR E CA 1
ATOM 19867 C C . THR E 2 512 ? 152.837 206.510 136.003 1.00 42.20 512 THR E C 1
ATOM 19868 O O . THR E 2 512 ? 152.674 206.565 137.226 1.00 41.86 512 THR E O 1
ATOM 19879 N N . LEU E 2 513 ? 153.115 207.574 135.253 1.00 48.99 513 LEU E N 1
ATOM 19880 C CA . LEU E 2 513 ? 153.130 208.937 135.775 1.00 52.44 513 LEU E CA 1
ATOM 19881 C C . LEU E 2 513 ? 152.163 209.764 134.937 1.00 56.37 513 LEU E C 1
ATOM 19882 O O . LEU E 2 513 ? 152.408 209.996 133.748 1.00 57.44 513 LEU E O 1
ATOM 19898 N N . ASN E 2 514 ? 151.065 210.203 135.555 1.00 58.77 514 ASN E N 1
ATOM 19899 C CA . ASN E 2 514 ? 150.053 210.962 134.826 1.00 57.47 514 ASN E CA 1
ATOM 19900 C C . ASN E 2 514 ? 150.608 212.301 134.357 1.00 61.99 514 ASN E C 1
ATOM 19901 O O . ASN E 2 514 ? 150.656 212.583 133.154 1.00 64.06 514 ASN E O 1
ATOM 19912 N N . LEU E 2 515 ? 151.031 213.141 135.297 1.00 67.73 515 LEU E N 1
ATOM 19913 C CA . LEU E 2 515 ? 151.621 214.439 134.999 1.00 67.55 515 LEU E CA 1
ATOM 19914 C C . LEU E 2 515 ? 153.022 214.480 135.588 1.00 65.87 515 LEU E C 1
ATOM 19915 O O . LEU E 2 515 ? 153.226 214.081 136.739 1.00 65.04 515 LEU E O 1
ATOM 19931 N N . VAL E 2 516 ? 153.981 214.961 134.802 1.00 67.49 516 VAL E N 1
ATOM 19932 C CA . VAL E 2 516 ? 155.388 214.977 135.187 1.00 68.99 516 VAL E CA 1
ATOM 19933 C C . VAL E 2 516 ? 155.793 216.412 135.485 1.00 69.49 516 VAL E C 1
ATOM 19934 O O . VAL E 2 516 ? 155.589 217.308 134.657 1.00 70.81 516 VAL E O 1
ATOM 19947 N N . THR E 2 517 ? 156.356 216.627 136.667 1.00 68.19 517 THR E N 1
ATOM 19948 C CA . THR E 2 517 ? 156.943 217.898 137.062 1.00 67.21 517 THR E CA 1
ATOM 19949 C C . THR E 2 517 ? 158.430 217.694 137.332 1.00 68.90 517 THR E C 1
ATOM 19950 O O . THR E 2 517 ? 158.934 216.568 137.341 1.00 68.54 517 THR E O 1
ATOM 19961 N N . ARG E 2 518 ? 159.138 218.802 137.554 1.00 74.04 518 ARG E N 1
ATOM 19962 C CA . ARG E 2 518 ? 160.572 218.720 137.799 1.00 72.86 518 ARG E CA 1
ATOM 19963 C C . ARG E 2 518 ? 160.897 217.911 139.047 1.00 71.64 518 ARG E C 1
ATOM 19964 O O . ARG E 2 518 ? 161.983 217.328 139.127 1.00 68.18 518 ARG E O 1
ATOM 19985 N N . ALA E 2 519 ? 159.983 217.860 140.018 1.00 63.23 519 ALA E N 1
ATOM 19986 C CA . ALA E 2 519 ? 160.225 217.074 141.223 1.00 60.57 519 ALA E CA 1
ATOM 19987 C C . ALA E 2 519 ? 160.237 215.580 140.929 1.00 60.65 519 ALA E C 1
ATOM 19988 O O . ALA E 2 519 ? 160.977 214.830 141.574 1.00 61.10 519 ALA E O 1
ATOM 19995 N N . ASP E 2 520 ? 159.429 215.129 139.966 1.00 57.84 520 ASP E N 1
ATOM 19996 C CA . ASP E 2 520 ? 159.369 213.707 139.649 1.00 56.49 520 ASP E CA 1
ATOM 19997 C C . ASP E 2 520 ? 160.701 213.167 139.146 1.00 55.03 520 ASP E C 1
ATOM 19998 O O . ASP E 2 520 ? 160.926 211.954 139.209 1.00 53.01 520 ASP E O 1
ATOM 20007 N N . GLU E 2 521 ? 161.583 214.033 138.656 1.00 51.03 521 GLU E N 1
ATOM 20008 C CA . GLU E 2 521 ? 162.884 213.585 138.183 1.00 51.85 521 GLU E CA 1
ATOM 20009 C C . GLU E 2 521 ? 163.657 212.912 139.309 1.00 46.76 521 GLU E C 1
ATOM 20010 O O . GLU E 2 521 ? 163.547 213.297 140.477 1.00 46.69 521 GLU E O 1
ATOM 20022 N N . GLY E 2 522 ? 164.434 211.898 138.956 1.00 39.19 522 GLY E N 1
ATOM 20023 C CA . GLY E 2 522 ? 165.243 211.214 139.954 1.00 37.48 522 GLY E CA 1
ATOM 20024 C C . GLY E 2 522 ? 165.523 209.781 139.532 1.00 35.28 522 GLY E C 1
ATOM 20025 O O . GLY E 2 522 ? 165.604 209.476 138.343 1.00 44.57 522 GLY E O 1
ATOM 20029 N N . TRP E 2 523 ? 165.681 208.924 140.537 1.00 27.33 523 TRP E N 1
ATOM 20030 C CA . TRP E 2 523 ? 165.959 207.511 140.336 1.00 28.47 523 TRP E CA 1
ATOM 20031 C C . TRP E 2 523 ? 164.808 206.684 140.888 1.00 35.68 523 TRP E C 1
ATOM 20032 O O . TRP E 2 523 ? 164.315 206.951 141.988 1.00 44.28 523 TRP E O 1
ATOM 20053 N N . TYR E 2 524 ? 164.384 205.680 140.123 1.00 28.02 524 TYR E N 1
ATOM 20054 C CA . TYR E 2 524 ? 163.362 204.740 140.550 1.00 16.25 524 TYR E CA 1
ATOM 20055 C C . TYR E 2 524 ? 163.932 203.330 140.521 1.00 21.49 524 TYR E C 1
ATOM 20056 O O . TYR E 2 524 ? 164.842 203.025 139.744 1.00 27.99 524 TYR E O 1
ATOM 20074 N N . TRP E 2 525 ? 163.387 202.476 141.381 1.00 15.06 525 TRP E N 1
ATOM 20075 C CA . TRP E 2 525 ? 163.802 201.088 141.506 1.00 19.09 525 TRP E CA 1
ATOM 20076 C C . TRP E 2 525 ? 162.615 200.187 141.207 1.00 16.35 525 TRP E C 1
ATOM 20077 O O . TRP E 2 525 ? 161.513 200.422 141.713 1.00 27.90 525 TRP E O 1
ATOM 20098 N N . CYS E 2 526 ? 162.846 199.160 140.395 1.00 10.83 526 CYS E N 1
ATOM 20099 C CA . CYS E 2 526 ? 161.894 198.080 140.176 1.00 10.13 526 CYS E CA 1
ATOM 20100 C C . CYS E 2 526 ? 162.468 196.833 140.832 1.00 10.36 526 CYS E C 1
ATOM 20101 O O . CYS E 2 526 ? 163.596 196.436 140.522 1.00 22.26 526 CYS E O 1
ATOM 20108 N N . GLY E 2 527 ? 161.708 196.222 141.737 1.00 0.00 527 GLY E N 1
ATOM 20109 C CA . GLY E 2 527 ? 162.253 195.125 142.506 1.00 10.24 527 GLY E CA 1
ATOM 20110 C C . GLY E 2 527 ? 161.199 194.118 142.903 1.00 11.74 527 GLY E C 1
ATOM 20111 O O . GLY E 2 527 ? 160.004 194.303 142.667 1.00 14.79 527 GLY E O 1
ATOM 20115 N N . VAL E 2 528 ? 161.668 193.035 143.526 1.00 11.20 528 VAL E N 1
ATOM 20116 C CA . VAL E 2 528 ? 160.818 191.955 144.000 1.00 2.77 528 VAL E CA 1
ATOM 20117 C C . VAL E 2 528 ? 161.131 191.697 145.467 1.00 11.10 528 VAL E C 1
ATOM 20118 O O . VAL E 2 528 ? 162.241 191.941 145.944 1.00 27.49 528 VAL E O 1
ATOM 20131 N N . LYS E 2 529 ? 160.127 191.196 146.184 1.00 15.96 529 LYS E N 1
ATOM 20132 C CA . LYS E 2 529 ? 160.280 190.903 147.603 1.00 10.18 529 LYS E CA 1
ATOM 20133 C C . LYS E 2 529 ? 159.278 189.833 148.010 1.00 9.79 529 LYS E C 1
ATOM 20134 O O . LYS E 2 529 ? 158.158 189.799 147.497 1.00 22.65 529 LYS E O 1
ATOM 20153 N N . GLN E 2 530 ? 159.689 188.968 148.932 1.00 4.50 530 GLN E N 1
ATOM 20154 C CA . GLN E 2 530 ? 158.804 187.948 149.494 1.00 14.78 530 GLN E CA 1
ATOM 20155 C C . GLN E 2 530 ? 158.200 188.432 150.811 1.00 28.30 530 GLN E C 1
ATOM 20156 O O . GLN E 2 530 ? 158.329 187.804 151.862 1.00 22.09 530 GLN E O 1
ATOM 20170 N N . GLY E 2 531 ? 157.530 189.579 150.740 1.00 31.06 531 GLY E N 1
ATOM 20171 C CA . GLY E 2 531 ? 156.890 190.149 151.908 1.00 25.87 531 GLY E CA 1
ATOM 20172 C C . GLY E 2 531 ? 157.855 190.907 152.796 1.00 30.90 531 GLY E C 1
ATOM 20173 O O . GLY E 2 531 ? 157.847 192.141 152.824 1.00 30.72 531 GLY E O 1
ATOM 20177 N N . HIS E 2 532 ? 158.696 190.173 153.525 1.00 29.23 532 HIS E N 1
ATOM 20178 C CA . HIS E 2 532 ? 159.673 190.771 154.427 1.00 26.50 532 HIS E CA 1
ATOM 20179 C C . HIS E 2 532 ? 161.084 190.778 153.861 1.00 17.85 532 HIS E C 1
ATOM 20180 O O . HIS E 2 532 ? 161.845 191.709 154.144 1.00 22.85 532 HIS E O 1
ATOM 20194 N N . PHE E 2 533 ? 161.448 189.773 153.072 1.00 12.14 533 PHE E N 1
ATOM 20195 C CA . PHE E 2 533 ? 162.794 189.636 152.539 1.00 16.71 533 PHE E CA 1
ATOM 20196 C C . PHE E 2 533 ? 162.846 190.191 151.122 1.00 14.80 533 PHE E C 1
ATOM 20197 O O . PHE E 2 533 ? 161.969 189.909 150.302 1.00 25.45 533 PHE E O 1
ATOM 20214 N N . TYR E 2 534 ? 163.880 190.975 150.841 1.00 7.12 534 TYR E N 1
ATOM 20215 C CA . TYR E 2 534 ? 164.028 191.653 149.563 1.00 11.93 534 TYR E CA 1
ATOM 20216 C C . TYR E 2 534 ? 164.939 190.862 148.632 1.00 18.31 534 TYR E C 1
ATOM 20217 O O . TYR E 2 534 ? 165.694 189.984 149.056 1.00 23.53 534 TYR E O 1
ATOM 20235 N N . GLY E 2 535 ? 164.861 191.194 147.345 1.00 11.21 535 GLY E N 1
ATOM 20236 C CA . GLY E 2 535 ? 165.616 190.485 146.332 1.00 10.82 535 GLY E CA 1
ATOM 20237 C C . GLY E 2 535 ? 166.241 191.396 145.296 1.00 18.70 535 GLY E C 1
ATOM 20238 O O . GLY E 2 535 ? 166.682 192.503 145.617 1.00 27.86 535 GLY E O 1
ATOM 20242 N N . GLU E 2 536 ? 166.281 190.939 144.047 1.00 14.76 536 GLU E N 1
ATOM 20243 C CA . GLU E 2 536 ? 166.944 191.692 142.993 1.00 11.86 536 GLU E CA 1
ATOM 20244 C C . GLU E 2 536 ? 166.225 193.008 142.729 1.00 12.59 536 GLU E C 1
ATOM 20245 O O . GLU E 2 536 ? 165.006 193.110 142.882 1.00 16.09 536 GLU E O 1
ATOM 20257 N N . THR E 2 537 ? 166.993 194.019 142.329 1.00 5.79 537 THR E N 1
ATOM 20258 C CA . THR E 2 537 ? 166.459 195.329 141.993 1.00 10.55 537 THR E CA 1
ATOM 20259 C C . THR E 2 537 ? 167.136 195.850 140.733 1.00 12.50 537 THR E C 1
ATOM 20260 O O . THR E 2 537 ? 168.254 195.451 140.399 1.00 14.18 537 THR E O 1
ATOM 20271 N N . ALA E 2 538 ? 166.439 196.742 140.032 1.00 7.53 538 ALA E N 1
ATOM 20272 C CA . ALA E 2 538 ? 166.960 197.366 138.824 1.00 3.74 538 ALA E CA 1
ATOM 20273 C C . ALA E 2 538 ? 166.584 198.838 138.838 1.00 18.31 538 ALA E C 1
ATOM 20274 O O . ALA E 2 538 ? 165.423 199.180 139.076 1.00 24.84 538 ALA E O 1
ATOM 20281 N N . ALA E 2 539 ? 167.557 199.704 138.571 1.00 16.38 539 ALA E N 1
ATOM 20282 C CA . ALA E 2 539 ? 167.392 201.142 138.722 1.00 18.01 539 ALA E CA 1
ATOM 20283 C C . ALA E 2 539 ? 167.272 201.815 137.362 1.00 18.84 539 ALA E C 1
ATOM 20284 O O . ALA E 2 539 ? 168.015 201.491 136.430 1.00 17.06 539 ALA E O 1
ATOM 20291 N N . VAL E 2 540 ? 166.332 202.752 137.259 1.00 20.97 540 VAL E N 1
ATOM 20292 C CA . VAL E 2 540 ? 166.131 203.548 136.055 1.00 26.39 540 VAL E CA 1
ATOM 20293 C C . VAL E 2 540 ? 166.064 205.015 136.451 1.00 31.80 540 VAL E C 1
ATOM 20294 O O . VAL E 2 540 ? 165.381 205.378 137.415 1.00 37.70 540 VAL E O 1
ATOM 20307 N N . TYR E 2 541 ? 166.769 205.860 135.706 1.00 37.37 541 TYR E N 1
ATOM 20308 C CA . TYR E 2 541 ? 166.799 207.292 135.965 1.00 34.65 541 TYR E CA 1
ATOM 20309 C C . TYR E 2 541 ? 165.774 207.980 135.074 1.00 36.26 541 TYR E C 1
ATOM 20310 O O . TYR E 2 541 ? 165.880 207.925 133.844 1.00 48.68 541 TYR E O 1
ATOM 20328 N N . VAL E 2 542 ? 164.794 208.629 135.691 1.00 31.18 542 VAL E N 1
ATOM 20329 C CA . VAL E 2 542 ? 163.744 209.338 134.971 1.00 32.48 542 VAL E CA 1
ATOM 20330 C C . VAL E 2 542 ? 164.085 210.821 135.012 1.00 37.89 542 VAL E C 1
ATOM 20331 O O . VAL E 2 542 ? 164.100 211.435 136.084 1.00 47.15 542 VAL E O 1
ATOM 20344 N N . ALA E 2 543 ? 164.360 211.394 133.846 1.00 48.12 543 ALA E N 1
ATOM 20345 C CA . ALA E 2 543 ? 164.680 212.806 133.713 1.00 51.22 543 ALA E CA 1
ATOM 20346 C C . ALA E 2 543 ? 163.459 213.583 133.236 1.00 54.90 543 ALA E C 1
ATOM 20347 O O . ALA E 2 543 ? 162.416 213.016 132.905 1.00 59.04 543 ALA E O 1
ATOM 20354 N N . VAL E 2 544 ? 163.601 214.906 133.210 1.00 64.30 544 VAL E N 1
ATOM 20355 C CA . VAL E 2 544 ? 162.557 215.803 132.726 1.00 66.75 544 VAL E CA 1
ATOM 20356 C C . VAL E 2 544 ? 163.219 216.888 131.891 1.00 69.16 544 VAL E C 1
ATOM 20357 O O . VAL E 2 544 ? 164.231 217.465 132.303 1.00 69.10 544 VAL E O 1
ATOM 20370 N N . GLU E 2 545 ? 162.652 217.167 130.722 1.00 78.74 545 GLU E N 1
ATOM 20371 C CA . GLU E 2 545 ? 163.170 218.169 129.802 1.00 79.06 545 GLU E CA 1
ATOM 20372 C C . GLU E 2 545 ? 162.059 219.148 129.433 1.00 80.56 545 GLU E C 1
ATOM 20373 O O . GLU E 2 545 ? 160.908 219.008 129.855 1.00 79.40 545 GLU E O 1
ATOM 20385 N N . GLU E 2 546 ? 162.418 220.148 128.635 1.00 90.02 546 GLU E N 1
ATOM 20386 C CA . GLU E 2 546 ? 161.473 221.177 128.218 1.00 90.24 546 GLU E CA 1
ATOM 20387 C C . GLU E 2 546 ? 161.729 221.586 126.771 1.00 89.05 546 GLU E C 1
ATOM 20388 O O . GLU E 2 546 ? 160.793 221.827 126.009 1.00 88.20 546 GLU E O 1
ATOM 20400 N N . ARG F 3 5 ? 192.305 165.060 165.211 1.00 38.21 5 ARG J N 1
ATOM 20401 C CA . ARG F 3 5 ? 191.031 164.356 165.296 1.00 36.73 5 ARG J CA 1
ATOM 20402 C C . ARG F 3 5 ? 189.888 165.255 164.842 1.00 37.38 5 ARG J C 1
ATOM 20403 O O . ARG F 3 5 ? 189.763 166.392 165.295 1.00 35.83 5 ARG J O 1
ATOM 20423 N N . ILE F 3 6 ? 189.057 164.737 163.943 1.00 31.83 6 ILE J N 1
ATOM 20424 C CA . ILE F 3 6 ? 187.880 165.439 163.445 1.00 32.38 6 ILE J CA 1
ATOM 20425 C C . ILE F 3 6 ? 186.654 164.739 164.011 1.00 35.68 6 ILE J C 1
ATOM 20426 O O . ILE F 3 6 ? 186.489 163.524 163.842 1.00 33.30 6 ILE J O 1
ATOM 20442 N N . VAL F 3 7 ? 185.796 165.501 164.684 1.00 33.69 7 VAL J N 1
ATOM 20443 C CA . VAL F 3 7 ? 184.623 164.943 165.348 1.00 26.34 7 VAL J CA 1
ATOM 20444 C C . VAL F 3 7 ? 183.544 164.726 164.293 1.00 33.25 7 VAL J C 1
ATOM 20445 O O . VAL F 3 7 ? 182.913 165.679 163.830 1.00 30.02 7 VAL J O 1
ATOM 20458 N N . LEU F 3 8 ? 183.331 163.466 163.910 1.00 32.32 8 LEU J N 1
ATOM 20459 C CA . LEU F 3 8 ? 182.322 163.165 162.901 1.00 21.88 8 LEU J CA 1
ATOM 20460 C C . LEU F 3 8 ? 180.925 163.497 163.404 1.00 18.84 8 LEU J C 1
ATOM 20461 O O . LEU F 3 8 ? 180.121 164.093 162.677 1.00 21.71 8 LEU J O 1
ATOM 20477 N N . VAL F 3 9 ? 180.611 163.125 164.645 1.00 19.52 9 VAL J N 1
ATOM 20478 C CA . VAL F 3 9 ? 179.272 163.363 165.174 1.00 20.43 9 VAL J CA 1
ATOM 20479 C C . VAL F 3 9 ? 179.327 163.394 166.692 1.00 16.00 9 VAL J C 1
ATOM 20480 O O . VAL F 3 9 ? 180.148 162.716 167.314 1.00 20.14 9 VAL J O 1
ATOM 20493 N N . ASP F 3 10 ? 178.442 164.191 167.289 1.00 17.69 10 ASP J N 1
ATOM 20494 C CA . ASP F 3 10 ? 178.118 164.102 168.704 1.00 22.29 10 ASP J CA 1
ATOM 20495 C C . ASP F 3 10 ? 176.601 164.060 168.837 1.00 21.97 10 ASP J C 1
ATOM 20496 O O . ASP F 3 10 ? 175.885 164.732 168.090 1.00 24.00 10 ASP J O 1
ATOM 20505 N N . ASN F 3 11 ? 176.115 163.215 169.741 1.00 8.51 11 ASN J N 1
ATOM 20506 C CA . ASN F 3 11 ? 174.689 162.932 169.854 1.00 12.98 11 ASN J CA 1
ATOM 20507 C C . ASN F 3 11 ? 174.299 162.939 171.321 1.00 21.69 11 ASN J C 1
ATOM 20508 O O . ASN F 3 11 ? 174.802 162.123 172.098 1.00 20.76 11 ASN J O 1
ATOM 20519 N N . LYS F 3 12 ? 173.396 163.849 171.690 1.00 21.30 12 LYS J N 1
ATOM 20520 C CA . LYS F 3 12 ? 172.897 163.943 173.055 1.00 17.52 12 LYS J CA 1
ATOM 20521 C C . LYS F 3 12 ? 171.637 163.122 173.287 1.00 18.05 12 LYS J C 1
ATOM 20522 O O . LYS F 3 12 ? 171.345 162.777 174.436 1.00 18.42 12 LYS J O 1
ATOM 20541 N N . CYS F 3 13 ? 170.889 162.804 172.229 1.00 18.37 13 CYS J N 1
ATOM 20542 C CA . CYS F 3 13 ? 169.726 161.938 172.382 1.00 9.97 13 CYS J CA 1
ATOM 20543 C C . CYS F 3 13 ? 170.135 160.555 172.870 1.00 16.66 13 CYS J C 1
ATOM 20544 O O . CYS F 3 13 ? 169.355 159.867 173.538 1.00 29.68 13 CYS J O 1
ATOM 20551 N N . LYS F 3 14 ? 171.356 160.129 172.544 1.00 7.28 14 LYS J N 1
ATOM 20552 C CA . LYS F 3 14 ? 171.883 158.849 172.991 1.00 4.33 14 LYS J CA 1
ATOM 20553 C C . LYS F 3 14 ? 173.286 158.951 173.572 1.00 11.94 14 LYS J C 1
ATOM 20554 O O . LYS F 3 14 ? 173.830 157.935 174.019 1.00 13.99 14 LYS J O 1
ATOM 20573 N N . CYS F 3 15 ? 173.884 160.142 173.583 1.00 15.84 15 CYS J N 1
ATOM 20574 C CA . CYS F 3 15 ? 175.182 160.377 174.212 1.00 13.51 15 CYS J CA 1
ATOM 20575 C C . CYS F 3 15 ? 176.266 159.502 173.580 1.00 18.64 15 CYS J C 1
ATOM 20576 O O . CYS F 3 15 ? 176.865 158.636 174.221 1.00 20.65 15 CYS J O 1
ATOM 20583 N N . ALA F 3 16 ? 176.511 159.748 172.294 1.00 20.45 16 ALA J N 1
ATOM 20584 C CA . ALA F 3 16 ? 177.533 159.034 171.541 1.00 15.85 16 ALA J CA 1
ATOM 20585 C C . ALA F 3 16 ? 178.362 160.031 170.747 1.00 15.57 16 ALA J C 1
ATOM 20586 O O . ALA F 3 16 ? 177.807 160.909 170.080 1.00 19.45 16 ALA J O 1
ATOM 20593 N N . ARG F 3 17 ? 179.683 159.891 170.813 1.00 16.35 17 ARG J N 1
ATOM 20594 C CA . ARG F 3 17 ? 180.606 160.778 170.115 1.00 15.92 17 ARG J CA 1
ATOM 20595 C C . ARG F 3 17 ? 181.522 159.947 169.231 1.00 20.91 17 ARG J C 1
ATOM 20596 O O . ARG F 3 17 ? 182.185 159.025 169.713 1.00 21.80 17 ARG J O 1
ATOM 20617 N N . ILE F 3 18 ? 181.570 160.279 167.944 1.00 20.76 18 ILE J N 1
ATOM 20618 C CA . ILE F 3 18 ? 182.362 159.540 166.970 1.00 18.17 18 ILE J CA 1
ATOM 20619 C C . ILE F 3 18 ? 183.302 160.512 166.276 1.00 14.83 18 ILE J C 1
ATOM 20620 O O . ILE F 3 18 ? 182.859 161.537 165.739 1.00 20.09 18 ILE J O 1
ATOM 20636 N N . THR F 3 19 ? 184.595 160.182 166.287 1.00 22.51 19 THR J N 1
ATOM 20637 C CA . THR F 3 19 ? 185.637 160.994 165.671 1.00 29.16 19 THR J CA 1
ATOM 20638 C C . THR F 3 19 ? 186.487 160.116 164.762 1.00 31.19 19 THR J C 1
ATOM 20639 O O . THR F 3 19 ? 186.518 158.893 164.904 1.00 34.18 19 THR J O 1
ATOM 20650 N N . SER F 3 20 ? 187.176 160.752 163.815 1.00 26.78 20 SER J N 1
ATOM 20651 C CA . SER F 3 20 ? 187.990 160.031 162.846 1.00 28.99 20 SER J CA 1
ATOM 20652 C C . SER F 3 20 ? 189.341 160.713 162.683 1.00 36.76 20 SER J C 1
ATOM 20653 O O . SER F 3 20 ? 189.462 161.933 162.820 1.00 33.33 20 SER J O 1
ATOM 20661 N N . ARG F 3 21 ? 190.356 159.903 162.384 1.00 40.84 21 ARG J N 1
ATOM 20662 C CA . ARG F 3 21 ? 191.714 160.379 162.169 1.00 35.50 21 ARG J CA 1
ATOM 20663 C C . ARG F 3 21 ? 192.339 159.610 161.014 1.00 40.31 21 ARG J C 1
ATOM 20664 O O . ARG F 3 21 ? 191.969 158.467 160.737 1.00 47.28 21 ARG J O 1
ATOM 20685 N N . ILE F 3 22 ? 193.290 160.252 160.339 1.00 37.78 22 ILE J N 1
ATOM 20686 C CA . ILE F 3 22 ? 194.015 159.660 159.221 1.00 36.08 22 ILE J CA 1
ATOM 20687 C C . ILE F 3 22 ? 195.506 159.745 159.515 1.00 37.54 22 ILE J C 1
ATOM 20688 O O . ILE F 3 22 ? 196.016 160.813 159.870 1.00 41.24 22 ILE J O 1
ATOM 20704 N N . ILE F 3 23 ? 196.203 158.615 159.387 1.00 44.39 23 ILE J N 1
ATOM 20705 C CA . ILE F 3 23 ? 197.643 158.557 159.620 1.00 48.49 23 ILE J CA 1
ATOM 20706 C C . ILE F 3 23 ? 198.270 157.881 158.409 1.00 44.99 23 ILE J C 1
ATOM 20707 O O . ILE F 3 23 ? 198.211 156.653 158.281 1.00 43.21 23 ILE J O 1
ATOM 20723 N N . ARG F 3 24 ? 198.870 158.672 157.526 1.00 48.44 24 ARG J N 1
ATOM 20724 C CA . ARG F 3 24 ? 199.479 158.167 156.306 1.00 47.25 24 ARG J CA 1
ATOM 20725 C C . ARG F 3 24 ? 200.956 157.863 156.528 1.00 51.17 24 ARG J C 1
ATOM 20726 O O . ARG F 3 24 ? 201.533 158.152 157.579 1.00 50.44 24 ARG J O 1
ATOM 20747 N N . SER F 3 25 ? 201.566 157.266 155.508 1.00 57.34 25 SER J N 1
ATOM 20748 C CA . SER F 3 25 ? 202.986 156.953 155.521 1.00 60.75 25 SER J CA 1
ATOM 20749 C C . SER F 3 25 ? 203.593 157.369 154.190 1.00 63.59 25 SER J C 1
ATOM 20750 O O . SER F 3 25 ? 202.900 157.487 153.176 1.00 63.81 25 SER J O 1
ATOM 20758 N N . SER F 3 26 ? 204.907 157.593 154.207 1.00 59.90 26 SER J N 1
ATOM 20759 C CA . SER F 3 26 ? 205.592 158.050 153.003 1.00 57.17 26 SER J CA 1
ATOM 20760 C C . SER F 3 26 ? 205.510 157.013 151.889 1.00 58.43 26 SER J C 1
ATOM 20761 O O . SER F 3 26 ? 205.333 157.366 150.717 1.00 55.85 26 SER J O 1
ATOM 20769 N N . GLU F 3 27 ? 205.632 155.732 152.232 1.00 59.85 27 GLU J N 1
ATOM 20770 C CA . GLU F 3 27 ? 205.758 154.662 151.251 1.00 61.13 27 GLU J CA 1
ATOM 20771 C C . GLU F 3 27 ? 204.595 153.688 151.369 1.00 60.10 27 GLU J C 1
ATOM 20772 O O . GLU F 3 27 ? 204.242 153.263 152.474 1.00 56.77 27 GLU J O 1
ATOM 20776 N N . ASP F 3 28 ? 203.997 153.351 150.222 1.00 64.46 28 ASP J N 1
ATOM 20777 C CA . ASP F 3 28 ? 203.045 152.255 150.070 1.00 63.36 28 ASP J CA 1
ATOM 20778 C C . ASP F 3 28 ? 201.654 152.633 150.570 1.00 61.97 28 ASP J C 1
ATOM 20779 O O . ASP F 3 28 ? 201.523 153.478 151.465 1.00 63.34 28 ASP J O 1
ATOM 20788 N N . PRO F 3 29 ? 200.593 152.032 150.018 1.00 52.76 29 PRO J N 1
ATOM 20789 C CA . PRO F 3 29 ? 199.249 152.312 150.554 1.00 49.41 29 PRO J CA 1
ATOM 20790 C C . PRO F 3 29 ? 198.970 151.618 151.874 1.00 47.38 29 PRO J C 1
ATOM 20791 O O . PRO F 3 29 ? 198.299 152.193 152.739 1.00 46.32 29 PRO J O 1
ATOM 20802 N N . ASN F 3 30 ? 199.463 150.390 152.051 1.00 47.27 30 ASN J N 1
ATOM 20803 C CA . ASN F 3 30 ? 199.098 149.607 153.228 1.00 48.28 30 ASN J CA 1
ATOM 20804 C C . ASN F 3 30 ? 199.491 150.321 154.515 1.00 50.81 30 ASN J C 1
ATOM 20805 O O . ASN F 3 30 ? 198.767 150.256 155.515 1.00 50.16 30 ASN J O 1
ATOM 20809 N N . GLU F 3 31 ? 200.636 151.006 154.511 1.00 54.81 31 GLU J N 1
ATOM 20810 C CA . GLU F 3 31 ? 201.085 151.693 155.717 1.00 56.28 31 GLU J CA 1
ATOM 20811 C C . GLU F 3 31 ? 200.066 152.732 156.174 1.00 54.32 31 GLU J C 1
ATOM 20812 O O . GLU F 3 31 ? 199.926 152.987 157.376 1.00 55.48 31 GLU J O 1
ATOM 20816 N N . ASP F 3 32 ? 199.350 153.342 155.232 1.00 45.24 32 ASP J N 1
ATOM 20817 C CA . ASP F 3 32 ? 198.333 154.322 155.587 1.00 46.86 32 ASP J CA 1
ATOM 20818 C C . ASP F 3 32 ? 197.206 153.658 156.368 1.00 46.72 32 ASP J C 1
ATOM 20819 O O . ASP F 3 32 ? 196.832 152.514 156.098 1.00 46.96 32 ASP J O 1
ATOM 20828 N N . ILE F 3 33 ? 196.665 154.381 157.349 1.00 40.31 33 ILE J N 1
ATOM 20829 C CA . ILE F 3 33 ? 195.591 153.866 158.187 1.00 39.42 33 ILE J CA 1
ATOM 20830 C C . ILE F 3 33 ? 194.568 154.964 158.443 1.00 39.14 33 ILE J C 1
ATOM 20831 O O . ILE F 3 33 ? 194.893 156.155 158.489 1.00 37.85 33 ILE J O 1
ATOM 20847 N N . VAL F 3 34 ? 193.315 154.544 158.602 1.00 31.44 34 VAL J N 1
ATOM 20848 C CA . VAL F 3 34 ? 192.206 155.421 158.954 1.00 34.15 34 VAL J CA 1
ATOM 20849 C C . VAL F 3 34 ? 191.570 154.855 160.215 1.00 35.77 34 VAL J C 1
ATOM 20850 O O . VAL F 3 34 ? 191.128 153.699 160.222 1.00 42.39 34 VAL J O 1
ATOM 20863 N N . GLU F 3 35 ? 191.522 155.657 161.275 1.00 27.70 35 GLU J N 1
ATOM 20864 C CA . GLU F 3 35 ? 191.034 155.215 162.572 1.00 31.11 35 GLU J CA 1
ATOM 20865 C C . GLU F 3 35 ? 189.738 155.935 162.918 1.00 31.05 35 GLU J C 1
ATOM 20866 O O . GLU F 3 35 ? 189.580 157.124 162.628 1.00 26.60 35 GLU J O 1
ATOM 20870 N N . ARG F 3 36 ? 188.814 155.201 163.534 1.00 30.52 36 ARG J N 1
ATOM 20871 C CA . ARG F 3 36 ? 187.546 155.747 163.998 1.00 28.46 36 ARG J CA 1
ATOM 20872 C C . ARG F 3 36 ? 187.384 155.413 165.473 1.00 29.29 36 ARG J C 1
ATOM 20873 O O . ARG F 3 36 ? 187.563 154.258 165.872 1.00 28.73 36 ARG J O 1
ATOM 20894 N N . ASN F 3 37 ? 187.049 156.419 166.276 1.00 22.76 37 ASN J N 1
ATOM 20895 C CA . ASN F 3 37 ? 186.885 156.268 167.714 1.00 15.75 37 ASN J CA 1
ATOM 20896 C C . ASN F 3 37 ? 185.442 156.564 168.091 1.00 16.84 37 ASN J C 1
ATOM 20897 O O . ASN F 3 37 ? 184.883 157.587 167.673 1.00 24.83 37 ASN J O 1
ATOM 20908 N N . ILE F 3 38 ? 184.855 155.672 168.887 1.00 15.83 38 ILE J N 1
ATOM 20909 C CA . ILE F 3 38 ? 183.463 155.753 169.314 1.00 20.17 38 ILE J CA 1
ATOM 20910 C C . ILE F 3 38 ? 183.434 155.782 170.836 1.00 27.89 38 ILE J C 1
ATOM 20911 O O . ILE F 3 38 ? 184.020 154.911 171.489 1.00 31.96 38 ILE J O 1
ATOM 20927 N N . ARG F 3 39 ? 182.749 156.777 171.396 1.00 16.48 39 ARG J N 1
ATOM 20928 C CA . ARG F 3 39 ? 182.606 156.942 172.837 1.00 9.73 39 ARG J CA 1
ATOM 20929 C C . ARG F 3 39 ? 181.124 156.915 173.175 1.00 17.56 39 ARG J C 1
ATOM 20930 O O . ARG F 3 39 ? 180.351 157.720 172.644 1.00 22.22 39 ARG J O 1
ATOM 20951 N N . ILE F 3 40 ? 180.733 155.999 174.057 1.00 18.40 40 ILE J N 1
ATOM 20952 C CA . ILE F 3 40 ? 179.340 155.797 174.437 1.00 12.92 40 ILE J CA 1
ATOM 20953 C C . ILE F 3 40 ? 179.227 155.957 175.945 1.00 19.03 40 ILE J C 1
ATOM 20954 O O . ILE F 3 40 ? 180.030 155.390 176.695 1.00 27.11 40 ILE J O 1
ATOM 20970 N N . ILE F 3 41 ? 178.236 156.727 176.387 1.00 16.52 41 ILE J N 1
ATOM 20971 C CA . ILE F 3 41 ? 177.922 156.886 177.803 1.00 13.72 41 ILE J CA 1
ATOM 20972 C C . ILE F 3 41 ? 176.550 156.270 178.037 1.00 18.98 41 ILE J C 1
ATOM 20973 O O . ILE F 3 41 ? 175.555 156.711 177.449 1.00 27.45 41 ILE J O 1
ATOM 20989 N N . VAL F 3 42 ? 176.495 155.262 178.900 1.00 15.33 42 VAL J N 1
ATOM 20990 C CA . VAL F 3 42 ? 175.312 154.431 179.089 1.00 13.03 42 VAL J CA 1
ATOM 20991 C C . VAL F 3 42 ? 174.702 154.778 180.447 1.00 21.75 42 VAL J C 1
ATOM 20992 O O . VAL F 3 42 ? 175.253 154.386 181.486 1.00 35.82 42 VAL J O 1
ATOM 21005 N N . PRO F 3 43 ? 173.578 155.491 180.498 1.00 18.71 43 PRO J N 1
ATOM 21006 C CA . PRO F 3 43 ? 172.951 155.778 181.791 1.00 11.26 43 PRO J CA 1
ATOM 21007 C C . PRO F 3 43 ? 172.343 154.528 182.404 1.00 19.41 43 PRO J C 1
ATOM 21008 O O . PRO F 3 43 ? 172.015 153.559 181.717 1.00 34.39 43 PRO J O 1
ATOM 21019 N N . LEU F 3 44 ? 172.191 154.563 183.730 1.00 26.25 44 LEU J N 1
ATOM 21020 C CA . LEU F 3 44 ? 171.686 153.416 184.473 1.00 27.17 44 LEU J CA 1
ATOM 21021 C C . LEU F 3 44 ? 170.590 153.783 185.467 1.00 26.52 44 LEU J C 1
ATOM 21022 O O . LEU F 3 44 ? 170.250 152.956 186.321 1.00 26.88 44 LEU J O 1
ATOM 21038 N N . ASN F 3 45 ? 170.024 154.992 185.387 1.00 25.17 45 ASN J N 1
ATOM 21039 C CA . ASN F 3 45 ? 169.043 155.414 186.378 1.00 24.30 45 ASN J CA 1
ATOM 21040 C C . ASN F 3 45 ? 167.860 156.178 185.791 1.00 23.87 45 ASN J C 1
ATOM 21041 O O . ASN F 3 45 ? 167.080 156.754 186.560 1.00 24.16 45 ASN J O 1
ATOM 21052 N N . ASN F 3 46 ? 167.692 156.210 184.471 1.00 20.96 46 ASN J N 1
ATOM 21053 C CA . ASN F 3 46 ? 166.521 156.816 183.855 1.00 21.17 46 ASN J CA 1
ATOM 21054 C C . ASN F 3 46 ? 165.705 155.745 183.143 1.00 20.99 46 ASN J C 1
ATOM 21055 O O . ASN F 3 46 ? 166.199 154.656 182.837 1.00 16.07 46 ASN J O 1
ATOM 21066 N N . ARG F 3 47 ? 164.440 156.070 182.884 1.00 15.78 47 ARG J N 1
ATOM 21067 C CA . ARG F 3 47 ? 163.448 155.081 182.497 1.00 13.91 47 ARG J CA 1
ATOM 21068 C C . ARG F 3 47 ? 163.412 154.901 180.980 1.00 19.70 47 ARG J C 1
ATOM 21069 O O . ARG F 3 47 ? 164.109 155.583 180.226 1.00 34.21 47 ARG J O 1
ATOM 21090 N N . GLU F 3 48 ? 162.574 153.965 180.527 1.00 13.12 48 GLU J N 1
ATOM 21091 C CA . GLU F 3 48 ? 162.449 153.704 179.097 1.00 17.36 48 GLU J CA 1
ATOM 21092 C C . GLU F 3 48 ? 161.846 154.904 178.380 1.00 24.98 48 GLU J C 1
ATOM 21093 O O . GLU F 3 48 ? 162.493 155.529 177.532 1.00 42.28 48 GLU J O 1
ATOM 21105 N N . ASN F 3 49 ? 160.602 155.237 178.704 1.00 9.48 49 ASN J N 1
ATOM 21106 C CA . ASN F 3 49 ? 160.043 156.531 178.355 1.00 8.38 49 ASN J CA 1
ATOM 21107 C C . ASN F 3 49 ? 160.376 157.499 179.476 1.00 17.51 49 ASN J C 1
ATOM 21108 O O . ASN F 3 49 ? 160.350 157.129 180.652 1.00 26.02 49 ASN J O 1
ATOM 21118 N N . ILE F 3 50 ? 160.685 158.740 179.116 1.00 21.34 50 ILE J N 1
ATOM 21119 C CA . ILE F 3 50 ? 161.069 159.700 180.138 1.00 14.98 50 ILE J CA 1
ATOM 21120 C C . ILE F 3 50 ? 159.777 160.283 180.695 1.00 27.49 50 ILE J C 1
ATOM 21121 O O . ILE F 3 50 ? 159.317 161.357 180.289 1.00 16.39 50 ILE J O 1
ATOM 21137 N N . SER F 3 51 ? 159.184 159.531 181.616 1.00 37.02 51 SER J N 1
ATOM 21138 C CA . SER F 3 51 ? 158.002 159.907 182.377 1.00 23.03 51 SER J CA 1
ATOM 21139 C C . SER F 3 51 ? 158.052 159.071 183.647 1.00 19.04 51 SER J C 1
ATOM 21140 O O . SER F 3 51 ? 158.793 158.090 183.728 1.00 18.63 51 SER J O 1
ATOM 21148 N N . ASP F 3 52 ? 157.262 159.460 184.639 1.00 12.66 52 ASP J N 1
ATOM 21149 C CA . ASP F 3 52 ? 157.575 158.974 185.975 1.00 14.85 52 ASP J CA 1
ATOM 21150 C C . ASP F 3 52 ? 157.374 157.461 186.086 1.00 23.77 52 ASP J C 1
ATOM 21151 O O . ASP F 3 52 ? 158.370 156.739 186.222 1.00 28.17 52 ASP J O 1
ATOM 21160 N N . PRO F 3 53 ? 156.136 156.917 186.031 1.00 20.23 53 PRO J N 1
ATOM 21161 C CA . PRO F 3 53 ? 156.007 155.460 186.154 1.00 13.93 53 PRO J CA 1
ATOM 21162 C C . PRO F 3 53 ? 156.158 154.758 184.815 1.00 25.40 53 PRO J C 1
ATOM 21163 O O . PRO F 3 53 ? 155.203 154.744 184.033 1.00 26.99 53 PRO J O 1
ATOM 21174 N N . THR F 3 54 ? 157.307 154.140 184.542 1.00 23.35 54 THR J N 1
ATOM 21175 C CA . THR F 3 54 ? 157.525 153.468 183.259 1.00 23.37 54 THR J CA 1
ATOM 21176 C C . THR F 3 54 ? 158.653 152.462 183.421 1.00 18.71 54 THR J C 1
ATOM 21177 O O . THR F 3 54 ? 159.800 152.866 183.634 1.00 13.51 54 THR J O 1
ATOM 21188 N N . SER F 3 55 ? 158.341 151.167 183.304 1.00 25.93 55 SER J N 1
ATOM 21189 C CA . SER F 3 55 ? 159.387 150.184 183.045 1.00 19.52 55 SER J CA 1
ATOM 21190 C C . SER F 3 55 ? 160.534 150.355 184.032 1.00 17.98 55 SER J C 1
ATOM 21191 O O . SER F 3 55 ? 161.563 150.943 183.677 1.00 12.04 55 SER J O 1
ATOM 21199 N N . PRO F 3 56 ? 160.401 149.856 185.269 1.00 38.25 56 PRO J N 1
ATOM 21200 C CA . PRO F 3 56 ? 161.236 150.343 186.379 1.00 40.20 56 PRO J CA 1
ATOM 21201 C C . PRO F 3 56 ? 162.672 150.681 186.006 1.00 36.69 56 PRO J C 1
ATOM 21202 O O . PRO F 3 56 ? 163.269 151.573 186.617 1.00 35.44 56 PRO J O 1
ATOM 21213 N N . LEU F 3 57 ? 163.243 149.992 185.021 1.00 21.84 57 LEU J N 1
ATOM 21214 C CA . LEU F 3 57 ? 164.561 150.344 184.515 1.00 25.98 57 LEU J CA 1
ATOM 21215 C C . LEU F 3 57 ? 164.644 150.031 183.029 1.00 30.64 57 LEU J C 1
ATOM 21216 O O . LEU F 3 57 ? 163.936 149.159 182.519 1.00 25.19 57 LEU J O 1
ATOM 21232 N N . ARG F 3 58 ? 165.521 150.758 182.341 1.00 24.62 58 ARG J N 1
ATOM 21233 C CA . ARG F 3 58 ? 165.874 150.475 180.957 1.00 15.14 58 ARG J CA 1
ATOM 21234 C C . ARG F 3 58 ? 167.196 149.718 180.956 1.00 15.59 58 ARG J C 1
ATOM 21235 O O . ARG F 3 58 ? 168.194 150.204 181.498 1.00 23.64 58 ARG J O 1
ATOM 21256 N N . THR F 3 59 ? 167.198 148.529 180.350 1.00 19.97 59 THR J N 1
ATOM 21257 C CA . THR F 3 59 ? 168.369 147.662 180.354 1.00 21.62 59 THR J CA 1
ATOM 21258 C C . THR F 3 59 ? 168.712 147.161 178.955 1.00 27.71 59 THR J C 1
ATOM 21259 O O . THR F 3 59 ? 169.460 146.188 178.819 1.00 32.38 59 THR J O 1
ATOM 21270 N N . ARG F 3 60 ? 168.183 147.803 177.915 1.00 19.09 60 ARG J N 1
ATOM 21271 C CA . ARG F 3 60 ? 168.445 147.422 176.531 1.00 13.85 60 ARG J CA 1
ATOM 21272 C C . ARG F 3 60 ? 168.774 148.686 175.752 1.00 16.01 60 ARG J C 1
ATOM 21273 O O . ARG F 3 60 ? 167.878 149.474 175.437 1.00 20.70 60 ARG J O 1
ATOM 21294 N N . PHE F 3 61 ? 170.054 148.877 175.442 1.00 13.51 61 PHE J N 1
ATOM 21295 C CA . PHE F 3 61 ? 170.526 150.023 174.678 1.00 7.65 61 PHE J CA 1
ATOM 21296 C C . PHE F 3 61 ? 170.985 149.535 173.311 1.00 2.48 61 PHE J C 1
ATOM 21297 O O . PHE F 3 61 ? 171.853 148.662 173.222 1.00 15.24 61 PHE J O 1
ATOM 21314 N N . VAL F 3 62 ? 170.405 150.098 172.254 1.00 7.95 62 VAL J N 1
ATOM 21315 C CA . VAL F 3 62 ? 170.681 149.683 170.884 1.00 12.46 62 VAL J CA 1
ATOM 21316 C C . VAL F 3 62 ? 171.181 150.894 170.111 1.00 15.65 62 VAL J C 1
ATOM 21317 O O . VAL F 3 62 ? 170.497 151.923 170.050 1.00 21.83 62 VAL J O 1
ATOM 21330 N N . TYR F 3 63 ? 172.365 150.768 169.514 1.00 4.92 63 TYR J N 1
ATOM 21331 C CA . TYR F 3 63 ? 172.996 151.849 168.766 1.00 12.59 63 TYR J CA 1
ATOM 21332 C C . TYR F 3 63 ? 173.230 151.400 167.332 1.00 20.17 63 TYR J C 1
ATOM 21333 O O . TYR F 3 63 ? 173.939 150.417 167.094 1.00 25.23 63 TYR J O 1
ATOM 21351 N N . HIS F 3 64 ? 172.643 152.126 166.385 1.00 14.66 64 HIS J N 1
ATOM 21352 C CA . HIS F 3 64 ? 172.860 151.910 164.961 1.00 10.52 64 HIS J CA 1
ATOM 21353 C C . HIS F 3 64 ? 173.680 153.068 164.414 1.00 12.25 64 HIS J C 1
ATOM 21354 O O . HIS F 3 64 ? 173.280 154.229 164.544 1.00 24.61 64 HIS J O 1
ATOM 21368 N N . LEU F 3 65 ? 174.821 152.753 163.796 1.00 6.24 65 LEU J N 1
ATOM 21369 C CA . LEU F 3 65 ? 175.695 153.808 163.294 1.00 17.90 65 LEU J CA 1
ATOM 21370 C C . LEU F 3 65 ? 174.965 154.708 162.307 1.00 14.95 65 LEU J C 1
ATOM 21371 O O . LEU F 3 65 ? 175.205 155.920 162.266 1.00 20.94 65 LEU J O 1
ATOM 21387 N N . SER F 3 66 ? 174.073 154.135 161.501 1.00 15.94 66 SER J N 1
ATOM 21388 C CA . SER F 3 66 ? 173.335 154.937 160.533 1.00 15.12 66 SER J CA 1
ATOM 21389 C C . SER F 3 66 ? 172.365 155.890 161.216 1.00 15.74 66 SER J C 1
ATOM 21390 O O . SER F 3 66 ? 172.098 156.979 160.696 1.00 20.92 66 SER J O 1
ATOM 21398 N N . ASP F 3 67 ? 171.823 155.501 162.372 1.00 8.76 67 ASP J N 1
ATOM 21399 C CA . ASP F 3 67 ? 170.891 156.367 163.085 1.00 11.78 67 ASP J CA 1
ATOM 21400 C C . ASP F 3 67 ? 171.614 157.497 163.808 1.00 18.25 67 ASP J C 1
ATOM 21401 O O . ASP F 3 67 ? 171.108 158.623 163.866 1.00 23.21 67 ASP J O 1
ATOM 21410 N N . LEU F 3 68 ? 172.792 157.216 164.368 1.00 24.47 68 LEU J N 1
ATOM 21411 C CA . LEU F 3 68 ? 173.530 158.245 165.093 1.00 12.31 68 LEU J CA 1
ATOM 21412 C C . LEU F 3 68 ? 173.978 159.367 164.165 1.00 16.29 68 LEU J C 1
ATOM 21413 O O . LEU F 3 68 ? 173.895 160.546 164.525 1.00 18.78 68 LEU J O 1
ATOM 21429 N N . CYS F 3 69 ? 174.448 159.022 162.969 1.00 17.57 69 CYS J N 1
ATOM 21430 C CA . CYS F 3 69 ? 175.119 159.971 162.090 1.00 14.43 69 CYS J CA 1
ATOM 21431 C C . CYS F 3 69 ? 174.165 160.813 161.252 1.00 17.56 69 CYS J C 1
ATOM 21432 O O . CYS F 3 69 ? 174.632 161.705 160.538 1.00 17.83 69 CYS J O 1
ATOM 21439 N N . LYS F 3 70 ? 172.860 160.568 161.313 1.00 25.25 70 LYS J N 1
ATOM 21440 C CA . LYS F 3 70 ? 171.940 161.256 160.419 1.00 20.90 70 LYS J CA 1
ATOM 21441 C C . LYS F 3 70 ? 171.915 162.753 160.706 1.00 9.69 70 LYS J C 1
ATOM 21442 O O . LYS F 3 70 ? 172.071 163.196 161.846 1.00 7.33 70 LYS J O 1
ATOM 21461 N N . LYS F 3 71 ? 171.718 163.533 159.646 1.00 16.19 71 LYS J N 1
ATOM 21462 C CA . LYS F 3 71 ? 171.694 164.993 159.711 1.00 19.57 71 LYS J CA 1
ATOM 21463 C C . LYS F 3 71 ? 170.338 165.464 159.193 1.00 22.27 71 LYS J C 1
ATOM 21464 O O . LYS F 3 71 ? 170.138 165.585 157.980 1.00 27.73 71 LYS J O 1
ATOM 21483 N N . CYS F 3 72 ? 169.409 165.731 160.108 1.00 22.61 72 CYS J N 1
ATOM 21484 C CA . CYS F 3 72 ? 168.057 166.145 159.738 1.00 27.57 72 CYS J CA 1
ATOM 21485 C C . CYS F 3 72 ? 167.947 167.669 159.795 1.00 24.58 72 CYS J C 1
ATOM 21486 O O . CYS F 3 72 ? 167.333 168.254 160.687 1.00 31.00 72 CYS J O 1
ATOM 21493 N N . ASP F 3 73 ? 168.567 168.314 158.803 1.00 17.95 73 ASP J N 1
ATOM 21494 C CA . ASP F 3 73 ? 168.450 169.757 158.644 1.00 28.16 73 ASP J CA 1
ATOM 21495 C C . ASP F 3 73 ? 168.794 170.128 157.213 1.00 28.64 73 ASP J C 1
ATOM 21496 O O . ASP F 3 73 ? 169.556 169.396 156.567 1.00 35.06 73 ASP J O 1
ATOM 21505 N N . PRO F 3 74 ? 168.258 171.223 156.682 1.00 16.53 74 PRO J N 1
ATOM 21506 C CA . PRO F 3 74 ? 168.513 171.575 155.283 1.00 11.87 74 PRO J CA 1
ATOM 21507 C C . PRO F 3 74 ? 169.879 172.225 155.100 1.00 22.07 74 PRO J C 1
ATOM 21508 O O . PRO F 3 74 ? 170.595 172.525 156.055 1.00 35.80 74 PRO J O 1
ATOM 21519 N N . THR F 3 75 ? 170.230 172.438 153.833 1.00 15.31 75 THR J N 1
ATOM 21520 C CA . THR F 3 75 ? 171.487 173.083 153.483 1.00 16.57 75 THR J CA 1
ATOM 21521 C C . THR F 3 75 ? 171.305 173.857 152.188 1.00 23.47 75 THR J C 1
ATOM 21522 O O . THR F 3 75 ? 170.382 173.598 151.414 1.00 24.50 75 THR J O 1
ATOM 21533 N N . GLU F 3 76 ? 172.205 1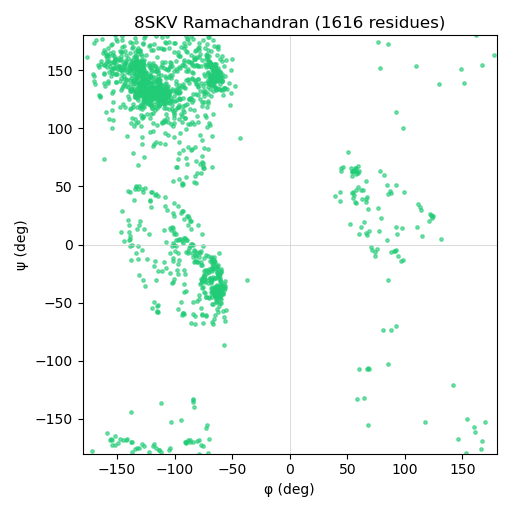74.807 151.955 1.00 27.60 76 GLU J N 1
ATOM 21534 C CA . GLU F 3 76 ? 172.198 175.629 150.753 1.00 26.19 76 GLU J CA 1
ATOM 21535 C C . GLU F 3 76 ? 173.306 175.161 149.821 1.00 23.35 76 GLU J C 1
ATOM 21536 O O . GLU F 3 76 ? 174.454 174.998 150.249 1.00 21.76 76 GLU J O 1
ATOM 21540 N N . VAL F 3 77 ? 172.962 174.945 148.553 1.00 28.14 77 VAL J N 1
ATOM 21541 C CA . VAL F 3 77 ? 173.898 174.448 147.553 1.00 27.56 77 VAL J CA 1
ATOM 21542 C C . VAL F 3 77 ? 173.807 175.338 146.323 1.00 31.24 77 VAL J C 1
ATOM 21543 O O . VAL F 3 77 ? 172.706 175.626 145.843 1.00 38.30 77 VAL J O 1
ATOM 21556 N N . GLU F 3 78 ? 174.958 175.769 145.812 1.00 29.68 78 GLU J N 1
ATOM 21557 C CA . GLU F 3 78 ? 175.030 176.594 144.607 1.00 31.59 78 GLU J CA 1
ATOM 21558 C C . GLU F 3 78 ? 175.397 175.681 143.443 1.00 28.38 78 GLU J C 1
ATOM 21559 O O . GLU F 3 78 ? 176.552 175.273 143.302 1.00 32.54 78 GLU J O 1
ATOM 21563 N N . LEU F 3 79 ? 174.411 175.359 142.604 1.00 27.44 79 LEU J N 1
ATOM 21564 C CA . LEU F 3 79 ? 174.633 174.362 141.556 1.00 35.48 79 LEU J CA 1
ATOM 21565 C C . LEU F 3 79 ? 175.308 174.973 140.330 1.00 37.40 79 LEU J C 1
ATOM 21566 O O . LEU F 3 79 ? 176.468 174.671 140.035 1.00 35.35 79 LEU J O 1
ATOM 21582 N N . ASP F 3 80 ? 174.600 175.843 139.608 1.00 49.50 80 ASP J N 1
ATOM 21583 C CA . ASP F 3 80 ? 175.164 176.505 138.435 1.00 52.05 80 ASP J CA 1
ATOM 21584 C C . ASP F 3 80 ? 175.179 178.020 138.581 1.00 56.68 80 ASP J C 1
ATOM 21585 O O . ASP F 3 80 ? 176.239 178.637 138.430 1.00 56.89 80 ASP J O 1
ATOM 21594 N N . ASN F 3 81 ? 174.034 178.639 138.869 1.00 64.09 81 ASN J N 1
ATOM 21595 C CA . ASN F 3 81 ? 173.964 180.080 139.055 1.00 63.40 81 ASN J CA 1
ATOM 21596 C C . ASN F 3 81 ? 172.975 180.495 140.134 1.00 62.88 81 ASN J C 1
ATOM 21597 O O . ASN F 3 81 ? 172.786 181.698 140.339 1.00 65.65 81 ASN J O 1
ATOM 21608 N N . GLN F 3 82 ? 172.343 179.551 140.825 1.00 50.42 82 GLN J N 1
ATOM 21609 C CA . GLN F 3 82 ? 171.372 179.841 141.866 1.00 49.20 82 GLN J CA 1
ATOM 21610 C C . GLN F 3 82 ? 171.706 179.010 143.096 1.00 45.21 82 GLN J C 1
ATOM 21611 O O . GLN F 3 82 ? 172.533 178.096 143.050 1.00 46.40 82 GLN J O 1
ATOM 21625 N N . ILE F 3 83 ? 171.051 179.336 144.206 1.00 36.66 83 ILE J N 1
ATOM 21626 C CA . ILE F 3 83 ? 171.200 178.609 145.461 1.00 34.37 83 ILE J CA 1
ATOM 21627 C C . ILE F 3 83 ? 169.895 177.877 145.733 1.00 38.36 83 ILE J C 1
ATOM 21628 O O . ILE F 3 83 ? 168.815 178.480 145.692 1.00 42.96 83 ILE J O 1
ATOM 21644 N N . VAL F 3 84 ? 169.995 176.580 146.005 1.00 25.14 84 VAL J N 1
ATOM 21645 C CA . VAL F 3 84 ? 168.842 175.729 146.260 1.00 26.18 84 VAL J CA 1
ATOM 21646 C C . VAL F 3 84 ? 168.975 175.134 147.654 1.00 27.03 84 VAL J C 1
ATOM 21647 O O . VAL F 3 84 ? 170.082 174.880 148.141 1.00 27.86 84 VAL J O 1
ATOM 21660 N N . THR F 3 85 ? 167.833 174.909 148.297 1.00 23.49 85 THR J N 1
ATOM 21661 C CA . THR F 3 85 ? 167.783 174.325 149.630 1.00 18.83 85 THR J CA 1
ATOM 21662 C C . THR F 3 85 ? 167.496 172.835 149.498 1.00 16.33 85 THR J C 1
ATOM 21663 O O . THR F 3 85 ? 166.495 172.443 148.891 1.00 16.05 85 THR J O 1
ATOM 21674 N N . ALA F 3 86 ? 168.373 172.014 150.068 1.00 18.88 86 ALA J N 1
ATOM 21675 C CA . ALA F 3 86 ? 168.317 170.569 149.914 1.00 11.52 86 ALA J CA 1
ATOM 21676 C C . ALA F 3 86 ? 168.326 169.891 151.275 1.00 10.56 86 ALA J C 1
ATOM 21677 O O . ALA F 3 86 ? 168.994 170.351 152.206 1.00 24.80 86 ALA J O 1
ATOM 21684 N N . THR F 3 87 ? 167.572 168.800 151.383 1.00 4.57 87 THR J N 1
ATOM 21685 C CA . THR F 3 87 ? 167.613 167.956 152.565 1.00 9.71 87 THR J CA 1
ATOM 21686 C C . THR F 3 87 ? 168.950 167.213 152.602 1.00 16.97 87 THR J C 1
ATOM 21687 O O . THR F 3 87 ? 169.793 167.358 151.714 1.00 29.88 87 THR J O 1
ATOM 21698 N N . GLN F 3 88 ? 169.162 166.410 153.652 1.00 13.59 88 GLN J N 1
ATOM 21699 C CA . GLN F 3 88 ? 170.445 165.738 153.816 1.00 14.30 88 GLN J CA 1
ATOM 21700 C C . GLN F 3 88 ? 170.332 164.292 154.282 1.00 17.16 88 GLN J C 1
ATOM 21701 O O . GLN F 3 88 ? 171.364 163.682 154.588 1.00 17.54 88 GLN J O 1
ATOM 21715 N N . SER F 3 89 ? 169.134 163.718 154.359 1.00 20.67 89 SER J N 1
ATOM 21716 C CA . SER F 3 89 ? 169.015 162.351 154.845 1.00 18.32 89 SER J CA 1
ATOM 21717 C C . SER F 3 89 ? 167.702 161.747 154.376 1.00 13.91 89 SER J C 1
ATOM 21718 O O . SER F 3 89 ? 166.780 162.452 153.961 1.00 20.38 89 SER J O 1
ATOM 21726 N N . ASN F 3 90 ? 167.640 160.417 154.450 1.00 14.20 90 ASN J N 1
ATOM 21727 C CA . ASN F 3 90 ? 166.419 159.669 154.191 1.00 18.93 90 ASN J CA 1
ATOM 21728 C C . ASN F 3 90 ? 165.668 159.306 155.464 1.00 17.56 90 ASN J C 1
ATOM 21729 O O . ASN F 3 90 ? 164.452 159.099 155.409 1.00 15.09 90 ASN J O 1
ATOM 21740 N N . ILE F 3 91 ? 166.360 159.219 156.595 1.00 17.68 91 ILE J N 1
ATOM 21741 C CA . ILE F 3 91 ? 165.734 158.938 157.884 1.00 17.09 91 ILE J CA 1
ATOM 21742 C C . ILE F 3 91 ? 165.508 160.292 158.550 1.00 24.42 91 ILE J C 1
ATOM 21743 O O . ILE F 3 91 ? 166.347 160.791 159.300 1.00 36.73 91 ILE J O 1
ATOM 21759 N N . CYS F 3 92 ? 164.360 160.898 158.266 1.00 28.10 92 CYS J N 1
ATOM 21760 C CA . CYS F 3 92 ? 163.955 162.150 158.899 1.00 34.42 92 CYS J CA 1
ATOM 21761 C C . CYS F 3 92 ? 162.458 162.098 159.193 1.00 47.80 92 CYS J C 1
ATOM 21762 O O . CYS F 3 92 ? 161.710 163.038 158.922 1.00 51.04 92 CYS J O 1
ATOM 21769 N N . ASP F 3 93 ? 162.010 160.975 159.751 1.00 70.25 93 ASP J N 1
ATOM 21770 C CA . ASP F 3 93 ? 160.588 160.772 159.993 1.00 71.40 93 ASP J CA 1
ATOM 21771 C C . ASP F 3 93 ? 160.020 161.901 160.843 1.00 69.09 93 ASP J C 1
ATOM 21772 O O . ASP F 3 93 ? 160.616 162.312 161.842 1.00 61.82 93 ASP J O 1
ATOM 21781 N N . GLU F 3 94 ? 158.858 162.402 160.435 1.00 84.70 94 GLU J N 1
ATOM 21782 C CA . GLU F 3 94 ? 158.210 163.512 161.122 1.00 84.84 94 GLU J CA 1
ATOM 21783 C C . GLU F 3 94 ? 156.853 163.087 161.672 1.00 84.24 94 GLU J C 1
ATOM 21784 O O . GLU F 3 94 ? 156.768 162.471 162.734 1.00 83.57 94 GLU J O 1
ATOM 21796 N N . ALA F 3 97 ? 159.258 164.575 166.115 1.00 52.95 97 ALA J N 1
ATOM 21797 C CA . ALA F 3 97 ? 159.996 164.305 167.343 1.00 54.95 97 ALA J CA 1
ATOM 21798 C C . ALA F 3 97 ? 159.412 163.095 168.065 1.00 55.59 97 ALA J C 1
ATOM 21799 O O . ALA F 3 97 ? 158.494 163.226 168.873 1.00 56.66 97 ALA J O 1
ATOM 21805 N N . THR F 3 98 ? 159.955 161.913 167.764 1.00 56.16 98 THR J N 1
ATOM 21806 C CA . THR F 3 98 ? 159.481 160.678 168.371 1.00 58.78 98 THR J CA 1
ATOM 21807 C C . THR F 3 98 ? 160.603 159.744 168.799 1.00 58.84 98 THR J C 1
ATOM 21808 O O . THR F 3 98 ? 160.312 158.674 169.342 1.00 58.13 98 THR J O 1
ATOM 21819 N N . GLU F 3 99 ? 161.865 160.107 168.583 1.00 41.81 99 GLU J N 1
ATOM 21820 C CA . GLU F 3 99 ? 162.965 159.206 168.896 1.00 40.82 99 GLU J CA 1
ATOM 21821 C C . GLU F 3 99 ? 162.998 158.894 170.387 1.00 37.88 99 GLU J C 1
ATOM 21822 O O . GLU F 3 99 ? 162.671 159.733 171.230 1.00 35.82 99 GLU J O 1
ATOM 21826 N N . THR F 3 100 ? 163.397 157.662 170.708 1.00 24.55 100 THR J N 1
ATOM 21827 C CA . THR F 3 100 ? 163.483 157.209 172.096 1.00 24.59 100 THR J CA 1
ATOM 21828 C C . THR F 3 100 ? 164.868 157.555 172.631 1.00 24.23 100 THR J C 1
ATOM 21829 O O . THR F 3 100 ? 165.795 156.742 172.636 1.00 28.73 100 THR J O 1
ATOM 21840 N N . CYS F 3 101 ? 165.002 158.794 173.095 1.00 19.81 101 CYS J N 1
ATOM 21841 C CA . CYS F 3 101 ? 166.273 159.253 173.634 1.00 16.25 101 CYS J CA 1
ATOM 21842 C C . CYS F 3 101 ? 166.601 158.514 174.924 1.00 6.66 101 CYS J C 1
ATOM 21843 O O . CYS F 3 101 ? 165.712 158.167 175.705 1.00 25.36 101 CYS J O 1
ATOM 21850 N N . TYR F 3 102 ? 167.892 158.269 175.139 1.00 0.92 102 TYR J N 1
ATOM 21851 C CA . TYR F 3 102 ? 168.362 157.536 176.307 1.00 8.60 102 TYR J CA 1
ATOM 21852 C C . TYR F 3 102 ? 168.842 158.442 177.430 1.00 15.59 102 TYR J C 1
ATOM 21853 O O . TYR F 3 102 ? 168.872 158.011 178.586 1.00 21.30 102 TYR J O 1
ATOM 21871 N N . THR F 3 103 ? 169.217 159.682 177.120 1.00 15.56 103 THR J N 1
ATOM 21872 C CA . THR F 3 103 ? 169.740 160.616 178.103 1.00 12.23 103 THR J CA 1
ATOM 21873 C C . THR F 3 103 ? 169.060 161.967 177.942 1.00 13.87 103 THR J C 1
ATOM 21874 O O . THR F 3 103 ? 168.557 162.304 176.867 1.00 12.10 103 THR J O 1
ATOM 21885 N N . TYR F 3 104 ? 169.046 162.735 179.027 1.00 19.34 104 TYR J N 1
ATOM 21886 C CA . TYR F 3 104 ? 168.514 164.088 178.993 1.00 9.13 104 TYR J CA 1
ATOM 21887 C C . TYR F 3 104 ? 169.521 165.033 178.355 1.00 13.20 104 TYR J C 1
ATOM 21888 O O . TYR F 3 104 ? 170.703 165.032 178.707 1.00 18.97 104 TYR J O 1
ATOM 21906 N N . ASP F 3 105 ? 169.052 165.844 177.414 1.00 18.28 105 ASP J N 1
ATOM 21907 C CA . ASP F 3 105 ? 169.897 166.894 176.867 1.00 13.35 105 ASP J CA 1
ATOM 21908 C C . ASP F 3 105 ? 170.096 167.977 177.918 1.00 21.64 105 ASP J C 1
ATOM 21909 O O . ASP F 3 105 ? 169.130 168.463 178.514 1.00 28.40 105 ASP J O 1
ATOM 21918 N N . ARG F 3 106 ? 171.354 168.356 178.148 1.00 24.40 106 ARG J N 1
ATOM 21919 C CA . ARG F 3 106 ? 171.664 169.287 179.225 1.00 15.85 106 ARG J CA 1
ATOM 21920 C C . ARG F 3 106 ? 171.037 170.658 179.018 1.00 10.72 106 ARG J C 1
ATOM 21921 O O . ARG F 3 106 ? 170.824 171.378 179.998 1.00 22.77 106 ARG J O 1
ATOM 21942 N N . ASN F 3 107 ? 170.737 171.037 177.777 1.00 6.88 107 ASN J N 1
ATOM 21943 C CA . ASN F 3 107 ? 170.238 172.372 177.477 1.00 11.46 107 ASN J CA 1
ATOM 21944 C C . ASN F 3 107 ? 168.720 172.445 177.376 1.00 13.60 107 ASN J C 1
ATOM 21945 O O . ASN F 3 107 ? 168.171 173.552 177.380 1.00 14.69 107 ASN J O 1
ATOM 21956 N N . LYS F 3 108 ? 168.033 171.311 177.287 1.00 14.91 108 LYS J N 1
ATOM 21957 C CA . LYS F 3 108 ? 166.580 171.269 177.220 1.00 16.67 108 LYS J CA 1
ATOM 21958 C C . LYS F 3 108 ? 166.016 170.791 178.550 1.00 19.52 108 LYS J C 1
ATOM 21959 O O . LYS F 3 108 ? 166.661 170.030 179.278 1.00 19.83 108 LYS J O 1
ATOM 21978 N N . CYS F 3 109 ? 164.806 171.244 178.863 1.00 19.50 109 CYS J N 1
ATOM 21979 C CA . CYS F 3 109 ? 164.146 170.911 180.117 1.00 20.77 109 CYS J CA 1
ATOM 21980 C C . CYS F 3 109 ? 162.876 170.116 179.851 1.00 20.93 109 CYS J C 1
ATOM 21981 O O . CYS F 3 109 ? 162.145 170.389 178.894 1.00 17.75 109 CYS J O 1
ATOM 21988 N N . TYR F 3 110 ? 162.625 169.134 180.711 1.00 19.02 110 TYR J N 1
ATOM 21989 C CA . TYR F 3 110 ? 161.525 168.194 180.560 1.00 21.56 110 TYR J CA 1
ATOM 21990 C C . TYR F 3 110 ? 160.603 168.314 181.763 1.00 19.61 110 TYR J C 1
ATOM 21991 O O . TYR F 3 110 ? 161.059 168.233 182.908 1.00 24.83 110 TYR J O 1
ATOM 22009 N N . THR F 3 111 ? 159.312 168.502 181.501 1.00 22.89 111 THR J N 1
ATOM 22010 C CA . THR F 3 111 ? 158.329 168.758 182.541 1.00 20.42 111 THR J CA 1
ATOM 22011 C C . THR F 3 111 ? 157.232 167.702 182.515 1.00 22.26 111 THR J C 1
ATOM 22012 O O . THR F 3 111 ? 156.943 167.103 181.476 1.00 24.59 111 THR J O 1
ATOM 22023 N N . ALA F 3 112 ? 156.628 167.489 183.678 1.00 19.65 112 ALA J N 1
ATOM 22024 C CA . ALA F 3 112 ? 155.497 166.591 183.854 1.00 23.36 112 ALA J CA 1
ATOM 22025 C C . ALA F 3 112 ? 154.295 167.387 184.346 1.00 28.73 112 ALA J C 1
ATOM 22026 O O . ALA F 3 112 ? 154.413 168.541 184.761 1.00 29.65 112 ALA J O 1
ATOM 22033 N N . VAL F 3 113 ? 153.125 166.756 184.295 1.00 27.30 113 VAL J N 1
ATOM 22034 C CA . VAL F 3 113 ? 151.880 167.357 184.759 1.00 25.82 113 VAL J CA 1
ATOM 22035 C C . VAL F 3 113 ? 151.274 166.434 185.804 1.00 26.30 113 VAL J C 1
ATOM 22036 O O . VAL F 3 113 ? 151.153 165.226 185.573 1.00 25.39 113 VAL J O 1
ATOM 22049 N N . VAL F 3 114 ? 150.897 166.998 186.947 1.00 25.58 114 VAL J N 1
ATOM 22050 C CA . VAL F 3 114 ? 150.371 166.198 188.051 1.00 25.04 114 VAL J CA 1
ATOM 22051 C C . VAL F 3 114 ? 149.071 166.815 188.558 1.00 30.49 114 VAL J C 1
ATOM 22052 O O . VAL F 3 114 ? 148.981 168.044 188.693 1.00 30.52 114 VAL J O 1
ATOM 22065 N N . PRO F 3 115 ? 148.038 166.011 188.850 1.00 35.86 115 PRO J N 1
ATOM 22066 C CA . PRO F 3 115 ? 146.820 166.569 189.448 1.00 29.50 115 PRO J CA 1
ATOM 22067 C C . PRO F 3 115 ? 146.895 166.632 190.964 1.00 29.08 115 PRO J C 1
ATOM 22068 O O . PRO F 3 115 ? 147.147 165.614 191.617 1.00 29.34 115 PRO J O 1
ATOM 22079 N N . LEU F 3 116 ? 146.678 167.815 191.534 1.00 28.84 116 LEU J N 1
ATOM 22080 C CA . LEU F 3 116 ? 146.668 167.997 192.978 1.00 30.56 116 LEU J CA 1
ATOM 22081 C C . LEU F 3 116 ? 145.356 168.641 193.394 1.00 30.25 116 LEU J C 1
ATOM 22082 O O . LEU F 3 116 ? 144.847 169.535 192.711 1.00 36.99 116 LEU J O 1
ATOM 22098 N N . VAL F 3 117 ? 144.816 168.183 194.519 1.00 36.28 117 VAL J N 1
ATOM 22099 C CA . VAL F 3 117 ? 143.532 168.656 195.022 1.00 40.92 117 VAL J CA 1
ATOM 22100 C C . VAL F 3 117 ? 143.786 169.799 195.994 1.00 44.05 117 VAL J C 1
ATOM 22101 O O . VAL F 3 117 ? 144.445 169.617 197.023 1.00 42.65 117 VAL J O 1
ATOM 22114 N N . TYR F 3 118 ? 143.261 170.978 195.669 1.00 49.74 118 TYR J N 1
ATOM 22115 C CA . TYR F 3 118 ? 143.365 172.160 196.518 1.00 47.59 118 TYR J CA 1
ATOM 22116 C C . TYR F 3 118 ? 141.987 172.438 197.103 1.00 47.76 118 TYR J C 1
ATOM 22117 O O . TYR F 3 118 ? 141.085 172.894 196.392 1.00 51.08 118 TYR J O 1
ATOM 22135 N N . GLY F 3 119 ? 141.827 172.168 198.394 1.00 50.07 119 GLY J N 1
ATOM 22136 C CA . GLY F 3 119 ? 140.524 172.339 199.015 1.00 53.47 119 GLY J CA 1
ATOM 22137 C C . GLY F 3 119 ? 139.487 171.476 198.324 1.00 55.63 119 GLY J C 1
ATOM 22138 O O . GLY F 3 119 ? 139.706 170.289 198.062 1.00 56.18 119 GLY J O 1
ATOM 22142 N N . GLY F 3 120 ? 138.338 172.075 198.023 1.00 52.89 120 GLY J N 1
ATOM 22143 C CA . GLY F 3 120 ? 137.274 171.372 197.334 1.00 54.09 120 GLY J CA 1
ATOM 22144 C C . GLY F 3 120 ? 137.319 171.551 195.831 1.00 54.36 120 GLY J C 1
ATOM 22145 O O . GLY F 3 120 ? 136.309 171.906 195.215 1.00 57.17 120 GLY J O 1
ATOM 22149 N N . GLU F 3 121 ? 138.477 171.312 195.226 1.00 47.45 121 GLU J N 1
ATOM 22150 C CA . GLU F 3 121 ? 138.647 171.482 193.789 1.00 51.07 121 GLU J CA 1
ATOM 22151 C C . GLU F 3 121 ? 139.801 170.595 193.335 1.00 52.76 121 GLU J C 1
ATOM 22152 O O . GLU F 3 121 ? 140.266 169.724 194.078 1.00 55.67 121 GLU J O 1
ATOM 22156 N N . THR F 3 122 ? 140.261 170.813 192.106 1.00 45.25 122 THR J N 1
ATOM 22157 C CA . THR F 3 122 ? 141.386 170.068 191.558 1.00 43.75 122 THR J CA 1
ATOM 22158 C C . THR F 3 122 ? 142.108 170.948 190.551 1.00 49.37 122 THR J C 1
ATOM 22159 O O . THR F 3 122 ? 141.465 171.670 189.784 1.00 51.57 122 THR J O 1
ATOM 22170 N N . LYS F 3 123 ? 143.437 170.886 190.560 1.00 50.05 123 LYS J N 1
ATOM 22171 C CA . LYS F 3 123 ? 144.265 171.672 189.660 1.00 46.20 123 LYS J CA 1
ATOM 22172 C C . LYS F 3 123 ? 145.335 170.780 189.048 1.00 45.41 123 LYS J C 1
ATOM 22173 O O . LYS F 3 123 ? 145.691 169.733 189.595 1.00 43.09 123 LYS J O 1
ATOM 22192 N N . MET F 3 124 ? 145.835 171.202 187.890 1.00 43.65 124 MET J N 1
ATOM 22193 C CA . MET F 3 124 ? 146.893 170.497 187.174 1.00 45.46 124 MET J CA 1
ATOM 22194 C C . MET F 3 124 ? 148.164 171.332 187.270 1.00 47.88 124 MET J C 1
ATOM 22195 O O . MET F 3 124 ? 148.291 172.358 186.594 1.00 46.59 124 MET J O 1
ATOM 22209 N N . VAL F 3 125 ? 149.101 170.891 188.106 1.00 37.21 125 VAL J N 1
ATOM 22210 C CA . VAL F 3 125 ? 150.342 171.618 188.336 1.00 28.50 125 VAL J CA 1
ATOM 22211 C C . VAL F 3 125 ? 151.418 171.056 187.420 1.00 34.44 125 VAL J C 1
ATOM 22212 O O . VAL F 3 125 ? 151.387 169.882 187.027 1.00 35.72 125 VAL J O 1
ATOM 22225 N N . GLU F 3 126 ? 152.380 171.906 187.074 1.00 29.56 126 GLU J N 1
ATOM 22226 C CA . GLU F 3 126 ? 153.487 171.542 186.201 1.00 20.62 126 GLU J CA 1
ATOM 22227 C C . GLU F 3 126 ? 154.746 171.371 187.037 1.00 19.45 126 GLU J C 1
ATOM 22228 O O . GLU F 3 126 ? 155.098 172.254 187.826 1.00 24.22 126 GLU J O 1
ATOM 22240 N N . THR F 3 127 ? 155.417 170.237 186.859 1.00 15.96 127 THR J N 1
ATOM 22241 C CA . THR F 3 127 ? 156.599 169.871 187.623 1.00 9.97 127 THR J CA 1
ATOM 22242 C C . THR F 3 127 ? 157.806 169.827 186.699 1.00 18.32 127 THR J C 1
ATOM 22243 O O . THR F 3 127 ? 157.689 169.431 185.537 1.00 26.18 127 THR J O 1
ATOM 22254 N N . ALA F 3 128 ? 158.965 170.218 187.222 1.00 13.92 128 ALA J N 1
ATOM 22255 C CA . ALA F 3 128 ? 160.206 170.233 186.459 1.00 14.03 128 ALA J CA 1
ATOM 22256 C C . ALA F 3 128 ? 161.047 169.021 186.839 1.00 17.14 128 ALA J C 1
ATOM 22257 O O . ALA F 3 128 ? 161.468 168.889 187.993 1.00 18.51 128 ALA J O 1
ATOM 22264 N N . LEU F 3 129 ? 161.293 168.140 185.867 1.00 19.12 129 LEU J N 1
ATOM 22265 C CA . LEU F 3 129 ? 162.145 166.983 186.121 1.00 14.83 129 LEU J CA 1
ATOM 22266 C C . LEU F 3 129 ? 163.610 167.389 186.207 1.00 21.11 129 LEU J C 1
ATOM 22267 O O . LEU F 3 129 ? 164.348 166.893 187.066 1.00 22.64 129 LEU J O 1
ATOM 22283 N N . THR F 3 130 ? 164.047 168.284 185.324 1.00 21.95 130 THR J N 1
ATOM 22284 C CA . THR F 3 130 ? 165.393 168.844 185.372 1.00 16.47 130 THR J CA 1
ATOM 22285 C C . THR F 3 130 ? 165.291 170.312 185.761 1.00 22.06 130 THR J C 1
ATOM 22286 O O . THR F 3 130 ? 164.885 171.137 184.928 1.00 24.76 130 THR J O 1
ATOM 22297 N N . PRO F 3 131 ? 165.641 170.697 186.995 1.00 18.96 131 PRO J N 1
ATOM 22298 C CA . PRO F 3 131 ? 165.342 172.064 187.446 1.00 16.86 131 PRO J CA 1
ATOM 22299 C C . PRO F 3 131 ? 166.281 173.123 186.886 1.00 21.46 131 PRO J C 1
ATOM 22300 O O . PRO F 3 131 ? 165.875 174.276 186.712 1.00 35.93 131 PRO J O 1
ATOM 22311 N N . ASP F 3 132 ? 167.532 172.758 186.602 1.00 16.44 132 ASP J N 1
ATOM 22312 C CA . ASP F 3 132 ? 168.468 173.734 186.051 1.00 7.72 132 ASP J CA 1
ATOM 22313 C C . ASP F 3 132 ? 168.168 174.043 184.591 1.00 22.27 132 ASP J C 1
ATOM 22314 O O . ASP F 3 132 ? 168.425 175.161 184.132 1.00 19.80 132 ASP J O 1
ATOM 22323 N N . ALA F 3 133 ? 167.617 173.076 183.854 1.00 23.59 133 ALA J N 1
ATOM 22324 C CA . ALA F 3 133 ? 167.584 173.175 182.398 1.00 14.33 133 ALA J CA 1
ATOM 22325 C C . ALA F 3 133 ? 166.794 174.390 181.928 1.00 20.82 133 ALA J C 1
ATOM 22326 O O . ALA F 3 133 ? 167.228 175.100 181.014 1.00 30.05 133 ALA J O 1
ATOM 22333 N N . CYS F 3 134 ? 165.631 174.646 182.524 1.00 22.13 134 CYS J N 1
ATOM 22334 C CA . CYS F 3 134 ? 164.841 175.817 182.155 1.00 33.24 134 CYS J CA 1
ATOM 22335 C C . CYS F 3 134 ? 164.176 176.402 183.390 1.00 32.10 134 CYS J C 1
ATOM 22336 O O . CYS F 3 134 ? 163.386 175.730 184.060 1.00 17.18 134 CYS J O 1
ATOM 22343 N N . TYR F 3 135 ? 164.526 177.640 183.690 1.00 35.80 135 TYR J N 1
ATOM 22344 C CA . TYR F 3 135 ? 163.837 178.530 184.603 1.00 26.92 135 TYR J CA 1
ATOM 22345 C C . TYR F 3 135 ? 162.949 179.473 183.811 1.00 28.31 135 TYR J C 1
ATOM 22346 O O . TYR F 3 135 ? 163.180 179.704 182.621 1.00 31.48 135 TYR J O 1
ATOM 22364 N N . PRO F 3 136 ? 161.922 180.047 184.428 1.00 33.32 136 PRO J N 1
ATOM 22365 C CA . PRO F 3 136 ? 161.127 181.046 183.707 1.00 30.54 136 PRO J CA 1
ATOM 22366 C C . PRO F 3 136 ? 161.919 182.326 183.501 1.00 30.96 136 PRO J C 1
ATOM 22367 O O . PRO F 3 136 ? 162.095 183.116 184.434 1.00 30.80 136 PRO J O 1
ATOM 22378 N N . ASP F 3 137 ? 162.397 182.537 182.279 1.00 35.21 137 ASP J N 1
ATOM 22379 C CA . ASP F 3 137 ? 163.266 183.668 181.974 1.00 37.24 137 ASP J CA 1
ATOM 22380 C C . ASP F 3 137 ? 162.599 184.620 180.987 1.00 39.31 137 ASP J C 1
ATOM 22381 O O . ASP F 3 137 ? 162.926 185.806 180.938 1.00 40.78 137 ASP J O 1
ATOM 22390 N N . ASP G 4 45 ? 178.118 155.089 231.937 1.00 73.74 45 ASP a N 1
ATOM 22391 C CA . ASP G 4 45 ? 178.230 155.791 230.665 1.00 75.34 45 ASP a CA 1
ATOM 22392 C C . ASP G 4 45 ? 177.082 155.398 229.733 1.00 75.92 45 ASP a C 1
ATOM 22393 O O . ASP G 4 45 ? 176.955 154.229 229.369 1.00 74.63 45 ASP a O 1
ATOM 22401 N N . PRO G 4 46 ? 176.242 156.365 229.349 1.00 73.60 46 PRO a N 1
ATOM 22402 C CA . PRO G 4 46 ? 175.122 156.031 228.452 1.00 73.67 46 PRO a CA 1
ATOM 22403 C C . PRO G 4 46 ? 175.555 155.395 227.141 1.00 70.68 46 PRO a C 1
ATOM 22404 O O . PRO G 4 46 ? 174.822 154.555 226.606 1.00 68.10 46 PRO a O 1
ATOM 22415 N N . GLN G 4 47 ? 176.713 155.776 226.597 1.00 65.81 47 GLN a N 1
ATOM 22416 C CA . GLN G 4 47 ? 177.115 155.279 225.283 1.00 68.22 47 GLN a CA 1
ATOM 22417 C C . GLN G 4 47 ? 177.325 153.768 225.298 1.00 70.77 47 GLN a C 1
ATOM 22418 O O . GLN G 4 47 ? 176.924 153.066 224.360 1.00 64.93 47 GLN a O 1
ATOM 22432 N N . TYR G 4 48 ? 177.959 153.249 226.350 1.00 82.92 48 TYR a N 1
ATOM 22433 C CA . TYR G 4 48 ? 178.176 151.809 226.455 1.00 81.77 48 TYR a CA 1
ATOM 22434 C C . TYR G 4 48 ? 176.850 151.059 226.530 1.00 79.51 48 TYR a C 1
ATOM 22435 O O . TYR G 4 48 ? 176.671 150.020 225.878 1.00 76.09 48 TYR a O 1
ATOM 22453 N N . ARG G 4 49 ? 175.906 151.581 227.314 1.00 72.30 49 ARG a N 1
ATOM 22454 C CA . ARG G 4 49 ? 174.586 150.970 227.406 1.00 71.45 49 ARG a CA 1
ATOM 22455 C C . ARG G 4 49 ? 173.872 151.000 226.060 1.00 69.29 49 ARG a C 1
ATOM 22456 O O . ARG G 4 49 ? 173.199 150.033 225.682 1.00 68.34 49 ARG a O 1
ATOM 22477 N N . ALA G 4 50 ? 174.004 152.106 225.324 1.00 63.50 50 ALA a N 1
ATOM 22478 C CA . ALA G 4 50 ? 173.400 152.192 223.999 1.00 63.43 50 ALA a CA 1
ATOM 22479 C C . ALA G 4 50 ? 173.999 151.156 223.058 1.00 64.50 50 ALA a C 1
ATOM 22480 O O . ALA G 4 50 ? 173.282 150.538 222.262 1.00 63.56 50 ALA a O 1
ATOM 22487 N N . LEU G 4 51 ? 175.317 150.962 223.125 1.00 68.21 51 LEU a N 1
ATOM 22488 C CA . LEU G 4 51 ? 175.950 149.951 222.284 1.00 68.37 51 LEU a CA 1
ATOM 22489 C C . LEU G 4 51 ? 175.447 148.557 222.636 1.00 67.78 51 LEU a C 1
ATOM 22490 O O . LEU G 4 51 ? 175.193 147.735 221.746 1.00 67.76 51 LEU a O 1
ATOM 22506 N N . MET G 4 52 ? 175.291 148.271 223.931 1.00 72.33 52 MET a N 1
ATOM 22507 C CA . MET G 4 52 ? 174.740 146.978 224.330 1.00 72.74 52 MET a CA 1
ATOM 22508 C C . MET G 4 52 ? 173.319 146.797 223.805 1.00 70.25 52 MET a C 1
ATOM 22509 O O . MET G 4 52 ? 172.953 145.713 223.329 1.00 68.37 52 MET a O 1
ATOM 22523 N N . GLY G 4 53 ? 172.501 147.847 223.892 1.00 63.44 53 GLY a N 1
ATOM 22524 C CA . GLY G 4 53 ? 171.147 147.759 223.367 1.00 64.79 53 GLY a CA 1
ATOM 22525 C C . GLY G 4 53 ? 171.121 147.513 221.871 1.00 66.65 53 GLY a C 1
ATOM 22526 O O . GLY G 4 53 ? 170.314 146.722 221.373 1.00 64.60 53 GLY a O 1
ATOM 22530 N N . GLU G 4 54 ? 172.004 148.188 221.133 1.00 61.83 54 GLU a N 1
ATOM 22531 C CA . GLU G 4 54 ? 172.091 147.955 219.696 1.00 57.79 54 GLU a CA 1
ATOM 22532 C C . GLU G 4 54 ? 172.502 146.519 219.402 1.00 60.96 54 GLU a C 1
ATOM 22533 O O . GLU G 4 54 ? 171.980 145.892 218.472 1.00 58.63 54 GLU a O 1
ATOM 22545 N N . ASN G 4 55 ? 173.452 145.986 220.174 1.00 68.53 55 ASN a N 1
ATOM 22546 C CA . ASN G 4 55 ? 173.859 144.598 219.982 1.00 67.44 55 ASN a CA 1
ATOM 22547 C C . ASN G 4 55 ? 172.687 143.650 220.202 1.00 68.97 55 ASN a C 1
ATOM 22548 O O . ASN G 4 55 ? 172.471 142.719 219.416 1.00 68.71 55 ASN a O 1
ATOM 22559 N N . GLN G 4 56 ? 171.914 143.877 221.267 1.00 70.92 56 GLN a N 1
ATOM 22560 C CA . GLN G 4 56 ? 170.754 143.028 221.526 1.00 70.51 56 GLN a CA 1
ATOM 22561 C C . GLN G 4 56 ? 169.743 143.118 220.388 1.00 69.03 56 GLN a C 1
ATOM 22562 O O . GLN G 4 56 ? 169.195 142.098 219.946 1.00 65.76 56 GLN a O 1
ATOM 22576 N N . ASP G 4 57 ? 169.483 144.334 219.900 1.00 69.13 57 ASP a N 1
ATOM 22577 C CA . ASP G 4 57 ? 168.522 144.501 218.816 1.00 69.62 57 ASP a CA 1
ATOM 22578 C C . ASP G 4 57 ? 168.986 143.787 217.553 1.00 67.47 57 ASP a C 1
ATOM 22579 O O . ASP G 4 57 ? 168.186 143.143 216.866 1.00 69.23 57 ASP a O 1
ATOM 22588 N N . LEU G 4 58 ? 170.277 143.888 217.228 1.00 66.59 58 LEU a N 1
ATOM 22589 C CA . LEU G 4 58 ? 170.791 143.208 216.042 1.00 69.80 58 LEU a CA 1
ATOM 22590 C C . LEU G 4 58 ? 170.711 141.693 216.194 1.00 70.25 58 LEU a C 1
ATOM 22591 O O . LEU G 4 58 ? 170.399 140.981 215.229 1.00 68.55 58 LEU a O 1
ATOM 22607 N N . ARG G 4 59 ? 171.000 141.179 217.392 1.00 69.95 59 ARG a N 1
ATOM 22608 C CA . ARG G 4 59 ? 170.877 139.743 217.618 1.00 69.78 59 ARG a CA 1
ATOM 22609 C C . ARG G 4 59 ? 169.438 139.281 217.417 1.00 72.50 59 ARG a C 1
ATOM 22610 O O . ARG G 4 59 ? 169.186 138.250 216.776 1.00 66.91 59 ARG a O 1
ATOM 22631 N N . LYS G 4 60 ? 168.476 140.039 217.947 1.00 71.39 60 LYS a N 1
ATOM 22632 C CA . LYS G 4 60 ? 167.074 139.688 217.739 1.00 67.48 60 LYS a CA 1
ATOM 22633 C C . LYS G 4 60 ? 166.707 139.756 216.261 1.00 66.89 60 LYS a C 1
ATOM 22634 O O . LYS G 4 60 ? 165.952 138.914 215.758 1.00 65.61 60 LYS a O 1
ATOM 22653 N N . ARG G 4 61 ? 167.226 140.761 215.552 1.00 63.94 61 ARG a N 1
ATOM 22654 C CA . ARG G 4 61 ? 166.928 140.896 214.130 1.00 63.44 61 ARG a CA 1
ATOM 22655 C C . ARG G 4 61 ? 167.431 139.691 213.347 1.00 66.61 61 ARG a C 1
ATOM 22656 O O . ARG G 4 61 ? 166.725 139.166 212.479 1.00 65.46 61 ARG a O 1
ATOM 22677 N N . GLU G 4 62 ? 168.650 139.233 213.639 1.00 71.48 62 GLU a N 1
ATOM 22678 C CA . GLU G 4 62 ? 169.172 138.077 212.914 1.00 73.50 62 GLU a CA 1
ATOM 22679 C C . GLU G 4 62 ? 168.446 136.795 213.308 1.00 73.63 62 GLU a C 1
ATOM 22680 O O . GLU G 4 62 ? 168.269 135.902 212.468 1.00 71.44 62 GLU a O 1
ATOM 22692 N N . GLY G 4 63 ? 168.005 136.682 214.563 1.00 68.39 63 GLY a N 1
ATOM 22693 C CA . GLY G 4 63 ? 167.161 135.552 214.926 1.00 67.61 63 GLY a CA 1
ATOM 22694 C C . GLY G 4 63 ? 165.865 135.525 214.136 1.00 67.83 63 GLY a C 1
ATOM 22695 O O . GLY G 4 63 ? 165.446 134.474 213.635 1.00 66.90 63 GLY a O 1
ATOM 22699 N N . GLN G 4 64 ? 165.213 136.683 214.009 1.00 67.14 64 GLN a N 1
ATOM 22700 C CA . GLN G 4 64 ? 164.009 136.760 213.187 1.00 65.31 64 GLN a CA 1
ATOM 22701 C C . GLN G 4 64 ? 164.315 136.462 211.725 1.00 66.66 64 GLN a C 1
ATOM 22702 O O . GLN G 4 64 ? 163.484 135.874 211.026 1.00 66.58 64 GLN a O 1
ATOM 22716 N N . TYR G 4 65 ? 165.492 136.864 211.245 1.00 69.42 65 TYR a N 1
ATOM 22717 C CA . TYR G 4 65 ? 165.892 136.524 209.882 1.00 70.74 65 TYR a CA 1
ATOM 22718 C C . TYR G 4 65 ? 165.979 135.013 209.704 1.00 69.91 65 TYR a C 1
ATOM 22719 O O . TYR G 4 65 ? 165.530 134.464 208.690 1.00 67.07 65 TYR a O 1
ATOM 22737 N N . GLN G 4 66 ? 166.573 134.325 210.681 1.00 74.21 66 GLN a N 1
ATOM 22738 C CA . GLN G 4 66 ? 166.645 132.869 210.612 1.00 74.29 66 GLN a CA 1
ATOM 22739 C C . GLN G 4 66 ? 165.250 132.255 210.607 1.00 73.54 66 GLN a C 1
ATOM 22740 O O . GLN G 4 66 ? 164.962 131.337 209.824 1.00 70.72 66 GLN a O 1
ATOM 22754 N N . ASP G 4 67 ? 164.365 132.758 211.470 1.00 71.48 67 ASP a N 1
ATOM 22755 C CA . ASP G 4 67 ? 162.995 132.255 211.484 1.00 70.39 67 ASP a CA 1
ATOM 22756 C C . ASP G 4 67 ? 162.308 132.478 210.143 1.00 72.78 67 ASP a C 1
ATOM 22757 O O . ASP G 4 67 ? 161.549 131.617 209.682 1.00 72.43 67 ASP a O 1
ATOM 22766 N N . LYS G 4 68 ? 162.559 133.623 209.504 1.00 70.50 68 LYS a N 1
ATOM 22767 C CA . LYS G 4 68 ? 161.944 133.902 208.211 1.00 69.11 68 LYS a CA 1
ATOM 22768 C C . LYS G 4 68 ? 162.480 132.974 207.129 1.00 70.84 68 LYS a C 1
ATOM 22769 O O . LYS G 4 68 ? 161.722 132.519 206.266 1.00 71.18 68 LYS a O 1
ATOM 22788 N N . ILE G 4 69 ? 163.785 132.692 207.142 1.00 74.70 69 ILE a N 1
ATOM 22789 C CA . ILE G 4 69 ? 164.319 131.794 206.121 1.00 76.29 69 ILE a CA 1
ATOM 22790 C C . ILE G 4 69 ? 163.802 130.378 206.335 1.00 75.76 69 ILE a C 1
ATOM 22791 O O . ILE G 4 69 ? 163.638 129.620 205.371 1.00 74.78 69 ILE a O 1
ATOM 22807 N N . GLU G 4 70 ? 163.537 129.992 207.586 1.00 72.86 70 GLU a N 1
ATOM 22808 C CA . GLU G 4 70 ? 163.072 128.631 207.836 1.00 73.07 70 GLU a CA 1
ATOM 22809 C C . GLU G 4 70 ? 161.757 128.351 207.116 1.00 73.66 70 GLU a C 1
ATOM 22810 O O . GLU G 4 70 ? 161.630 127.344 206.410 1.00 73.55 70 GLU a O 1
ATOM 22822 N N . GLU G 4 71 ? 160.765 129.232 207.278 1.00 74.74 71 GLU a N 1
ATOM 22823 C CA . GLU G 4 71 ? 159.440 128.956 206.728 1.00 76.65 71 GLU a CA 1
ATOM 22824 C C . GLU G 4 71 ? 159.443 128.945 205.204 1.00 78.17 71 GLU a C 1
ATOM 22825 O O . GLU G 4 71 ? 158.759 128.115 204.595 1.00 76.62 71 GLU a O 1
ATOM 22837 N N . LEU G 4 72 ? 160.194 129.849 204.571 1.00 81.49 72 LEU a N 1
ATOM 22838 C CA . LEU G 4 72 ? 160.156 129.940 203.115 1.00 82.44 72 LEU a CA 1
ATOM 22839 C C . LEU G 4 72 ? 160.633 128.646 202.467 1.00 83.77 72 LEU a C 1
ATOM 22840 O O . LEU G 4 72 ? 160.030 128.174 201.496 1.00 82.53 72 LEU a O 1
ATOM 22856 N N . GLU G 4 73 ? 161.706 128.060 202.987 1.00 88.19 73 GLU a N 1
ATOM 22857 C CA . GLU G 4 73 ? 162.213 126.793 202.474 1.00 89.24 73 GLU a CA 1
ATOM 22858 C C . GLU G 4 73 ? 162.564 126.899 200.993 1.00 87.69 73 GLU a C 1
ATOM 22859 O O . GLU G 4 73 ? 163.257 126.041 200.446 1.00 85.33 73 GLU a O 1
ATOM 22871 N N . ASP H 4 45 ? 192.092 145.306 225.484 1.00 66.70 45 ASP b N 1
ATOM 22872 C CA . ASP H 4 45 ? 191.541 145.001 226.801 1.00 71.46 45 ASP b CA 1
ATOM 22873 C C . ASP H 4 45 ? 190.282 145.808 227.163 1.00 73.92 45 ASP b C 1
ATOM 22874 O O . ASP H 4 45 ? 189.445 145.314 227.919 1.00 71.16 45 ASP b O 1
ATOM 22882 N N . PRO H 4 46 ? 190.129 147.032 226.648 1.00 83.92 46 PRO b N 1
ATOM 22883 C CA . PRO H 4 46 ? 188.922 147.800 226.979 1.00 80.85 46 PRO b CA 1
ATOM 22884 C C . PRO H 4 46 ? 187.662 147.125 226.461 1.00 79.67 46 PRO b C 1
ATOM 22885 O O . PRO H 4 46 ? 187.673 146.417 225.451 1.00 77.54 46 PRO b O 1
ATOM 22896 N N . GLN H 4 47 ? 186.561 147.355 227.179 1.00 83.27 47 GLN b N 1
ATOM 22897 C CA . GLN H 4 47 ? 185.292 146.735 226.813 1.00 85.95 47 GLN b CA 1
ATOM 22898 C C . GLN H 4 47 ? 184.782 147.252 225.473 1.00 84.35 47 GLN b C 1
ATOM 22899 O O . GLN H 4 47 ? 184.209 146.488 224.685 1.00 81.34 47 GLN b O 1
ATOM 22913 N N . TYR H 4 48 ? 184.974 148.545 225.198 1.00 82.09 48 TYR b N 1
ATOM 22914 C CA . TYR H 4 48 ? 184.352 149.146 224.022 1.00 83.03 48 TYR b CA 1
ATOM 22915 C C . TYR H 4 48 ? 184.866 148.518 222.732 1.00 83.35 48 TYR b C 1
ATOM 22916 O O . TYR H 4 48 ? 184.098 148.329 221.784 1.00 81.29 48 TYR b O 1
ATOM 22934 N N . ARG H 4 49 ? 186.159 148.194 222.668 1.00 79.88 49 ARG b N 1
ATOM 22935 C CA . ARG H 4 49 ? 186.695 147.577 221.458 1.00 79.10 49 ARG b CA 1
ATOM 22936 C C . ARG H 4 49 ? 186.071 146.208 221.210 1.00 78.36 49 ARG b C 1
ATOM 22937 O O . ARG H 4 49 ? 185.707 145.879 220.073 1.00 76.21 49 ARG b O 1
ATOM 22958 N N . ALA H 4 50 ? 185.935 145.396 222.261 1.00 74.77 50 ALA b N 1
ATOM 22959 C CA . ALA H 4 50 ? 185.308 144.087 222.106 1.00 73.50 50 ALA b CA 1
ATOM 22960 C C . ALA H 4 50 ? 183.846 144.224 221.702 1.00 72.54 50 ALA b C 1
ATOM 22961 O O . ALA H 4 50 ? 183.348 143.462 220.862 1.00 71.22 50 ALA b O 1
ATOM 22968 N N . LEU H 4 51 ? 183.138 145.186 222.298 1.00 76.86 51 LEU b N 1
ATOM 22969 C CA . LEU H 4 51 ? 181.747 145.410 221.921 1.00 76.88 51 LEU b CA 1
ATOM 22970 C C . LEU H 4 51 ? 181.638 145.829 220.461 1.00 76.23 51 LEU b C 1
ATOM 22971 O O . LEU H 4 51 ? 180.739 145.377 219.744 1.00 73.66 51 LEU b O 1
ATOM 22987 N N . MET H 4 52 ? 182.547 146.692 220.003 1.00 75.09 52 MET b N 1
ATOM 22988 C CA . MET H 4 52 ? 182.544 147.098 218.601 1.00 74.61 52 MET b CA 1
ATOM 22989 C C . MET H 4 52 ? 182.815 145.912 217.686 1.00 76.88 52 MET b C 1
ATOM 22990 O O . MET H 4 52 ? 182.198 145.785 216.622 1.00 76.71 52 MET b O 1
ATOM 23004 N N . GLY H 4 53 ? 183.744 145.038 218.074 1.00 70.42 53 GLY b N 1
ATOM 23005 C CA . GLY H 4 53 ? 184.005 143.854 217.269 1.00 69.70 53 GLY b CA 1
ATOM 23006 C C . GLY H 4 53 ? 182.795 142.944 217.167 1.00 68.90 53 GLY b C 1
ATOM 23007 O O . GLY H 4 53 ? 182.453 142.461 216.082 1.00 68.46 53 GLY b O 1
ATOM 23011 N N . GLU H 4 54 ? 182.128 142.699 218.298 1.00 68.67 54 GLU b N 1
ATOM 23012 C CA . GLU H 4 54 ? 180.916 141.886 218.274 1.00 71.61 54 GLU b CA 1
ATOM 23013 C C . GLU H 4 54 ? 179.838 142.540 217.419 1.00 71.33 54 GLU b C 1
ATOM 23014 O O . GLU H 4 54 ? 179.127 141.859 216.667 1.00 68.76 54 GLU b O 1
ATOM 23026 N N . ASN H 4 55 ? 179.698 143.863 217.527 1.00 68.40 55 ASN b N 1
ATOM 23027 C CA . ASN H 4 55 ? 178.717 144.578 216.720 1.00 67.63 55 ASN b CA 1
ATOM 23028 C C . ASN H 4 55 ? 179.014 144.428 215.235 1.00 69.97 55 ASN b C 1
ATOM 23029 O O . ASN H 4 55 ? 178.101 144.212 214.432 1.00 71.88 55 ASN b O 1
ATOM 23040 N N . GLN H 4 56 ? 180.286 144.543 214.852 1.00 67.95 56 GLN b N 1
ATOM 23041 C CA . GLN H 4 56 ? 180.652 144.392 213.447 1.00 69.40 56 GLN b CA 1
ATOM 23042 C C . GLN H 4 56 ? 180.362 142.980 212.953 1.00 69.61 56 GLN b C 1
ATOM 23043 O O . GLN H 4 56 ? 179.853 142.792 211.840 1.00 65.74 56 GLN b O 1
ATOM 23057 N N . ASP H 4 57 ? 180.682 141.972 213.768 1.00 71.09 57 ASP b N 1
ATOM 23058 C CA . ASP H 4 57 ? 180.395 140.597 213.371 1.00 70.87 57 ASP b CA 1
ATOM 23059 C C . ASP H 4 57 ? 178.899 140.384 213.178 1.00 71.37 57 ASP b C 1
ATOM 23060 O O . ASP H 4 57 ? 178.469 139.776 212.186 1.00 70.00 57 ASP b O 1
ATOM 23069 N N . LEU H 4 58 ? 178.087 140.885 214.112 1.00 70.84 58 LEU b N 1
ATOM 23070 C CA . LEU H 4 58 ? 176.642 140.726 213.988 1.00 72.32 58 LEU b CA 1
ATOM 23071 C C . LEU H 4 58 ? 176.108 141.486 212.782 1.00 72.14 58 LEU b C 1
ATOM 23072 O O . LEU H 4 58 ? 175.180 141.021 212.113 1.00 71.15 58 LEU b O 1
ATOM 23088 N N . ARG H 4 59 ? 176.679 142.654 212.485 1.00 63.96 59 ARG b N 1
ATOM 23089 C CA . ARG H 4 59 ? 176.254 143.409 211.311 1.00 61.47 59 ARG b CA 1
ATOM 23090 C C . ARG H 4 59 ? 176.550 142.643 210.028 1.00 64.53 59 ARG b C 1
ATOM 23091 O O . ARG H 4 59 ? 175.715 142.592 209.115 1.00 64.97 59 ARG b O 1
ATOM 23112 N N . LYS H 4 60 ? 177.737 142.039 209.937 1.00 72.78 60 LYS b N 1
ATOM 23113 C CA . LYS H 4 60 ? 178.072 141.261 208.748 1.00 72.70 60 LYS b CA 1
ATOM 23114 C C . LYS H 4 60 ? 177.162 140.045 208.614 1.00 73.19 60 LYS b C 1
ATOM 23115 O O . LYS H 4 60 ? 176.710 139.712 207.509 1.00 70.37 60 LYS b O 1
ATOM 23134 N N . ARG H 4 61 ? 176.879 139.368 209.730 1.00 74.71 61 ARG b N 1
ATOM 23135 C CA . ARG H 4 61 ? 175.961 138.233 209.681 1.00 75.01 61 ARG b CA 1
ATOM 23136 C C . ARG H 4 61 ? 174.566 138.676 209.250 1.00 76.31 61 ARG b C 1
ATOM 23137 O O . ARG H 4 61 ? 173.891 137.978 208.481 1.00 77.69 61 ARG b O 1
ATOM 23158 N N . GLU H 4 62 ? 174.116 139.832 209.743 1.00 71.73 62 GLU b N 1
ATOM 23159 C CA . GLU H 4 62 ? 172.824 140.366 209.333 1.00 70.39 62 GLU b CA 1
ATOM 23160 C C . GLU H 4 62 ? 172.802 140.638 207.837 1.00 69.33 62 GLU b C 1
ATOM 23161 O O . GLU H 4 62 ? 171.816 140.333 207.159 1.00 71.31 62 GLU b O 1
ATOM 23173 N N . GLY H 4 63 ? 173.877 141.220 207.305 1.00 62.91 63 GLY b N 1
ATOM 23174 C CA . GLY H 4 63 ? 173.941 141.453 205.870 1.00 62.77 63 GLY b CA 1
ATOM 23175 C C . GLY H 4 63 ? 173.890 140.163 205.072 1.00 64.61 63 GLY b C 1
ATOM 23176 O O . GLY H 4 63 ? 173.232 140.088 204.029 1.00 63.93 63 GLY b O 1
ATOM 23180 N N . GLN H 4 64 ? 174.591 139.131 205.546 1.00 70.90 64 GLN b N 1
ATOM 23181 C CA . GLN H 4 64 ? 174.566 137.851 204.843 1.00 72.71 64 GLN b CA 1
ATOM 23182 C C . GLN H 4 64 ? 173.167 137.243 204.850 1.00 72.51 64 GLN b C 1
ATOM 23183 O O . GLN H 4 64 ? 172.698 136.732 203.824 1.00 70.01 64 GLN b O 1
ATOM 23197 N N . TYR H 4 65 ? 172.481 137.289 205.995 1.00 74.94 65 TYR b N 1
ATOM 23198 C CA . TYR H 4 65 ? 171.109 136.791 206.045 1.00 74.82 65 TYR b CA 1
ATOM 23199 C C . TYR H 4 65 ? 170.195 137.623 205.154 1.00 74.23 65 TYR b C 1
ATOM 23200 O O . TYR H 4 65 ? 169.256 137.097 204.543 1.00 73.27 65 TYR b O 1
ATOM 23218 N N . GLN H 4 66 ? 170.453 138.928 205.077 1.00 67.85 66 GLN b N 1
ATOM 23219 C CA . GLN H 4 66 ? 169.690 139.797 204.191 1.00 64.44 66 GLN b CA 1
ATOM 23220 C C . GLN H 4 66 ? 169.838 139.357 202.743 1.00 64.29 66 GLN b C 1
ATOM 23221 O O . GLN H 4 66 ? 168.854 139.289 201.998 1.00 63.29 66 GLN b O 1
ATOM 23235 N N . ASP H 4 67 ? 171.070 139.058 202.328 1.00 71.03 67 ASP b N 1
ATOM 23236 C CA . ASP H 4 67 ? 171.294 138.554 200.977 1.00 70.96 67 ASP b CA 1
ATOM 23237 C C . ASP H 4 67 ? 170.582 137.224 200.764 1.00 71.27 67 ASP b C 1
ATOM 23238 O O . ASP H 4 67 ? 169.964 136.999 199.713 1.00 70.94 67 ASP b O 1
ATOM 23247 N N . LYS H 4 68 ? 170.668 136.327 201.749 1.00 77.94 68 LYS b N 1
ATOM 23248 C CA . LYS H 4 68 ? 170.106 134.990 201.582 1.00 80.61 68 LYS b CA 1
ATOM 23249 C C . LYS H 4 68 ? 168.587 135.035 201.463 1.00 79.85 68 LYS b C 1
ATOM 23250 O O . LYS H 4 68 ? 168.002 134.295 200.665 1.00 76.35 68 LYS b O 1
ATOM 23269 N N . ILE H 4 69 ? 167.927 135.883 202.254 1.00 76.69 69 ILE b N 1
ATOM 23270 C CA . ILE H 4 69 ? 166.472 135.984 202.168 1.00 74.87 69 ILE b CA 1
ATOM 23271 C C . ILE H 4 69 ? 166.060 136.453 200.778 1.00 73.65 69 ILE b C 1
ATOM 23272 O O . ILE H 4 69 ? 165.156 135.887 200.153 1.00 72.14 69 ILE b O 1
ATOM 23288 N N . GLU H 4 70 ? 166.719 137.499 200.275 1.00 76.68 70 GLU b N 1
ATOM 23289 C CA . GLU H 4 70 ? 166.346 138.044 198.975 1.00 78.93 70 GLU b CA 1
ATOM 23290 C C . GLU H 4 70 ? 166.603 137.042 197.858 1.00 81.81 70 GLU b C 1
ATOM 23291 O O . GLU H 4 70 ? 165.787 136.912 196.937 1.00 78.82 70 GLU b O 1
ATOM 23303 N N . GLU H 4 71 ? 167.728 136.323 197.913 1.00 83.96 71 GLU b N 1
ATOM 23304 C CA . GLU H 4 71 ? 168.045 135.397 196.831 1.00 82.66 71 GLU b CA 1
ATOM 23305 C C . GLU H 4 71 ? 167.005 134.291 196.701 1.00 83.20 71 GLU b C 1
ATOM 23306 O O . GLU H 4 71 ? 166.837 133.740 195.608 1.00 84.34 71 GLU b O 1
ATOM 23318 N N . LEU H 4 72 ? 166.302 133.957 197.786 1.00 81.52 72 LEU b N 1
ATOM 23319 C CA . LEU H 4 72 ? 165.300 132.898 197.717 1.00 84.29 72 LEU b CA 1
ATOM 23320 C C . LEU H 4 72 ? 164.114 133.311 196.855 1.00 83.57 72 LEU b C 1
ATOM 23321 O O . LEU H 4 72 ? 163.611 132.511 196.058 1.00 81.41 72 LEU b O 1
ATOM 23337 N N . GLU H 4 73 ? 163.651 134.549 197.000 1.00 80.88 73 GLU b N 1
ATOM 23338 C CA . GLU H 4 73 ? 162.513 135.035 196.229 1.00 81.39 73 GLU b CA 1
ATOM 23339 C C . GLU H 4 73 ? 162.862 135.016 194.744 1.00 79.86 73 GLU b C 1
ATOM 23340 O O . GLU H 4 73 ? 163.480 135.947 194.230 1.00 80.70 73 GLU b O 1
#

Sequence (1632 aa):
CHPRLSLHRPALEDLLLGSEANLTCTLTGLRDASGVTFTWTPSSGKSAVQGPPERDLCGCYSVSSVLPGCAEPWNHGKTFTCTAAYPESKTPLTATLSKSGNTFRPEVHLLPPPSEELALNELVTLTCLARGFSPKDVLVRWLQGSQELPREKYLTWASRQEPSQGTTTFAVTSILRVAAEDWKKGDTFSCMVGHEALPLAFTQKTIDRLAGKPTHVNVSVVMACHPRLSLHRPALEDLLLGSEANLTCTLTGLRDASGVTFTWTPSSGKSAVQGPPERDLCGCYSVSSVLPGCAEPWNHGKTFTCTAAYPESKTPLTATLSKSGNTFRPEVHLLPPPSEELALNELVTLTCLARGFSPKDVLVRWLQGSQELPREKYLTWASRQEPSQGTTTFAVTSILRVAAEDWKKGDTFSCMVGHEALPLAFTQKTIDRLAGKPTHVNVSVVMAEVDGTCYCHPRLSLHRPALEDLLLGSEANLTCTLTGLRDASGVTFTWTPSSGKSAVQGPPERDLCGCYSVSSVLPGCAEPWNHGKTFTCTAAYPESKTPLTATLSKSGNTFRPEVHLLPPPSEELALNELVTLTCLARGFSPKDVLVRWLQGSQELPREKYLTWASRQEPSQGTTTFAVTSILRVAAEDWKKGDTFSCMVGHEALPLAFTQKTIDRLAGKPTHVNVSVVMAEVDGTCYCHPRLSLHRPALEDLLLGSEANLTCTLTGLRDASGVTFTWTPSSGKSAVQGPPERDLCGCYSVSSVLPGCAEPWNHGKTFTCTAAYPESKTPLTATLSKSGNTFRPEVHLLPPPSEELALNELVTLTCLARGFSPKDVLVRWLQGSQELPREKYLTWASRQEPSQGTTTFAVTSILRVAAEDWKKGDTFSCMVGHEALPLAFTQKTIDRLAGKPTHVNVSVVMSPIFGPEEVNSVEGNSVSITCYYPPTSVNRHTRKYWCRQGARGGCITLISSEGYVSSKYAGRANLTNFPENGTFVVNIAQLSQDDSGRYKCGLGINSRGLSFDVSLEVSQGPGLLNDTKVYTVDLGRTVTINCPFKTENAQKRKSLYKQIGLYPVLVIDSSGYVNPNYTGRIRLDIQGTGQLLFSVVINQLRLSDAGQYLCQAGDDSNSNKKNADLQVLKPEPELVYEDLRGSVTFHCALGPEVANVAKFLCRQSSGENCDVVVNTLGKRAPAFEGRILLNPQDKDGSFSVVITGLRKEDAGRYLCGAHSDGQLQEGSPIQAWQLFVNEESTIPRSPTVVKGVAGGSVAVLCPYNRKESKSIKYWCLWEGAQNGRCPLLVDSEGWVKAQYEGRLSLLEEPGNGTFTVILNQLTSRDAGFYWCLTNGDTLWRTTVEIKIIEGEPNLKVPGNVTAVLGETLKVPCHFPCKFSSYEKYWCKWNNTGCQALPSCDENSRLVSLTLNLVTRADEGWYWCGVKQGHFYGETAAVYVAVEERIVLVDNKCKCARITSRIIRSSEDPNEDIVERNIRIIVPLNNRENISDPTSPLRTRFVYHLSDLCKKCDPTEVELDNQIVTATQSNICDEATETCYTYDRNKCYTAVVPLVYGGETKMVETALTPDACYPDDPQYRALMGENQDLRKREGQYQDKIEELEDPQYRALMGENQDLRKREGQYQDKIEELE

Organism: Homo sapiens (NCBI:txid9606)

B-factor: mean 40.46, std 24.21, range [0.01, 105.11]

Radius of gyration: 47.97 Å; Cα contacts (8 Å, |Δi|>4): 3702; chains: 8; bounding box: 107×97×164 Å

Nearest PDB structures (foldseek):
  8sku-assembly1_J  TM=9.788E-01  e=1.183E-19  Homo sapiens
  6ue8-assembly1_D  TM=9.779E-01  e=1.013E-18  Homo sapiens
  6lx3-assembly1_J  TM=9.583E-01  e=5.969E-17  Homo sapiens
  7jg2-assembly1_J  TM=9.070E-01  e=2.820E-15  Mus musculus
  7jg1-assembly1_J  TM=8.928E-01  e=2.820E-15  Mus musculus